Protein 6XI0 (pdb70)

B-factor: mean 44.7, std 34.25, range [3.51, 176.11]

Solvent-accessible surface area: 77165 Å² total; per-residue (Å²): 213,168,75,140,23,99,114,22,15,55,55,20,25,105,89,29,82,37,58,61,68,143,36,42,73,34,3,16,47,32,11,17,62,43,137,44,101,64,43,56,145,13,73,12,59,92,60,140,83,10,83,43,25,58,36,112,31,113,29,61,3,1,6,2,11,56,18,45,112,156,12,8,66,112,1,156,83,37,98,78,48,111,16,126,20,52,52,3,44,4,73,43,74,104,65,34,91,4,34,16,130,40,0,4,8,50,17,43,117,45,136,62,52,25,59,10,2,1,0,53,0,32,2,24,16,13,18,2,6,3,93,11,86,102,35,40,102,66,41,4,6,66,3,23,4,7,9,0,20,0,5,3,0,0,3,0,61,130,15,17,0,35,96,0,0,43,1,13,83,11,56,35,72,103,119,80,22,4,70,0,45,66,64,69,52,77,54,62,88,42,83,84,78,56,82,20,55,111,33,80,8,13,48,67,71,32,30,66,44,14,57,78,59,57,25,52,1,4,66,41,22,56,124,122,34,10,35,31,59,1,25,47,72,2,19,87,30,24,37,52,3,15,31,10,31,5,10,17,15,7,1,25,37,79,48,0,16,46,9,13,6,51,6,10,20,16,4,51,17,0,21,13,14,42,4,14,41,52,10,0,20,12,20,22,2,86,0,11,26,44,47,25,28,34,3,5,36,26,2,19,4,10,56,52,21,12,55,19,24,63,15,23,11,59,19,6,88,42,5,21,30,14,14,35,24,15,54,2,20,23,24,0,9,1,1,14,4,8,0,20,1,40,2,6,19,89,16,22,33,76,75,107,0,88,76,56,46,34,72,37,5,3,4,55,23,15,77,53,24,0,0,8,4,4,14,2,34,34,24,28,32,22,46,62,4,42,57,39,37,53,65,39,77,104,1,65,60,64,16,27,47,8,3,14,12,37,37,84,26,117,126,130,116,31,152,3,16,14,39,51,104,34,41,4,32,18,24,8,69,30,8,13,3,84,33,20,52,32,15,37,22,50,0,0,44,100,11,60,172,77,40,35,56,44,16,20,48,84,20,76,31,68,51,7,27,66,105,3,26,7,18,62,15,26,10,2,8,15,1,2,15,33,17,37,21,60,65,29,111,66,26,47,16,80,74,27,60,99,61,85,68,36,59,27,41,55,55,2,9,84,11,32,115,20,1,14,48,7,10,22,94,2,16,148,42,10,90,11,209,34,38,1,0,36,50,3,32,102,1,68,113,83,7,140,116,0,44,113,10,25,88,41,1,35,121,5,1,36,64,65,50,123,160,54,56,35,106,57,6,16,113,6,0,77,38,7,49,32,2,2,86,78,30,2,38,107,5,22,84,88,6,117,91,61,93,71,40,87,54,9,33,70,81,113,138,78,93,82,28,58,24,66,41,94,148,19,51,6,79,82,45,26,0,94,34,0,14,46,1,5,46,108,23,25,39,76,52,30,3,0,86,17,9,6,0,35,16,3,32,60,108,25,3,0,103,21,95,59,78,103,2,127,120,24,1,67,69,38,97,82,65,93,41,164,129,59,78,124,127,71,97,7,112,39,68,31,90,7,33,83,17,133,29,158,51,86,20,80,44,18,2,11,26,4,20,6,102,108,3,8,55,53,16,16,51,27,22,54,18,38,81,144,37,42,157,53,5,87,158,15,72,141,67,108,113,17,0,98,28,44,88,134,23,52,21,25,118,94,0,66,63,118,79,52,96,55,128,20,106,0,0,9,4,172,54,74,75,39,27,117,76,85,75,30,107,12,154,90,57,49,106,16,62,49,42,54,0,1,28,0,10,0,4,4,5,26,9,3,4,7,18,61,5,39,40,18,23,122,54,0,90,83,10,63,97,45,12,23,100,25,6,85,26,13,103,80,10,20,139,97,49,18,52,111,104,152,68,166,148,68,64,68,50,77,55,60,89,42,84,84,76,56,83,20,54,111,34,79,6,14,49,65,70,34,31,64,43,15,56,80,60,58,24,51,1,5,67,39,21,54,124,122,34,11,36,30,60,1,24,46,71,1,18,88,30,24,38,52,4,15,32,9,31,6,10,16,14,7,1,25,36,79,49,0,17,49,8,12,6,52,7,11,22,16,5,50,17,0,23,14,13,41,4,14,41,50,10,0,19,12,20,20,2,85,0,11,24,44,48,24,28,34,4,5,35,25,3,19,5,12,57,50,21,12,53,18,21,65,16,22,10,60,20,5,88,42,5,21,29,14,15,38,25,14,54,2,19,23,23,0,9,1,1,13,4,8,0,20,1,41,2,6,17,89,17,21,32,71,75,106,0,88,75,58,46,35,70,37,4,3,4,57,25,16,79,53,25,0,0,8,5,4,15,2,33,34,24,27,32,22,47,64,4,43,58,40,35,54,64,39,78,104,2,64,58,64,16,25,47,10,3,16,12,36,40,83,28,115,126,131,113,32,152,3,17,14,40,50,99,33,41,4,33,18,25,8,69,29,9,13,3,84,33,21,51,32,15,36,22,50,0,0,45,100,11,60,171,75,40,39,57,47,16,20,46,86,20,78,32,69,52,8,27,67,106,3,27,8,18,66,15,27,10,3,8,16,1,2,16,31,16,36,21,61,63,30,109,66,26,46,16,81,74,27,60,100,60,85,68,35,60,27,41,57,59,1,10,87,10,31,112,20,0,14,48,7,9,21,95,1,16,146,42,11,90,12,209,35,39,2,0,36,48,3,34,103,1,67,113,85,8,141,117,0,43,114,10,25,88,41,1,34,124,6,1,36,64,63,49,123,161,56,54,34,106,58,6,16,112,6,0,79,39,6,48,33,2,2,86,78,30,2,39,109,6,21,86,87,4,118,90,63,95,70,39,85,56,8,31,70,82,113,138,74,96,83,28,57,24,66,41,94,150,19,50,5,78,83,45,26,0,91,35,0,14,45,1,4,47,110,22,27,39,78,54,28,3,0,86,19,9,5,0,38,18,3,33,62,107,24,2,0,104,20,95,61,79,104,2,128,119,25,1,67,67,39,95,81,63,92,38,169,126,60,78,126,125,90,72,9,48,44,65,30,92,6,30,84,16,133,30,157,49,84,20,82,43,18,1,11,27,4,20,6,102,109,3,7,55,54,16,17,50,28,21,53,16,39,81,141,37,42,156,52,6,87,159,14,72,141,67,109,111,18,0,99,28,44,85,132,23,51,21,24,111,92,0,63,64,117,75,50,97,55,128,18,110,0,0,9,5,172,54,75,75,40,28,117,77,84,74,28,109,12,153,90,56,49,105,15,66,49,42,55,1,1,29,0,10,0,4,4,5,25,8,3,4,7,19,63,6,38,40,18,23,124,55,0,89,84,10,64,97,48,13,23,102,23,6,86,28,12,102,81,10,19,137,101,49,18,52,111,104,151,68,166,150,213,167,74,144,22,101,113,24,14,55,55,18,24,105,90,28,83,37,56,62,68,146,37,45,73,34,4,16,48,33,12,21,62,44,140,44,99,64,38,56,146,12,73,13,60,91,57,138,82,10,84,46,25,58,37,112,30,110,30,62,4,1,5,2,11,56,19,43,112,157,12,8,67,112,1,159,84,37,97,77,51,112,17,124,19,53,52,2,42,6,72,42,75,102,64,33,89,4,36,16,130,41,0,5,8,49,17,42,117,45,135,64,50,25,59,10,2,0,0,53,0,33,2,25,14,12,19,2,7,3,98,12,85,94,36,37,100,64,40,4,5,67,3,25,3,7,8,0,20,0,5,4,0,0,4,0,62,129,15,17,0,36,100,0,0,44,1,14,82,10,56,34,73,102,120,80,22,4,72,0,45

Nearest PDB structures (foldseek):
  6xi0-assembly1_C  TM=1.002E+00  e=2.260E-61  Rhodobacter capsulatus SB 1003
  6nin-assembly2_K  TM=9.726E-01  e=2.667E-47  Cereibacter sphaeroides 2.4.1
  2yiu-assembly1_D  TM=9.731E-01  e=6.713E-47  Paracoccus denitrificans PD1222
  7tce-assembly1_E  TM=9.714E-01  e=5.157E-47  Cereibacter sphaeroides
  2fyn-assembly1_A  TM=9.731E-01  e=2.402E-46  Cereibacter sphaeroides

CATH classification: 2.102.10.10

Structure (mmCIF, N/CA/C/O backbone):
data_6XI0
#
_entry.id   6XI0
#
_cell.length_a   1.00
_cell.length_b   1.00
_cell.length_c   1.00
_cell.angle_alpha   90.00
_cell.angle_beta   90.00
_cell.angle_gamma   90.00
#
_symmetry.space_group_name_H-M   'P 1'
#
loop_
_entity.id
_entity.type
_entity.pdbx_description
1 polymer 'Ubiquinol-cytochrome c reductase iron-sulfur subunit'
2 polymer 'Cytochrome b'
3 polymer 'Cytochrome c1'
4 non-polymer 'FE2/S2 (INORGANIC) CLUSTER'
5 non-polymer 'HEME C'
#
loop_
_atom_site.group_PDB
_atom_site.id
_atom_site.type_symbol
_atom_site.label_atom_id
_atom_site.label_alt_id
_atom_site.label_comp_id
_atom_site.label_asym_id
_atom_site.label_entity_id
_atom_site.label_seq_id
_atom_site.pdbx_PDB_ins_code
_atom_site.Cartn_x
_atom_site.Cartn_y
_atom_site.Cartn_z
_atom_site.occupancy
_atom_site.B_iso_or_equiv
_atom_site.auth_seq_id
_atom_site.auth_comp_id
_atom_site.auth_asym_id
_atom_site.auth_atom_id
_atom_site.pdbx_PDB_model_num
ATOM 1 N N . ARG A 1 11 ? 181.523 198.299 191.058 1.00 47.26 11 ARG E N 1
ATOM 2 C CA . ARG A 1 11 ? 180.507 198.127 192.094 1.00 47.26 11 ARG E CA 1
ATOM 3 C C . ARG A 1 11 ? 179.635 196.873 191.981 1.00 47.26 11 ARG E C 1
ATOM 4 O O . ARG A 1 11 ? 179.358 196.394 190.881 1.00 47.26 11 ARG E O 1
ATOM 12 N N . ARG A 1 12 ? 179.222 196.349 193.135 1.00 47.62 12 ARG E N 1
ATOM 13 C CA . ARG A 1 12 ? 178.434 195.124 193.218 1.00 47.62 12 ARG E CA 1
ATOM 14 C C . ARG A 1 12 ? 177.307 195.120 192.192 1.00 47.62 12 ARG E C 1
ATOM 15 O O . ARG A 1 12 ? 177.298 194.307 191.256 1.00 47.62 12 ARG E O 1
ATOM 23 N N . ASP A 1 13 ? 176.368 196.053 192.352 1.00 46.59 13 ASP E N 1
ATOM 24 C CA . ASP A 1 13 ? 175.158 196.219 191.558 1.00 46.59 13 ASP E CA 1
ATOM 25 C C . ASP A 1 13 ? 175.495 196.388 190.082 1.00 46.59 13 ASP E C 1
ATOM 26 O O . ASP A 1 13 ? 174.995 195.651 189.224 1.00 46.59 13 ASP E O 1
ATOM 31 N N . PHE A 1 14 ? 176.351 197.361 189.772 1.00 43.16 14 PHE E N 1
ATOM 32 C CA . PHE A 1 14 ? 176.669 197.652 188.380 1.00 43.16 14 PHE E CA 1
ATOM 33 C C . PHE A 1 14 ? 177.257 196.431 187.689 1.00 43.16 14 PHE E C 1
ATOM 34 O O . PHE A 1 14 ? 176.788 196.018 186.624 1.00 43.16 14 PHE E O 1
ATOM 42 N N . LEU A 1 15 ? 178.295 195.843 188.282 1.00 37.77 15 LEU E N 1
ATOM 43 C CA . LEU A 1 15 ? 178.983 194.731 187.638 1.00 37.77 15 LEU E CA 1
ATOM 44 C C . LEU A 1 15 ? 178.051 193.542 187.445 1.00 37.77 15 LEU E C 1
ATOM 45 O O . LEU A 1 15 ? 177.977 192.964 186.353 1.00 37.77 15 LEU E O 1
ATOM 50 N N . TYR A 1 16 ? 177.341 193.150 188.504 1.00 40.51 16 TYR E N 1
ATOM 51 C CA . TYR A 1 16 ? 176.442 192.006 188.402 1.00 40.51 16 TYR E CA 1
ATOM 52 C C . TYR A 1 16 ? 175.380 192.235 187.327 1.00 40.51 16 TYR E C 1
ATOM 53 O O . TYR A 1 16 ? 175.177 191.392 186.437 1.00 40.51 16 TYR E O 1
ATOM 62 N N . HIS A 1 17 ? 174.699 193.383 187.387 1.00 39.49 17 HIS E N 1
ATOM 63 C CA . HIS A 1 17 ? 173.634 193.654 186.432 1.00 39.49 17 HIS E CA 1
ATOM 64 C C . HIS A 1 17 ? 174.170 193.749 185.012 1.00 39.49 17 HIS E C 1
ATOM 65 O O . HIS A 1 17 ? 173.493 193.332 184.066 1.00 39.49 17 HIS E O 1
ATOM 72 N N . ALA A 1 18 ? 175.389 194.261 184.840 1.00 35.60 18 ALA E N 1
ATOM 73 C CA . ALA A 1 18 ? 175.952 194.380 183.503 1.00 35.60 18 ALA E CA 1
ATOM 74 C C . ALA A 1 18 ? 176.299 193.015 182.930 1.00 35.60 18 ALA E C 1
ATOM 75 O O . ALA A 1 18 ? 176.088 192.764 181.738 1.00 35.60 18 ALA E O 1
ATOM 77 N N . THR A 1 19 ? 176.851 192.126 183.756 1.00 33.74 19 THR E N 1
ATOM 78 C CA . THR A 1 19 ? 177.097 190.765 183.297 1.00 33.74 19 THR E CA 1
ATOM 79 C C . THR A 1 19 ? 175.797 190.112 182.852 1.00 33.74 19 THR E C 1
ATOM 80 O O . THR A 1 19 ? 175.736 189.465 181.797 1.00 33.74 19 THR E O 1
ATOM 84 N N . ALA A 1 20 ? 174.740 190.275 183.650 1.00 32.71 20 ALA E N 1
ATOM 85 C CA . ALA A 1 20 ? 173.452 189.707 183.266 1.00 32.71 20 ALA E CA 1
ATOM 86 C C . ALA A 1 20 ? 172.968 190.288 181.941 1.00 32.71 20 ALA E C 1
ATOM 87 O O . ALA A 1 20 ? 172.472 189.556 181.073 1.00 32.71 20 ALA E O 1
ATOM 89 N N . ALA A 1 21 ? 173.107 191.602 181.768 1.00 30.58 21 ALA E N 1
ATOM 90 C CA . ALA A 1 21 ? 172.651 192.242 180.539 1.00 30.58 21 ALA E CA 1
ATOM 91 C C . ALA A 1 21 ? 173.410 191.713 179.331 1.00 30.58 21 ALA E C 1
ATOM 92 O O . ALA A 1 21 ? 172.823 191.456 178.274 1.00 30.58 21 ALA E O 1
ATOM 94 N N . THR A 1 22 ? 174.727 191.562 179.465 1.00 27.74 22 THR E N 1
ATOM 95 C CA . THR A 1 22 ? 175.521 191.062 178.351 1.00 27.74 22 THR E CA 1
ATOM 96 C C . THR A 1 22 ? 175.132 189.634 178.003 1.00 27.74 22 THR E C 1
ATOM 97 O O . THR A 1 22 ? 175.013 189.281 176.821 1.00 27.74 22 THR E O 1
ATOM 101 N N . GLY A 1 23 ? 174.943 188.793 179.019 1.00 26.09 23 GLY E N 1
ATOM 102 C CA . GLY A 1 23 ? 174.467 187.446 178.760 1.00 26.09 23 GLY E CA 1
ATOM 103 C C . GLY A 1 23 ? 173.152 187.440 178.010 1.00 26.09 23 GLY E C 1
ATOM 104 O O . GLY A 1 23 ? 172.968 186.675 177.060 1.00 26.09 23 GLY E O 1
ATOM 105 N N . VAL A 1 24 ? 172.225 188.307 178.416 1.00 26.25 24 VAL E N 1
ATOM 106 C CA . VAL A 1 24 ? 170.922 188.368 177.760 1.00 26.25 24 VAL E CA 1
ATOM 107 C C . VAL A 1 24 ? 171.079 188.787 176.304 1.00 26.25 24 VAL E C 1
ATOM 108 O O . VAL A 1 24 ? 170.445 188.226 175.401 1.00 26.25 24 VAL E O 1
ATOM 112 N N . VAL A 1 25 ? 171.910 189.799 176.059 1.00 25.16 25 VAL E N 1
ATOM 113 C CA . VAL A 1 25 ? 172.097 190.299 174.701 1.00 25.16 25 VAL E CA 1
ATOM 114 C C . VAL A 1 25 ? 172.661 189.203 173.808 1.00 25.16 25 VAL E C 1
ATOM 115 O O . VAL A 1 25 ? 172.204 188.997 172.677 1.00 25.16 25 VAL E O 1
ATOM 119 N N . VAL A 1 26 ? 173.681 188.499 174.297 1.00 24.03 26 VAL E N 1
ATOM 120 C CA . VAL A 1 26 ? 174.276 187.427 173.507 1.00 24.03 26 VAL E CA 1
ATOM 121 C C . VAL A 1 26 ? 173.255 186.328 173.248 1.00 24.03 26 VAL E C 1
ATOM 122 O O . VAL A 1 26 ? 173.161 185.792 172.135 1.00 24.03 26 VAL E O 1
ATOM 126 N N . THR A 1 27 ? 172.475 185.972 174.269 1.00 23.34 27 THR E N 1
ATOM 127 C CA . THR A 1 27 ? 171.443 184.958 174.096 1.00 23.34 27 THR E CA 1
ATOM 128 C C . THR A 1 27 ? 170.472 185.350 172.991 1.00 23.34 27 THR E C 1
ATOM 129 O O . THR A 1 27 ? 170.118 184.531 172.136 1.00 23.34 27 THR E O 1
ATOM 133 N N . GLY A 1 28 ? 170.026 186.604 172.995 1.00 21.76 28 GLY E N 1
ATOM 134 C CA . GLY A 1 28 ? 169.086 187.040 171.975 1.00 21.76 28 GLY E CA 1
ATOM 135 C C . GLY A 1 28 ? 169.698 187.049 170.588 1.00 21.76 28 GLY E C 1
ATOM 136 O O . GLY A 1 28 ? 169.048 186.671 169.604 1.00 21.76 28 GLY E O 1
ATOM 137 N N . ALA A 1 29 ? 170.949 187.499 170.485 1.00 21.02 29 ALA E N 1
ATOM 138 C CA . ALA A 1 29 ? 171.628 187.491 169.197 1.00 21.02 29 ALA E CA 1
ATOM 139 C C . ALA A 1 29 ? 171.799 186.076 168.675 1.00 21.02 29 ALA E C 1
ATOM 140 O O . ALA A 1 29 ? 171.864 185.863 167.459 1.00 21.02 29 ALA E O 1
ATOM 142 N N . ALA A 1 30 ? 171.876 185.098 169.575 1.00 20.13 30 ALA E N 1
ATOM 143 C CA . ALA A 1 30 ? 171.964 183.710 169.145 1.00 20.13 30 ALA E CA 1
ATOM 144 C C . ALA A 1 30 ? 170.600 183.130 168.805 1.00 20.13 30 ALA E C 1
ATOM 145 O O . ALA A 1 30 ? 170.506 182.225 167.970 1.00 20.13 30 ALA E O 1
ATOM 147 N N . VAL A 1 31 ? 169.544 183.627 169.442 1.00 19.25 31 VAL E N 1
ATOM 148 C CA . VAL A 1 31 ? 168.215 183.062 169.238 1.00 19.25 31 VAL E CA 1
ATOM 149 C C . VAL A 1 31 ? 167.606 183.553 167.933 1.00 19.25 31 VAL E C 1
ATOM 150 O O . VAL A 1 31 ? 167.004 182.775 167.186 1.00 19.25 31 VAL E O 1
ATOM 154 N N . TRP A 1 32 ? 167.734 184.850 167.646 1.00 18.72 32 TRP E N 1
ATOM 155 C CA . TRP A 1 32 ? 167.103 185.433 166.456 1.00 18.72 32 TRP E CA 1
ATOM 156 C C . TRP A 1 32 ? 167.243 184.591 165.192 1.00 18.72 32 TRP E C 1
ATOM 157 O O . TRP A 1 32 ? 166.235 184.393 164.502 1.00 18.72 32 TRP E O 1
ATOM 168 N N . PRO A 1 33 ? 168.423 184.083 164.825 1.00 17.68 33 PRO E N 1
ATOM 169 C CA . PRO A 1 33 ? 168.509 183.314 163.574 1.00 17.68 33 PRO E CA 1
ATOM 170 C C . PRO A 1 33 ? 167.715 182.024 163.605 1.00 17.68 33 PRO E C 1
ATOM 171 O O . PRO A 1 33 ? 167.186 181.602 162.569 1.00 17.68 33 PRO E O 1
ATOM 175 N N . LEU A 1 34 ? 167.618 181.377 164.766 1.00 15.77 34 LEU E N 1
ATOM 176 C CA . LEU A 1 34 ? 166.751 180.215 164.897 1.00 15.77 34 LEU E CA 1
ATOM 177 C C . LEU A 1 34 ? 165.301 180.539 164.583 1.00 15.77 34 LEU E C 1
ATOM 178 O O . LEU A 1 34 ? 164.497 179.616 164.420 1.00 15.77 34 LEU E O 1
ATOM 183 N N . ILE A 1 35 ? 164.930 181.805 164.628 1.00 18.31 35 ILE E N 1
ATOM 184 C CA . ILE A 1 35 ? 163.595 182.252 164.262 1.00 18.31 35 ILE E CA 1
ATOM 185 C C . ILE A 1 35 ? 163.591 182.909 162.872 1.00 18.31 35 ILE E C 1
ATOM 186 O O . ILE A 1 35 ? 162.524 183.159 162.310 1.00 18.31 35 ILE E O 1
ATOM 191 N N . ASN A 1 36 ? 164.774 183.186 162.318 1.00 18.17 36 ASN E N 1
ATOM 192 C CA . ASN A 1 36 ? 164.893 183.819 161.009 1.00 18.17 36 ASN E CA 1
ATOM 193 C C . ASN A 1 36 ? 164.965 182.796 159.880 1.00 18.17 36 ASN E C 1
ATOM 194 O O . ASN A 1 36 ? 164.447 183.037 158.789 1.00 18.17 36 ASN E O 1
ATOM 199 N N . GLN A 1 37 ? 165.580 181.650 160.137 1.00 16.16 37 GLN E N 1
ATOM 200 C CA . GLN A 1 37 ? 165.732 180.598 159.141 1.00 16.16 37 GLN E CA 1
ATOM 201 C C . GLN A 1 37 ? 164.387 180.093 158.648 1.00 16.16 37 GLN E C 1
ATOM 202 O O . GLN A 1 37 ? 164.261 179.683 157.489 1.00 16.16 37 GLN E O 1
ATOM 208 N N . MET A 1 38 ? 163.358 180.111 159.522 1.00 17.80 38 MET E N 1
ATOM 209 C CA . MET A 1 38 ? 162.038 179.653 159.119 1.00 17.80 38 MET E CA 1
ATOM 210 C C . MET A 1 38 ? 161.349 180.632 158.180 1.00 17.80 38 MET E C 1
ATOM 211 O O . MET A 1 38 ? 160.360 180.261 157.542 1.00 17.80 38 MET E O 1
ATOM 216 N N . ASN A 1 39 ? 161.916 181.813 157.958 1.00 20.10 39 ASN E N 1
ATOM 217 C CA . ASN A 1 39 ? 161.322 182.772 157.021 1.00 20.10 39 ASN E CA 1
ATOM 218 C C . ASN A 1 39 ? 161.579 182.346 155.565 1.00 20.10 39 ASN E C 1
ATOM 219 O O . ASN A 1 39 ? 162.397 181.447 155.294 1.00 20.10 39 ASN E O 1
ATOM 224 N N . ALA A 1 40 ? 160.926 183.027 154.624 1.00 24.07 40 ALA E N 1
ATOM 225 C CA . ALA A 1 40 ? 161.064 182.662 153.220 1.00 24.07 40 ALA E CA 1
ATOM 226 C C . ALA A 1 40 ? 162.540 182.764 152.822 1.00 24.07 40 ALA E C 1
ATOM 227 O O . ALA A 1 40 ? 163.186 183.782 153.071 1.00 24.07 40 ALA E O 1
ATOM 229 N N . SER A 1 41 ? 163.069 181.706 152.206 1.00 24.16 41 SER E N 1
ATOM 230 C CA . SER A 1 41 ? 164.469 181.660 151.822 1.00 24.16 41 SER E CA 1
ATOM 231 C C . SER A 1 41 ? 164.623 182.341 150.475 1.00 24.16 41 SER E C 1
ATOM 232 O O . SER A 1 41 ? 163.630 182.652 149.809 1.00 24.16 41 SER E O 1
ATOM 235 N N . ALA A 1 42 ? 165.855 182.552 150.025 1.00 25.80 42 ALA E N 1
ATOM 236 C CA . ALA A 1 42 ? 166.055 183.280 148.779 1.00 25.80 42 ALA E CA 1
ATOM 237 C C . ALA A 1 42 ? 165.405 182.573 147.600 1.00 25.80 42 ALA E C 1
ATOM 238 O O . ALA A 1 42 ? 164.957 183.230 146.657 1.00 25.80 42 ALA E O 1
ATOM 240 N N . ASP A 1 43 ? 165.336 181.243 147.635 1.00 26.27 43 ASP E N 1
ATOM 241 C CA . ASP A 1 43 ? 164.735 180.499 146.537 1.00 26.27 43 ASP E CA 1
ATOM 242 C C . ASP A 1 43 ? 163.231 180.699 146.450 1.00 26.27 43 ASP E C 1
ATOM 243 O O . ASP A 1 43 ? 162.608 180.177 145.520 1.00 26.27 43 ASP E O 1
ATOM 248 N N . VAL A 1 44 ? 162.662 181.215 147.531 1.00 27.82 44 VAL E N 1
ATOM 249 C CA . VAL A 1 44 ? 161.266 181.579 147.588 1.00 27.82 44 VAL E CA 1
ATOM 250 C C . VAL A 1 44 ? 161.128 183.091 147.351 1.00 27.82 44 VAL E C 1
ATOM 251 O O . VAL A 1 44 ? 160.035 183.577 147.063 1.00 27.82 44 VAL E O 1
ATOM 255 N N . LYS A 1 45 ? 162.236 183.829 147.471 1.00 30.83 45 LYS E N 1
ATOM 256 C CA . LYS A 1 45 ? 162.251 185.262 147.272 1.00 30.83 45 LYS E CA 1
ATOM 257 C C . LYS A 1 45 ? 161.883 185.645 145.851 1.00 30.83 45 LYS E C 1
ATOM 258 O O . LYS A 1 45 ? 161.256 186.684 145.675 1.00 30.83 45 LYS E O 1
ATOM 264 N N . ALA A 1 46 ? 162.326 184.838 144.872 1.00 38.83 46 ALA E N 1
ATOM 265 C CA . ALA A 1 46 ? 162.087 185.058 143.427 1.00 38.83 46 ALA E CA 1
ATOM 266 C C . ALA A 1 46 ? 160.680 185.615 143.120 1.00 38.83 46 ALA E C 1
ATOM 267 O O . ALA A 1 46 ? 160.636 186.790 142.720 1.00 38.83 46 ALA E O 1
ATOM 269 N N . MET A 1 47 ? 159.598 184.803 143.244 1.00 49.02 47 MET E N 1
ATOM 270 C CA . MET A 1 47 ? 158.219 185.287 143.178 1.00 49.02 47 MET E CA 1
ATOM 271 C C . MET A 1 47 ? 158.002 186.223 141.991 1.00 49.02 47 MET E C 1
ATOM 272 O O . MET A 1 47 ? 157.322 187.244 142.091 1.00 49.02 47 MET E O 1
ATOM 277 N N . ALA A 1 48 ? 158.358 185.725 140.799 1.00 56.41 48 ALA E N 1
ATOM 278 C CA . ALA A 1 48 ? 158.194 186.450 139.515 1.00 56.41 48 ALA E CA 1
ATOM 279 C C . ALA A 1 48 ? 156.917 186.133 138.669 1.00 56.41 48 ALA E C 1
ATOM 280 O O . ALA A 1 48 ? 156.033 185.398 139.109 1.00 56.41 48 ALA E O 1
ATOM 282 N N . SER A 1 49 ? 156.856 186.708 137.458 1.00 64.20 49 SER E N 1
ATOM 283 C CA . SER A 1 49 ? 155.730 186.606 136.481 1.00 64.20 49 SER E CA 1
ATOM 284 C C . SER A 1 49 ? 155.566 185.381 135.533 1.00 64.20 49 SER E C 1
ATOM 285 O O . SER A 1 49 ? 156.481 184.572 135.383 1.00 64.20 49 SER E O 1
ATOM 288 N N . ILE A 1 50 ? 154.383 185.278 134.900 1.00 84.38 50 ILE E N 1
ATOM 289 C CA . ILE A 1 50 ? 154.014 184.188 133.958 1.00 84.38 50 ILE E CA 1
ATOM 290 C C . ILE A 1 50 ? 153.149 184.646 132.739 1.00 84.38 50 ILE E C 1
ATOM 291 O O . ILE A 1 50 ? 152.175 185.378 132.914 1.00 84.38 50 ILE E O 1
ATOM 296 N N . PHE A 1 51 ? 153.512 184.213 131.518 1.00 96.51 51 PHE E N 1
ATOM 297 C CA . PHE A 1 51 ? 152.829 184.544 130.271 1.00 96.51 51 PHE E CA 1
ATOM 298 C C . PHE A 1 51 ? 151.915 183.372 129.921 1.00 96.51 51 PHE E C 1
ATOM 299 O O . PHE A 1 51 ? 152.385 182.309 129.505 1.00 96.51 51 PHE E O 1
ATOM 307 N N . VAL A 1 52 ? 150.619 183.577 130.114 1.00 105.27 52 VAL E N 1
ATOM 308 C CA . VAL A 1 52 ? 149.626 182.569 129.795 1.00 105.27 52 VAL E CA 1
ATOM 309 C C . VAL A 1 52 ? 148.984 183.002 128.486 1.00 105.27 52 VAL E C 1
ATOM 310 O O . VAL A 1 52 ? 148.586 184.157 128.340 1.00 105.27 52 VAL E O 1
ATOM 314 N N . ASP A 1 53 ? 148.884 182.082 127.536 1.00 116.76 53 ASP E N 1
ATOM 315 C CA . ASP A 1 53 ? 148.300 182.417 126.248 1.00 116.76 53 ASP E CA 1
ATOM 316 C C . ASP A 1 53 ? 146.841 181.998 126.208 1.00 116.76 53 ASP E C 1
ATOM 317 O O . ASP A 1 53 ? 146.511 180.830 126.419 1.00 116.76 53 ASP E O 1
ATOM 322 N N . VAL A 1 54 ? 145.957 182.981 126.047 1.00 118.16 54 VAL E N 1
ATOM 323 C CA . VAL A 1 54 ? 144.524 182.718 126.004 1.00 118.16 54 VAL E CA 1
ATOM 324 C C . VAL A 1 54 ? 144.260 181.688 124.924 1.00 118.16 54 VAL E C 1
ATOM 325 O O . VAL A 1 54 ? 143.545 180.709 125.144 1.00 118.16 54 VAL E O 1
ATOM 329 N N . SER A 1 55 ? 144.880 181.928 123.772 1.00 119.16 55 SER E N 1
ATOM 330 C CA . SER A 1 55 ? 144.816 181.077 122.586 1.00 119.16 55 SER E CA 1
ATOM 331 C C . SER A 1 55 ? 143.539 180.287 122.349 1.00 119.16 55 SER E C 1
ATOM 332 O O . SER A 1 55 ? 143.580 179.057 122.421 1.00 119.16 55 SER E O 1
ATOM 335 N N . ALA A 1 56 ? 142.429 180.969 122.064 1.00 120.11 56 ALA E N 1
ATOM 336 C CA . ALA A 1 56 ? 141.124 180.338 121.776 1.00 120.11 56 ALA E CA 1
ATOM 337 C C . ALA A 1 56 ? 140.761 179.086 122.592 1.00 120.11 56 ALA E C 1
ATOM 338 O O . ALA A 1 56 ? 140.769 177.967 122.073 1.00 120.11 56 ALA E O 1
ATOM 340 N N . VAL A 1 57 ? 140.404 179.293 123.853 1.00 120.24 57 VAL E N 1
ATOM 341 C CA . VAL A 1 57 ? 140.059 178.207 124.767 1.00 120.24 57 VAL E CA 1
ATOM 342 C C . VAL A 1 57 ? 138.551 178.056 124.908 1.00 120.24 57 VAL E C 1
ATOM 343 O O . VAL A 1 57 ? 138.076 177.544 125.926 1.00 120.24 57 VAL E O 1
ATOM 347 N N . GLU A 1 58 ? 137.834 178.573 123.905 1.00 126.92 58 GLU E N 1
ATOM 348 C CA . GLU A 1 58 ? 136.365 178.592 123.815 1.00 126.92 58 GLU E CA 1
ATOM 349 C C . GLU A 1 58 ? 135.830 179.488 124.921 1.00 126.92 58 GLU E C 1
ATOM 350 O O . GLU A 1 58 ? 135.426 179.029 125.990 1.00 126.92 58 GLU E O 1
ATOM 356 N N . VAL A 1 59 ? 135.861 180.783 124.616 1.00 127.02 59 VAL E N 1
ATOM 357 C CA . VAL A 1 59 ? 135.455 181.871 125.500 1.00 127.02 59 VAL E CA 1
ATOM 358 C C . VAL A 1 59 ? 134.145 181.546 126.201 1.00 127.02 59 VAL E C 1
ATOM 359 O O . VAL A 1 59 ? 133.149 181.191 125.560 1.00 127.02 59 VAL E O 1
ATOM 363 N N . GLY A 1 60 ? 134.144 181.668 127.522 1.00 125.65 60 GLY E N 1
ATOM 364 C CA . GLY A 1 60 ? 132.936 181.514 128.300 1.00 125.65 60 GLY E CA 1
ATOM 365 C C . GLY A 1 60 ? 132.954 180.450 129.375 1.00 125.65 60 GLY E C 1
ATOM 366 O O . GLY A 1 60 ? 132.058 180.449 130.227 1.00 125.65 60 GLY E O 1
ATOM 367 N N . THR A 1 61 ? 133.927 179.536 129.372 1.00 121.03 61 THR E N 1
ATOM 368 C CA . THR A 1 61 ? 133.891 178.503 130.398 1.00 121.03 61 THR E CA 1
ATOM 369 C C . THR A 1 61 ? 134.870 178.764 131.540 1.00 121.03 61 THR E C 1
ATOM 370 O O . THR A 1 61 ? 134.440 179.013 132.671 1.00 121.03 61 THR E O 1
ATOM 374 N N . GLN A 1 62 ? 136.176 178.727 131.266 1.00 108.28 62 GLN E N 1
ATOM 375 C CA . GLN A 1 62 ? 137.170 179.072 132.280 1.00 108.28 62 GLN E CA 1
ATOM 376 C C . GLN A 1 62 ? 138.597 178.849 131.783 1.00 108.28 62 GLN E C 1
ATOM 377 O O . GLN A 1 62 ? 138.805 178.260 130.717 1.00 108.28 62 GLN E O 1
ATOM 383 N N . LEU A 1 63 ? 139.582 179.316 132.547 1.00 99.99 63 LEU E N 1
ATOM 384 C CA . LEU A 1 63 ? 140.989 179.010 132.296 1.00 99.99 63 LEU E CA 1
ATOM 385 C C . LEU A 1 63 ? 141.758 179.232 133.588 1.00 99.99 63 LEU E C 1
ATOM 386 O O . LEU A 1 63 ? 141.703 180.323 134.163 1.00 99.99 63 LEU E O 1
ATOM 391 N N . THR A 1 64 ? 142.472 178.205 134.044 1.00 82.90 64 THR E N 1
ATOM 392 C CA . THR A 1 64 ? 143.225 178.251 135.289 1.00 82.90 64 THR E CA 1
ATOM 393 C C . THR A 1 64 ? 144.688 177.932 135.015 1.00 82.90 64 THR E C 1
ATOM 394 O O . THR A 1 64 ? 144.997 177.047 134.210 1.00 82.90 64 THR E O 1
ATOM 398 N N . VAL A 1 65 ? 145.588 178.645 135.691 1.00 71.11 65 VAL E N 1
ATOM 399 C CA . VAL A 1 65 ? 147.018 178.411 135.550 1.00 71.11 65 VAL E CA 1
ATOM 400 C C . VAL A 1 65 ? 147.699 178.588 136.900 1.00 71.11 65 VAL E C 1
ATOM 401 O O . VAL A 1 65 ? 147.334 179.458 137.697 1.00 71.11 65 VAL E O 1
ATOM 405 N N . LYS A 1 66 ? 148.713 177.764 137.140 1.00 59.09 66 LYS E N 1
ATOM 406 C CA . LYS A 1 66 ? 149.468 177.814 138.382 1.00 59.09 66 LYS E CA 1
ATOM 407 C C . LYS A 1 66 ? 150.493 178.940 138.341 1.00 59.09 66 LYS E C 1
ATOM 408 O O . LYS A 1 66 ? 151.086 179.227 137.296 1.00 59.09 66 LYS E O 1
ATOM 414 N N . TRP A 1 67 ? 150.670 179.606 139.481 1.00 67.08 67 TRP E N 1
ATOM 415 C CA . TRP A 1 67 ? 151.647 180.683 139.596 1.00 67.08 67 TRP E CA 1
ATOM 416 C C . TRP A 1 67 ? 151.773 181.091 141.053 1.00 67.08 67 TRP E C 1
ATOM 417 O O . TRP A 1 67 ? 150.762 181.258 141.741 1.00 67.08 67 TRP E O 1
ATOM 428 N N . ARG A 1 68 ? 153.012 181.269 141.513 1.00 53.21 68 ARG E N 1
ATOM 429 C CA . ARG A 1 68 ? 153.283 181.696 142.886 1.00 53.21 68 ARG E CA 1
ATOM 430 C C . ARG A 1 68 ? 152.747 180.684 143.896 1.00 53.21 68 ARG E C 1
ATOM 431 O O . ARG A 1 68 ? 152.614 180.968 145.087 1.00 53.21 68 ARG E O 1
ATOM 439 N N . GLY A 1 69 ? 152.439 179.483 143.411 1.00 50.33 69 GLY E N 1
ATOM 440 C CA . GLY A 1 69 ? 151.844 178.458 144.234 1.00 50.33 69 GLY E CA 1
ATOM 441 C C . GLY A 1 69 ? 150.340 178.536 144.368 1.00 50.33 69 GLY E C 1
ATOM 442 O O . GLY A 1 69 ? 149.754 177.700 145.066 1.00 50.33 69 GLY E O 1
ATOM 443 N N . LYS A 1 70 ? 149.696 179.506 143.730 1.00 55.07 70 LYS E N 1
ATOM 444 C CA . LYS A 1 70 ? 148.253 179.660 143.750 1.00 55.07 70 LYS E CA 1
ATOM 445 C C . LYS A 1 70 ? 147.717 179.739 142.328 1.00 55.07 70 LYS E C 1
ATOM 446 O O . LYS A 1 70 ? 148.448 180.102 141.398 1.00 55.07 70 LYS E O 1
ATOM 452 N N . PRO A 1 71 ? 146.445 179.406 142.122 1.00 59.85 71 PRO E N 1
ATOM 453 C CA . PRO A 1 71 ? 145.879 179.460 140.771 1.00 59.85 71 PRO E CA 1
ATOM 454 C C . PRO A 1 71 ? 145.465 180.873 140.387 1.00 59.85 71 PRO E C 1
ATOM 455 O O . PRO A 1 71 ? 145.039 181.669 141.227 1.00 59.85 71 PRO E O 1
ATOM 459 N N . VAL A 1 72 ? 145.591 181.176 139.098 1.00 76.02 72 VAL E N 1
ATOM 460 C CA . VAL A 1 72 ? 145.185 182.460 138.537 1.00 76.02 72 VAL E CA 1
ATOM 461 C C . VAL A 1 72 ? 144.068 182.201 137.534 1.00 76.02 72 VAL E C 1
ATOM 462 O O . VAL A 1 72 ? 144.306 181.644 136.456 1.00 76.02 72 VAL E O 1
ATOM 466 N N . PHE A 1 73 ? 142.852 182.605 137.890 1.00 88.33 73 PHE E N 1
ATOM 467 C CA . PHE A 1 73 ? 141.662 182.314 137.097 1.00 88.33 73 PHE E CA 1
ATOM 468 C C . PHE A 1 73 ? 141.557 183.315 135.953 1.00 88.33 73 PHE E C 1
ATOM 469 O O . PHE A 1 73 ? 141.501 184.527 136.181 1.00 88.33 73 PHE E O 1
ATOM 477 N N . ILE A 1 74 ? 141.525 182.808 134.724 1.00 99.59 74 ILE E N 1
ATOM 478 C CA . ILE A 1 74 ? 141.273 183.610 133.533 1.00 99.59 74 ILE E CA 1
ATOM 479 C C . ILE A 1 74 ? 140.020 183.046 132.876 1.00 99.59 74 ILE E C 1
ATOM 480 O O . ILE A 1 74 ? 140.069 181.991 132.231 1.00 99.59 74 ILE E O 1
ATOM 485 N N . ARG A 1 75 ? 138.893 183.737 133.034 1.00 115.24 75 ARG E N 1
ATOM 486 C CA . ARG A 1 75 ? 137.617 183.265 132.513 1.00 115.24 75 ARG E CA 1
ATOM 487 C C . ARG A 1 75 ? 137.001 184.321 131.610 1.00 115.24 75 ARG E C 1
ATOM 488 O O . ARG A 1 75 ? 136.908 185.491 131.992 1.00 115.24 75 ARG E O 1
ATOM 496 N N . ARG A 1 76 ? 136.579 183.905 130.420 1.00 124.39 76 ARG E N 1
ATOM 497 C CA . ARG A 1 76 ? 135.812 184.776 129.543 1.00 124.39 76 ARG E CA 1
ATOM 498 C C . ARG A 1 76 ? 134.434 185.033 130.153 1.00 124.39 76 ARG E C 1
ATOM 499 O O . ARG A 1 76 ? 134.071 184.479 131.195 1.00 124.39 76 ARG E O 1
ATOM 507 N N . ARG A 1 77 ? 133.649 185.879 129.493 1.00 128.94 77 ARG E N 1
ATOM 508 C CA . ARG A 1 77 ? 132.365 186.320 130.019 1.00 128.94 77 ARG E CA 1
ATOM 509 C C . ARG A 1 77 ? 131.218 185.767 129.182 1.00 128.94 77 ARG E C 1
ATOM 510 O O . ARG A 1 77 ? 131.298 185.709 127.951 1.00 128.94 77 ARG E O 1
ATOM 518 N N . ASP A 1 78 ? 130.159 185.353 129.873 1.00 134.16 78 ASP E N 1
ATOM 519 C CA . ASP A 1 78 ? 128.908 184.919 129.270 1.00 134.16 78 ASP E CA 1
ATOM 520 C C . ASP A 1 78 ? 127.850 185.986 129.514 1.00 134.16 78 ASP E C 1
ATOM 521 O O . ASP A 1 78 ? 127.647 186.416 130.654 1.00 134.16 78 ASP E O 1
ATOM 526 N N . GLU A 1 79 ? 127.180 186.410 128.439 1.00 141.96 79 GLU E N 1
ATOM 527 C CA . GLU A 1 79 ? 126.305 187.579 128.499 1.00 141.96 79 GLU E CA 1
ATOM 528 C C . GLU A 1 79 ? 125.436 187.576 129.753 1.00 141.96 79 GLU E C 1
ATOM 529 O O . GLU A 1 79 ? 125.390 188.564 130.495 1.00 141.96 79 GLU E O 1
ATOM 535 N N . LYS A 1 80 ? 124.732 186.469 130.005 1.00 136.17 80 LYS E N 1
ATOM 536 C CA . LYS A 1 80 ? 123.911 186.388 131.210 1.00 136.17 80 LYS E CA 1
ATOM 537 C C . LYS A 1 80 ? 124.735 186.684 132.456 1.00 136.17 80 LYS E C 1
ATOM 538 O O . LYS A 1 80 ? 124.285 187.409 133.352 1.00 136.17 80 LYS E O 1
ATOM 544 N N . ASP A 1 81 ? 125.948 186.135 132.529 1.00 135.30 81 ASP E N 1
ATOM 545 C CA . ASP A 1 81 ? 126.848 186.476 133.625 1.00 135.30 81 ASP E CA 1
ATOM 546 C C . ASP A 1 81 ? 127.159 187.967 133.633 1.00 135.30 81 ASP E C 1
ATOM 547 O O . ASP A 1 81 ? 127.213 188.596 134.696 1.00 135.30 81 ASP E O 1
ATOM 552 N N . ILE A 1 82 ? 127.364 188.551 132.450 1.00 139.23 82 ILE E N 1
ATOM 553 C CA . ILE A 1 82 ? 127.705 189.969 132.361 1.00 139.23 82 ILE E CA 1
ATOM 554 C C . ILE A 1 82 ? 126.565 190.827 132.892 1.00 139.23 82 ILE E C 1
ATOM 555 O O . ILE A 1 82 ? 126.746 191.635 133.811 1.00 139.23 82 ILE E O 1
ATOM 560 N N . GLU A 1 83 ? 125.371 190.666 132.316 1.00 140.55 83 GLU E N 1
ATOM 561 C CA . GLU A 1 83 ? 124.241 191.500 132.710 1.00 140.55 83 GLU E CA 1
ATOM 562 C C . GLU A 1 83 ? 123.974 191.396 134.205 1.00 140.55 83 GLU E C 1
ATOM 563 O O . GLU A 1 83 ? 123.675 192.401 134.862 1.00 140.55 83 GLU E O 1
ATOM 569 N N . LEU A 1 84 ? 124.074 190.188 134.764 1.00 138.67 84 LEU E N 1
ATOM 570 C CA . LEU A 1 84 ? 123.968 190.043 136.211 1.00 138.67 84 LEU E CA 1
ATOM 571 C C . LEU A 1 84 ? 125.021 190.884 136.920 1.00 138.67 84 LEU E C 1
ATOM 572 O O . LEU A 1 84 ? 124.745 191.489 137.962 1.00 138.67 84 LEU E O 1
ATOM 577 N N . ALA A 1 85 ? 126.234 190.933 136.372 1.00 137.07 85 ALA E N 1
ATOM 578 C CA . ALA A 1 85 ? 127.296 191.759 136.931 1.00 137.07 85 ALA E CA 1
ATOM 579 C C . ALA A 1 85 ? 126.949 193.240 136.850 1.00 137.07 85 ALA E C 1
ATOM 580 O O . ALA A 1 85 ? 126.812 193.910 137.879 1.00 137.07 85 ALA E O 1
ATOM 582 N N . ARG A 1 86 ? 126.806 193.755 135.629 1.00 142.36 86 ARG E N 1
ATOM 583 C CA . ARG A 1 86 ? 126.584 195.182 135.429 1.00 142.36 86 ARG E CA 1
ATOM 584 C C . ARG A 1 86 ? 125.328 195.690 136.125 1.00 142.36 86 ARG E C 1
ATOM 585 O O . ARG A 1 86 ? 125.173 196.908 136.273 1.00 142.36 86 ARG E O 1
ATOM 593 N N . SER A 1 87 ? 124.434 194.798 136.550 1.00 145.06 87 SER E N 1
ATOM 594 C CA . SER A 1 87 ? 123.202 195.176 137.231 1.00 145.06 87 SER E CA 1
ATOM 595 C C . SER A 1 87 ? 123.320 195.061 138.747 1.00 145.06 87 SER E C 1
ATOM 596 O O . SER A 1 87 ? 122.330 194.771 139.426 1.00 145.06 87 SER E O 1
ATOM 599 N N . VAL A 1 88 ? 124.513 195.283 139.290 1.00 142.02 88 VAL E N 1
ATOM 600 C CA . VAL A 1 88 ? 124.734 195.213 140.732 1.00 142.02 88 VAL E CA 1
ATOM 601 C C . VAL A 1 88 ? 125.103 196.598 141.253 1.00 142.02 88 VAL E C 1
ATOM 602 O O . VAL A 1 88 ? 126.248 197.042 141.073 1.00 142.02 88 VAL E O 1
ATOM 606 N N . PRO A 1 89 ? 124.183 197.311 141.894 1.00 142.96 89 PRO E N 1
ATOM 607 C CA . PRO A 1 89 ? 124.543 198.597 142.497 1.00 142.96 89 PRO E CA 1
ATOM 608 C C . PRO A 1 89 ? 125.476 198.402 143.682 1.00 142.96 89 PRO E C 1
ATOM 609 O O . PRO A 1 89 ? 125.426 197.386 144.382 1.00 142.96 89 PRO E O 1
ATOM 613 N N . LEU A 1 90 ? 126.339 199.397 143.899 1.00 137.78 90 LEU E N 1
ATOM 614 C CA . LEU A 1 90 ? 127.313 199.309 144.984 1.00 137.78 90 LEU E CA 1
ATOM 615 C C . LEU A 1 90 ? 126.641 198.973 146.309 1.00 137.78 90 LEU E C 1
ATOM 616 O O . LEU A 1 90 ? 127.237 198.314 147.168 1.00 137.78 90 LEU E O 1
ATOM 621 N N . GLY A 1 91 ? 125.402 199.420 146.494 1.00 138.74 91 GLY E N 1
ATOM 622 C CA . GLY A 1 91 ? 124.680 199.068 147.704 1.00 138.74 91 GLY E CA 1
ATOM 623 C C . GLY A 1 91 ? 124.486 197.564 147.810 1.00 138.74 91 GLY E C 1
ATOM 624 O O . GLY A 1 91 ? 124.315 196.867 146.807 1.00 138.74 91 GLY E O 1
ATOM 625 N N . ALA A 1 92 ? 124.520 197.064 149.045 1.00 130.72 92 ALA E N 1
ATOM 626 C CA . ALA A 1 92 ? 124.372 195.639 149.324 1.00 130.72 92 ALA E CA 1
ATOM 627 C C . ALA A 1 92 ? 125.565 194.831 148.819 1.00 130.72 92 ALA E C 1
ATOM 628 O O . ALA A 1 92 ? 125.457 193.623 148.597 1.00 130.72 92 ALA E O 1
ATOM 630 N N . LEU A 1 93 ? 126.706 195.488 148.635 1.00 122.66 93 LEU E N 1
ATOM 631 C CA . LEU A 1 93 ? 127.934 194.845 148.173 1.00 122.66 93 LEU E CA 1
ATOM 632 C C . LEU A 1 93 ? 128.928 194.877 149.330 1.00 122.66 93 LEU E C 1
ATOM 633 O O . LEU A 1 93 ? 129.389 195.951 149.731 1.00 122.66 93 LEU E O 1
ATOM 638 N N . ARG A 1 94 ? 129.250 193.697 149.867 1.00 107.92 94 ARG E N 1
ATOM 639 C CA . ARG A 1 94 ? 130.114 193.603 151.037 1.00 107.92 94 ARG E CA 1
ATOM 640 C C . ARG A 1 94 ? 131.397 194.409 150.861 1.00 107.92 94 ARG E C 1
ATOM 641 O O . ARG A 1 94 ? 131.674 195.338 151.627 1.00 107.92 94 ARG E O 1
ATOM 649 N N . ASP A 1 95 ? 132.191 194.068 149.850 1.00 109.43 95 ASP E N 1
ATOM 650 C CA . ASP A 1 95 ? 133.456 194.742 149.579 1.00 109.43 95 ASP E CA 1
ATOM 651 C C . ASP A 1 95 ? 133.323 195.530 148.282 1.00 109.43 95 ASP E C 1
ATOM 652 O O . ASP A 1 95 ? 133.261 194.943 147.196 1.00 109.43 95 ASP E O 1
ATOM 657 N N . THR A 1 96 ? 133.284 196.858 148.399 1.00 116.07 96 THR E N 1
ATOM 658 C CA . THR A 1 96 ? 133.178 197.753 147.254 1.00 116.07 96 THR E CA 1
ATOM 659 C C . THR A 1 96 ? 134.501 198.439 146.933 1.00 116.07 96 THR E C 1
ATOM 660 O O . THR A 1 96 ? 134.517 199.617 146.563 1.00 116.07 96 THR E O 1
ATOM 664 N N . SER A 1 97 ? 135.615 197.721 147.067 1.00 114.77 97 SER E N 1
ATOM 665 C CA . SER A 1 97 ? 136.934 198.313 146.892 1.00 114.77 97 SER E CA 1
ATOM 666 C C . SER A 1 97 ? 137.610 197.921 145.586 1.00 114.77 97 SER E C 1
ATOM 667 O O . SER A 1 97 ? 138.627 198.528 145.232 1.00 114.77 97 SER E O 1
ATOM 670 N N . ALA A 1 98 ? 137.086 196.932 144.863 1.00 109.99 98 ALA E N 1
ATOM 671 C CA . ALA A 1 98 ? 137.686 196.500 143.603 1.00 109.99 98 ALA E CA 1
ATOM 672 C C . ALA A 1 98 ? 139.162 196.150 143.811 1.00 109.99 98 ALA E C 1
ATOM 673 O O . ALA A 1 98 ? 140.068 196.788 143.272 1.00 109.99 98 ALA E O 1
ATOM 675 N N . GLU A 1 99 ? 139.365 195.127 144.654 1.00 106.74 99 GLU E N 1
ATOM 676 C CA . GLU A 1 99 ? 140.675 194.587 145.120 1.00 106.74 99 GLU E CA 1
ATOM 677 C C . GLU A 1 99 ? 141.757 194.606 144.032 1.00 106.74 99 GLU E C 1
ATOM 678 O O . GLU A 1 99 ? 142.946 194.552 144.406 1.00 106.74 99 GLU E O 1
ATOM 684 N N . ASN A 1 100 ? 141.362 194.639 142.755 1.00 106.49 100 ASN E N 1
ATOM 685 C CA . ASN A 1 100 ? 142.313 194.659 141.609 1.00 106.49 100 ASN E CA 1
ATOM 686 C C . ASN A 1 100 ? 143.419 195.698 141.862 1.00 106.49 100 ASN E C 1
ATOM 687 O O . ASN A 1 100 ? 143.084 196.885 142.052 1.00 106.49 100 ASN E O 1
ATOM 692 N N . ALA A 1 101 ? 144.685 195.254 141.865 1.00 104.69 101 ALA E N 1
ATOM 693 C CA . ALA A 1 101 ? 145.840 196.090 142.151 1.00 104.69 101 ALA E CA 1
ATOM 694 C C . ALA A 1 101 ? 146.408 196.774 140.915 1.00 104.69 101 ALA E C 1
ATOM 695 O O . ALA A 1 101 ? 147.383 197.522 141.031 1.00 104.69 101 ALA E O 1
ATOM 697 N N . ASN A 1 102 ? 145.829 196.533 139.738 1.00 108.01 102 ASN E N 1
ATOM 698 C CA . ASN A 1 102 ? 146.262 197.225 138.531 1.00 108.01 102 ASN E CA 1
ATOM 699 C C . ASN A 1 102 ? 145.738 198.650 138.451 1.00 108.01 102 ASN E C 1
ATOM 700 O O . ASN A 1 102 ? 146.022 199.341 137.467 1.00 108.01 102 ASN E O 1
ATOM 705 N N . LYS A 1 103 ? 144.992 199.101 139.456 1.00 109.47 103 LYS E N 1
ATOM 706 C CA . LYS A 1 103 ? 144.399 200.430 139.477 1.00 109.47 103 LYS E CA 1
ATOM 707 C C . LYS A 1 103 ? 144.215 200.877 140.921 1.00 109.47 103 LYS E C 1
ATOM 708 O O . LYS A 1 103 ? 144.476 200.103 141.849 1.00 109.47 103 LYS E O 1
ATOM 714 N N . PRO A 1 104 ? 143.767 202.109 141.155 1.00 115.99 104 PRO E N 1
ATOM 715 C CA . PRO A 1 104 ? 143.588 202.576 142.536 1.00 115.99 104 PRO E CA 1
ATOM 716 C C . PRO A 1 104 ? 142.386 201.937 143.211 1.00 115.99 104 PRO E C 1
ATOM 717 O O . PRO A 1 104 ? 141.775 201.012 142.668 1.00 115.99 104 PRO E O 1
ATOM 721 N N . GLY A 1 105 ? 142.043 202.427 144.400 1.00 119.37 105 GLY E N 1
ATOM 722 C CA . GLY A 1 105 ? 140.944 201.883 145.174 1.00 119.37 105 GLY E CA 1
ATOM 723 C C . GLY A 1 105 ? 139.577 202.252 144.637 1.00 119.37 105 GLY E C 1
ATOM 724 O O . GLY A 1 105 ? 138.598 202.287 145.388 1.00 119.37 105 GLY E O 1
ATOM 725 N N . ALA A 1 106 ? 139.505 202.542 143.339 1.00 117.26 106 ALA E N 1
ATOM 726 C CA . ALA A 1 106 ? 138.241 202.907 142.714 1.00 117.26 106 ALA E CA 1
ATOM 727 C C . ALA A 1 106 ? 137.151 201.907 143.077 1.00 117.26 106 ALA E C 1
ATOM 728 O O . ALA A 1 106 ? 137.421 200.737 143.365 1.00 117.26 106 ALA E O 1
ATOM 730 N N . GLU A 1 107 ? 135.907 202.386 143.068 1.00 118.15 107 GLU E N 1
ATOM 731 C CA . GLU A 1 107 ? 134.767 201.564 143.450 1.00 118.15 107 GLU E CA 1
ATOM 732 C C . GLU A 1 107 ? 134.801 200.219 142.737 1.00 118.15 107 GLU E C 1
ATOM 733 O O . GLU A 1 107 ? 135.274 200.108 141.603 1.00 118.15 107 GLU E O 1
ATOM 739 N N . ALA A 1 108 ? 134.290 199.190 143.416 1.00 118.28 108 ALA E N 1
ATOM 740 C CA . ALA A 1 108 ? 134.242 197.836 142.867 1.00 118.28 108 ALA E CA 1
ATOM 741 C C . ALA A 1 108 ? 133.129 197.764 141.823 1.00 118.28 108 ALA E C 1
ATOM 742 O O . ALA A 1 108 ? 132.065 197.175 142.022 1.00 118.28 108 ALA E O 1
ATOM 744 N N . THR A 1 109 ? 133.399 198.389 140.685 1.00 118.68 109 THR E N 1
ATOM 745 C CA . THR A 1 109 ? 132.462 198.443 139.577 1.00 118.68 109 THR E CA 1
ATOM 746 C C . THR A 1 109 ? 132.947 197.546 138.450 1.00 118.68 109 THR E C 1
ATOM 747 O O . THR A 1 109 ? 134.149 197.360 138.243 1.00 118.68 109 THR E O 1
ATOM 751 N N . ASP A 1 110 ? 131.986 196.980 137.719 1.00 121.22 110 ASP E N 1
ATOM 752 C CA . ASP A 1 110 ? 132.330 196.062 136.641 1.00 121.22 110 ASP E CA 1
ATOM 753 C C . ASP A 1 110 ? 133.126 196.757 135.548 1.00 121.22 110 ASP E C 1
ATOM 754 O O . ASP A 1 110 ? 133.972 196.136 134.896 1.00 121.22 110 ASP E O 1
ATOM 759 N N . GLU A 1 111 ? 132.867 198.041 135.320 1.00 118.32 111 GLU E N 1
ATOM 760 C CA . GLU A 1 111 ? 133.630 198.758 134.308 1.00 118.32 111 GLU E CA 1
ATOM 761 C C . GLU A 1 111 ? 135.114 198.773 134.664 1.00 118.32 111 GLU E C 1
ATOM 762 O O . GLU A 1 111 ? 135.977 198.548 133.807 1.00 118.32 111 GLU E O 1
ATOM 768 N N . ASN A 1 112 ? 135.432 199.032 135.936 1.00 118.86 112 ASN E N 1
ATOM 769 C CA . ASN A 1 112 ? 136.822 198.972 136.378 1.00 118.86 112 ASN E CA 1
ATOM 770 C C . ASN A 1 112 ? 137.244 197.551 136.737 1.00 118.86 112 ASN E C 1
ATOM 771 O O . ASN A 1 112 ? 138.430 197.216 136.644 1.00 118.86 112 ASN E O 1
ATOM 776 N N . ARG A 1 113 ? 136.286 196.735 137.194 1.00 112.79 113 ARG E N 1
ATOM 777 C CA . ARG A 1 113 ? 136.585 195.389 137.768 1.00 112.79 113 ARG E CA 1
ATOM 778 C C . ARG A 1 113 ? 136.737 194.249 136.748 1.00 112.79 113 ARG E C 1
ATOM 779 O O . ARG A 1 113 ? 137.213 193.179 137.170 1.00 112.79 113 ARG E O 1
ATOM 787 N N . THR A 1 114 ? 136.364 194.431 135.478 1.00 121.84 114 THR E N 1
ATOM 788 C CA . THR A 1 114 ? 136.481 193.305 134.559 1.00 121.84 114 THR E CA 1
ATOM 789 C C . THR A 1 114 ? 137.922 193.049 134.131 1.00 121.84 114 THR E C 1
ATOM 790 O O . THR A 1 114 ? 138.516 192.052 134.552 1.00 121.84 114 THR E O 1
ATOM 794 N N . LEU A 1 115 ? 138.492 193.924 133.296 1.00 120.08 115 LEU E N 1
ATOM 795 C CA . LEU A 1 115 ? 139.920 193.889 132.981 1.00 120.08 115 LEU E CA 1
ATOM 796 C C . LEU A 1 115 ? 140.292 194.934 131.935 1.00 120.08 115 LEU E C 1
ATOM 797 O O . LEU A 1 115 ? 139.409 195.560 131.335 1.00 120.08 115 LEU E O 1
ATOM 802 N N . PRO A 1 116 ? 141.591 195.142 131.684 1.00 126.15 116 PRO E N 1
ATOM 803 C CA . PRO A 1 116 ? 142.009 195.928 130.513 1.00 126.15 116 PRO E CA 1
ATOM 804 C C . PRO A 1 116 ? 141.376 195.421 129.225 1.00 126.15 116 PRO E C 1
ATOM 805 O O . PRO A 1 116 ? 140.747 194.359 129.211 1.00 126.15 116 PRO E O 1
ATOM 809 N N . ALA A 1 117 ? 141.541 196.169 128.133 1.00 131.85 117 ALA E N 1
ATOM 810 C CA . ALA A 1 117 ? 140.717 195.976 126.945 1.00 131.85 117 ALA E CA 1
ATOM 811 C C . ALA A 1 117 ? 141.483 195.443 125.739 1.00 131.85 117 ALA E C 1
ATOM 812 O O . ALA A 1 117 ? 141.310 195.948 124.625 1.00 131.85 117 ALA E O 1
ATOM 814 N N . PHE A 1 118 ? 142.328 194.431 125.933 1.00 130.54 118 PHE E N 1
ATOM 815 C CA . PHE A 1 118 ? 143.030 193.739 124.856 1.00 130.54 118 PHE E CA 1
ATOM 816 C C . PHE A 1 118 ? 144.031 194.623 124.129 1.00 130.54 118 PHE E C 1
ATOM 817 O O . PHE A 1 118 ? 144.515 194.230 123.061 1.00 130.54 118 PHE E O 1
ATOM 825 N N . ASP A 1 119 ? 144.358 195.798 124.660 1.00 139.23 119 ASP E N 1
ATOM 826 C CA . ASP A 1 119 ? 145.027 196.882 123.956 1.00 139.23 119 ASP E CA 1
ATOM 827 C C . ASP A 1 119 ? 144.008 197.634 123.110 1.00 139.23 119 ASP E C 1
ATOM 828 O O . ASP A 1 119 ? 144.381 198.585 122.411 1.00 139.23 119 ASP E O 1
ATOM 833 N N . GLY A 1 120 ? 142.743 197.241 123.144 1.00 137.99 120 GLY E N 1
ATOM 834 C CA . GLY A 1 120 ? 141.651 197.923 122.475 1.00 137.99 120 GLY E CA 1
ATOM 835 C C . GLY A 1 120 ? 140.778 198.678 123.454 1.00 137.99 120 GLY E C 1
ATOM 836 O O . GLY A 1 120 ? 141.266 199.267 124.425 1.00 137.99 120 GLY E O 1
ATOM 837 N N . THR A 1 121 ? 139.467 198.660 123.202 1.00 137.19 121 THR E N 1
ATOM 838 C CA . THR A 1 121 ? 138.498 199.380 124.035 1.00 137.19 121 THR E CA 1
ATOM 839 C C . THR A 1 121 ? 137.284 198.480 124.262 1.00 137.19 121 THR E C 1
ATOM 840 O O . THR A 1 121 ? 136.318 198.513 123.494 1.00 137.19 121 THR E O 1
ATOM 844 N N . ASN A 1 122 ? 137.342 197.677 125.322 1.00 134.69 122 ASN E N 1
ATOM 845 C CA . ASN A 1 122 ? 136.215 196.877 125.781 1.00 134.69 122 ASN E CA 1
ATOM 846 C C . ASN A 1 122 ? 136.622 196.181 127.073 1.00 134.69 122 ASN E C 1
ATOM 847 O O . ASN A 1 122 ? 137.788 195.823 127.262 1.00 134.69 122 ASN E O 1
ATOM 852 N N . THR A 1 123 ? 135.645 195.987 127.958 1.00 127.22 123 THR E N 1
ATOM 853 C CA . THR A 1 123 ? 135.902 195.400 129.270 1.00 127.22 123 THR E CA 1
ATOM 854 C C . THR A 1 123 ? 134.979 194.250 129.646 1.00 127.22 123 THR E C 1
ATOM 855 O O . THR A 1 123 ? 135.378 193.420 130.472 1.00 127.22 123 THR E O 1
ATOM 859 N N . GLY A 1 124 ? 133.775 194.167 129.088 1.00 129.26 124 GLY E N 1
ATOM 860 C CA . GLY A 1 124 ? 132.826 193.145 129.491 1.00 129.26 124 GLY E CA 1
ATOM 861 C C . GLY A 1 124 ? 132.989 191.808 128.796 1.00 129.26 124 GLY E C 1
ATOM 862 O O . GLY A 1 124 ? 131.998 191.218 128.354 1.00 129.26 124 GLY E O 1
ATOM 863 N N . GLU A 1 125 ? 134.234 191.326 128.684 1.00 126.88 125 GLU E N 1
ATOM 864 C CA . GLU A 1 125 ? 134.532 190.072 127.993 1.00 126.88 125 GLU E CA 1
ATOM 865 C C . GLU A 1 125 ? 135.597 189.197 128.658 1.00 126.88 125 GLU E C 1
ATOM 866 O O . GLU A 1 125 ? 135.641 187.997 128.357 1.00 126.88 125 GLU E O 1
ATOM 872 N N . TRP A 1 126 ? 136.458 189.738 129.525 1.00 123.15 126 TRP E N 1
ATOM 873 C CA . TRP A 1 126 ? 137.464 188.932 130.210 1.00 123.15 126 TRP E CA 1
ATOM 874 C C . TRP A 1 126 ? 137.660 189.434 131.635 1.00 123.15 126 TRP E C 1
ATOM 875 O O . TRP A 1 126 ? 137.507 190.624 131.918 1.00 123.15 126 TRP E O 1
ATOM 886 N N . LEU A 1 127 ? 138.007 188.503 132.531 1.00 111.68 127 LEU E N 1
ATOM 887 C CA . LEU A 1 127 ? 138.181 188.832 133.947 1.00 111.68 127 LEU E CA 1
ATOM 888 C C . LEU A 1 127 ? 139.132 187.804 134.565 1.00 111.68 127 LEU E C 1
ATOM 889 O O . LEU A 1 127 ? 138.731 186.664 134.813 1.00 111.68 127 LEU E O 1
ATOM 894 N N . VAL A 1 128 ? 140.352 188.230 134.878 1.00 101.69 128 VAL E N 1
ATOM 895 C CA . VAL A 1 128 ? 141.339 187.356 135.504 1.00 101.69 128 VAL E CA 1
ATOM 896 C C . VAL A 1 128 ? 141.653 187.836 136.924 1.00 101.69 128 VAL E C 1
ATOM 897 O O . VAL A 1 128 ? 142.207 188.919 137.110 1.00 101.69 128 VAL E O 1
ATOM 901 N N . MET A 1 129 ? 141.282 186.986 137.879 0.25 94.63 129 MET E N 1
ATOM 902 C CA . MET A 1 129 ? 141.436 187.238 139.303 0.25 95.16 129 MET E CA 1
ATOM 903 C C . MET A 1 129 ? 142.230 186.120 139.983 0.25 94.83 129 MET E C 1
ATOM 904 O O . MET A 1 129 ? 142.478 185.073 139.386 0.25 94.57 129 MET E O 1
ATOM 909 N N . LEU A 1 130 ? 142.624 186.348 141.235 0.25 94.91 130 LEU E N 1
ATOM 910 C CA . LEU A 1 130 ? 143.372 185.354 142.005 0.25 94.81 130 LEU E CA 1
ATOM 911 C C . LEU A 1 130 ? 142.355 184.386 142.647 0.25 95.99 130 LEU E C 1
ATOM 912 O O . LEU A 1 130 ? 141.611 184.804 143.534 0.25 97.18 130 LEU E O 1
ATOM 917 N N . GLY A 1 131 ? 142.297 183.077 142.219 0.25 95.72 131 GLY E N 1
ATOM 918 C CA . GLY A 1 131 ? 141.401 182.009 142.615 0.25 96.81 131 GLY E CA 1
ATOM 919 C C . GLY A 1 131 ? 141.686 181.545 144.029 0.25 97.34 131 GLY E C 1
ATOM 920 O O . GLY A 1 131 ? 141.937 180.360 144.265 0.25 97.41 131 GLY E O 1
ATOM 921 N N . VAL A 1 132 ? 141.644 182.483 144.977 0.25 97.77 132 VAL E N 1
ATOM 922 C CA . VAL A 1 132 ? 142.019 182.235 146.366 0.25 98.25 132 VAL E CA 1
ATOM 923 C C . VAL A 1 132 ? 140.987 182.939 147.239 0.25 99.61 132 VAL E C 1
ATOM 924 O O . VAL A 1 132 ? 140.913 184.172 147.243 0.25 9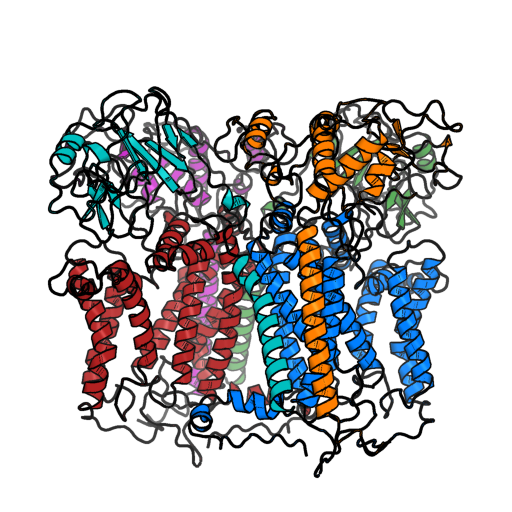9.54 132 VAL E O 1
ATOM 928 N N . CYS A 1 133 ? 140.193 182.161 147.973 0.25 100.91 133 CYS E N 1
ATOM 929 C CA . CYS A 1 133 ? 139.167 182.730 148.836 0.25 102.39 133 CYS E CA 1
ATOM 930 C C . CYS A 1 133 ? 139.802 183.569 149.937 0.25 102.37 133 CYS E C 1
ATOM 931 O O . CYS A 1 133 ? 140.727 183.123 150.621 0.25 101.98 133 CYS E O 1
ATOM 934 N N . THR A 1 134 ? 139.298 184.793 150.107 0.25 102.84 134 THR E N 1
ATOM 935 C CA . THR A 1 134 ? 139.861 185.714 151.088 0.25 102.82 134 THR E CA 1
ATOM 936 C C . THR A 1 134 ? 139.579 185.305 152.529 0.25 104.14 134 THR E C 1
ATOM 937 O O . THR A 1 134 ? 140.181 185.884 153.441 0.25 104.11 134 THR E O 1
ATOM 941 N N . HIS A 1 135 ? 138.687 184.342 152.762 0.25 105.36 135 HIS E N 1
ATOM 942 C CA . HIS A 1 135 ? 138.424 183.873 154.117 0.25 106.70 135 HIS E CA 1
ATOM 943 C C . HIS A 1 135 ? 139.681 183.241 154.699 0.25 105.95 135 HIS E C 1
ATOM 944 O O . HIS A 1 135 ? 140.256 183.765 155.659 0.25 106.03 135 HIS E O 1
ATOM 951 N N . LEU A 1 136 ? 140.112 182.112 154.124 0.25 105.29 136 LEU E N 1
ATOM 952 C CA . LEU A 1 136 ? 141.303 181.422 154.601 0.25 104.65 136 LEU E CA 1
ATOM 953 C C . LEU A 1 136 ? 142.111 180.790 153.469 0.25 103.18 136 LEU E C 1
ATOM 954 O O . LEU A 1 136 ? 143.025 180.001 153.749 0.25 102.78 136 LEU E O 1
ATOM 959 N N . GLY A 1 137 ? 141.811 181.102 152.211 0.25 102.45 137 GLY E N 1
ATOM 960 C CA . GLY A 1 137 ? 142.656 180.718 151.100 0.25 100.99 137 GLY E CA 1
ATOM 961 C C . GLY A 1 137 ? 142.271 179.456 150.356 0.25 101.09 137 GLY E C 1
ATOM 962 O O . GLY A 1 137 ? 143.138 178.866 149.703 0.25 100.03 137 GLY E O 1
ATOM 963 N N . CYS A 1 138 ? 141.014 179.029 150.423 0.25 102.35 138 CYS E N 1
ATOM 964 C CA . CYS A 1 138 ? 140.575 177.872 149.655 0.25 102.49 138 CYS E CA 1
ATOM 965 C C . CYS A 1 138 ? 140.321 178.267 148.201 0.25 101.64 138 CYS E C 1
ATOM 966 O O . CYS A 1 138 ? 140.337 179.447 147.834 0.25 101.14 138 CYS E O 1
ATOM 969 N N . VAL A 1 139 ? 140.095 177.255 147.364 0.25 101.52 139 VAL E N 1
ATOM 970 C CA . VAL A 1 139 ? 139.882 177.433 145.930 0.25 100.76 139 VAL E CA 1
ATOM 971 C C . VAL A 1 139 ? 138.384 177.276 145.659 0.25 102.04 139 VAL E C 1
ATOM 972 O O . VAL A 1 139 ? 137.873 176.146 145.743 0.25 102.82 139 VAL E O 1
ATOM 976 N N . PRO A 1 140 ? 137.649 178.347 145.346 0.25 102.38 140 PRO E N 1
ATOM 977 C CA . PRO A 1 140 ? 136.224 178.173 145.037 0.25 103.68 140 PRO E CA 1
ATOM 978 C C . PRO A 1 140 ? 136.004 177.393 143.751 0.25 103.26 140 PRO E C 1
ATOM 979 O O . PRO A 1 140 ? 136.826 177.410 142.832 0.25 101.89 140 PRO E O 1
ATOM 983 N N . MET A 1 141 ? 134.866 176.705 143.696 0.25 104.55 141 MET E N 1
ATOM 984 C CA . MET A 1 141 ? 134.477 175.949 142.509 0.25 104.39 141 MET E CA 1
ATOM 985 C C . MET A 1 141 ? 133.815 176.897 141.518 0.25 104.42 141 MET E C 1
ATOM 986 O O . MET A 1 141 ? 132.928 177.677 141.883 0.25 105.53 141 MET E O 1
ATOM 991 N N . GLY A 1 142 ? 134.245 176.828 140.261 0.25 103.29 142 GLY E N 1
ATOM 992 C CA . GLY A 1 142 ? 133.730 177.672 139.203 0.25 103.23 142 GLY E CA 1
ATOM 993 C C . GLY A 1 142 ? 132.706 176.963 138.341 0.25 104.03 142 GLY E C 1
ATOM 994 O O . GLY A 1 142 ? 132.075 175.981 138.747 0.25 105.04 142 GLY E O 1
ATOM 995 N N . ASP A 1 143 ? 132.537 177.475 137.126 0.25 103.62 143 ASP E N 1
ATOM 996 C CA . ASP A 1 143 ? 131.583 176.906 136.191 0.25 104.34 143 ASP E CA 1
ATOM 997 C C . ASP A 1 143 ? 130.139 177.164 136.562 0.25 106.21 143 ASP E C 1
ATOM 998 O O . ASP A 1 143 ? 129.310 176.248 136.472 0.25 107.23 143 ASP E O 1
ATOM 1003 N N . LYS A 1 144 ? 129.817 178.391 136.974 0.25 106.75 144 LYS E N 1
ATOM 1004 C CA . LYS A 1 144 ? 128.464 178.772 137.373 0.25 108.63 144 LYS E CA 1
ATOM 1005 C C . LYS A 1 144 ? 128.025 177.906 138.548 0.25 109.78 144 LYS E C 1
ATOM 1006 O O . LYS A 1 144 ? 127.465 176.819 138.359 0.25 110.46 144 LYS E O 1
ATOM 1012 N N . SER A 1 145 ? 128.275 178.384 139.766 0.25 110.05 145 SER E N 1
ATOM 1013 C CA . SER A 1 145 ? 127.919 177.666 140.980 0.25 111.20 145 SER E CA 1
ATOM 1014 C C . SER A 1 145 ? 127.500 178.672 142.043 0.25 112.30 145 SER E C 1
ATOM 1015 O O . SER A 1 145 ? 127.742 179.876 141.923 0.25 111.87 145 SER E O 1
ATOM 1018 N N . GLY A 1 146 ? 126.860 178.162 143.092 0.25 113.81 146 GLY E N 1
ATOM 1019 C CA . GLY A 1 146 ? 126.396 178.997 144.180 0.25 115.06 146 GLY E CA 1
ATOM 1020 C C . GLY A 1 146 ? 125.004 179.542 143.938 0.25 116.87 146 GLY E C 1
ATOM 1021 O O . GLY A 1 146 ? 124.279 179.135 143.026 0.25 117.38 146 GLY E O 1
ATOM 1022 N N . ASP A 1 147 ? 124.634 180.502 144.789 0.25 117.92 147 ASP E N 1
ATOM 1023 C CA . ASP A 1 147 ? 123.327 181.141 144.748 0.25 119.85 147 ASP E CA 1
ATOM 1024 C C . ASP A 1 147 ? 123.357 182.497 144.048 0.25 119.41 147 ASP E C 1
ATOM 1025 O O . ASP A 1 147 ? 122.415 183.284 144.201 0.25 121.00 147 ASP E O 1
ATOM 1030 N N . PHE A 1 148 ? 124.426 182.789 143.292 0.25 117.37 148 PHE E N 1
ATOM 1031 C CA . PHE A 1 148 ? 124.543 184.053 142.571 0.25 116.87 148 PHE E CA 1
ATOM 1032 C C . PHE A 1 148 ? 125.117 183.877 141.169 0.25 115.26 148 PHE E C 1
ATOM 1033 O O . PHE A 1 148 ? 125.491 184.877 140.541 0.25 114.49 148 PHE E O 1
ATOM 1041 N N . GLY A 1 149 ? 125.194 182.651 140.652 0.25 114.80 149 GLY E N 1
ATOM 1042 C CA . GLY A 1 149 ? 125.713 182.423 139.318 0.25 113.38 149 GLY E CA 1
ATOM 1043 C C . GLY A 1 149 ? 127.168 182.814 139.172 0.25 111.29 149 GLY E C 1
ATOM 1044 O O . GLY A 1 149 ? 127.533 183.524 138.229 0.25 110.42 149 GLY E O 1
ATOM 1045 N N . GLY A 1 150 ? 128.007 182.358 140.102 0.25 110.57 150 GLY E N 1
ATOM 1046 C CA . GLY A 1 150 ? 129.424 182.666 140.076 0.25 108.69 150 GLY E CA 1
ATOM 1047 C C . GLY A 1 150 ? 130.285 181.545 140.620 0.25 107.84 150 GLY E C 1
ATOM 1048 O O . GLY A 1 150 ? 130.386 180.477 140.006 0.25 107.42 150 GLY E O 1
ATOM 1049 N N . TRP A 1 151 ? 130.909 181.782 141.773 0.25 107.64 151 TRP E N 1
ATOM 1050 C CA . TRP A 1 151 ? 131.808 180.831 142.412 0.25 106.90 151 TRP E CA 1
ATOM 1051 C C . TRP A 1 151 ? 131.312 180.509 143.816 0.25 108.31 151 TRP E C 1
ATOM 1052 O O . TRP A 1 151 ? 130.675 181.338 144.473 0.25 109.45 151 TRP E O 1
ATOM 1063 N N . PHE A 1 152 ? 131.615 179.290 144.264 0.25 108.30 152 PHE E N 1
ATOM 1064 C CA . PHE A 1 152 ? 131.205 178.794 145.573 0.25 109.65 152 PHE E CA 1
ATOM 1065 C C . PHE A 1 152 ? 132.404 178.169 146.271 0.25 108.73 152 PHE E C 1
ATOM 1066 O O . PHE A 1 152 ? 133.074 177.301 145.701 0.25 107.70 152 PHE E O 1
ATOM 1074 N N . CYS A 1 153 ? 132.665 178.607 147.501 0.25 109.18 153 CYS E N 1
ATOM 1075 C CA . CYS A 1 153 ? 133.775 178.082 148.286 0.25 108.50 153 CYS E CA 1
ATOM 1076 C C . CYS A 1 153 ? 133.282 176.911 149.131 0.25 109.87 153 CYS E C 1
ATOM 1077 O O . CYS A 1 153 ? 132.392 177.110 149.969 0.25 111.50 153 CYS E O 1
ATOM 1080 N N . PRO A 1 154 ? 133.810 175.686 148.965 0.25 109.40 154 PRO E N 1
ATOM 1081 C CA . PRO A 1 154 ? 133.274 174.566 149.753 0.25 110.85 154 PRO E CA 1
ATOM 1082 C C . PRO A 1 154 ? 133.847 174.453 151.156 0.25 111.32 154 PRO E C 1
ATOM 1083 O O . PRO A 1 154 ? 133.378 173.603 151.925 0.25 112.70 154 PRO E O 1
ATOM 1087 N N . CYS A 1 155 ? 134.835 175.274 151.519 0.25 110.30 155 CYS E N 1
ATOM 1088 C CA . CYS A 1 155 ? 135.462 175.136 152.830 0.25 110.71 155 CYS E CA 1
ATOM 1089 C C . CYS A 1 155 ? 134.542 175.625 153.943 0.25 112.52 155 CYS E C 1
ATOM 1090 O O . CYS A 1 155 ? 134.488 175.014 155.017 0.25 113.67 155 CYS E O 1
ATOM 1093 N N . HIS A 1 156 ? 133.817 176.728 153.711 0.25 112.87 156 HIS E N 1
ATOM 1094 C CA . HIS A 1 156 ? 132.882 177.260 154.696 0.25 114.67 156 HIS E CA 1
ATOM 1095 C C . HIS A 1 156 ? 131.592 177.808 154.099 0.25 115.62 156 HIS E C 1
ATOM 1096 O O . HIS A 1 156 ? 130.710 178.208 154.864 0.25 117.30 156 HIS E O 1
ATOM 1103 N N . GLY A 1 157 ? 131.452 177.848 152.775 0.25 114.69 157 GLY E N 1
ATOM 1104 C CA . GLY A 1 157 ? 130.222 178.303 152.153 0.25 115.67 157 GLY E CA 1
ATOM 1105 C C . GLY A 1 157 ? 130.204 179.789 151.863 0.25 115.24 157 GLY E C 1
ATOM 1106 O O . GLY A 1 157 ? 129.337 180.514 152.362 0.25 116.68 157 GLY E O 1
ATOM 1107 N N . SER A 1 158 ? 131.049 180.326 150.985 0.25 113.34 158 SER E N 1
ATOM 1108 C CA . SER A 1 158 ? 131.088 181.744 150.691 0.25 112.77 158 SER E CA 1
ATOM 1109 C C . SER A 1 158 ? 130.645 181.873 149.249 0.25 112.39 158 SER E C 1
ATOM 1110 O O . SER A 1 158 ? 131.230 181.257 148.358 0.25 111.17 158 SER E O 1
ATOM 1113 N N . HIS A 1 159 ? 129.613 182.670 149.008 1.00 90.71 159 HIS E N 1
ATOM 1114 C CA . HIS A 1 159 ? 129.111 182.815 147.653 1.00 90.71 159 HIS E CA 1
ATOM 1115 C C . HIS A 1 159 ? 129.680 184.046 146.972 1.00 90.71 159 HIS E C 1
ATOM 1116 O O . HIS A 1 159 ? 129.522 185.171 147.446 1.00 90.71 159 HIS E O 1
ATOM 1123 N N . TYR A 1 160 ? 130.345 183.814 145.846 1.00 94.95 160 TYR E N 1
ATOM 1124 C CA . TYR A 1 160 ? 130.928 184.887 145.063 1.00 94.95 160 TYR E CA 1
ATOM 1125 C C . TYR A 1 160 ? 129.963 185.217 143.939 1.00 94.95 160 TYR E C 1
ATOM 1126 O O . TYR A 1 160 ? 129.089 184.418 143.605 1.00 94.95 160 TYR E O 1
ATOM 1135 N N . ASP A 1 161 ? 130.119 186.395 143.351 1.00 108.10 161 ASP E N 1
ATOM 1136 C CA . ASP A 1 161 ? 129.222 186.807 142.281 1.00 108.10 161 ASP E CA 1
ATOM 1137 C C . ASP A 1 161 ? 129.920 186.647 140.930 1.00 108.10 161 ASP E C 1
ATOM 1138 O O . ASP A 1 161 ? 130.987 186.038 140.818 1.00 108.10 161 ASP E O 1
ATOM 1143 N N . SER A 1 162 ? 129.308 187.200 139.882 1.00 117.31 162 SER E N 1
ATOM 1144 C CA . SER A 1 162 ? 129.856 187.051 138.539 1.00 117.31 162 SER E CA 1
ATOM 1145 C C . SER A 1 162 ? 131.217 187.724 138.419 1.00 117.31 162 SER E C 1
ATOM 1146 O O . SER A 1 162 ? 132.167 187.139 137.889 1.00 117.31 162 SER E O 1
ATOM 1149 N N . ALA A 1 163 ? 131.327 188.959 138.903 1.00 112.78 163 ALA E N 1
ATOM 1150 C CA . ALA A 1 163 ? 132.584 189.694 138.827 1.00 112.78 163 ALA E CA 1
ATOM 1151 C C . ALA A 1 163 ? 133.568 189.301 139.920 1.00 112.78 163 ALA E C 1
ATOM 1152 O O . ALA A 1 163 ? 134.686 189.824 139.938 1.00 112.78 163 ALA E O 1
ATOM 1154 N N . GLY A 1 164 ? 133.186 188.400 140.821 1.00 107.83 164 GLY E N 1
ATOM 1155 C CA . GLY A 1 164 ? 134.073 187.936 141.864 1.00 107.83 164 GLY E CA 1
ATOM 1156 C C . GLY A 1 164 ? 133.922 188.622 143.203 1.00 107.83 164 GLY E C 1
ATOM 1157 O O . GLY A 1 164 ? 134.668 188.291 144.134 1.00 107.83 164 GLY E O 1
ATOM 1158 N N . ARG A 1 165 ? 132.995 189.564 143.335 1.00 111.66 165 ARG E N 1
ATOM 1159 C CA . ARG A 1 165 ? 132.807 190.240 144.610 1.00 111.66 165 ARG E CA 1
ATOM 1160 C C . ARG A 1 165 ? 132.133 189.306 145.608 1.00 111.66 165 ARG E C 1
ATOM 1161 O O . ARG A 1 165 ? 131.195 188.580 145.268 1.00 111.66 165 ARG E O 1
ATOM 1169 N N . ILE A 1 166 ? 132.620 189.327 146.851 1.00 100.31 166 ILE E N 1
ATOM 1170 C CA . ILE A 1 166 ? 132.149 188.372 147.844 1.00 100.31 166 ILE E CA 1
ATOM 1171 C C . ILE A 1 166 ? 130.684 188.627 148.182 1.00 100.31 166 ILE E C 1
ATOM 1172 O O . ILE A 1 166 ? 130.210 189.771 148.197 1.00 100.31 166 ILE E O 1
ATOM 1177 N N . ARG A 1 167 ? 129.966 187.545 148.469 1.00 100.82 167 ARG E N 1
ATOM 1178 C CA . ARG A 1 167 ? 128.564 187.617 148.855 1.00 100.82 167 ARG E CA 1
ATOM 1179 C C . ARG A 1 167 ? 128.204 186.356 149.625 1.00 100.82 167 ARG E C 1
ATOM 1180 O O . ARG A 1 167 ? 128.716 185.269 149.347 1.00 100.82 167 ARG E O 1
ATOM 1188 N N . LYS A 1 168 ? 127.312 186.517 150.597 1.00 97.42 168 LYS E N 1
ATOM 1189 C CA . LYS A 1 168 ? 126.677 185.392 151.282 1.00 97.42 168 LYS E CA 1
ATOM 1190 C C . LYS A 1 168 ? 127.718 184.442 151.882 1.00 97.42 168 LYS E C 1
ATOM 1191 O O . LYS A 1 168 ? 127.856 183.287 151.483 1.00 97.42 168 LYS E O 1
ATOM 1197 N N . GLY A 1 169 ? 128.455 184.964 152.860 1.00 89.61 169 GLY E N 1
ATOM 1198 C CA . GLY A 1 169 ? 129.407 184.152 153.577 1.00 89.61 169 GLY E CA 1
ATOM 1199 C C . GLY A 1 169 ? 130.348 184.939 154.465 1.00 89.61 169 GLY E C 1
ATOM 1200 O O . GLY A 1 169 ? 130.265 186.166 154.577 1.00 89.61 169 GLY E O 1
ATOM 1201 N N . PRO A 1 170 ? 131.269 184.229 155.121 1.00 78.23 170 PRO E N 1
ATOM 1202 C CA . PRO A 1 170 ? 132.205 184.918 156.025 1.00 78.23 170 PRO E CA 1
ATOM 1203 C C . PRO A 1 170 ? 133.306 185.664 155.293 1.00 78.23 170 PRO E C 1
ATOM 1204 O O . PRO A 1 170 ? 133.842 186.641 155.830 1.00 78.23 170 PRO E O 1
ATOM 1208 N N . ALA A 1 171 ? 133.673 185.220 154.091 1.00 85.75 171 ALA E N 1
ATOM 1209 C CA . ALA A 1 171 ? 134.715 185.869 153.305 1.00 85.75 171 ALA E CA 1
ATOM 1210 C C . ALA A 1 171 ? 134.496 187.376 153.284 1.00 85.75 171 ALA E C 1
ATOM 1211 O O . ALA A 1 171 ? 133.454 187.848 152.812 1.00 85.75 171 ALA E O 1
ATOM 1213 N N . PRO A 1 172 ? 135.447 188.163 153.792 1.00 85.81 172 PRO E N 1
ATOM 1214 C CA . PRO A 1 172 ? 135.210 189.605 153.941 1.00 85.81 172 PRO E CA 1
ATOM 1215 C C . PRO A 1 172 ? 135.260 190.385 152.636 1.00 85.81 172 PRO E C 1
ATOM 1216 O O . PRO A 1 172 ? 134.449 191.292 152.425 1.00 85.81 172 PRO E O 1
ATOM 1220 N N . ARG A 1 173 ? 136.195 190.046 151.751 1.00 94.34 173 ARG E N 1
ATOM 1221 C CA . ARG A 1 173 ? 136.420 190.833 150.547 1.00 94.34 173 ARG E CA 1
ATOM 1222 C C . ARG A 1 173 ? 136.303 189.944 149.318 1.00 94.34 173 ARG E C 1
ATOM 1223 O O . ARG A 1 173 ? 136.261 188.715 149.412 1.00 94.34 173 ARG E O 1
ATOM 1231 N N . ASN A 1 174 ? 136.245 190.591 148.154 1.00 103.46 174 ASN E N 1
ATOM 1232 C CA . ASN A 1 174 ? 136.076 189.897 146.884 1.00 103.46 174 ASN E CA 1
ATOM 1233 C C . ASN A 1 174 ? 137.376 189.236 146.442 1.00 103.46 174 ASN E C 1
ATOM 1234 O O . ASN A 1 174 ? 138.367 189.246 147.176 1.00 103.46 174 ASN E O 1
ATOM 1239 N N . LEU A 1 175 ? 137.378 188.673 145.237 1.00 97.80 175 LEU E N 1
ATOM 1240 C CA . LEU A 1 175 ? 138.576 188.052 144.686 1.00 97.80 175 LEU E CA 1
ATOM 1241 C C . LEU A 1 175 ? 139.493 189.116 144.095 1.00 97.80 175 LEU E C 1
ATOM 1242 O O . LEU A 1 175 ? 139.123 189.808 143.141 1.00 97.80 175 LEU E O 1
ATOM 1247 N N . ASP A 1 176 ? 140.692 189.236 144.658 1.00 101.25 176 ASP E N 1
ATOM 1248 C CA . ASP A 1 176 ? 141.647 190.231 144.193 1.00 101.25 176 ASP E CA 1
ATOM 1249 C C . ASP A 1 176 ? 141.968 190.026 142.714 1.00 101.25 176 ASP E C 1
ATOM 1250 O O . ASP A 1 176 ? 141.682 188.983 142.121 1.00 101.25 176 ASP E O 1
ATOM 1255 N N . ILE A 1 177 ? 142.568 191.052 142.120 1.00 101.27 177 ILE E N 1
ATOM 1256 C CA . ILE A 1 177 ? 142.974 191.013 140.719 1.00 101.27 177 ILE E CA 1
ATOM 1257 C C . ILE A 1 177 ? 144.437 191.430 140.626 1.00 101.27 177 ILE E C 1
ATOM 1258 O O . ILE A 1 177 ? 144.764 192.597 140.887 1.00 101.27 177 ILE E O 1
ATOM 1263 N N . PRO A 1 178 ? 145.344 190.524 140.268 1.00 100.06 178 PRO E N 1
ATOM 1264 C CA . PRO A 1 178 ? 146.762 190.888 140.188 1.00 100.06 178 PRO E CA 1
ATOM 1265 C C . PRO A 1 178 ? 147.012 191.893 139.075 1.00 100.06 178 PRO E C 1
ATOM 1266 O O . PRO A 1 178 ? 146.130 192.233 138.283 1.00 100.06 178 PRO E O 1
ATOM 1270 N N . VAL A 1 179 ? 148.249 192.378 139.023 1.00 105.07 179 VAL E N 1
ATOM 1271 C CA . VAL A 1 179 ? 148.666 193.317 137.988 1.00 105.07 179 VAL E CA 1
ATOM 1272 C C . VAL A 1 179 ? 148.903 192.545 136.697 1.00 105.07 179 VAL E C 1
ATOM 1273 O O . VAL A 1 179 ? 149.771 191.668 136.637 1.00 105.07 179 VAL E O 1
ATOM 1277 N N . ALA A 1 180 ? 148.132 192.871 135.660 1.00 115.83 180 ALA E N 1
ATOM 1278 C CA . ALA A 1 180 ? 148.223 192.154 134.397 1.00 115.83 180 ALA E CA 1
ATOM 1279 C C . ALA A 1 180 ? 147.867 193.083 133.246 1.00 115.83 180 ALA E C 1
ATOM 1280 O O . ALA A 1 180 ? 146.944 193.894 133.352 1.00 115.83 180 ALA E O 1
ATOM 1282 N N . ALA A 1 181 ? 148.607 192.948 132.147 1.00 120.97 181 ALA E N 1
ATOM 1283 C CA . ALA A 1 181 ? 148.345 193.683 130.919 1.00 120.97 181 ALA E CA 1
ATOM 1284 C C . ALA A 1 181 ? 148.401 192.708 129.752 1.00 120.97 181 ALA E C 1
ATOM 1285 O O . ALA A 1 181 ? 148.880 191.579 129.884 1.00 120.97 181 ALA E O 1
ATOM 1287 N N . PHE A 1 182 ? 147.905 193.152 128.601 1.00 126.36 182 PHE E N 1
ATOM 1288 C CA . PHE A 1 182 ? 147.789 192.245 127.472 1.00 126.36 182 PHE E CA 1
ATOM 1289 C C . PHE A 1 182 ? 149.005 192.341 126.553 1.00 126.36 182 PHE E C 1
ATOM 1290 O O . PHE A 1 182 ? 149.802 193.280 126.617 1.00 126.36 182 PHE E O 1
ATOM 1298 N N . VAL A 1 183 ? 149.132 191.337 125.686 1.00 127.64 183 VAL E N 1
ATOM 1299 C CA . VAL A 1 183 ? 150.295 191.153 124.824 1.00 127.64 183 VAL E CA 1
ATOM 1300 C C . VAL A 1 183 ? 149.854 191.261 123.368 1.00 127.64 183 VAL E C 1
ATOM 1301 O O . VAL A 1 183 ? 150.340 190.528 122.500 1.00 127.64 183 VAL E O 1
ATOM 1305 N N . ASP A 1 184 ? 148.917 192.169 123.097 1.00 131.26 184 ASP E N 1
ATOM 1306 C CA . ASP A 1 184 ? 148.371 192.351 121.757 1.00 131.26 184 ASP E CA 1
ATOM 1307 C C . ASP A 1 184 ? 147.523 191.172 121.287 1.00 131.26 184 ASP E C 1
ATOM 1308 O O . ASP A 1 184 ? 147.858 190.493 120.312 1.00 131.26 184 ASP E O 1
ATOM 1313 N N . GLU A 1 185 ? 146.421 190.936 121.994 1.00 129.17 185 GLU E N 1
ATOM 1314 C CA . GLU A 1 185 ? 145.229 190.193 121.598 1.00 129.17 185 GLU E CA 1
ATOM 1315 C C . GLU A 1 185 ? 145.375 188.671 121.663 1.00 129.17 185 GLU E C 1
ATOM 1316 O O . GLU A 1 185 ? 144.364 187.978 121.548 1.00 129.17 185 GLU E O 1
ATOM 1322 N N . THR A 1 186 ? 146.575 188.113 121.869 1.00 125.42 186 THR E N 1
ATOM 1323 C CA . THR A 1 186 ? 146.606 186.704 122.278 1.00 125.42 186 THR E CA 1
ATOM 1324 C C . THR A 1 186 ? 147.792 186.511 123.227 1.00 125.42 186 THR E C 1
ATOM 1325 O O . THR A 1 186 ? 148.874 186.067 122.838 1.00 125.42 186 THR E O 1
ATOM 1329 N N . THR A 1 187 ? 147.569 186.838 124.499 1.00 118.80 187 THR E N 1
ATOM 1330 C CA . THR A 1 187 ? 148.484 186.504 125.586 1.00 118.80 187 THR E CA 1
ATOM 1331 C C . THR A 1 187 ? 147.975 187.171 126.858 1.00 118.80 187 THR E C 1
ATOM 1332 O O . THR A 1 187 ? 147.122 188.063 126.790 1.00 118.80 187 THR E O 1
ATOM 1336 N N . ILE A 1 188 ? 148.473 186.755 128.017 1.00 105.72 188 ILE E N 1
ATOM 1337 C CA . ILE A 1 188 ? 148.265 187.483 129.260 1.00 105.72 188 ILE E CA 1
ATOM 1338 C C . ILE A 1 188 ? 149.571 187.484 130.043 1.00 105.72 188 ILE E C 1
ATOM 1339 O O . ILE A 1 188 ? 150.282 186.474 130.085 1.00 105.72 188 ILE E O 1
ATOM 1344 N N . LYS A 1 189 ? 149.886 188.624 130.654 1.00 96.09 189 LYS E N 1
ATOM 1345 C CA . LYS A 1 189 ? 151.113 188.807 131.423 1.00 96.09 189 LYS E CA 1
ATOM 1346 C C . LYS A 1 189 ? 150.741 188.909 132.898 1.00 96.09 189 LYS E C 1
ATOM 1347 O O . LYS A 1 189 ? 150.072 189.864 133.309 1.00 96.09 189 LYS E O 1
ATOM 1353 N N . LEU A 1 190 ? 151.178 187.931 133.688 1.00 87.16 190 LEU E N 1
ATOM 1354 C CA . LEU A 1 190 ? 150.855 187.849 135.111 1.00 87.16 190 LEU E CA 1
ATOM 1355 C C . LEU A 1 190 ? 152.107 188.190 135.909 1.00 87.16 190 LEU E C 1
ATOM 1356 O O . LEU A 1 190 ? 152.944 187.324 136.171 1.00 87.16 190 LEU E O 1
ATOM 1361 N N . GLY A 1 191 ? 152.232 189.453 136.299 1.00 89.05 191 GLY E N 1
ATOM 1362 C CA . GLY A 1 191 ? 153.392 189.909 137.042 1.00 89.05 191 GLY E CA 1
ATOM 1363 C C . GLY A 1 191 ? 153.999 191.172 136.467 1.00 89.05 191 GLY E C 1
ATOM 1364 O O . GLY A 1 191 ? 153.385 191.854 135.644 1.00 89.05 191 GLY E O 1
ATOM 1366 N N . SER B 2 2 ? 149.971 157.698 207.730 1.00 48.44 2 SER C N 1
ATOM 1367 C CA . SER B 2 2 ? 149.733 158.719 206.713 1.00 48.44 2 SER C CA 1
ATOM 1368 C C . SER B 2 2 ? 150.769 158.804 205.598 1.00 48.44 2 SER C C 1
ATOM 1369 O O . SER B 2 2 ? 151.971 158.805 205.858 1.00 48.44 2 SER C O 1
ATOM 1371 N N . GLY B 2 3 ? 150.289 158.880 204.359 1.00 48.20 3 GLY C N 1
ATOM 1372 C CA . GLY B 2 3 ? 151.155 158.917 203.198 1.00 48.20 3 GLY C CA 1
ATOM 1373 C C . GLY B 2 3 ? 152.343 157.982 203.307 1.00 48.20 3 GLY C C 1
ATOM 1374 O O . GLY B 2 3 ? 153.459 158.345 202.924 1.00 48.20 3 GLY C O 1
ATOM 1375 N N . ILE B 2 4 ? 152.116 156.781 203.832 1.00 47.36 4 ILE C N 1
ATOM 1376 C CA . ILE B 2 4 ? 153.184 155.812 204.070 1.00 47.36 4 ILE C CA 1
ATOM 1377 C C . ILE B 2 4 ? 154.006 155.628 202.799 1.00 47.36 4 ILE C C 1
ATOM 1378 O O . ILE B 2 4 ? 153.522 155.028 201.829 1.00 47.36 4 ILE C O 1
ATOM 1380 N N . PRO B 2 5 ? 155.244 156.123 202.757 1.00 47.57 5 PRO C N 1
ATOM 1381 C CA . PRO B 2 5 ? 156.092 155.874 201.584 1.00 47.57 5 PRO C CA 1
ATOM 1382 C C . PRO B 2 5 ? 156.756 154.507 201.630 1.00 47.57 5 PRO C C 1
ATOM 1383 O O . PRO B 2 5 ? 156.919 153.855 200.594 1.00 47.57 5 PRO C O 1
ATOM 1385 N N . HIS B 2 6 ? 157.136 154.063 202.828 1.00 47.67 6 HIS C N 1
ATOM 1386 C CA . HIS B 2 6 ? 157.755 152.755 203.032 1.00 47.67 6 HIS C CA 1
ATOM 1387 C C . HIS B 2 6 ? 158.933 152.558 202.073 1.00 47.67 6 HIS C C 1
ATOM 1388 O O . HIS B 2 6 ? 158.926 151.704 201.186 1.00 47.67 6 HIS C O 1
ATOM 1390 N N . ASP B 2 7 ? 159.959 153.383 202.288 1.00 42.02 7 ASP C N 1
ATOM 1391 C CA . ASP B 2 7 ? 161.108 153.427 201.388 1.00 42.02 7 ASP C CA 1
ATOM 1392 C C . ASP B 2 7 ? 161.797 152.080 201.215 1.00 42.02 7 ASP C C 1
ATOM 1393 O O . ASP B 2 7 ? 162.669 151.962 200.347 1.00 42.02 7 ASP C O 1
ATOM 1395 N N . HIS B 2 8 ? 161.437 151.069 202.002 1.00 45.67 8 HIS C N 1
ATOM 1396 C CA . HIS B 2 8 ? 162.019 149.734 202.025 1.00 45.67 8 HIS C CA 1
ATOM 1397 C C . HIS B 2 8 ? 163.343 149.710 202.781 1.00 45.67 8 HIS C C 1
ATOM 1398 O O . HIS B 2 8 ? 163.894 148.629 202.989 1.00 45.67 8 HIS C O 1
ATOM 1400 N N . TYR B 2 9 ? 163.879 150.855 203.194 1.00 46.68 9 TYR C N 1
ATOM 1401 C CA . TYR B 2 9 ? 165.064 150.953 204.039 1.00 46.68 9 TYR C CA 1
ATOM 1402 C C . TYR B 2 9 ? 166.291 150.287 203.425 1.00 46.68 9 TYR C C 1
ATOM 1403 O O . TYR B 2 9 ? 167.321 150.162 204.099 1.00 46.68 9 TYR C O 1
ATOM 1405 N N . GLU B 2 10 ? 166.216 149.866 202.163 1.00 45.60 10 GLU C N 1
ATOM 1406 C CA . GLU B 2 10 ? 167.317 149.180 201.501 1.00 45.60 10 GLU C CA 1
ATOM 1407 C C . GLU B 2 10 ? 167.846 148.062 202.387 1.00 45.60 10 GLU C C 1
ATOM 1408 O O . GLU B 2 10 ? 169.065 147.889 202.507 1.00 45.60 10 GLU C O 1
ATOM 1410 N N . PRO B 2 11 ? 166.970 147.287 203.024 1.00 48.17 11 PRO C N 1
ATOM 1411 C CA . PRO B 2 11 ? 167.421 146.171 203.872 1.00 48.17 11 PRO C CA 1
ATOM 1412 C C . PRO B 2 11 ? 167.433 144.808 203.192 1.00 48.17 11 PRO C C 1
ATOM 1413 O O . PRO B 2 11 ? 167.721 143.816 203.868 1.00 48.17 11 PRO C O 1
ATOM 1415 N N . LYS B 2 12 ? 167.136 144.740 201.894 1.00 48.37 12 LYS C N 1
ATOM 1416 C CA . LYS B 2 12 ? 167.019 143.451 201.221 1.00 48.37 12 LYS C CA 1
ATOM 1417 C C . LYS B 2 12 ? 168.308 142.648 201.342 1.00 48.37 12 LYS C C 1
ATOM 1418 O O . LYS B 2 12 ? 168.332 141.569 201.944 1.00 48.37 12 LYS C O 1
ATOM 1420 N N . THR B 2 13 ? 169.393 143.161 200.774 1.00 45.97 13 THR C N 1
ATOM 1421 C CA . THR B 2 13 ? 170.656 142.433 200.731 1.00 45.97 13 THR C CA 1
ATOM 1422 C C . THR B 2 13 ? 171.757 143.387 200.284 1.00 45.97 13 THR C C 1
ATOM 1423 O O . THR B 2 13 ? 171.553 144.604 200.217 1.00 45.97 13 THR C O 1
ATOM 1426 N N . GLY B 2 14 ? 172.932 142.834 199.979 1.00 41.44 14 GLY C N 1
ATOM 1427 C CA . GLY B 2 14 ? 174.040 143.663 199.544 1.00 41.44 14 GLY C CA 1
ATOM 1428 C C . GLY B 2 14 ? 173.771 144.379 198.238 1.00 41.44 14 GLY C C 1
ATOM 1429 O O . GLY B 2 14 ? 174.275 145.484 198.019 1.00 41.44 14 GLY C O 1
ATOM 1430 N N . ILE B 2 15 ? 172.987 143.766 197.351 1.00 40.69 15 ILE C N 1
ATOM 1431 C CA . ILE B 2 15 ? 172.634 144.428 196.099 1.00 40.69 15 ILE C CA 1
ATOM 1432 C C . ILE B 2 15 ? 171.812 145.677 196.384 1.00 40.69 15 ILE C C 1
ATOM 1433 O O . ILE B 2 15 ? 172.091 146.761 195.859 1.00 40.69 15 ILE C O 1
ATOM 1435 N N . GLU B 2 16 ? 170.790 145.545 197.227 1.00 39.74 16 GLU C N 1
ATOM 1436 C CA . GLU B 2 16 ? 169.959 146.681 197.599 1.00 39.74 16 GLU C CA 1
ATOM 1437 C C . GLU B 2 16 ? 170.662 147.645 198.540 1.00 39.74 16 GLU C C 1
ATOM 1438 O O . GLU B 2 16 ? 170.069 148.667 198.899 1.00 39.74 16 GLU C O 1
ATOM 1440 N N . LYS B 2 17 ? 171.895 147.353 198.948 1.00 36.94 17 LYS C N 1
ATOM 1441 C CA . LYS B 2 17 ? 172.676 148.245 199.794 1.00 36.94 17 LYS C CA 1
ATOM 1442 C C . LYS B 2 17 ? 173.735 149.006 199.013 1.00 36.94 17 LYS C C 1
ATOM 1443 O O . LYS B 2 17 ? 174.009 150.169 199.321 1.00 36.94 17 LYS C O 1
ATOM 1445 N N . TRP B 2 18 ? 174.339 148.373 198.007 1.00 31.20 18 TRP C N 1
ATOM 1446 C CA . TRP B 2 18 ? 175.251 149.081 197.120 1.00 31.20 18 TRP C CA 1
ATOM 1447 C C . TRP B 2 18 ? 174.503 149.991 196.158 1.00 31.20 18 TRP C C 1
ATOM 1448 O O . TRP B 2 18 ? 175.110 150.893 195.575 1.00 31.20 18 TRP C O 1
ATOM 1459 N N . LEU B 2 19 ? 173.203 149.790 195.997 1.00 30.97 19 LEU C N 1
ATOM 1460 C CA . LEU B 2 19 ? 172.372 150.699 195.221 1.00 30.97 19 LEU C CA 1
ATOM 1461 C C . LEU B 2 19 ? 172.173 152.031 195.911 1.00 30.97 19 LEU C C 1
ATOM 1462 O O . LEU B 2 19 ? 171.401 152.857 195.417 1.00 30.97 19 LEU C O 1
ATOM 1464 N N . HIS B 2 20 ? 172.834 152.261 197.042 1.00 29.51 20 HIS C N 1
ATOM 1465 C CA . HIS B 2 20 ? 172.889 153.570 197.682 1.00 29.51 20 HIS C CA 1
ATOM 1466 C C . HIS B 2 20 ? 173.724 154.571 196.898 1.00 29.51 20 HIS C C 1
ATOM 1467 O O . HIS B 2 20 ? 173.885 155.708 197.357 1.00 29.51 20 HIS C O 1
ATOM 1469 N N . ASP B 2 21 ? 174.268 154.177 195.746 1.00 24.80 21 ASP C N 1
ATOM 1470 C CA . ASP B 2 21 ? 174.939 155.102 194.843 1.00 24.80 21 ASP C CA 1
ATOM 1471 C C . ASP B 2 21 ? 173.933 155.820 193.951 1.00 24.80 21 ASP C C 1
ATOM 1472 O O . ASP B 2 21 ? 173.929 157.052 193.880 1.00 24.80 21 ASP C O 1
ATOM 1474 N N . ARG B 2 22 ? 173.077 155.062 193.270 1.00 21.46 22 ARG C N 1
ATOM 1475 C CA . ARG B 2 22 ? 171.950 155.602 192.516 1.00 21.46 22 ARG C CA 1
ATOM 1476 C C . ARG B 2 22 ? 170.668 155.064 193.136 1.00 21.46 22 ARG C C 1
ATOM 1477 O O . ARG B 2 22 ? 170.393 153.862 193.068 1.00 21.46 22 ARG C O 1
ATOM 1481 N N . LEU B 2 23 ? 169.893 155.954 193.730 1.00 22.57 23 LEU C N 1
ATOM 1482 C CA . LEU B 2 23 ? 168.672 155.642 194.459 1.00 22.57 23 LEU C CA 1
ATOM 1483 C C . LEU B 2 23 ? 167.641 154.889 193.622 1.00 22.57 23 LEU C C 1
ATOM 1484 O O . LEU B 2 23 ? 166.737 154.262 194.187 1.00 22.57 23 LEU C O 1
ATOM 1487 N N . PRO B 2 24 ? 167.746 154.913 192.285 1.00 23.68 24 PRO C N 1
ATOM 1488 C CA . PRO B 2 24 ? 166.573 154.677 191.422 1.00 23.68 24 PRO C CA 1
ATOM 1489 C C . PRO B 2 24 ? 165.503 153.735 191.952 1.00 23.68 24 PRO C C 1
ATOM 1490 O O . PRO B 2 24 ? 164.324 154.101 191.950 1.00 23.68 24 PRO C O 1
ATOM 1493 N N . ILE B 2 25 ? 165.868 152.536 192.409 1.00 24.89 25 ILE C N 1
ATOM 1494 C CA . ILE B 2 25 ? 164.835 151.594 192.835 1.00 24.89 25 ILE C CA 1
ATOM 1495 C C . ILE B 2 25 ? 164.064 152.150 194.023 1.00 24.89 25 ILE C C 1
ATOM 1496 O O . ILE B 2 25 ? 162.870 151.867 194.191 1.00 24.89 25 ILE C O 1
ATOM 1500 N N . VAL B 2 26 ? 164.724 152.953 194.858 1.00 25.14 26 VAL C N 1
ATOM 1501 C CA . VAL B 2 26 ? 164.032 153.612 195.960 1.00 25.14 26 VAL C CA 1
ATOM 1502 C C . VAL B 2 26 ? 162.861 154.422 195.427 1.00 25.14 26 VAL C C 1
ATOM 1503 O O . VAL B 2 26 ? 161.736 154.325 195.927 1.00 25.14 26 VAL C O 1
ATOM 1506 N N . GLY B 2 27 ? 163.107 155.232 194.403 1.00 25.00 27 GLY C N 1
ATOM 1507 C CA . GLY B 2 27 ? 162.056 156.031 193.810 1.00 25.00 27 GLY C CA 1
ATOM 1508 C C . GLY B 2 27 ? 160.894 155.172 193.371 1.00 25.00 27 GLY C C 1
ATOM 1509 O O . GLY B 2 27 ? 159.766 155.333 193.851 1.00 25.00 27 GLY C O 1
ATOM 1510 N N . LEU B 2 28 ? 161.170 154.249 192.450 1.00 24.69 28 LEU C N 1
ATOM 1511 C CA . LEU B 2 28 ? 160.132 153.369 191.932 1.00 24.69 28 LEU C CA 1
ATOM 1512 C C . LEU B 2 28 ? 159.301 152.777 193.064 1.00 24.69 28 LEU C C 1
ATOM 1513 O O . LEU B 2 28 ? 158.100 153.044 193.173 1.00 24.69 28 LEU C O 1
ATOM 1516 N N . VAL B 2 29 ? 159.936 152.005 193.944 1.00 26.62 29 VAL C N 1
ATOM 1517 C CA . VAL B 2 29 ? 159.201 151.298 194.986 1.00 26.62 29 VAL C CA 1
ATOM 1518 C C . VAL B 2 29 ? 158.438 152.290 195.849 1.00 26.62 29 VAL C C 1
ATOM 1519 O O . VAL B 2 29 ? 157.204 152.267 195.893 1.00 26.62 29 VAL C O 1
ATOM 1522 N N . TYR B 2 30 ? 159.163 153.170 196.539 1.00 31.04 30 TYR C N 1
ATOM 1523 C CA . TYR B 2 30 ? 158.536 154.013 197.547 1.00 31.04 30 TYR C CA 1
ATOM 1524 C C . TYR B 2 30 ? 157.400 154.846 196.977 1.00 31.04 30 TYR C C 1
ATOM 1525 O O . TYR B 2 30 ? 156.424 155.116 197.685 1.00 31.04 30 TYR C O 1
ATOM 1528 N N . ASP B 2 31 ? 157.492 155.267 195.716 1.00 26.88 31 ASP C N 1
ATOM 1529 C CA . ASP B 2 31 ? 156.589 156.295 195.224 1.00 26.88 31 ASP C CA 1
ATOM 1530 C C . ASP B 2 31 ? 155.691 155.828 194.091 1.00 26.88 31 ASP C C 1
ATOM 1531 O O . ASP B 2 31 ? 154.466 155.956 194.190 1.00 26.88 31 ASP C O 1
ATOM 1536 N N . THR B 2 32 ? 156.253 155.284 193.017 1.00 25.56 32 THR C N 1
ATOM 1537 C CA . THR B 2 32 ? 155.518 155.132 191.770 1.00 25.56 32 THR C CA 1
ATOM 1538 C C . THR B 2 32 ? 154.880 153.761 191.620 1.00 25.56 32 THR C C 1
ATOM 1539 O O . THR B 2 32 ? 154.312 153.467 190.564 1.00 25.56 32 THR C O 1
ATOM 1543 N N . ILE B 2 33 ? 154.957 152.920 192.644 1.00 26.08 33 ILE C N 1
ATOM 1544 C CA . ILE B 2 33 ? 154.367 151.591 192.585 1.00 26.08 33 ILE C CA 1
ATOM 1545 C C . ILE B 2 33 ? 153.464 151.396 193.791 1.00 26.08 33 ILE C C 1
ATOM 1546 O O . ILE B 2 33 ? 152.299 151.013 193.653 1.00 26.08 33 ILE C O 1
ATOM 1551 N N . MET B 2 34 ? 153.997 151.642 194.979 1.00 26.13 34 MET C N 1
ATOM 1552 C CA . MET B 2 34 ? 153.221 151.534 196.210 1.00 26.13 34 MET C CA 1
ATOM 1553 C C . MET B 2 34 ? 152.707 152.907 196.637 1.00 26.13 34 MET C C 1
ATOM 1554 O O . MET B 2 34 ? 152.978 153.399 197.729 1.00 26.13 34 MET C O 1
ATOM 1558 N N . ILE B 2 35 ? 151.950 153.525 195.735 1.00 25.33 35 ILE C N 1
ATOM 1559 C CA . ILE B 2 35 ? 151.308 154.810 195.992 1.00 25.33 35 ILE C CA 1
ATOM 1560 C C . ILE B 2 35 ? 149.898 154.528 196.509 1.00 25.33 35 ILE C C 1
ATOM 1561 O O . ILE B 2 35 ? 149.049 154.072 195.725 1.00 25.33 35 ILE C O 1
ATOM 1564 N N . PRO B 2 36 ? 149.611 154.765 197.788 1.00 25.78 36 PRO C N 1
ATOM 1565 C CA . PRO B 2 36 ? 148.265 154.497 198.305 1.00 25.78 36 PRO C CA 1
ATOM 1566 C C . PRO B 2 36 ? 147.161 155.161 197.504 1.00 25.78 36 PRO C C 1
ATOM 1567 O O . PRO B 2 36 ? 147.086 156.391 197.431 1.00 25.78 36 PRO C O 1
ATOM 1571 N N . THR B 2 37 ? 146.297 154.348 196.901 1.00 24.11 37 THR C N 1
ATOM 1572 C CA . THR B 2 37 ? 145.140 154.843 196.188 1.00 24.11 37 THR C CA 1
ATOM 1573 C C . THR B 2 37 ? 143.864 154.332 196.842 1.00 24.11 37 THR C C 1
ATOM 1574 O O . THR B 2 37 ? 143.824 153.189 197.307 1.00 24.11 37 THR C O 1
ATOM 1578 N N . PRO B 2 38 ? 142.810 155.142 196.890 1.00 23.62 38 PRO C N 1
ATOM 1579 C CA . PRO B 2 38 ? 141.581 154.719 197.566 1.00 23.62 38 PRO C CA 1
ATOM 1580 C C . PRO B 2 38 ? 141.007 153.444 196.972 1.00 23.62 38 PRO C C 1
ATOM 1581 O O . PRO B 2 38 ? 141.407 152.971 195.908 1.00 23.62 38 PRO C O 1
ATOM 1585 N N . LYS B 2 39 ? 140.036 152.886 197.692 1.00 27.09 39 LYS C N 1
ATOM 1586 C CA . LYS B 2 39 ? 139.310 151.712 197.236 1.00 27.09 39 LYS C CA 1
ATOM 1587 C C . LYS B 2 39 ? 138.121 152.054 196.354 1.00 27.09 39 LYS C C 1
ATOM 1588 O O . LYS B 2 39 ? 137.631 151.182 195.629 1.00 27.09 39 LYS C O 1
ATOM 1594 N N . ASN B 2 40 ? 137.654 153.296 196.394 1.00 24.37 40 ASN C N 1
ATOM 1595 C CA . ASN B 2 40 ? 136.388 153.691 195.798 1.00 24.37 40 ASN C CA 1
ATOM 1596 C C . ASN B 2 40 ? 136.497 153.996 194.311 1.00 24.37 40 ASN C C 1
ATOM 1597 O O . ASN B 2 40 ? 135.655 154.730 193.782 1.00 24.37 40 ASN C O 1
ATOM 1602 N N . LEU B 2 41 ? 137.501 153.458 193.628 1.00 21.32 41 LEU C N 1
ATOM 1603 C CA . LEU B 2 41 ? 137.745 153.807 192.237 1.00 21.32 41 LEU C CA 1
ATOM 1604 C C . LEU B 2 41 ? 136.870 152.989 191.299 1.00 21.32 41 LEU C C 1
ATOM 1605 O O . LEU B 2 41 ? 136.875 151.755 191.343 1.00 21.32 41 LEU C O 1
ATOM 1610 N N . ASN B 2 42 ? 136.127 153.684 190.446 1.00 19.28 42 ASN C N 1
ATOM 1611 C CA . ASN B 2 42 ? 135.346 153.066 189.391 1.00 19.28 42 ASN C CA 1
ATOM 1612 C C . ASN B 2 42 ? 136.236 152.814 188.178 1.00 19.28 42 ASN C C 1
ATOM 1613 O O . ASN B 2 42 ? 137.465 152.899 188.244 1.00 19.28 42 ASN C O 1
ATOM 1618 N N . TRP B 2 43 ? 135.607 152.504 187.052 1.00 18.84 43 TRP C N 1
ATOM 1619 C CA . TRP B 2 43 ? 136.297 152.177 185.818 1.00 18.84 43 TRP C CA 1
ATOM 1620 C C . TRP B 2 43 ? 136.674 153.404 185.006 1.00 18.84 43 TRP C C 1
ATOM 1621 O O . TRP B 2 43 ? 137.129 153.261 183.867 1.00 18.84 43 TRP C O 1
ATOM 1632 N N . TRP B 2 44 ? 136.495 154.601 185.552 1.00 17.39 44 TRP C N 1
ATOM 1633 C CA . TRP B 2 44 ? 136.867 155.817 184.848 1.00 17.39 44 TRP C CA 1
ATOM 1634 C C . TRP B 2 44 ? 138.289 156.268 185.150 1.00 17.39 44 TRP C C 1
ATOM 1635 O O . TRP B 2 44 ? 138.773 157.204 184.506 1.00 17.39 44 TRP C O 1
ATOM 1646 N N . TRP B 2 45 ? 138.969 155.631 186.104 1.00 18.21 45 TRP C N 1
ATOM 1647 C CA . TRP B 2 45 ? 140.334 155.980 186.469 1.00 18.21 45 TRP C CA 1
ATOM 1648 C C . TRP B 2 45 ? 141.363 155.087 185.792 1.00 18.21 45 TRP C C 1
ATOM 1649 O O . TRP B 2 45 ? 142.436 154.851 186.355 1.00 18.21 45 TRP C O 1
ATOM 1660 N N . ILE B 2 46 ? 141.060 154.588 184.600 1.00 17.74 46 ILE C N 1
ATOM 1661 C CA . ILE B 2 46 ? 141.972 153.713 183.877 1.00 17.74 46 ILE C CA 1
ATOM 1662 C C . ILE B 2 46 ? 142.584 154.456 182.700 1.00 17.74 46 ILE C C 1
ATOM 1663 O O . ILE B 2 46 ? 143.707 154.160 182.278 1.00 17.74 46 ILE C O 1
ATOM 1668 N N . TRP B 2 47 ? 141.850 155.430 182.166 1.00 16.23 47 TRP C N 1
ATOM 1669 C CA . TRP B 2 47 ? 142.196 156.011 180.879 1.00 16.23 47 TRP C CA 1
ATOM 1670 C C . TRP B 2 47 ? 143.566 156.669 180.869 1.00 16.23 47 TRP C C 1
ATOM 1671 O O . TRP B 2 47 ? 144.108 156.900 179.786 1.00 16.23 47 TRP C O 1
ATOM 1682 N N . GLY B 2 48 ? 144.150 156.959 182.029 1.00 16.39 48 GLY C N 1
ATOM 1683 C CA . GLY B 2 48 ? 145.508 157.474 182.036 1.00 16.39 48 GLY C CA 1
ATOM 1684 C C . GLY B 2 48 ? 146.517 156.431 181.599 1.00 16.39 48 GLY C C 1
ATOM 1685 O O . GLY B 2 48 ? 147.450 156.728 180.846 1.00 16.39 48 GLY C O 1
ATOM 1686 N N . ILE B 2 49 ? 146.343 155.196 182.064 1.00 17.40 49 ILE C N 1
ATOM 1687 C CA . ILE B 2 49 ? 147.184 154.104 181.590 1.00 17.40 49 ILE C CA 1
ATOM 1688 C C . ILE B 2 49 ? 146.999 153.923 180.092 1.00 17.40 49 ILE C C 1
ATOM 1689 O O . ILE B 2 49 ? 147.961 153.689 179.349 1.00 17.40 49 ILE C O 1
ATOM 1694 N N . VAL B 2 50 ? 145.754 154.025 179.630 1.00 15.79 50 VAL C N 1
ATOM 1695 C CA . VAL B 2 50 ? 145.472 153.934 178.205 1.00 15.79 50 VAL C CA 1
ATOM 1696 C C . VAL B 2 50 ? 146.243 155.002 177.446 1.00 15.79 50 VAL C C 1
ATOM 1697 O O . VAL B 2 50 ? 146.835 154.737 176.395 1.00 15.79 50 VAL C O 1
ATOM 1701 N N . LEU B 2 51 ? 146.245 156.228 177.965 1.00 14.70 51 LEU C N 1
ATOM 1702 C CA . LEU B 2 51 ? 146.923 157.316 177.274 1.00 14.70 51 LEU C CA 1
ATOM 1703 C C . LEU B 2 51 ? 148.425 157.094 177.237 1.00 14.70 51 LEU C C 1
ATOM 1704 O O . LEU B 2 51 ? 149.065 157.320 176.206 1.00 14.70 51 LEU C O 1
ATOM 1709 N N . ALA B 2 52 ? 149.008 156.661 178.352 1.00 14.13 52 ALA C N 1
ATOM 1710 C CA . ALA B 2 52 ? 150.442 156.405 178.374 1.00 14.13 52 ALA C CA 1
ATOM 1711 C C . ALA B 2 52 ? 150.817 155.327 177.366 1.00 14.13 52 ALA C C 1
ATOM 1712 O O . ALA B 2 52 ? 151.772 155.480 176.590 1.00 14.13 52 ALA C O 1
ATOM 1714 N N . PHE B 2 53 ? 150.067 154.224 177.360 1.00 14.48 53 PHE C N 1
ATOM 1715 C CA . PHE B 2 53 ? 150.367 153.150 176.425 1.00 14.48 53 PHE C CA 1
ATOM 1716 C C . PHE B 2 53 ? 150.196 153.612 174.987 1.00 14.48 53 PHE C C 1
ATOM 1717 O O . PHE B 2 53 ? 151.016 153.286 174.122 1.00 14.48 53 PHE C O 1
ATOM 1725 N N . THR B 2 54 ? 149.130 154.359 174.708 1.00 12.87 54 THR C N 1
ATOM 1726 C CA . THR B 2 54 ? 148.899 154.851 173.358 1.00 12.87 54 THR C CA 1
ATOM 1727 C C . THR B 2 54 ? 150.022 155.772 172.909 1.00 12.87 54 THR C C 1
ATOM 1728 O O . THR B 2 54 ? 150.433 155.744 171.745 1.00 12.87 54 THR C O 1
ATOM 1732 N N . LEU B 2 55 ? 150.523 156.604 173.818 1.00 12.34 55 LEU C N 1
ATOM 1733 C CA . LEU B 2 55 ? 151.629 157.489 173.485 1.00 12.34 55 LEU C CA 1
ATOM 1734 C C . LEU B 2 55 ? 152.874 156.690 173.135 1.00 12.34 55 LEU C C 1
ATOM 1735 O O . LEU B 2 55 ? 153.553 156.972 172.140 1.00 12.34 55 LEU C O 1
ATOM 1740 N N . VAL B 2 56 ? 153.200 155.695 173.958 1.00 12.43 56 VAL C N 1
ATOM 1741 C CA . VAL B 2 56 ? 154.335 154.831 173.649 1.00 12.43 56 VAL C CA 1
ATOM 1742 C C . VAL B 2 56 ? 154.150 154.181 172.285 1.00 12.43 56 VAL C C 1
ATOM 1743 O O . VAL B 2 56 ? 155.082 154.117 171.472 1.00 12.43 56 VAL C O 1
ATOM 1747 N N . LEU B 2 57 ? 152.944 153.684 172.020 1.00 12.61 57 LEU C N 1
ATOM 1748 C CA . LEU B 2 57 ? 152.652 153.018 170.758 1.00 12.61 57 LEU C CA 1
ATOM 1749 C C . LEU B 2 57 ? 152.892 153.951 169.584 1.00 12.61 57 LEU C C 1
ATOM 1750 O O . LEU B 2 57 ? 153.525 153.578 168.588 1.00 12.61 57 LEU C O 1
ATOM 1755 N N . GLN B 2 58 ? 152.366 155.169 169.679 1.00 12.06 58 GLN C N 1
ATOM 1756 C CA . GLN B 2 58 ? 152.516 156.124 168.594 1.00 12.06 58 GLN C CA 1
ATOM 1757 C C . GLN B 2 58 ? 153.977 156.469 168.374 1.00 12.06 58 GLN C C 1
ATOM 1758 O O . GLN B 2 58 ? 154.445 156.513 167.232 1.00 12.06 58 GLN C O 1
ATOM 1764 N N . ILE B 2 59 ? 154.714 156.710 169.454 1.00 11.61 59 ILE C N 1
ATOM 1765 C CA . ILE B 2 59 ? 156.124 157.060 169.323 1.00 11.61 59 ILE C CA 1
ATOM 1766 C C . ILE B 2 59 ? 156.878 155.941 168.620 1.00 11.61 59 ILE C C 1
ATOM 1767 O O . ILE B 2 59 ? 157.684 156.180 167.712 1.00 11.61 59 ILE C O 1
ATOM 1772 N N . VAL B 2 60 ? 156.621 154.700 169.025 1.00 12.00 60 VAL C N 1
ATOM 1773 C CA . VAL B 2 60 ? 157.327 153.563 168.443 1.00 12.00 60 VAL C CA 1
ATOM 1774 C C . VAL B 2 60 ? 157.003 153.439 166.959 1.00 12.00 60 VAL C C 1
ATOM 1775 O O . VAL B 2 60 ? 157.899 153.397 166.103 1.00 12.00 60 VAL C O 1
ATOM 1779 N N . THR B 2 61 ? 155.713 153.350 166.638 1.00 12.14 61 THR C N 1
ATOM 1780 C CA . THR B 2 61 ? 155.311 153.198 165.248 1.00 12.14 61 THR C CA 1
ATOM 1781 C C . THR B 2 61 ? 155.849 154.333 164.390 1.00 12.14 61 THR C C 1
ATOM 1782 O O . THR B 2 61 ? 156.237 154.117 163.238 1.00 12.14 61 THR C O 1
ATOM 1786 N N . GLY B 2 62 ? 155.893 155.549 164.932 1.00 11.71 62 GLY C N 1
ATOM 1787 C CA . GLY B 2 62 ? 156.422 156.662 164.165 1.00 11.71 62 GLY C CA 1
ATOM 1788 C C . GLY B 2 62 ? 157.909 156.534 163.914 1.00 11.71 62 GLY C C 1
ATOM 1789 O O . GLY B 2 62 ? 158.387 156.777 162.804 1.00 11.71 62 GLY C O 1
ATOM 1790 N N . ILE B 2 63 ? 158.666 156.173 164.950 1.00 11.54 63 ILE C N 1
ATOM 1791 C CA . ILE B 2 63 ? 160.092 155.957 164.758 1.00 11.54 63 ILE C CA 1
ATOM 1792 C C . ILE B 2 63 ? 160.325 154.900 163.697 1.00 11.54 63 ILE C C 1
ATOM 1793 O O . ILE B 2 63 ? 161.339 154.929 162.991 1.00 11.54 63 ILE C O 1
ATOM 1798 N N . VAL B 2 64 ? 159.403 153.952 163.565 1.00 12.75 64 VAL C N 1
ATOM 1799 C CA . VAL B 2 64 ? 159.555 152.936 162.531 1.00 12.75 64 VAL C CA 1
ATOM 1800 C C . VAL B 2 64 ? 159.230 153.513 161.159 1.00 12.75 64 VAL C C 1
ATOM 1801 O O . VAL B 2 64 ? 159.974 153.314 160.194 1.00 12.75 64 VAL C O 1
ATOM 1805 N N . LEU B 2 65 ? 158.113 154.230 161.049 1.00 12.45 65 LEU C N 1
ATOM 1806 C CA . LEU B 2 65 ? 157.717 154.782 159.759 1.00 12.45 65 LEU C CA 1
ATOM 1807 C C . LEU B 2 65 ? 158.781 155.716 159.208 1.00 12.45 65 LEU C C 1
ATOM 1808 O O . LEU B 2 65 ? 159.113 155.661 158.019 1.00 12.45 65 LEU C O 1
ATOM 1813 N N . ALA B 2 66 ? 159.331 156.580 160.057 1.00 12.17 66 ALA C N 1
ATOM 1814 C CA . ALA B 2 66 ? 160.332 157.534 159.609 1.00 12.17 66 ALA C CA 1
ATOM 1815 C C . ALA B 2 66 ? 161.519 156.871 158.930 1.00 12.17 66 ALA C C 1
ATOM 1816 O O . ALA B 2 66 ? 162.299 157.565 158.270 1.00 12.17 66 ALA C O 1
ATOM 1818 N N . MET B 2 67 ? 161.684 155.561 159.082 1.00 12.87 67 MET C N 1
ATOM 1819 C CA . MET B 2 67 ? 162.709 154.829 158.357 1.00 12.87 67 MET C CA 1
ATOM 1820 C C . MET B 2 67 ? 162.348 154.599 156.901 1.00 12.87 67 MET C C 1
ATOM 1821 O O . MET B 2 67 ? 163.182 154.087 156.149 1.00 12.87 67 MET C O 1
ATOM 1826 N N . HIS B 2 68 ? 161.130 154.940 156.494 1.00 13.47 68 HIS C N 1
ATOM 1827 C CA . HIS B 2 68 ? 160.696 154.755 155.123 1.00 13.47 68 HIS C CA 1
ATOM 1828 C C . HIS B 2 68 ? 159.979 155.961 154.545 1.00 13.47 68 HIS C C 1
ATOM 1829 O O . HIS B 2 68 ? 159.810 156.022 153.323 1.00 13.47 68 HIS C O 1
ATOM 1836 N N . TYR B 2 69 ? 159.564 156.915 155.367 1.00 12.64 69 TYR C N 1
ATOM 1837 C CA . TYR B 2 69 ? 158.930 158.122 154.871 1.00 12.64 69 TYR C CA 1
ATOM 1838 C C . TYR B 2 69 ? 159.986 159.124 154.432 1.00 12.64 69 TYR C C 1
ATOM 1839 O O . TYR B 2 69 ? 160.991 159.331 155.116 1.00 12.64 69 TYR C O 1
ATOM 1848 N N . THR B 2 70 ? 159.753 159.737 153.281 1.00 12.85 70 THR C N 1
ATOM 1849 C CA . THR B 2 70 ? 160.672 160.712 152.701 1.00 12.85 70 THR C CA 1
ATOM 1850 C C . THR B 2 70 ? 159.980 162.061 152.624 1.00 12.85 70 THR C C 1
ATOM 1851 O O . THR B 2 70 ? 159.083 162.241 151.779 1.00 12.85 70 THR C O 1
ATOM 1855 N N . PRO B 2 71 ? 160.338 163.037 153.454 1.00 12.36 71 PRO C N 1
ATOM 1856 C CA . PRO B 2 71 ? 159.632 164.319 153.398 1.00 12.36 71 PRO C CA 1
ATOM 1857 C C . PRO B 2 71 ? 159.980 165.125 152.163 1.00 12.36 71 PRO C C 1
ATOM 1858 O O . PRO B 2 71 ? 161.030 165.769 152.092 1.00 12.36 71 PRO C O 1
ATOM 1862 N N . HIS B 2 72 ? 159.075 165.106 151.194 1.00 14.45 72 HIS C N 1
ATOM 1863 C CA . HIS B 2 72 ? 159.207 165.858 149.959 1.00 14.45 72 HIS C CA 1
ATOM 1864 C C . HIS B 2 72 ? 157.916 165.687 149.181 1.00 14.45 72 HIS C C 1
ATOM 1865 O O . HIS B 2 72 ? 157.279 164.633 149.242 1.00 14.45 72 HIS C O 1
ATOM 1872 N N . VAL B 2 73 ? 157.541 166.734 148.449 1.00 15.84 73 VAL C N 1
ATOM 1873 C CA . VAL B 2 73 ? 156.274 166.718 147.733 1.00 15.84 73 VAL C CA 1
ATOM 1874 C C . VAL B 2 73 ? 156.256 165.623 146.682 1.00 15.84 73 VAL C C 1
ATOM 1875 O O . VAL B 2 73 ? 155.196 165.069 146.366 1.00 15.84 73 VAL C O 1
ATOM 1879 N N . ASP B 2 74 ? 157.415 165.290 146.127 1.00 17.52 74 ASP C N 1
ATOM 1880 C CA . ASP B 2 74 ? 157.502 164.347 145.025 1.00 17.52 74 ASP C CA 1
ATOM 1881 C C . ASP B 2 74 ? 157.707 162.908 145.471 1.00 17.52 74 ASP C C 1
ATOM 1882 O O . ASP B 2 74 ? 157.663 162.009 144.627 1.00 17.52 74 ASP C O 1
ATOM 1887 N N . LEU B 2 75 ? 157.936 162.663 146.763 1.00 15.18 75 LEU C N 1
ATOM 1888 C CA . LEU B 2 75 ? 158.272 161.320 147.216 1.00 15.18 75 LEU C CA 1
ATOM 1889 C C . LEU B 2 75 ? 157.596 160.927 148.523 1.00 15.18 75 LEU C C 1
ATOM 1890 O O . LEU B 2 75 ? 157.994 159.923 149.125 1.00 15.18 75 LEU C O 1
ATOM 1895 N N . ALA B 2 76 ? 156.594 161.670 148.984 1.00 14.95 76 ALA C N 1
ATOM 1896 C CA . ALA B 2 76 ? 155.906 161.308 150.217 1.00 14.95 76 ALA C CA 1
ATOM 1897 C C . ALA B 2 76 ? 154.862 160.228 149.968 1.00 14.95 76 ALA C C 1
ATOM 1898 O O . ALA B 2 76 ? 154.894 159.160 150.587 1.00 14.95 76 ALA C O 1
ATOM 1900 N N . PHE B 2 77 ? 153.910 160.510 149.080 1.00 17.37 77 PHE C N 1
ATOM 1901 C CA . PHE B 2 77 ? 152.912 159.523 148.686 1.00 17.37 77 PHE C CA 1
ATOM 1902 C C . PHE B 2 77 ? 153.565 158.205 148.282 1.00 17.37 77 PHE C C 1
ATOM 1903 O O . PHE B 2 77 ? 153.147 157.120 148.713 1.00 17.37 77 PHE C O 1
ATOM 1911 N N . ALA B 2 78 ? 154.586 158.286 147.432 1.00 17.32 78 ALA C N 1
ATOM 1912 C CA . ALA B 2 78 ? 155.273 157.087 146.976 1.00 17.32 78 ALA C CA 1
ATOM 1913 C C . ALA B 2 78 ? 155.880 156.321 148.139 1.00 17.32 78 ALA C C 1
ATOM 1914 O O . ALA B 2 78 ? 155.864 155.088 148.154 1.00 17.32 78 ALA C O 1
ATOM 1916 N N . SER B 2 79 ? 156.429 157.034 149.121 1.00 14.91 79 SER C N 1
ATOM 1917 C CA . SER B 2 79 ? 157.025 156.365 150.269 1.00 14.91 79 SER C CA 1
ATOM 1918 C C . SER B 2 79 ? 155.961 155.700 151.127 1.00 14.91 79 SER C C 1
ATOM 1919 O O . SER B 2 79 ? 156.171 154.605 151.659 1.00 14.91 79 SER C O 1
ATOM 1922 N N . VAL B 2 80 ? 154.809 156.349 151.269 1.00 15.53 80 VAL C N 1
ATOM 1923 C CA . VAL B 2 80 ? 153.710 155.763 152.026 1.00 15.53 80 VAL C CA 1
ATOM 1924 C C . VAL B 2 80 ? 153.251 154.468 151.372 1.00 15.53 80 VAL C C 1
ATOM 1925 O O . VAL B 2 80 ? 152.931 153.483 152.051 1.00 15.53 80 VAL C O 1
ATOM 1929 N N . GLU B 2 81 ? 153.215 154.444 150.042 1.00 18.23 81 GLU C N 1
ATOM 1930 C CA . GLU B 2 81 ? 152.827 153.215 149.361 1.00 18.23 81 GLU C CA 1
ATOM 1931 C C . GLU B 2 81 ? 153.923 152.161 149.454 1.00 18.23 81 GLU C C 1
ATOM 1932 O O . GLU B 2 81 ? 153.636 150.968 149.607 1.00 18.23 81 GLU C O 1
ATOM 1938 N N . HIS B 2 82 ? 155.183 152.576 149.337 1.00 16.71 82 HIS C N 1
ATOM 1939 C CA . HIS B 2 82 ? 156.295 151.680 149.624 1.00 16.71 82 HIS C CA 1
ATOM 1940 C C . HIS B 2 82 ? 156.094 151.001 150.967 1.00 16.71 82 HIS C C 1
ATOM 1941 O O . HIS B 2 82 ? 156.300 149.791 151.104 1.00 16.71 82 HIS C O 1
ATOM 1948 N N . ILE B 2 83 ? 155.656 151.767 151.960 1.00 15.03 83 ILE C N 1
ATOM 1949 C CA . ILE B 2 83 ? 155.377 151.207 153.277 1.00 15.03 83 ILE C CA 1
ATOM 1950 C C . ILE B 2 83 ? 154.251 150.186 153.192 1.00 15.03 83 ILE C C 1
ATOM 1951 O O . ILE B 2 83 ? 154.422 149.014 153.541 1.00 15.03 83 ILE C O 1
ATOM 1956 N N . MET B 2 84 ? 153.080 150.619 152.728 1.00 17.17 84 MET C N 1
ATOM 1957 C CA . MET B 2 84 ? 151.909 149.753 152.771 1.00 17.17 84 MET C CA 1
ATOM 1958 C C . MET B 2 84 ? 152.022 148.534 151.867 1.00 17.17 84 MET C C 1
ATOM 1959 O O . MET B 2 84 ? 151.181 147.636 151.975 1.00 17.17 84 MET C O 1
ATOM 1964 N N . ARG B 2 85 ? 153.019 148.471 150.986 1.00 19.46 85 ARG C N 1
ATOM 1965 C CA . ARG B 2 85 ? 153.147 147.342 150.071 1.00 19.46 85 ARG C CA 1
ATOM 1966 C C . ARG B 2 85 ? 154.392 146.507 150.334 1.00 19.46 85 ARG C C 1
ATOM 1967 O O . ARG B 2 85 ? 154.280 145.300 150.567 1.00 19.46 85 ARG C O 1
ATOM 1975 N N . ASP B 2 86 ? 155.578 147.110 150.297 1.00 21.13 86 ASP C N 1
ATOM 1976 C CA . ASP B 2 86 ? 156.811 146.336 150.313 1.00 21.13 86 ASP C CA 1
ATOM 1977 C C . ASP B 2 86 ? 157.222 145.956 151.728 1.00 21.13 86 ASP C C 1
ATOM 1978 O O . ASP B 2 86 ? 157.499 144.786 152.011 1.00 21.13 86 ASP C O 1
ATOM 1983 N N . VAL B 2 87 ? 157.275 146.936 152.624 1.00 16.85 87 VAL C N 1
ATOM 1984 C CA . VAL B 2 87 ? 157.776 146.742 153.978 1.00 16.85 87 VAL C CA 1
ATOM 1985 C C . VAL B 2 87 ? 157.042 145.602 154.668 1.00 16.85 87 VAL C C 1
ATOM 1986 O O . VAL B 2 87 ? 155.864 145.347 154.398 1.00 16.85 87 VAL C O 1
ATOM 1990 N N . ASN B 2 88 ? 157.743 144.912 155.565 1.00 17.49 88 ASN C N 1
ATOM 1991 C CA . ASN B 2 88 ? 157.182 143.795 156.321 1.00 17.49 88 ASN C CA 1
ATOM 1992 C C . ASN B 2 88 ? 156.533 144.339 157.586 1.00 17.49 88 ASN C C 1
ATOM 1993 O O . ASN B 2 88 ? 157.164 144.465 158.635 1.00 17.49 88 ASN C O 1
ATOM 1998 N N . GLY B 2 89 ? 155.249 144.653 157.478 1.00 15.28 89 GLY C N 1
ATOM 1999 C CA . GLY B 2 89 ? 154.441 145.097 158.594 1.00 15.28 89 GLY C CA 1
ATOM 2000 C C . GLY B 2 89 ? 153.676 146.357 158.260 1.00 15.28 89 GLY C C 1
ATOM 2001 O O . GLY B 2 89 ? 152.488 146.463 158.574 1.00 15.28 89 GLY C O 1
ATOM 2002 N N . GLY B 2 90 ? 154.343 147.317 157.626 1.00 15.25 90 GLY C N 1
ATOM 2003 C CA . GLY B 2 90 ? 153.679 148.259 156.752 1.00 15.25 90 GLY C CA 1
ATOM 2004 C C . GLY B 2 90 ? 152.335 148.759 157.225 1.00 15.25 90 GLY C C 1
ATOM 2005 O O . GLY B 2 90 ? 152.206 149.551 158.169 1.00 15.25 90 GLY C O 1
ATOM 2006 N N . TRP B 2 91 ? 151.323 148.297 156.498 1.00 15.61 91 TRP C N 1
ATOM 2007 C CA . TRP B 2 91 ? 149.924 148.570 156.775 1.00 15.61 91 TRP C CA 1
ATOM 2008 C C . TRP B 2 91 ? 149.658 148.559 158.271 1.00 15.61 91 TRP C C 1
ATOM 2009 O O . TRP B 2 91 ? 148.937 149.417 158.786 1.00 15.61 91 TRP C O 1
ATOM 2020 N N . ALA B 2 92 ? 150.239 147.591 158.977 1.00 14.73 92 ALA C N 1
ATOM 2021 C CA . ALA B 2 92 ? 150.040 147.512 160.416 1.00 14.73 92 ALA C CA 1
ATOM 2022 C C . ALA B 2 92 ? 150.502 148.790 161.091 1.00 14.73 92 ALA C C 1
ATOM 2023 O O . ALA B 2 92 ? 149.741 149.438 161.814 1.00 14.73 92 ALA C O 1
ATOM 2025 N N . MET B 2 93 ? 151.757 149.171 160.861 1.00 14.40 93 MET C N 1
ATOM 2026 C CA . MET B 2 93 ? 152.296 150.363 161.500 1.00 14.40 93 MET C CA 1
ATOM 2027 C C . MET B 2 93 ? 151.468 151.589 161.150 1.00 14.40 93 MET C C 1
ATOM 2028 O O . MET B 2 93 ? 151.096 152.374 162.028 1.00 14.40 93 MET C O 1
ATOM 2033 N N . ARG B 2 94 ? 151.145 151.756 159.871 1.00 14.66 94 ARG C N 1
ATOM 2034 C CA . ARG B 2 94 ? 150.442 152.961 159.442 1.00 14.66 94 ARG C CA 1
ATOM 2035 C C . ARG B 2 94 ? 149.045 153.044 160.053 1.00 14.66 94 ARG C C 1
ATOM 2036 O O . ARG B 2 94 ? 148.677 154.060 160.667 1.00 14.66 94 ARG C O 1
ATOM 2044 N N . TYR B 2 95 ? 148.280 151.955 159.963 1.00 15.18 95 TYR C N 1
ATOM 2045 C CA . TYR B 2 95 ? 146.897 151.865 160.500 1.00 15.18 95 TYR C CA 1
ATOM 2046 C C . TYR B 2 95 ? 146.973 152.032 162.019 1.00 15.18 95 TYR C C 1
ATOM 2047 O O . TYR B 2 95 ? 146.175 152.811 162.575 1.00 15.18 95 TYR C O 1
ATOM 2056 N N . ILE B 2 96 ? 147.926 151.350 162.663 1.00 37.81 96 ILE C N 1
ATOM 2057 C CA . ILE B 2 96 ? 148.085 151.518 164.137 1.00 44.31 96 ILE C CA 1
ATOM 2058 C C . ILE B 2 96 ? 148.488 152.971 164.404 1.00 52.96 96 ILE C C 1
ATOM 2059 O O . ILE B 2 96 ? 147.952 153.545 165.372 1.00 35.60 96 ILE C O 1
ATOM 2064 N N . HIS B 2 97 ? 149.357 153.566 163.573 1.00 49.19 97 HIS C N 1
ATOM 2065 C CA . HIS B 2 97 ? 149.687 154.966 163.910 1.00 54.97 97 HIS C CA 1
ATOM 2066 C C . HIS B 2 97 ? 148.480 155.901 163.752 1.00 59.44 97 HIS C C 1
ATOM 2067 O O . HIS B 2 97 ? 148.066 156.572 164.724 1.00 59.60 97 HIS C O 1
ATOM 2074 N N . ALA B 2 98 ? 147.871 155.872 162.563 1.00 48.38 98 ALA C N 1
ATOM 2075 C CA . ALA B 2 98 ? 146.720 156.735 162.194 1.00 54.75 98 ALA C CA 1
ATOM 2076 C C . ALA B 2 98 ? 145.528 156.597 163.155 1.00 64.51 98 ALA C C 1
ATOM 2077 O O . ALA B 2 98 ? 145.064 157.641 163.654 1.00 70.40 98 ALA C O 1
ATOM 2079 N N . ASN B 2 99 ? 145.064 155.371 163.423 1.00 14.75 99 ASN C N 1
ATOM 2080 C CA . ASN B 2 99 ? 143.860 155.093 164.259 1.00 14.75 99 ASN C CA 1
ATOM 2081 C C . ASN B 2 99 ? 144.151 155.385 165.739 1.00 14.75 99 ASN C C 1
ATOM 2082 O O . ASN B 2 99 ? 143.297 156.034 166.376 1.00 14.75 99 ASN C O 1
ATOM 2087 N N . GLY B 2 100 ? 145.330 154.969 166.266 1.00 13.52 100 GLY C N 1
ATOM 2088 C CA . GLY B 2 100 ? 145.800 155.200 167.614 1.00 13.52 100 GLY C CA 1
ATOM 2089 C C . GLY B 2 100 ? 145.751 156.662 167.984 1.00 13.52 100 GLY C C 1
ATOM 2090 O O . GLY B 2 100 ? 145.516 157.005 169.138 1.00 13.52 100 GLY C O 1
ATOM 2091 N N . ALA B 2 101 ? 145.975 157.544 167.014 1.00 13.30 101 ALA C N 1
ATOM 2092 C CA . ALA B 2 101 ? 145.703 158.954 167.265 1.00 13.30 101 ALA C CA 1
ATOM 2093 C C . ALA B 2 101 ? 144.241 159.151 167.627 1.00 13.30 101 ALA C C 1
ATOM 2094 O O . ALA B 2 101 ? 143.905 159.890 168.568 1.00 13.30 101 ALA C O 1
ATOM 2096 N N . SER B 2 102 ? 143.356 158.479 166.893 1.00 14.87 102 SER C N 1
ATOM 2097 C CA . SER B 2 102 ? 141.931 158.579 167.202 1.00 14.87 102 SER C CA 1
ATOM 2098 C C . SER B 2 102 ? 141.644 158.121 168.631 1.00 14.87 102 SER C C 1
ATOM 2099 O O . SER B 2 102 ? 140.953 158.809 169.395 1.00 14.87 102 SER C O 1
ATOM 2102 N N . LEU B 2 103 ? 142.159 156.948 168.999 1.00 14.10 103 LEU C N 1
ATOM 2103 C CA . LEU B 2 103 ? 141.972 156.429 170.351 1.00 14.10 103 LEU C CA 1
ATOM 2104 C C . LEU B 2 103 ? 142.559 157.371 171.393 1.00 14.10 103 LEU C C 1
ATOM 2105 O O . LEU B 2 103 ? 141.968 157.587 172.458 1.00 14.10 103 LEU C O 1
ATOM 2110 N N . PHE B 2 104 ? 143.748 157.896 171.117 1.00 13.97 104 PHE C N 1
ATOM 2111 C CA . PHE B 2 104 ? 144.402 158.867 171.979 1.00 13.97 104 PHE C CA 1
ATOM 2112 C C . PHE B 2 104 ? 143.454 160.001 172.325 1.00 13.97 104 PHE C C 1
ATOM 2113 O O . PHE B 2 104 ? 143.237 160.320 173.500 1.00 13.97 104 PHE C O 1
ATOM 2121 N N . PHE B 2 105 ? 142.839 160.595 171.305 1.00 14.72 105 PHE C N 1
ATOM 2122 C CA . PHE B 2 105 ? 141.993 161.754 171.564 1.00 14.72 105 PHE C CA 1
ATOM 2123 C C . PHE B 2 105 ? 140.680 161.366 172.229 1.00 14.72 105 PHE C C 1
ATOM 2124 O O . PHE B 2 105 ? 140.170 162.114 173.074 1.00 14.72 105 PHE C O 1
ATOM 2132 N N . LEU B 2 106 ? 140.127 160.218 171.830 1.00 14.67 106 LEU C N 1
ATOM 2133 C CA . LEU B 2 106 ? 138.894 159.641 172.426 1.00 14.67 106 LEU C CA 1
ATOM 2134 C C . LEU B 2 106 ? 139.125 159.470 173.933 1.00 14.67 106 LEU C C 1
ATOM 2135 O O . LEU B 2 106 ? 138.284 159.939 174.726 1.00 14.67 106 LEU C O 1
ATOM 2140 N N . ALA B 2 107 ? 140.264 158.864 174.290 1.00 14.45 107 ALA C N 1
ATOM 2141 C CA . ALA B 2 107 ? 140.696 158.546 175.672 1.00 14.45 107 ALA C CA 1
ATOM 2142 C C . ALA B 2 107 ? 140.935 159.835 176.458 1.00 14.45 107 ALA C C 1
ATOM 2143 O O . ALA B 2 107 ? 140.540 159.861 177.632 1.00 14.45 107 ALA C O 1
ATOM 2145 N N . VAL B 2 108 ? 141.544 160.864 175.851 1.00 36.90 108 VAL C N 1
ATOM 2146 C CA . VAL B 2 108 ? 141.773 162.152 176.573 1.00 36.34 108 VAL C CA 1
ATOM 2147 C C . VAL B 2 108 ? 140.404 162.793 176.849 1.00 37.11 108 VAL C C 1
ATOM 2148 O O . VAL B 2 108 ? 140.266 163.394 177.916 1.00 37.74 108 VAL C O 1
ATOM 2152 N N . TYR B 2 109 ? 139.431 162.660 175.935 1.00 36.83 109 TYR C N 1
ATOM 2153 C CA . TYR B 2 109 ? 138.060 163.228 176.071 1.00 37.28 109 TYR C CA 1
ATOM 2154 C C . TYR B 2 109 ? 137.391 162.660 177.332 1.00 38.18 109 TYR C C 1
ATOM 2155 O O . TYR B 2 109 ? 136.860 163.452 178.126 1.00 39.88 109 TYR C O 1
ATOM 2164 N N . ILE B 2 110 ? 137.428 161.334 177.503 1.00 37.36 110 ILE C N 1
ATOM 2165 C CA . ILE B 2 110 ? 136.903 160.629 178.667 1.00 38.21 110 ILE C CA 1
ATOM 2166 C C . ILE B 2 110 ? 137.744 160.928 179.907 1.00 38.04 110 ILE C C 1
ATOM 2167 O O . ILE B 2 110 ? 137.209 161.046 181.017 1.00 38.01 110 ILE C O 1
ATOM 2172 N N . HIS B 2 111 ? 139.061 161.045 179.735 1.00 37.97 111 HIS C N 1
ATOM 2173 C CA . HIS B 2 111 ? 139.942 161.481 180.814 1.00 37.20 111 HIS C CA 1
ATOM 2174 C C . HIS B 2 111 ? 139.562 162.874 181.307 1.00 38.70 111 HIS C C 1
ATOM 2175 O O . HIS B 2 111 ? 139.587 163.144 182.515 1.00 41.69 111 HIS C O 1
ATOM 2182 N N . ILE B 2 112 ? 139.192 163.770 180.388 1.00 37.64 112 ILE C N 1
ATOM 2183 C CA . ILE B 2 112 ? 138.900 165.153 180.759 1.00 39.07 112 ILE C CA 1
ATOM 2184 C C . ILE B 2 112 ? 137.508 165.258 181.367 1.00 39.92 112 ILE C C 1
ATOM 2185 O O . ILE B 2 112 ? 137.325 165.848 182.437 1.00 40.39 112 ILE C O 1
ATOM 2190 N N . PHE B 2 113 ? 136.501 164.698 180.688 1.00 39.36 113 PHE C N 1
ATOM 2191 C CA . PHE B 2 113 ? 135.140 164.755 181.205 1.00 40.92 113 PHE C CA 1
ATOM 2192 C C . PHE B 2 113 ? 134.994 163.982 182.506 1.00 42.44 113 PHE C C 1
ATOM 2193 O O . PHE B 2 113 ? 134.061 164.252 183.270 1.00 44.36 113 PHE C O 1
ATOM 2201 N N . ARG B 2 114 ? 135.812 162.956 182.751 1.00 41.95 114 ARG C N 1
ATOM 2202 C CA . ARG B 2 114 ? 135.753 162.263 184.066 1.00 42.19 114 ARG C CA 1
ATOM 2203 C C . ARG B 2 114 ? 136.084 163.331 185.109 1.00 43.09 114 ARG C C 1
ATOM 2204 O O . ARG B 2 114 ? 135.360 163.443 186.119 1.00 43.93 114 ARG C O 1
ATOM 2212 N N . GLY B 2 115 ? 137.138 164.100 184.818 1.00 19.14 115 GLY C N 1
ATOM 2213 C CA . GLY B 2 115 ? 137.680 165.180 185.661 1.00 19.14 115 GLY C CA 1
ATOM 2214 C C . GLY B 2 115 ? 136.670 166.265 186.000 1.00 19.14 115 GLY C C 1
ATOM 2215 O O . GLY B 2 115 ? 136.543 166.591 187.198 1.00 19.14 115 GLY C O 1
ATOM 2216 N N . LEU B 2 116 ? 135.963 166.794 184.996 1.00 20.43 116 LEU C N 1
ATOM 2217 C CA . LEU B 2 116 ? 134.964 167.840 185.192 1.00 20.43 116 LEU C CA 1
ATOM 2218 C C . LEU B 2 116 ? 133.864 167.384 186.134 1.00 20.43 116 LEU C C 1
ATOM 2219 O O . LEU B 2 116 ? 133.322 168.195 186.892 1.00 20.43 116 LEU C O 1
ATOM 2224 N N . TYR B 2 117 ? 133.514 166.100 186.097 1.00 22.43 117 TYR C N 1
ATOM 2225 C CA . TYR B 2 117 ? 132.485 165.594 186.997 1.00 22.43 117 TYR C CA 1
ATOM 2226 C C . TYR B 2 117 ? 132.989 165.551 188.432 1.00 22.43 117 TYR C C 1
ATOM 2227 O O . TYR B 2 117 ? 132.451 166.228 189.314 1.00 22.43 117 TYR C O 1
ATOM 2236 N N . TYR B 2 118 ? 134.033 164.768 188.683 1.00 20.18 118 TYR C N 1
ATOM 2237 C CA . TYR B 2 118 ? 134.517 164.540 190.041 1.00 20.18 118 TYR C CA 1
ATOM 2238 C C . TYR B 2 118 ? 135.516 165.601 190.483 1.00 20.18 118 TYR C C 1
ATOM 2239 O O . TYR B 2 118 ? 136.548 165.290 191.066 1.00 20.18 118 TYR C O 1
ATOM 2248 N N . GLY B 2 119 ? 135.201 166.864 190.225 1.00 20.38 119 GLY C N 1
ATOM 2249 C CA . GLY B 2 119 ? 135.955 167.978 190.765 1.00 20.38 119 GLY C CA 1
ATOM 2250 C C . GLY B 2 119 ? 137.462 167.817 190.797 1.00 20.38 119 GLY C C 1
ATOM 2251 O O . GLY B 2 119 ? 138.112 168.276 191.740 1.00 20.38 119 GLY C O 1
ATOM 2252 N N . SER B 2 120 ? 138.035 167.176 189.781 1.00 19.33 120 SER C N 1
ATOM 2253 C CA . SER B 2 120 ? 139.479 166.989 189.748 1.00 19.33 120 SER C CA 1
ATOM 2254 C C . SER B 2 120 ? 140.222 168.272 189.422 1.00 19.33 120 SER C C 1
ATOM 2255 O O . SER B 2 120 ? 141.429 168.351 189.669 1.00 19.33 120 SER C O 1
ATOM 2258 N N . TYR B 2 121 ? 139.539 169.264 188.867 1.00 21.12 121 TYR C N 1
ATOM 2259 C CA . TYR B 2 121 ? 140.127 170.577 188.675 1.00 21.12 121 TYR C CA 1
ATOM 2260 C C . TYR B 2 121 ? 140.068 171.424 189.932 1.00 21.12 121 TYR C C 1
ATOM 2261 O O . TYR B 2 121 ? 140.896 172.325 190.098 1.00 21.12 121 TYR C O 1
ATOM 2270 N N . LYS B 2 122 ? 139.120 171.147 190.819 1.00 23.75 122 LYS C N 1
ATOM 2271 C CA . LYS B 2 122 ? 139.027 171.882 192.066 1.00 23.75 122 LYS C CA 1
ATOM 2272 C C . LYS B 2 122 ? 140.332 171.774 192.837 1.00 23.75 122 LYS C C 1
ATOM 2273 O O . LYS B 2 122 ? 141.110 170.834 192.660 1.00 23.75 122 LYS C O 1
ATOM 2279 N N . ALA B 2 123 ? 140.571 172.755 193.699 1.00 22.69 123 ALA C N 1
ATOM 2280 C CA . ALA B 2 123 ? 141.751 172.718 194.538 1.00 22.69 123 ALA C CA 1
ATOM 2281 C C . ALA B 2 123 ? 141.776 171.417 195.337 1.00 22.69 123 ALA C C 1
ATOM 2282 O O . ALA B 2 123 ? 140.724 170.851 195.648 1.00 22.69 123 ALA C O 1
ATOM 2284 N N . PRO B 2 124 ? 142.966 170.917 195.691 1.00 23.04 124 PRO C N 1
ATOM 2285 C CA . PRO B 2 124 ? 144.303 171.438 195.412 1.00 23.04 124 PRO C CA 1
ATOM 2286 C C . PRO B 2 124 ? 144.963 170.807 194.189 1.00 23.04 124 PRO C C 1
ATOM 2287 O O . PRO B 2 124 ? 146.113 170.383 194.270 1.00 23.04 124 PRO C O 1
ATOM 2291 N N . ARG B 2 125 ? 144.246 170.743 193.072 1.00 21.28 125 ARG C N 1
ATOM 2292 C CA . ARG B 2 125 ? 144.699 170.033 191.881 1.00 21.28 125 ARG C CA 1
ATOM 2293 C C . ARG B 2 125 ? 144.643 170.940 190.661 1.00 21.28 125 ARG C C 1
ATOM 2294 O O . ARG B 2 125 ? 144.105 170.586 189.611 1.00 21.28 125 ARG C O 1
ATOM 2302 N N . GLU B 2 126 ? 145.206 172.140 190.794 1.00 22.11 126 GLU C N 1
ATOM 2303 C CA . GLU B 2 126 ? 145.226 173.089 189.687 1.00 22.11 126 GLU C CA 1
ATOM 2304 C C . GLU B 2 126 ? 146.361 172.790 188.714 1.00 22.11 126 GLU C C 1
ATOM 2305 O O . GLU B 2 126 ? 146.177 172.853 187.492 1.00 22.11 126 GLU C O 1
ATOM 2311 N N . ILE B 2 127 ? 147.542 172.474 189.242 1.00 19.63 127 ILE C N 1
ATOM 2312 C CA . ILE B 2 127 ? 148.714 172.280 188.396 1.00 19.63 127 ILE C CA 1
ATOM 2313 C C . ILE B 2 127 ? 148.478 171.154 187.401 1.00 19.63 127 ILE C C 1
ATOM 2314 O O . ILE B 2 127 ? 148.862 171.248 186.229 1.00 19.63 127 ILE C O 1
ATOM 2319 N N . THR B 2 128 ? 147.879 170.056 187.860 1.00 18.45 128 THR C N 1
ATOM 2320 C CA . THR B 2 128 ? 147.562 168.956 186.960 1.00 18.45 128 THR C CA 1
ATOM 2321 C C . THR B 2 128 ? 146.699 169.438 185.805 1.00 18.45 128 THR C C 1
ATOM 2322 O O . THR B 2 128 ? 146.937 169.088 184.645 1.00 18.45 128 THR C O 1
ATOM 2326 N N . TRP B 2 129 ? 145.694 170.254 186.109 1.00 18.75 129 TRP C N 1
ATOM 2327 C CA . TRP B 2 129 ? 144.799 170.760 185.078 1.00 18.75 129 TRP C CA 1
ATOM 2328 C C . TRP B 2 129 ? 145.551 171.622 184.072 1.00 18.75 129 TRP C C 1
ATOM 2329 O O . TRP B 2 129 ? 145.387 171.472 182.854 1.00 18.75 129 TRP C O 1
ATOM 2340 N N . ILE B 2 130 ? 146.369 172.548 184.571 1.00 17.98 130 ILE C N 1
ATOM 2341 C CA . ILE B 2 130 ? 147.146 173.411 183.687 1.00 17.98 130 ILE C CA 1
ATOM 2342 C C . ILE B 2 130 ? 148.013 172.571 182.761 1.00 17.98 130 ILE C C 1
ATOM 2343 O O . ILE B 2 130 ? 148.033 172.768 181.538 1.00 17.98 130 ILE C O 1
ATOM 2348 N N . VAL B 2 131 ? 148.761 171.634 183.341 1.00 16.30 131 VAL C N 1
ATOM 2349 C CA . VAL B 2 131 ? 149.650 170.789 182.555 1.00 16.30 131 VAL C CA 1
ATOM 2350 C C . VAL B 2 131 ? 148.857 169.995 181.527 1.00 16.30 131 VAL C C 1
ATOM 2351 O O . VAL B 2 131 ? 149.309 169.788 180.394 1.00 16.30 131 VAL C O 1
ATOM 2355 N N . GLY B 2 132 ? 147.659 169.548 181.896 1.00 16.36 132 GLY C N 1
ATOM 2356 C CA . GLY B 2 132 ? 146.864 168.765 180.970 1.00 16.36 132 GLY C CA 1
ATOM 2357 C C . GLY B 2 132 ? 146.394 169.579 179.785 1.00 16.36 132 GLY C C 1
ATOM 2358 O O . GLY B 2 132 ? 146.376 169.091 178.654 1.00 16.36 132 GLY C O 1
ATOM 2359 N N . MET B 2 133 ? 146.001 170.827 180.025 1.00 17.64 133 MET C N 1
ATOM 2360 C CA . MET B 2 133 ? 145.606 171.679 178.910 1.00 17.64 133 MET C CA 1
ATOM 2361 C C . MET B 2 133 ? 146.796 171.980 178.007 1.00 17.64 133 MET C C 1
ATOM 2362 O O . MET B 2 133 ? 146.672 171.970 176.773 1.00 17.64 133 MET C O 1
ATOM 2367 N N . VAL B 2 134 ? 147.958 172.243 178.604 1.00 15.40 134 VAL C N 1
ATOM 2368 C CA . VAL B 2 134 ? 149.168 172.435 177.810 1.00 15.40 134 VAL C CA 1
ATOM 2369 C C . VAL B 2 134 ? 149.401 171.229 176.911 1.00 15.40 134 VAL C C 1
ATOM 2370 O O . VAL B 2 134 ? 149.670 171.358 175.707 1.00 15.40 134 VAL C O 1
ATOM 2374 N N . ILE B 2 135 ? 149.316 170.034 177.491 1.00 14.55 135 ILE C N 1
ATOM 2375 C CA . ILE B 2 135 ? 149.500 168.816 176.713 1.00 14.55 135 ILE C CA 1
ATOM 2376 C C . ILE B 2 135 ? 148.497 168.772 175.570 1.00 14.55 135 ILE C C 1
ATOM 2377 O O . ILE B 2 135 ? 148.876 168.746 174.396 1.00 14.55 135 ILE C O 1
ATOM 2382 N N . TYR B 2 136 ? 147.206 168.813 175.899 1.00 16.31 136 TYR C N 1
ATOM 2383 C CA . TYR B 2 136 ? 146.160 168.833 174.882 1.00 16.31 136 TYR C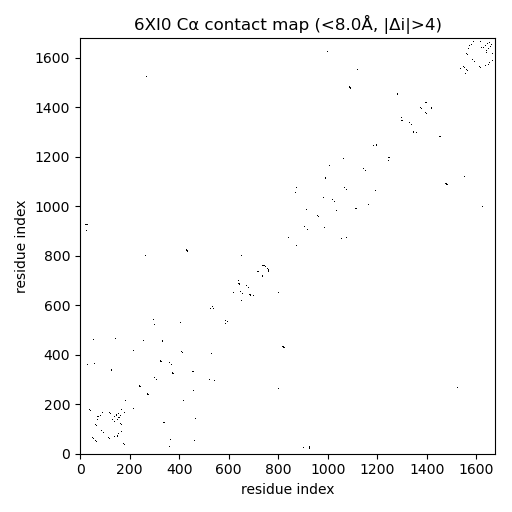 CA 1
ATOM 2384 C C . TYR B 2 136 ? 146.536 169.721 173.706 1.00 16.31 136 TYR C C 1
ATOM 2385 O O . TYR B 2 136 ? 146.415 169.321 172.542 1.00 16.31 136 TYR C O 1
ATOM 2394 N N . LEU B 2 137 ? 147.003 170.935 173.993 1.00 15.59 137 LEU C N 1
ATOM 2395 C CA . LEU B 2 137 ? 147.428 171.828 172.920 1.00 15.59 137 LEU C CA 1
ATOM 2396 C C . LEU B 2 137 ? 148.550 171.205 172.100 1.00 15.59 137 LEU C C 1
ATOM 2397 O O . LEU B 2 137 ? 148.501 171.184 170.861 1.00 15.59 137 LEU C O 1
ATOM 2402 N N . LEU B 2 138 ? 149.587 170.716 172.781 1.00 13.38 138 LEU C N 1
ATOM 2403 C CA . LEU B 2 138 ? 150.730 170.152 172.071 1.00 13.38 138 LEU C CA 1
ATOM 2404 C C . LEU B 2 138 ? 150.309 169.005 171.166 1.00 13.38 138 LEU C C 1
ATOM 2405 O O . LEU B 2 138 ? 150.750 168.913 170.017 1.00 13.38 138 LEU C O 1
ATOM 2410 N N . MET B 2 139 ? 149.459 168.120 171.671 1.00 14.87 139 MET C N 1
ATOM 2411 C CA . MET B 2 139 ? 149.067 166.939 170.915 1.00 14.87 139 MET C CA 1
ATOM 2412 C C . MET B 2 139 ? 148.120 167.280 169.772 1.00 14.87 139 MET C C 1
ATOM 2413 O O . MET B 2 139 ? 148.176 166.633 168.720 1.00 14.87 139 MET C O 1
ATOM 2418 N N . MET B 2 140 ? 147.265 168.290 169.937 1.00 16.58 140 MET C N 1
ATOM 2419 C CA . MET B 2 140 ? 146.494 168.783 168.802 1.00 16.58 140 MET C CA 1
ATOM 2420 C C . MET B 2 140 ? 147.417 169.278 167.699 1.00 16.58 140 MET C C 1
ATOM 2421 O O . MET B 2 140 ? 147.280 168.889 166.531 1.00 16.58 140 MET C O 1
ATOM 2426 N N . GLY B 2 141 ? 148.360 170.151 168.054 1.00 14.32 141 GLY C N 1
ATOM 2427 C CA . GLY B 2 141 ? 149.307 170.635 167.063 1.00 14.32 141 GLY C CA 1
ATOM 2428 C C . GLY B 2 141 ? 150.076 169.509 166.405 1.00 14.32 141 GLY C C 1
ATOM 2429 O O . GLY B 2 141 ? 150.335 169.537 165.199 1.00 14.32 141 GLY C O 1
ATOM 2430 N N . THR B 2 142 ? 150.448 168.503 167.190 1.00 12.81 142 THR C N 1
ATOM 2431 C CA . THR B 2 142 ? 151.161 167.353 166.656 1.00 12.81 142 THR C CA 1
ATOM 2432 C C . THR B 2 142 ? 150.323 166.634 165.608 1.00 12.81 142 THR C C 1
ATOM 2433 O O . THR B 2 142 ? 150.740 166.488 164.454 1.00 12.81 142 THR C O 1
ATOM 2437 N N . ALA B 2 143 ? 149.130 166.182 165.995 1.00 13.92 143 ALA C N 1
ATOM 2438 C CA . ALA B 2 143 ? 148.261 165.483 165.056 1.00 13.92 143 ALA C CA 1
ATOM 2439 C C . ALA B 2 143 ? 148.036 166.302 163.795 1.00 13.92 143 ALA C C 1
ATOM 2440 O O . ALA B 2 143 ? 147.952 165.751 162.691 1.00 13.92 143 ALA C O 1
ATOM 2442 N N . PHE B 2 144 ? 147.932 167.622 163.936 1.00 15.94 144 PHE C N 1
ATOM 2443 C CA . PHE B 2 144 ? 147.760 168.465 162.760 1.00 15.94 144 PHE C CA 1
ATOM 2444 C C . PHE B 2 144 ? 148.982 168.391 161.857 1.00 15.94 144 PHE C C 1
ATOM 2445 O O . PHE B 2 144 ? 148.865 168.123 160.656 1.00 15.94 144 PHE C O 1
ATOM 2453 N N . MET B 2 145 ? 150.166 168.631 162.418 1.00 13.30 145 MET C N 1
ATOM 2454 C CA . MET B 2 145 ? 151.393 168.510 161.641 1.00 13.30 145 MET C CA 1
ATOM 2455 C C . MET B 2 145 ? 151.502 167.152 160.971 1.00 13.30 145 MET C C 1
ATOM 2456 O O . MET B 2 145 ? 152.128 167.027 159.914 1.00 13.30 145 MET C O 1
ATOM 2461 N N . GLY B 2 146 ? 150.911 166.128 161.569 1.00 13.21 146 GLY C N 1
ATOM 2462 C CA . GLY B 2 146 ? 151.078 164.779 161.070 1.00 13.21 146 GLY C CA 1
ATOM 2463 C C . GLY B 2 146 ? 150.132 164.422 159.949 1.00 13.21 146 GLY C C 1
ATOM 2464 O O . GLY B 2 146 ? 150.523 163.752 158.990 1.00 13.21 146 GLY C O 1
ATOM 2465 N N . TYR B 2 147 ? 148.882 164.867 160.052 1.00 16.52 147 TYR C N 1
ATOM 2466 C CA . TYR B 2 147 ? 147.929 164.632 158.975 1.00 16.52 147 TYR C CA 1
ATOM 2467 C C . TYR B 2 147 ? 148.421 165.197 157.656 1.00 16.52 147 TYR C C 1
ATOM 2468 O O . TYR B 2 147 ? 147.896 164.834 156.599 1.00 16.52 147 TYR C O 1
ATOM 2477 N N . VAL B 2 148 ? 149.420 166.075 157.695 1.00 15.06 148 VAL C N 1
ATOM 2478 C CA . VAL B 2 148 ? 149.897 166.709 156.478 1.00 15.06 148 VAL C CA 1
ATOM 2479 C C . VAL B 2 148 ? 150.901 165.836 155.739 1.00 15.06 148 VAL C C 1
ATOM 2480 O O . VAL B 2 148 ? 151.008 165.914 154.512 1.00 15.06 148 VAL C O 1
ATOM 2484 N N . LEU B 2 149 ? 151.650 165.007 156.459 1.00 12.97 149 LEU C N 1
ATOM 2485 C CA . LEU B 2 149 ? 152.813 164.357 155.866 1.00 12.97 149 LEU C CA 1
ATOM 2486 C C . LEU B 2 149 ? 152.494 163.498 154.651 1.00 12.97 149 LEU C C 1
ATOM 2487 O O . LEU B 2 149 ? 153.309 163.485 153.712 1.00 12.97 149 LEU C O 1
ATOM 2492 N N . PRO B 2 150 ? 151.378 162.771 154.588 1.00 13.89 150 PRO C N 1
ATOM 2493 C CA . PRO B 2 150 ? 151.110 161.945 153.402 1.00 13.89 150 PRO C CA 1
ATOM 2494 C C . PRO B 2 150 ? 150.974 162.737 152.118 1.00 13.89 150 PRO C C 1
ATOM 2495 O O . PRO B 2 150 ? 150.942 162.131 151.042 1.00 13.89 150 PRO C O 1
ATOM 2499 N N . TRP B 2 151 ? 150.893 164.060 152.194 1.00 15.82 151 TRP C N 1
ATOM 2500 C CA . TRP B 2 151 ? 150.730 164.908 151.019 1.00 15.82 151 TRP C CA 1
ATOM 2501 C C . TRP B 2 151 ? 149.602 164.409 150.130 1.00 15.82 151 TRP C C 1
ATOM 2502 O O . TRP B 2 151 ? 149.719 164.359 148.906 1.00 15.82 151 TRP C O 1
ATOM 2513 N N . GLY B 2 152 ? 148.497 164.038 150.754 1.00 18.41 152 GLY C N 1
ATOM 2514 C CA . GLY B 2 152 ? 147.314 163.702 150.001 1.00 18.41 152 GLY C CA 1
ATOM 2515 C C . GLY B 2 152 ? 146.635 164.961 149.519 1.00 18.41 152 GLY C C 1
ATOM 2516 O O . GLY B 2 152 ? 147.303 165.946 149.200 1.00 18.41 152 GLY C O 1
ATOM 2517 N N . GLN B 2 153 ? 145.310 164.948 149.470 1.00 22.18 153 GLN C N 1
ATOM 2518 C CA . GLN B 2 153 ? 144.542 166.119 149.081 1.00 22.18 153 GLN C CA 1
ATOM 2519 C C . GLN B 2 153 ? 143.989 166.870 150.278 1.00 22.18 153 GLN C C 1
ATOM 2520 O O . GLN B 2 153 ? 143.984 168.101 150.281 1.00 22.18 153 GLN C O 1
ATOM 2526 N N . MET B 2 154 ? 143.539 166.154 151.305 1.00 23.67 154 MET C N 1
ATOM 2527 C CA . MET B 2 154 ? 143.005 166.822 152.484 1.00 23.67 154 MET C CA 1
ATOM 2528 C C . MET B 2 154 ? 144.111 167.486 153.287 1.00 23.67 154 MET C C 1
ATOM 2529 O O . MET B 2 154 ? 143.900 168.539 153.898 1.00 23.67 154 MET C O 1
ATOM 2534 N N . SER B 2 155 ? 145.281 166.855 153.334 1.00 19.13 155 SER C N 1
ATOM 2535 C CA . SER B 2 155 ? 146.456 167.463 153.939 1.00 19.13 155 SER C CA 1
ATOM 2536 C C . SER B 2 155 ? 146.624 168.913 153.506 1.00 19.13 155 SER C C 1
ATOM 2537 O O . SER B 2 155 ? 146.644 169.836 154.332 1.00 19.13 155 SER C O 1
ATOM 2540 N N . PHE B 2 156 ? 146.778 169.117 152.198 1.00 21.64 156 PHE C N 1
ATOM 2541 C CA . PHE B 2 156 ? 147.053 170.441 151.657 1.00 21.64 156 PHE C CA 1
ATOM 2542 C C . PHE B 2 156 ? 146.052 171.470 152.165 1.00 21.64 156 PHE C C 1
ATOM 2543 O O . PHE B 2 156 ? 146.434 172.516 152.697 1.00 21.64 156 PHE C O 1
ATOM 2551 N N . TRP B 2 157 ? 144.761 171.183 152.020 1.00 25.46 157 TRP C N 1
ATOM 2552 C CA . TRP B 2 157 ? 143.748 172.199 152.269 1.00 25.46 157 TRP C CA 1
ATOM 2553 C C . TRP B 2 157 ? 143.507 172.414 153.757 1.00 25.46 157 TRP C C 1
ATOM 2554 O O . TRP B 2 157 ? 143.276 173.551 154.196 1.00 25.46 157 TRP C O 1
ATOM 2565 N N . GLY B 2 158 ? 143.546 171.345 154.551 1.00 23.79 158 GLY C N 1
ATOM 2566 C CA . GLY B 2 158 ? 143.527 171.521 155.991 1.00 23.79 158 GLY C CA 1
ATOM 2567 C C . GLY B 2 158 ? 144.638 172.434 156.457 1.00 23.79 158 GLY C C 1
ATOM 2568 O O . GLY B 2 158 ? 144.415 173.363 157.238 1.00 23.79 158 GLY C O 1
ATOM 2569 N N . ALA B 2 159 ? 145.858 172.187 155.975 1.00 21.30 159 ALA C N 1
ATOM 2570 C CA . ALA B 2 159 ? 146.967 173.071 156.305 1.00 21.30 159 ALA C CA 1
ATOM 2571 C C . ALA B 2 159 ? 146.672 174.494 155.861 1.00 21.30 159 ALA C C 1
ATOM 2572 O O . ALA B 2 159 ? 146.872 175.452 156.616 1.00 21.30 159 ALA C O 1
ATOM 2574 N N . THR B 2 160 ? 146.194 174.644 154.628 1.00 25.25 160 THR C N 1
ATOM 2575 C CA . THR B 2 160 ? 145.894 175.962 154.087 1.00 25.25 160 THR C CA 1
ATOM 2576 C C . THR B 2 160 ? 145.011 176.760 155.034 1.00 25.25 160 THR C C 1
ATOM 2577 O O . THR B 2 160 ? 145.337 177.893 155.400 1.00 25.25 160 THR C O 1
ATOM 2581 N N . VAL B 2 161 ? 143.890 176.177 155.455 1.00 27.32 161 VAL C N 1
ATOM 2582 C CA . VAL B 2 161 ? 142.927 176.943 156.245 1.00 27.32 161 VAL C CA 1
ATOM 2583 C C . VAL B 2 161 ? 143.434 177.147 157.671 1.00 27.32 161 VAL C C 1
ATOM 2584 O O . VAL B 2 161 ? 143.325 178.245 158.240 1.00 27.32 161 VAL C O 1
ATOM 2588 N N . ILE B 2 162 ? 143.994 176.100 158.275 1.00 24.25 162 ILE C N 1
ATOM 2589 C CA . ILE B 2 162 ? 144.386 176.177 159.675 1.00 24.25 162 ILE C CA 1
ATOM 2590 C C . ILE B 2 162 ? 145.685 176.962 159.796 1.00 24.25 162 ILE C C 1
ATOM 2591 O O . ILE B 2 162 ? 146.204 177.160 160.899 1.00 24.25 162 ILE C O 1
ATOM 2596 N N . THR B 2 163 ? 146.214 177.424 158.665 1.00 24.28 163 THR C N 1
ATOM 2597 C CA . THR B 2 163 ? 147.260 178.435 158.671 1.00 24.28 163 THR C CA 1
ATOM 2598 C C . THR B 2 163 ? 146.756 179.813 158.284 1.00 24.28 163 THR C C 1
ATOM 2599 O O . THR B 2 163 ? 147.313 180.811 158.743 1.00 24.28 163 THR C O 1
ATOM 2603 N N . GLY B 2 164 ? 145.722 179.890 157.447 1.00 27.98 164 GLY C N 1
ATOM 2604 C CA . GLY B 2 164 ? 145.080 181.167 157.201 1.00 27.98 164 GLY C CA 1
ATOM 2605 C C . GLY B 2 164 ? 144.490 181.760 158.460 1.00 27.98 164 GLY C C 1
ATOM 2606 O O . GLY B 2 164 ? 144.339 182.981 158.569 1.00 27.98 164 GLY C O 1
ATOM 2607 N N . LEU B 2 165 ? 144.135 180.907 159.421 1.00 28.86 165 LEU C N 1
ATOM 2608 C CA . LEU B 2 165 ? 143.713 181.411 160.725 1.00 28.86 165 LEU C CA 1
ATOM 2609 C C . LEU B 2 165 ? 144.717 182.421 161.267 1.00 28.86 165 LEU C C 1
ATOM 2610 O O . LEU B 2 165 ? 144.381 183.582 161.523 1.00 28.86 165 LEU C O 1
ATOM 2615 N N . PHE B 2 166 ? 145.967 181.986 161.451 1.00 27.51 166 PHE C N 1
ATOM 2616 C CA . PHE B 2 166 ? 146.998 182.874 161.978 1.00 27.51 166 PHE C CA 1
ATOM 2617 C C . PHE B 2 166 ? 147.111 184.155 161.167 1.00 27.51 166 PHE C C 1
ATOM 2618 O O . PHE B 2 166 ? 147.544 185.186 161.691 1.00 27.51 166 PHE C O 1
ATOM 2626 N N . GLY B 2 167 ? 146.740 184.111 159.892 1.00 29.27 167 GLY C N 1
ATOM 2627 C CA . GLY B 2 167 ? 146.791 185.288 159.054 1.00 29.27 167 GLY C CA 1
ATOM 2628 C C . GLY B 2 167 ? 145.590 186.184 159.157 1.00 29.27 167 GLY C C 1
ATOM 2629 O O . GLY B 2 167 ? 145.643 187.338 158.724 1.00 29.27 167 GLY C O 1
ATOM 2630 N N . ALA B 2 168 ? 144.497 185.675 159.722 1.00 33.93 168 ALA C N 1
ATOM 2631 C CA . ALA B 2 168 ? 143.303 186.494 159.893 1.00 33.93 168 ALA C CA 1
ATOM 2632 C C . ALA B 2 168 ? 143.603 187.740 160.715 1.00 33.93 168 ALA C C 1
ATOM 2633 O O . ALA B 2 168 ? 143.230 188.855 160.333 1.00 33.93 168 ALA C O 1
ATOM 2635 N N . ILE B 2 169 ? 144.270 187.569 161.851 1.00 32.15 169 ILE C N 1
ATOM 2636 C CA . ILE B 2 169 ? 144.523 188.665 162.781 1.00 32.15 169 ILE C CA 1
ATOM 2637 C C . ILE B 2 169 ? 145.223 189.801 162.046 1.00 32.15 169 ILE C C 1
ATOM 2638 O O . ILE B 2 169 ? 145.872 189.566 161.017 1.00 32.15 169 ILE C O 1
ATOM 2643 N N . PRO B 2 170 ? 145.120 191.037 162.529 1.00 34.15 170 PRO C N 1
ATOM 2644 C CA . PRO B 2 170 ? 145.678 192.168 161.784 1.00 34.15 170 PRO C CA 1
ATOM 2645 C C . PRO B 2 170 ? 147.094 192.516 162.207 1.00 34.15 170 PRO C C 1
ATOM 2646 O O . PRO B 2 170 ? 147.513 192.207 163.326 1.00 34.15 170 PRO C O 1
ATOM 2650 N N . GLY B 2 171 ? 147.834 193.161 161.318 1.00 34.02 171 GLY C N 1
ATOM 2651 C CA . GLY B 2 171 ? 149.175 193.632 161.642 1.00 34.02 171 GLY C CA 1
ATOM 2652 C C . GLY B 2 171 ? 150.261 192.591 161.621 1.00 34.02 171 GLY C C 1
ATOM 2653 O O . GLY B 2 171 ? 151.308 192.802 161.004 1.00 34.02 171 GLY C O 1
ATOM 2654 N N . ILE B 2 172 ? 150.041 191.459 162.286 1.00 31.59 172 ILE C N 1
ATOM 2655 C CA . ILE B 2 172 ? 151.071 190.437 162.422 1.00 31.59 172 ILE C CA 1
ATOM 2656 C C . ILE B 2 172 ? 150.536 189.090 161.963 1.00 31.59 172 ILE C C 1
ATOM 2657 O O . ILE B 2 172 ? 150.998 188.039 162.421 1.00 31.59 172 ILE C O 1
ATOM 2662 N N . GLY B 2 173 ? 149.565 189.107 161.060 1.00 30.30 173 GLY C N 1
ATOM 2663 C CA . GLY B 2 173 ? 148.970 187.890 160.572 1.00 30.30 173 GLY C CA 1
ATOM 2664 C C . GLY B 2 173 ? 149.737 187.307 159.408 1.00 30.30 173 GLY C C 1
ATOM 2665 O O . GLY B 2 173 ? 150.175 186.153 159.438 1.00 30.30 173 GLY C O 1
ATOM 2666 N N . PRO B 2 174 ? 149.892 188.093 158.343 1.00 28.96 174 PRO C N 1
ATOM 2667 C CA . PRO B 2 174 ? 150.629 187.592 157.174 1.00 28.96 174 PRO C CA 1
ATOM 2668 C C . PRO B 2 174 ? 152.072 187.251 157.484 1.00 28.96 174 PRO C C 1
ATOM 2669 O O . PRO B 2 174 ? 152.611 186.281 156.938 1.00 28.96 174 PRO C O 1
ATOM 2673 N N . SER B 2 175 ? 152.718 188.032 158.348 1.00 27.88 175 SER C N 1
ATOM 2674 C CA . SER B 2 175 ? 154.098 187.743 158.714 1.00 27.88 175 SER C CA 1
ATOM 2675 C C . SER B 2 175 ? 154.206 186.378 159.376 1.00 27.88 175 SER C C 1
ATOM 2676 O O . SER B 2 175 ? 155.059 185.563 159.011 1.00 27.88 175 SER C O 1
ATOM 2679 N N . ILE B 2 176 ? 153.346 186.117 160.360 1.00 26.41 176 ILE C N 1
ATOM 2680 C CA . ILE B 2 176 ? 153.352 184.824 161.035 1.00 26.41 176 ILE C CA 1
ATOM 2681 C C . ILE B 2 176 ? 153.018 183.711 160.054 1.00 26.41 176 ILE C C 1
ATOM 2682 O O . ILE B 2 176 ? 153.628 182.635 160.078 1.00 26.41 176 ILE C O 1
ATOM 2687 N N . GLN B 2 177 ? 152.029 183.941 159.193 1.00 25.46 177 GLN C N 1
ATOM 2688 C CA . GLN B 2 177 ? 151.658 182.951 158.191 1.00 25.46 177 GLN C CA 1
ATOM 2689 C C . GLN B 2 177 ? 152.861 182.555 157.345 1.00 25.46 177 GLN C C 1
ATOM 2690 O O . GLN B 2 177 ? 153.147 181.367 157.160 1.00 25.46 177 GLN C O 1
ATOM 2696 N N . ALA B 2 178 ? 153.581 183.549 156.826 1.00 23.75 178 ALA C N 1
ATOM 2697 C CA . ALA B 2 178 ? 154.730 183.267 155.976 1.00 23.75 178 ALA C CA 1
ATOM 2698 C C . ALA B 2 178 ? 155.857 182.615 156.763 1.00 23.75 178 ALA C C 1
ATOM 2699 O O . ALA B 2 178 ? 156.548 181.728 156.250 1.00 23.75 178 ALA C O 1
ATOM 2701 N N . TRP B 2 179 ? 156.062 183.044 158.007 1.00 21.00 179 TRP C N 1
ATOM 2702 C CA . TRP B 2 179 ? 157.118 182.474 158.829 1.00 21.00 179 TRP C CA 1
ATOM 2703 C C . TRP B 2 179 ? 156.815 181.041 159.228 1.00 21.00 179 TRP C C 1
ATOM 2704 O O . TRP B 2 179 ? 157.738 180.290 159.555 1.00 21.00 179 TRP C O 1
ATOM 2715 N N . LEU B 2 180 ? 155.546 180.651 159.206 1.00 21.33 180 LEU C N 1
ATOM 2716 C CA . LEU B 2 180 ? 155.146 179.301 159.569 1.00 21.33 180 LEU C CA 1
ATOM 2717 C C . LEU B 2 180 ? 155.119 178.370 158.367 1.00 21.33 180 LEU C C 1
ATOM 2718 O O . LEU B 2 180 ? 155.538 177.214 158.471 1.00 21.33 180 LEU C O 1
ATOM 2723 N N . LEU B 2 181 ? 154.634 178.853 157.226 1.00 21.06 181 LEU C N 1
ATOM 2724 C CA . LEU B 2 181 ? 154.593 178.046 156.017 1.00 21.06 181 LEU C CA 1
ATOM 2725 C C . LEU B 2 181 ? 155.929 177.990 155.295 1.00 21.06 181 LEU C C 1
ATOM 2726 O O . LEU B 2 181 ? 156.059 177.232 154.328 1.00 21.06 181 LEU C O 1
ATOM 2731 N N . GLY B 2 182 ? 156.914 178.766 155.731 1.00 20.30 182 GLY C N 1
ATOM 2732 C CA . GLY B 2 182 ? 158.148 178.876 154.988 1.00 20.30 182 GLY C CA 1
ATOM 2733 C C . GLY B 2 182 ? 158.034 179.668 153.711 1.00 20.30 182 GLY C C 1
ATOM 2734 O O . GLY B 2 182 ? 159.004 179.740 152.952 1.00 20.30 182 GLY C O 1
ATOM 2735 N N . GLY B 2 183 ? 156.878 180.265 153.452 1.00 23.77 183 GLY C N 1
ATOM 2736 C CA . GLY B 2 183 ? 156.657 181.019 152.246 1.00 23.77 183 GLY C CA 1
ATOM 2737 C C . GLY B 2 183 ? 155.237 181.536 152.163 1.00 23.77 183 GLY C C 1
ATOM 2738 O O . GLY B 2 183 ? 154.452 181.419 153.108 1.00 23.77 183 GLY C O 1
ATOM 2739 N N . PRO B 2 184 ? 154.878 182.121 151.021 1.00 26.31 184 PRO C N 1
ATOM 2740 C CA . PRO B 2 184 ? 153.506 182.626 150.872 1.00 26.31 184 PRO C CA 1
ATOM 2741 C C . PRO B 2 184 ? 152.459 181.538 150.986 1.00 26.31 184 PRO C C 1
ATOM 2742 O O . PRO B 2 184 ? 151.429 181.738 151.641 1.00 26.31 184 PRO C O 1
ATOM 2746 N N . ALA B 2 185 ? 152.693 180.389 150.358 1.00 24.23 185 ALA C N 1
ATOM 2747 C CA . ALA B 2 185 ? 151.749 179.284 150.417 1.00 24.23 185 ALA C CA 1
ATOM 2748 C C . ALA B 2 185 ? 152.449 177.985 150.788 1.00 24.23 185 ALA C C 1
ATOM 2749 O O . ALA B 2 185 ? 153.633 177.982 151.136 1.00 24.23 185 ALA C O 1
ATOM 2751 N N . VAL B 2 186 ? 151.723 176.884 150.709 1.00 19.62 186 VAL C N 1
ATOM 2752 C CA . VAL B 2 186 ? 152.212 175.599 151.182 1.00 19.62 186 VAL C CA 1
ATOM 2753 C C . VAL B 2 186 ? 153.082 174.951 150.115 1.00 19.62 186 VAL C C 1
ATOM 2754 O O . VAL B 2 186 ? 152.776 175.007 148.918 1.00 19.62 186 VAL C O 1
ATOM 2758 N N . ASP B 2 187 ? 154.170 174.328 150.548 1.00 17.95 187 ASP C N 1
ATOM 2759 C CA . ASP B 2 187 ? 155.116 173.655 149.663 1.00 17.95 187 ASP C CA 1
ATOM 2760 C C . ASP B 2 187 ? 156.036 172.805 150.538 1.00 17.95 187 ASP C C 1
ATOM 2761 O O . ASP B 2 187 ? 155.775 172.611 151.731 1.00 17.95 187 ASP C O 1
ATOM 2766 N N . ASN B 2 188 ? 157.116 172.291 149.942 1.00 17.03 188 ASN C N 1
ATOM 2767 C CA . ASN B 2 188 ? 157.968 171.325 150.629 1.00 17.03 188 ASN C CA 1
ATOM 2768 C C . ASN B 2 188 ? 158.509 171.873 151.942 1.00 17.03 188 ASN C C 1
ATOM 2769 O O . ASN B 2 188 ? 158.722 171.115 152.896 1.00 17.03 188 ASN C O 1
ATOM 2774 N N . ALA B 2 189 ? 158.773 173.176 152.004 1.00 15.96 189 ALA C N 1
ATOM 2775 C CA . ALA B 2 189 ? 159.321 173.763 153.221 1.00 15.96 189 ALA C CA 1
ATOM 2776 C C . ALA B 2 189 ? 158.405 173.505 154.410 1.00 15.96 189 ALA C C 1
ATOM 2777 O O . ALA B 2 189 ? 158.855 173.095 155.491 1.00 15.96 189 ALA C O 1
ATOM 2779 N N . THR B 2 190 ? 157.114 173.775 154.228 1.00 16.74 190 THR C N 1
ATOM 2780 C CA . THR B 2 190 ? 156.124 173.446 155.242 1.00 16.74 190 THR C CA 1
ATOM 2781 C C . THR B 2 190 ? 156.205 171.978 155.624 1.00 16.74 190 THR C C 1
ATOM 2782 O O . THR B 2 190 ? 156.096 171.622 156.803 1.00 16.74 190 THR C O 1
ATOM 2786 N N . LEU B 2 191 ? 156.408 171.110 154.635 1.00 14.82 191 LEU C N 1
ATOM 2787 C CA . LEU B 2 191 ? 156.466 169.680 154.897 1.00 14.82 191 LEU C CA 1
ATOM 2788 C C . LEU B 2 191 ? 157.638 169.332 155.801 1.00 14.82 191 LEU C C 1
ATOM 2789 O O . LEU B 2 191 ? 157.498 168.545 156.742 1.00 14.82 191 LEU C O 1
ATOM 2794 N N . ASN B 2 192 ? 158.807 169.901 155.520 1.00 13.81 192 ASN C N 1
ATOM 2795 C CA . ASN B 2 192 ? 159.979 169.635 156.343 1.00 13.81 192 ASN C CA 1
ATOM 2796 C C . ASN B 2 192 ? 159.770 170.131 157.767 1.00 13.81 192 ASN C C 1
ATOM 2797 O O . ASN B 2 192 ? 160.046 169.413 158.740 1.00 13.81 192 ASN C O 1
ATOM 2802 N N . ARG B 2 193 ? 159.311 171.376 157.911 1.00 15.32 193 ARG C N 1
ATOM 2803 C CA . ARG B 2 193 ? 159.007 171.896 159.239 1.00 15.32 193 ARG C CA 1
ATOM 2804 C C . ARG B 2 193 ? 158.102 170.942 159.995 1.00 15.32 193 ARG C C 1
ATOM 2805 O O . ARG B 2 193 ? 158.359 170.593 161.156 1.00 15.32 193 ARG C O 1
ATOM 2813 N N . PHE B 2 194 ? 157.012 170.532 159.350 1.00 14.34 194 PHE C N 1
ATOM 2814 C CA . PHE B 2 194 ? 156.012 169.726 160.024 1.00 14.34 194 PHE C CA 1
ATOM 2815 C C . PHE B 2 194 ? 156.576 168.372 160.409 1.00 14.34 194 PHE C C 1
ATOM 2816 O O . PHE B 2 194 ? 156.329 167.890 161.514 1.00 14.34 194 PHE C O 1
ATOM 2824 N N . PHE B 2 195 ? 157.355 167.755 159.525 1.00 12.64 195 PHE C N 1
ATOM 2825 C CA . PHE B 2 195 ? 157.951 166.467 159.849 1.00 12.64 195 PHE C CA 1
ATOM 2826 C C . PHE B 2 195 ? 158.856 166.576 161.066 1.00 12.64 195 PHE C C 1
ATOM 2827 O O . PHE B 2 195 ? 158.770 165.766 162.002 1.00 12.64 195 PHE C O 1
ATOM 2835 N N . SER B 2 196 ? 159.746 167.567 161.065 1.00 12.26 196 SER C N 1
ATOM 2836 C CA . SER B 2 196 ? 160.663 167.723 162.186 1.00 12.26 196 SER C CA 1
ATOM 2837 C C . SER B 2 196 ? 159.903 167.927 163.488 1.00 12.26 196 SER C C 1
ATOM 2838 O O . SER B 2 196 ? 160.118 167.206 164.469 1.00 12.26 196 SER C O 1
ATOM 2841 N N . LEU B 2 197 ? 159.005 168.902 163.366 1.00 23.71 197 LEU C N 1
ATOM 2842 C CA . LEU B 2 197 ? 158.262 169.302 164.550 1.00 33.93 197 LEU C CA 1
ATOM 2843 C C . LEU B 2 197 ? 157.470 168.086 165.056 1.00 32.01 197 LEU C C 1
ATOM 2844 O O . LEU B 2 197 ? 157.488 167.750 166.275 1.00 37.04 197 LEU C O 1
ATOM 2849 N N . HIS B 2 198 ? 156.801 167.419 164.105 1.00 15.93 198 HIS C N 1
ATOM 2850 C CA . HIS B 2 198 ? 155.992 166.231 164.392 1.00 29.93 198 HIS C CA 1
ATOM 2851 C C . HIS B 2 198 ? 156.812 165.114 164.981 1.00 10.96 198 HIS C C 1
ATOM 2852 O O . HIS B 2 198 ? 156.325 164.350 165.785 1.00 34.91 198 HIS C O 1
ATOM 2859 N N . TYR B 2 199 ? 158.102 165.082 164.639 1.00 16.37 199 TYR C N 1
ATOM 2860 C CA . TYR B 2 199 ? 159.001 164.024 165.170 1.00 14.94 199 TYR C CA 1
ATOM 2861 C C . TYR B 2 199 ? 159.657 164.466 166.487 1.00 21.34 199 TYR C C 1
ATOM 2862 O O . TYR B 2 199 ? 160.397 163.644 167.064 1.00 30.77 199 TYR C O 1
ATOM 2871 N N . LEU B 2 200 ? 159.410 165.697 166.956 1.00 11.24 200 LEU C N 1
ATOM 2872 C CA . LEU B 2 200 ? 160.020 166.241 168.195 1.00 11.24 200 LEU C CA 1
ATOM 2873 C C . LEU B 2 200 ? 159.013 166.426 169.341 1.00 11.24 200 LEU C C 1
ATOM 2874 O O . LEU B 2 200 ? 159.390 166.054 170.470 1.00 11.24 200 LEU C O 1
ATOM 2879 N N . LEU B 2 201 ? 157.790 166.934 169.119 1.00 11.70 201 LEU C N 1
ATOM 2880 C CA . LEU B 2 201 ? 156.935 167.261 170.257 1.00 11.70 201 LEU C CA 1
ATOM 2881 C C . LEU B 2 201 ? 156.614 166.087 171.174 1.00 11.70 201 LEU C C 1
ATOM 2882 O O . LEU B 2 201 ? 156.570 166.295 172.399 1.00 11.70 201 LEU C O 1
ATOM 2887 N N . PRO B 2 202 ? 156.367 164.877 170.686 1.00 11.74 202 PRO C N 1
ATOM 2888 C CA . PRO B 2 202 ? 156.064 163.759 171.587 1.00 11.74 202 PRO C CA 1
ATOM 2889 C C . PRO B 2 202 ? 156.976 163.636 172.798 1.00 11.74 202 PRO C C 1
ATOM 2890 O O . PRO B 2 202 ? 156.532 163.234 173.876 1.00 11.74 202 PRO C O 1
ATOM 2894 N N . PHE B 2 203 ? 158.251 163.982 172.647 1.00 11.84 203 PHE C N 1
ATOM 2895 C CA . PHE B 2 203 ? 159.162 163.908 173.783 1.00 11.84 203 PHE C CA 1
ATOM 2896 C C . PHE B 2 203 ? 158.854 164.991 174.810 1.00 11.84 203 PHE C C 1
ATOM 2897 O O . PHE B 2 203 ? 158.888 164.742 176.024 1.00 11.84 203 PHE C O 1
ATOM 2905 N N . VAL B 2 204 ? 158.559 166.201 174.339 1.00 12.33 204 VAL C N 1
ATOM 2906 C CA . VAL B 2 204 ? 158.075 167.249 175.228 1.00 12.33 204 VAL C CA 1
ATOM 2907 C C . VAL B 2 204 ? 156.826 166.779 175.958 1.00 12.33 204 VAL C C 1
ATOM 2908 O O . VAL B 2 204 ? 156.651 167.027 177.159 1.00 12.33 204 VAL C O 1
ATOM 2912 N N . ILE B 2 205 ? 155.938 166.092 175.240 1.00 12.76 205 ILE C N 1
ATOM 2913 C CA . ILE B 2 205 ? 154.729 165.565 175.860 1.00 12.76 205 ILE C CA 1
ATOM 2914 C C . ILE B 2 205 ? 155.084 164.571 176.953 1.00 12.76 205 ILE C C 1
ATOM 2915 O O . ILE B 2 205 ? 154.472 164.562 178.022 1.00 12.76 205 ILE C O 1
ATOM 2920 N N . ALA B 2 206 ? 156.059 163.704 176.694 1.00 12.78 206 ALA C N 1
ATOM 2921 C CA . ALA B 2 206 ? 156.462 162.724 177.697 1.00 12.78 206 ALA C CA 1
ATOM 2922 C C . ALA B 2 206 ? 156.976 163.410 178.956 1.00 12.78 206 ALA C C 1
ATOM 2923 O O . ALA B 2 206 ? 156.635 163.022 180.082 1.00 12.78 206 ALA C O 1
ATOM 2925 N N . ALA B 2 207 ? 157.815 164.427 178.782 1.00 12.73 207 ALA C N 1
ATOM 2926 C CA . ALA B 2 207 ? 158.314 165.172 179.932 1.00 12.73 207 ALA C CA 1
ATOM 2927 C C . ALA B 2 207 ? 157.167 165.787 180.725 1.00 12.73 207 ALA C C 1
ATOM 2928 O O . ALA B 2 207 ? 157.111 165.683 181.960 1.00 12.73 207 ALA C O 1
ATOM 2930 N N . LEU B 2 208 ? 156.239 166.420 179.996 1.00 13.49 208 LEU C N 1
ATOM 2931 C CA . LEU B 2 208 ? 155.046 167.100 180.569 1.00 13.49 208 LEU C CA 1
ATOM 2932 C C . LEU B 2 208 ? 154.198 166.050 181.289 1.00 13.49 208 LEU C C 1
ATOM 2933 O O . LEU B 2 208 ? 153.481 166.417 182.234 1.00 13.49 208 LEU C O 1
ATOM 2938 N N . VAL B 2 209 ? 154.187 164.825 180.771 1.00 14.15 209 VAL C N 1
ATOM 2939 C CA . VAL B 2 209 ? 153.502 163.642 181.364 1.00 14.15 209 VAL C CA 1
ATOM 2940 C C . VAL B 2 209 ? 154.279 163.294 182.635 1.00 14.15 209 VAL C C 1
ATOM 2941 O O . VAL B 2 209 ? 153.649 162.854 183.596 1.00 14.15 209 VAL C O 1
ATOM 2945 N N . ALA B 2 210 ? 155.598 163.520 182.622 1.00 35.78 210 ALA C N 1
ATOM 2946 C CA . ALA B 2 210 ? 156.516 163.322 183.766 1.00 35.91 210 ALA C CA 1
ATOM 2947 C C . ALA B 2 210 ? 156.015 164.197 184.918 1.00 36.30 210 ALA C C 1
ATOM 2948 O O . ALA B 2 210 ? 155.798 163.667 186.026 1.00 36.37 210 ALA C O 1
ATOM 2950 N N . ILE B 2 211 ? 155.832 165.493 184.639 1.00 36.51 211 ILE C N 1
ATOM 2951 C CA . ILE B 2 211 ? 155.321 166.473 185.593 1.00 36.67 211 ILE C CA 1
ATOM 2952 C C . ILE B 2 211 ? 153.865 166.174 185.918 1.00 37.07 211 ILE C C 1
ATOM 2953 O O . ILE B 2 211 ? 153.416 166.357 187.055 1.00 37.85 211 ILE C O 1
ATOM 2958 N N . HIS B 2 212 ? 153.099 165.733 184.917 1.00 37.04 212 HIS C N 1
ATOM 2959 C CA . HIS B 2 212 ? 151.721 165.315 185.144 1.00 36.52 212 HIS C CA 1
ATOM 2960 C C . HIS B 2 212 ? 151.651 164.201 186.180 1.00 36.58 212 HIS C C 1
ATOM 2961 O O . HIS B 2 212 ? 150.787 164.212 187.063 1.00 37.30 212 HIS C O 1
ATOM 2968 N N . ILE B 2 213 ? 152.571 163.238 186.098 1.00 36.38 213 ILE C N 1
ATOM 2969 C CA . ILE B 2 213 ? 152.549 162.115 187.025 1.00 36.41 213 ILE C CA 1
ATOM 2970 C C . ILE B 2 213 ? 153.147 162.519 188.368 1.00 37.53 213 ILE C C 1
ATOM 2971 O O . ILE B 2 213 ? 152.715 162.031 189.418 1.00 37.42 213 ILE C O 1
ATOM 2976 N N . TRP B 2 214 ? 154.122 163.426 188.358 1.00 38.17 214 TRP C N 1
ATOM 2977 C CA . TRP B 2 214 ? 154.785 163.901 189.601 1.00 38.34 214 TRP C CA 1
ATOM 2978 C C . TRP B 2 214 ? 153.746 164.617 190.474 1.00 39.95 214 TRP C C 1
ATOM 2979 O O . TRP B 2 214 ? 153.677 164.316 191.682 1.00 41.24 214 TRP C O 1
ATOM 2990 N N . ALA B 2 215 ? 152.953 165.501 189.863 1.00 17.74 215 ALA C N 1
ATOM 2991 C CA . ALA B 2 215 ? 151.893 166.312 190.508 1.00 17.74 215 ALA C CA 1
ATOM 2992 C C . ALA B 2 215 ? 150.875 165.439 191.264 1.00 17.74 215 ALA C C 1
ATOM 2993 O O . ALA B 2 215 ? 150.789 165.597 192.497 1.00 17.74 215 ALA C O 1
ATOM 2995 N N . PHE B 2 216 ? 150.133 164.559 190.573 1.00 18.06 216 PHE C N 1
ATOM 2996 C CA . PHE B 2 216 ? 149.084 163.762 191.203 1.00 18.06 216 PHE C CA 1
ATOM 2997 C C . PHE B 2 216 ? 149.629 162.607 192.021 1.00 18.06 216 PHE C C 1
ATOM 2998 O O . PHE B 2 216 ? 148.833 161.832 192.557 1.00 18.06 216 PHE C O 1
ATOM 3006 N N . HIS B 2 217 ? 150.946 162.468 192.140 1.00 20.44 217 HIS C N 1
ATOM 3007 C CA . HIS B 2 217 ? 151.506 161.605 193.167 1.00 20.44 217 HIS C CA 1
ATOM 3008 C C . HIS B 2 217 ? 151.760 162.380 194.440 1.00 20.44 217 HIS C C 1
ATOM 3009 O O . HIS B 2 217 ? 151.697 161.812 195.535 1.00 20.44 217 HIS C O 1
ATOM 3016 N N . THR B 2 218 ? 152.064 163.666 194.289 1.00 19.31 218 THR C N 1
ATOM 3017 C CA . THR B 2 218 ? 152.282 164.551 195.425 1.00 19.31 218 THR C CA 1
ATOM 3018 C C . THR B 2 218 ? 150.908 164.973 195.939 1.00 19.31 218 THR C C 1
ATOM 3019 O O . THR B 2 218 ? 150.717 165.203 197.133 1.00 19.31 218 THR C O 1
ATOM 3023 N N . THR B 2 219 ? 149.957 165.069 195.013 1.00 20.84 219 THR C N 1
ATOM 3024 C CA . THR B 2 219 ? 148.583 165.417 195.329 1.00 20.84 219 THR C CA 1
ATOM 3025 C C . THR B 2 219 ? 147.770 164.153 195.098 1.00 20.84 219 THR C C 1
ATOM 3026 O O . THR B 2 219 ? 147.835 163.549 194.027 1.00 20.84 219 THR C O 1
ATOM 3030 N N . GLY B 2 220 ? 147.004 163.755 196.106 1.00 21.43 220 GLY C N 1
ATOM 3031 C CA . GLY B 2 220 ? 146.214 162.541 196.034 1.00 21.43 220 GLY C CA 1
ATOM 3032 C C . GLY B 2 220 ? 145.174 162.420 194.936 1.00 21.43 220 GLY C C 1
ATOM 3033 O O . GLY B 2 220 ? 144.433 163.360 194.647 1.00 21.43 220 GLY C O 1
ATOM 3034 N N . ASN B 2 221 ? 145.129 161.238 194.327 1.00 19.76 221 ASN C N 1
ATOM 3035 C CA . ASN B 2 221 ? 144.157 160.906 193.284 1.00 19.76 221 ASN C CA 1
ATOM 3036 C C . ASN B 2 221 ? 142.717 161.181 193.720 1.00 19.76 221 ASN C C 1
ATOM 3037 O O . ASN B 2 221 ? 142.349 160.885 194.860 1.00 19.76 221 ASN C O 1
ATOM 3042 N N . ASN B 2 222 ? 141.897 161.761 192.815 1.00 21.37 222 ASN C N 1
ATOM 3043 C CA . ASN B 2 222 ? 140.689 162.473 193.249 1.00 21.37 222 ASN C CA 1
ATOM 3044 C C . ASN B 2 222 ? 139.798 161.696 194.216 1.00 21.37 222 ASN C C 1
ATOM 3045 O O . ASN B 2 222 ? 139.214 162.304 195.119 1.00 21.37 222 ASN C O 1
ATOM 3050 N N . ASN B 2 223 ? 139.463 160.429 193.862 1.00 23.32 223 ASN C N 1
ATOM 3051 C CA . ASN B 2 223 ? 138.502 159.459 194.502 1.00 23.32 223 ASN C CA 1
ATOM 3052 C C . ASN B 2 223 ? 137.047 159.809 194.111 1.00 23.32 223 ASN C C 1
ATOM 3053 O O . ASN B 2 223 ? 136.703 161.003 194.031 1.00 23.32 223 ASN C O 1
ATOM 3058 N N . PRO B 2 224 ? 136.129 158.851 193.828 1.00 21.55 224 PRO C N 1
ATOM 3059 C CA . PRO B 2 224 ? 134.712 159.182 193.547 1.00 21.55 224 PRO C CA 1
ATOM 3060 C C . PRO B 2 224 ? 134.003 160.254 194.404 1.00 21.55 224 PRO C C 1
ATOM 3061 O O . PRO B 2 224 ? 133.200 160.982 193.847 1.00 21.55 224 PRO C O 1
ATOM 3065 N N . THR B 2 225 ? 134.427 160.415 195.654 1.00 25.46 225 THR C N 1
ATOM 3066 C CA . THR B 2 225 ? 133.841 161.407 196.547 1.00 25.46 225 THR C CA 1
ATOM 3067 C C . THR B 2 225 ? 134.697 162.665 196.781 1.00 25.46 225 THR C C 1
ATOM 3068 O O . THR B 2 225 ? 135.840 162.773 196.335 1.00 25.46 225 THR C O 1
ATOM 3072 N N . GLY B 2 226 ? 134.084 163.597 197.500 1.00 27.71 226 GLY C N 1
ATOM 3073 C CA . GLY B 2 226 ? 134.595 164.888 197.905 1.00 27.71 226 GLY C CA 1
ATOM 3074 C C . GLY B 2 226 ? 135.424 164.771 199.161 1.00 27.71 226 GLY C C 1
ATOM 3075 O O . GLY B 2 226 ? 135.364 165.629 200.046 1.00 27.71 226 GLY C O 1
ATOM 3076 N N . VAL B 2 227 ? 136.212 163.675 199.250 1.00 28.22 227 VAL C N 1
ATOM 3077 C CA . VAL B 2 227 ? 136.939 163.330 200.460 1.00 28.22 227 VAL C CA 1
ATOM 3078 C C . VAL B 2 227 ? 138.360 162.928 200.102 1.00 28.22 227 VAL C C 1
ATOM 3079 O O . VAL B 2 227 ? 138.656 162.518 198.978 1.00 28.22 227 VAL C O 1
ATOM 3083 N N . GLU B 2 228 ? 139.238 163.043 201.088 1.00 30.37 228 GLU C N 1
ATOM 3084 C CA . GLU B 2 228 ? 140.644 162.710 200.965 1.00 30.37 228 GLU C CA 1
ATOM 3085 C C . GLU B 2 228 ? 140.935 161.431 201.741 1.00 30.37 228 GLU C C 1
ATOM 3086 O O . GLU B 2 228 ? 140.050 160.832 202.357 1.00 30.37 228 GLU C O 1
ATOM 3092 N N . VAL B 2 229 ? 142.200 161.019 201.717 1.00 32.62 229 VAL C N 1
ATOM 3093 C CA . VAL B 2 229 ? 142.584 159.704 202.216 1.00 32.62 229 VAL C CA 1
ATOM 3094 C C . VAL B 2 229 ? 142.742 159.720 203.729 1.00 32.62 229 VAL C C 1
ATOM 3095 O O . VAL B 2 229 ? 143.167 158.725 204.326 1.00 32.62 229 VAL C O 1
ATOM 3099 N N . ARG B 2 230 ? 142.407 160.843 204.363 1.00 37.65 230 ARG C N 1
ATOM 3100 C CA . ARG B 2 230 ? 142.375 160.931 205.821 1.00 37.65 230 ARG C CA 1
ATOM 3101 C C . ARG B 2 230 ? 143.734 160.565 206.422 1.00 37.65 230 ARG C C 1
ATOM 3102 O O . ARG B 2 230 ? 143.881 159.586 207.154 1.00 37.65 230 ARG C O 1
ATOM 3110 N N . ARG B 2 231 ? 144.735 161.377 206.093 1.00 44.78 231 ARG C N 1
ATOM 3111 C CA . ARG B 2 231 ? 146.104 161.127 206.530 1.00 44.78 231 ARG C CA 1
ATOM 3112 C C . ARG B 2 231 ? 146.260 161.562 207.982 1.00 44.78 231 ARG C C 1
ATOM 3113 O O . ARG B 2 231 ? 146.230 162.758 208.287 1.00 44.78 231 ARG C O 1
ATOM 3121 N N . THR B 2 232 ? 146.434 160.593 208.876 1.00 46.24 232 THR C N 1
ATOM 3122 C CA . THR B 2 232 ? 146.627 160.872 210.295 1.00 46.24 232 THR C CA 1
ATOM 3123 C C . THR B 2 232 ? 146.644 159.581 211.109 1.00 46.24 232 THR C C 1
ATOM 3124 O O . THR B 2 232 ? 147.511 158.728 210.921 1.00 46.24 232 THR C O 1
ATOM 3128 N N . ALA B 2 237 ? 146.284 153.362 210.843 1.00 37.45 237 ALA C N 1
ATOM 3129 C CA . ALA B 2 237 ? 146.700 154.497 210.030 1.00 37.45 237 ALA C CA 1
ATOM 3130 C C . ALA B 2 237 ? 146.246 154.318 208.589 1.00 37.45 237 ALA C C 1
ATOM 3131 O O . ALA B 2 237 ? 146.917 153.655 207.799 1.00 37.45 237 ALA C O 1
ATOM 3133 N N . GLU B 2 238 ? 145.104 154.915 208.247 1.00 32.53 238 GLU C N 1
ATOM 3134 C CA . GLU B 2 238 ? 144.571 154.871 206.887 1.00 32.53 238 GLU C CA 1
ATOM 3135 C C . GLU B 2 238 ? 144.339 153.427 206.436 1.00 32.53 238 GLU C C 1
ATOM 3136 O O . GLU B 2 238 ? 144.976 152.921 205.511 1.00 32.53 238 GLU C O 1
ATOM 3139 N N . LYS B 2 239 ? 143.414 152.761 207.130 1.00 35.28 239 LYS C N 1
ATOM 3140 C CA . LYS B 2 239 ? 142.997 151.430 206.703 1.00 35.28 239 LYS C CA 1
ATOM 3141 C C . LYS B 2 239 ? 142.512 151.446 205.263 1.00 35.28 239 LYS C C 1
ATOM 3142 O O . LYS B 2 239 ? 142.680 150.460 204.538 1.00 35.28 239 LYS C O 1
ATOM 3148 N N . ASP B 2 240 ? 141.908 152.550 204.838 1.00 32.75 240 ASP C N 1
ATOM 3149 C CA . ASP B 2 240 ? 141.587 152.756 203.438 1.00 32.75 240 ASP C CA 1
ATOM 3150 C C . ASP B 2 240 ? 142.876 152.926 202.638 1.00 32.75 240 ASP C C 1
ATOM 3151 O O . ASP B 2 240 ? 143.988 152.806 203.158 1.00 32.75 240 ASP C O 1
ATOM 3156 N N . THR B 2 241 ? 142.728 153.210 201.347 1.00 28.72 241 THR C N 1
ATOM 3157 C CA . THR B 2 241 ? 143.862 153.502 200.476 1.00 28.72 241 THR C CA 1
ATOM 3158 C C . THR B 2 241 ? 144.799 152.297 200.357 1.00 28.72 241 THR C C 1
ATOM 3159 O O . THR B 2 241 ? 145.939 152.302 200.823 1.00 28.72 241 THR C O 1
ATOM 3163 N N . LEU B 2 242 ? 144.272 151.249 199.731 1.00 27.84 242 LEU C N 1
ATOM 3164 C CA . LEU B 2 242 ? 145.129 150.180 199.258 1.00 27.84 242 LEU C CA 1
ATOM 3165 C C . LEU B 2 242 ? 146.189 150.747 198.317 1.00 27.84 242 LEU C C 1
ATOM 3166 O O . LEU B 2 242 ? 146.055 151.863 197.812 1.00 27.84 242 LEU C O 1
ATOM 3171 N N . PRO B 2 243 ? 147.247 149.994 198.065 1.00 25.74 243 PRO C N 1
ATOM 3172 C CA . PRO B 2 243 ? 148.313 150.463 197.181 1.00 25.74 243 PRO C CA 1
ATOM 3173 C C . PRO B 2 243 ? 147.939 150.292 195.714 1.00 25.74 243 PRO C C 1
ATOM 3174 O O . PRO B 2 243 ? 146.906 149.727 195.366 1.00 25.74 243 PRO C O 1
ATOM 3178 N N . PHE B 2 244 ? 148.818 150.795 194.849 1.00 24.41 244 PHE C N 1
ATOM 3179 C CA . PHE B 2 244 ? 148.610 150.695 193.410 1.00 24.41 244 PHE C CA 1
ATOM 3180 C C . PHE B 2 244 ? 148.908 149.285 192.924 1.00 24.41 244 PHE C C 1
ATOM 3181 O O . PHE B 2 244 ? 148.035 148.603 192.375 1.00 24.41 244 PHE C O 1
ATOM 3189 N N . TRP B 2 245 ? 150.136 148.835 193.126 1.00 26.09 245 TRP C N 1
ATOM 3190 C CA . TRP B 2 245 ? 150.521 147.486 192.752 1.00 26.09 245 TRP C CA 1
ATOM 3191 C C . TRP B 2 245 ? 150.121 146.507 193.850 1.00 26.09 245 TRP C C 1
ATOM 3192 O O . TRP B 2 245 ? 150.338 146.783 195.033 1.00 26.09 245 TRP C O 1
ATOM 3203 N N . PRO B 2 246 ? 149.543 145.349 193.508 1.00 26.31 246 PRO C N 1
ATOM 3204 C CA . PRO B 2 246 ? 149.193 144.860 192.174 1.00 26.31 246 PRO C CA 1
ATOM 3205 C C . PRO B 2 246 ? 147.754 145.149 191.755 1.00 26.31 246 PRO C C 1
ATOM 3206 O O . PRO B 2 246 ? 147.400 144.960 190.593 1.00 26.31 246 PRO C O 1
ATOM 3210 N N . TYR B 2 247 ? 146.943 145.627 192.694 1.00 26.68 247 TYR C N 1
ATOM 3211 C CA . TYR B 2 247 ? 145.498 145.683 192.514 1.00 26.68 247 TYR C CA 1
ATOM 3212 C C . TYR B 2 247 ? 145.099 146.547 191.322 1.00 26.68 247 TYR C C 1
ATOM 3213 O O . TYR B 2 247 ? 144.543 146.054 190.328 1.00 26.68 247 TYR C O 1
ATOM 3222 N N . PHE B 2 248 ? 145.388 147.842 191.412 1.00 24.35 248 PHE C N 1
ATOM 3223 C CA . PHE B 2 248 ? 144.935 148.758 190.376 1.00 24.35 248 PHE C CA 1
ATOM 3224 C C . PHE B 2 248 ? 145.737 148.585 189.099 1.00 24.35 248 PHE C C 1
ATOM 3225 O O . PHE B 2 248 ? 145.211 148.807 188.004 1.00 24.35 248 PHE C O 1
ATOM 3233 N N . VAL B 2 249 ? 146.998 148.174 189.216 1.00 24.15 249 VAL C N 1
ATOM 3234 C CA . VAL B 2 249 ? 147.773 147.822 188.032 1.00 24.15 249 VAL C CA 1
ATOM 3235 C C . VAL B 2 249 ? 147.034 146.766 187.226 1.00 24.15 249 VAL C C 1
ATOM 3236 O O . VAL B 2 249 ? 146.857 146.893 186.009 1.00 24.15 249 VAL C O 1
ATOM 3240 N N . ILE B 2 250 ? 146.576 145.711 187.900 1.00 24.65 250 ILE C N 1
ATOM 3241 C CA . ILE B 2 250 ? 145.928 144.611 187.200 1.00 24.65 250 ILE C CA 1
ATOM 3242 C C . ILE B 2 250 ? 144.582 145.048 186.643 1.00 24.65 250 ILE C C 1
ATOM 3243 O O . ILE B 2 250 ? 144.207 144.676 185.525 1.00 24.65 250 ILE C O 1
ATOM 3248 N N . LYS B 2 251 ? 143.830 145.833 187.411 1.00 23.56 251 LYS C N 1
ATOM 3249 C CA . LYS B 2 251 ? 142.550 146.328 186.912 1.00 23.56 251 LYS C CA 1
ATOM 3250 C C . LYS B 2 251 ? 142.742 147.133 185.629 1.00 23.56 251 LYS C C 1
ATOM 3251 O O . LYS B 2 251 ? 142.061 146.903 184.614 1.00 23.56 251 LYS C O 1
ATOM 3257 N N . ASP B 2 252 ? 143.677 148.083 185.659 1.00 21.40 252 ASP C N 1
ATOM 3258 C CA . ASP B 2 252 ? 143.941 148.909 184.491 1.00 21.40 252 ASP C CA 1
ATOM 3259 C C . ASP B 2 252 ? 144.426 148.071 183.320 1.00 21.40 252 ASP C C 1
ATOM 3260 O O . ASP B 2 252 ? 144.042 148.321 182.175 1.00 21.40 252 ASP C O 1
ATOM 3265 N N . LEU B 2 253 ? 145.280 147.079 183.579 1.00 21.66 253 LEU C N 1
ATOM 3266 C CA . LEU B 2 253 ? 145.769 146.239 182.493 1.00 21.66 253 LEU C CA 1
ATOM 3267 C C . LEU B 2 253 ? 144.651 145.417 181.874 1.00 21.66 253 LEU C C 1
ATOM 3268 O O . LEU B 2 253 ? 144.654 145.181 180.664 1.00 21.66 253 LEU C O 1
ATOM 3273 N N . PHE B 2 254 ? 143.687 144.976 182.679 1.00 21.40 254 PHE C N 1
ATOM 3274 C CA . PHE B 2 254 ? 142.537 144.263 182.134 1.00 21.40 254 PHE C CA 1
ATOM 3275 C C . PHE B 2 254 ? 141.741 145.162 181.197 1.00 21.40 254 PHE C C 1
ATOM 3276 O O . PHE B 2 254 ? 141.435 144.790 180.050 1.00 21.40 254 PHE C O 1
ATOM 3284 N N . ALA B 2 255 ? 141.403 146.362 181.668 1.00 19.21 255 ALA C N 1
ATOM 3285 C CA . ALA B 2 255 ? 140.681 147.292 180.807 1.00 19.21 255 ALA C CA 1
ATOM 3286 C C . ALA B 2 255 ? 141.481 147.609 179.549 1.00 19.21 255 ALA C C 1
ATOM 3287 O O . ALA B 2 255 ? 140.920 147.728 178.452 1.00 19.21 255 ALA C O 1
ATOM 3289 N N . LEU B 2 256 ? 142.799 147.734 179.691 1.00 18.07 256 LEU C N 1
ATOM 3290 C CA . LEU B 2 256 ? 143.652 148.058 178.557 1.00 18.07 256 LEU C CA 1
ATOM 3291 C C . LEU B 2 256 ? 143.677 146.922 177.548 1.00 18.07 256 LEU C C 1
ATOM 3292 O O . LEU B 2 256 ? 143.714 147.161 176.337 1.00 18.07 256 LEU C O 1
ATOM 3297 N N . ALA B 2 257 ? 143.677 145.681 178.027 1.00 19.73 257 ALA C N 1
ATOM 3298 C CA . ALA B 2 257 ? 143.604 144.544 177.123 1.00 19.73 257 ALA C CA 1
ATOM 3299 C C . ALA B 2 257 ? 142.312 144.579 176.327 1.00 19.73 257 ALA C C 1
ATOM 3300 O O . ALA B 2 257 ? 142.315 144.362 175.110 1.00 19.73 257 ALA C O 1
ATOM 3302 N N . LEU B 2 258 ? 141.195 144.857 176.997 1.00 18.72 258 LEU C N 1
ATOM 3303 C CA . LEU B 2 258 ? 139.931 144.972 176.273 1.00 18.72 258 LEU C CA 1
ATOM 3304 C C . LEU B 2 258 ? 140.007 146.060 175.207 1.00 18.72 258 LEU C C 1
ATOM 3305 O O . LEU B 2 258 ? 139.562 145.875 174.062 1.00 18.72 258 LEU C O 1
ATOM 3310 N N . VAL B 2 259 ? 140.558 147.213 175.577 1.00 16.84 259 VAL C N 1
ATOM 3311 C CA . VAL B 2 259 ? 140.597 148.344 174.659 1.00 16.84 259 VAL C CA 1
ATOM 3312 C C . VAL B 2 259 ? 141.463 148.019 173.451 1.00 16.84 259 VAL C C 1
ATOM 3313 O O . VAL B 2 259 ? 141.098 148.311 172.308 1.00 16.84 259 VAL C O 1
ATOM 3317 N N . LEU B 2 260 ? 142.631 147.420 173.685 1.00 17.30 260 LEU C N 1
ATOM 3318 C CA . LEU B 2 260 ? 143.488 147.024 172.576 1.00 17.30 260 LEU C CA 1
ATOM 3319 C C . LEU B 2 260 ? 142.824 145.970 171.708 1.00 17.30 260 LEU C C 1
ATOM 3320 O O . LEU B 2 260 ? 143.025 145.952 170.491 1.00 17.30 260 LEU C O 1
ATOM 3325 N N . LEU B 2 261 ? 142.043 145.077 172.311 1.00 19.21 261 LEU C N 1
ATOM 3326 C CA . LEU B 2 261 ? 141.302 144.099 171.527 1.00 19.21 261 LEU C CA 1
ATOM 3327 C C . LEU B 2 261 ? 140.380 144.795 170.539 1.00 19.21 261 LEU C C 1
ATOM 3328 O O . LEU B 2 261 ? 140.409 144.517 169.332 1.00 19.21 261 LEU C O 1
ATOM 3333 N N . GLY B 2 262 ? 139.552 145.709 171.039 1.00 17.29 262 GLY C N 1
ATOM 3334 C CA . GLY B 2 262 ? 138.681 146.458 170.146 1.00 17.29 262 GLY C CA 1
ATOM 3335 C C . GLY B 2 262 ? 139.456 147.247 169.108 1.00 17.29 262 GLY C C 1
ATOM 3336 O O . GLY B 2 262 ? 139.070 147.310 167.935 1.00 17.29 262 GLY C O 1
ATOM 3337 N N . PHE B 2 263 ? 140.570 147.845 169.523 1.00 14.94 263 PHE C N 1
ATOM 3338 C CA . PHE B 2 263 ? 141.369 148.672 168.629 1.00 14.94 263 PHE C CA 1
ATOM 3339 C C . PHE B 2 263 ? 141.939 147.855 167.480 1.00 14.94 263 PHE C C 1
ATOM 3340 O O . PHE B 2 263 ? 141.926 148.301 166.328 1.00 14.94 263 PHE C O 1
ATOM 3348 N N . PHE B 2 264 ? 142.437 146.655 167.768 1.00 16.24 264 PHE C N 1
ATOM 3349 C CA . PHE B 2 264 ? 142.990 145.819 166.712 1.00 16.24 264 PHE C CA 1
ATOM 3350 C C . PHE B 2 264 ? 141.896 145.237 165.833 1.00 16.24 264 PHE C C 1
ATOM 3351 O O . PHE B 2 264 ? 142.090 145.092 164.621 1.00 16.24 264 PHE C O 1
ATOM 3359 N N . ALA B 2 265 ? 140.741 144.907 166.410 1.00 16.45 265 ALA C N 1
ATOM 3360 C CA . ALA B 2 265 ? 139.610 144.527 165.575 1.00 16.45 265 ALA C CA 1
ATOM 3361 C C . ALA B 2 265 ? 139.296 145.621 164.566 1.00 16.45 265 ALA C C 1
ATOM 3362 O O . ALA B 2 265 ? 139.075 145.345 163.380 1.00 16.45 265 ALA C O 1
ATOM 3364 N N . VAL B 2 266 ? 139.281 146.873 165.020 1.00 16.25 266 VAL C N 1
ATOM 3365 C CA . VAL B 2 266 ? 139.099 147.994 164.103 1.00 16.25 266 VAL C CA 1
ATOM 3366 C C . VAL B 2 266 ? 140.195 147.995 163.045 1.00 16.25 266 VAL C C 1
ATOM 3367 O O . VAL B 2 266 ? 139.924 147.951 161.840 1.00 16.25 266 VAL C O 1
ATOM 3371 N N . VAL B 2 267 ? 141.450 148.060 163.487 1.00 15.59 267 VAL C N 1
ATOM 3372 C CA . VAL B 2 267 ? 142.591 148.113 162.578 1.00 15.59 267 VAL C CA 1
ATOM 3373 C C . VAL B 2 267 ? 142.494 147.057 161.494 1.00 15.59 267 VAL C C 1
ATOM 3374 O O . VAL B 2 267 ? 142.928 147.278 160.358 1.00 15.59 267 VAL C O 1
ATOM 3378 N N . ALA B 2 268 ? 141.947 145.892 161.820 1.00 16.71 268 ALA C N 1
ATOM 3379 C CA . ALA B 2 268 ? 141.946 144.773 160.896 1.00 16.71 268 ALA C CA 1
ATOM 3380 C C . ALA B 2 268 ? 140.663 144.644 160.089 1.00 16.71 268 ALA C C 1
ATOM 3381 O O . ALA B 2 268 ? 140.662 143.930 159.082 1.00 16.71 268 ALA C O 1
ATOM 3383 N N . TYR B 2 269 ? 139.579 145.307 160.491 1.00 17.73 269 TYR C N 1
ATOM 3384 C CA . TYR B 2 269 ? 138.322 145.179 159.764 1.00 17.73 269 TYR C CA 1
ATOM 3385 C C . TYR B 2 269 ? 137.749 146.526 159.344 1.00 17.73 269 TYR C C 1
ATOM 3386 O O . TYR B 2 269 ? 137.109 146.629 158.294 1.00 17.73 269 TYR C O 1
ATOM 3395 N N . MET B 2 270 ? 137.967 147.563 160.153 1.00 18.85 270 MET C N 1
ATOM 3396 C CA . MET B 2 270 ? 137.397 148.888 159.895 1.00 18.85 270 MET C CA 1
ATOM 3397 C C . MET B 2 270 ? 138.475 149.968 159.987 1.00 18.85 270 MET C C 1
ATOM 3398 O O . MET B 2 270 ? 138.330 150.949 160.716 1.00 18.85 270 MET C O 1
ATOM 3403 N N . PRO B 2 271 ? 139.577 149.819 159.250 1.00 17.02 271 PRO C N 1
ATOM 3404 C CA . PRO B 2 271 ? 140.698 150.752 159.402 1.00 17.02 271 PRO C CA 1
ATOM 3405 C C . PRO B 2 271 ? 140.524 152.073 158.674 1.00 17.02 271 PRO C C 1
ATOM 3406 O O . PRO B 2 271 ? 140.938 153.121 159.176 1.00 17.02 271 PRO C O 1
ATOM 3410 N N . ASN B 2 272 ? 139.924 152.036 157.487 1.00 18.57 272 ASN C N 1
ATOM 3411 C CA . ASN B 2 272 ? 139.705 153.230 156.686 1.00 18.57 272 ASN C CA 1
ATOM 3412 C C . ASN B 2 272 ? 138.390 153.920 157.021 1.00 18.57 272 ASN C C 1
ATOM 3413 O O . ASN B 2 272 ? 137.926 154.763 156.246 1.00 18.57 272 ASN C O 1
ATOM 3418 N N . TYR B 2 273 ? 137.783 153.579 158.156 1.00 18.68 273 TYR C N 1
ATOM 3419 C CA . TYR B 2 273 ? 136.470 154.112 158.497 1.00 18.68 273 TYR C CA 1
ATOM 3420 C C . TYR B 2 273 ? 136.567 155.543 159.006 1.00 18.68 273 TYR C C 1
ATOM 3421 O O . TYR B 2 273 ? 135.807 156.417 158.575 1.00 18.68 273 TYR C O 1
ATOM 3430 N N . LEU B 2 274 ? 137.491 155.798 159.925 1.00 18.67 274 LEU C N 1
ATOM 3431 C CA . LEU B 2 274 ? 137.659 157.120 160.508 1.00 18.67 274 LEU C CA 1
ATOM 3432 C C . LEU B 2 274 ? 138.380 158.090 159.587 1.00 18.67 274 LEU C C 1
ATOM 3433 O O . LEU B 2 274 ? 138.527 159.263 159.944 1.00 18.67 274 LEU C O 1
ATOM 3438 N N . GLY B 2 275 ? 138.828 157.638 158.417 1.00 21.61 275 GLY C N 1
ATOM 3439 C CA . GLY B 2 275 ? 139.617 158.457 157.529 1.00 21.61 275 GLY C CA 1
ATOM 3440 C C . GLY B 2 275 ? 138.780 159.137 156.461 1.00 21.61 275 GLY C C 1
ATOM 3441 O O . GLY B 2 275 ? 137.571 158.952 156.348 1.00 21.61 275 GLY C O 1
ATOM 3442 N N . HIS B 2 276 ? 139.465 159.950 155.665 1.00 24.89 276 HIS C N 1
ATOM 3443 C CA . HIS B 2 276 ? 138.855 160.643 154.548 1.00 24.89 276 HIS C CA 1
ATOM 3444 C C . HIS B 2 276 ? 139.399 160.065 153.254 1.00 24.89 276 HIS C C 1
ATOM 3445 O O . HIS B 2 276 ? 140.608 160.168 153.002 1.00 24.89 276 HIS C O 1
ATOM 3452 N N . PRO B 2 277 ? 138.567 159.446 152.416 1.00 23.63 277 PRO C N 1
ATOM 3453 C CA . PRO B 2 277 ? 139.090 158.851 151.182 1.00 23.63 277 PRO C CA 1
ATOM 3454 C C . PRO B 2 277 ? 139.885 159.816 150.330 1.00 23.63 277 PRO C C 1
ATOM 3455 O O . PRO B 2 277 ? 140.856 159.406 149.684 1.00 23.63 277 PRO C O 1
ATOM 3459 N N . ASP B 2 278 ? 139.505 161.092 150.308 1.00 24.07 278 ASP C N 1
ATOM 3460 C CA . ASP B 2 278 ? 140.193 162.055 149.461 1.00 24.07 278 ASP C CA 1
ATOM 3461 C C . ASP B 2 278 ? 141.670 162.177 149.799 1.00 24.07 278 ASP C C 1
ATOM 3462 O O . ASP B 2 278 ? 142.427 162.740 149.004 1.00 24.07 278 ASP C O 1
ATOM 3467 N N . ASN B 2 279 ? 142.100 161.673 150.949 1.00 21.16 279 ASN C N 1
ATOM 3468 C CA . ASN B 2 279 ? 143.512 161.676 151.296 1.00 21.16 279 ASN C CA 1
ATOM 3469 C C . ASN B 2 279 ? 144.282 160.555 150.620 1.00 21.16 279 ASN C C 1
ATOM 3470 O O . ASN B 2 279 ? 145.462 160.360 150.927 1.00 21.16 279 ASN C O 1
ATOM 3475 N N . TYR B 2 280 ? 143.642 159.817 149.717 1.00 20.27 280 TYR C N 1
ATOM 3476 C CA . TYR B 2 280 ? 144.300 158.780 148.937 1.00 20.27 280 TYR C CA 1
ATOM 3477 C C . TYR B 2 280 ? 144.524 159.207 147.495 1.00 20.27 280 TYR C C 1
ATOM 3478 O O . TYR B 2 280 ? 144.975 158.396 146.680 1.00 20.27 280 TYR C O 1
ATOM 3487 N N . VAL B 2 281 ? 144.208 160.452 147.158 1.00 20.86 281 VAL C N 1
ATOM 3488 C CA . VAL B 2 281 ? 144.502 161.025 145.853 1.00 20.86 281 VAL C CA 1
ATOM 3489 C C . VAL B 2 281 ? 145.550 162.108 146.043 1.00 20.86 281 VAL C C 1
ATOM 3490 O O . VAL B 2 281 ? 145.478 162.895 146.994 1.00 20.86 281 VAL C O 1
ATOM 3494 N N . GLN B 2 282 ? 146.529 162.146 145.146 1.00 20.70 282 GLN C N 1
ATOM 3495 C CA . GLN B 2 282 ? 147.598 163.115 145.275 1.00 20.70 282 GLN C CA 1
ATOM 3496 C C . GLN B 2 282 ? 147.032 164.531 145.258 1.00 20.70 282 GLN C C 1
ATOM 3497 O O . GLN B 2 282 ? 145.869 164.768 144.926 1.00 20.70 282 GLN C O 1
ATOM 3503 N N . ALA B 2 283 ? 147.882 165.481 145.624 1.00 21.28 283 ALA C N 1
ATOM 3504 C CA . ALA B 2 283 ? 147.449 166.851 145.821 1.00 21.28 283 ALA C CA 1
ATOM 3505 C C . ALA B 2 283 ? 147.397 167.614 144.506 1.00 21.28 283 ALA C C 1
ATOM 3506 O O . ALA B 2 283 ? 148.224 167.415 143.612 1.00 21.28 283 ALA C O 1
ATOM 3508 N N . ASN B 2 284 ? 146.412 168.497 144.402 1.00 27.37 284 ASN C N 1
ATOM 3509 C CA . ASN B 2 284 ? 146.310 169.443 143.295 1.00 27.37 284 ASN C CA 1
ATOM 3510 C C . ASN B 2 284 ? 146.065 170.821 143.887 1.00 27.37 284 ASN C C 1
ATOM 3511 O O . ASN B 2 284 ? 144.936 171.104 144.338 1.00 27.37 284 ASN C O 1
ATOM 3516 N N . PRO B 2 285 ? 147.060 171.696 143.919 1.00 27.74 285 PRO C N 1
ATOM 3517 C CA . PRO B 2 285 ? 146.825 173.056 144.417 1.00 27.74 285 PRO C CA 1
ATOM 3518 C C . PRO B 2 285 ? 145.829 173.840 143.580 1.00 27.74 285 PRO C C 1
ATOM 3519 O O . PRO B 2 285 ? 145.458 174.961 143.941 1.00 27.74 285 PRO C O 1
ATOM 3523 N N . LEU B 2 286 ? 145.389 173.266 142.462 1.00 33.80 286 LEU C N 1
ATOM 3524 C CA . LEU B 2 286 ? 144.496 173.938 141.533 1.00 33.80 286 LEU C CA 1
ATOM 3525 C C . LEU B 2 286 ? 143.051 173.484 141.655 1.00 33.80 286 LEU C C 1
ATOM 3526 O O . LEU B 2 286 ? 142.177 174.074 141.012 1.00 33.80 286 LEU C O 1
ATOM 3531 N N . SER B 2 287 ? 142.772 172.460 142.457 1.00 29.76 287 SER C N 1
ATOM 3532 C CA . SER B 2 287 ? 141.422 171.928 142.573 1.00 29.76 287 SER C CA 1
ATOM 3533 C C . SER B 2 287 ? 141.150 171.561 144.020 1.00 29.76 287 SER C C 1
ATOM 3534 O O . SER B 2 287 ? 141.943 170.848 144.640 1.00 29.76 287 SER C O 1
ATOM 3537 N N . THR B 2 288 ? 140.034 172.042 144.543 1.00 30.84 288 THR C N 1
ATOM 3538 C CA . THR B 2 288 ? 139.642 171.745 145.904 1.00 30.84 288 THR C CA 1
ATOM 3539 C C . THR B 2 288 ? 138.468 170.776 145.915 1.00 30.84 288 THR C C 1
ATOM 3540 O O . THR B 2 288 ? 137.509 170.961 145.159 1.00 30.84 288 THR C O 1
ATOM 3544 N N . PRO B 2 289 ? 138.505 169.744 146.749 1.00 28.71 289 PRO C N 1
ATOM 3545 C CA . PRO B 2 289 ? 137.378 168.817 146.829 1.00 28.71 289 PRO C CA 1
ATOM 3546 C C . PRO B 2 289 ? 136.250 169.394 147.671 1.00 28.71 289 PRO C C 1
ATOM 3547 O O . PRO B 2 289 ? 136.378 170.437 148.312 1.00 28.71 289 PRO C O 1
ATOM 3551 N N . ALA B 2 290 ? 135.130 168.686 147.655 1.00 32.46 290 ALA C N 1
ATOM 3552 C CA . ALA B 2 290 ? 133.974 169.086 148.437 1.00 32.46 290 ALA C CA 1
ATOM 3553 C C . ALA B 2 290 ? 134.054 168.503 149.840 1.00 32.46 290 ALA C C 1
ATOM 3554 O O . ALA B 2 290 ? 134.478 167.361 150.032 1.00 32.46 290 ALA C O 1
ATOM 3556 N N . HIS B 2 291 ? 133.640 169.298 150.826 1.00 35.51 291 HIS C N 1
ATOM 3557 C CA . HIS B 2 291 ? 133.578 168.859 152.218 1.00 35.51 291 HIS C CA 1
ATOM 3558 C C . HIS B 2 291 ? 134.957 168.414 152.712 1.00 35.51 291 HIS C C 1
ATOM 3559 O O . HIS B 2 291 ? 135.220 167.234 152.947 1.00 35.51 291 HIS C O 1
ATOM 3566 N N . ILE B 2 292 ? 135.849 169.399 152.828 1.00 30.91 292 ILE C N 1
ATOM 3567 C CA . ILE B 2 292 ? 137.188 169.113 153.336 1.00 30.91 292 ILE C CA 1
ATOM 3568 C C . ILE B 2 292 ? 137.099 168.386 154.675 1.00 30.91 292 ILE C C 1
ATOM 3569 O O . ILE B 2 292 ? 137.727 167.340 154.873 1.00 30.91 292 ILE C O 1
ATOM 3574 N N . VAL B 2 293 ? 136.297 168.905 155.601 1.00 29.40 293 VAL C N 1
ATOM 3575 C CA . VAL B 2 293 ? 136.018 168.198 156.848 1.00 29.40 293 VAL C CA 1
ATOM 3576 C C . VAL B 2 293 ? 137.338 167.803 157.502 1.00 29.40 293 VAL C C 1
ATOM 3577 O O . VAL B 2 293 ? 137.724 166.627 157.439 1.00 29.40 293 VAL C O 1
ATOM 3581 N N . PRO B 2 294 ? 138.062 168.739 158.127 1.00 27.39 294 PRO C N 1
ATOM 3582 C CA . PRO B 2 294 ? 139.459 168.477 158.507 1.00 27.39 294 PRO C CA 1
ATOM 3583 C C . PRO B 2 294 ? 139.687 167.126 159.163 1.00 27.39 294 PRO C C 1
ATOM 3584 O O . PRO B 2 294 ? 140.469 166.311 158.664 1.00 27.39 294 PRO C O 1
ATOM 3588 N N . GLU B 2 295 ? 139.012 166.878 160.272 1.00 22.34 295 GLU C N 1
ATOM 3589 C CA . GLU B 2 295 ? 139.134 165.626 161.015 1.00 22.34 295 GLU C CA 1
ATOM 3590 C C . GLU B 2 295 ? 137.967 165.570 161.991 1.00 22.34 295 GLU C C 1
ATOM 3591 O O . GLU B 2 295 ? 137.021 166.358 161.883 1.00 22.34 295 GLU C O 1
ATOM 3597 N N . TRP B 2 296 ? 138.010 164.628 162.935 1.00 18.30 296 TRP C N 1
ATOM 3598 C CA . TRP B 2 296 ? 136.925 164.470 163.892 1.00 18.30 296 TRP C CA 1
ATOM 3599 C C . TRP B 2 296 ? 137.266 164.935 165.298 1.00 18.30 296 TRP C C 1
ATOM 3600 O O . TRP B 2 296 ? 136.350 165.088 166.112 1.00 18.30 296 TRP C O 1
ATOM 3611 N N . TYR B 2 297 ? 138.536 165.183 165.607 1.00 17.90 297 TYR C N 1
ATOM 3612 C CA . TYR B 2 297 ? 138.914 165.713 166.908 1.00 17.90 297 TYR C CA 1
ATOM 3613 C C . TYR B 2 297 ? 139.147 167.216 166.882 1.00 17.90 297 TYR C C 1
ATOM 3614 O O . TYR B 2 297 ? 139.629 167.774 167.870 1.00 17.90 297 TYR C O 1
ATOM 3623 N N . PHE B 2 298 ? 138.804 167.881 165.781 1.00 20.45 298 PHE C N 1
ATOM 3624 C CA . PHE B 2 298 ? 138.856 169.330 165.699 1.00 20.45 298 PHE C CA 1
ATOM 3625 C C . PHE B 2 298 ? 137.540 169.940 165.243 1.00 20.45 298 PHE C C 1
ATOM 3626 O O . PHE B 2 298 ? 137.451 171.167 165.136 1.00 20.45 298 PHE C O 1
ATOM 3634 N N . LEU B 2 299 ? 136.525 169.126 164.969 1.00 24.66 299 LEU C N 1
ATOM 3635 C CA . LEU B 2 299 ? 135.246 169.667 164.525 1.00 24.66 299 LEU C CA 1
ATOM 3636 C C . LEU B 2 299 ? 134.621 170.619 165.531 1.00 24.66 299 LEU C C 1
ATOM 3637 O O . LEU B 2 299 ? 134.044 171.632 165.102 1.00 24.66 299 LEU C O 1
ATOM 3642 N N . PRO B 2 300 ? 134.660 170.359 166.837 1.00 24.76 300 PRO C N 1
ATOM 3643 C CA . PRO B 2 300 ? 134.088 171.326 167.784 1.00 24.76 300 PRO C CA 1
ATOM 3644 C C . PRO B 2 300 ? 134.593 172.740 167.572 1.00 24.76 300 PRO C C 1
ATOM 3645 O O . PRO B 2 300 ? 133.801 173.684 167.436 1.00 24.76 300 PRO C O 1
ATOM 3649 N N . PHE B 2 301 ? 135.911 172.907 167.526 1.00 26.00 301 PHE C N 1
ATOM 3650 C CA . PHE B 2 301 ? 136.480 174.239 167.400 1.00 26.00 301 PHE C CA 1
ATOM 3651 C C . PHE B 2 301 ? 136.314 174.785 165.991 1.00 26.00 301 PHE C C 1
ATOM 3652 O O . PHE B 2 301 ? 136.110 175.989 165.816 1.00 26.00 301 PHE C O 1
ATOM 3660 N N . TYR B 2 302 ? 136.377 173.921 164.979 1.00 30.99 302 TYR C N 1
ATOM 3661 C CA . TYR B 2 302 ? 136.054 174.348 163.624 1.00 30.99 302 TYR C CA 1
ATOM 3662 C C . TYR B 2 302 ? 134.664 174.966 163.564 1.00 30.99 302 TYR C C 1
ATOM 3663 O O . TYR B 2 302 ? 134.451 175.987 162.898 1.00 30.99 302 TYR C O 1
ATOM 3672 N N . ALA B 2 303 ? 133.706 174.364 164.267 1.00 29.73 303 ALA C N 1
ATOM 3673 C CA . ALA B 2 303 ? 132.340 174.868 164.255 1.00 29.73 303 ALA C CA 1
ATOM 3674 C C . ALA B 2 303 ? 132.231 176.159 165.049 1.00 29.73 303 ALA C C 1
ATOM 3675 O O . ALA B 2 303 ? 131.605 177.126 164.601 1.00 29.73 303 ALA C O 1
ATOM 3677 N N . ILE B 2 304 ? 132.827 176.189 166.241 1.00 29.11 304 ILE C N 1
ATOM 3678 C CA . ILE B 2 304 ? 132.858 177.425 167.015 1.00 29.11 304 ILE C CA 1
ATOM 3679 C C . ILE B 2 304 ? 133.456 178.550 166.190 1.00 29.11 304 ILE C C 1
ATOM 3680 O O . ILE B 2 304 ? 133.100 179.721 166.363 1.00 29.11 304 ILE C O 1
ATOM 3685 N N . LEU B 2 305 ? 134.369 178.216 165.282 1.00 31.62 305 LEU C N 1
ATOM 3686 C CA . LEU B 2 305 ? 134.994 179.215 164.426 1.00 31.62 305 LEU C CA 1
ATOM 3687 C C . LEU B 2 305 ? 134.040 179.678 163.336 1.00 31.62 305 LEU C C 1
ATOM 3688 O O . LEU B 2 305 ? 133.740 180.871 163.219 1.00 31.62 305 LEU C O 1
ATOM 3693 N N . ARG B 2 306 ? 133.552 178.744 162.529 1.00 34.14 306 ARG C N 1
ATOM 3694 C CA . ARG B 2 306 ? 132.719 179.072 161.384 1.00 34.14 306 ARG C CA 1
ATOM 3695 C C . ARG B 2 306 ? 131.259 179.295 161.753 1.00 34.14 306 ARG C C 1
ATOM 3696 O O . ARG B 2 306 ? 130.401 179.294 160.863 1.00 34.14 306 ARG C O 1
ATOM 3704 N N . ALA B 2 307 ? 130.952 179.485 163.034 1.00 34.33 307 ALA C N 1
ATOM 3705 C CA . ALA B 2 307 ? 129.593 179.816 163.449 1.00 34.33 307 ALA C CA 1
ATOM 3706 C C . ALA B 2 307 ? 129.342 181.321 163.395 1.00 34.33 307 ALA C C 1
ATOM 3707 O O . ALA B 2 307 ? 128.412 181.779 162.724 1.00 34.33 307 ALA C O 1
ATOM 3709 N N . PHE B 2 308 ? 130.160 182.097 164.101 1.00 36.99 308 PHE C N 1
ATOM 3710 C CA . PHE B 2 308 ? 130.005 183.545 164.123 1.00 36.99 308 PHE C CA 1
ATOM 3711 C C . PHE B 2 308 ? 130.267 184.138 162.745 1.00 36.99 308 PHE C C 1
ATOM 3712 O O . PHE B 2 308 ? 131.419 184.212 162.305 1.00 36.99 308 PHE C O 1
ATOM 3720 N N . ALA B 2 309 ? 129.204 184.563 162.057 1.00 46.97 309 ALA C N 1
ATOM 3721 C CA . ALA B 2 309 ? 129.345 185.107 160.713 1.00 46.97 309 ALA C CA 1
ATOM 3722 C C . ALA B 2 309 ? 128.419 186.286 160.437 1.00 46.97 309 ALA C C 1
ATOM 3723 O O . ALA B 2 309 ? 128.296 186.691 159.274 1.00 46.97 309 ALA C O 1
ATOM 3725 N N . ALA B 2 310 ? 127.764 186.849 161.455 1.00 52.08 310 ALA C N 1
ATOM 3726 C CA . ALA B 2 310 ? 126.819 187.953 161.270 1.00 52.08 310 ALA C CA 1
ATOM 3727 C C . ALA B 2 310 ? 125.571 187.479 160.524 1.00 52.08 310 ALA C C 1
ATOM 3728 O O . ALA B 2 310 ? 125.113 188.113 159.574 1.00 52.08 310 ALA C O 1
ATOM 3730 N N . ASP B 2 311 ? 125.021 186.351 160.969 1.00 56.61 311 ASP C N 1
ATOM 3731 C CA . ASP B 2 311 ? 123.882 185.723 160.306 1.00 56.61 311 ASP C CA 1
ATOM 3732 C C . ASP B 2 311 ? 122.869 185.227 161.331 1.00 56.61 311 ASP C C 1
ATOM 3733 O O . ASP B 2 311 ? 122.307 184.135 161.197 1.00 56.61 311 ASP C O 1
ATOM 3735 N N . VAL B 2 312 ? 122.626 186.020 162.374 1.00 55.99 312 VAL C N 1
ATOM 3736 C CA . VAL B 2 312 ? 121.615 185.688 163.372 1.00 55.99 312 VAL C CA 1
ATOM 3737 C C . VAL B 2 312 ? 121.319 186.925 164.208 1.00 55.99 312 VAL C C 1
ATOM 3738 O O . VAL B 2 312 ? 122.168 187.812 164.345 1.00 55.99 312 VAL C O 1
ATOM 3740 N N . TRP B 2 313 ? 120.111 186.999 164.768 1.00 53.54 313 TRP C N 1
ATOM 3741 C CA . TRP B 2 313 ? 119.774 188.107 165.653 1.00 53.54 313 TRP C CA 1
ATOM 3742 C C . TRP B 2 313 ? 120.611 188.108 166.922 1.00 53.54 313 TRP C C 1
ATOM 3743 O O . TRP B 2 313 ? 120.644 189.127 167.620 1.00 53.54 313 TRP C O 1
ATOM 3745 N N . VAL B 2 314 ? 121.279 186.999 167.234 1.00 51.37 314 VAL C N 1
ATOM 3746 C CA . VAL B 2 314 ? 122.199 186.932 168.363 1.00 51.37 314 VAL C CA 1
ATOM 3747 C C . VAL B 2 314 ? 123.620 187.121 167.846 1.00 51.37 314 VAL C C 1
ATOM 3748 O O . VAL B 2 314 ? 124.589 186.752 168.518 1.00 51.37 314 VAL C O 1
ATOM 3750 N N . VAL B 2 315 ? 123.752 187.694 166.650 1.00 53.07 315 VAL C N 1
ATOM 3751 C CA . VAL B 2 315 ? 125.061 187.898 166.035 1.00 53.07 315 VAL C CA 1
ATOM 3752 C C . VAL B 2 315 ? 125.760 189.035 166.773 1.00 53.07 315 VAL C C 1
ATOM 3753 O O . VAL B 2 315 ? 125.411 190.206 166.602 1.00 53.07 315 VAL C O 1
ATOM 3755 N N . ILE B 2 316 ? 126.751 188.689 167.602 1.00 49.72 316 ILE C N 1
ATOM 3756 C CA . ILE B 2 316 ? 127.535 189.697 168.312 1.00 49.72 316 ILE C CA 1
ATOM 3757 C C . ILE B 2 316 ? 128.629 190.296 167.449 1.00 49.72 316 ILE C C 1
ATOM 3758 O O . ILE B 2 316 ? 129.383 191.150 167.930 1.00 49.72 316 ILE C O 1
ATOM 3760 N N . LEU B 2 317 ? 128.746 189.874 166.188 1.00 48.65 317 LEU C N 1
ATOM 3761 C CA . LEU B 2 317 ? 129.741 190.466 165.302 1.00 48.65 317 LEU C CA 1
ATOM 3762 C C . LEU B 2 317 ? 129.356 191.889 164.916 1.00 48.65 317 LEU C C 1
ATOM 3763 O O . LEU B 2 317 ? 130.217 192.772 164.835 1.00 48.65 317 LEU C O 1
ATOM 3765 N N . VAL B 2 318 ? 128.064 192.133 164.680 1.00 47.77 318 VAL C N 1
ATOM 3766 C CA . VAL B 2 318 ? 127.617 193.480 164.341 1.00 47.77 318 VAL C CA 1
ATOM 3767 C C . VAL B 2 318 ? 127.891 194.437 165.490 1.00 47.77 318 VAL C C 1
ATOM 3768 O O . VAL B 2 318 ? 128.077 195.641 165.275 1.00 47.77 318 VAL C O 1
ATOM 3770 N N . ASP B 2 319 ? 127.923 193.928 166.721 1.00 47.24 319 ASP C N 1
ATOM 3771 C CA . ASP B 2 319 ? 128.228 194.751 167.884 1.00 47.24 319 ASP C CA 1
ATOM 3772 C C . ASP B 2 319 ? 129.727 194.891 168.104 1.00 47.24 319 ASP C C 1
ATOM 3773 O O . ASP B 2 319 ? 130.203 195.978 168.450 1.00 47.24 319 ASP C O 1
ATOM 3775 N N . GLY B 2 320 ? 130.484 193.810 167.906 1.00 48.02 320 GLY C N 1
ATOM 3776 C CA . GLY B 2 320 ? 131.930 193.886 167.992 1.00 48.02 320 GLY C CA 1
ATOM 3777 C C . GLY B 2 320 ? 132.549 194.741 166.910 1.00 48.02 320 GLY C C 1
ATOM 3778 O O . GLY B 2 320 ? 133.695 195.179 167.058 1.00 48.02 320 GLY C O 1
ATOM 3779 N N . LEU B 2 321 ? 131.817 194.986 165.823 1.00 49.10 321 LEU C N 1
ATOM 3780 C CA . LEU B 2 321 ? 132.277 195.901 164.786 1.00 49.10 321 LEU C CA 1
ATOM 3781 C C . LEU B 2 321 ? 132.399 197.338 165.276 1.00 49.10 321 LEU C C 1
ATOM 3782 O O . LEU B 2 321 ? 132.859 198.191 164.509 1.00 49.10 321 LEU C O 1
ATOM 3784 N N . THR B 2 322 ? 131.985 197.632 166.512 1.00 50.21 322 THR C N 1
ATOM 3785 C CA . THR B 2 322 ? 132.243 198.944 167.095 1.00 50.21 322 THR C CA 1
ATOM 3786 C C . THR B 2 322 ? 133.695 199.347 166.877 1.00 50.21 322 THR C C 1
ATOM 3787 O O . THR B 2 322 ? 133.987 200.424 166.347 1.00 50.21 322 THR C O 1
ATOM 3789 N N . PHE B 2 323 ? 134.622 198.483 167.284 1.00 47.58 323 PHE C N 1
ATOM 3790 C CA . PHE B 2 323 ? 136.022 198.645 166.924 1.00 47.58 323 PHE C CA 1
ATOM 3791 C C . PHE B 2 323 ? 136.240 198.101 165.519 1.00 47.58 323 PHE C C 1
ATOM 3792 O O . PHE B 2 323 ? 135.933 196.939 165.241 1.00 47.58 323 PHE C O 1
ATOM 3794 N N . GLY B 2 324 ? 136.769 198.944 164.634 1.00 45.17 324 GLY C N 1
ATOM 3795 C CA . GLY B 2 324 ? 136.935 198.562 163.242 1.00 45.17 324 GLY C CA 1
ATOM 3796 C C . GLY B 2 324 ? 137.955 197.467 162.998 1.00 45.17 324 GLY C C 1
ATOM 3797 O O . GLY B 2 324 ? 138.110 197.044 161.848 1.00 45.17 324 GLY C O 1
ATOM 3798 N N . ILE B 2 325 ? 138.640 196.996 164.039 1.00 42.08 325 ILE C N 1
ATOM 3799 C CA . ILE B 2 325 ? 139.709 196.017 163.880 1.00 42.08 325 ILE C CA 1
ATOM 3800 C C . ILE B 2 325 ? 139.182 194.612 164.135 1.00 42.08 325 ILE C C 1
ATOM 3801 O O . ILE B 2 325 ? 139.642 193.645 163.518 1.00 42.08 325 ILE C O 1
ATOM 3803 N N . VAL B 2 326 ? 138.214 194.487 165.037 1.00 41.99 326 VAL C N 1
ATOM 3804 C CA . VAL B 2 326 ? 137.700 193.165 165.440 1.00 41.99 326 VAL C CA 1
ATOM 3805 C C . VAL B 2 326 ? 136.613 192.805 164.435 1.00 41.99 326 VAL C C 1
ATOM 3806 O O . VAL B 2 326 ? 135.420 193.042 164.631 1.00 41.99 326 VAL C O 1
ATOM 3808 N N . ASP B 2 327 ? 137.042 192.210 163.326 1.00 40.58 327 ASP C N 1
ATOM 3809 C CA . ASP B 2 327 ? 136.127 191.716 162.307 1.00 40.58 327 ASP C CA 1
ATOM 3810 C C . ASP B 2 327 ? 135.624 190.332 162.711 1.00 40.58 327 ASP C C 1
ATOM 3811 O O . ASP B 2 327 ? 135.801 189.886 163.847 1.00 40.58 327 ASP C O 1
ATOM 3813 N N . ALA B 2 328 ? 134.984 189.634 161.775 1.00 40.36 328 ALA C N 1
ATOM 3814 C CA . ALA B 2 328 ? 134.414 188.326 162.081 1.00 40.36 328 ALA C CA 1
ATOM 3815 C C . ALA B 2 328 ? 135.506 187.289 162.314 1.00 40.36 328 ALA C C 1
ATOM 3816 O O . ALA B 2 328 ? 135.577 186.673 163.383 1.00 40.36 328 ALA C O 1
ATOM 3818 N N . LYS B 2 329 ? 136.360 187.077 161.311 1.00 40.79 329 LYS C N 1
ATOM 3819 C CA . LYS B 2 329 ? 137.401 186.057 161.402 1.00 40.79 329 LYS C CA 1
ATOM 3820 C C . LYS B 2 329 ? 138.125 186.125 162.741 1.00 40.79 329 LYS C C 1
ATOM 3821 O O . LYS B 2 329 ? 138.184 185.141 163.490 1.00 40.79 329 LYS C O 1
ATOM 3827 N N . PHE B 2 330 ? 138.690 187.292 163.051 1.00 34.74 330 PHE C N 1
ATOM 3828 C CA . PHE B 2 330 ? 139.381 187.466 164.320 1.00 34.74 330 PHE C CA 1
ATOM 3829 C C . PHE B 2 330 ? 138.472 187.108 165.486 1.00 34.74 330 PHE C C 1
ATOM 3830 O O . PHE B 2 330 ? 138.920 186.531 166.484 1.00 34.74 330 PHE C O 1
ATOM 3838 N N . PHE B 2 331 ? 137.182 187.428 165.369 1.00 35.33 331 PHE C N 1
ATOM 3839 C CA . PHE B 2 331 ? 136.250 187.113 166.443 1.00 35.33 331 PHE C CA 1
ATOM 3840 C C . PHE B 2 331 ? 136.130 185.611 166.640 1.00 35.33 331 PHE C C 1
ATOM 3841 O O . PHE B 2 331 ? 136.154 185.126 167.775 1.00 35.33 331 PHE C O 1
ATOM 3849 N N . GLY B 2 332 ? 136.003 184.856 165.551 1.00 33.60 332 GLY C N 1
ATOM 3850 C CA . GLY B 2 332 ? 135.928 183.411 165.679 1.00 33.60 332 GLY C CA 1
ATOM 3851 C C . GLY B 2 332 ? 137.200 182.812 166.244 1.00 33.60 332 GLY C C 1
ATOM 3852 O O . GLY B 2 332 ? 137.158 181.875 167.048 1.00 33.60 332 GLY C O 1
ATOM 3853 N N . VAL B 2 333 ? 138.350 183.333 165.821 1.00 32.48 333 VAL C N 1
ATOM 3854 C CA . VAL B 2 333 ? 139.619 182.820 166.327 1.00 32.48 333 VAL C CA 1
ATOM 3855 C C . VAL B 2 333 ? 139.715 183.052 167.829 1.00 32.48 333 VAL C C 1
ATOM 3856 O O . VAL B 2 333 ? 140.114 182.163 168.597 1.00 32.48 333 VAL C O 1
ATOM 3860 N N . ILE B 2 334 ? 139.357 184.259 168.270 1.00 32.36 334 ILE C N 1
ATOM 3861 C CA . ILE B 2 334 ? 139.335 184.550 169.697 1.00 32.36 334 ILE C CA 1
ATOM 3862 C C . ILE B 2 334 ? 138.346 183.638 170.401 1.00 32.36 334 ILE C C 1
ATOM 3863 O O . ILE B 2 334 ? 138.593 183.178 171.519 1.00 32.36 334 ILE C O 1
ATOM 3868 N N . ALA B 2 335 ? 137.216 183.352 169.755 1.00 31.46 335 ALA C N 1
ATOM 3869 C CA . ALA B 2 335 ? 136.207 182.503 170.373 1.00 31.46 335 ALA C CA 1
ATOM 3870 C C . ALA B 2 335 ? 136.743 181.102 170.611 1.00 31.46 335 ALA C C 1
ATOM 3871 O O . ALA B 2 335 ? 136.472 180.494 171.647 1.00 31.46 335 ALA C O 1
ATOM 3873 N N . MET B 2 336 ? 137.516 180.580 169.665 1.00 30.34 336 MET C N 1
ATOM 3874 C CA . MET B 2 336 ? 138.095 179.248 169.820 1.00 30.34 336 MET C CA 1
ATOM 3875 C C . MET B 2 336 ? 139.165 179.237 170.913 1.00 30.34 336 MET C C 1
ATOM 3876 O O . MET B 2 336 ? 139.130 178.409 171.847 1.00 30.34 336 MET C O 1
ATOM 3881 N N . PHE B 2 337 ? 140.130 180.154 170.809 1.00 29.91 337 PHE C N 1
ATOM 3882 C CA . PHE B 2 337 ? 141.146 180.263 171.846 1.00 29.91 337 PHE C CA 1
ATOM 3883 C C . PHE B 2 337 ? 140.516 180.412 173.222 1.00 29.91 337 PHE C C 1
ATOM 3884 O O . PHE B 2 337 ? 141.031 179.871 174.203 1.00 29.91 337 PHE C O 1
ATOM 3892 N N . GLY B 2 338 ? 139.389 181.110 173.312 1.00 27.76 338 GLY C N 1
ATOM 3893 C CA . GLY B 2 338 ? 138.700 181.283 174.572 1.00 27.76 338 GLY C CA 1
ATOM 3894 C C . GLY B 2 338 ? 137.960 180.038 174.999 1.00 27.76 338 GLY C C 1
ATOM 3895 O O . GLY B 2 338 ? 137.894 179.730 176.188 1.00 27.76 338 GLY C O 1
ATOM 3896 N N . ALA B 2 339 ? 137.390 179.314 174.036 1.00 26.21 339 ALA C N 1
ATOM 3897 C CA . ALA B 2 339 ? 136.767 178.038 174.346 1.00 26.21 339 ALA C CA 1
ATOM 3898 C C . ALA B 2 339 ? 137.734 177.136 175.078 1.00 26.21 339 ALA C C 1
ATOM 3899 O O . ALA B 2 339 ? 137.324 176.339 175.929 1.00 26.21 339 ALA C O 1
ATOM 3901 N N . ILE B 2 340 ? 139.018 177.240 174.760 1.00 23.43 340 ILE C N 1
ATOM 3902 C CA . ILE B 2 340 ? 140.003 176.436 175.489 1.00 23.43 340 ILE C CA 1
ATOM 3903 C C . ILE B 2 340 ? 140.495 177.142 176.754 1.00 23.43 340 ILE C C 1
ATOM 3904 O O . ILE B 2 340 ? 140.651 176.513 177.809 1.00 23.43 340 ILE C O 1
ATOM 3909 N N . ALA B 2 341 ? 140.751 178.449 176.679 1.00 24.33 341 ALA C N 1
ATOM 3910 C CA . ALA B 2 341 ? 141.279 179.170 177.830 1.00 24.33 341 ALA C CA 1
ATOM 3911 C C . ALA B 2 341 ? 140.319 179.119 179.008 1.00 24.33 341 ALA C C 1
ATOM 3912 O O . ALA B 2 341 ? 140.745 179.083 180.166 1.00 24.33 341 ALA C O 1
ATOM 3914 N N . VAL B 2 342 ? 139.016 179.114 178.737 1.00 24.89 342 VAL C N 1
ATOM 3915 C CA . VAL B 2 342 ? 138.037 179.104 179.815 1.00 24.89 342 VAL C CA 1
ATOM 3916 C C . VAL B 2 342 ? 137.998 177.733 180.478 1.00 24.89 342 VAL C C 1
ATOM 3917 O O . VAL B 2 342 ? 137.863 177.619 181.704 1.00 24.89 342 VAL C O 1
ATOM 3921 N N . MET B 2 343 ? 138.117 176.671 179.680 1.00 23.10 343 MET C N 1
ATOM 3922 C CA . MET B 2 343 ? 138.253 175.340 180.253 1.00 23.10 343 MET C CA 1
ATOM 3923 C C . MET B 2 343 ? 139.482 175.266 181.141 1.00 23.10 343 MET C C 1
ATOM 3924 O O . MET B 2 343 ? 139.484 174.569 182.161 1.00 23.10 343 MET C O 1
ATOM 3929 N N . ALA B 2 344 ? 140.541 175.981 180.766 1.00 21.82 344 ALA C N 1
ATOM 3930 C CA . ALA B 2 344 ? 141.727 176.010 181.617 1.00 21.82 344 ALA C CA 1
ATOM 3931 C C . ALA B 2 344 ? 141.499 176.840 182.876 1.00 21.82 344 ALA C C 1
ATOM 3932 O O . ALA B 2 344 ? 142.044 176.517 183.937 1.00 21.82 344 ALA C O 1
ATOM 3934 N N . LEU B 2 345 ? 140.706 177.905 182.776 1.00 23.96 345 LEU C N 1
ATOM 3935 C CA . LEU B 2 345 ? 140.462 178.797 183.902 1.00 23.96 345 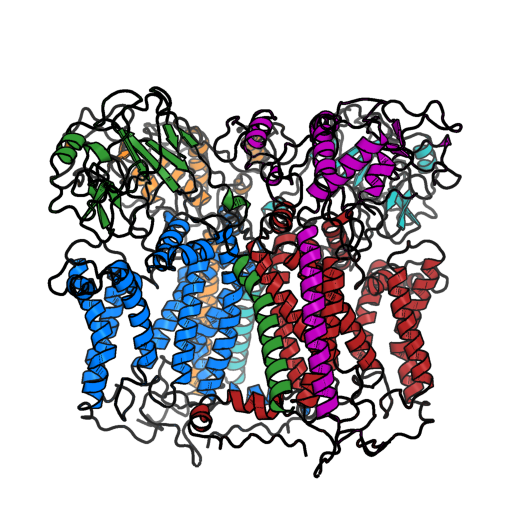LEU C CA 1
ATOM 3936 C C . LEU B 2 345 ? 139.455 178.242 184.897 1.00 23.96 345 LEU C C 1
ATOM 3937 O O . LEU B 2 345 ? 139.367 178.757 186.016 1.00 23.96 345 LEU C O 1
ATOM 3942 N N . ALA B 2 346 ? 138.698 177.224 184.508 1.00 23.82 346 ALA C N 1
ATOM 3943 C CA . ALA B 2 346 ? 137.651 176.638 185.341 1.00 23.82 346 ALA C CA 1
ATOM 3944 C C . ALA B 2 346 ? 137.960 176.645 186.835 1.00 23.82 346 ALA C C 1
ATOM 3945 O O . ALA B 2 346 ? 137.169 177.185 187.619 1.00 23.82 346 ALA C O 1
ATOM 3947 N N . PRO B 2 347 ? 139.082 176.068 187.279 1.00 22.43 347 PRO C N 1
ATOM 3948 C CA . PRO B 2 347 ? 139.293 175.894 188.723 1.00 22.43 347 PRO C CA 1
ATOM 3949 C C . PRO B 2 347 ? 139.209 177.177 189.532 1.00 22.43 347 PRO C C 1
ATOM 3950 O O . PRO B 2 347 ? 139.080 177.127 190.759 1.00 22.43 347 PRO C O 1
ATOM 3954 N N . TRP B 2 348 ? 139.282 178.326 188.869 1.00 23.97 348 TRP C N 1
ATOM 3955 C CA . TRP B 2 348 ? 139.129 179.613 189.528 1.00 23.97 348 TRP C CA 1
ATOM 3956 C C . TRP B 2 348 ? 137.803 180.276 189.199 1.00 23.97 348 TRP C C 1
ATOM 3957 O O . TRP B 2 348 ? 137.599 181.442 189.547 1.00 23.97 348 TRP C O 1
ATOM 3968 N N . LEU B 2 349 ? 136.899 179.558 188.537 1.00 25.22 349 LEU C N 1
ATOM 3969 C CA . LEU B 2 349 ? 135.548 180.030 188.284 1.00 25.22 349 LEU C CA 1
ATOM 3970 C C . LEU B 2 349 ? 134.504 179.330 189.131 1.00 25.22 349 LEU C C 1
ATOM 3971 O O . LEU B 2 349 ? 133.545 179.971 189.562 1.00 25.22 349 LEU C O 1
ATOM 3976 N N . ASP B 2 350 ? 134.666 178.035 189.378 1.00 26.85 350 ASP C N 1
ATOM 3977 C CA . ASP B 2 350 ? 133.740 177.285 190.219 1.00 26.85 350 ASP C CA 1
ATOM 3978 C C . ASP B 2 350 ? 133.918 177.741 191.659 1.00 26.85 350 ASP C C 1
ATOM 3979 O O . ASP B 2 350 ? 134.882 177.368 192.330 1.00 26.85 350 ASP C O 1
ATOM 3984 N N . THR B 2 351 ? 132.985 178.558 192.139 1.00 30.51 351 THR C N 1
ATOM 3985 C CA . THR B 2 351 ? 133.061 179.120 193.485 1.00 30.51 351 THR C CA 1
ATOM 3986 C C . THR B 2 351 ? 132.265 178.259 194.466 1.00 30.51 351 THR C C 1
ATOM 3987 O O . THR B 2 351 ? 131.334 178.708 195.131 1.00 30.51 351 THR C O 1
ATOM 3991 N N . SER B 2 352 ? 132.659 176.993 194.545 1.00 30.77 352 SER C N 1
ATOM 3992 C CA . SER B 2 352 ? 132.002 176.023 195.405 1.00 30.77 352 SER C CA 1
ATOM 3993 C C . SER B 2 352 ? 133.020 175.423 196.359 1.00 30.77 352 SER C C 1
ATOM 3994 O O . SER B 2 352 ? 134.093 174.986 195.932 1.00 30.77 352 SER C O 1
ATOM 3997 N N . LYS B 2 353 ? 132.680 175.400 197.643 1.00 35.38 353 LYS C N 1
ATOM 3998 C CA . LYS B 2 353 ? 133.473 174.676 198.633 1.00 35.38 353 LYS C CA 1
ATOM 3999 C C . LYS B 2 353 ? 132.969 173.245 198.757 1.00 35.38 353 LYS C C 1
ATOM 4000 O O . LYS B 2 353 ? 132.723 172.721 199.842 1.00 35.38 353 LYS C O 1
ATOM 4006 N N . VAL B 2 354 ? 132.815 172.613 197.598 1.00 30.55 354 VAL C N 1
ATOM 4007 C CA . VAL B 2 354 ? 132.245 171.279 197.481 1.00 30.55 354 VAL C CA 1
ATOM 4008 C C . VAL B 2 354 ? 133.039 170.544 196.409 1.00 30.55 354 VAL C C 1
ATOM 4009 O O . VAL B 2 354 ? 134.024 171.072 195.882 1.00 30.55 354 VAL C O 1
ATOM 4013 N N . ARG B 2 355 ? 132.627 169.325 196.086 1.00 26.12 355 ARG C N 1
ATOM 4014 C CA . ARG B 2 355 ? 133.384 168.438 195.220 1.00 26.12 355 ARG C CA 1
ATOM 4015 C C . ARG B 2 355 ? 132.407 167.600 194.407 1.00 26.12 355 ARG C C 1
ATOM 4016 O O . ARG B 2 355 ? 131.276 168.031 194.166 1.00 26.12 355 ARG C O 1
ATOM 4024 N N . SER B 2 356 ? 132.833 166.415 193.979 1.00 24.68 356 SER C N 1
ATOM 4025 C CA . SER B 2 356 ? 132.190 165.651 192.918 1.00 24.68 356 SER C CA 1
ATOM 4026 C C . SER B 2 356 ? 130.688 165.847 192.807 1.00 24.68 356 SER C C 1
ATOM 4027 O O . SER B 2 356 ? 129.955 165.744 193.794 1.00 24.68 356 SER C O 1
ATOM 4030 N N . GLY B 2 357 ? 130.232 166.118 191.588 1.00 27.41 357 GLY C N 1
ATOM 4031 C CA . GLY B 2 357 ? 128.836 166.328 191.284 1.00 27.41 357 GLY C CA 1
ATOM 4032 C C . GLY B 2 357 ? 127.932 165.160 191.579 1.00 27.41 357 GLY C C 1
ATOM 4033 O O . GLY B 2 357 ? 126.724 165.264 191.350 1.00 27.41 357 GLY C O 1
ATOM 4034 N N . ALA B 2 358 ? 128.469 164.050 192.083 1.00 27.65 358 ALA C N 1
ATOM 4035 C CA . ALA B 2 358 ? 127.609 162.995 192.593 1.00 27.65 358 ALA C CA 1
ATOM 4036 C C . ALA B 2 358 ? 126.763 163.468 193.763 1.00 27.65 358 ALA C C 1
ATOM 4037 O O . ALA B 2 358 ? 125.879 162.728 194.209 1.00 27.65 358 ALA C O 1
ATOM 4039 N N . TYR B 2 359 ? 127.009 164.678 194.263 1.00 28.96 359 TYR C N 1
ATOM 4040 C CA . TYR B 2 359 ? 126.222 165.287 195.323 1.00 28.96 359 TYR C CA 1
ATOM 4041 C C . TYR B 2 359 ? 125.813 166.705 194.943 1.00 28.96 359 TYR C C 1
ATOM 4042 O O . TYR B 2 359 ? 125.681 167.573 195.808 1.00 28.96 359 TYR C O 1
ATOM 4051 N N . ARG B 2 360 ? 125.624 166.954 193.648 1.00 29.74 360 ARG C N 1
ATOM 4052 C CA . ARG B 2 360 ? 125.204 168.265 193.154 1.00 29.74 360 ARG C CA 1
ATOM 4053 C C . ARG B 2 360 ? 124.329 168.045 191.929 1.00 29.74 360 ARG C C 1
ATOM 4054 O O . ARG B 2 360 ? 124.822 167.996 190.794 1.00 29.74 360 ARG C O 1
ATOM 4062 N N . PRO B 2 361 ? 123.013 167.917 192.118 1.00 31.27 361 PRO C N 1
ATOM 4063 C CA . PRO B 2 361 ? 122.136 167.505 191.009 1.00 31.27 361 PRO C CA 1
ATOM 4064 C C . PRO B 2 361 ? 122.114 168.463 189.825 1.00 31.27 361 PRO C C 1
ATOM 4065 O O . PRO B 2 361 ? 122.342 168.061 188.673 1.00 31.27 361 PRO C O 1
ATOM 4069 N N . LYS B 2 362 ? 121.809 169.733 190.099 1.00 31.00 362 LYS C N 1
ATOM 4070 C CA . LYS B 2 362 ? 121.786 170.731 189.038 1.00 31.00 362 LYS C CA 1
ATOM 4071 C C . LYS B 2 362 ? 123.054 170.653 188.202 1.00 31.00 362 LYS C C 1
ATOM 4072 O O . LYS B 2 362 ? 123.015 170.763 186.967 1.00 31.00 362 LYS C O 1
ATOM 4078 N N . PHE B 2 363 ? 124.191 170.453 188.867 1.00 27.80 363 PHE C N 1
ATOM 4079 C CA . PHE B 2 363 ? 125.443 170.276 188.150 1.00 27.80 363 PHE C CA 1
ATOM 4080 C C . PHE B 2 363 ? 125.391 169.047 187.258 1.00 27.80 363 PHE C C 1
ATOM 4081 O O . PHE B 2 363 ? 125.913 169.066 186.141 1.00 27.80 363 PHE C O 1
ATOM 4089 N N . ARG B 2 364 ? 124.767 167.967 187.728 1.00 28.37 364 ARG C N 1
ATOM 4090 C CA . ARG B 2 364 ? 124.640 166.780 186.891 1.00 28.37 364 ARG C CA 1
ATOM 4091 C C . ARG B 2 364 ? 123.907 167.110 185.601 1.00 28.37 364 ARG C C 1
ATOM 4092 O O . ARG B 2 364 ? 124.347 166.743 184.503 1.00 28.37 364 ARG C O 1
ATOM 4100 N N . MET B 2 365 ? 122.767 167.789 185.721 1.00 29.38 365 MET C N 1
ATOM 4101 C CA . MET B 2 365 ? 121.980 168.108 184.535 1.00 29.38 365 MET C CA 1
ATOM 4102 C C . MET B 2 365 ? 122.781 168.975 183.574 1.00 29.38 365 MET C C 1
ATOM 4103 O O . MET B 2 365 ? 122.877 168.677 182.374 1.00 29.38 365 MET C O 1
ATOM 4108 N N . TRP B 2 366 ? 123.364 170.060 184.085 1.00 27.11 366 TRP C N 1
ATOM 4109 C CA . TRP B 2 366 ? 124.143 170.942 183.224 1.00 27.11 366 TRP C CA 1
ATOM 4110 C C . TRP B 2 366 ? 125.303 170.197 182.572 1.00 27.11 366 TRP C C 1
ATOM 4111 O O . TRP B 2 366 ? 125.636 170.443 181.407 1.00 27.11 366 TRP C O 1
ATOM 4122 N N . PHE B 2 367 ? 125.915 169.262 183.295 1.00 23.60 367 PHE C N 1
ATOM 4123 C CA . PHE B 2 367 ? 127.075 168.556 182.767 1.00 23.60 367 PHE C CA 1
ATOM 4124 C C . PHE B 2 367 ? 126.681 167.608 181.646 1.00 23.60 367 PHE C C 1
ATOM 4125 O O . PHE B 2 367 ? 127.393 167.489 180.640 1.00 23.60 367 PHE C O 1
ATOM 4133 N N . TRP B 2 368 ? 125.565 166.903 181.807 1.00 24.56 368 TRP C N 1
ATOM 4134 C CA . TRP B 2 368 ? 125.111 166.039 180.726 1.00 24.56 368 TRP C CA 1
ATOM 4135 C C . TRP B 2 368 ? 124.712 166.864 179.512 1.00 24.56 368 TRP C C 1
ATOM 4136 O O . TRP B 2 368 ? 124.955 166.461 178.365 1.00 24.56 368 TRP C O 1
ATOM 4147 N N . PHE B 2 369 ? 124.130 168.042 179.741 1.00 24.81 369 PHE C N 1
ATOM 4148 C CA . PHE B 2 369 ? 123.884 168.951 178.628 1.00 24.81 369 PHE C CA 1
ATOM 4149 C C . PHE B 2 369 ? 125.190 169.344 177.952 1.00 24.81 369 PHE C C 1
ATOM 4150 O O . PHE B 2 369 ? 125.244 169.503 176.729 1.00 24.81 369 PHE C O 1
ATOM 4158 N N . LEU B 2 370 ? 126.258 169.491 178.733 1.00 24.01 370 LEU C N 1
ATOM 4159 C CA . LEU B 2 370 ? 127.551 169.847 178.156 1.00 24.01 370 LEU C CA 1
ATOM 4160 C C . LEU B 2 370 ? 128.098 168.724 177.287 1.00 24.01 370 LEU C C 1
ATOM 4161 O O . LEU B 2 370 ? 128.647 168.972 176.206 1.00 24.01 370 LEU C O 1
ATOM 4166 N N . VAL B 2 371 ? 127.987 167.487 177.760 1.00 22.27 371 VAL C N 1
ATOM 4167 C CA . VAL B 2 371 ? 128.427 166.345 176.962 1.00 22.27 371 VAL C CA 1
ATOM 4168 C C . VAL B 2 371 ? 127.650 166.293 175.653 1.00 22.27 371 VAL C C 1
ATOM 4169 O O . VAL B 2 371 ? 128.215 166.075 174.569 1.00 22.27 371 VAL C O 1
ATOM 4173 N N . LEU B 2 372 ? 126.333 166.477 175.740 1.00 24.24 372 LEU C N 1
ATOM 4174 C CA . LEU B 2 372 ? 125.518 166.521 174.534 1.00 24.24 372 LEU C CA 1
ATOM 4175 C C . LEU B 2 372 ? 125.974 167.635 173.603 1.00 24.24 372 LEU C C 1
ATOM 4176 O O . LEU B 2 372 ? 126.007 167.456 172.382 1.00 24.24 372 LEU C O 1
ATOM 4181 N N . ASP B 2 373 ? 126.316 168.796 174.159 1.00 24.71 373 ASP C N 1
ATOM 4182 C CA . ASP B 2 373 ? 126.797 169.900 173.338 1.00 24.71 373 ASP C CA 1
ATOM 4183 C C . ASP B 2 373 ? 128.081 169.527 172.618 1.00 24.71 373 ASP C C 1
ATOM 4184 O O . ASP B 2 373 ? 128.271 169.875 171.448 1.00 24.71 373 ASP C O 1
ATOM 4189 N N . PHE B 2 374 ? 128.988 168.845 173.312 1.00 22.46 374 PHE C N 1
ATOM 4190 C CA . PHE B 2 374 ? 130.219 168.398 172.672 1.00 22.46 374 PHE C CA 1
ATOM 4191 C C . PHE B 2 374 ? 129.913 167.489 171.492 1.00 22.46 374 PHE C C 1
ATOM 4192 O O . PHE B 2 374 ? 130.451 167.669 170.391 1.00 22.46 374 PHE C O 1
ATOM 4200 N N . VAL B 2 375 ? 129.047 166.498 171.706 1.00 24.35 375 VAL C N 1
ATOM 4201 C CA . VAL B 2 375 ? 128.699 165.584 170.621 1.00 24.35 375 VAL C CA 1
ATOM 4202 C C . VAL B 2 375 ? 128.077 166.346 169.457 1.00 24.35 375 VAL C C 1
ATOM 4203 O O . VAL B 2 375 ? 128.380 166.087 168.284 1.00 24.35 375 VAL C O 1
ATOM 4207 N N . VAL B 2 376 ? 127.191 167.292 169.762 1.00 26.21 376 VAL C N 1
ATOM 4208 C CA . VAL B 2 376 ? 126.522 168.049 168.712 1.00 26.21 376 VAL C CA 1
ATOM 4209 C C . VAL B 2 376 ? 127.532 168.846 167.905 1.00 26.21 376 VAL C C 1
ATOM 4210 O O . VAL B 2 376 ? 127.513 168.827 166.670 1.00 26.21 376 VAL C O 1
ATOM 4214 N N . LEU B 2 377 ? 128.420 169.571 168.584 1.00 26.38 377 LEU C N 1
ATOM 4215 C CA . LEU B 2 377 ? 129.464 170.300 167.875 1.00 26.38 377 LEU C CA 1
ATOM 4216 C C . LEU B 2 377 ? 130.268 169.366 166.987 1.00 26.38 377 LEU C C 1
ATOM 4217 O O . LEU B 2 377 ? 130.594 169.708 165.845 1.00 26.38 377 LEU C O 1
ATOM 4222 N N . THR B 2 378 ? 130.599 168.181 167.496 1.00 25.86 378 THR C N 1
ATOM 4223 C CA . THR B 2 378 ? 131.306 167.208 166.674 1.00 25.86 378 THR C CA 1
ATOM 4224 C C . THR B 2 378 ? 130.527 166.903 165.403 1.00 25.86 378 THR C C 1
ATOM 4225 O O . THR B 2 378 ? 131.105 166.813 164.315 1.00 25.86 378 THR C O 1
ATOM 4229 N N . TRP B 2 379 ? 129.212 166.741 165.524 1.00 30.30 379 TRP C N 1
ATOM 4230 C CA . TRP B 2 379 ? 128.395 166.383 164.372 1.00 30.30 379 TRP C CA 1
ATOM 4231 C C . TRP B 2 379 ? 128.129 167.558 163.441 1.00 30.30 379 TRP C C 1
ATOM 4232 O O . TRP B 2 379 ? 127.753 167.342 162.286 1.00 30.30 379 TRP C O 1
ATOM 4243 N N . VAL B 2 380 ? 128.324 168.787 163.907 1.00 30.37 380 VAL C N 1
ATOM 4244 C CA . VAL B 2 380 ? 127.946 169.952 163.118 1.00 30.37 380 VAL C CA 1
ATOM 4245 C C . VAL B 2 380 ? 129.101 170.470 162.269 1.00 30.37 380 VAL C C 1
ATOM 4246 O O . VAL B 2 380 ? 128.873 170.989 161.172 1.00 30.37 380 VAL C O 1
ATOM 4250 N N . GLY B 2 381 ? 130.337 170.345 162.747 1.00 29.18 381 GLY C N 1
ATOM 4251 C CA . GLY B 2 381 ? 131.470 170.814 161.974 1.00 29.18 381 GLY C CA 1
ATOM 4252 C C . GLY B 2 381 ? 131.582 170.165 160.614 1.00 29.18 381 GLY C C 1
ATOM 4253 O O . GLY B 2 381 ? 132.290 170.682 159.744 1.00 29.18 381 GLY C O 1
ATOM 4254 N N . ALA B 2 382 ? 130.895 169.046 160.409 1.00 31.04 382 ALA C N 1
ATOM 4255 C CA . ALA B 2 382 ? 130.925 168.342 159.138 1.00 31.04 382 ALA C CA 1
ATOM 4256 C C . ALA B 2 382 ? 129.830 168.791 158.185 1.00 31.04 382 ALA C C 1
ATOM 4257 O O . ALA B 2 382 ? 129.968 168.598 156.972 1.00 31.04 382 ALA C O 1
ATOM 4259 N N . MET B 2 383 ? 128.764 169.373 158.694 1.00 35.05 383 MET C N 1
ATOM 4260 C CA . MET B 2 383 ? 127.630 169.757 157.877 1.00 35.05 383 MET C CA 1
ATOM 4261 C C . MET B 2 383 ? 127.747 171.213 157.442 1.00 35.05 383 MET C C 1
ATOM 4262 O O . MET B 2 383 ? 128.319 172.037 158.159 1.00 35.05 383 MET C O 1
ATOM 4267 N N . PRO B 2 384 ? 127.204 171.558 156.276 1.00 37.02 384 PRO C N 1
ATOM 4268 C CA . PRO B 2 384 ? 127.389 172.910 155.736 1.00 37.02 384 PRO C CA 1
ATOM 4269 C C . PRO B 2 384 ? 126.883 173.986 156.682 1.00 37.02 384 PRO C C 1
ATOM 4270 O O . PRO B 2 384 ? 126.224 173.726 157.690 1.00 37.02 384 PRO C O 1
ATOM 4274 N N . THR B 2 385 ? 127.205 175.231 156.330 1.00 41.94 385 THR C N 1
ATOM 4275 C CA . THR B 2 385 ? 126.796 176.400 157.093 1.00 41.94 385 THR C CA 1
ATOM 4276 C C . THR B 2 385 ? 125.418 176.906 156.690 1.00 41.94 385 THR C C 1
ATOM 4277 O O . THR B 2 385 ? 125.066 178.045 157.014 1.00 41.94 385 THR C O 1
ATOM 4281 N N . GLU B 2 386 ? 124.640 176.092 155.987 1.00 41.94 386 GLU C N 1
ATOM 4282 C CA . GLU B 2 386 ? 123.303 176.490 155.584 1.00 41.94 386 GLU C CA 1
ATOM 4283 C C . GLU B 2 386 ? 122.313 176.239 156.712 1.00 41.94 386 GLU C C 1
ATOM 4284 O O . GLU B 2 386 ? 122.514 175.367 157.561 1.00 41.94 386 GLU C O 1
ATOM 4290 N N . TYR B 2 387 ? 121.247 177.027 156.720 1.00 41.19 387 TYR C N 1
ATOM 4291 C CA . TYR B 2 387 ? 120.176 176.821 157.680 1.00 41.19 387 TYR C CA 1
ATOM 4292 C C . TYR B 2 387 ? 119.791 175.343 157.710 1.00 41.19 387 TYR C C 1
ATOM 4293 O O . TYR B 2 387 ? 119.791 174.684 156.663 1.00 41.19 387 TYR C O 1
ATOM 4302 N N . PRO B 2 388 ? 119.452 174.784 158.881 1.00 39.15 388 PRO C N 1
ATOM 4303 C CA . PRO B 2 388 ? 119.386 175.396 160.211 1.00 39.15 388 PRO C CA 1
ATOM 4304 C C . PRO B 2 388 ? 120.668 175.258 161.027 1.00 39.15 388 PRO C C 1
ATOM 4305 O O . PRO B 2 388 ? 120.740 175.762 162.147 1.00 39.15 388 PRO C O 1
ATOM 4309 N N . TYR B 2 389 ? 121.667 174.578 160.463 1.00 36.43 389 TYR C N 1
ATOM 4310 C CA . TYR B 2 389 ? 122.854 174.218 161.231 1.00 36.43 389 TYR C CA 1
ATOM 4311 C C . TYR B 2 389 ? 123.524 175.429 161.869 1.00 36.43 389 TYR C C 1
ATOM 4312 O O . TYR B 2 389 ? 124.191 175.297 162.902 1.00 36.43 389 TYR C O 1
ATOM 4321 N N . ASP B 2 390 ? 123.364 176.612 161.276 1.00 38.48 390 ASP C N 1
ATOM 4322 C CA . ASP B 2 390 ? 123.992 177.805 161.834 1.00 38.48 390 ASP C CA 1
ATOM 4323 C C . ASP B 2 390 ? 123.443 178.112 163.221 1.00 38.48 390 ASP C C 1
ATOM 4324 O O . ASP B 2 390 ? 124.203 178.362 164.167 1.00 38.48 390 ASP C O 1
ATOM 4329 N N . TRP B 2 391 ? 122.115 178.109 163.358 1.00 37.84 391 TRP C N 1
ATOM 4330 C CA . TRP B 2 391 ? 121.505 178.346 164.660 1.00 37.84 391 TRP C CA 1
ATOM 4331 C C . TRP B 2 391 ? 121.968 177.309 165.672 1.00 37.84 391 TRP C C 1
ATOM 4332 O O . TRP B 2 391 ? 122.237 177.636 166.834 1.00 37.84 391 TRP C O 1
ATOM 4343 N N . ILE B 2 392 ? 122.068 176.051 165.244 1.00 33.60 392 ILE C N 1
ATOM 4344 C CA . ILE B 2 392 ? 122.494 174.984 166.143 1.00 33.60 392 ILE C CA 1
ATOM 4345 C C . ILE B 2 392 ? 123.903 175.253 166.653 1.00 33.60 392 ILE C C 1
ATOM 4346 O O . ILE B 2 392 ? 124.174 175.177 167.858 1.00 33.60 392 ILE C O 1
ATOM 4351 N N . SER B 2 393 ? 124.826 175.546 165.738 1.00 33.49 393 SER C N 1
ATOM 4352 C CA . SER B 2 393 ? 126.204 175.792 166.142 1.00 33.49 393 SER C CA 1
ATOM 4353 C C . SER B 2 393 ? 126.292 176.984 167.083 1.00 33.49 393 SER C C 1
ATOM 4354 O O . SER B 2 393 ? 127.033 176.952 168.076 1.00 33.49 393 SER C O 1
ATOM 4357 N N . LEU B 2 394 ? 125.542 178.046 166.787 1.00 35.28 394 LEU C N 1
ATOM 4358 C CA . LEU B 2 394 ? 125.570 179.221 167.646 1.00 35.28 394 LEU C CA 1
ATOM 4359 C C . LEU B 2 394 ? 125.069 178.878 169.042 1.00 35.28 394 LEU C C 1
ATOM 4360 O O . LEU B 2 394 ? 125.684 179.254 170.048 1.00 35.28 394 LEU C O 1
ATOM 4365 N N . ILE B 2 395 ? 123.955 178.150 169.120 1.00 31.56 395 ILE C N 1
ATOM 4366 C CA . ILE B 2 395 ? 123.406 177.757 170.414 1.00 31.56 395 ILE C CA 1
ATOM 4367 C C . ILE B 2 395 ? 124.427 176.946 171.197 1.00 31.56 395 ILE C C 1
ATOM 4368 O O . ILE B 2 395 ? 124.631 177.157 172.398 1.00 31.56 395 ILE C O 1
ATOM 4373 N N . ALA B 2 396 ? 125.074 175.992 170.528 1.00 28.89 396 ALA C N 1
ATOM 4374 C CA . ALA B 2 396 ? 125.982 175.094 171.228 1.00 28.89 396 ALA C CA 1
ATOM 4375 C C . ALA B 2 396 ? 127.196 175.843 171.760 1.00 28.89 396 ALA C C 1
ATOM 4376 O O . ALA B 2 396 ? 127.603 175.655 172.914 1.00 28.89 396 ALA C O 1
ATOM 4378 N N . SER B 2 397 ? 127.802 176.687 170.925 1.00 30.00 397 SER C N 1
ATOM 4379 C CA . SER B 2 397 ? 128.936 177.476 171.392 1.00 30.00 397 SER C CA 1
ATOM 4380 C C . SER B 2 397 ? 128.530 178.380 172.547 1.00 30.00 397 SER C C 1
ATOM 4381 O O . SER B 2 397 ? 129.263 178.510 173.543 1.00 30.00 397 SER C O 1
ATOM 4384 N N . THR B 2 398 ? 127.364 179.017 172.430 1.00 28.74 398 THR C N 1
ATOM 4385 C CA . THR B 2 398 ? 126.886 179.878 173.499 1.00 28.74 398 THR C CA 1
ATOM 4386 C C . THR B 2 398 ? 126.732 179.102 174.794 1.00 28.74 398 THR C C 1
ATOM 4387 O O . THR B 2 398 ? 127.082 179.602 175.865 1.00 28.74 398 THR C O 1
ATOM 4391 N N . TYR B 2 399 ? 126.223 177.872 174.720 1.00 26.53 399 TYR C N 1
ATOM 4392 C CA . TYR B 2 399 ? 126.052 177.093 175.940 1.00 26.53 399 TYR C CA 1
ATOM 4393 C C . TYR B 2 399 ? 127.393 176.687 176.529 1.00 26.53 399 TYR C C 1
ATOM 4394 O O . TYR B 2 399 ? 127.557 176.675 177.750 1.00 26.53 399 TYR C O 1
ATOM 4403 N N . TRP B 2 400 ? 128.346 176.302 175.685 1.00 25.54 400 TRP C N 1
ATOM 4404 C CA . TRP B 2 400 ? 129.684 175.995 176.175 1.00 25.54 400 TRP C CA 1
ATOM 4405 C C . TRP B 2 400 ? 130.221 177.153 177.010 1.00 25.54 400 TRP C C 1
ATOM 4406 O O . TRP B 2 400 ? 130.589 176.994 178.189 1.00 25.54 400 TRP C O 1
ATOM 4417 N N . PHE B 2 401 ? 130.237 178.343 176.409 1.00 26.93 401 PHE C N 1
ATOM 4418 C CA . PHE B 2 401 ? 130.761 179.507 177.112 1.00 26.93 401 PHE C CA 1
ATOM 4419 C C . PHE B 2 401 ? 129.938 179.819 178.354 1.00 26.93 401 PHE C C 1
ATOM 4420 O O . PHE B 2 401 ? 130.490 180.176 179.401 1.00 26.93 401 PHE C O 1
ATOM 4428 N N . ALA B 2 402 ? 128.616 179.680 178.261 1.00 26.37 402 ALA C N 1
ATOM 4429 C CA . ALA B 2 402 ? 127.752 179.988 179.391 1.00 26.37 402 ALA C CA 1
ATOM 4430 C C . ALA B 2 402 ? 128.055 179.074 180.561 1.00 26.37 402 ALA C C 1
ATOM 4431 O O . ALA B 2 402 ? 128.278 179.535 181.684 1.00 26.37 402 ALA C O 1
ATOM 4433 N N . TYR B 2 403 ? 128.054 177.768 180.319 1.00 25.45 403 TYR C N 1
ATOM 4434 C CA . TYR B 2 403 ? 128.440 176.813 181.339 1.00 25.45 403 TYR C CA 1
ATOM 4435 C C . TYR B 2 403 ? 129.690 177.339 182.010 1.00 25.45 403 TYR C C 1
ATOM 4436 O O . TYR B 2 403 ? 129.616 177.855 183.132 1.00 25.45 403 TYR C O 1
ATOM 4445 N N . PHE B 2 404 ? 130.786 177.383 181.250 1.00 24.49 404 PHE C N 1
ATOM 4446 C CA . PHE B 2 404 ? 132.087 177.566 181.879 1.00 24.49 404 PHE C CA 1
ATOM 4447 C C . PHE B 2 404 ? 132.257 178.933 182.524 1.00 24.49 404 PHE C C 1
ATOM 4448 O O . PHE B 2 404 ? 133.119 179.079 183.396 1.00 24.49 404 PHE C O 1
ATOM 4456 N N . LEU B 2 405 ? 131.467 179.932 182.137 1.00 26.54 405 LEU C N 1
ATOM 4457 C CA . LEU B 2 405 ? 131.619 181.264 182.709 1.00 26.54 405 LEU C CA 1
ATOM 4458 C C . LEU B 2 405 ? 130.646 181.536 183.847 1.00 26.54 405 LEU C C 1
ATOM 4459 O O . LEU B 2 405 ? 131.071 181.892 184.949 1.00 26.54 405 LEU C O 1
ATOM 4464 N N . VAL B 2 406 ? 129.348 181.381 183.609 1.00 27.45 406 VAL C N 1
ATOM 4465 C CA . VAL B 2 406 ? 128.339 181.775 184.575 1.00 27.45 406 VAL C CA 1
ATOM 4466 C C . VAL B 2 406 ? 127.831 180.592 185.389 1.00 27.45 406 VAL C C 1
ATOM 4467 O O . VAL B 2 406 ? 127.589 180.731 186.588 1.00 27.45 406 VAL C O 1
ATOM 4471 N N . ILE B 2 407 ? 127.661 179.416 184.778 1.00 27.36 407 ILE C N 1
ATOM 4472 C CA . ILE B 2 407 ? 126.860 178.386 185.431 1.00 27.36 407 ILE C CA 1
ATOM 4473 C C . ILE B 2 407 ? 127.515 177.935 186.726 1.00 27.36 407 ILE C C 1
ATOM 4474 O O . ILE B 2 407 ? 126.836 177.695 187.730 1.00 27.36 407 ILE C O 1
ATOM 4479 N N . LEU B 2 408 ? 128.831 177.827 186.734 1.00 27.77 408 LEU C N 1
ATOM 4480 C CA . LEU B 2 408 ? 129.520 177.237 187.869 1.00 27.77 408 LEU C CA 1
ATOM 4481 C C . LEU B 2 408 ? 129.465 178.161 189.081 1.00 27.77 408 LEU C C 1
ATOM 4482 O O . LEU B 2 408 ? 129.252 177.688 190.204 1.00 27.77 408 LEU C O 1
ATOM 4487 N N . PRO B 2 409 ? 129.667 179.470 188.912 1.00 29.04 409 PRO C N 1
ATOM 4488 C CA . PRO B 2 409 ? 129.472 180.380 190.056 1.00 29.04 409 PRO C CA 1
ATOM 4489 C C . PRO B 2 409 ? 128.094 180.283 190.696 1.00 29.04 409 PRO C C 1
ATOM 4490 O O . PRO B 2 409 ? 127.986 180.175 191.927 1.00 29.04 409 PRO C O 1
ATOM 4494 N N . LEU B 2 410 ? 127.031 180.350 189.894 1.00 29.98 410 LEU C N 1
ATOM 4495 C CA . LEU B 2 410 ? 125.682 180.271 190.444 1.00 29.98 410 LEU C CA 1
ATOM 4496 C C . LEU B 2 410 ? 125.490 178.992 191.248 1.00 29.98 410 LEU C C 1
ATOM 4497 O O . LEU B 2 410 ? 124.883 179.004 192.329 1.00 29.98 410 LEU C O 1
ATOM 4502 N N . LEU B 2 411 ? 125.993 177.874 190.729 1.00 30.37 411 LEU C N 1
ATOM 4503 C CA . LEU B 2 411 ? 125.921 176.622 191.466 1.00 30.37 411 LEU C CA 1
ATOM 4504 C C . LEU B 2 411 ? 126.678 176.731 192.781 1.00 30.37 411 LEU C C 1
ATOM 4505 O O . LEU B 2 411 ? 126.120 176.502 193.858 1.00 30.37 411 LEU C O 1
ATOM 4510 N N . GLY B 2 412 ? 127.950 177.108 192.714 1.00 31.87 412 GLY C N 1
ATOM 4511 C CA . GLY B 2 412 ? 128.753 177.252 193.910 1.00 31.87 412 GLY C CA 1
ATOM 4512 C C . GLY B 2 412 ? 128.062 178.106 194.948 1.00 31.87 412 GLY C C 1
ATOM 4513 O O . GLY B 2 412 ? 128.319 177.982 196.149 1.00 31.87 412 GLY C O 1
ATOM 4514 N N . ALA B 2 413 ? 127.176 178.985 194.485 1.00 32.77 413 ALA C N 1
ATOM 4515 C CA . ALA B 2 413 ? 126.387 179.790 195.408 1.00 32.77 413 ALA C CA 1
ATOM 4516 C C . ALA B 2 413 ? 125.250 178.984 196.026 1.00 32.77 413 ALA C C 1
ATOM 4517 O O . ALA B 2 413 ? 125.129 178.913 197.254 1.00 32.77 413 ALA C O 1
ATOM 4519 N N . THR B 2 414 ? 124.408 178.368 195.197 1.00 33.72 414 THR C N 1
ATOM 4520 C CA . THR B 2 414 ? 123.139 177.799 195.661 1.00 33.72 414 THR C CA 1
ATOM 4521 C C . THR B 2 414 ? 122.986 176.335 195.242 1.00 33.72 414 THR C C 1
ATOM 4522 O O . THR B 2 414 ? 121.969 175.932 194.674 1.00 33.72 414 THR C O 1
ATOM 4526 N N . GLU B 2 415 ? 124.000 175.512 195.518 1.00 34.20 415 GLU C N 1
ATOM 4527 C CA . GLU B 2 415 ? 124.029 174.122 195.059 1.00 34.20 415 GLU C CA 1
ATOM 4528 C C . GLU B 2 415 ? 124.512 173.160 196.152 1.00 34.20 415 GLU C C 1
ATOM 4529 O O . GLU B 2 415 ? 125.457 172.399 195.969 1.00 34.20 415 GLU C O 1
ATOM 4535 N N . LYS B 2 416 ? 123.894 173.196 197.337 1.00 38.25 416 LYS C N 1
ATOM 4536 C CA . LYS B 2 416 ? 124.230 172.241 198.400 1.00 38.25 416 LYS C CA 1
ATOM 4537 C C . LYS B 2 416 ? 122.993 171.617 199.049 1.00 38.25 416 LYS C C 1
ATOM 4538 O O . LYS B 2 416 ? 122.842 171.641 200.270 1.00 38.25 416 LYS C O 1
ATOM 4544 N N . PRO B 2 417 ? 122.072 171.048 198.254 1.00 39.19 417 PRO C N 1
ATOM 4545 C CA . PRO B 2 417 ? 121.040 170.160 198.801 1.00 39.19 417 PRO C CA 1
ATOM 4546 C C . PRO B 2 417 ? 121.411 168.674 198.763 1.00 39.19 417 PRO C C 1
ATOM 4547 O O . PRO B 2 417 ? 120.668 167.839 198.234 1.00 39.19 417 PRO C O 1
ATOM 4551 N N . GLU B 2 418 ? 122.570 168.323 199.333 1.00 35.23 418 GLU C N 1
ATOM 4552 C CA . GLU B 2 418 ? 122.981 166.916 199.355 1.00 35.23 418 GLU C CA 1
ATOM 4553 C C . GLU B 2 418 ? 123.817 166.571 200.577 1.00 35.23 418 GLU C C 1
ATOM 4554 O O . GLU B 2 418 ? 124.651 167.384 201.000 1.00 35.23 418 GLU C O 1
ATOM 4560 N N . PRO B 2 419 ? 123.624 165.379 201.157 1.00 36.81 419 PRO C N 1
ATOM 4561 C CA . PRO B 2 419 ? 124.460 164.932 202.280 1.00 36.81 419 PRO C CA 1
ATOM 4562 C C . PRO B 2 419 ? 125.765 164.326 201.786 1.00 36.81 419 PRO C C 1
ATOM 4563 O O . PRO B 2 419 ? 125.781 163.245 201.190 1.00 36.81 419 PRO C O 1
ATOM 4565 N N . ILE B 2 420 ? 126.868 165.021 202.044 1.00 32.65 420 ILE C N 1
ATOM 4566 C CA . ILE B 2 420 ? 128.183 164.592 201.573 1.00 32.65 420 ILE C CA 1
ATOM 4567 C C . ILE B 2 420 ? 128.586 163.324 202.314 1.00 32.65 420 ILE C C 1
ATOM 4568 O O . ILE B 2 420 ? 128.214 163.143 203.481 1.00 32.65 420 ILE C O 1
ATOM 4570 N N . PRO B 2 421 ? 129.336 162.422 201.681 1.00 31.38 421 PRO C N 1
ATOM 4571 C CA . PRO B 2 421 ? 129.747 161.193 202.366 1.00 31.38 421 PRO C CA 1
ATOM 4572 C C . PRO B 2 421 ? 131.091 161.333 203.060 1.00 31.38 421 PRO C C 1
ATOM 4573 O O . PRO B 2 421 ? 132.052 161.882 202.518 1.00 31.38 421 PRO C O 1
ATOM 4575 N N . ALA B 2 422 ? 131.149 160.826 204.286 1.00 31.52 422 ALA C N 1
ATOM 4576 C CA . ALA B 2 422 ? 132.382 160.740 205.047 1.00 31.52 422 ALA C CA 1
ATOM 4577 C C . ALA B 2 422 ? 132.973 159.346 204.888 1.00 31.52 422 ALA C C 1
ATOM 4578 O O . ALA B 2 422 ? 132.404 158.475 204.227 1.00 31.52 422 ALA C O 1
ATOM 4580 N N . SER B 2 423 ? 134.131 159.128 205.509 1.00 32.91 423 SER C N 1
ATOM 4581 C CA . SER B 2 423 ? 134.686 157.786 205.645 1.00 32.91 423 SER C CA 1
ATOM 4582 C C . SER B 2 423 ? 134.886 157.140 204.272 1.00 32.91 423 SER C C 1
ATOM 4583 O O . SER B 2 423 ? 134.183 156.209 203.876 1.00 32.91 423 SER C O 1
ATOM 4585 N N . ILE B 2 424 ? 135.871 157.673 203.550 1.00 30.07 424 ILE C N 1
ATOM 4586 C CA . ILE B 2 424 ? 136.191 157.224 202.197 1.00 30.07 424 ILE C CA 1
ATOM 4587 C C . ILE B 2 424 ? 136.219 155.702 202.131 1.00 30.07 424 ILE C C 1
ATOM 4588 O O . ILE B 2 424 ? 136.148 155.119 201.044 1.00 30.07 424 ILE C O 1
ATOM 4590 N N . GLU B 2 425 ? 136.332 155.046 203.285 1.00 32.37 425 GLU C N 1
ATOM 4591 C CA . GLU B 2 425 ? 136.048 153.622 203.367 1.00 32.37 425 GLU C CA 1
ATOM 4592 C C . GLU B 2 425 ? 134.542 153.417 203.271 1.00 32.37 425 GLU C C 1
ATOM 4593 O O . GLU B 2 425 ? 133.845 153.380 204.290 1.00 32.37 425 GLU C O 1
ATOM 4595 N N . GLU B 2 426 ? 134.034 153.297 202.043 1.00 40.35 426 GLU C N 1
ATOM 4596 C CA . GLU B 2 426 ? 132.601 153.159 201.790 1.00 40.35 426 GLU C CA 1
ATOM 4597 C C . GLU B 2 426 ? 132.291 151.673 201.640 1.00 40.35 426 GLU C C 1
ATOM 4598 O O . GLU B 2 426 ? 132.162 151.138 200.539 1.00 40.35 426 GLU C O 1
ATOM 4600 N N . ASP B 2 427 ? 132.184 150.997 202.785 1.00 45.12 427 ASP C N 1
ATOM 4601 C CA . ASP B 2 427 ? 131.811 149.584 202.825 1.00 45.12 427 ASP C CA 1
ATOM 4602 C C . ASP B 2 427 ? 130.289 149.502 202.849 1.00 45.12 427 ASP C C 1
ATOM 4603 O O . ASP B 2 427 ? 129.651 149.371 203.895 1.00 45.12 427 ASP C O 1
ATOM 4605 N N . PHE B 2 428 ? 129.701 149.589 201.660 1.00 47.91 428 PHE C N 1
ATOM 4606 C CA . PHE B 2 428 ? 128.252 149.560 201.512 1.00 47.91 428 PHE C CA 1
ATOM 4607 C C . PHE B 2 428 ? 127.776 148.167 201.122 1.00 47.91 428 PHE C C 1
ATOM 4608 O O . PHE B 2 428 ? 128.439 147.465 200.359 1.00 47.91 428 PHE C O 1
ATOM 4610 N N . PRO C 3 26 ? 121.233 139.958 145.103 1.00 48.31 5 PRO D N 1
ATOM 4611 C CA . PRO C 3 26 ? 121.088 141.364 145.508 1.00 48.31 5 PRO D CA 1
ATOM 4612 C C . PRO C 3 26 ? 122.173 142.436 145.339 1.00 48.31 5 PRO D C 1
ATOM 4613 O O . PRO C 3 26 ? 122.358 142.947 144.234 1.00 48.31 5 PRO D O 1
ATOM 4615 N N . ASP C 3 27 ? 122.874 142.771 146.423 1.00 46.74 6 ASP D N 1
ATOM 4616 C CA . ASP C 3 27 ? 123.954 143.747 146.344 1.00 46.74 6 ASP D CA 1
ATOM 4617 C C . ASP C 3 27 ? 125.192 143.198 145.649 1.00 46.74 6 ASP D C 1
ATOM 4618 O O . ASP C 3 27 ? 126.139 143.960 145.425 1.00 46.74 6 ASP D O 1
ATOM 4620 N N . HIS C 3 28 ? 125.206 141.913 145.301 1.00 43.07 7 HIS D N 1
ATOM 4621 C CA . HIS C 3 28 ? 126.340 141.300 144.616 1.00 43.07 7 HIS D CA 1
ATOM 4622 C C . HIS C 3 28 ? 127.624 141.503 145.412 1.00 43.07 7 HIS D C 1
ATOM 4623 O O . HIS C 3 28 ? 128.633 142.001 144.908 1.00 43.07 7 HIS D O 1
ATOM 4630 N N . ALA C 3 29 ? 127.573 141.112 146.682 1.00 37.78 8 ALA D N 1
ATOM 4631 C CA . ALA C 3 29 ? 128.744 141.198 147.539 1.00 37.78 8 ALA D CA 1
ATOM 4632 C C . ALA C 3 29 ? 129.897 140.401 146.948 1.00 37.78 8 ALA D C 1
ATOM 4633 O O . ALA C 3 29 ? 129.698 139.371 146.299 1.00 37.78 8 ALA D O 1
ATOM 4635 N N . PHE C 3 30 ? 131.111 140.886 147.179 1.00 31.50 9 PHE D N 1
ATOM 4636 C CA . PHE C 3 30 ? 132.306 140.213 146.696 1.00 31.50 9 PHE D CA 1
ATOM 4637 C C . PHE C 3 30 ? 132.686 139.105 147.672 1.00 31.50 9 PHE D C 1
ATOM 4638 O O . PHE C 3 30 ? 131.946 138.778 148.603 1.00 31.50 9 PHE D O 1
ATOM 4646 N N . SER C 3 31 ? 133.858 138.510 147.463 1.00 30.39 10 SER D N 1
ATOM 4647 C CA . SER C 3 31 ? 134.335 137.475 148.368 1.00 30.39 10 SER D CA 1
ATOM 4648 C C . SER C 3 31 ? 134.967 138.078 149.613 1.00 30.39 10 SER D C 1
ATOM 4649 O O . SER C 3 31 ? 134.718 137.610 150.728 1.00 30.39 10 SER D O 1
ATOM 4652 N N . PHE C 3 32 ? 135.774 139.120 149.440 1.00 27.30 11 PHE D N 1
ATOM 4653 C CA . PHE C 3 32 ? 136.505 139.735 150.537 1.00 27.30 11 PHE D CA 1
ATOM 4654 C C . PHE C 3 32 ? 135.627 140.583 151.445 1.00 27.30 11 PHE D C 1
ATOM 4655 O O . PHE C 3 32 ? 136.117 141.072 152.467 1.00 27.30 11 PHE D O 1
ATOM 4663 N N . GLU C 3 33 ? 134.354 140.770 151.106 1.00 28.65 12 GLU D N 1
ATOM 4664 C CA . GLU C 3 33 ? 133.469 141.632 151.885 1.00 28.65 12 GLU D CA 1
ATOM 4665 C C . GLU C 3 33 ? 133.059 140.883 153.149 1.00 28.65 12 GLU D C 1
ATOM 4666 O O . GLU C 3 33 ? 131.994 140.268 153.235 1.00 28.65 12 GLU D O 1
ATOM 4668 N N . GLY C 3 34 ? 133.932 140.935 154.144 1.00 26.12 13 GLY D N 1
ATOM 4669 C CA . GLY C 3 34 ? 133.633 140.332 155.424 1.00 26.12 13 GLY D CA 1
ATOM 4670 C C . GLY C 3 34 ? 134.898 140.039 156.206 1.00 26.12 13 GLY D C 1
ATOM 4671 O O . GLY C 3 34 ? 135.985 140.509 155.873 1.00 26.12 13 GLY D O 1
ATOM 4672 N N . ILE C 3 35 ? 134.718 139.243 157.265 1.00 24.95 14 ILE D N 1
ATOM 4673 C CA . ILE C 3 35 ? 135.823 138.833 158.128 1.00 24.95 14 ILE D CA 1
ATOM 4674 C C . ILE C 3 35 ? 136.705 137.783 157.475 1.00 24.95 14 ILE D C 1
ATOM 4675 O O . ILE C 3 35 ? 137.732 137.399 158.048 1.00 24.95 14 ILE D O 1
ATOM 4680 N N . PHE C 3 36 ? 136.347 137.325 156.282 1.00 27.13 15 PHE D N 1
ATOM 4681 C CA . PHE C 3 36 ? 137.114 136.323 155.553 1.00 27.13 15 PHE D CA 1
ATOM 4682 C C . PHE C 3 36 ? 137.107 136.740 154.085 1.00 27.13 15 PHE D C 1
ATOM 4683 O O . PHE C 3 36 ? 136.808 137.890 153.747 1.00 27.13 15 PHE D O 1
ATOM 4691 N N . GLY C 3 37 ? 137.447 135.814 153.194 1.00 28.90 16 GLY D N 1
ATOM 4692 C CA . GLY C 3 37 ? 137.372 136.103 151.775 1.00 28.90 16 GLY D CA 1
ATOM 4693 C C . GLY C 3 37 ? 138.677 136.528 151.137 1.00 28.90 16 GLY D C 1
ATOM 4694 O O . GLY C 3 37 ? 138.766 137.609 150.548 1.00 28.90 16 GLY D O 1
ATOM 4695 N N . LYS C 3 38 ? 139.697 135.681 151.238 1.00 29.32 17 LYS D N 1
ATOM 4696 C CA . LYS C 3 38 ? 141.021 136.038 150.755 1.00 29.32 17 LYS D CA 1
ATOM 4697 C C . LYS C 3 38 ? 141.118 136.042 149.233 1.00 29.32 17 LYS D C 1
ATOM 4698 O O . LYS C 3 38 ? 141.842 135.228 148.650 1.00 29.32 17 LYS D O 1
ATOM 4699 N N . TYR C 3 39 ? 140.395 136.953 148.585 1.00 26.94 18 TYR D N 1
ATOM 4700 C CA . TYR C 3 39 ? 140.679 137.360 147.209 1.00 26.94 18 TYR D CA 1
ATOM 4701 C C . TYR C 3 39 ? 140.762 136.159 146.264 1.00 26.94 18 TYR D C 1
ATOM 4702 O O . TYR C 3 39 ? 141.834 135.766 145.805 1.00 26.94 18 TYR D O 1
ATOM 4710 N N . ASP C 3 40 ? 139.602 135.558 146.012 1.00 33.07 19 ASP D N 1
ATOM 4711 C CA . ASP C 3 40 ? 139.502 134.495 145.020 1.00 33.07 19 ASP D CA 1
ATOM 4712 C C . ASP C 3 40 ? 140.284 134.866 143.769 1.00 33.07 19 ASP D C 1
ATOM 4713 O O . ASP C 3 40 ? 139.985 135.865 143.109 1.00 33.07 19 ASP D O 1
ATOM 4718 N N . GLN C 3 41 ? 141.287 134.052 143.435 1.00 33.72 20 GLN D N 1
ATOM 4719 C CA . GLN C 3 41 ? 142.324 134.499 142.513 1.00 33.72 20 GLN D CA 1
ATOM 4720 C C . GLN C 3 41 ? 141.908 134.398 141.052 1.00 33.72 20 GLN D C 1
ATOM 4721 O O . GLN C 3 41 ? 142.358 135.208 140.235 1.00 33.72 20 GLN D O 1
ATOM 4727 N N . ALA C 3 42 ? 141.082 133.417 140.691 1.00 33.75 21 ALA D N 1
ATOM 4728 C CA . ALA C 3 42 ? 140.613 133.340 139.312 1.00 33.75 21 ALA D CA 1
ATOM 4729 C C . ALA C 3 42 ? 139.908 134.627 138.909 1.00 33.75 21 ALA D C 1
ATOM 4730 O O . ALA C 3 42 ? 140.080 135.120 137.787 1.00 33.75 21 ALA D O 1
ATOM 4732 N N . GLN C 3 43 ? 139.103 135.179 139.817 1.00 32.60 22 GLN D N 1
ATOM 4733 C CA . GLN C 3 43 ? 138.469 136.467 139.576 1.00 32.60 22 GLN D CA 1
ATOM 4734 C C . GLN C 3 43 ? 139.508 137.527 139.244 1.00 32.60 22 GLN D C 1
ATOM 4735 O O . GLN C 3 43 ? 139.305 138.357 138.350 1.00 32.60 22 GLN D O 1
ATOM 4741 N N . LEU C 3 44 ? 140.646 137.492 139.933 1.00 30.76 23 LEU D N 1
ATOM 4742 C CA . LEU C 3 44 ? 141.663 138.512 139.722 1.00 30.76 23 LEU D CA 1
ATOM 4743 C C . LEU C 3 44 ? 142.394 138.301 138.405 1.00 30.76 23 LEU D C 1
ATOM 4744 O O . LEU C 3 44 ? 142.755 139.269 137.730 1.00 30.76 23 LEU D O 1
ATOM 4749 N N . ARG C 3 45 ? 142.624 137.049 138.018 1.00 33.08 24 ARG D N 1
ATOM 4750 C CA . ARG C 3 45 ? 143.216 136.794 136.710 1.00 33.08 24 ARG D CA 1
ATOM 4751 C C . ARG C 3 45 ? 142.292 137.268 135.597 1.00 33.08 24 ARG D C 1
ATOM 4752 O O . ARG C 3 45 ? 142.749 137.809 134.581 1.00 33.08 24 ARG D O 1
ATOM 4760 N N . ARG C 3 46 ? 140.984 137.086 135.776 1.00 35.35 25 ARG D N 1
ATOM 4761 C CA . ARG C 3 46 ? 140.034 137.599 134.796 1.00 35.35 25 ARG D CA 1
ATOM 4762 C C . ARG C 3 46 ? 140.081 139.121 134.747 1.00 35.35 25 ARG D C 1
ATOM 4763 O O . ARG C 3 46 ? 140.102 139.725 133.666 1.00 35.35 25 ARG D O 1
ATOM 4771 N N . GLY C 3 47 ? 140.097 139.759 135.916 1.00 32.75 26 GLY D N 1
ATOM 4772 C CA . GLY C 3 47 ? 140.225 141.203 135.954 1.00 32.75 26 GLY D CA 1
ATOM 4773 C C . GLY C 3 47 ? 141.501 141.692 135.304 1.00 32.75 26 GLY D C 1
ATOM 4774 O O . GLY C 3 47 ? 141.531 142.774 134.716 1.00 32.75 26 GLY D O 1
ATOM 4775 N N . PHE C 3 48 ? 142.566 140.900 135.387 1.00 32.55 27 PHE D N 1
ATOM 4776 C CA . PHE C 3 48 ? 143.820 141.283 134.751 1.00 32.55 27 PHE D CA 1
ATOM 4777 C C . PHE C 3 48 ? 143.720 141.170 133.238 1.00 32.55 27 PHE D C 1
ATOM 4778 O O . PHE C 3 48 ? 144.199 142.049 132.512 1.00 32.55 27 PHE D O 1
ATOM 4786 N N . GLN C 3 49 ? 143.118 140.087 132.744 1.00 36.18 28 GLN D N 1
ATOM 4787 C CA . GLN C 3 49 ? 142.831 140.001 131.316 1.00 36.18 28 GLN D CA 1
ATOM 4788 C C . GLN C 3 49 ? 142.063 141.228 130.854 1.00 36.18 28 GLN D C 1
ATOM 4789 O O . GLN C 3 49 ? 142.356 141.801 129.798 1.00 36.18 28 GLN D O 1
ATOM 4795 N N . VAL C 3 50 ? 141.117 141.678 131.669 1.00 33.90 29 VAL D N 1
ATOM 4796 C CA . VAL C 3 50 ? 140.306 142.843 131.329 1.00 33.90 29 VAL D CA 1
ATOM 4797 C C . VAL C 3 50 ? 141.065 144.172 131.391 1.00 33.90 29 VAL D C 1
ATOM 4798 O O . VAL C 3 50 ? 140.982 144.981 130.470 1.00 33.90 29 VAL D O 1
ATOM 4802 N N . TYR C 3 51 ? 141.803 144.392 132.475 1.00 52.62 30 TYR D N 1
ATOM 4803 C CA . TYR C 3 51 ? 142.536 145.644 132.675 1.00 52.13 30 TYR D CA 1
ATOM 4804 C C . TYR C 3 51 ? 143.636 145.952 131.652 1.00 51.80 30 TYR D C 1
ATOM 4805 O O . TYR C 3 51 ? 143.781 147.097 131.224 1.00 51.69 30 TYR D O 1
ATOM 4814 N N . ASN C 3 52 ? 144.405 144.941 131.262 1.00 51.67 31 ASN D N 1
ATOM 4815 C CA . ASN C 3 52 ? 145.507 145.137 130.320 1.00 51.33 31 ASN D CA 1
ATOM 4816 C C . ASN C 3 52 ? 145.050 145.280 128.868 1.00 51.66 31 ASN D C 1
ATOM 4817 O O . ASN C 3 52 ? 145.782 145.798 128.024 1.00 51.41 31 ASN D O 1
ATOM 4822 N N . GLU C 3 53 ? 143.838 144.818 128.590 1.00 52.24 32 GLU D N 1
ATOM 4823 C CA . GLU C 3 53 ? 143.277 144.834 127.246 1.00 52.63 32 GLU D CA 1
ATOM 4824 C C . GLU C 3 53 ? 142.229 145.918 127.030 1.00 52.93 32 GLU D C 1
ATOM 4825 O O . GLU C 3 53 ? 141.859 146.167 125.878 1.00 53.22 32 GLU D O 1
ATOM 4831 N N . VAL C 3 54 ? 141.750 146.566 128.096 1.00 52.92 33 VAL D N 1
ATOM 4832 C CA . VAL C 3 54 ? 140.682 147.558 128.001 1.00 53.26 33 VAL D CA 1
ATOM 4833 C C . VAL C 3 54 ? 141.106 148.821 128.738 1.00 52.87 33 VAL D C 1
ATOM 4834 O O . VAL C 3 54 ? 141.360 149.860 128.119 1.00 52.74 33 VAL D O 1
ATOM 4838 N N . CYS C 3 55 ? 141.193 148.740 130.066 1.00 52.69 34 CYS D N 1
ATOM 4839 C CA . CYS C 3 55 ? 141.395 149.939 130.869 1.00 52.42 34 CYS D CA 1
ATOM 4840 C C . CYS C 3 55 ? 142.783 150.532 130.674 1.00 51.83 34 CYS D C 1
ATOM 4841 O O . CYS C 3 55 ? 142.956 151.750 130.804 1.00 51.66 34 CYS D O 1
ATOM 4844 N N . SER C 3 56 ? 143.776 149.701 130.354 1.00 51.52 35 SER D N 1
ATOM 4845 C CA . SER C 3 56 ? 145.147 150.184 130.231 1.00 50.95 35 SER D CA 1
ATOM 4846 C C . SER C 3 56 ? 145.313 151.183 129.094 1.00 50.93 35 SER D C 1
ATOM 4847 O O . SER C 3 56 ? 146.275 151.959 129.107 1.00 50.51 35 SER D O 1
ATOM 4850 N N . ALA C 3 57 ? 144.396 151.188 128.121 1.00 51.41 36 ALA D N 1
ATOM 4851 C CA . ALA C 3 57 ? 144.498 152.101 126.987 1.00 51.46 36 ALA D CA 1
ATOM 4852 C C . ALA C 3 57 ? 144.495 153.559 127.426 1.00 51.34 36 ALA D C 1
ATOM 4853 O O . ALA C 3 57 ? 145.131 154.401 126.780 1.00 51.15 36 ALA D O 1
ATOM 4855 N N . CYS C 3 58 ? 143.792 153.874 128.514 1.00 51.48 37 CYS D N 1
ATOM 4856 C CA . CYS C 3 58 ? 143.700 155.227 129.055 1.00 51.43 37 CYS D CA 1
ATOM 4857 C C . CYS C 3 58 ? 144.269 155.351 130.459 1.00 51.05 37 CYS D C 1
ATOM 4858 O O . CYS C 3 58 ? 144.897 156.366 130.773 1.00 50.76 37 CYS D O 1
ATOM 4861 N N . HIS C 3 59 ? 144.069 154.348 131.310 1.00 51.06 38 HIS D N 1
ATOM 4862 C CA . HIS C 3 59 ? 144.434 154.416 132.718 1.00 50.80 38 HIS D CA 1
ATOM 4863 C C . HIS C 3 59 ? 145.804 153.793 132.968 1.00 50.26 38 HIS D C 1
ATOM 4864 O O . HIS C 3 59 ? 146.361 153.083 132.129 1.00 50.14 38 HIS D O 1
ATOM 4871 N N . GLY C 3 60 ? 146.341 154.074 134.158 1.00 49.97 39 GLY D N 1
ATOM 4872 C CA . GLY C 3 60 ? 147.601 153.515 134.603 1.00 49.48 39 GLY D CA 1
ATOM 4873 C C . GLY C 3 60 ? 147.537 153.176 136.080 1.00 49.45 39 GLY D C 1
ATOM 4874 O O . GLY C 3 60 ? 146.536 153.439 136.751 1.00 49.80 39 GLY D O 1
ATOM 4875 N N . MET C 3 61 ? 148.604 152.544 136.559 1.00 49.06 40 MET D N 1
ATOM 4876 C CA . MET C 3 61 ? 148.741 152.132 137.949 1.00 49.00 40 MET D CA 1
ATOM 4877 C C . MET C 3 61 ? 150.215 152.210 138.323 1.00 48.46 40 MET D C 1
ATOM 4878 O O . MET C 3 61 ? 150.870 151.186 138.517 1.00 48.22 40 MET D O 1
ATOM 4883 N N . LYS C 3 62 ? 150.733 153.430 138.422 1.00 48.31 41 LYS D N 1
ATOM 4884 C CA . LYS C 3 62 ? 152.137 153.638 138.755 1.00 47.82 41 LYS D CA 1
ATOM 4885 C C . LYS C 3 62 ? 152.479 153.095 140.139 1.00 47.63 41 LYS D C 1
ATOM 4886 O O . LYS C 3 62 ? 153.543 152.511 140.340 1.00 47.22 41 LYS D O 1
ATOM 4892 N N . PHE C 3 63 ? 151.572 153.292 141.090 1.00 47.94 42 PHE D N 1
ATOM 4893 C CA . PHE C 3 63 ? 151.783 152.824 142.454 1.00 47.83 42 PHE D CA 1
ATOM 4894 C C . PHE C 3 63 ? 151.771 151.301 142.552 1.00 47.89 42 PHE D C 1
ATOM 4895 O O . PHE C 3 63 ? 151.723 150.747 143.651 1.00 47.78 42 PHE D O 1
ATOM 4903 N N . VAL C 3 64 ? 151.815 150.624 141.408 1.00 24.57 43 VAL D N 1
ATOM 4904 C CA . VAL C 3 64 ? 151.814 149.156 141.405 1.00 24.57 43 VAL D CA 1
ATOM 4905 C C . VAL C 3 64 ? 152.982 148.455 140.702 1.00 24.57 43 VAL D C 1
ATOM 4906 O O . VAL C 3 64 ? 153.076 148.490 139.475 1.00 24.57 43 VAL D O 1
ATOM 4910 N N . PRO C 3 65 ? 153.877 147.808 141.478 1.00 26.40 44 PRO D N 1
ATOM 4911 C CA . PRO C 3 65 ? 154.957 147.073 140.803 1.00 26.40 44 PRO D CA 1
ATOM 4912 C C . PRO C 3 65 ? 154.405 145.837 140.077 1.00 26.40 44 PRO D C 1
ATOM 4913 O O . PRO C 3 65 ? 153.404 145.269 140.517 1.00 26.40 44 PRO D O 1
ATOM 4917 N N . ILE C 3 66 ? 155.051 145.426 138.989 1.00 29.22 45 ILE D N 1
ATOM 4918 C CA . ILE C 3 66 ? 154.592 144.291 138.202 1.00 29.22 45 ILE D CA 1
ATOM 4919 C C . ILE C 3 66 ? 154.906 142.985 138.911 1.00 29.22 45 ILE D C 1
ATOM 4920 O O . ILE C 3 66 ? 154.137 142.020 138.822 1.00 29.22 45 ILE D O 1
ATOM 4925 N N . ARG C 3 67 ? 156.027 142.927 139.628 1.00 27.76 46 ARG D N 1
ATOM 4926 C CA . ARG C 3 67 ? 156.390 141.721 140.360 1.00 27.76 46 ARG D CA 1
ATOM 4927 C C . ARG C 3 67 ? 155.303 141.274 141.327 1.00 27.76 46 ARG D C 1
ATOM 4928 O O . ARG C 3 67 ? 155.306 140.114 141.748 1.00 27.76 46 ARG D O 1
ATOM 4936 N N . THR C 3 68 ? 154.375 142.162 141.687 1.00 28.05 47 THR D N 1
ATOM 4937 C CA . THR C 3 68 ? 153.315 141.794 142.615 1.00 28.05 47 THR D CA 1
ATOM 4938 C C . THR C 3 68 ? 152.377 140.749 142.034 1.00 28.05 47 THR D C 1
ATOM 4939 O O . THR C 3 68 ? 151.575 140.174 142.775 1.00 28.05 47 THR D O 1
ATOM 4943 N N . LEU C 3 69 ? 152.456 140.498 140.740 1.00 29.64 48 LEU D N 1
ATOM 4944 C CA . LEU C 3 69 ? 151.648 139.475 140.098 1.00 29.64 48 LEU D CA 1
ATOM 4945 C C . LEU C 3 69 ? 152.157 138.083 140.361 1.00 29.64 48 LEU D C 1
ATOM 4946 O O . LEU C 3 69 ? 151.643 137.116 139.793 1.00 29.64 48 LEU D O 1
ATOM 4951 N N . ALA C 3 70 ? 153.174 137.971 141.206 1.00 31.56 49 ALA D N 1
ATOM 4952 C CA . ALA C 3 70 ? 153.650 136.696 141.710 1.00 31.56 49 ALA D CA 1
ATOM 4953 C C . ALA C 3 70 ? 153.537 136.575 143.217 1.00 31.56 49 ALA D C 1
ATOM 4954 O O . ALA C 3 70 ? 153.428 135.458 143.726 1.00 31.56 49 ALA D O 1
ATOM 4956 N N . ASP C 3 71 ? 153.564 137.691 143.941 1.00 33.15 50 ASP D N 1
ATOM 4957 C CA . ASP C 3 71 ? 153.386 137.657 145.384 1.00 33.15 50 ASP D CA 1
ATOM 4958 C C . ASP C 3 71 ? 152.075 136.970 145.737 1.00 33.15 50 ASP D C 1
ATOM 4959 O O . ASP C 3 71 ? 151.085 137.071 145.007 1.00 33.15 50 ASP D O 1
ATOM 4964 N N . ASP C 3 72 ? 152.076 136.266 146.863 1.00 33.74 51 ASP D N 1
ATOM 4965 C CA . ASP C 3 72 ? 150.893 135.544 147.295 1.00 33.74 51 ASP D CA 1
ATOM 4966 C C . ASP C 3 72 ? 149.754 136.514 147.598 1.00 33.74 51 ASP D C 1
ATOM 4967 O O . ASP C 3 72 ? 149.925 137.734 147.636 1.00 33.74 51 ASP D O 1
ATOM 4972 N N . GLY C 3 73 ? 148.572 135.946 147.812 1.00 29.71 52 GLY D N 1
ATOM 4973 C CA . GLY C 3 73 ? 147.405 136.725 148.171 1.00 29.71 52 GLY D CA 1
ATOM 4974 C C . GLY C 3 73 ? 146.495 137.013 146.998 1.00 29.71 52 GLY D C 1
ATOM 4975 O O . GLY C 3 73 ? 145.270 136.942 147.123 1.00 29.71 52 GLY D O 1
ATOM 4976 N N . GLY C 3 74 ? 147.085 137.333 145.852 1.00 30.42 53 GLY D N 1
ATOM 4977 C CA . GLY C 3 74 ? 146.329 137.691 144.679 1.00 30.42 53 GLY D CA 1
ATOM 4978 C C . GLY C 3 74 ? 146.618 136.759 143.523 1.00 30.42 53 GLY D C 1
ATOM 4979 O O . GLY C 3 74 ? 146.669 135.537 143.687 1.00 30.42 53 GLY D O 1
ATOM 4980 N N . PRO C 3 75 ? 146.813 137.310 142.325 1.00 30.71 54 PRO D N 1
ATOM 4981 C CA . PRO C 3 75 ? 147.168 136.454 141.192 1.00 30.71 54 PRO D CA 1
ATOM 4982 C C . PRO C 3 75 ? 148.582 135.928 141.325 1.00 30.71 54 PRO D C 1
ATOM 4983 O O . PRO C 3 75 ? 149.551 136.669 141.139 1.00 30.71 54 PRO D O 1
ATOM 4987 N N . GLN C 3 76 ? 148.711 134.650 141.656 1.00 33.20 55 GLN D N 1
ATOM 4988 C CA . GLN C 3 76 ? 150.020 134.022 141.802 1.00 33.20 55 GLN D CA 1
ATOM 4989 C C . GLN C 3 76 ? 150.524 133.502 140.460 1.00 33.20 55 GLN D C 1
ATOM 4990 O O . GLN C 3 76 ? 150.850 132.328 140.294 1.00 33.20 55 GLN D O 1
ATOM 4996 N N . LEU C 3 77 ? 150.587 134.406 139.485 1.00 33.35 56 LEU D N 1
ATOM 4997 C CA . LEU C 3 77 ? 150.975 134.049 138.133 1.00 33.35 56 LEU D CA 1
ATOM 4998 C C . LEU C 3 77 ? 152.392 133.480 138.104 1.00 33.35 56 LEU D C 1
ATOM 4999 O O . LEU C 3 77 ? 153.129 133.502 139.092 1.00 33.35 56 LEU D O 1
ATOM 5004 N N . ASP C 3 78 ? 152.763 132.961 136.941 1.00 37.88 57 ASP D N 1
ATOM 5005 C CA . ASP C 3 78 ? 154.091 132.400 136.751 1.00 37.88 57 ASP D CA 1
ATOM 5006 C C . ASP C 3 78 ? 155.085 133.516 136.447 1.00 37.88 57 ASP D C 1
ATOM 5007 O O . ASP C 3 78 ? 154.881 134.267 135.487 1.00 37.88 57 ASP D O 1
ATOM 5012 N N . PRO C 3 79 ? 156.159 133.662 137.228 1.00 38.11 58 PRO D N 1
ATOM 5013 C CA . PRO C 3 79 ? 157.106 134.765 137.010 1.00 38.11 58 PRO D CA 1
ATOM 5014 C C . PRO C 3 79 ? 157.520 134.991 135.564 1.00 38.11 58 PRO D C 1
ATOM 5015 O O . PRO C 3 79 ? 157.615 136.139 135.115 1.00 38.11 58 PRO D O 1
ATOM 5019 N N . THR C 3 80 ? 157.792 133.912 134.832 1.00 38.98 59 THR D N 1
ATOM 5020 C CA . THR C 3 80 ? 158.252 134.057 133.455 1.00 38.98 59 THR D CA 1
ATOM 5021 C C . THR C 3 80 ? 157.237 134.827 132.621 1.00 38.98 59 THR D C 1
ATOM 5022 O O . THR C 3 80 ? 157.599 135.719 131.841 1.00 38.98 59 THR D O 1
ATOM 5026 N N . PHE C 3 81 ? 155.955 134.488 132.764 1.00 37.66 60 PHE D N 1
ATOM 5027 C CA . PHE C 3 81 ? 154.924 135.250 132.076 1.00 37.66 60 PHE D CA 1
ATOM 5028 C C . PHE C 3 81 ? 154.947 136.706 132.506 1.00 37.66 60 PHE D C 1
ATOM 5029 O O . PHE C 3 81 ? 154.656 137.596 131.701 1.00 37.66 60 PHE D O 1
ATOM 5037 N N . VAL C 3 82 ? 155.306 136.972 133.761 1.00 35.55 61 VAL D N 1
ATOM 5038 C CA . VAL C 3 82 ? 155.369 138.349 134.233 1.00 35.55 61 VAL D CA 1
ATOM 5039 C C . VAL C 3 82 ? 156.473 139.104 133.509 1.00 35.55 61 VAL D C 1
ATOM 5040 O O . VAL C 3 82 ? 156.279 140.239 133.060 1.00 35.55 61 VAL D O 1
ATOM 5044 N N . ARG C 3 83 ? 157.648 138.488 133.384 1.00 38.13 62 ARG D N 1
ATOM 5045 C CA . ARG C 3 83 ? 158.742 139.144 132.676 1.00 38.13 62 ARG D CA 1
ATOM 5046 C C . ARG C 3 83 ? 158.381 139.375 131.215 1.00 38.13 62 ARG D C 1
ATOM 5047 O O . ARG C 3 83 ? 158.686 140.434 130.649 1.00 38.13 62 ARG D O 1
ATOM 5055 N N . GLU C 3 84 ? 157.728 138.395 130.589 1.00 38.82 63 GLU D N 1
ATOM 5056 C CA . GLU C 3 84 ? 157.292 138.564 129.207 1.00 38.82 63 GLU D CA 1
ATOM 5057 C C . GLU C 3 84 ? 156.332 139.741 129.081 1.00 38.82 63 GLU D C 1
ATOM 5058 O O . GLU C 3 84 ? 156.546 140.655 128.274 1.00 38.82 63 GLU D O 1
ATOM 5064 N N . TYR C 3 85 ? 155.265 139.731 129.882 1.00 34.96 64 TYR D N 1
ATOM 5065 C CA . TYR C 3 85 ? 154.271 140.793 129.824 1.00 34.96 64 TYR D CA 1
ATOM 5066 C C . TYR C 3 85 ? 154.888 142.149 130.116 1.00 34.96 64 TYR D C 1
ATOM 5067 O O . TYR C 3 85 ? 154.451 143.164 129.562 1.00 34.96 64 TYR D O 1
ATOM 5076 N N . ALA C 3 86 ? 155.901 142.189 130.978 1.00 35.55 65 ALA D N 1
ATOM 5077 C CA . ALA C 3 86 ? 156.582 143.442 131.263 1.00 35.55 65 ALA D CA 1
ATOM 5078 C C . ALA C 3 86 ? 157.334 143.936 130.038 1.00 35.55 65 ALA D C 1
ATOM 5079 O O . ALA C 3 86 ? 157.136 145.068 129.584 1.00 35.55 65 ALA D O 1
ATOM 5081 N N . ALA C 3 87 ? 158.204 143.093 129.483 1.00 37.29 66 ALA D N 1
ATOM 5082 C CA . ALA C 3 87 ? 158.940 143.485 128.290 1.00 37.29 66 ALA D CA 1
ATOM 5083 C C . ALA C 3 87 ? 158.014 143.856 127.142 1.00 37.29 66 ALA D C 1
ATOM 5084 O O . ALA C 3 87 ? 158.424 144.600 126.245 1.00 37.29 66 ALA D O 1
ATOM 5086 N N . GLY C 3 88 ? 156.781 143.358 127.146 1.00 36.30 67 GLY D N 1
ATOM 5087 C CA . GLY C 3 88 ? 155.830 143.697 126.109 1.00 36.30 67 GLY D CA 1
ATOM 5088 C C . GLY C 3 88 ? 155.083 144.995 126.301 1.00 36.30 67 GLY D C 1
ATOM 5089 O O . GLY C 3 88 ? 154.194 145.307 125.505 1.00 36.30 67 GLY D O 1
ATOM 5090 N N . LEU C 3 89 ? 155.409 145.764 127.333 1.00 34.47 68 LEU D N 1
ATOM 5091 C CA . LEU C 3 89 ? 154.731 147.012 127.635 1.00 34.47 68 LEU D CA 1
ATOM 5092 C C . LEU C 3 89 ? 155.523 148.192 127.074 1.00 34.47 68 LEU D C 1
ATOM 5093 O O . LEU C 3 89 ? 156.491 148.027 126.327 1.00 34.47 68 LEU D O 1
ATOM 5098 N N . ASP C 3 90 ? 155.109 149.404 127.441 1.00 37.65 69 ASP D N 1
ATOM 5099 C CA . ASP C 3 90 ? 155.777 150.618 126.994 1.00 37.65 69 ASP D CA 1
ATOM 5100 C C . ASP C 3 90 ? 157.208 150.659 127.509 1.00 37.65 69 ASP D C 1
ATOM 5101 O O . ASP C 3 90 ? 157.633 149.765 128.247 1.00 37.65 69 ASP D O 1
ATOM 5106 N N . THR C 3 91 ? 157.957 151.688 127.125 1.00 40.13 70 THR D N 1
ATOM 5107 C CA . THR C 3 91 ? 159.367 151.813 127.469 1.00 40.13 70 THR D CA 1
ATOM 5108 C C . THR C 3 91 ? 159.524 152.866 128.557 1.00 40.13 70 THR D C 1
ATOM 5109 O O . THR C 3 91 ? 159.264 154.052 128.328 1.00 40.13 70 THR D O 1
ATOM 5113 N N . ILE C 3 92 ? 159.953 152.427 129.734 1.00 39.56 71 ILE D N 1
ATOM 5114 C CA . ILE C 3 92 ? 160.304 153.321 130.829 1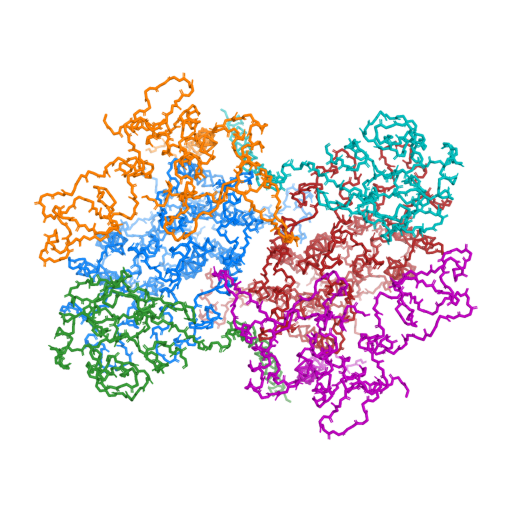.00 39.56 71 ILE D CA 1
ATOM 5115 C C . ILE C 3 92 ? 161.816 153.502 130.780 1.00 39.56 71 ILE D C 1
ATOM 5116 O O . ILE C 3 92 ? 162.567 152.532 130.927 1.00 39.56 71 ILE D O 1
ATOM 5121 N N . ILE C 3 93 ? 162.268 154.737 130.564 1.00 42.79 72 ILE D N 1
ATOM 5122 C CA . ILE C 3 93 ? 163.606 154.950 130.021 1.00 42.79 72 ILE D CA 1
ATOM 5123 C C . ILE C 3 93 ? 164.694 154.551 131.013 1.00 42.79 72 ILE D C 1
ATOM 5124 O O . ILE C 3 93 ? 165.414 153.573 130.785 1.00 42.79 72 ILE D O 1
ATOM 5129 N N . ASP C 3 94 ? 164.821 155.279 132.119 1.00 44.02 73 ASP D N 1
ATOM 5130 C CA . ASP C 3 94 ? 165.905 155.050 133.067 1.00 44.02 73 ASP D CA 1
ATOM 5131 C C . ASP C 3 94 ? 165.833 156.076 134.189 1.00 44.02 73 ASP D C 1
ATOM 5132 O O . ASP C 3 94 ? 164.996 156.983 134.152 1.00 44.02 73 ASP D O 1
ATOM 5137 N N . LYS C 3 95 ? 166.705 155.943 135.190 1.00 41.05 74 LYS D N 1
ATOM 5138 C CA . LYS C 3 95 ? 166.906 156.983 136.185 1.00 41.05 74 LYS D CA 1
ATOM 5139 C C . LYS C 3 95 ? 168.318 157.544 136.206 1.00 41.05 74 LYS D C 1
ATOM 5140 O O . LYS C 3 95 ? 168.510 158.655 136.711 1.00 41.05 74 LYS D O 1
ATOM 5146 N N . ASP C 3 96 ? 169.304 156.820 135.677 1.00 46.42 75 ASP D N 1
ATOM 5147 C CA . ASP C 3 96 ? 170.692 157.264 135.686 1.00 46.42 75 ASP D CA 1
ATOM 5148 C C . ASP C 3 96 ? 171.165 157.707 134.306 1.00 46.42 75 ASP D C 1
ATOM 5149 O O . ASP C 3 96 ? 171.693 158.812 134.161 1.00 46.42 75 ASP D O 1
ATOM 5154 N N . SER C 3 97 ? 170.976 156.879 133.281 1.00 46.17 76 SER D N 1
ATOM 5155 C CA . SER C 3 97 ? 171.429 157.167 131.924 1.00 46.17 76 SER D CA 1
ATOM 5156 C C . SER C 3 97 ? 170.218 157.160 131.003 1.00 46.17 76 SER D C 1
ATOM 5157 O O . SER C 3 97 ? 169.602 156.110 130.791 1.00 46.17 76 SER D O 1
ATOM 5160 N N . GLY C 3 98 ? 169.878 158.322 130.455 1.00 46.55 77 GLY D N 1
ATOM 5161 C CA . GLY C 3 98 ? 168.725 158.421 129.585 1.00 46.55 77 GLY D CA 1
ATOM 5162 C C . GLY C 3 98 ? 168.837 157.501 128.390 1.00 46.55 77 GLY D C 1
ATOM 5163 O O . GLY C 3 98 ? 169.610 157.760 127.463 1.00 46.55 77 GLY D O 1
ATOM 5164 N N . GLU C 3 99 ? 168.069 156.413 128.408 1.00 46.04 78 GLU D N 1
ATOM 5165 C CA . GLU C 3 99 ? 168.081 155.443 127.323 1.00 46.04 78 GLU D CA 1
ATOM 5166 C C . GLU C 3 99 ? 166.906 154.488 127.475 1.00 46.04 78 GLU D C 1
ATOM 5167 O O . GLU C 3 99 ? 166.734 153.870 128.530 1.00 46.04 78 GLU D O 1
ATOM 5173 N N . GLU C 3 100 ? 166.098 154.354 126.429 1.00 44.58 79 GLU D N 1
ATOM 5174 C CA . GLU C 3 100 ? 164.916 153.507 126.488 1.00 44.58 79 GLU D CA 1
ATOM 5175 C C . GLU C 3 100 ? 165.284 152.050 126.738 1.00 44.58 79 GLU D C 1
ATOM 5176 O O . GLU C 3 100 ? 165.862 151.392 125.868 1.00 44.58 79 GLU D O 1
ATOM 5182 N N . ARG C 3 101 ? 164.993 151.600 127.950 1.00 42.74 80 ARG D N 1
ATOM 5183 C CA . ARG C 3 101 ? 165.307 150.251 128.356 1.00 42.74 80 ARG D CA 1
ATOM 5184 C C . ARG C 3 101 ? 164.233 149.264 127.946 1.00 42.74 80 ARG D C 1
ATOM 5185 O O . ARG C 3 101 ? 163.274 149.590 127.244 1.00 42.74 80 ARG D O 1
ATOM 5193 N N . ASP C 3 102 ? 164.421 148.045 128.415 1.00 43.88 81 ASP D N 1
ATOM 5194 C CA . ASP C 3 102 ? 163.528 146.924 128.139 1.00 43.88 81 ASP D CA 1
ATOM 5195 C C . ASP C 3 102 ? 162.387 146.787 129.160 1.00 43.88 81 ASP D C 1
ATOM 5196 O O . ASP C 3 102 ? 161.636 145.811 129.113 1.00 43.88 81 ASP D O 1
ATOM 5201 N N . ARG C 3 103 ? 162.279 147.741 130.087 1.00 40.72 82 ARG D N 1
ATOM 5202 C CA . ARG C 3 103 ? 161.212 147.741 131.104 1.00 40.72 82 ARG D CA 1
ATOM 5203 C C . ARG C 3 103 ? 161.067 146.502 132.004 1.00 40.72 82 ARG D C 1
ATOM 5204 O O . ARG C 3 103 ? 160.044 145.817 131.973 1.00 40.72 82 ARG D O 1
ATOM 5212 N N . LYS C 3 104 ? 162.099 146.227 132.800 1.00 37.29 83 LYS D N 1
ATOM 5213 C CA . LYS C 3 104 ? 162.113 145.081 133.714 1.00 37.29 83 LYS D CA 1
ATOM 5214 C C . LYS C 3 104 ? 160.999 145.159 134.768 1.00 37.29 83 LYS D C 1
ATOM 5215 O O . LYS C 3 104 ? 160.580 146.242 135.176 1.00 37.29 83 LYS D O 1
ATOM 5221 N N . GLU C 3 105 ? 160.538 143.986 135.198 1.00 33.68 84 GLU D N 1
ATOM 5222 C CA . GLU C 3 105 ? 159.408 143.851 136.151 1.00 33.68 84 GLU D CA 1
ATOM 5223 C C . GLU C 3 105 ? 159.611 144.771 137.360 1.00 33.68 84 GLU D C 1
ATOM 5224 O O . GLU C 3 105 ? 158.605 145.297 137.852 1.00 33.68 84 GLU D O 1
ATOM 5230 N N . THR C 3 106 ? 160.849 144.985 137.815 1.00 32.47 85 THR D N 1
ATOM 5231 C CA . THR C 3 106 ? 161.101 145.780 139.011 1.00 32.47 85 THR D CA 1
ATOM 5232 C C . THR C 3 106 ? 160.510 147.174 138.888 1.00 32.47 85 THR D C 1
ATOM 5233 O O . THR C 3 106 ? 160.193 147.808 139.901 1.00 32.47 85 THR D O 1
ATOM 5237 N N . ASP C 3 107 ? 160.353 147.666 137.664 1.00 33.01 86 ASP D N 1
ATOM 5238 C CA . ASP C 3 107 ? 159.709 148.946 137.443 1.00 33.01 86 ASP D CA 1
ATOM 5239 C C . ASP C 3 107 ? 158.220 148.831 137.749 1.00 33.01 86 ASP D C 1
ATOM 5240 O O . ASP C 3 107 ? 157.712 147.775 138.132 1.00 33.01 86 ASP D O 1
ATOM 5245 N N . MET C 3 108 ? 157.514 149.936 137.575 1.00 29.15 87 MET D N 1
ATOM 5246 C CA . MET C 3 108 ? 156.094 150.005 137.866 1.00 29.15 87 MET D CA 1
ATOM 5247 C C . MET C 3 108 ? 155.291 150.016 136.574 1.00 29.15 87 MET D C 1
ATOM 5248 O O . MET C 3 108 ? 155.818 150.238 135.483 1.00 29.15 87 MET D O 1
ATOM 5253 N N . PHE C 3 109 ? 153.997 149.766 136.712 1.00 28.07 88 PHE D N 1
ATOM 5254 C CA . PHE C 3 109 ? 153.093 149.823 135.576 1.00 28.07 88 PHE D CA 1
ATOM 5255 C C . PHE C 3 109 ? 153.215 151.202 134.942 1.00 28.07 88 PHE D C 1
ATOM 5256 O O . PHE C 3 109 ? 153.618 152.156 135.617 1.00 28.07 88 PHE D O 1
ATOM 5264 N N . PRO C 3 110 ? 152.886 151.356 133.668 1.00 30.79 89 PRO D N 1
ATOM 5265 C CA . PRO C 3 110 ? 153.035 152.654 133.009 1.00 30.79 89 PRO D CA 1
ATOM 5266 C C . PRO C 3 110 ? 152.019 153.659 133.535 1.00 30.79 89 PRO D C 1
ATOM 5267 O O . PRO C 3 110 ? 151.223 153.375 134.426 1.00 30.79 89 PRO D O 1
ATOM 5271 N N . THR C 3 111 ? 152.059 154.855 132.955 1.00 32.08 90 THR D N 1
ATOM 5272 C CA . THR C 3 111 ? 151.177 155.946 133.345 1.00 32.08 90 THR D CA 1
ATOM 5273 C C . THR C 3 111 ? 150.639 156.627 132.097 1.00 32.08 90 THR D C 1
ATOM 5274 O O . THR C 3 111 ? 151.413 157.122 131.272 1.00 32.08 90 THR D O 1
ATOM 5278 N N . ARG C 3 112 ? 149.318 156.637 131.956 1.00 35.10 91 ARG D N 1
ATOM 5279 C CA . ARG C 3 112 ? 148.636 157.419 130.937 1.00 35.10 91 ARG D CA 1
ATOM 5280 C C . ARG C 3 112 ? 148.154 158.704 131.595 1.00 35.10 91 ARG D C 1
ATOM 5281 O O . ARG C 3 112 ? 147.413 158.657 132.582 1.00 35.10 91 ARG D O 1
ATOM 5283 N N . VAL C 3 113 ? 148.575 159.844 131.057 1.00 38.90 92 VAL D N 1
ATOM 5284 C CA . VAL C 3 113 ? 148.535 161.112 131.772 1.00 38.90 92 VAL D CA 1
ATOM 5285 C C . VAL C 3 113 ? 147.497 162.067 131.187 1.00 38.90 92 VAL D C 1
ATOM 5286 O O . VAL C 3 113 ? 146.648 162.585 131.913 1.00 38.90 92 VAL D O 1
ATOM 5290 N N . GLY C 3 114 ? 147.555 162.323 129.882 1.00 42.67 93 GLY D N 1
ATOM 5291 C CA . GLY C 3 114 ? 146.713 163.354 129.305 1.00 42.67 93 GLY D CA 1
ATOM 5292 C C . GLY C 3 114 ? 146.307 163.131 127.865 1.00 42.67 93 GLY D C 1
ATOM 5293 O O . GLY C 3 114 ? 146.572 162.075 127.285 1.00 42.67 93 GLY D O 1
ATOM 5294 N N . ASP C 3 115 ? 145.659 164.139 127.279 1.00 47.28 94 ASP D N 1
ATOM 5295 C CA . ASP C 3 115 ? 145.185 164.093 125.897 1.00 47.28 94 ASP D CA 1
ATOM 5296 C C . ASP C 3 115 ? 144.180 162.955 125.707 1.00 47.28 94 ASP D C 1
ATOM 5297 O O . ASP C 3 115 ? 144.389 162.016 124.937 1.00 47.28 94 ASP D O 1
ATOM 5302 N N . GLY C 3 116 ? 143.072 163.061 126.435 1.00 43.44 95 GLY D N 1
ATOM 5303 C CA . GLY C 3 116 ? 142.027 162.063 126.352 1.00 43.44 95 GLY D CA 1
ATOM 5304 C C . GLY C 3 116 ? 142.200 160.893 127.286 1.00 43.44 95 GLY D C 1
ATOM 5305 O O . GLY C 3 116 ? 141.623 159.829 127.043 1.00 43.44 95 GLY D O 1
ATOM 5306 N N . MET C 3 117 ? 142.975 161.056 128.350 1.00 39.33 96 MET D N 1
ATOM 5307 C CA . MET C 3 117 ? 143.283 159.988 129.285 1.00 39.33 96 MET D CA 1
ATOM 5308 C C . MET C 3 117 ? 142.758 160.342 130.669 1.00 39.33 96 MET D C 1
ATOM 5309 O O . MET C 3 117 ? 142.301 161.459 130.923 1.00 39.33 96 MET D O 1
ATOM 5314 N N . GLY C 3 118 ? 142.829 159.367 131.568 1.00 33.01 97 GLY D N 1
ATOM 5315 C CA . GLY C 3 118 ? 142.225 159.495 132.870 1.00 33.01 97 GLY D CA 1
ATOM 5316 C C . GLY C 3 118 ? 143.204 159.358 134.016 1.00 33.01 97 GLY D C 1
ATOM 5317 O O . GLY C 3 118 ? 144.423 159.300 133.832 1.00 33.01 97 GLY D O 1
ATOM 5318 N N . PRO C 3 119 ? 142.673 159.303 135.229 1.00 29.73 98 PRO D N 1
ATOM 5319 C CA . PRO C 3 119 ? 143.508 159.254 136.430 1.00 29.73 98 PRO D CA 1
ATOM 5320 C C . PRO C 3 119 ? 144.160 157.887 136.609 1.00 29.73 98 PRO D C 1
ATOM 5321 O O . PRO C 3 119 ? 144.073 157.009 135.759 1.00 29.73 98 PRO D O 1
ATOM 5325 N N . ASP C 3 120 ? 144.834 157.729 137.741 1.00 28.95 99 ASP D N 1
ATOM 5326 C CA . ASP C 3 120 ? 145.508 156.487 138.086 1.00 28.95 99 ASP D CA 1
ATOM 5327 C C . ASP C 3 120 ? 144.599 155.650 138.971 1.00 28.95 99 ASP D C 1
ATOM 5328 O O . ASP C 3 120 ? 143.996 156.166 139.917 1.00 28.95 99 ASP D O 1
ATOM 5333 N N . LEU C 3 121 ? 144.506 154.359 138.661 1.00 27.65 100 LEU D N 1
ATOM 5334 C CA . LEU C 3 121 ? 143.621 153.442 139.360 1.00 27.65 100 LEU D CA 1
ATOM 5335 C C . LEU C 3 121 ? 144.333 152.661 140.453 1.00 27.65 100 LEU D C 1
ATOM 5336 O O . LEU C 3 121 ? 143.817 151.636 140.908 1.00 27.65 100 LEU D O 1
ATOM 5341 N N . SER C 3 122 ? 145.506 153.121 140.882 1.00 25.05 101 SER D N 1
ATOM 5342 C CA . SER C 3 122 ? 146.252 152.396 141.900 1.00 25.05 101 SER D CA 1
ATOM 5343 C C . SER C 3 122 ? 145.430 152.234 143.169 1.00 25.05 101 SER D C 1
ATOM 5344 O O . SER C 3 122 ? 145.333 151.135 143.726 1.00 25.05 101 SER D O 1
ATOM 5347 N N . VAL C 3 123 ? 144.825 153.322 143.639 1.00 23.05 102 VAL D N 1
ATOM 5348 C CA . VAL C 3 123 ? 144.126 153.327 144.916 1.00 23.05 102 VAL D CA 1
ATOM 5349 C C . VAL C 3 123 ? 142.725 153.899 144.755 1.00 23.05 102 VAL D C 1
ATOM 5350 O O . VAL C 3 123 ? 142.135 154.397 145.720 1.00 23.05 102 VAL D O 1
ATOM 5354 N N . MET C 3 124 ? 142.180 153.835 143.542 1.00 25.66 103 MET D N 1
ATOM 5355 C CA . MET C 3 124 ? 140.834 154.343 143.324 1.00 25.66 103 MET D CA 1
ATOM 5356 C C . MET C 3 124 ? 139.798 153.550 144.102 1.00 25.66 103 MET D C 1
ATOM 5357 O O . MET C 3 124 ? 138.685 154.040 144.313 1.00 25.66 103 MET D O 1
ATOM 5362 N N . ALA C 3 125 ? 140.138 152.342 144.534 1.00 25.20 104 ALA D N 1
ATOM 5363 C CA . ALA C 3 125 ? 139.234 151.530 145.329 1.00 25.20 104 ALA D CA 1
ATOM 5364 C C . ALA C 3 125 ? 139.158 151.980 146.777 1.00 25.20 104 ALA D C 1
ATOM 5365 O O . ALA C 3 125 ? 138.374 151.414 147.545 1.00 25.20 104 ALA D O 1
ATOM 5367 N N . LYS C 3 126 ? 139.953 152.975 147.166 1.00 22.43 105 LYS D N 1
ATOM 5368 C CA . LYS C 3 126 ? 139.908 153.544 148.501 1.00 22.43 105 LYS D CA 1
ATOM 5369 C C . LYS C 3 126 ? 139.546 155.016 148.517 1.00 22.43 105 LYS D C 1
ATOM 5370 O O . LYS C 3 126 ? 139.121 155.515 149.563 1.00 22.43 105 LYS D O 1
ATOM 5376 N N . ALA C 3 127 ? 139.706 155.719 147.402 1.00 23.26 106 ALA D N 1
ATOM 5377 C CA . ALA C 3 127 ? 139.357 157.124 147.291 1.00 23.26 106 ALA D CA 1
ATOM 5378 C C . ALA C 3 127 ? 137.877 157.346 147.033 1.00 23.26 106 ALA D C 1
ATOM 5379 O O . ALA C 3 127 ? 137.495 158.439 146.603 1.00 23.26 106 ALA D O 1
ATOM 5381 N N . ARG C 3 128 ? 137.044 156.342 147.271 1.00 25.47 107 ARG D N 1
ATOM 5382 C CA . ARG C 3 128 ? 135.612 156.466 147.065 1.00 25.47 107 ARG D CA 1
ATOM 5383 C C . ARG C 3 128 ? 134.843 155.919 148.263 1.00 25.47 107 ARG D C 1
ATOM 5384 O O . ARG C 3 128 ? 133.766 156.411 148.598 1.00 25.47 107 ARG D O 1
ATOM 5392 N N . GLY C 3 147 ? 131.022 151.877 148.908 1.00 29.18 126 GLY D N 1
ATOM 5393 C CA . GLY C 3 147 ? 131.997 151.169 149.714 1.00 29.18 126 GLY D CA 1
ATOM 5394 C C . GLY C 3 147 ? 133.280 150.876 148.968 1.00 29.18 126 GLY D C 1
ATOM 5395 O O . GLY C 3 147 ? 134.047 149.997 149.357 1.00 29.18 126 GLY D O 1
ATOM 5396 N N . GLY C 3 148 ? 133.514 151.619 147.891 1.00 28.29 127 GLY D N 1
ATOM 5397 C CA . GLY C 3 148 ? 134.706 151.459 147.098 1.00 28.29 127 GLY D CA 1
ATOM 5398 C C . GLY C 3 148 ? 134.451 150.668 145.831 1.00 28.29 127 GLY D C 1
ATOM 5399 O O . GLY C 3 148 ? 133.912 151.189 144.851 1.00 28.29 127 GLY D O 1
ATOM 5400 N N . PRO C 3 149 ? 134.839 149.392 145.820 1.00 28.77 128 PRO D N 1
ATOM 5401 C CA . PRO C 3 149 ? 134.625 148.579 144.615 1.00 28.77 128 PRO D CA 1
ATOM 5402 C C . PRO C 3 149 ? 133.199 148.588 144.114 1.00 28.77 128 PRO D C 1
ATOM 5403 O O . PRO C 3 149 ? 132.975 148.494 142.900 1.00 28.77 128 PRO D O 1
ATOM 5407 N N . GLU C 3 150 ? 132.219 148.681 145.011 1.00 31.98 129 GLU D N 1
ATOM 5408 C CA . GLU C 3 150 ? 130.839 148.787 144.562 1.00 31.98 129 GLU D CA 1
ATOM 5409 C C . GLU C 3 150 ? 130.636 150.035 143.722 1.00 31.98 129 GLU D C 1
ATOM 5410 O O . GLU C 3 150 ? 129.825 150.030 142.791 1.00 31.98 129 GLU D O 1
ATOM 5416 N N . TYR C 3 151 ? 131.369 151.106 144.021 1.00 30.82 130 TYR D N 1
ATOM 5417 C CA . TYR C 3 151 ? 131.305 152.295 143.181 1.00 30.82 130 TYR D CA 1
ATOM 5418 C C . TYR C 3 151 ? 131.749 151.973 141.764 1.00 30.82 130 TYR D C 1
ATOM 5419 O O . TYR C 3 151 ? 131.081 152.336 140.794 1.00 30.82 130 TYR D O 1
ATOM 5428 N N . ILE C 3 152 ? 132.874 151.275 141.627 1.00 29.62 131 ILE D N 1
ATOM 5429 C CA . ILE C 3 152 ? 133.379 150.939 140.301 1.00 29.62 131 ILE D CA 1
ATOM 5430 C C . ILE C 3 152 ? 132.398 150.034 139.573 1.00 29.62 131 ILE D C 1
ATOM 5431 O O . ILE C 3 152 ? 132.124 150.220 138.382 1.00 29.62 131 ILE D O 1
ATOM 5436 N N . TYR C 3 153 ? 131.859 149.037 140.271 1.00 32.56 132 TYR D N 1
ATOM 5437 C CA . TYR C 3 153 ? 130.904 148.131 139.645 1.00 32.56 132 TYR D CA 1
ATOM 5438 C C . TYR C 3 153 ? 129.676 148.888 139.158 1.00 32.56 132 TYR D C 1
ATOM 5439 O O . TYR C 3 153 ? 129.324 148.825 137.976 1.00 32.56 132 TYR D O 1
ATOM 5448 N N . ASN C 3 154 ? 129.021 149.626 140.051 1.00 33.12 133 ASN D N 1
ATOM 5449 C CA . ASN C 3 154 ? 127.817 150.367 139.703 1.00 33.12 133 ASN D CA 1
ATOM 5450 C C . ASN C 3 154 ? 128.101 151.594 138.849 1.00 33.12 133 ASN D C 1
ATOM 5451 O O . ASN C 3 154 ? 127.156 152.293 138.470 1.00 33.12 133 ASN D O 1
ATOM 5455 N N . TYR C 3 155 ? 129.369 151.883 138.563 1.00 34.12 134 TYR D N 1
ATOM 5456 C CA . TYR C 3 155 ? 129.754 152.961 137.662 1.00 34.12 134 TYR D CA 1
ATOM 5457 C C . TYR C 3 155 ? 129.977 152.443 136.247 1.00 34.12 134 TYR D C 1
ATOM 5458 O O . TYR C 3 155 ? 129.319 152.889 135.303 1.00 34.12 134 TYR D O 1
ATOM 5467 N N . VAL C 3 156 ? 130.909 151.509 136.089 1.00 34.02 135 VAL D N 1
ATOM 5468 C CA . VAL C 3 156 ? 131.071 150.771 134.846 1.00 34.02 135 VAL D CA 1
ATOM 5469 C C . VAL C 3 156 ? 129.702 150.275 134.415 1.00 34.02 135 VAL D C 1
ATOM 5470 O O . VAL C 3 156 ? 129.318 150.396 133.247 1.00 34.02 135 VAL D O 1
ATOM 5474 N N . ILE C 3 157 ? 128.962 149.705 135.361 1.00 34.80 136 ILE D N 1
ATOM 5475 C CA . ILE C 3 157 ? 127.560 149.381 135.132 1.00 34.80 136 ILE D CA 1
ATOM 5476 C C . ILE C 3 157 ? 126.780 150.688 135.155 1.00 34.80 136 ILE D C 1
ATOM 5477 O O . ILE C 3 157 ? 126.687 151.353 136.189 1.00 34.80 136 ILE D O 1
ATOM 5482 N N . GLY C 3 158 ? 126.222 151.054 134.014 1.00 38.89 137 GLY D N 1
ATOM 5483 C CA . GLY C 3 158 ? 125.448 152.267 133.886 1.00 38.89 137 GLY D CA 1
ATOM 5484 C C . GLY C 3 158 ? 126.107 153.281 132.981 1.00 38.89 137 GLY D C 1
ATOM 5485 O O . GLY C 3 158 ? 126.966 154.064 133.397 1.00 38.89 137 GLY D O 1
ATOM 5486 N N . PHE C 3 159 ? 125.686 153.258 131.717 1.00 40.30 138 PHE D N 1
ATOM 5487 C CA . PHE C 3 159 ? 126.020 154.298 130.755 1.00 40.30 138 PHE D CA 1
ATOM 5488 C C . PHE C 3 159 ? 124.844 154.534 129.820 1.00 40.30 138 PHE D C 1
ATOM 5489 O O . PHE C 3 159 ? 125.033 154.957 128.674 1.00 40.30 138 PHE D O 1
ATOM 5497 N N . GLU C 3 160 ? 123.632 154.265 130.297 1.00 46.92 139 GLU D N 1
ATOM 5498 C CA . GLU C 3 160 ? 122.465 154.197 129.439 1.00 46.92 139 GLU D CA 1
ATOM 5499 C C . GLU C 3 160 ? 122.275 155.504 128.677 1.00 46.92 139 GLU D C 1
ATOM 5500 O O . GLU C 3 160 ? 122.894 156.529 128.968 1.00 46.92 139 GLU D O 1
ATOM 5506 N N . GLU C 3 161 ? 121.391 155.452 127.686 1.00 53.81 140 GLU D N 1
ATOM 5507 C CA . GLU C 3 161 ? 121.175 156.600 126.827 1.00 53.81 140 GLU D CA 1
ATOM 5508 C C . GLU C 3 161 ? 120.721 157.800 127.653 1.00 53.81 140 GLU D C 1
ATOM 5509 O O . GLU C 3 161 ? 120.356 157.689 128.825 1.00 53.81 140 GLU D O 1
ATOM 5515 N N . ASN C 3 162 ? 120.745 158.959 127.014 1.00 55.27 141 ASN D N 1
ATOM 5516 C CA . ASN C 3 162 ? 120.353 160.177 127.696 1.00 55.27 141 ASN D CA 1
ATOM 5517 C C . ASN C 3 162 ? 118.869 160.116 128.046 1.00 55.27 141 ASN D C 1
ATOM 5518 O O . ASN C 3 162 ? 118.064 159.614 127.252 1.00 55.27 141 ASN D O 1
ATOM 5523 N N . PRO C 3 163 ? 118.469 160.615 129.213 1.00 58.62 142 PRO D N 1
ATOM 5524 C CA . PRO C 3 163 ? 117.072 160.468 129.637 1.00 58.62 142 PRO D CA 1
ATOM 5525 C C . PRO C 3 163 ? 116.126 161.363 128.855 1.00 58.62 142 PRO D C 1
ATOM 5526 O O . PRO C 3 163 ? 116.543 162.053 127.920 1.00 58.62 142 PRO D O 1
ATOM 5530 N N . GLU C 3 164 ? 114.851 161.360 129.230 1.00 64.46 143 GLU D N 1
ATOM 5531 C CA . GLU C 3 164 ? 113.854 162.186 128.551 1.00 64.46 143 GLU D CA 1
ATOM 5532 C C . GLU C 3 164 ? 113.729 163.556 129.209 1.00 64.46 143 GLU D C 1
ATOM 5533 O O . GLU C 3 164 ? 112.640 164.023 129.538 1.00 64.46 143 GLU D O 1
ATOM 5539 N N . CYS C 3 165 ? 114.875 164.203 129.410 1.00 64.59 144 CYS D N 1
ATOM 5540 C CA . CYS C 3 165 ? 114.925 165.600 129.821 1.00 64.59 144 CYS D CA 1
ATOM 5541 C C . CYS C 3 165 ? 115.908 166.351 128.932 1.00 64.59 144 CYS D C 1
ATOM 5542 O O . CYS C 3 165 ? 115.770 167.559 128.717 1.00 64.59 144 CYS D O 1
ATOM 5545 N N . ALA C 3 166 ? 116.900 165.637 128.407 1.00 60.78 145 ALA D N 1
ATOM 5546 C CA . ALA C 3 166 ? 117.917 166.214 127.542 1.00 60.78 145 ALA D CA 1
ATOM 5547 C C . ALA C 3 166 ? 118.421 165.151 126.574 1.00 60.78 145 ALA D C 1
ATOM 5548 O O . ALA C 3 166 ? 119.618 164.838 126.562 1.00 60.78 145 ALA D O 1
ATOM 5550 N N . PRO C 3 167 ? 117.542 164.580 125.749 1.00 59.77 146 PRO D N 1
ATOM 5551 C CA . PRO C 3 167 ? 117.972 163.481 124.870 1.00 59.77 146 PRO D CA 1
ATOM 5552 C C . PRO C 3 167 ? 119.117 163.855 123.950 1.00 59.77 146 PRO D C 1
ATOM 5553 O O . PRO C 3 167 ? 119.930 162.988 123.608 1.00 59.77 146 PRO D O 1
ATOM 5557 N N . GLU C 3 168 ? 119.202 165.118 123.530 1.00 58.17 147 GLU D N 1
ATOM 5558 C CA . GLU C 3 168 ? 120.333 165.541 122.713 1.00 58.17 147 GLU D CA 1
ATOM 5559 C C . GLU C 3 168 ? 121.648 165.301 123.440 1.00 58.17 147 GLU D C 1
ATOM 5560 O O . GLU C 3 168 ? 122.635 164.869 122.832 1.00 58.17 147 GLU D O 1
ATOM 5566 N N . GLY C 3 169 ? 121.682 165.576 124.740 1.00 54.87 148 GLY D N 1
ATOM 5567 C CA . GLY C 3 169 ? 122.865 165.330 125.538 1.00 54.87 148 GLY D CA 1
ATOM 5568 C C . GLY C 3 169 ? 123.935 166.386 125.370 1.00 54.87 148 GLY D C 1
ATOM 5569 O O . GLY C 3 169 ? 123.650 167.585 125.420 1.00 54.87 148 GLY D O 1
ATOM 5570 N N . ILE C 3 170 ? 125.179 165.946 125.176 1.00 51.51 149 ILE D N 1
ATOM 5571 C CA . ILE C 3 170 ? 126.315 166.842 125.019 1.00 51.51 149 ILE D CA 1
ATOM 5572 C C . ILE C 3 170 ? 127.291 166.221 124.030 1.00 51.51 149 ILE D C 1
ATOM 5573 O O . ILE C 3 170 ? 127.363 165.000 123.874 1.00 51.51 149 ILE D O 1
ATOM 5578 N N . ASP C 3 171 ? 128.047 167.084 123.358 1.00 52.80 150 ASP D N 1
ATOM 5579 C CA . ASP C 3 171 ? 129.038 166.659 122.381 1.00 52.80 150 ASP D CA 1
ATOM 5580 C C . ASP C 3 171 ? 130.361 166.403 123.089 1.00 52.80 150 ASP D C 1
ATOM 5581 O O . ASP C 3 171 ? 130.933 167.314 123.696 1.00 52.80 150 ASP D O 1
ATOM 5586 N N . GLY C 3 172 ? 130.845 165.165 123.011 1.00 51.49 151 GLY D N 1
ATOM 5587 C CA . GLY C 3 172 ? 132.099 164.789 123.623 1.00 51.49 151 GLY D CA 1
ATOM 5588 C C . GLY C 3 172 ? 131.983 164.263 125.035 1.00 51.49 151 GLY D C 1
ATOM 5589 O O . GLY C 3 172 ? 132.954 163.692 125.547 1.00 51.49 151 GLY D O 1
ATOM 5590 N N . TYR C 3 173 ? 130.835 164.439 125.678 1.00 48.86 152 TYR D N 1
ATOM 5591 C CA . TYR C 3 173 ? 130.582 163.921 127.011 1.00 48.86 152 TYR D CA 1
ATOM 5592 C C . TYR C 3 173 ? 129.486 162.870 126.941 1.00 48.86 152 TYR D C 1
ATOM 5593 O O . TYR C 3 173 ? 128.536 162.994 126.164 1.00 48.86 152 TYR D O 1
ATOM 5602 N N . TYR C 3 174 ? 129.621 161.837 127.766 1.00 46.35 153 TYR D N 1
ATOM 5603 C CA . TYR C 3 174 ? 128.662 160.746 127.806 1.00 46.35 153 TYR D CA 1
ATOM 5604 C C . TYR C 3 174 ? 128.109 160.601 129.216 1.00 46.35 153 TYR D C 1
ATOM 5605 O O . TYR C 3 174 ? 128.711 161.049 130.194 1.00 46.35 153 TYR D O 1
ATOM 5614 N N . TYR C 3 175 ? 126.958 159.943 129.302 1.00 46.10 154 TYR D N 1
ATOM 5615 C CA . TYR C 3 175 ? 126.118 159.957 130.490 1.00 46.10 154 TYR D CA 1
ATOM 5616 C C . TYR C 3 175 ? 126.344 158.719 131.345 1.00 46.10 154 TYR D C 1
ATOM 5617 O O . TYR C 3 175 ? 126.516 157.613 130.826 1.00 46.10 154 TYR D O 1
ATOM 5626 N N . ASN C 3 176 ? 126.333 158.916 132.661 1.00 41.58 155 ASN D N 1
ATOM 5627 C CA . ASN C 3 176 ? 126.411 157.829 133.624 1.00 41.58 155 ASN D CA 1
ATOM 5628 C C . ASN C 3 176 ? 125.381 158.051 134.716 1.00 41.58 155 ASN D C 1
ATOM 5629 O O . ASN C 3 176 ? 125.138 159.185 135.135 1.00 41.58 155 ASN D O 1
ATOM 5634 N N . LYS C 3 177 ? 124.779 156.960 135.178 1.00 42.97 156 LYS D N 1
ATOM 5635 C CA . LYS C 3 177 ? 123.753 157.023 136.211 1.00 42.97 156 LYS D CA 1
ATOM 5636 C C . LYS C 3 177 ? 124.295 157.049 137.640 1.00 42.97 156 LYS D C 1
ATOM 5637 O O . LYS C 3 177 ? 123.527 157.243 138.582 1.00 42.97 156 LYS D O 1
ATOM 5643 N N . THR C 3 178 ? 125.600 156.858 137.817 1.00 38.65 157 THR D N 1
ATOM 5644 C CA . THR C 3 178 ? 126.145 156.872 139.178 1.00 38.65 157 THR D CA 1
ATOM 5645 C C . THR C 3 178 ? 127.264 157.824 139.515 1.00 38.65 157 THR D C 1
ATOM 5646 O O . THR C 3 178 ? 127.495 158.106 140.692 1.00 38.65 157 THR D O 1
ATOM 5650 N N . PHE C 3 179 ? 127.977 158.312 138.511 1.00 40.40 158 PHE D N 1
ATOM 5651 C CA . PHE C 3 179 ? 129.033 159.261 138.780 1.00 40.40 158 PHE D CA 1
ATOM 5652 C C . PHE C 3 179 ? 128.323 160.464 139.351 1.00 40.40 158 PHE D C 1
ATOM 5653 O O . PHE C 3 179 ? 127.350 160.938 138.752 1.00 40.40 158 PHE D O 1
ATOM 5661 N N . GLN C 3 180 ? 128.803 161.046 140.434 1.00 66.46 159 GLN D N 1
ATOM 5662 C CA . GLN C 3 180 ? 128.109 162.217 140.953 1.00 66.97 159 GLN D CA 1
ATOM 5663 C C . GLN C 3 180 ? 128.883 163.528 140.804 1.00 67.05 159 GLN D C 1
ATOM 5664 O O . GLN C 3 180 ? 128.377 164.584 141.186 1.00 67.82 159 GLN D O 1
ATOM 5670 N N . ILE C 3 181 ? 130.096 163.481 140.261 1.00 66.39 160 ILE D N 1
ATOM 5671 C CA . ILE C 3 181 ? 130.904 164.694 140.212 1.00 66.44 160 ILE D CA 1
ATOM 5672 C C . ILE C 3 181 ? 131.014 165.274 138.805 1.00 67.19 160 ILE D C 1
ATOM 5673 O O . ILE C 3 181 ? 132.020 165.925 138.489 1.00 67.10 160 ILE D O 1
ATOM 5678 N N . GLY C 3 182 ? 130.003 165.067 137.959 1.00 68.02 161 GLY D N 1
ATOM 5679 C CA . GLY C 3 182 ? 130.000 165.560 136.602 1.00 68.89 161 GLY D CA 1
ATOM 5680 C C . GLY C 3 182 ? 129.014 166.702 136.404 1.00 70.09 161 GLY D C 1
ATOM 5681 O O . GLY C 3 182 ? 128.160 166.985 137.243 1.00 70.34 161 GLY D O 1
ATOM 5682 N N . GLY C 3 183 ? 129.146 167.355 135.253 1.00 70.94 162 GLY D N 1
ATOM 5683 C CA . GLY C 3 183 ? 128.252 168.442 134.893 1.00 72.26 162 GLY D CA 1
ATOM 5684 C C . GLY C 3 183 ? 126.855 167.905 134.592 1.00 73.12 162 GLY D C 1
ATOM 5685 O O . GLY C 3 183 ? 126.651 166.707 134.374 1.00 72.80 162 GLY D O 1
ATOM 5686 N N . VAL C 3 184 ? 125.886 168.815 134.602 1.00 74.36 163 VAL D N 1
ATOM 5687 C CA . VAL C 3 184 ? 124.493 168.502 134.291 1.00 78.11 163 VAL D CA 1
ATOM 5688 C C . VAL C 3 184 ? 123.942 169.652 133.450 1.00 83.87 163 VAL D C 1
ATOM 5689 O O . VAL C 3 184 ? 124.235 170.815 133.762 1.00 84.87 163 VAL D O 1
ATOM 5693 N N . PRO C 3 185 ? 123.177 169.411 132.377 1.00 89.66 164 PRO D N 1
ATOM 5694 C CA . PRO C 3 185 ? 122.591 170.541 131.646 1.00 98.14 164 PRO D CA 1
ATOM 5695 C C . PRO C 3 185 ? 121.596 171.304 132.505 1.00 105.19 164 PRO D C 1
ATOM 5696 O O . PRO C 3 185 ? 121.010 170.770 133.449 1.00 103.38 164 PRO D O 1
ATOM 5700 N N . ASP C 3 186 ? 121.398 172.577 132.151 1.00 114.87 165 ASP D N 1
ATOM 5701 C CA . ASP C 3 186 ? 120.434 173.403 132.871 1.00 124.77 165 ASP D CA 1
ATOM 5702 C C . ASP C 3 186 ? 119.019 172.852 132.744 1.00 130.70 165 ASP D C 1
ATOM 5703 O O . ASP C 3 186 ? 118.181 173.088 133.622 1.00 132.57 165 ASP D O 1
ATOM 5708 N N . THR C 3 187 ? 118.735 172.120 131.665 1.00 134.57 166 THR D N 1
ATOM 5709 C CA . THR C 3 187 ? 117.416 171.526 131.486 1.00 140.03 166 THR D CA 1
ATOM 5710 C C . THR C 3 187 ? 117.096 170.487 132.554 1.00 133.67 166 THR D C 1
ATOM 5711 O O . THR C 3 187 ? 115.916 170.245 132.828 1.00 139.16 166 THR D O 1
ATOM 5715 N N . CYS C 3 188 ? 118.114 169.872 133.165 1.00 121.04 167 CYS D N 1
ATOM 5716 C CA . CYS C 3 188 ? 117.920 168.834 134.170 1.00 110.51 167 CYS D CA 1
ATOM 5717 C C . CYS C 3 188 ? 118.071 169.330 135.603 1.00 107.09 167 CYS D C 1
ATOM 5718 O O . CYS C 3 188 ? 117.760 168.577 136.532 1.00 103.97 167 CYS D O 1
ATOM 5721 N N . LYS C 3 189 ? 118.536 170.560 135.812 1.00 108.40 168 LYS D N 1
ATOM 5722 C CA . LYS C 3 189 ? 118.676 171.090 137.160 1.00 110.01 168 LYS D CA 1
ATOM 5723 C C . LYS C 3 189 ? 117.339 171.622 137.667 1.00 121.19 168 LYS D C 1
ATOM 5724 O O . LYS C 3 189 ? 116.453 171.997 136.893 1.00 129.01 168 LYS D O 1
ATOM 5730 N N . ASP C 3 190 ? 117.202 171.651 138.992 1.00 124.41 169 ASP D N 1
ATOM 5731 C CA . ASP C 3 190 ? 115.985 172.149 139.620 1.00 133.09 169 ASP D CA 1
ATOM 5732 C C . ASP C 3 190 ? 116.053 173.668 139.737 1.00 145.39 169 ASP D C 1
ATOM 5733 O O . ASP C 3 190 ? 116.872 174.307 139.070 1.00 145.74 169 ASP D O 1
ATOM 5738 N N . ALA C 3 191 ? 115.205 174.259 140.582 1.00 156.26 170 ALA D N 1
ATOM 5739 C CA . ALA C 3 191 ? 115.147 175.712 140.681 1.00 165.32 170 ALA D CA 1
ATOM 5740 C C . ALA C 3 191 ? 116.362 176.312 141.380 1.00 158.44 170 ALA D C 1
ATOM 5741 O O . ALA C 3 191 ? 116.603 177.514 141.234 1.00 163.55 170 ALA D O 1
ATOM 5743 N N . ALA C 3 192 ? 117.127 175.513 142.128 1.00 144.21 171 ALA D N 1
ATOM 5744 C CA . ALA C 3 192 ? 118.260 175.997 142.916 1.00 130.48 171 ALA D CA 1
ATOM 5745 C C . ALA C 3 192 ? 119.521 175.190 142.618 1.00 114.39 171 ALA D C 1
ATOM 5746 O O . ALA C 3 192 ? 120.306 174.867 143.516 1.00 106.24 171 ALA D O 1
ATOM 5748 N N . GLY C 3 193 ? 119.737 174.854 141.345 1.00 107.61 172 GLY D N 1
ATOM 5749 C CA . GLY C 3 193 ? 121.001 174.305 140.896 1.00 97.98 172 GLY D CA 1
ATOM 5750 C C . GLY C 3 193 ? 121.192 172.817 141.100 1.00 89.10 172 GLY D C 1
ATOM 5751 O O . GLY C 3 193 ? 122.125 172.248 140.516 1.00 84.38 172 GLY D O 1
ATOM 5752 N N . VAL C 3 194 ? 120.357 172.163 141.900 1.00 86.46 173 VAL D N 1
ATOM 5753 C CA . VAL C 3 194 ? 120.514 170.736 142.161 1.00 83.44 173 VAL D CA 1
ATOM 5754 C C . VAL C 3 194 ? 120.024 169.948 140.954 1.00 83.84 173 VAL D C 1
ATOM 5755 O O . VAL C 3 194 ? 119.064 170.342 140.282 1.00 88.22 173 VAL D O 1
ATOM 5759 N N . LYS C 3 195 ? 120.687 168.828 140.674 1.00 80.41 174 LYS D N 1
ATOM 5760 C CA . LYS C 3 195 ? 120.345 168.008 139.519 1.00 79.59 174 LYS D CA 1
ATOM 5761 C C . LYS C 3 195 ? 119.187 167.071 139.844 1.00 81.95 174 LYS D C 1
ATOM 5762 O O . LYS C 3 195 ? 119.077 166.559 140.962 1.00 80.08 174 LYS D O 1
ATOM 5768 N N . ILE C 3 196 ? 118.320 166.856 138.855 1.00 85.41 175 ILE D N 1
ATOM 5769 C CA . ILE C 3 196 ? 117.217 165.909 138.960 1.00 89.71 175 ILE D CA 1
ATOM 5770 C C . ILE C 3 196 ? 117.579 164.513 138.463 1.00 85.26 175 ILE D C 1
ATOM 5771 O O . ILE C 3 196 ? 116.737 163.611 138.538 1.00 86.45 175 ILE D O 1
ATOM 5776 N N . THR C 3 197 ? 118.793 164.315 137.951 1.00 81.38 176 THR D N 1
ATOM 5777 C CA . THR C 3 197 ? 119.242 163.010 137.487 1.00 77.80 176 THR D CA 1
ATOM 5778 C C . THR C 3 197 ? 119.915 162.247 138.622 1.00 74.41 176 THR D C 1
ATOM 5779 O O . THR C 3 197 ? 120.432 162.839 139.574 1.00 73.71 176 THR D O 1
ATOM 5783 N N . HIS C 3 198 ? 119.902 160.917 138.510 1.00 74.02 177 HIS D N 1
ATOM 5784 C CA . HIS C 3 198 ? 120.555 160.079 139.509 1.00 72.69 177 HIS D CA 1
ATOM 5785 C C . HIS C 3 198 ? 122.059 160.326 139.525 1.00 71.39 177 HIS D C 1
ATOM 5786 O O . HIS C 3 198 ? 122.649 160.567 140.585 1.00 70.52 177 HIS D O 1
ATOM 5793 N N . GLY C 3 199 ? 122.691 160.271 138.354 1.00 71.35 178 GLY D N 1
ATOM 5794 C CA . GLY C 3 199 ? 124.117 160.499 138.220 1.00 70.30 178 GLY D CA 1
ATOM 5795 C C . GLY C 3 199 ? 124.429 161.798 137.509 1.00 70.80 178 GLY D C 1
ATOM 5796 O O . GLY C 3 199 ? 123.789 162.821 137.768 1.00 71.54 178 GLY D O 1
ATOM 5797 N N . SER C 3 200 ? 125.409 161.774 136.618 1.00 70.49 179 SER D N 1
ATOM 5798 C CA . SER C 3 200 ? 125.808 162.968 135.883 1.00 70.99 179 SER D CA 1
ATOM 5799 C C . SER C 3 200 ? 126.598 162.526 134.656 1.00 70.97 179 SER D C 1
ATOM 5800 O O . SER C 3 200 ? 126.678 161.332 134.347 1.00 70.72 179 SER D O 1
ATOM 5803 N N . TRP C 3 201 ? 127.185 163.492 133.956 1.00 71.32 180 TRP D N 1
ATOM 5804 C CA . TRP C 3 201 ? 127.877 163.244 132.699 1.00 71.57 180 TRP D CA 1
ATOM 5805 C C . TRP C 3 201 ? 129.370 163.080 132.957 1.00 70.41 180 TRP D C 1
ATOM 5806 O O . TRP C 3 201 ? 130.021 163.998 133.468 1.00 70.03 180 TRP D O 1
ATOM 5817 N N . ALA C 3 202 ? 129.902 161.917 132.581 1.00 69.97 181 ALA D N 1
ATOM 5818 C CA . ALA C 3 202 ? 131.302 161.563 132.787 1.00 68.98 181 ALA D CA 1
ATOM 5819 C C . ALA C 3 202 ? 132.020 161.610 131.446 1.00 69.54 181 ALA D C 1
ATOM 5820 O O . ALA C 3 202 ? 131.433 161.336 130.393 1.00 70.50 181 ALA D O 1
ATOM 5822 N N . ARG C 3 203 ? 133.303 161.969 131.489 1.00 47.86 182 ARG D N 1
ATOM 5823 C CA . ARG C 3 203 ? 134.129 162.062 130.291 1.00 45.86 182 ARG D CA 1
ATOM 5824 C C . ARG C 3 203 ? 134.632 160.712 129.792 1.00 45.89 182 ARG D C 1
ATOM 5825 O O . ARG C 3 203 ? 135.312 160.673 128.761 1.00 46.03 182 ARG D O 1
ATOM 5833 N N . MET C 3 204 ? 134.319 159.614 130.476 1.00 45.76 183 MET D N 1
ATOM 5834 C CA . MET C 3 204 ? 134.773 158.295 130.052 1.00 45.79 183 MET D CA 1
ATOM 5835 C C . MET C 3 204 ? 133.730 157.667 129.133 1.00 45.80 183 MET D C 1
ATOM 5836 O O . MET C 3 204 ? 132.585 157.484 129.564 1.00 45.69 183 MET D O 1
ATOM 5841 N N . PRO C 3 205 ? 134.214 157.098 128.005 1.00 45.94 184 PRO D N 1
ATOM 5842 C CA . PRO C 3 205 ? 133.188 156.354 127.284 1.00 46.99 184 PRO D CA 1
ATOM 5843 C C . PRO C 3 205 ? 132.864 154.971 127.812 1.00 48.50 184 PRO D C 1
ATOM 5844 O O . PRO C 3 205 ? 133.534 154.488 128.731 1.00 49.36 184 PRO D O 1
ATOM 5848 N N . PRO C 3 206 ? 131.818 154.345 127.239 1.00 132.02 185 PRO D N 1
ATOM 5849 C CA . PRO C 3 206 ? 131.440 153.010 127.696 1.00 135.02 185 PRO D CA 1
ATOM 5850 C C . PRO C 3 206 ? 132.644 152.147 127.430 1.00 136.56 185 PRO D C 1
ATOM 5851 O O . PRO C 3 206 ? 133.171 152.137 126.317 1.00 132.83 185 PRO D O 1
ATOM 5855 N N . PRO C 3 207 ? 133.078 151.412 128.450 1.00 141.53 186 PRO D N 1
ATOM 5856 C CA . PRO C 3 207 ? 134.285 150.631 128.227 1.00 143.43 186 PRO D CA 1
ATOM 5857 C C . PRO C 3 207 ? 133.992 149.310 127.562 1.00 139.11 186 PRO D C 1
ATOM 5858 O O . PRO C 3 207 ? 134.811 148.858 126.762 1.00 137.59 186 PRO D O 1
ATOM 5862 N N . LEU C 3 208 ? 132.858 148.683 127.868 1.00 138.38 187 LEU D N 1
ATOM 5863 C CA . LEU C 3 208 ? 132.613 147.365 127.246 1.00 150.89 187 LEU D CA 1
ATOM 5864 C C . LEU C 3 208 ? 131.245 147.122 126.614 1.00 152.68 187 LEU D C 1
ATOM 5865 O O . LEU C 3 208 ? 130.231 147.666 127.051 1.00 151.75 187 LEU D O 1
ATOM 5870 N N . VAL C 3 209 ? 131.236 146.215 125.638 1.00 151.47 188 VAL D N 1
ATOM 5871 C CA . VAL C 3 209 ? 130.025 145.811 124.934 1.00 156.02 188 VAL D CA 1
ATOM 5872 C C . VAL C 3 209 ? 129.548 144.466 125.500 1.00 152.68 188 VAL D C 1
ATOM 5873 O O . VAL C 3 209 ? 129.923 144.092 126.611 1.00 148.68 188 VAL D O 1
ATOM 5877 N N . ASP C 3 210 ? 128.727 143.745 124.740 1.00 30.00 189 ASP D N 1
ATOM 5878 C CA . ASP C 3 210 ? 128.182 142.454 125.176 1.00 30.00 189 ASP D CA 1
ATOM 5879 C C . ASP C 3 210 ? 129.192 141.320 125.409 1.00 30.00 189 ASP D C 1
ATOM 5880 O O . ASP C 3 210 ? 129.078 140.578 126.386 1.00 30.00 189 ASP D O 1
ATOM 5882 N N . ASP C 3 211 ? 130.172 141.185 124.520 1.00 46.98 190 ASP D N 1
ATOM 5883 C CA . ASP C 3 211 ? 131.181 140.131 124.635 1.00 46.98 190 ASP D CA 1
ATOM 5884 C C . ASP C 3 211 ? 132.507 140.647 124.098 1.00 46.98 190 ASP D C 1
ATOM 5885 O O . ASP C 3 211 ? 132.964 140.247 123.026 1.00 46.98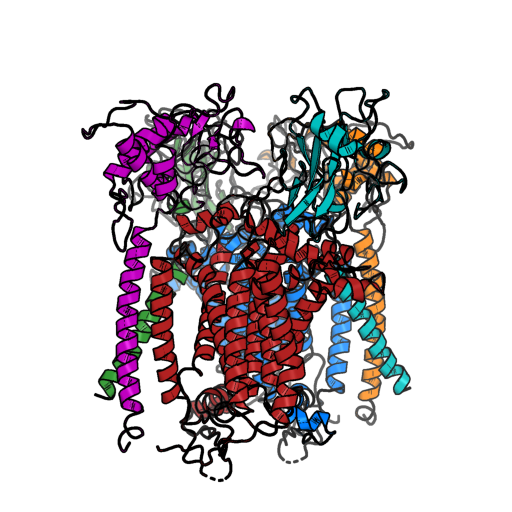 190 ASP D O 1
ATOM 5887 N N . GLN C 3 212 ? 133.115 141.543 124.863 1.00 46.21 191 GLN D N 1
ATOM 5888 C CA . GLN C 3 212 ? 134.367 142.192 124.479 1.00 46.21 191 GLN D CA 1
ATOM 5889 C C . GLN C 3 212 ? 135.590 141.271 124.421 1.00 46.21 191 GLN D C 1
ATOM 5890 O O . GLN C 3 212 ? 136.410 141.386 123.510 1.00 46.21 191 GLN D O 1
ATOM 5896 N N . VAL C 3 213 ? 135.717 140.363 125.384 1.00 43.67 192 VAL D N 1
ATOM 5897 C CA . VAL C 3 213 ? 136.873 139.468 125.434 1.00 43.67 192 VAL D CA 1
ATOM 5898 C C . VAL C 3 213 ? 136.522 138.039 125.842 1.00 43.67 192 VAL D C 1
ATOM 5899 O O . VAL C 3 213 ? 135.451 137.786 126.394 1.00 43.67 192 VAL D O 1
ATOM 5903 N N . THR C 3 214 ? 137.434 137.110 125.566 1.00 43.81 193 THR D N 1
ATOM 5904 C CA . THR C 3 214 ? 137.236 135.716 125.922 1.00 43.81 193 THR D CA 1
ATOM 5905 C C . THR C 3 214 ? 138.010 135.377 127.189 1.00 43.81 193 THR D C 1
ATOM 5906 O O . THR C 3 214 ? 139.101 135.900 127.432 1.00 43.81 193 THR D O 1
ATOM 5910 N N . TYR C 3 215 ? 137.428 134.494 127.994 1.00 41.52 194 TYR D N 1
ATOM 5911 C CA . TYR C 3 215 ? 138.078 133.957 129.180 1.00 41.52 194 TYR D CA 1
ATOM 5912 C C . TYR C 3 215 ? 138.645 132.582 128.860 1.00 41.52 194 TYR D C 1
ATOM 5913 O O . TYR C 3 215 ? 137.936 131.721 128.330 1.00 41.52 194 TYR D O 1
ATOM 5922 N N . GLU C 3 216 ? 139.920 132.377 129.189 1.00 44.93 195 GLU D N 1
ATOM 5923 C CA . GLU C 3 216 ? 140.550 131.097 128.888 1.00 44.93 195 GLU D CA 1
ATOM 5924 C C . GLU C 3 216 ? 139.985 129.978 129.751 1.00 44.93 195 GLU D C 1
ATOM 5925 O O . GLU C 3 216 ? 139.889 128.833 129.295 1.00 44.93 195 GLU D O 1
ATOM 5931 N N . ASP C 3 217 ? 139.607 130.284 130.994 1.00 44.69 196 ASP D N 1
ATOM 5932 C CA . ASP C 3 217 ? 139.102 129.245 131.884 1.00 44.69 196 ASP D CA 1
ATOM 5933 C C . ASP C 3 217 ? 137.765 128.700 131.406 1.00 44.69 196 ASP D C 1
ATOM 5934 O O . ASP C 3 217 ? 137.432 127.543 131.687 1.00 44.69 196 ASP D O 1
ATOM 5939 N N . GLY C 3 218 ? 136.992 129.512 130.693 1.00 45.71 197 GLY D N 1
ATOM 5940 C CA . GLY C 3 218 ? 135.675 129.115 130.244 1.00 45.71 197 GLY D CA 1
ATOM 5941 C C . GLY C 3 218 ? 134.606 129.708 131.132 1.00 45.71 197 GLY D C 1
ATOM 5942 O O . GLY C 3 218 ? 134.346 129.200 132.226 1.00 45.71 197 GLY D O 1
ATOM 5943 N N . THR C 3 219 ? 133.981 130.787 130.676 1.00 44.86 198 THR D N 1
ATOM 5944 C CA . THR C 3 219 ? 133.016 131.511 131.489 1.00 44.86 198 THR D CA 1
ATOM 5945 C C . THR C 3 219 ? 132.290 132.533 130.625 1.00 44.86 198 THR D C 1
ATOM 5946 O O . THR C 3 219 ? 132.906 133.139 129.740 1.00 44.86 198 THR D O 1
ATOM 5950 N N . PRO C 3 220 ? 130.991 132.759 130.843 1.00 44.64 199 PRO D N 1
ATOM 5951 C CA . PRO C 3 220 ? 130.291 133.788 130.066 1.00 44.64 199 PRO D CA 1
ATOM 5952 C C . PRO C 3 220 ? 130.834 135.174 130.360 1.00 44.64 199 PRO D C 1
ATOM 5953 O O . PRO C 3 220 ? 130.652 135.701 131.461 1.00 44.64 199 PRO D O 1
ATOM 5957 N N . ALA C 3 221 ? 131.495 135.774 129.378 1.00 42.52 200 ALA D N 1
ATOM 5958 C CA . ALA C 3 221 ? 132.171 137.051 129.577 1.00 42.52 200 ALA D CA 1
ATOM 5959 C C . ALA C 3 221 ? 131.243 138.228 129.309 1.00 42.52 200 ALA D C 1
ATOM 5960 O O . ALA C 3 221 ? 131.562 139.123 128.533 1.00 42.52 200 ALA D O 1
ATOM 5962 N N . THR C 3 222 ? 130.080 138.237 129.951 1.00 40.53 201 THR D N 1
ATOM 5963 C CA . THR C 3 222 ? 129.194 139.380 129.820 1.00 40.53 201 THR D CA 1
ATOM 5964 C C . THR C 3 222 ? 129.784 140.585 130.550 1.00 40.53 201 THR D C 1
ATOM 5965 O O . THR C 3 222 ? 130.839 140.512 131.186 1.00 40.53 201 THR D O 1
ATOM 5969 N N . VAL C 3 223 ? 129.084 141.712 130.447 1.00 38.57 202 VAL D N 1
ATOM 5970 C CA . VAL C 3 223 ? 129.606 142.962 130.987 1.00 38.57 202 VAL D CA 1
ATOM 5971 C C . VAL C 3 223 ? 129.672 142.909 132.508 1.00 38.57 202 VAL D C 1
ATOM 5972 O O . VAL C 3 223 ? 130.625 143.405 133.122 1.00 38.57 202 VAL D O 1
ATOM 5976 N N . ASP C 3 224 ? 128.667 142.303 133.141 1.00 37.22 203 ASP D N 1
ATOM 5977 C CA . ASP C 3 224 ? 128.587 142.321 134.598 1.00 37.22 203 ASP D CA 1
ATOM 5978 C C . ASP C 3 224 ? 129.743 141.555 135.228 1.00 37.22 203 ASP D C 1
ATOM 5979 O O . ASP C 3 224 ? 130.363 142.021 136.194 1.00 37.22 203 ASP D O 1
ATOM 5984 N N . GLN C 3 225 ? 130.036 140.366 134.704 1.00 37.06 204 GLN D N 1
ATOM 5985 C CA . GLN C 3 225 ? 131.125 139.573 135.254 1.00 37.06 204 GLN D CA 1
ATOM 5986 C C . GLN C 3 225 ? 132.453 140.295 135.092 1.00 37.06 204 GLN D C 1
ATOM 5987 O O . GLN C 3 225 ? 133.280 140.310 136.012 1.00 37.06 204 GLN D O 1
ATOM 5993 N N . MET C 3 226 ? 132.673 140.905 133.928 1.00 38.02 205 MET D N 1
ATOM 5994 C CA . MET C 3 226 ? 133.899 141.662 133.715 1.00 38.02 205 MET D CA 1
ATOM 5995 C C . MET C 3 226 ? 134.004 142.820 134.695 1.00 38.02 205 MET D C 1
ATOM 5996 O O . MET C 3 226 ? 135.085 143.101 135.223 1.00 38.02 205 MET D O 1
ATOM 6001 N N . ALA C 3 227 ? 132.892 143.510 134.945 1.00 34.36 206 ALA D N 1
ATOM 6002 C CA . ALA C 3 227 ? 132.911 144.623 135.886 1.00 34.36 206 ALA D CA 1
ATOM 6003 C C . ALA C 3 227 ? 133.287 144.149 137.282 1.00 34.36 206 ALA D C 1
ATOM 6004 O O . ALA C 3 227 ? 134.145 144.744 137.946 1.00 34.36 206 ALA D O 1
ATOM 6006 N N . GLN C 3 228 ? 132.643 143.082 137.751 1.00 33.35 207 GLN D N 1
ATOM 6007 C CA . GLN C 3 228 ? 132.989 142.531 139.058 1.00 33.35 207 GLN D CA 1
ATOM 6008 C C . GLN C 3 228 ? 134.466 142.161 139.120 1.00 33.35 207 GLN D C 1
ATOM 6009 O O . GLN C 3 228 ? 135.169 142.492 140.086 1.00 33.35 207 GLN D O 1
ATOM 6015 N N . ASP C 3 229 ? 134.952 141.471 138.090 1.00 33.30 208 ASP D N 1
ATOM 6016 C CA . ASP C 3 229 ? 136.328 140.997 138.090 1.00 33.30 208 ASP D CA 1
ATOM 6017 C C . ASP C 3 229 ? 137.311 142.157 138.143 1.00 33.30 208 ASP D C 1
ATOM 6018 O O . ASP C 3 229 ? 138.277 142.137 138.916 1.00 33.30 208 ASP D O 1
ATOM 6023 N N . VAL C 3 230 ? 137.087 143.180 137.323 1.00 31.55 209 VAL D N 1
ATOM 6024 C CA . VAL C 3 230 ? 138.018 144.298 137.292 1.00 31.55 209 VAL D CA 1
ATOM 6025 C C . VAL C 3 230 ? 137.947 145.082 138.594 1.00 31.55 209 VAL D C 1
ATOM 6026 O O . VAL C 3 230 ? 138.961 145.600 139.075 1.00 31.55 209 VAL D O 1
ATOM 6030 N N . SER C 3 231 ? 136.759 145.183 139.192 1.00 29.84 210 SER D N 1
ATOM 6031 C CA . SER C 3 231 ? 136.655 145.822 140.497 1.00 29.84 210 SER D CA 1
ATOM 6032 C C . SER C 3 231 ? 137.511 145.094 141.522 1.00 29.84 210 SER D C 1
ATOM 6033 O O . SER C 3 231 ? 138.235 145.720 142.308 1.00 29.84 210 SER D O 1
ATOM 6036 N N . ALA C 3 232 ? 137.443 143.763 141.527 1.00 29.13 211 ALA D N 1
ATOM 6037 C CA . ALA C 3 232 ? 138.272 143.000 142.452 1.00 29.13 211 ALA D CA 1
ATOM 6038 C C . ALA C 3 232 ? 139.752 143.205 142.163 1.00 29.13 211 ALA D C 1
ATOM 6039 O O . ALA C 3 232 ? 140.568 143.302 143.087 1.00 29.13 211 ALA D O 1
ATOM 6041 N N . PHE C 3 233 ? 140.120 143.266 140.884 1.00 28.79 212 PHE D N 1
ATOM 6042 C CA . PHE C 3 233 ? 141.520 143.483 140.537 1.00 28.79 212 PHE D CA 1
ATOM 6043 C C . PHE C 3 233 ? 142.012 144.821 141.067 1.00 28.79 212 PHE D C 1
ATOM 6044 O O . PHE C 3 233 ? 143.127 144.927 141.592 1.00 28.79 212 PHE D O 1
ATOM 6052 N N . LEU C 3 234 ? 141.199 145.865 140.922 1.00 27.56 213 LEU D N 1
ATOM 6053 C CA . LEU C 3 234 ? 141.602 147.172 141.426 1.00 27.56 213 LEU D CA 1
ATOM 6054 C C . LEU C 3 234 ? 141.699 147.164 142.944 1.00 27.56 213 LEU D C 1
ATOM 6055 O O . LEU C 3 234 ? 142.623 147.754 143.519 1.00 27.56 213 LEU D O 1
ATOM 6060 N N . MET C 3 235 ? 140.758 146.498 143.614 1.00 26.32 214 MET D N 1
ATOM 6061 C CA . MET C 3 235 ? 140.852 146.383 145.064 1.00 26.32 214 MET D CA 1
ATOM 6062 C C . MET C 3 235 ? 142.142 145.689 145.470 1.00 26.32 214 MET D C 1
ATOM 6063 O O . MET C 3 235 ? 142.761 146.052 146.476 1.00 26.32 214 MET D O 1
ATOM 6068 N N . TRP C 3 236 ? 142.562 144.683 144.704 1.00 26.47 215 TRP D N 1
ATOM 6069 C CA . TRP C 3 236 ? 143.869 144.083 144.941 1.00 26.47 215 TRP D CA 1
ATOM 6070 C C . TRP C 3 236 ? 144.963 145.127 144.802 1.00 26.47 215 TRP D C 1
ATOM 6071 O O . TRP C 3 236 ? 145.780 145.327 145.707 1.00 26.47 215 TRP D O 1
ATOM 6082 N N . ALA C 3 237 ? 144.989 145.800 143.655 1.00 23.41 216 ALA D N 1
ATOM 6083 C CA . ALA C 3 237 ? 146.007 146.806 143.396 1.00 23.41 216 ALA D CA 1
ATOM 6084 C C . ALA C 3 237 ? 146.089 147.827 144.517 1.00 23.41 216 ALA D C 1
ATOM 6085 O O . ALA C 3 237 ? 147.148 148.423 144.739 1.00 23.41 216 ALA D O 1
ATOM 6087 N N . ALA C 3 238 ? 144.989 148.045 145.231 1.00 23.02 217 ALA D N 1
ATOM 6088 C CA . ALA C 3 238 ? 144.972 149.013 146.317 1.00 23.02 217 ALA D CA 1
ATOM 6089 C C . ALA C 3 238 ? 145.296 148.380 147.666 1.00 23.02 217 ALA D C 1
ATOM 6090 O O . ALA C 3 238 ? 146.127 148.904 148.413 1.00 23.02 217 ALA D O 1
ATOM 6092 N N . GLU C 3 239 ? 144.652 147.259 147.996 1.00 21.91 218 GLU D N 1
ATOM 6093 C CA . GLU C 3 239 ? 144.870 146.545 149.251 1.00 21.91 218 GLU D CA 1
ATOM 6094 C C . GLU C 3 239 ? 145.353 145.132 148.940 1.00 21.91 218 GLU D C 1
ATOM 6095 O O . GLU C 3 239 ? 144.555 144.183 148.918 1.00 21.91 218 GLU D O 1
ATOM 6101 N N . PRO C 3 240 ? 146.648 144.952 148.696 1.00 21.43 219 PRO D N 1
ATOM 6102 C CA . PRO C 3 240 ? 147.172 143.607 148.433 1.00 21.43 219 PRO D CA 1
ATOM 6103 C C . PRO C 3 240 ? 147.338 142.776 149.693 1.00 21.43 219 PRO D C 1
ATOM 6104 O O . PRO C 3 240 ? 147.300 141.543 149.648 1.00 21.43 219 PRO D O 1
ATOM 6108 N N . LYS C 3 241 ? 147.528 143.449 150.823 1.00 19.32 220 LYS D N 1
ATOM 6109 C CA . LYS C 3 241 ? 147.820 142.802 152.098 1.00 19.32 220 LYS D CA 1
ATOM 6110 C C . LYS C 3 241 ? 146.569 142.647 152.946 1.00 19.32 220 LYS D C 1
ATOM 6111 O O . LYS C 3 241 ? 146.601 142.783 154.170 1.00 19.32 220 LYS D O 1
ATOM 6117 N N . LEU C 3 242 ? 145.447 142.363 152.291 1.00 20.78 221 LEU D N 1
ATOM 6118 C CA . LEU C 3 242 ? 144.174 142.228 152.985 1.00 20.78 221 LEU D CA 1
ATOM 6119 C C . LEU C 3 242 ? 144.128 140.955 153.822 1.00 20.78 221 LEU D C 1
ATOM 6120 O O . LEU C 3 242 ? 143.802 140.990 155.017 1.00 20.78 221 LEU D O 1
ATOM 6125 N N . VAL C 3 243 ? 144.440 139.816 153.206 1.00 21.16 222 VAL D N 1
ATOM 6126 C CA . VAL C 3 243 ? 144.320 138.537 153.896 1.00 21.16 222 VAL D CA 1
ATOM 6127 C C . VAL C 3 243 ? 145.231 138.497 155.114 1.00 21.16 222 VAL D C 1
ATOM 6128 O O . VAL C 3 243 ? 144.855 137.980 156.174 1.00 21.16 222 VAL D O 1
ATOM 6132 N N . ALA C 3 244 ? 146.448 139.024 154.980 1.00 19.78 223 ALA D N 1
ATOM 6133 C CA . ALA C 3 244 ? 147.335 139.109 156.131 1.00 19.78 223 ALA D CA 1
ATOM 6134 C C . ALA C 3 244 ? 146.716 139.970 157.218 1.00 19.78 223 ALA D C 1
ATOM 6135 O O . ALA C 3 244 ? 146.827 139.662 158.410 1.00 19.78 223 ALA D O 1
ATOM 6137 N N . ARG C 3 245 ? 146.056 141.055 156.819 1.00 18.24 224 ARG D N 1
ATOM 6138 C CA . ARG C 3 245 ? 145.317 141.876 157.766 1.00 18.24 224 ARG D CA 1
ATOM 6139 C C . ARG C 3 245 ? 144.334 141.034 158.563 1.00 18.24 224 ARG D C 1
ATOM 6140 O O . ARG C 3 245 ? 144.312 141.075 159.798 1.00 18.24 224 ARG D O 1
ATOM 6148 N N . LYS C 3 246 ? 143.506 140.261 157.862 1.00 19.71 225 LYS D N 1
ATOM 6149 C CA . LYS C 3 246 ? 142.468 139.491 158.537 1.00 19.71 225 LYS D CA 1
ATOM 6150 C C . LYS C 3 246 ? 143.067 138.441 159.463 1.00 19.71 225 LYS D C 1
ATOM 6151 O O . LYS C 3 246 ? 142.582 138.236 160.584 1.00 19.71 225 LYS D O 1
ATOM 6157 N N . GLN C 3 247 ? 144.114 137.754 159.008 1.00 21.30 226 GLN D N 1
ATOM 6158 C CA . GLN C 3 247 ? 144.722 136.721 159.838 1.00 21.30 226 GLN D CA 1
ATOM 6159 C C . GLN C 3 247 ? 145.360 137.320 161.085 1.00 21.30 226 GLN D C 1
ATOM 6160 O O . GLN C 3 247 ? 145.235 136.765 162.186 1.00 21.30 226 GLN D O 1
ATOM 6166 N N . MET C 3 248 ? 146.047 138.454 160.935 1.00 19.66 227 MET D N 1
ATOM 6167 C CA . MET C 3 248 ? 146.581 139.148 162.099 1.00 19.66 227 MET D CA 1
ATOM 6168 C C . MET C 3 248 ? 145.467 139.537 163.055 1.00 19.66 227 MET D C 1
ATOM 6169 O O . MET C 3 248 ? 145.605 139.392 164.274 1.00 19.66 227 MET D O 1
ATOM 6174 N N . GLY C 3 249 ? 144.360 140.049 162.521 1.00 19.77 228 GLY D N 1
ATOM 6175 C CA . GLY C 3 249 ? 143.251 140.427 163.376 1.00 19.77 228 GLY D CA 1
ATOM 6176 C C . GLY C 3 249 ? 142.722 139.256 164.174 1.00 19.77 228 GLY D C 1
ATOM 6177 O O . GLY C 3 249 ? 142.461 139.374 165.372 1.00 19.77 228 GLY D O 1
ATOM 6178 N N . LEU C 3 250 ? 142.563 138.108 163.520 1.00 20.84 229 LEU D N 1
ATOM 6179 C CA . LEU C 3 250 ? 142.111 136.911 164.221 1.00 20.84 229 LEU D CA 1
ATOM 6180 C C . LEU C 3 250 ? 143.076 136.535 165.337 1.00 20.84 229 LEU D C 1
ATOM 6181 O O . LEU C 3 250 ? 142.673 136.354 166.496 1.00 20.84 229 LEU D O 1
ATOM 6186 N N . VAL C 3 251 ? 144.357 136.392 164.995 1.00 20.85 230 VAL D N 1
ATOM 6187 C CA . VAL C 3 251 ? 145.358 135.986 165.979 1.00 20.85 230 VAL D CA 1
ATOM 6188 C C . VAL C 3 251 ? 145.344 136.930 167.174 1.00 20.85 230 VAL D C 1
ATOM 6189 O O . VAL C 3 251 ? 145.392 136.502 168.335 1.00 20.85 230 VAL D O 1
ATOM 6193 N N . ALA C 3 252 ? 145.280 138.232 166.904 1.00 21.02 231 ALA D N 1
ATOM 6194 C CA . ALA C 3 252 ? 145.379 139.209 167.978 1.00 21.02 231 ALA D CA 1
ATOM 6195 C C . ALA C 3 252 ? 144.127 139.210 168.837 1.00 21.02 231 ALA D C 1
ATOM 6196 O O . ALA C 3 252 ? 144.216 139.263 170.068 1.00 21.02 231 ALA D O 1
ATOM 6198 N N . MET C 3 253 ? 142.950 139.178 168.211 1.00 22.83 232 MET D N 1
ATOM 6199 C CA . MET C 3 253 ? 141.721 139.059 168.979 1.00 22.83 232 MET D CA 1
ATOM 6200 C C . MET C 3 253 ? 141.798 137.874 169.925 1.00 22.83 232 MET D C 1
ATOM 6201 O O . MET C 3 253 ? 141.455 137.987 171.107 1.00 22.83 232 MET D O 1
ATOM 6206 N N . VAL C 3 254 ? 142.284 136.736 169.432 1.00 22.81 233 VAL D N 1
ATOM 6207 C CA . VAL C 3 254 ? 142.339 135.532 170.259 1.00 22.81 233 VAL D CA 1
ATOM 6208 C C . VAL C 3 254 ? 143.295 135.731 171.431 1.00 22.81 233 VAL D C 1
ATOM 6209 O O . VAL C 3 254 ? 142.934 135.525 172.599 1.00 22.81 233 VAL D O 1
ATOM 6213 N N . MET C 3 255 ? 144.541 136.106 171.132 1.00 24.56 234 MET D N 1
ATOM 6214 C CA . MET C 3 255 ? 145.539 136.230 172.188 1.00 24.56 234 MET D CA 1
ATOM 6215 C C . MET C 3 255 ? 145.114 137.252 173.233 1.00 24.56 234 MET D C 1
ATOM 6216 O O . MET C 3 255 ? 145.308 137.040 174.437 1.00 24.56 234 MET D O 1
ATOM 6221 N N . LEU C 3 256 ? 144.523 138.362 172.798 1.00 22.22 235 LEU D N 1
ATOM 6222 C CA . LEU C 3 256 ? 144.136 139.399 173.740 1.00 22.22 235 LEU D CA 1
ATOM 6223 C C . LEU C 3 256 ? 142.905 139.011 174.541 1.00 22.22 235 LEU D C 1
ATOM 6224 O O . LEU C 3 256 ? 142.812 139.364 175.718 1.00 22.22 235 LEU D O 1
ATOM 6229 N N . GLY C 3 257 ? 141.960 138.284 173.947 1.00 24.90 236 GLY D N 1
ATOM 6230 C CA . GLY C 3 257 ? 140.878 137.735 174.741 1.00 24.90 236 GLY D CA 1
ATOM 6231 C C . GLY C 3 257 ? 141.391 136.811 175.824 1.00 24.90 236 GLY D C 1
ATOM 6232 O O . GLY C 3 257 ? 140.924 136.849 176.965 1.00 24.90 236 GLY D O 1
ATOM 6233 N N . LEU C 3 258 ? 142.378 135.982 175.486 1.00 26.86 237 LEU D N 1
ATOM 6234 C CA . LEU C 3 258 ? 142.976 135.097 176.479 1.00 26.86 237 LEU D CA 1
ATOM 6235 C C . LEU C 3 258 ? 143.617 135.894 177.609 1.00 26.86 237 LEU D C 1
ATOM 6236 O O . LEU C 3 258 ? 143.354 135.648 178.796 1.00 26.86 237 LEU D O 1
ATOM 6241 N N . LEU C 3 259 ? 144.492 136.833 177.252 1.00 25.99 238 LEU D N 1
ATOM 6242 C CA . LEU C 3 259 ? 145.148 137.668 178.251 1.00 25.99 238 LEU D CA 1
ATOM 6243 C C . LEU C 3 259 ? 144.129 138.377 179.130 1.00 25.99 238 LEU D C 1
ATOM 6244 O O . LEU C 3 259 ? 144.285 138.440 180.356 1.00 25.99 238 LEU D O 1
ATOM 6249 N N . SER C 3 260 ? 143.072 138.912 178.521 1.00 24.61 239 SER D N 1
ATOM 6250 C CA . SER C 3 260 ? 142.075 139.659 179.272 1.00 24.61 239 SER D CA 1
ATOM 6251 C C . SER C 3 260 ? 141.310 138.756 180.225 1.00 24.61 239 SER D C 1
ATOM 6252 O O . SER C 3 260 ? 141.000 139.155 181.352 1.00 24.61 239 SER D O 1
ATOM 6255 N N . VAL C 3 261 ? 140.994 137.535 179.796 1.00 27.55 240 VAL D N 1
ATOM 6256 C CA . VAL C 3 261 ? 140.313 136.600 180.684 1.00 27.55 240 VAL D CA 1
ATOM 6257 C C . VAL C 3 261 ? 141.194 136.286 181.884 1.00 27.55 240 VAL D C 1
ATOM 6258 O O . VAL C 3 261 ? 140.740 136.289 183.035 1.00 27.55 240 VAL D O 1
ATOM 6262 N N . MET C 3 262 ? 142.470 135.998 181.629 1.00 30.64 241 MET D N 1
ATOM 6263 C CA . MET C 3 262 ? 143.370 135.672 182.728 1.00 30.64 241 MET D CA 1
ATOM 6264 C C . MET C 3 262 ? 143.495 136.842 183.696 1.00 30.64 241 MET D C 1
ATOM 6265 O O . MET C 3 262 ? 143.503 136.653 184.921 1.00 30.64 241 MET D O 1
ATOM 6270 N N . LEU C 3 263 ? 143.576 138.062 183.168 1.00 26.05 242 LEU D N 1
ATOM 6271 C CA . LEU C 3 263 ? 143.649 139.227 184.038 1.00 26.05 242 LEU D CA 1
ATOM 6272 C C . LEU C 3 263 ? 142.361 139.416 184.824 1.00 26.05 242 LEU D C 1
ATOM 6273 O O . LEU C 3 263 ? 142.404 139.839 185.983 1.00 26.05 242 LEU D O 1
ATOM 6278 N N . TYR C 3 264 ? 141.213 139.106 184.224 1.00 27.91 243 TYR D N 1
ATOM 6279 C CA . TYR C 3 264 ? 139.957 139.197 184.957 1.00 27.91 243 TYR D CA 1
ATOM 6280 C C . TYR C 3 264 ? 139.937 138.221 186.121 1.00 27.91 243 TYR D C 1
ATOM 6281 O O . TYR C 3 264 ? 139.481 138.558 187.218 1.00 27.91 243 TYR D O 1
ATOM 6290 N N . LEU C 3 265 ? 140.411 136.997 185.894 1.00 30.03 244 LEU D N 1
ATOM 6291 C CA . LEU C 3 265 ? 140.492 136.033 186.987 1.00 30.03 244 LEU D CA 1
ATOM 6292 C C . LEU C 3 265 ? 141.412 136.542 188.088 1.00 30.03 244 LEU D C 1
ATOM 6293 O O . LEU C 3 265 ? 141.077 136.478 189.277 1.00 30.03 244 LEU D O 1
ATOM 6298 N N . THR C 3 266 ? 142.584 137.055 187.706 1.00 29.48 245 THR D N 1
ATOM 6299 C CA . THR C 3 266 ? 143.521 137.570 188.699 1.00 29.48 245 THR D CA 1
ATOM 6300 C C . THR C 3 266 ? 142.899 138.701 189.509 1.00 29.48 245 THR D C 1
ATOM 6301 O O . THR C 3 266 ? 143.085 138.781 190.729 1.00 29.48 245 THR D O 1
ATOM 6305 N N . ASN C 3 267 ? 142.163 139.588 188.842 1.00 29.03 246 ASN D N 1
ATOM 6306 C CA . ASN C 3 267 ? 141.513 140.696 189.531 1.00 29.03 246 ASN D CA 1
ATOM 6307 C C . ASN C 3 267 ? 140.454 140.188 190.498 1.00 29.03 246 ASN D C 1
ATOM 6308 O O . ASN C 3 267 ? 140.439 140.557 191.680 1.00 29.03 246 ASN D O 1
ATOM 6313 N N . LYS C 3 268 ? 139.547 139.345 190.004 1.00 31.12 247 LYS D N 1
ATOM 6314 C CA . LYS C 3 268 ? 138.522 138.767 190.863 1.00 31.12 247 LYS D CA 1
ATOM 6315 C C . LYS C 3 268 ? 139.140 138.122 192.091 1.00 31.12 247 LYS D C 1
ATOM 6316 O O . LYS C 3 268 ? 138.577 138.186 193.189 1.00 31.12 247 LYS D O 1
ATOM 6322 N N . ARG C 3 269 ? 140.302 137.494 191.925 1.00 35.37 248 ARG D N 1
ATOM 6323 C CA . ARG C 3 269 ? 140.961 136.860 193.059 1.00 35.37 248 ARG D CA 1
ATOM 6324 C C . ARG C 3 269 ? 141.484 137.900 194.039 1.00 35.37 248 ARG D C 1
ATOM 6325 O O . ARG C 3 269 ? 141.097 137.916 195.213 1.00 35.37 248 ARG D O 1
ATOM 6333 N N . LEU C 3 270 ? 142.377 138.774 193.571 1.00 29.73 249 LEU D N 1
ATOM 6334 C CA . LEU C 3 270 ? 142.998 139.751 194.459 1.00 29.73 249 LEU D CA 1
ATOM 6335 C C . LEU C 3 270 ? 141.956 140.551 195.225 1.00 29.73 249 LEU D C 1
ATOM 6336 O O . LEU C 3 270 ? 142.107 140.791 196.429 1.00 29.73 249 LEU D O 1
ATOM 6341 N N . TRP C 3 271 ? 140.896 140.974 194.550 1.00 29.33 250 TRP D N 1
ATOM 6342 C CA . TRP C 3 271 ? 139.869 141.798 195.170 1.00 29.33 250 TRP D CA 1
ATOM 6343 C C . TRP C 3 271 ? 138.809 140.980 195.892 1.00 29.33 250 TRP D C 1
ATOM 6344 O O . TRP C 3 271 ? 137.724 141.501 196.168 1.00 29.33 250 TRP D O 1
ATOM 6355 N N . ALA C 3 272 ? 139.096 139.719 196.211 1.00 32.40 251 ALA D N 1
ATOM 6356 C CA . ALA C 3 272 ? 138.087 138.886 196.863 1.00 32.40 251 ALA D CA 1
ATOM 6357 C C . ALA C 3 272 ? 137.909 139.241 198.331 1.00 32.40 251 ALA D C 1
ATOM 6358 O O . ALA C 3 272 ? 136.765 139.492 198.751 1.00 32.40 251 ALA D O 1
ATOM 6360 N N . PRO C 3 273 ? 138.956 139.285 199.158 1.00 33.08 252 PRO D N 1
ATOM 6361 C CA . PRO C 3 273 ? 138.755 139.528 200.594 1.00 33.08 252 PRO D CA 1
ATOM 6362 C C . PRO C 3 273 ? 138.193 140.902 200.923 1.00 33.08 252 PRO D C 1
ATOM 6363 O O . PRO C 3 273 ? 137.959 141.210 202.095 1.00 33.08 252 PRO D O 1
ATOM 6367 N N . TYR C 3 274 ? 137.974 141.736 199.908 1.00 33.28 253 TYR D N 1
ATOM 6368 C CA . TYR C 3 274 ? 137.406 143.060 200.102 1.00 33.28 253 TYR D CA 1
ATOM 6369 C C . TYR C 3 274 ? 136.017 143.212 199.499 1.00 33.28 253 TYR D C 1
ATOM 6370 O O . TYR C 3 274 ? 135.434 144.297 199.594 1.00 33.28 253 TYR D O 1
ATOM 6379 N N . LYS C 3 275 ? 135.472 142.167 198.883 1.00 38.34 254 LYS D N 1
ATOM 6380 C CA . LYS C 3 275 ? 134.146 142.213 198.279 1.00 38.34 254 LYS D CA 1
ATOM 6381 C C . LYS C 3 275 ? 133.387 140.923 198.578 1.00 38.34 254 LYS D C 1
ATOM 6382 O O . LYS C 3 275 ? 132.756 140.328 197.704 1.00 38.34 254 LYS D O 1
ATOM 6388 N N . GLY C 3 276 ? 133.443 140.477 199.830 1.00 49.60 255 GLY D N 1
ATOM 6389 C CA . GLY C 3 276 ? 132.821 139.221 200.206 1.00 49.60 255 GLY D CA 1
ATOM 6390 C C . GLY C 3 276 ? 131.695 139.354 201.211 1.00 49.60 255 GLY D C 1
ATOM 6391 O O . GLY C 3 276 ? 130.735 138.580 201.185 1.00 49.60 255 GLY D O 1
ATOM 6392 N N . HIS C 3 277 ? 131.796 140.338 202.105 1.00 59.82 256 HIS D N 1
ATOM 6393 C CA . HIS C 3 277 ? 130.767 140.534 203.119 1.00 59.82 256 HIS D CA 1
ATOM 6394 C C . HIS C 3 277 ? 129.558 141.292 202.583 1.00 59.82 256 HIS D C 1
ATOM 6395 O O . HIS C 3 277 ? 128.454 141.135 203.118 1.00 59.82 256 HIS D O 1
ATOM 6402 N N . LYS C 3 278 ? 129.743 142.109 201.548 1.00 58.12 257 LYS D N 1
ATOM 6403 C CA . LYS C 3 278 ? 128.663 142.869 200.938 1.00 58.12 257 LYS D CA 1
ATOM 6404 C C . LYS C 3 278 ? 128.110 142.193 199.691 1.00 58.12 257 LYS D C 1
ATOM 6405 O O . LYS C 3 278 ? 127.361 142.823 198.936 1.00 58.12 257 LYS D O 1
ATOM 6411 N N . SER D 2 2 ? 176.455 168.672 207.738 1.00 46.53 2 SER P N 1
ATOM 6412 C CA . SER D 2 2 ? 176.690 167.651 206.720 1.00 46.53 2 SER P CA 1
ATOM 6413 C C . SER D 2 2 ? 175.653 167.568 205.606 1.00 46.53 2 SER P C 1
ATOM 6414 O O . SER D 2 2 ? 174.451 167.567 205.868 1.00 46.53 2 SER P O 1
ATOM 6416 N N . GLY D 2 3 ? 176.132 167.493 204.366 1.00 46.56 3 GLY P N 1
ATOM 6417 C CA . GLY D 2 3 ? 175.265 167.456 203.207 1.00 46.56 3 GLY P CA 1
ATOM 6418 C C . GLY D 2 3 ? 174.078 168.392 203.317 1.00 46.56 3 GLY P C 1
ATOM 6419 O O . GLY D 2 3 ? 172.961 168.030 202.936 1.00 46.56 3 GLY P O 1
ATOM 6420 N N . ILE D 2 4 ? 174.306 169.593 203.843 1.00 45.84 4 ILE P N 1
ATOM 6421 C CA . ILE D 2 4 ? 173.238 170.562 204.083 1.00 45.84 4 ILE P CA 1
ATOM 6422 C C . ILE D 2 4 ? 172.416 170.747 202.813 1.00 45.84 4 ILE P C 1
ATOM 6423 O O . ILE D 2 4 ? 172.899 171.348 201.842 1.00 45.84 4 ILE P O 1
ATOM 6425 N N . PRO D 2 5 ? 171.177 170.253 202.772 1.00 46.39 5 PRO P N 1
ATOM 6426 C CA . PRO D 2 5 ? 170.328 170.504 201.600 1.00 46.39 5 PRO P CA 1
ATOM 6427 C C . PRO D 2 5 ? 169.664 171.871 201.648 1.00 46.39 5 PRO P C 1
ATOM 6428 O O . PRO D 2 5 ? 169.501 172.523 200.613 1.00 46.39 5 PRO P O 1
ATOM 6430 N N . HIS D 2 6 ? 169.286 172.314 202.847 1.00 46.88 6 HIS P N 1
ATOM 6431 C CA . HIS D 2 6 ? 168.668 173.622 203.052 1.00 46.88 6 HIS P CA 1
ATOM 6432 C C . HIS D 2 6 ? 167.489 173.821 202.094 1.00 46.88 6 HIS P C 1
ATOM 6433 O O . HIS D 2 6 ? 167.495 174.675 201.209 1.00 46.88 6 HIS P O 1
ATOM 6435 N N . ASP D 2 7 ? 166.463 172.996 202.310 1.00 41.84 7 ASP P N 1
ATOM 6436 C CA . ASP D 2 7 ? 165.313 172.953 201.411 1.00 41.84 7 ASP P CA 1
ATOM 6437 C C . ASP D 2 7 ? 164.624 174.301 201.240 1.00 41.84 7 ASP P C 1
ATOM 6438 O O . ASP D 2 7 ? 163.751 174.420 200.373 1.00 41.84 7 ASP P O 1
ATOM 6440 N N . HIS D 2 8 ? 164.985 175.311 202.027 1.00 46.08 8 HIS P N 1
ATOM 6441 C CA . HIS D 2 8 ? 164.405 176.646 202.052 1.00 46.08 8 HIS P CA 1
ATOM 6442 C C . HIS D 2 8 ? 163.081 176.670 202.809 1.00 46.08 8 HIS P C 1
ATOM 6443 O O . HIS D 2 8 ? 162.531 177.752 203.018 1.00 46.08 8 HIS P O 1
ATOM 6445 N N . TYR D 2 9 ? 162.546 175.525 203.222 1.00 47.46 9 TYR P N 1
ATOM 6446 C CA . TYR D 2 9 ? 161.361 175.427 204.068 1.00 47.46 9 TYR P CA 1
ATOM 6447 C C . TYR D 2 9 ? 160.134 176.094 203.456 1.00 47.46 9 TYR P C 1
ATOM 6448 O O . TYR D 2 9 ? 159.105 176.219 204.131 1.00 47.46 9 TYR P O 1
ATOM 6450 N N . GLU D 2 10 ? 160.207 176.516 202.195 1.00 46.41 10 GLU P N 1
ATOM 6451 C CA . GLU D 2 10 ? 159.106 177.203 201.534 1.00 46.41 10 GLU P CA 1
ATOM 6452 C C . GLU D 2 10 ? 158.579 178.321 202.422 1.00 46.41 10 GLU P C 1
ATOM 6453 O O . GLU D 2 10 ? 157.360 178.494 202.543 1.00 46.41 10 GLU P O 1
ATOM 6455 N N . PRO D 2 11 ? 159.456 179.095 203.058 1.00 49.06 11 PRO P N 1
ATOM 6456 C CA . PRO D 2 11 ? 159.006 180.211 203.908 1.00 49.06 11 PRO P CA 1
ATOM 6457 C C . PRO D 2 11 ? 158.994 181.574 203.228 1.00 49.06 11 PRO P C 1
ATOM 6458 O O . PRO D 2 11 ? 158.707 182.566 203.906 1.00 49.06 11 PRO P O 1
ATOM 6460 N N . LYS D 2 12 ? 159.290 181.642 201.930 1.00 49.00 12 LYS P N 1
ATOM 6461 C CA . LYS D 2 12 ? 159.407 182.932 201.258 1.00 49.00 12 LYS P CA 1
ATOM 6462 C C . LYS D 2 12 ? 158.118 183.736 201.381 1.00 49.00 12 LYS P C 1
ATOM 6463 O O . LYS D 2 12 ? 158.096 184.815 201.984 1.00 49.00 12 LYS P O 1
ATOM 6465 N N . THR D 2 13 ? 157.032 183.224 200.814 1.00 46.70 13 THR P N 1
ATOM 6466 C CA . THR D 2 13 ? 155.770 183.952 200.773 1.00 46.70 13 THR P CA 1
ATOM 6467 C C . THR D 2 13 ? 154.668 183.000 200.326 1.00 46.70 13 THR P C 1
ATOM 6468 O O . THR D 2 13 ? 154.871 181.782 200.258 1.00 46.70 13 THR P O 1
ATOM 6471 N N . GLY D 2 14 ? 153.493 183.554 200.023 1.00 41.70 14 GLY P N 1
ATOM 6472 C CA . GLY D 2 14 ? 152.384 182.725 199.588 1.00 41.70 14 GLY P CA 1
ATOM 6473 C C . GLY D 2 14 ? 152.651 182.010 198.281 1.00 41.70 14 GLY P C 1
ATOM 6474 O O . GLY D 2 14 ? 152.147 180.905 198.062 1.00 41.70 14 GLY P O 1
ATOM 6475 N N . ILE D 2 15 ? 153.434 182.623 197.394 1.00 40.60 15 ILE P N 1
ATOM 6476 C CA . ILE D 2 15 ? 153.786 181.962 196.141 1.00 40.60 15 ILE P CA 1
ATOM 6477 C C . ILE D 2 15 ? 154.607 180.712 196.424 1.00 40.60 15 ILE P C 1
ATOM 6478 O O . ILE D 2 15 ? 154.328 179.629 195.899 1.00 40.60 15 ILE P O 1
ATOM 6480 N N . GLU D 2 16 ? 155.630 180.843 197.266 1.00 40.07 16 GLU P N 1
ATOM 6481 C CA . GLU D 2 16 ? 156.461 179.706 197.637 1.00 40.07 16 GLU P CA 1
ATOM 6482 C C . GLU D 2 16 ? 155.759 178.742 198.578 1.00 40.07 16 GLU P C 1
ATOM 6483 O O . GLU D 2 16 ? 156.351 177.719 198.936 1.00 40.07 16 GLU P O 1
ATOM 6485 N N . LYS D 2 17 ? 154.527 179.034 198.987 1.00 36.95 17 LYS P N 1
ATOM 6486 C CA . LYS D 2 17 ? 153.746 178.142 199.834 1.00 36.95 17 LYS P CA 1
ATOM 6487 C C . LYS D 2 17 ? 152.685 177.382 199.053 1.00 36.95 17 LYS P C 1
ATOM 6488 O O . LYS D 2 17 ? 152.411 176.219 199.360 1.00 36.95 17 LYS P O 1
ATOM 6490 N N . TRP D 2 18 ? 152.081 178.017 198.048 1.00 31.06 18 TRP P N 1
ATOM 6491 C CA . TRP D 2 18 ? 151.167 177.309 197.162 1.00 31.06 18 TRP P CA 1
ATOM 6492 C C . TRP D 2 18 ? 151.914 176.400 196.198 1.00 31.06 18 TRP P C 1
ATOM 6493 O O . TRP D 2 18 ? 151.305 175.498 195.615 1.00 31.06 18 TRP P O 1
ATOM 6504 N N . LEU D 2 19 ? 153.214 176.600 196.036 1.00 30.73 19 LEU P N 1
ATOM 6505 C CA . LEU D 2 19 ? 154.043 175.692 195.258 1.00 30.73 19 LEU P CA 1
ATOM 6506 C C . LEU D 2 19 ? 154.242 174.359 195.947 1.00 30.73 19 LEU P C 1
ATOM 6507 O O . LEU D 2 19 ? 155.014 173.533 195.452 1.00 30.73 19 LEU P O 1
ATOM 6509 N N . HIS D 2 20 ? 153.583 174.128 197.079 1.00 29.18 20 HIS P N 1
ATOM 6510 C CA . HIS D 2 20 ? 153.528 172.819 197.718 1.00 29.18 20 HIS P CA 1
ATOM 6511 C C . HIS D 2 20 ? 152.691 171.819 196.933 1.00 29.18 20 HIS P C 1
ATOM 6512 O O . HIS D 2 20 ? 152.530 170.682 197.392 1.00 29.18 20 HIS P O 1
ATOM 6514 N N . ASP D 2 21 ? 152.146 172.214 195.782 1.00 24.49 21 ASP P N 1
ATOM 6515 C CA . ASP D 2 21 ? 151.474 171.290 194.880 1.00 24.49 21 ASP P CA 1
ATOM 6516 C C . ASP D 2 21 ? 152.478 170.572 193.986 1.00 24.49 21 ASP P C 1
ATOM 6517 O O . ASP D 2 21 ? 152.482 169.340 193.915 1.00 24.49 21 ASP P O 1
ATOM 6519 N N . ARG D 2 22 ? 153.334 171.330 193.305 1.00 21.03 22 ARG P N 1
ATOM 6520 C CA . ARG D 2 22 ? 154.460 170.790 192.549 1.00 21.03 22 ARG P CA 1
ATOM 6521 C C . ARG D 2 22 ? 155.743 171.327 193.168 1.00 21.03 22 ARG P C 1
ATOM 6522 O O . ARG D 2 22 ? 156.019 172.529 193.101 1.00 21.03 22 ARG P O 1
ATOM 6526 N N . LEU D 2 23 ? 156.519 170.436 193.761 1.00 22.09 23 LEU P N 1
ATOM 6527 C CA . LEU D 2 23 ? 157.741 170.747 194.488 1.00 22.09 23 LEU P CA 1
ATOM 6528 C C . LEU D 2 23 ? 158.771 171.500 193.651 1.00 22.09 23 LEU P C 1
ATOM 6529 O O . LEU D 2 23 ? 159.676 172.126 194.216 1.00 22.09 23 LEU P O 1
ATOM 6532 N N . PRO D 2 24 ? 158.664 171.478 192.314 1.00 23.05 24 PRO P N 1
ATOM 6533 C CA . PRO D 2 24 ? 159.836 171.713 191.450 1.00 23.05 24 PRO P CA 1
ATOM 6534 C C . PRO D 2 24 ? 160.908 172.655 191.980 1.00 23.05 24 PRO P C 1
ATOM 6535 O O . PRO D 2 24 ? 162.086 172.288 191.976 1.00 23.05 24 PRO P O 1
ATOM 6538 N N . ILE D 2 25 ? 160.544 173.854 192.438 1.00 24.37 25 ILE P N 1
ATOM 6539 C CA . ILE D 2 25 ? 161.577 174.794 192.863 1.00 24.37 25 ILE P CA 1
ATOM 6540 C C . ILE D 2 25 ? 162.349 174.237 194.050 1.00 24.37 25 ILE P C 1
ATOM 6541 O O . ILE D 2 25 ? 163.544 174.520 194.217 1.00 24.37 25 ILE P O 1
ATOM 6545 N N . VAL D 2 26 ? 161.690 173.434 194.885 1.00 24.69 26 VAL P N 1
ATOM 6546 C CA . VAL D 2 26 ? 162.383 172.773 195.986 1.00 24.69 26 VAL P CA 1
ATOM 6547 C C . VAL D 2 26 ? 163.553 171.964 195.451 1.00 24.69 26 VAL P C 1
ATOM 6548 O O . VAL D 2 26 ? 164.679 172.060 195.950 1.00 24.69 26 VAL P O 1
ATOM 6551 N N . GLY D 2 27 ? 163.305 171.155 194.427 1.00 24.73 27 GLY P N 1
ATOM 6552 C CA . GLY D 2 27 ? 164.355 170.356 193.832 1.00 24.73 27 GLY P CA 1
ATOM 6553 C C . GLY D 2 27 ? 165.517 171.214 193.393 1.00 24.73 27 GLY P C 1
ATOM 6554 O O . GLY D 2 27 ? 166.646 171.052 193.871 1.00 24.73 27 GLY P O 1
ATOM 6555 N N . LEU D 2 28 ? 165.241 172.138 192.472 1.00 24.17 28 LEU P N 1
ATOM 6556 C CA . LEU D 2 28 ? 166.279 173.018 191.954 1.00 24.17 28 LEU P CA 1
ATOM 6557 C C . LEU D 2 28 ? 167.111 173.608 193.086 1.00 24.17 28 LEU P C 1
ATOM 6558 O O . LEU D 2 28 ? 168.313 173.341 193.193 1.00 24.17 28 LEU P O 1
ATOM 6561 N N . VAL D 2 29 ? 166.478 174.380 193.967 1.00 26.32 29 VAL P N 1
ATOM 6562 C CA . VAL D 2 29 ? 167.214 175.086 195.009 1.00 26.32 29 VAL P CA 1
ATOM 6563 C C . VAL D 2 29 ? 167.978 174.093 195.870 1.00 26.32 29 VAL P C 1
ATOM 6564 O O . VAL D 2 29 ? 169.212 174.115 195.913 1.00 26.32 29 VAL P O 1
ATOM 6567 N N . TYR D 2 30 ? 167.253 173.212 196.560 1.00 30.62 30 TYR P N 1
ATOM 6568 C CA . TYR D 2 30 ? 167.880 172.369 197.567 1.00 30.62 30 TYR P CA 1
ATOM 6569 C C . TYR D 2 30 ? 169.015 171.535 196.995 1.00 30.62 30 TYR P C 1
ATOM 6570 O O . TYR D 2 30 ? 169.992 171.264 197.702 1.00 30.62 30 TYR P O 1
ATOM 6573 N N . ASP D 2 31 ? 168.922 171.116 195.734 1.00 26.67 31 ASP P N 1
ATOM 6574 C CA . ASP D 2 31 ? 169.824 170.088 195.241 1.00 26.67 31 ASP P CA 1
ATOM 6575 C C . ASP D 2 31 ? 170.721 170.555 194.107 1.00 26.67 31 ASP P C 1
ATOM 6576 O O . ASP D 2 31 ? 171.946 170.426 194.204 1.00 26.67 31 ASP P O 1
ATOM 6581 N N . THR D 2 32 ? 170.157 171.100 193.034 1.00 25.13 32 THR P N 1
ATOM 6582 C CA . THR D 2 32 ? 170.891 171.252 191.786 1.00 25.13 32 THR P CA 1
ATOM 6583 C C . THR D 2 32 ? 171.531 172.623 191.636 1.00 25.13 32 THR P C 1
ATOM 6584 O O . THR D 2 32 ? 172.097 172.918 190.580 1.00 25.13 32 THR P O 1
ATOM 6588 N N . ILE D 2 33 ? 171.454 173.464 192.661 1.00 25.68 33 ILE P N 1
ATOM 6589 C CA . ILE D 2 33 ? 172.046 174.792 192.603 1.00 25.68 33 ILE P CA 1
ATOM 6590 C C . ILE D 2 33 ? 172.950 174.985 193.808 1.00 25.68 33 ILE P C 1
ATOM 6591 O O . ILE D 2 33 ? 174.115 175.368 193.669 1.00 25.68 33 ILE P O 1
ATOM 6596 N N . MET D 2 34 ? 172.418 174.739 194.996 1.00 25.89 34 MET P N 1
ATOM 6597 C CA . MET D 2 34 ? 173.195 174.846 196.226 1.00 25.89 34 MET P CA 1
ATOM 6598 C C . MET D 2 34 ? 173.709 173.472 196.652 1.00 25.89 34 MET P C 1
ATOM 6599 O O . MET D 2 34 ? 173.439 172.980 197.744 1.00 25.89 34 MET P O 1
ATOM 6603 N N . ILE D 2 35 ? 174.465 172.854 195.749 1.00 25.15 35 ILE P N 1
ATOM 6604 C CA . ILE D 2 35 ? 175.106 171.569 196.004 1.00 25.15 35 ILE P CA 1
ATOM 6605 C C . ILE D 2 35 ? 176.517 171.850 196.519 1.00 25.15 35 ILE P C 1
ATOM 6606 O O . ILE D 2 35 ? 177.365 172.306 195.735 1.00 25.15 35 ILE P O 1
ATOM 6609 N N . PRO D 2 36 ? 176.805 171.611 197.798 1.00 25.75 36 PRO P N 1
ATOM 6610 C CA . PRO D 2 36 ? 178.152 171.879 198.314 1.00 25.75 36 PRO P CA 1
ATOM 6611 C C . PRO D 2 36 ? 179.255 171.215 197.511 1.00 25.75 36 PRO P C 1
ATOM 6612 O O . PRO D 2 36 ? 179.329 169.985 197.437 1.00 25.75 36 PRO P O 1
ATOM 6616 N N . THR D 2 37 ? 180.118 172.028 196.907 1.00 24.32 37 THR P N 1
ATOM 6617 C CA . THR D 2 37 ? 181.274 171.533 196.193 1.00 24.32 37 THR P CA 1
ATOM 6618 C C . THR D 2 37 ? 182.552 172.042 196.846 1.00 24.32 37 THR P C 1
ATOM 6619 O O . THR D 2 37 ? 182.593 173.185 197.312 1.00 24.32 37 THR P O 1
ATOM 6623 N N . PRO D 2 38 ? 183.605 171.232 196.892 1.00 23.72 38 PRO P N 1
ATOM 6624 C CA . PRO D 2 38 ? 184.835 171.654 197.567 1.00 23.72 38 PRO P CA 1
ATOM 6625 C C . PRO D 2 38 ? 185.410 172.929 196.974 1.00 23.72 38 PRO P C 1
ATOM 6626 O O . PRO D 2 38 ? 185.009 173.403 195.910 1.00 23.72 38 PRO P O 1
ATOM 6630 N N . LYS D 2 39 ? 186.381 173.486 197.693 1.00 27.32 39 LYS P N 1
ATOM 6631 C CA . LYS D 2 39 ? 187.108 174.660 197.237 1.00 27.32 39 LYS P CA 1
ATOM 6632 C C . LYS D 2 39 ? 188.295 174.318 196.353 1.00 27.32 39 LYS P C 1
ATOM 6633 O O . LYS D 2 39 ? 188.784 175.190 195.629 1.00 27.32 39 LYS P O 1
ATOM 6639 N N . ASN D 2 40 ? 188.761 173.076 196.392 1.00 24.60 40 ASN P N 1
ATOM 6640 C CA . ASN D 2 40 ? 190.026 172.681 195.794 1.00 24.60 40 ASN P CA 1
ATOM 6641 C C . ASN D 2 40 ? 189.916 172.377 194.308 1.00 24.60 40 ASN P C 1
ATOM 6642 O O . ASN D 2 40 ? 190.757 171.643 193.777 1.00 24.60 40 ASN P O 1
ATOM 6647 N N . LEU D 2 41 ? 188.912 172.916 193.626 1.00 21.40 41 LEU P N 1
ATOM 6648 C CA . LEU D 2 41 ? 188.666 172.568 192.235 1.00 21.40 41 LEU P CA 1
ATOM 6649 C C . LEU D 2 41 ? 189.540 173.386 191.296 1.00 21.40 41 LEU P C 1
ATOM 6650 O O . LEU D 2 41 ? 189.536 174.620 191.342 1.00 21.40 41 LEU P O 1
ATOM 6655 N N . ASN D 2 42 ? 190.282 172.691 190.442 1.00 19.38 42 ASN P N 1
ATOM 6656 C CA . ASN D 2 42 ? 191.062 173.310 189.386 1.00 19.38 42 ASN P CA 1
ATOM 6657 C C . ASN D 2 42 ? 190.170 173.563 188.175 1.00 19.38 42 ASN P C 1
ATOM 6658 O O . ASN D 2 42 ? 188.942 173.479 188.242 1.00 19.38 42 ASN P O 1
ATOM 6663 N N . TRP D 2 43 ? 190.798 173.874 187.048 1.00 18.98 43 TRP P N 1
ATOM 6664 C CA . TRP D 2 43 ? 190.108 174.202 185.815 1.00 18.98 43 TRP P CA 1
ATOM 6665 C C . TRP D 2 43 ? 189.729 172.975 185.003 1.00 18.98 43 TRP P C 1
ATOM 6666 O O . TRP D 2 43 ? 189.273 173.120 183.865 1.00 18.98 43 TRP P O 1
ATOM 6677 N N . TRP D 2 44 ? 189.908 171.778 185.548 1.00 17.54 44 TRP P N 1
ATOM 6678 C CA . TRP D 2 44 ? 189.535 170.563 184.844 1.00 17.54 44 TRP P CA 1
ATOM 6679 C C . TRP D 2 44 ? 188.113 170.112 185.147 1.00 17.54 44 TRP P C 1
ATOM 6680 O O . TRP D 2 44 ? 187.628 169.177 184.503 1.00 17.54 44 TRP P O 1
ATOM 6691 N N . TRP D 2 45 ? 187.435 170.749 186.101 1.00 18.34 45 TRP P N 1
ATOM 6692 C CA . TRP D 2 45 ? 186.070 170.401 186.468 1.00 18.34 45 TRP P CA 1
ATOM 6693 C C . TRP D 2 45 ? 185.040 171.294 185.793 1.00 18.34 45 TRP P C 1
ATOM 6694 O O . TRP D 2 45 ? 183.968 171.530 186.357 1.00 18.34 45 TRP P O 1
ATOM 6705 N N . ILE D 2 46 ? 185.342 171.794 184.601 1.00 17.86 46 ILE P N 1
ATOM 6706 C CA . ILE D 2 46 ? 184.430 172.670 183.880 1.00 17.86 46 ILE P CA 1
ATOM 6707 C C . ILE D 2 46 ? 183.816 171.929 182.703 1.00 17.86 46 ILE P C 1
ATOM 6708 O O . ILE D 2 46 ? 182.693 172.226 182.282 1.00 17.86 46 ILE P O 1
ATOM 6713 N N . TRP D 2 47 ? 184.550 170.955 182.167 1.00 16.36 47 TRP P N 1
ATOM 6714 C CA . TRP D 2 47 ? 184.201 170.374 180.880 1.00 16.36 47 TRP P CA 1
ATOM 6715 C C . TRP D 2 47 ? 182.831 169.717 180.871 1.00 16.36 47 TRP P C 1
ATOM 6716 O O . TRP D 2 47 ? 182.288 169.487 179.788 1.00 16.36 47 TRP P O 1
ATOM 6727 N N . GLY D 2 48 ? 182.248 169.427 182.031 1.00 16.49 48 GLY P N 1
ATOM 6728 C CA . GLY D 2 48 ? 180.890 168.913 182.039 1.00 16.49 48 GLY P CA 1
ATOM 6729 C C . GLY D 2 48 ? 179.882 169.956 181.605 1.00 16.49 48 GLY P C 1
ATOM 6730 O O . GLY D 2 48 ? 178.947 169.661 180.852 1.00 16.49 48 GLY P O 1
ATOM 6731 N N . ILE D 2 49 ? 180.056 171.191 182.070 1.00 17.45 49 ILE P N 1
ATOM 6732 C CA . ILE D 2 49 ? 179.215 172.284 181.597 1.00 17.45 49 ILE P CA 1
ATOM 6733 C C . ILE D 2 49 ? 179.399 172.465 180.100 1.00 17.45 49 ILE P C 1
ATOM 6734 O O . ILE D 2 49 ? 178.436 172.701 179.358 1.00 17.45 49 ILE P O 1
ATOM 6739 N N . VAL D 2 50 ? 180.643 172.363 179.637 1.00 15.93 50 VAL P N 1
ATOM 6740 C CA . VAL D 2 50 ? 180.924 172.455 178.211 1.00 15.93 50 VAL P CA 1
ATOM 6741 C C . VAL D 2 50 ? 180.151 171.388 177.452 1.00 15.93 50 VAL P C 1
ATOM 6742 O O . VAL D 2 50 ? 179.559 171.655 176.402 1.00 15.93 50 VAL P O 1
ATOM 6746 N N . LEU D 2 51 ? 180.150 170.162 177.971 1.00 14.81 51 LEU P N 1
ATOM 6747 C CA . LEU D 2 51 ? 179.470 169.075 177.279 1.00 14.81 51 LEU P CA 1
ATOM 6748 C C . LEU D 2 51 ? 177.968 169.298 177.244 1.00 14.81 51 LEU P C 1
ATOM 6749 O O . LEU D 2 51 ? 177.326 169.073 176.213 1.00 14.81 51 LEU P O 1
ATOM 6754 N N . ALA D 2 52 ? 177.387 169.730 178.360 1.00 14.28 52 ALA P N 1
ATOM 6755 C CA . ALA D 2 52 ? 175.952 169.987 178.384 1.00 14.28 52 ALA P CA 1
ATOM 6756 C C . ALA D 2 52 ? 175.577 171.066 177.377 1.00 14.28 52 ALA P C 1
ATOM 6757 O O . ALA D 2 52 ? 174.621 170.914 176.601 1.00 14.28 52 ALA P O 1
ATOM 6759 N N . PHE D 2 53 ? 176.328 172.168 177.371 1.00 14.63 53 PHE P N 1
ATOM 6760 C CA . PHE D 2 53 ? 176.027 173.243 176.437 1.00 14.63 53 PHE P CA 1
ATOM 6761 C C . PHE D 2 53 ? 176.196 172.783 174.998 1.00 14.63 53 PHE P C 1
ATOM 6762 O O . PHE D 2 53 ? 175.376 173.110 174.135 1.00 14.63 53 PHE P O 1
ATOM 6770 N N . THR D 2 54 ? 177.262 172.035 174.717 1.00 12.99 54 THR P N 1
ATOM 6771 C CA . THR D 2 54 ? 177.491 171.544 173.367 1.00 12.99 54 THR P CA 1
ATOM 6772 C C . THR D 2 54 ? 176.368 170.624 172.919 1.00 12.99 54 THR P C 1
ATOM 6773 O O . THR D 2 54 ? 175.955 170.653 171.755 1.00 12.99 54 THR P O 1
ATOM 6777 N N . LEU D 2 55 ? 175.867 169.792 173.828 1.00 12.42 55 LEU P N 1
ATOM 6778 C CA . LEU D 2 55 ? 174.759 168.907 173.495 1.00 12.42 55 LEU P CA 1
ATOM 6779 C C . LEU D 2 55 ? 173.515 169.707 173.147 1.00 12.42 55 LEU P C 1
ATOM 6780 O O . LEU D 2 55 ? 172.834 169.426 172.152 1.00 12.42 55 LEU P O 1
ATOM 6785 N N . VAL D 2 56 ? 173.190 170.702 173.971 1.00 12.50 56 VAL P N 1
ATOM 6786 C CA . VAL D 2 56 ? 172.055 171.566 173.664 1.00 12.50 56 VAL P CA 1
ATOM 6787 C C . VAL D 2 56 ? 172.239 172.218 172.300 1.00 12.50 56 VAL P C 1
ATOM 6788 O O . VAL D 2 56 ? 171.306 172.283 171.488 1.00 12.50 56 VAL P O 1
ATOM 6792 N N . LEU D 2 57 ? 173.446 172.714 172.034 1.00 12.69 57 LEU P N 1
ATOM 6793 C CA . LEU D 2 57 ? 173.736 173.381 170.772 1.00 12.69 57 LEU P CA 1
ATOM 6794 C C . LEU D 2 57 ? 173.495 172.448 169.598 1.00 12.69 57 LEU P C 1
ATOM 6795 O O . LEU D 2 57 ? 172.861 172.823 168.603 1.00 12.69 57 LEU P O 1
ATOM 6800 N N . GLN D 2 58 ? 174.020 171.231 169.691 1.00 12.05 58 GLN P N 1
ATOM 6801 C CA . GLN D 2 58 ? 173.868 170.276 168.606 1.00 12.05 58 GLN P CA 1
ATOM 6802 C C . GLN D 2 58 ? 172.407 169.933 168.387 1.00 12.05 58 GLN P C 1
ATOM 6803 O O . GLN D 2 58 ? 171.937 169.890 167.246 1.00 12.05 58 GLN P O 1
ATOM 6809 N N . ILE D 2 59 ? 171.670 169.690 169.468 1.00 11.70 59 ILE P N 1
ATOM 6810 C CA . ILE D 2 59 ? 170.261 169.342 169.339 1.00 11.70 59 ILE P CA 1
ATOM 6811 C C . ILE D 2 59 ? 169.506 170.461 168.637 1.00 11.70 59 ILE P C 1
ATOM 6812 O O . ILE D 2 59 ? 168.699 170.223 167.730 1.00 11.70 59 ILE P O 1
ATOM 6817 N N . VAL D 2 60 ? 169.764 171.702 169.042 1.00 12.01 60 VAL P N 1
ATOM 6818 C CA . VAL D 2 60 ? 169.059 172.840 168.462 1.00 12.01 60 VAL P CA 1
ATOM 6819 C C . VAL D 2 60 ? 169.381 172.965 166.978 1.00 12.01 60 VAL P C 1
ATOM 6820 O O . VAL D 2 60 ? 168.484 173.008 166.122 1.00 12.01 60 VAL P O 1
ATOM 6824 N N . THR D 2 61 ? 170.670 173.054 166.656 1.00 12.24 61 THR P N 1
ATOM 6825 C CA . THR D 2 61 ? 171.071 173.206 165.265 1.00 12.24 61 THR P CA 1
ATOM 6826 C C . THR D 2 61 ? 170.532 172.072 164.407 1.00 12.24 61 THR P C 1
ATOM 6827 O O . THR D 2 61 ? 170.143 172.289 163.256 1.00 12.24 61 THR P O 1
ATOM 6831 N N . GLY D 2 62 ? 170.487 170.856 164.948 1.00 11.67 62 GLY P N 1
ATOM 6832 C CA . GLY D 2 62 ? 169.958 169.743 164.181 1.00 11.67 62 GLY P CA 1
ATOM 6833 C C . GLY D 2 62 ? 168.470 169.872 163.932 1.00 11.67 62 GLY P C 1
ATOM 6834 O O . GLY D 2 62 ? 167.990 169.630 162.821 1.00 11.67 62 GLY P O 1
ATOM 6835 N N . ILE D 2 63 ? 167.715 170.233 164.968 1.00 11.50 63 ILE P N 1
ATOM 6836 C CA . ILE D 2 63 ? 166.288 170.450 164.778 1.00 11.50 63 ILE P CA 1
ATOM 6837 C C . ILE D 2 63 ? 166.055 171.508 163.718 1.00 11.50 63 ILE P C 1
ATOM 6838 O O . ILE D 2 63 ? 165.040 171.480 163.014 1.00 11.50 63 ILE P O 1
ATOM 6843 N N . VAL D 2 64 ? 166.977 172.456 163.586 1.00 12.74 64 VAL P N 1
ATOM 6844 C CA . VAL D 2 64 ? 166.824 173.472 162.553 1.00 12.74 64 VAL P CA 1
ATOM 6845 C C . VAL D 2 64 ? 167.148 172.896 161.181 1.00 12.74 64 VAL P C 1
ATOM 6846 O O . VAL D 2 64 ? 166.402 173.096 160.216 1.00 12.74 64 VAL P O 1
ATOM 6850 N N . LEU D 2 65 ? 168.264 172.179 161.069 1.00 12.48 65 LEU P N 1
ATOM 6851 C CA . LEU D 2 65 ? 168.658 171.628 159.777 1.00 12.48 65 LEU P CA 1
ATOM 6852 C C . LEU D 2 65 ? 167.593 170.695 159.227 1.00 12.48 65 LEU P C 1
ATOM 6853 O O . LEU D 2 65 ? 167.260 170.751 158.038 1.00 12.48 65 LEU P O 1
ATOM 6858 N N . ALA D 2 66 ? 167.044 169.831 160.076 1.00 12.07 66 ALA P N 1
ATOM 6859 C CA . ALA D 2 66 ? 166.042 168.877 159.628 1.00 12.07 66 ALA P CA 1
ATOM 6860 C C . ALA D 2 66 ? 164.854 169.541 158.951 1.00 12.07 66 ALA P C 1
ATOM 6861 O O . ALA D 2 66 ? 164.074 168.848 158.291 1.00 12.07 66 ALA P O 1
ATOM 6863 N N . MET D 2 67 ? 164.690 170.852 159.104 1.00 12.81 67 MET P N 1
ATOM 6864 C CA . MET D 2 67 ? 163.665 171.585 158.381 1.00 12.81 67 MET P CA 1
ATOM 6865 C C . MET D 2 67 ? 164.024 171.815 156.925 1.00 12.81 67 MET P C 1
ATOM 6866 O O . MET D 2 67 ? 163.190 172.329 156.174 1.00 12.81 67 MET P O 1
ATOM 6871 N N . HIS D 2 68 ? 165.242 171.474 156.516 1.00 13.47 68 HIS P N 1
ATOM 6872 C CA . HIS D 2 68 ? 165.675 171.659 155.144 1.00 13.47 68 HIS P CA 1
ATOM 6873 C C . HIS D 2 68 ? 166.390 170.454 154.565 1.00 13.47 68 HIS P C 1
ATOM 6874 O O . HIS D 2 68 ? 166.558 170.394 153.343 1.00 13.47 68 HIS P O 1
ATOM 6881 N N . TYR D 2 69 ? 166.806 169.499 155.386 1.00 12.66 69 TYR P N 1
ATOM 6882 C CA . TYR D 2 69 ? 167.439 168.292 154.888 1.00 12.66 69 TYR P CA 1
ATOM 6883 C C . TYR D 2 69 ? 166.382 167.291 154.450 1.00 12.66 69 TYR P C 1
ATOM 6884 O O . TYR D 2 69 ? 165.377 167.084 155.135 1.00 12.66 69 TYR P O 1
ATOM 6893 N N . THR D 2 70 ? 166.613 166.679 153.298 1.00 12.83 70 THR P N 1
ATOM 6894 C CA . THR D 2 70 ? 165.693 165.705 152.718 1.00 12.83 70 THR P CA 1
ATOM 6895 C C . THR D 2 70 ? 166.384 164.355 152.639 1.00 12.83 70 THR P C 1
ATOM 6896 O O . THR D 2 70 ? 167.280 164.175 151.793 1.00 12.83 70 THR P O 1
ATOM 6900 N N . PRO D 2 71 ? 166.026 163.379 153.469 1.00 12.38 71 PRO P N 1
ATOM 6901 C CA . PRO D 2 71 ? 166.732 162.097 153.411 1.00 12.38 71 PRO P CA 1
ATOM 6902 C C . PRO D 2 71 ? 166.382 161.291 152.177 1.00 12.38 71 PRO P C 1
ATOM 6903 O O . PRO D 2 71 ? 165.332 160.648 152.106 1.00 12.38 71 PRO P O 1
ATOM 6907 N N . HIS D 2 72 ? 167.286 161.311 151.206 1.00 14.59 72 HIS P N 1
ATOM 6908 C CA . HIS D 2 72 ? 167.152 160.560 149.971 1.00 14.59 72 HIS P CA 1
ATOM 6909 C C . HIS D 2 72 ? 168.442 160.730 149.192 1.00 14.59 72 HIS P C 1
ATOM 6910 O O . HIS D 2 72 ? 169.080 161.784 149.252 1.00 14.59 72 HIS P O 1
ATOM 6917 N N . VAL D 2 73 ? 168.816 159.684 148.459 1.00 15.97 73 VAL P N 1
ATOM 6918 C CA . VAL D 2 73 ? 170.083 159.700 147.741 1.00 15.97 73 VAL P CA 1
ATOM 6919 C C . VAL D 2 73 ? 170.100 160.796 146.691 1.00 15.97 73 VAL P C 1
ATOM 6920 O O . VAL D 2 73 ? 171.160 161.350 146.374 1.00 15.97 73 VAL P O 1
ATOM 6924 N N . ASP D 2 74 ? 168.941 161.130 146.138 1.00 17.67 74 ASP P N 1
ATOM 6925 C CA . ASP D 2 74 ? 168.853 162.073 145.037 1.00 17.67 74 ASP P CA 1
ATOM 6926 C C . ASP D 2 74 ? 168.648 163.512 145.484 1.00 17.67 74 ASP P C 1
ATOM 6927 O O . ASP D 2 74 ? 168.692 164.412 144.640 1.00 17.67 74 ASP P O 1
ATOM 6932 N N . LEU D 2 75 ? 168.422 163.757 146.776 1.00 15.23 75 LEU P N 1
ATOM 6933 C CA . LEU D 2 75 ? 168.086 165.099 147.230 1.00 15.23 75 LEU P CA 1
ATOM 6934 C C . LEU D 2 75 ? 168.764 165.491 148.537 1.00 15.23 75 LEU P C 1
ATOM 6935 O O . LEU D 2 75 ? 168.368 166.495 149.140 1.00 15.23 75 LEU P O 1
ATOM 6940 N N . ALA D 2 76 ? 169.767 164.747 148.996 1.00 14.96 76 ALA P N 1
ATOM 6941 C CA . ALA D 2 76 ? 170.456 165.108 150.228 1.00 14.96 76 ALA P CA 1
ATOM 6942 C C . ALA D 2 76 ? 171.501 166.188 149.980 1.00 14.96 76 ALA P C 1
ATOM 6943 O O . ALA D 2 76 ? 171.469 167.255 150.600 1.00 14.96 76 ALA P O 1
ATOM 6945 N N . PHE D 2 77 ? 172.451 165.906 149.090 1.00 17.34 77 PHE P N 1
ATOM 6946 C CA . PHE D 2 77 ? 173.449 166.893 148.696 1.00 17.34 77 PHE P CA 1
ATOM 6947 C C . PHE D 2 77 ? 172.797 168.211 148.294 1.00 17.34 77 PHE P C 1
ATOM 6948 O O . PHE D 2 77 ? 173.215 169.295 148.725 1.00 17.34 77 PHE P O 1
ATOM 6956 N N . ALA D 2 78 ? 171.774 168.131 147.444 1.00 17.36 78 ALA P N 1
ATOM 6957 C CA . ALA D 2 78 ? 171.087 169.331 146.990 1.00 17.36 78 ALA P CA 1
ATOM 6958 C C . ALA D 2 78 ? 170.482 170.096 148.155 1.00 17.36 78 ALA P C 1
ATOM 6959 O O . ALA D 2 78 ? 170.499 171.330 148.171 1.00 17.36 78 ALA P O 1
ATOM 6961 N N . SER D 2 79 ? 169.934 169.383 149.136 1.00 14.95 79 SER P N 1
ATOM 6962 C CA . SER D 2 79 ? 169.339 170.051 150.286 1.00 14.95 79 SER P CA 1
ATOM 6963 C C . SER D 2 79 ? 170.405 170.715 151.143 1.00 14.95 79 SER P C 1
ATOM 6964 O O . SER D 2 79 ? 170.196 171.810 151.676 1.00 14.95 79 SER P O 1
ATOM 6967 N N . VAL D 2 80 ? 171.557 170.065 151.284 1.00 15.59 80 VAL P N 1
ATOM 6968 C CA . VAL D 2 80 ? 172.657 170.651 152.040 1.00 15.59 80 VAL P CA 1
ATOM 6969 C C . VAL D 2 80 ? 173.115 171.945 151.386 1.00 15.59 80 VAL P C 1
ATOM 6970 O O . VAL D 2 80 ? 173.437 172.930 152.065 1.00 15.59 80 VAL P O 1
ATOM 6974 N N . GLU D 2 81 ? 173.151 171.970 150.056 1.00 18.27 81 GLU P N 1
ATOM 6975 C CA . GLU D 2 81 ? 173.539 173.200 149.375 1.00 18.27 81 GLU P CA 1
ATOM 6976 C C . GLU D 2 81 ? 172.443 174.255 149.470 1.00 18.27 81 GLU P C 1
ATOM 6977 O O . GLU D 2 81 ? 172.731 175.447 149.624 1.00 18.27 81 GLU P O 1
ATOM 6983 N N . HIS D 2 82 ? 171.182 173.840 149.354 1.00 16.73 82 HIS P N 1
ATOM 6984 C CA . HIS D 2 82 ? 170.071 174.737 149.644 1.00 16.73 82 HIS P CA 1
ATOM 6985 C C . HIS D 2 82 ? 170.274 175.414 150.986 1.00 16.73 82 HIS P C 1
ATOM 6986 O O . HIS D 2 82 ? 170.068 176.624 151.125 1.00 16.73 82 HIS P O 1
ATOM 6993 N N . ILE D 2 83 ? 170.713 174.648 151.979 1.00 15.06 83 ILE P N 1
ATOM 6994 C CA . ILE D 2 83 ? 170.993 175.206 153.296 1.00 15.06 83 ILE P CA 1
ATOM 6995 C C . ILE D 2 83 ? 172.120 176.226 153.210 1.00 15.06 83 ILE P C 1
ATOM 6996 O O . ILE D 2 83 ? 171.950 177.399 153.560 1.00 15.06 83 ILE P O 1
ATOM 7001 N N . MET D 2 84 ? 173.290 175.793 152.745 1.00 17.14 84 MET P N 1
ATOM 7002 C CA . MET D 2 84 ? 174.462 176.659 152.787 1.00 17.14 84 MET P CA 1
ATOM 7003 C C . MET D 2 84 ? 174.348 177.878 151.884 1.00 17.14 84 MET P C 1
ATOM 7004 O O . MET D 2 84 ? 175.189 178.776 151.992 1.00 17.14 84 MET P O 1
ATOM 7009 N N . ARG D 2 85 ? 173.351 177.943 151.004 1.00 19.51 85 ARG P N 1
ATOM 7010 C CA . ARG D 2 85 ? 173.222 179.073 150.091 1.00 19.51 85 ARG P CA 1
ATOM 7011 C C . ARG D 2 85 ? 171.978 179.908 150.355 1.00 19.51 85 ARG P C 1
ATOM 7012 O O . ARG D 2 85 ? 172.091 181.115 150.589 1.00 19.51 85 ARG P O 1
ATOM 7020 N N . ASP D 2 86 ? 170.791 179.305 150.319 1.00 21.08 86 ASP P N 1
ATOM 7021 C CA . ASP D 2 86 ? 169.559 180.080 150.337 1.00 21.08 86 ASP P CA 1
ATOM 7022 C C . ASP D 2 86 ? 169.150 180.459 151.753 1.00 21.08 86 ASP P C 1
ATOM 7023 O O . ASP D 2 86 ? 168.873 181.629 152.037 1.00 21.08 86 ASP P O 1
ATOM 7028 N N . VAL D 2 87 ? 169.097 179.479 152.648 1.00 16.84 87 VAL P N 1
ATOM 7029 C CA . VAL D 2 87 ? 168.598 179.672 154.003 1.00 16.84 87 VAL P CA 1
ATOM 7030 C C . VAL D 2 87 ? 169.332 180.811 154.693 1.00 16.84 87 VAL P C 1
ATOM 7031 O O . VAL D 2 87 ? 170.510 181.066 154.421 1.00 16.84 87 VAL P O 1
ATOM 7035 N N . ASN D 2 88 ? 168.633 181.501 155.591 1.00 17.34 88 ASN P N 1
ATOM 7036 C CA . ASN D 2 88 ? 169.196 182.617 156.347 1.00 17.34 88 ASN P CA 1
ATOM 7037 C C . ASN D 2 88 ? 169.846 182.072 157.611 1.00 17.34 88 ASN P C 1
ATOM 7038 O O . ASN D 2 88 ? 169.216 181.945 158.661 1.00 17.34 88 ASN P O 1
ATOM 7043 N N . GLY D 2 89 ? 171.124 181.754 157.502 1.00 15.28 89 GLY P N 1
ATOM 7044 C CA . GLY D 2 89 ? 171.933 181.308 158.617 1.00 15.28 89 GLY P CA 1
ATOM 7045 C C . GLY D 2 89 ? 172.697 180.048 158.281 1.00 15.28 89 GLY P C 1
ATOM 7046 O O . GLY D 2 89 ? 173.886 179.942 158.593 1.00 15.28 89 GLY P O 1
ATOM 7047 N N . GLY D 2 90 ? 172.029 179.089 157.647 1.00 15.25 90 GLY P N 1
ATOM 7048 C CA . GLY D 2 90 ? 172.692 178.147 156.772 1.00 15.25 90 GLY P CA 1
ATOM 7049 C C . GLY D 2 90 ? 174.036 177.647 157.243 1.00 15.25 90 GLY P C 1
ATOM 7050 O O . GLY D 2 90 ? 174.166 176.854 158.186 1.00 15.25 90 GLY P O 1
ATOM 7051 N N . TRP D 2 91 ? 175.048 178.109 156.515 1.00 15.61 91 TRP P N 1
ATOM 7052 C CA . TRP D 2 91 ? 176.447 177.835 156.790 1.00 15.61 91 TRP P CA 1
ATOM 7053 C C . TRP D 2 91 ? 176.714 177.845 158.286 1.00 15.61 91 TRP P C 1
ATOM 7054 O O . TRP D 2 91 ? 177.436 176.986 158.799 1.00 15.61 91 TRP P O 1
ATOM 7065 N N . ALA D 2 92 ? 176.139 178.815 158.993 1.00 14.75 92 ALA P N 1
ATOM 7066 C CA . ALA D 2 92 ? 176.340 178.893 160.432 1.00 14.75 92 ALA P CA 1
ATOM 7067 C C . ALA D 2 92 ? 175.878 177.615 161.107 1.00 14.75 92 ALA P C 1
ATOM 7068 O O . ALA D 2 92 ? 176.640 176.966 161.828 1.00 14.75 92 ALA P O 1
ATOM 7070 N N . MET D 2 93 ? 174.622 177.235 160.878 1.00 14.41 93 MET P N 1
ATOM 7071 C CA . MET D 2 93 ? 174.083 176.043 161.516 1.00 14.41 93 MET P CA 1
ATOM 7072 C C . MET D 2 93 ? 174.911 174.816 161.164 1.00 14.41 93 MET P C 1
ATOM 7073 O O . MET D 2 93 ? 175.283 174.031 162.041 1.00 14.41 93 MET P O 1
ATOM 7078 N N . ARG D 2 94 ? 175.232 174.650 159.884 1.00 14.72 94 ARG P N 1
ATOM 7079 C CA . ARG D 2 94 ? 175.934 173.445 159.454 1.00 14.72 94 ARG P CA 1
ATOM 7080 C C . ARG D 2 94 ? 177.331 173.361 160.064 1.00 14.72 94 ARG P C 1
ATOM 7081 O O . ARG D 2 94 ? 177.700 172.344 160.677 1.00 14.72 94 ARG P O 1
ATOM 7089 N N . TYR D 2 95 ? 178.101 174.452 159.976 1.00 15.18 95 TYR P N 1
ATOM 7090 C CA . TYR D 2 95 ? 179.485 174.540 160.511 1.00 15.18 95 TYR P CA 1
ATOM 7091 C C . TYR D 2 95 ? 179.412 174.373 162.031 1.00 15.18 95 TYR P C 1
ATOM 7092 O O . TYR D 2 95 ? 180.209 173.592 162.585 1.00 15.18 95 TYR P O 1
ATOM 7101 N N . ILE D 2 96 ? 178.459 175.055 162.676 1.00 37.81 96 ILE P N 1
ATOM 7102 C CA . ILE D 2 96 ? 178.302 174.885 164.150 1.00 44.31 96 ILE P CA 1
ATOM 7103 C C . ILE D 2 96 ? 177.898 173.433 164.417 1.00 52.96 96 ILE P C 1
ATOM 7104 O O . ILE D 2 96 ? 178.435 172.857 165.383 1.00 35.60 96 ILE P O 1
ATOM 7109 N N . HIS D 2 97 ? 177.028 172.839 163.586 1.00 49.19 97 HIS P N 1
ATOM 7110 C CA . HIS D 2 97 ? 176.697 171.439 163.922 1.00 54.97 97 HIS P CA 1
ATOM 7111 C C . HIS D 2 97 ? 177.903 170.503 163.762 1.00 59.44 97 HIS P C 1
ATOM 7112 O O . HIS D 2 97 ? 178.318 169.831 164.733 1.00 59.60 97 HIS P O 1
ATOM 7119 N N . ALA D 2 98 ? 178.511 170.532 162.573 1.00 48.38 98 ALA P N 1
ATOM 7120 C CA . ALA D 2 98 ? 179.661 169.669 162.202 1.00 54.75 98 ALA P CA 1
ATOM 7121 C C . ALA D 2 98 ? 180.854 169.805 163.161 1.00 64.51 98 ALA P C 1
ATOM 7122 O O . ALA D 2 98 ? 181.318 168.761 163.659 1.00 70.40 98 ALA P O 1
ATOM 7124 N N . ASN D 2 99 ? 181.319 171.031 163.430 1.00 14.75 99 ASN P N 1
ATOM 7125 C CA . ASN D 2 99 ? 182.525 171.307 164.265 1.00 14.75 99 ASN P CA 1
ATOM 7126 C C . ASN D 2 99 ? 182.235 171.015 165.745 1.00 14.75 99 ASN P C 1
ATOM 7127 O O . ASN D 2 99 ? 183.089 170.364 166.380 1.00 14.75 99 ASN P O 1
ATOM 7132 N N . GLY D 2 100 ? 181.052 171.430 166.272 1.00 13.65 100 GLY P N 1
ATOM 7133 C CA . GLY D 2 100 ? 180.583 171.198 167.619 1.00 13.65 100 GLY P CA 1
ATOM 7134 C C . GLY D 2 100 ? 180.633 169.736 167.988 1.00 13.65 100 GLY P C 1
ATOM 7135 O O . GLY D 2 100 ? 180.868 169.392 169.142 1.00 13.65 100 GLY P O 1
ATOM 7136 N N . ALA D 2 101 ? 180.407 168.855 167.018 1.00 13.36 101 ALA P N 1
ATOM 7137 C CA . ALA D 2 101 ? 180.678 167.444 167.268 1.00 13.36 101 ALA P CA 1
ATOM 7138 C C . ALA D 2 101 ? 182.141 167.246 167.628 1.00 13.36 101 ALA P C 1
ATOM 7139 O O . ALA D 2 101 ? 182.477 166.506 168.568 1.00 13.36 101 ALA P O 1
ATOM 7141 N N . SER D 2 102 ? 183.025 167.918 166.894 1.00 15.03 102 SER P N 1
ATOM 7142 C CA . SER D 2 102 ? 184.450 167.817 167.201 1.00 15.03 102 SER P CA 1
ATOM 7143 C C . SER D 2 102 ? 184.739 168.274 168.629 1.00 15.03 102 SER P C 1
ATOM 7144 O O . SER D 2 102 ? 185.431 167.585 169.393 1.00 15.03 102 SER P O 1
ATOM 7147 N N . LEU D 2 103 ? 184.225 169.447 168.999 1.00 14.15 103 LEU P N 1
ATOM 7148 C CA . LEU D 2 103 ? 184.413 169.965 170.351 1.00 14.15 103 LEU P CA 1
ATOM 7149 C C . LEU D 2 103 ? 183.828 169.022 171.394 1.00 14.15 103 LEU P C 1
ATOM 7150 O O . LEU D 2 103 ? 184.419 168.805 172.458 1.00 14.15 103 LEU P O 1
ATOM 7155 N N . PHE D 2 104 ? 182.638 168.498 171.119 1.00 14.15 104 PHE P N 1
ATOM 7156 C CA . PHE D 2 104 ? 181.984 167.527 171.980 1.00 14.15 104 PHE P CA 1
ATOM 7157 C C . PHE D 2 104 ? 182.932 166.392 172.324 1.00 14.15 104 PHE P C 1
ATOM 7158 O O . PHE D 2 104 ? 183.150 166.072 173.499 1.00 14.15 104 PHE P O 1
ATOM 7166 N N . PHE D 2 105 ? 183.546 165.798 171.304 1.00 14.88 105 PHE P N 1
ATOM 7167 C CA . PHE D 2 105 ? 184.391 164.639 171.560 1.00 14.88 105 PHE P CA 1
ATOM 7168 C C . PHE D 2 105 ? 185.705 165.025 172.225 1.00 14.88 105 PHE P C 1
ATOM 7169 O O . PHE D 2 105 ? 186.216 164.277 173.069 1.00 14.88 105 PHE P O 1
ATOM 7177 N N . LEU D 2 106 ? 186.261 166.166 171.826 1.00 14.67 106 LEU P N 1
ATOM 7178 C CA . LEU D 2 106 ? 187.495 166.742 172.420 1.00 14.67 106 LEU P CA 1
ATOM 7179 C C . LEU D 2 106 ? 187.266 166.912 173.928 1.00 14.67 106 LEU P C 1
ATOM 7180 O O . LEU D 2 106 ? 188.108 166.441 174.720 1.00 14.67 106 LEU P O 1
ATOM 7185 N N . ALA D 2 107 ? 186.129 167.518 174.287 1.00 14.45 107 ALA P N 1
ATOM 7186 C CA . ALA D 2 107 ? 185.699 167.835 175.669 1.00 14.45 107 ALA P CA 1
ATOM 7187 C C . ALA D 2 107 ? 185.459 166.545 176.454 1.00 14.45 107 ALA P C 1
ATOM 7188 O O . ALA D 2 107 ? 185.855 166.518 177.629 1.00 14.45 107 ALA P O 1
ATOM 7190 N N . VAL D 2 108 ? 184.849 165.518 175.848 1.00 36.90 108 VAL P N 1
ATOM 7191 C CA . VAL D 2 108 ? 184.619 164.229 176.569 1.00 36.34 108 VAL P CA 1
ATOM 7192 C C . VAL D 2 108 ? 185.989 163.587 176.843 1.00 37.11 108 VAL P C 1
ATOM 7193 O O . VAL D 2 108 ? 186.127 162.986 177.909 1.00 37.74 108 VAL P O 1
ATOM 7197 N N . TYR D 2 109 ? 186.960 163.721 175.928 1.00 36.83 109 TYR P N 1
ATOM 7198 C CA . TYR D 2 109 ? 188.331 163.151 176.062 1.00 37.28 109 TYR P CA 1
ATOM 7199 C C . TYR D 2 109 ? 189.002 163.718 177.322 1.00 38.18 109 TYR P C 1
ATOM 7200 O O . TYR D 2 109 ? 189.534 162.924 178.115 1.00 39.88 109 TYR P O 1
ATOM 7209 N N . ILE D 2 110 ? 188.966 165.044 177.494 1.00 37.36 110 ILE P N 1
ATOM 7210 C CA . ILE D 2 110 ? 189.493 165.747 178.658 1.00 38.21 110 ILE P CA 1
ATOM 7211 C C . ILE D 2 110 ? 188.653 165.448 179.899 1.00 38.04 110 ILE P C 1
ATOM 7212 O O . ILE D 2 110 ? 189.189 165.329 181.008 1.00 38.01 110 ILE P O 1
ATOM 7217 N N . HIS D 2 111 ? 187.336 165.332 179.728 1.00 37.97 111 HIS P N 1
ATOM 7218 C CA . HIS D 2 111 ? 186.456 164.896 180.808 1.00 37.20 111 HIS P CA 1
ATOM 7219 C C . HIS D 2 111 ? 186.835 163.502 181.299 1.00 38.70 111 HIS P C 1
ATOM 7220 O O . HIS D 2 111 ? 186.812 163.231 182.507 1.00 41.69 111 HIS P O 1
ATOM 7227 N N . ILE D 2 112 ? 187.204 162.607 180.379 1.00 37.64 112 ILE P N 1
ATOM 7228 C CA . ILE D 2 112 ? 187.495 161.223 180.749 1.00 39.07 112 ILE P CA 1
ATOM 7229 C C . ILE D 2 112 ? 188.888 161.117 181.355 1.00 39.92 112 ILE P C 1
ATOM 7230 O O . ILE D 2 112 ? 189.072 160.526 182.425 1.00 40.39 112 ILE P O 1
ATOM 7235 N N . PHE D 2 113 ? 189.895 161.677 180.676 1.00 39.36 113 PHE P N 1
ATOM 7236 C CA . PHE D 2 113 ? 191.256 161.618 181.191 1.00 40.92 113 PHE P CA 1
ATOM 7237 C C . PHE D 2 113 ? 191.404 162.390 182.492 1.00 42.44 113 PHE P C 1
ATOM 7238 O O . PHE D 2 113 ? 192.338 162.119 183.255 1.00 44.36 113 PHE P O 1
ATOM 7246 N N . ARG D 2 114 ? 190.587 163.416 182.740 1.00 41.95 114 ARG P N 1
ATOM 7247 C CA . ARG D 2 114 ? 190.647 164.109 184.055 1.00 42.19 114 ARG P CA 1
ATOM 7248 C C . ARG D 2 114 ? 190.318 163.039 185.097 1.00 43.09 114 ARG P C 1
ATOM 7249 O O . ARG D 2 114 ? 191.042 162.927 186.106 1.00 43.93 114 ARG P O 1
ATOM 7257 N N . GLY D 2 115 ? 189.263 162.271 184.807 1.00 19.14 115 GLY P N 1
ATOM 7258 C CA . GLY D 2 115 ? 188.720 161.191 185.650 1.00 19.14 115 GLY P CA 1
ATOM 7259 C C . GLY D 2 115 ? 189.730 160.105 185.987 1.00 19.14 115 GLY P C 1
ATOM 7260 O O . GLY D 2 115 ? 189.859 159.778 187.184 1.00 19.14 115 GLY P O 1
ATOM 7261 N N . LEU D 2 116 ? 190.434 159.585 184.982 1.00 20.72 116 LEU P N 1
ATOM 7262 C CA . LEU D 2 116 ? 191.432 158.539 185.176 1.00 20.72 116 LEU P CA 1
ATOM 7263 C C . LEU D 2 116 ? 192.533 158.993 186.118 1.00 20.72 116 LEU P C 1
ATOM 7264 O O . LEU D 2 116 ? 193.075 158.182 186.874 1.00 20.72 116 LEU P O 1
ATOM 7269 N N . TYR D 2 117 ? 192.884 160.277 186.081 1.00 22.79 117 TYR P N 1
ATOM 7270 C CA . TYR D 2 117 ? 193.914 160.782 186.980 1.00 22.79 117 TYR P CA 1
ATOM 7271 C C . TYR D 2 117 ? 193.411 160.825 188.416 1.00 22.79 117 TYR P C 1
ATOM 7272 O O . TYR D 2 117 ? 193.950 160.146 189.297 1.00 22.79 117 TYR P O 1
ATOM 7281 N N . TYR D 2 118 ? 192.369 161.607 188.669 1.00 20.47 118 TYR P N 1
ATOM 7282 C CA . TYR D 2 118 ? 191.886 161.835 190.028 1.00 20.47 118 TYR P CA 1
ATOM 7283 C C . TYR D 2 118 ? 190.887 160.774 190.470 1.00 20.47 118 TYR P C 1
ATOM 7284 O O . TYR D 2 118 ? 189.856 161.085 191.054 1.00 20.47 118 TYR P O 1
ATOM 7293 N N . GLY D 2 119 ? 191.201 159.512 190.211 1.00 20.68 119 GLY P N 1
ATOM 7294 C CA . GLY D 2 119 ? 190.446 158.397 190.750 1.00 20.68 119 GLY P CA 1
ATOM 7295 C C . GLY D 2 119 ? 188.940 158.559 190.784 1.00 20.68 119 GLY P C 1
ATOM 7296 O O . GLY D 2 119 ? 188.291 158.100 191.727 1.00 20.68 119 GLY P O 1
ATOM 7297 N N . SER D 2 120 ? 188.366 159.201 189.770 1.00 19.59 120 SER P N 1
ATOM 7298 C CA . SER D 2 120 ? 186.923 159.388 189.738 1.00 19.59 120 SER P CA 1
ATOM 7299 C C . SER D 2 120 ? 186.178 158.107 189.412 1.00 19.59 120 SER P C 1
ATOM 7300 O O . SER D 2 120 ? 184.972 158.027 189.660 1.00 19.59 120 SER P O 1
ATOM 7303 N N . TYR D 2 121 ? 186.861 157.115 188.855 1.00 21.28 121 TYR P N 1
ATOM 7304 C CA . TYR D 2 121 ? 186.271 155.802 188.663 1.00 21.28 121 TYR P CA 1
ATOM 7305 C C . TYR D 2 121 ? 186.331 154.954 189.919 1.00 21.28 121 TYR P C 1
ATOM 7306 O O . TYR D 2 121 ? 185.503 154.054 190.085 1.00 21.28 121 TYR P O 1
ATOM 7315 N N . LYS D 2 122 ? 187.280 155.230 190.806 1.00 23.88 122 LYS P N 1
ATOM 7316 C CA . LYS D 2 122 ? 187.374 154.494 192.052 1.00 23.88 122 LYS P CA 1
ATOM 7317 C C . LYS D 2 122 ? 186.070 154.601 192.824 1.00 23.88 122 LYS P C 1
ATOM 7318 O O . LYS D 2 122 ? 185.293 155.542 192.649 1.00 23.88 122 LYS P O 1
ATOM 7324 N N . ALA D 2 123 ? 185.832 153.621 193.686 1.00 22.95 123 ALA P N 1
ATOM 7325 C CA . ALA D 2 123 ? 184.653 153.657 194.526 1.00 22.95 123 ALA P CA 1
ATOM 7326 C C . ALA D 2 123 ? 184.629 154.958 195.326 1.00 22.95 123 ALA P C 1
ATOM 7327 O O . ALA D 2 123 ? 185.681 155.523 195.637 1.00 22.95 123 ALA P O 1
ATOM 7329 N N . PRO D 2 124 ? 183.440 155.458 195.682 1.00 23.31 124 PRO P N 1
ATOM 7330 C CA . PRO D 2 124 ? 182.102 154.938 195.404 1.00 23.31 124 PRO P CA 1
ATOM 7331 C C . PRO D 2 124 ? 181.441 155.570 194.182 1.00 23.31 124 PRO P C 1
ATOM 7332 O O . PRO D 2 124 ? 180.291 155.995 194.265 1.00 23.31 124 PRO P O 1
ATOM 7336 N N . ARG D 2 125 ? 182.157 155.635 193.064 1.00 21.51 125 ARG P N 1
ATOM 7337 C CA . ARG D 2 125 ? 181.703 156.345 191.874 1.00 21.51 125 ARG P CA 1
ATOM 7338 C C . ARG D 2 125 ? 181.757 155.439 190.653 1.00 21.51 125 ARG P C 1
ATOM 7339 O O . ARG D 2 125 ? 182.294 155.794 189.603 1.00 21.51 125 ARG P O 1
ATOM 7347 N N . GLU D 2 126 ? 181.194 154.240 190.786 1.00 22.21 126 GLU P N 1
ATOM 7348 C CA . GLU D 2 126 ? 181.172 153.292 189.679 1.00 22.21 126 GLU P CA 1
ATOM 7349 C C . GLU D 2 126 ? 180.036 153.592 188.707 1.00 22.21 126 GLU P C 1
ATOM 7350 O O . GLU D 2 126 ? 180.218 153.530 187.484 1.00 22.21 126 GLU P O 1
ATOM 7356 N N . ILE D 2 127 ? 178.856 153.908 189.237 1.00 19.81 127 ILE P N 1
ATOM 7357 C CA . ILE D 2 127 ? 177.683 154.103 188.392 1.00 19.81 127 ILE P CA 1
ATOM 7358 C C . ILE D 2 127 ? 177.919 155.230 187.398 1.00 19.81 127 ILE P C 1
ATOM 7359 O O . ILE D 2 127 ? 177.533 155.137 186.226 1.00 19.81 127 ILE P O 1
ATOM 7364 N N . THR D 2 128 ? 178.519 156.327 187.857 1.00 18.66 128 THR P N 1
ATOM 7365 C CA . THR D 2 128 ? 178.836 157.428 186.957 1.00 18.66 128 THR P CA 1
ATOM 7366 C C . THR D 2 128 ? 179.696 156.947 185.801 1.00 18.66 128 THR P C 1
ATOM 7367 O O . THR D 2 128 ? 179.458 157.297 184.641 1.00 18.66 128 THR P O 1
ATOM 7371 N N . TRP D 2 129 ? 180.702 156.130 186.103 1.00 18.95 129 TRP P N 1
ATOM 7372 C CA . TRP D 2 129 ? 181.596 155.624 185.070 1.00 18.95 129 TRP P CA 1
ATOM 7373 C C . TRP D 2 129 ? 180.842 154.763 184.065 1.00 18.95 129 TRP P C 1
ATOM 7374 O O . TRP D 2 129 ? 181.004 154.914 182.846 1.00 18.95 129 TRP P O 1
ATOM 7385 N N . ILE D 2 130 ? 180.024 153.837 184.564 1.00 18.10 130 ILE P N 1
ATOM 7386 C CA . ILE D 2 130 ? 179.245 152.975 183.680 1.00 18.10 130 ILE P CA 1
ATOM 7387 C C . ILE D 2 130 ? 178.377 153.817 182.756 1.00 18.10 130 ILE P C 1
ATOM 7388 O O . ILE D 2 130 ? 178.356 153.620 181.532 1.00 18.10 130 ILE P O 1
ATOM 7393 N N . VAL D 2 131 ? 177.631 154.753 183.337 1.00 16.33 131 VAL P N 1
ATOM 7394 C CA . VAL D 2 131 ? 176.742 155.599 182.553 1.00 16.33 131 VAL P CA 1
ATOM 7395 C C . VAL D 2 131 ? 177.534 156.393 181.524 1.00 16.33 131 VAL P C 1
ATOM 7396 O O . VAL D 2 131 ? 177.081 156.602 180.393 1.00 16.33 131 VAL P O 1
ATOM 7400 N N . GLY D 2 132 ? 178.732 156.840 181.893 1.00 16.42 132 GLY P N 1
ATOM 7401 C CA . GLY D 2 132 ? 179.527 157.623 180.967 1.00 16.42 132 GLY P CA 1
ATOM 7402 C C . GLY D 2 132 ? 179.996 156.810 179.781 1.00 16.42 132 GLY P C 1
ATOM 7403 O O . GLY D 2 132 ? 180.012 157.299 178.649 1.00 16.42 132 GLY P O 1
ATOM 7404 N N . MET D 2 133 ? 180.388 155.562 180.019 1.00 17.77 133 MET P N 1
ATOM 7405 C CA . MET D 2 133 ? 180.782 154.710 178.903 1.00 17.77 133 MET P CA 1
ATOM 7406 C C . MET D 2 133 ? 179.590 154.410 178.001 1.00 17.77 133 MET P C 1
ATOM 7407 O O . MET D 2 133 ? 179.712 154.421 176.767 1.00 17.77 133 MET P O 1
ATOM 7412 N N . VAL D 2 134 ? 178.429 154.148 178.599 1.00 15.43 134 VAL P N 1
ATOM 7413 C CA . VAL D 2 134 ? 177.217 153.957 177.806 1.00 15.43 134 VAL P CA 1
ATOM 7414 C C . VAL D 2 134 ? 176.984 155.164 176.908 1.00 15.43 134 VAL P C 1
ATOM 7415 O O . VAL D 2 134 ? 176.714 155.036 175.704 1.00 15.43 134 VAL P O 1
ATOM 7419 N N . ILE D 2 135 ? 177.070 156.358 177.489 1.00 14.63 135 ILE P N 1
ATOM 7420 C CA . ILE D 2 135 ? 176.887 157.577 176.713 1.00 14.63 135 ILE P CA 1
ATOM 7421 C C . ILE D 2 135 ? 177.888 157.621 175.568 1.00 14.63 135 ILE P C 1
ATOM 7422 O O . ILE D 2 135 ? 177.508 157.648 174.395 1.00 14.63 135 ILE P O 1
ATOM 7427 N N . TYR D 2 136 ? 179.180 157.579 175.896 1.00 16.54 136 TYR P N 1
ATOM 7428 C CA . TYR D 2 136 ? 180.225 157.560 174.878 1.00 16.54 136 TYR P CA 1
ATOM 7429 C C . TYR D 2 136 ? 179.846 156.673 173.701 1.00 16.54 136 TYR P C 1
ATOM 7430 O O . TYR D 2 136 ? 179.966 157.073 172.538 1.00 16.54 136 TYR P O 1
ATOM 7439 N N . LEU D 2 137 ? 179.379 155.458 173.988 1.00 15.76 137 LEU P N 1
ATOM 7440 C CA . LEU D 2 137 ? 178.953 154.566 172.915 1.00 15.76 137 LEU P CA 1
ATOM 7441 C C . LEU D 2 137 ? 177.830 155.190 172.097 1.00 15.76 137 LEU P C 1
ATOM 7442 O O . LEU D 2 137 ? 177.878 155.213 170.857 1.00 15.76 137 LEU P O 1
ATOM 7447 N N . LEU D 2 138 ? 176.795 155.680 172.779 1.00 13.48 138 LEU P N 1
ATOM 7448 C CA . LEU D 2 138 ? 175.651 156.245 172.070 1.00 13.48 138 LEU P CA 1
ATOM 7449 C C . LEU D 2 138 ? 176.072 157.392 171.166 1.00 13.48 138 LEU P C 1
ATOM 7450 O O . LEU D 2 138 ? 175.629 157.486 170.017 1.00 13.48 138 LEU P O 1
ATOM 7455 N N . MET D 2 139 ? 176.923 158.276 171.670 1.00 15.09 139 MET P N 1
ATOM 7456 C CA . MET D 2 139 ? 177.314 159.457 170.916 1.00 15.09 139 MET P CA 1
ATOM 7457 C C . MET D 2 139 ? 178.259 159.118 169.771 1.00 15.09 139 MET P C 1
ATOM 7458 O O . MET D 2 139 ? 178.203 159.765 168.720 1.00 15.09 139 MET P O 1
ATOM 7463 N N . MET D 2 140 ? 179.114 158.106 169.935 1.00 16.76 140 MET P N 1
ATOM 7464 C CA . MET D 2 140 ? 179.884 157.614 168.798 1.00 16.76 140 MET P CA 1
ATOM 7465 C C . MET D 2 140 ? 178.959 157.120 167.696 1.00 16.76 140 MET P C 1
ATOM 7466 O O . MET D 2 140 ? 179.095 157.510 166.528 1.00 16.76 140 MET P O 1
ATOM 7471 N N . GLY D 2 141 ? 178.016 156.247 168.051 1.00 14.38 141 GLY P N 1
ATOM 7472 C CA . GLY D 2 141 ? 177.068 155.765 167.060 1.00 14.38 141 GLY P CA 1
ATOM 7473 C C . GLY D 2 141 ? 176.299 156.891 166.404 1.00 14.38 141 GLY P C 1
ATOM 7474 O O . GLY D 2 141 ? 176.038 156.865 165.199 1.00 14.38 141 GLY P O 1
ATOM 7475 N N . THR D 2 142 ? 175.928 157.897 167.191 1.00 12.90 142 THR P N 1
ATOM 7476 C CA . THR D 2 142 ? 175.216 159.048 166.658 1.00 12.90 142 THR P CA 1
ATOM 7477 C C . THR D 2 142 ? 176.053 159.767 165.610 1.00 12.90 142 THR P C 1
ATOM 7478 O O . THR D 2 142 ? 175.635 159.914 164.457 1.00 12.90 142 THR P O 1
ATOM 7482 N N . ALA D 2 143 ? 177.246 160.219 165.996 1.00 14.03 143 ALA P N 1
ATOM 7483 C CA . ALA D 2 143 ? 178.115 160.917 165.056 1.00 14.03 143 ALA P CA 1
ATOM 7484 C C . ALA D 2 143 ? 178.338 160.100 163.795 1.00 14.03 143 ALA P C 1
ATOM 7485 O O . ALA D 2 143 ? 178.421 160.652 162.691 1.00 14.03 143 ALA P O 1
ATOM 7487 N N . PHE D 2 144 ? 178.441 158.780 163.935 1.00 16.00 144 PHE P N 1
ATOM 7488 C CA . PHE D 2 144 ? 178.611 157.937 162.758 1.00 16.00 144 PHE P CA 1
ATOM 7489 C C . PHE D 2 144 ? 177.389 158.013 161.856 1.00 16.00 144 PHE P C 1
ATOM 7490 O O . PHE D 2 144 ? 177.504 158.281 160.655 1.00 16.00 144 PHE P O 1
ATOM 7498 N N . MET D 2 145 ? 176.205 157.772 162.418 1.00 13.48 145 MET P N 1
ATOM 7499 C CA . MET D 2 145 ? 174.977 157.895 161.643 1.00 13.48 145 MET P CA 1
ATOM 7500 C C . MET D 2 145 ? 174.868 159.254 160.973 1.00 13.48 145 MET P C 1
ATOM 7501 O O . MET D 2 145 ? 174.241 159.380 159.918 1.00 13.48 145 MET P O 1
ATOM 7506 N N . GLY D 2 146 ? 175.460 160.277 161.572 1.00 13.37 146 GLY P N 1
ATOM 7507 C CA . GLY D 2 146 ? 175.293 161.626 161.074 1.00 13.37 146 GLY P CA 1
ATOM 7508 C C . GLY D 2 146 ? 176.238 161.984 159.952 1.00 13.37 146 GLY P C 1
ATOM 7509 O O . GLY D 2 146 ? 175.847 162.655 158.995 1.00 13.37 146 GLY P O 1
ATOM 7510 N N . TYR D 2 147 ? 177.489 161.538 160.053 1.00 16.55 147 TYR P N 1
ATOM 7511 C CA . TYR D 2 147 ? 178.440 161.774 158.976 1.00 16.55 147 TYR P CA 1
ATOM 7512 C C . TYR D 2 147 ? 177.947 161.210 157.657 1.00 16.55 147 TYR P C 1
ATOM 7513 O O . TYR D 2 147 ? 178.471 161.573 156.600 1.00 16.55 147 TYR P O 1
ATOM 7522 N N . VAL D 2 148 ? 176.948 160.332 157.696 1.00 15.07 148 VAL P N 1
ATOM 7523 C CA . VAL D 2 148 ? 176.469 159.700 156.479 1.00 15.07 148 VAL P CA 1
ATOM 7524 C C . VAL D 2 148 ? 175.464 160.573 155.742 1.00 15.07 148 VAL P C 1
ATOM 7525 O O . VAL D 2 148 ? 175.356 160.496 154.515 1.00 15.07 148 VAL P O 1
ATOM 7529 N N . LEU D 2 149 ? 174.717 161.402 156.463 1.00 12.99 149 LEU P N 1
ATOM 7530 C CA . LEU D 2 149 ? 173.553 162.053 155.872 1.00 12.99 149 LEU P CA 1
ATOM 7531 C C . LEU D 2 149 ? 173.871 162.913 154.657 1.00 12.99 149 LEU P C 1
ATOM 7532 O O . LEU D 2 149 ? 173.056 162.927 153.720 1.00 12.99 149 LEU P O 1
ATOM 7537 N N . PRO D 2 150 ? 174.988 163.640 154.593 1.00 13.92 150 PRO P N 1
ATOM 7538 C CA . PRO D 2 150 ? 175.255 164.466 153.408 1.00 13.92 150 PRO P CA 1
ATOM 7539 C C . PRO D 2 150 ? 175.389 163.675 152.124 1.00 13.92 150 PRO P C 1
ATOM 7540 O O . PRO D 2 150 ? 175.420 164.281 151.048 1.00 13.92 150 PRO P O 1
ATOM 7544 N N . TRP D 2 151 ? 175.469 162.352 152.199 1.00 15.80 151 TRP P N 1
ATOM 7545 C CA . TRP D 2 151 ? 175.631 161.504 151.023 1.00 15.80 151 TRP P CA 1
ATOM 7546 C C . TRP D 2 151 ? 176.758 162.004 150.133 1.00 15.80 151 TRP P C 1
ATOM 7547 O O . TRP D 2 151 ? 176.640 162.055 148.908 1.00 15.80 151 TRP P O 1
ATOM 7558 N N . GLY D 2 152 ? 177.864 162.374 150.756 1.00 18.48 152 GLY P N 1
ATOM 7559 C CA . GLY D 2 152 ? 179.046 162.709 150.002 1.00 18.48 152 GLY P CA 1
ATOM 7560 C C . GLY D 2 152 ? 179.724 161.451 149.518 1.00 18.48 152 GLY P C 1
ATOM 7561 O O . GLY D 2 152 ? 179.056 160.466 149.199 1.00 18.48 152 GLY P O 1
ATOM 7562 N N . GLN D 2 153 ? 181.049 161.463 149.468 1.00 22.20 153 GLN P N 1
ATOM 7563 C CA . GLN D 2 153 ? 181.816 160.292 149.077 1.00 22.20 153 GLN P CA 1
ATOM 7564 C C . GLN D 2 153 ? 182.370 159.540 150.272 1.00 22.20 153 GLN P C 1
ATOM 7565 O O . GLN D 2 153 ? 182.374 158.309 150.275 1.00 22.20 153 GLN P O 1
ATOM 7571 N N . MET D 2 154 ? 182.822 160.254 151.300 1.00 23.48 154 MET P N 1
ATOM 7572 C CA . MET D 2 154 ? 183.357 159.586 152.478 1.00 23.48 154 MET P CA 1
ATOM 7573 C C . MET D 2 154 ? 182.251 158.922 153.281 1.00 23.48 154 MET P C 1
ATOM 7574 O O . MET D 2 154 ? 182.462 157.868 153.892 1.00 23.48 154 MET P O 1
ATOM 7579 N N . SER D 2 155 ? 181.082 159.554 153.330 1.00 19.05 155 SER P N 1
ATOM 7580 C CA . SER D 2 155 ? 179.907 158.945 153.936 1.00 19.05 155 SER P CA 1
ATOM 7581 C C . SER D 2 155 ? 179.737 157.496 153.502 1.00 19.05 155 SER P C 1
ATOM 7582 O O . SER D 2 155 ? 179.718 156.572 154.327 1.00 19.05 155 SER P O 1
ATOM 7585 N N . PHE D 2 156 ? 179.582 157.292 152.194 1.00 21.44 156 PHE P N 1
ATOM 7586 C CA . PHE D 2 156 ? 179.306 155.970 151.652 1.00 21.44 156 PHE P CA 1
ATOM 7587 C C . PHE D 2 156 ? 180.306 154.940 152.158 1.00 21.44 156 PHE P C 1
ATOM 7588 O O . PHE D 2 156 ? 179.924 153.893 152.690 1.00 21.44 156 PHE P O 1
ATOM 7596 N N . TRP D 2 157 ? 181.598 155.226 152.012 1.00 25.24 157 TRP P N 1
ATOM 7597 C CA . TRP D 2 157 ? 182.611 154.209 152.259 1.00 25.24 157 TRP P CA 1
ATOM 7598 C C . TRP D 2 157 ? 182.853 153.993 153.748 1.00 25.24 157 TRP P C 1
ATOM 7599 O O . TRP D 2 157 ? 183.083 152.855 154.185 1.00 25.24 157 TRP P O 1
ATOM 7610 N N . GLY D 2 158 ? 182.815 155.062 154.542 1.00 23.61 158 GLY P N 1
ATOM 7611 C CA . GLY D 2 158 ? 182.836 154.885 155.981 1.00 23.61 158 GLY P CA 1
ATOM 7612 C C . GLY D 2 158 ? 181.724 153.972 156.448 1.00 23.61 158 GLY P C 1
ATOM 7613 O O . GLY D 2 158 ? 181.949 153.041 157.228 1.00 23.61 158 GLY P O 1
ATOM 7614 N N . ALA D 2 159 ? 180.505 154.219 155.967 1.00 21.17 159 ALA P N 1
ATOM 7615 C CA . ALA D 2 159 ? 179.395 153.336 156.298 1.00 21.17 159 ALA P CA 1
ATOM 7616 C C . ALA D 2 159 ? 179.689 151.913 155.853 1.00 21.17 159 ALA P C 1
ATOM 7617 O O . ALA D 2 159 ? 179.489 150.954 156.607 1.00 21.17 159 ALA P O 1
ATOM 7619 N N . THR D 2 160 ? 180.166 151.764 154.620 1.00 25.06 160 THR P N 1
ATOM 7620 C CA . THR D 2 160 ? 180.464 150.446 154.077 1.00 25.06 160 THR P CA 1
ATOM 7621 C C . THR D 2 160 ? 181.348 149.647 155.023 1.00 25.06 160 THR P C 1
ATOM 7622 O O . THR D 2 160 ? 181.022 148.513 155.388 1.00 25.06 160 THR P O 1
ATOM 7626 N N . VAL D 2 161 ? 182.470 150.228 155.443 1.00 27.11 161 VAL P N 1
ATOM 7627 C CA . VAL D 2 161 ? 183.433 149.462 156.231 1.00 27.11 161 VAL P CA 1
ATOM 7628 C C . VAL D 2 161 ? 182.928 149.257 157.657 1.00 27.11 161 VAL P C 1
ATOM 7629 O O . VAL D 2 161 ? 183.037 148.158 158.226 1.00 27.11 161 VAL P O 1
ATOM 7633 N N . ILE D 2 162 ? 182.369 150.304 158.263 1.00 24.23 162 ILE P N 1
ATOM 7634 C CA . ILE D 2 162 ? 181.979 150.226 159.663 1.00 24.23 162 ILE P CA 1
ATOM 7635 C C . ILE D 2 162 ? 180.679 149.442 159.785 1.00 24.23 162 ILE P C 1
ATOM 7636 O O . ILE D 2 162 ? 180.161 149.243 160.888 1.00 24.23 162 ILE P O 1
ATOM 7641 N N . THR D 2 163 ? 180.149 148.980 158.654 1.00 24.24 163 THR P N 1
ATOM 7642 C CA . THR D 2 163 ? 179.102 147.970 158.661 1.00 24.24 163 THR P CA 1
ATOM 7643 C C . THR D 2 163 ? 179.605 146.592 158.272 1.00 24.24 163 THR P C 1
ATOM 7644 O O . THR D 2 163 ? 179.048 145.594 158.730 1.00 24.24 163 THR P O 1
ATOM 7648 N N . GLY D 2 164 ? 180.638 146.515 157.434 1.00 27.79 164 GLY P N 1
ATOM 7649 C CA . GLY D 2 164 ? 181.279 145.238 157.186 1.00 27.79 164 GLY P CA 1
ATOM 7650 C C . GLY D 2 164 ? 181.870 144.644 158.444 1.00 27.79 164 GLY P C 1
ATOM 7651 O O . GLY D 2 164 ? 182.021 143.422 158.552 1.00 27.79 164 GLY P O 1
ATOM 7652 N N . LEU D 2 165 ? 182.226 145.496 159.406 1.00 28.98 165 LEU P N 1
ATOM 7653 C CA . LEU D 2 165 ? 182.650 144.991 160.708 1.00 28.98 165 LEU P CA 1
ATOM 7654 C C . LEU D 2 165 ? 181.645 143.981 161.251 1.00 28.98 165 LEU P C 1
ATOM 7655 O O . LEU D 2 165 ? 181.981 142.820 161.506 1.00 28.98 165 LEU P O 1
ATOM 7660 N N . PHE D 2 166 ? 180.396 144.416 161.437 1.00 27.52 166 PHE P N 1
ATOM 7661 C CA . PHE D 2 166 ? 179.365 143.529 161.964 1.00 27.52 166 PHE P CA 1
ATOM 7662 C C . PHE D 2 166 ? 179.251 142.249 161.152 1.00 27.52 166 PHE P C 1
ATOM 7663 O O . PHE D 2 166 ? 178.818 141.217 161.675 1.00 27.52 166 PHE P O 1
ATOM 7671 N N . GLY D 2 167 ? 179.620 142.293 159.877 1.00 29.44 167 GLY P N 1
ATOM 7672 C CA . GLY D 2 167 ? 179.568 141.116 159.038 1.00 29.44 167 GLY P CA 1
ATOM 7673 C C . GLY D 2 167 ? 180.769 140.220 159.139 1.00 29.44 167 GLY P C 1
ATOM 7674 O O . GLY D 2 167 ? 180.715 139.066 158.705 1.00 29.44 167 GLY P O 1
ATOM 7675 N N . ALA D 2 168 ? 181.863 140.728 159.704 1.00 34.20 168 ALA P N 1
ATOM 7676 C CA . ALA D 2 168 ? 183.056 139.908 159.873 1.00 34.20 168 ALA P CA 1
ATOM 7677 C C . ALA D 2 168 ? 182.757 138.662 160.694 1.00 34.20 168 ALA P C 1
ATOM 7678 O O . ALA D 2 168 ? 183.128 137.547 160.310 1.00 34.20 168 ALA P O 1
ATOM 7680 N N . ILE D 2 169 ? 182.091 138.832 161.830 1.00 32.31 169 ILE P N 1
ATOM 7681 C CA . ILE D 2 169 ? 181.838 137.735 162.760 1.00 32.31 169 ILE P CA 1
ATOM 7682 C C . ILE D 2 169 ? 181.137 136.600 162.025 1.00 32.31 169 ILE P C 1
ATOM 7683 O O . ILE D 2 169 ? 180.487 136.836 160.996 1.00 32.31 169 ILE P O 1
ATOM 7688 N N . PRO D 2 170 ? 181.240 135.364 162.507 1.00 34.00 170 PRO P N 1
ATOM 7689 C CA . PRO D 2 170 ? 180.681 134.234 161.761 1.00 34.00 170 PRO P CA 1
ATOM 7690 C C . PRO D 2 170 ? 179.265 133.886 162.185 1.00 34.00 170 PRO P C 1
ATOM 7691 O O . PRO D 2 170 ? 178.847 134.195 163.305 1.00 34.00 170 PRO P O 1
ATOM 7695 N N . GLY D 2 171 ? 178.524 133.242 161.297 1.00 33.98 171 GLY P N 1
ATOM 7696 C CA . GLY D 2 171 ? 177.183 132.771 161.623 1.00 33.98 171 GLY P CA 1
ATOM 7697 C C . GLY D 2 171 ? 176.097 133.814 161.604 1.00 33.98 171 GLY P C 1
ATOM 7698 O O . GLY D 2 171 ? 175.049 133.604 160.987 1.00 33.98 171 GLY P O 1
ATOM 7699 N N . ILE D 2 172 ? 176.318 134.945 162.268 1.00 31.82 172 ILE P N 1
ATOM 7700 C CA . ILE D 2 172 ? 175.289 135.967 162.407 1.00 31.82 172 ILE P CA 1
ATOM 7701 C C . ILE D 2 172 ? 175.824 137.315 161.948 1.00 31.82 172 ILE P C 1
ATOM 7702 O O . ILE D 2 172 ? 175.363 138.365 162.407 1.00 31.82 172 ILE P O 1
ATOM 7707 N N . GLY D 2 173 ? 176.794 137.297 161.044 1.00 30.42 173 GLY P N 1
ATOM 7708 C CA . GLY D 2 173 ? 177.390 138.514 160.557 1.00 30.42 173 GLY P CA 1
ATOM 7709 C C . GLY D 2 173 ? 176.621 139.099 159.394 1.00 30.42 173 GLY P C 1
ATOM 7710 O O . GLY D 2 173 ? 176.184 140.253 159.425 1.00 30.42 173 GLY P O 1
ATOM 7711 N N . PRO D 2 174 ? 176.465 138.314 158.328 1.00 29.18 174 PRO P N 1
ATOM 7712 C CA . PRO D 2 174 ? 175.726 138.816 157.160 1.00 29.18 174 PRO P CA 1
ATOM 7713 C C . PRO D 2 174 ? 174.284 139.157 157.472 1.00 29.18 174 PRO P C 1
ATOM 7714 O O . PRO D 2 174 ? 173.745 140.128 156.928 1.00 29.18 174 PRO P O 1
ATOM 7718 N N . SER D 2 175 ? 173.639 138.376 158.336 1.00 28.14 175 SER P N 1
ATOM 7719 C CA . SER D 2 175 ? 172.260 138.665 158.704 1.00 28.14 175 SER P CA 1
ATOM 7720 C C . SER D 2 175 ? 172.153 140.030 159.367 1.00 28.14 175 SER P C 1
ATOM 7721 O O . SER D 2 175 ? 171.300 140.846 159.003 1.00 28.14 175 SER P O 1
ATOM 7724 N N . ILE D 2 176 ? 173.014 140.290 160.350 1.00 26.51 176 ILE P N 1
ATOM 7725 C CA . ILE D 2 176 ? 173.009 141.582 161.026 1.00 26.51 176 ILE P CA 1
ATOM 7726 C C . ILE D 2 176 ? 173.342 142.696 160.046 1.00 26.51 176 ILE P C 1
ATOM 7727 O O . ILE D 2 176 ? 172.733 143.772 160.072 1.00 26.51 176 ILE P O 1
ATOM 7732 N N . GLN D 2 177 ? 174.331 142.466 159.184 1.00 25.65 177 GLN P N 1
ATOM 7733 C CA . GLN D 2 177 ? 174.701 143.457 158.182 1.00 25.65 177 GLN P CA 1
ATOM 7734 C C . GLN D 2 177 ? 173.498 143.854 157.338 1.00 25.65 177 GLN P C 1
ATOM 7735 O O . GLN D 2 177 ? 173.212 145.042 157.154 1.00 25.65 177 GLN P O 1
ATOM 7741 N N . ALA D 2 178 ? 172.776 142.861 156.819 1.00 23.86 178 ALA P N 1
ATOM 7742 C CA . ALA D 2 178 ? 171.626 143.144 155.970 1.00 23.86 178 ALA P CA 1
ATOM 7743 C C . ALA D 2 178 ? 170.501 143.796 156.759 1.00 23.86 178 ALA P C 1
ATOM 7744 O O . ALA D 2 178 ? 169.809 144.684 156.247 1.00 23.86 178 ALA P O 1
ATOM 7746 N N . TRP D 2 179 ? 170.297 143.366 158.002 1.00 21.12 179 TRP P N 1
ATOM 7747 C CA . TRP D 2 179 ? 169.242 143.936 158.827 1.00 21.12 179 TRP P CA 1
ATOM 7748 C C . TRP D 2 179 ? 169.546 145.369 159.226 1.00 21.12 179 TRP P C 1
ATOM 7749 O O . TRP D 2 179 ? 168.624 146.120 159.554 1.00 21.12 179 TRP P O 1
ATOM 7760 N N . LEU D 2 180 ? 170.815 145.758 159.203 1.00 21.38 180 LEU P N 1
ATOM 7761 C CA . LEU D 2 180 ? 171.216 147.107 159.567 1.00 21.38 180 LEU P CA 1
ATOM 7762 C C . LEU D 2 180 ? 171.243 148.039 158.365 1.00 21.38 180 LEU P C 1
ATOM 7763 O O . LEU D 2 180 ? 170.825 149.196 158.471 1.00 21.38 180 LEU P O 1
ATOM 7768 N N . LEU D 2 181 ? 171.726 147.556 157.223 1.00 21.14 181 LEU P N 1
ATOM 7769 C CA . LEU D 2 181 ? 171.766 148.365 156.014 1.00 21.14 181 LEU P CA 1
ATOM 7770 C C . LEU D 2 181 ? 170.430 148.422 155.294 1.00 21.14 181 LEU P C 1
ATOM 7771 O O . LEU D 2 181 ? 170.300 149.180 154.328 1.00 21.14 181 LEU P O 1
ATOM 7776 N N . GLY D 2 182 ? 169.445 147.646 155.730 1.00 20.43 182 GLY P N 1
ATOM 7777 C CA . GLY D 2 182 ? 168.210 147.538 154.989 1.00 20.43 182 GLY P CA 1
ATOM 7778 C C . GLY D 2 182 ? 168.322 146.747 153.711 1.00 20.43 182 GLY P C 1
ATOM 7779 O O . GLY D 2 182 ? 167.351 146.675 152.953 1.00 20.43 182 GLY P O 1
ATOM 7780 N N . GLY D 2 183 ? 169.478 146.149 153.451 1.00 23.94 183 GLY P N 1
ATOM 7781 C CA . GLY D 2 183 ? 169.697 145.395 152.244 1.00 23.94 183 GLY P CA 1
ATOM 7782 C C . GLY D 2 183 ? 171.116 144.878 152.159 1.00 23.94 183 GLY P C 1
ATOM 7783 O O . GLY D 2 183 ? 171.902 144.994 153.103 1.00 23.94 183 GLY P O 1
ATOM 7784 N N . PRO D 2 184 ? 171.474 144.294 151.016 1.00 26.54 184 PRO P N 1
ATOM 7785 C CA . PRO D 2 184 ? 172.845 143.789 150.865 1.00 26.54 184 PRO P CA 1
ATOM 7786 C C . PRO D 2 184 ? 173.893 144.875 150.979 1.00 26.54 184 PRO P C 1
ATOM 7787 O O . PRO D 2 184 ? 174.924 144.674 151.633 1.00 26.54 184 PRO P O 1
ATOM 7791 N N . ALA D 2 185 ? 173.659 146.025 150.352 1.00 24.18 185 ALA P N 1
ATOM 7792 C CA . ALA D 2 185 ? 174.604 147.130 150.411 1.00 24.18 185 ALA P CA 1
ATOM 7793 C C . ALA D 2 185 ? 173.905 148.428 150.784 1.00 24.18 185 ALA P C 1
ATOM 7794 O O . ALA D 2 185 ? 172.721 148.432 151.133 1.00 24.18 185 ALA P O 1
ATOM 7796 N N . VAL D 2 186 ? 174.631 149.529 150.704 1.00 19.54 186 VAL P N 1
ATOM 7797 C CA . VAL D 2 186 ? 174.144 150.814 151.179 1.00 19.54 186 VAL P CA 1
ATOM 7798 C C . VAL D 2 186 ? 173.273 151.464 150.113 1.00 19.54 186 VAL P C 1
ATOM 7799 O O . VAL D 2 186 ? 173.577 151.409 148.916 1.00 19.54 186 VAL P O 1
ATOM 7803 N N . ASP D 2 187 ? 172.185 152.087 150.549 1.00 17.99 187 ASP P N 1
ATOM 7804 C CA . ASP D 2 187 ? 171.238 152.761 149.665 1.00 17.99 187 ASP P CA 1
ATOM 7805 C C . ASP D 2 187 ? 170.320 153.611 150.541 1.00 17.99 187 ASP P C 1
ATOM 7806 O O . ASP D 2 187 ? 170.583 153.804 151.734 1.00 17.99 187 ASP P O 1
ATOM 7811 N N . ASN D 2 188 ? 169.240 154.125 149.947 1.00 17.25 188 ASN P N 1
ATOM 7812 C CA . ASN D 2 188 ? 168.390 155.092 150.636 1.00 17.25 188 ASN P CA 1
ATOM 7813 C C . ASN D 2 188 ? 167.849 154.543 151.949 1.00 17.25 188 ASN P C 1
ATOM 7814 O O . ASN D 2 188 ? 167.638 155.300 152.903 1.00 17.25 188 ASN P O 1
ATOM 7819 N N . ALA D 2 189 ? 167.584 153.240 152.010 1.00 16.09 189 ALA P N 1
ATOM 7820 C CA . ALA D 2 189 ? 167.038 152.652 153.227 1.00 16.09 189 ALA P CA 1
ATOM 7821 C C . ALA D 2 189 ? 167.955 152.909 154.415 1.00 16.09 189 ALA P C 1
ATOM 7822 O O . ALA D 2 189 ? 167.507 153.318 155.497 1.00 16.09 189 ALA P O 1
ATOM 7824 N N . THR D 2 190 ? 169.246 152.639 154.232 1.00 16.72 190 THR P N 1
ATOM 7825 C CA . THR D 2 190 ? 170.237 152.966 155.245 1.00 16.72 190 THR P CA 1
ATOM 7826 C C . THR D 2 190 ? 170.157 154.434 155.628 1.00 16.72 190 THR P C 1
ATOM 7827 O O . THR D 2 190 ? 170.268 154.789 156.807 1.00 16.72 190 THR P O 1
ATOM 7831 N N . LEU D 2 191 ? 169.954 155.302 154.640 1.00 14.87 191 LEU P N 1
ATOM 7832 C CA . LEU D 2 191 ? 169.896 156.733 154.903 1.00 14.87 191 LEU P CA 1
ATOM 7833 C C . LEU D 2 191 ? 168.726 157.080 155.809 1.00 14.87 191 LEU P C 1
ATOM 7834 O O . LEU D 2 191 ? 168.867 157.867 156.750 1.00 14.87 191 LEU P O 1
ATOM 7839 N N . ASN D 2 192 ? 167.556 156.512 155.529 1.00 13.75 192 ASN P N 1
ATOM 7840 C CA . ASN D 2 192 ? 166.385 156.779 156.353 1.00 13.75 192 ASN P CA 1
ATOM 7841 C C . ASN D 2 192 ? 166.595 156.281 157.777 1.00 13.75 192 ASN P C 1
ATOM 7842 O O . ASN D 2 192 ? 166.320 156.999 158.750 1.00 13.75 192 ASN P O 1
ATOM 7847 N N . ARG D 2 193 ? 167.054 155.036 157.919 1.00 15.39 193 ARG P N 1
ATOM 7848 C CA . ARG D 2 193 ? 167.359 154.515 159.247 1.00 15.39 193 ARG P CA 1
ATOM 7849 C C . ARG D 2 193 ? 168.266 155.468 160.002 1.00 15.39 193 ARG P C 1
ATOM 7850 O O . ARG D 2 193 ? 168.010 155.816 161.163 1.00 15.39 193 ARG P O 1
ATOM 7858 N N . PHE D 2 194 ? 169.355 155.877 159.356 1.00 14.43 194 PHE P N 1
ATOM 7859 C CA . PHE D 2 194 ? 170.356 156.682 160.030 1.00 14.43 194 PHE P CA 1
ATOM 7860 C C . PHE D 2 194 ? 169.794 158.036 160.416 1.00 14.43 194 PHE P C 1
ATOM 7861 O O . PHE D 2 194 ? 170.042 158.518 161.522 1.00 14.43 194 PHE P O 1
ATOM 7869 N N . PHE D 2 195 ? 169.014 158.654 159.534 1.00 12.69 195 PHE P N 1
ATOM 7870 C CA . PHE D 2 195 ? 168.418 159.943 159.859 1.00 12.69 195 PHE P CA 1
ATOM 7871 C C . PHE D 2 195 ? 167.515 159.834 161.077 1.00 12.69 195 PHE P C 1
ATOM 7872 O O . PHE D 2 195 ? 167.603 160.642 162.013 1.00 12.69 195 PHE P O 1
ATOM 7880 N N . SER D 2 196 ? 166.625 158.842 161.076 1.00 12.40 196 SER P N 1
ATOM 7881 C CA . SER D 2 196 ? 165.709 158.686 162.198 1.00 12.40 196 SER P CA 1
ATOM 7882 C C . SER D 2 196 ? 166.469 158.481 163.499 1.00 12.40 196 SER P C 1
ATOM 7883 O O . SER D 2 196 ? 166.256 159.202 164.481 1.00 12.40 196 SER P O 1
ATOM 7886 N N . LEU D 2 197 ? 167.369 157.509 163.378 1.00 23.71 197 LEU P N 1
ATOM 7887 C CA . LEU D 2 197 ? 168.114 157.108 164.560 1.00 33.93 197 LEU P CA 1
ATOM 7888 C C . LEU D 2 197 ? 168.907 158.323 165.067 1.00 32.01 197 LEU P C 1
ATOM 7889 O O . LEU D 2 197 ? 168.890 158.658 166.286 1.00 37.04 197 LEU P O 1
ATOM 7894 N N . HIS D 2 198 ? 169.575 158.990 164.115 1.00 15.93 198 HIS P N 1
ATOM 7895 C CA . HIS D 2 198 ? 170.385 160.177 164.402 1.00 29.93 198 HIS P CA 1
ATOM 7896 C C . HIS D 2 198 ? 169.567 161.294 164.993 1.00 10.96 198 HIS P C 1
ATOM 7897 O O . HIS D 2 198 ? 170.055 162.058 165.797 1.00 34.91 198 HIS P O 1
ATOM 7904 N N . TYR D 2 199 ? 168.277 161.328 164.653 1.00 16.37 199 TYR P N 1
ATOM 7905 C CA . TYR D 2 199 ? 167.379 162.386 165.186 1.00 14.94 199 TYR P CA 1
ATOM 7906 C C . TYR D 2 199 ? 166.724 161.943 166.503 1.00 21.34 199 TYR P C 1
ATOM 7907 O O . TYR D 2 199 ? 165.985 162.765 167.082 1.00 30.77 199 TYR P O 1
ATOM 7916 N N . LEU D 2 200 ? 166.971 160.712 166.971 1.00 11.24 200 LEU P N 1
ATOM 7917 C CA . LEU D 2 200 ? 166.362 160.167 168.209 1.00 11.24 200 LEU P CA 1
ATOM 7918 C C . LEU D 2 200 ? 167.369 159.980 169.355 1.00 11.24 200 LEU P C 1
ATOM 7919 O O . LEU D 2 200 ? 166.994 160.351 170.484 1.00 11.24 200 LEU P O 1
ATOM 7924 N N . LEU D 2 201 ? 168.590 159.468 169.128 1.00 11.78 201 LEU P N 1
ATOM 7925 C CA . LEU D 2 201 ? 169.445 159.140 170.266 1.00 11.78 201 LEU P CA 1
ATOM 7926 C C . LEU D 2 201 ? 169.768 160.314 171.183 1.00 11.78 201 LEU P C 1
ATOM 7927 O O . LEU D 2 201 ? 169.813 160.104 172.408 1.00 11.78 201 LEU P O 1
ATOM 7932 N N . PRO D 2 202 ? 170.015 161.524 170.695 1.00 11.81 202 PRO P N 1
ATOM 7933 C CA . PRO D 2 202 ? 170.319 162.641 171.597 1.00 11.81 202 PRO P CA 1
ATOM 7934 C C . PRO D 2 202 ? 169.408 162.764 172.809 1.00 11.81 202 PRO P C 1
ATOM 7935 O O . PRO D 2 202 ? 169.854 163.165 173.887 1.00 11.81 202 PRO P O 1
ATOM 7939 N N . PHE D 2 203 ? 168.133 162.418 172.659 1.00 11.83 203 PHE P N 1
ATOM 7940 C CA . PHE D 2 203 ? 167.224 162.492 173.796 1.00 11.83 203 PHE P CA 1
ATOM 7941 C C . PHE D 2 203 ? 167.532 161.408 174.822 1.00 11.83 203 PHE P C 1
ATOM 7942 O O . PHE D 2 203 ? 167.500 161.656 176.036 1.00 11.83 203 PHE P O 1
ATOM 7950 N N . VAL D 2 204 ? 167.826 160.198 174.350 1.00 12.35 204 VAL P N 1
ATOM 7951 C CA . VAL D 2 204 ? 168.311 159.149 175.238 1.00 12.35 204 VAL P CA 1
ATOM 7952 C C . VAL D 2 204 ? 169.560 159.618 175.966 1.00 12.35 204 VAL P C 1
ATOM 7953 O O . VAL D 2 204 ? 169.737 159.369 177.167 1.00 12.35 204 VAL P O 1
ATOM 7957 N N . ILE D 2 205 ? 170.448 160.305 175.248 1.00 12.84 205 ILE P N 1
ATOM 7958 C CA . ILE D 2 205 ? 171.658 160.831 175.867 1.00 12.84 205 ILE P CA 1
ATOM 7959 C C . ILE D 2 205 ? 171.305 161.824 176.961 1.00 12.84 205 ILE P C 1
ATOM 7960 O O . ILE D 2 205 ? 171.918 161.832 178.030 1.00 12.84 205 ILE P O 1
ATOM 7965 N N . ALA D 2 206 ? 170.330 162.692 176.705 1.00 12.74 206 ALA P N 1
ATOM 7966 C CA . ALA D 2 206 ? 169.929 163.671 177.709 1.00 12.74 206 ALA P CA 1
ATOM 7967 C C . ALA D 2 206 ? 169.416 162.985 178.967 1.00 12.74 206 ALA P C 1
ATOM 7968 O O . ALA D 2 206 ? 169.758 163.372 180.093 1.00 12.74 206 ALA P O 1
ATOM 7970 N N . ALA D 2 207 ? 168.576 161.969 178.793 1.00 12.85 207 ALA P N 1
ATOM 7971 C CA . ALA D 2 207 ? 168.078 161.223 179.943 1.00 12.85 207 ALA P CA 1
ATOM 7972 C C . ALA D 2 207 ? 169.225 160.607 180.735 1.00 12.85 207 ALA P C 1
ATOM 7973 O O . ALA D 2 207 ? 169.282 160.709 181.970 1.00 12.85 207 ALA P O 1
ATOM 7975 N N . LEU D 2 208 ? 170.155 159.968 180.004 1.00 13.49 208 LEU P N 1
ATOM 7976 C CA . LEU D 2 208 ? 171.348 159.287 180.575 1.00 13.49 208 LEU P CA 1
ATOM 7977 C C . LEU D 2 208 ? 172.197 160.336 181.295 1.00 13.49 208 LEU P C 1
ATOM 7978 O O . LEU D 2 208 ? 172.915 159.968 182.239 1.00 13.49 208 LEU P O 1
ATOM 7983 N N . VAL D 2 209 ? 172.208 161.561 180.778 1.00 14.15 209 VAL P N 1
ATOM 7984 C CA . VAL D 2 209 ? 172.895 162.743 181.371 1.00 14.15 209 VAL P CA 1
ATOM 7985 C C . VAL D 2 209 ? 172.119 163.091 182.643 1.00 14.15 209 VAL P C 1
ATOM 7986 O O . VAL D 2 209 ? 172.751 163.529 183.604 1.00 14.15 209 VAL P O 1
ATOM 7990 N N . ALA D 2 210 ? 170.801 162.866 182.631 1.00 35.78 210 ALA P N 1
ATOM 7991 C CA . ALA D 2 210 ? 169.884 163.063 183.777 1.00 35.91 210 ALA P CA 1
ATOM 7992 C C . ALA D 2 210 ? 170.385 162.187 184.928 1.00 36.30 210 ALA P C 1
ATOM 7993 O O . ALA D 2 210 ? 170.604 162.716 186.036 1.00 36.37 210 ALA P O 1
ATOM 7995 N N . ILE D 2 211 ? 170.567 160.891 184.647 1.00 36.51 211 ILE P N 1
ATOM 7996 C CA . ILE D 2 211 ? 171.079 159.910 185.600 1.00 36.67 211 ILE P CA 1
ATOM 7997 C C . ILE D 2 211 ? 172.535 160.208 185.924 1.00 37.07 211 ILE P C 1
ATOM 7998 O O . ILE D 2 211 ? 172.986 160.023 187.060 1.00 37.85 211 ILE P O 1
ATOM 8003 N N . HIS D 2 212 ? 173.301 160.649 184.922 1.00 37.04 212 HIS P N 1
ATOM 8004 C CA . HIS D 2 212 ? 174.679 161.066 185.148 1.00 36.52 212 HIS P CA 1
ATOM 8005 C C . HIS D 2 212 ? 174.751 162.179 186.185 1.00 36.58 212 HIS P C 1
ATOM 8006 O O . HIS D 2 212 ? 175.616 162.167 187.067 1.00 37.30 212 HIS P O 1
ATOM 8013 N N . ILE D 2 213 ? 173.832 163.143 186.105 1.00 36.38 213 ILE P N 1
ATOM 8014 C CA . ILE D 2 213 ? 173.855 164.265 187.033 1.00 36.41 213 ILE P CA 1
ATOM 8015 C C . ILE D 2 213 ? 173.259 163.860 188.376 1.00 37.53 213 ILE P C 1
ATOM 8016 O O . ILE D 2 213 ? 173.692 164.347 189.426 1.00 37.42 213 ILE P O 1
ATOM 8021 N N . TRP D 2 214 ? 172.283 162.954 188.367 1.00 38.17 214 TRP P N 1
ATOM 8022 C CA . TRP D 2 214 ? 171.622 162.478 189.610 1.00 38.34 214 TRP P CA 1
ATOM 8023 C C . TRP D 2 214 ? 172.661 161.761 190.481 1.00 39.95 214 TRP P C 1
ATOM 8024 O O . TRP D 2 214 ? 172.731 162.061 191.689 1.00 41.24 214 TRP P O 1
ATOM 8035 N N . ALA D 2 215 ? 173.452 160.876 189.868 1.00 17.74 215 ALA P N 1
ATOM 8036 C CA . ALA D 2 215 ? 174.513 160.065 190.511 1.00 17.74 215 ALA P CA 1
ATOM 8037 C C . ALA D 2 215 ? 175.532 160.937 191.267 1.00 17.74 215 ALA P C 1
ATOM 8038 O O . ALA D 2 215 ? 175.620 160.777 192.500 1.00 17.74 215 ALA P O 1
ATOM 8040 N N . PHE D 2 216 ? 176.271 161.823 190.576 1.00 18.26 216 PHE P N 1
ATOM 8041 C CA . PHE D 2 216 ? 177.321 162.620 191.205 1.00 18.26 216 PHE P CA 1
ATOM 8042 C C . PHE D 2 216 ? 176.777 163.774 192.025 1.00 18.26 216 PHE P C 1
ATOM 8043 O O . PHE D 2 216 ? 177.574 164.549 192.561 1.00 18.26 216 PHE P O 1
ATOM 8051 N N . HIS D 2 217 ? 175.461 163.914 192.146 1.00 20.55 217 HIS P N 1
ATOM 8052 C CA . HIS D 2 217 ? 174.902 164.776 193.173 1.00 20.55 217 HIS P CA 1
ATOM 8053 C C . HIS D 2 217 ? 174.649 164.000 194.447 1.00 20.55 217 HIS P C 1
ATOM 8054 O O . HIS D 2 217 ? 174.713 164.568 195.542 1.00 20.55 217 HIS P O 1
ATOM 8061 N N . THR D 2 218 ? 174.345 162.714 194.296 1.00 19.49 218 THR P N 1
ATOM 8062 C CA . THR D 2 218 ? 174.127 161.829 195.432 1.00 19.49 218 THR P CA 1
ATOM 8063 C C . THR D 2 218 ? 175.501 161.410 195.946 1.00 19.49 218 THR P C 1
ATOM 8064 O O . THR D 2 218 ? 175.692 161.185 197.141 1.00 19.49 218 THR P O 1
ATOM 8068 N N . THR D 2 219 ? 176.452 161.310 195.021 1.00 21.10 219 THR P N 1
ATOM 8069 C CA . THR D 2 219 ? 177.826 160.962 195.338 1.00 21.10 219 THR P CA 1
ATOM 8070 C C . THR D 2 219 ? 178.639 162.226 195.104 1.00 21.10 219 THR P C 1
ATOM 8071 O O . THR D 2 219 ? 178.572 162.829 194.032 1.00 21.10 219 THR P O 1
ATOM 8075 N N . GLY D 2 220 ? 179.406 162.624 196.110 1.00 21.56 220 GLY P N 1
ATOM 8076 C CA . GLY D 2 220 ? 180.198 163.837 196.035 1.00 21.56 220 GLY P CA 1
ATOM 8077 C C . GLY D 2 220 ? 181.236 163.956 194.935 1.00 21.56 220 GLY P C 1
ATOM 8078 O O . GLY D 2 220 ? 181.975 163.016 194.644 1.00 21.56 220 GLY P O 1
ATOM 8079 N N . ASN D 2 221 ? 181.281 165.139 194.327 1.00 20.04 221 ASN P N 1
ATOM 8080 C CA . ASN D 2 221 ? 182.251 165.472 193.284 1.00 20.04 221 ASN P CA 1
ATOM 8081 C C . ASN D 2 221 ? 183.691 165.196 193.717 1.00 20.04 221 ASN P C 1
ATOM 8082 O O . ASN D 2 221 ? 184.061 165.490 194.858 1.00 20.04 221 ASN P O 1
ATOM 8087 N N . ASN D 2 222 ? 184.466 164.627 192.807 1.00 21.37 222 ASN P N 1
ATOM 8088 C CA . ASN D 2 222 ? 185.720 163.981 193.160 1.00 21.37 222 ASN P CA 1
ATOM 8089 C C . ASN D 2 222 ? 186.796 164.708 193.913 1.00 21.37 222 ASN P C 1
ATOM 8090 O O . ASN D 2 222 ? 187.418 164.041 194.745 1.00 21.37 222 ASN P O 1
ATOM 8095 N N . ASN D 2 223 ? 187.131 165.953 193.535 1.00 23.32 223 ASN P N 1
ATOM 8096 C CA . ASN D 2 223 ? 188.129 166.855 194.200 1.00 23.32 223 ASN P CA 1
ATOM 8097 C C . ASN D 2 223 ? 189.601 166.474 193.805 1.00 23.32 223 ASN P C 1
ATOM 8098 O O . ASN D 2 223 ? 189.905 165.313 193.550 1.00 23.32 223 ASN P O 1
ATOM 8103 N N . PRO D 2 224 ? 190.531 167.440 193.764 1.00 21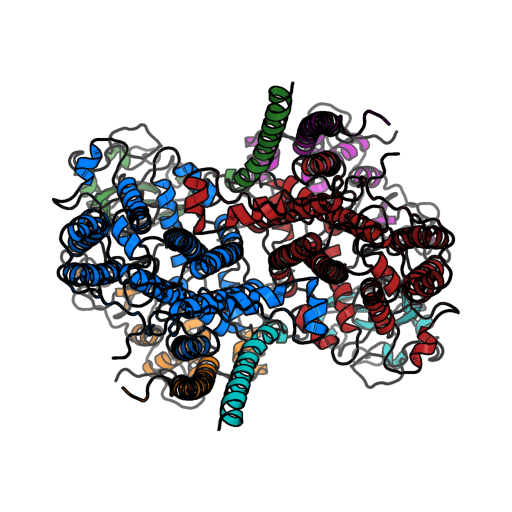.55 224 PRO P N 1
ATOM 8104 C CA . PRO D 2 224 ? 191.898 167.034 193.436 1.00 21.55 224 PRO P CA 1
ATOM 8105 C C . PRO D 2 224 ? 192.496 166.035 194.433 1.00 21.55 224 PRO P C 1
ATOM 8106 O O . PRO D 2 224 ? 193.338 165.250 194.019 1.00 21.55 224 PRO P O 1
ATOM 8110 N N . THR D 2 225 ? 191.971 165.980 195.655 1.00 25.46 225 THR P N 1
ATOM 8111 C CA . THR D 2 225 ? 192.484 165.057 196.668 1.00 25.46 225 THR P CA 1
ATOM 8112 C C . THR D 2 225 ? 191.641 163.797 196.950 1.00 25.46 225 THR P C 1
ATOM 8113 O O . THR D 2 225 ? 190.440 163.744 196.685 1.00 25.46 225 THR P O 1
ATOM 8117 N N . GLY D 2 226 ? 192.328 162.797 197.496 1.00 27.71 226 GLY P N 1
ATOM 8118 C CA . GLY D 2 226 ? 191.818 161.506 197.901 1.00 27.71 226 GLY P CA 1
ATOM 8119 C C . GLY D 2 226 ? 190.989 161.623 199.157 1.00 27.71 226 GLY P C 1
ATOM 8120 O O . GLY D 2 226 ? 191.050 160.764 200.042 1.00 27.71 226 GLY P O 1
ATOM 8121 N N . VAL D 2 227 ? 190.202 162.694 199.239 1.00 28.51 227 VAL P N 1
ATOM 8122 C CA . VAL D 2 227 ? 189.475 163.038 200.450 1.00 28.51 227 VAL P CA 1
ATOM 8123 C C . VAL D 2 227 ? 188.054 163.442 200.094 1.00 28.51 227 VAL P C 1
ATOM 8124 O O . VAL D 2 227 ? 187.757 163.852 198.970 1.00 28.51 227 VAL P O 1
ATOM 8128 N N . GLU D 2 228 ? 187.178 163.326 201.081 1.00 30.55 228 GLU P N 1
ATOM 8129 C CA . GLU D 2 228 ? 185.771 163.660 200.959 1.00 30.55 228 GLU P CA 1
ATOM 8130 C C . GLU D 2 228 ? 185.482 164.939 201.736 1.00 30.55 228 GLU P C 1
ATOM 8131 O O . GLU D 2 228 ? 186.368 165.536 202.352 1.00 30.55 228 GLU P O 1
ATOM 8137 N N . VAL D 2 229 ? 184.217 165.351 201.715 1.00 32.81 229 VAL P N 1
ATOM 8138 C CA . VAL D 2 229 ? 183.835 166.666 202.214 1.00 32.81 229 VAL P CA 1
ATOM 8139 C C . VAL D 2 229 ? 183.678 166.649 203.728 1.00 32.81 229 VAL P C 1
ATOM 8140 O O . VAL D 2 229 ? 183.255 167.643 204.326 1.00 32.81 229 VAL P O 1
ATOM 8144 N N . ARG D 2 230 ? 184.013 165.526 204.360 1.00 38.16 230 ARG P N 1
ATOM 8145 C CA . ARG D 2 230 ? 184.047 165.436 205.819 1.00 38.16 230 ARG P CA 1
ATOM 8146 C C . ARG D 2 230 ? 182.689 165.802 206.421 1.00 38.16 230 ARG P C 1
ATOM 8147 O O . ARG D 2 230 ? 182.543 166.781 207.155 1.00 38.16 230 ARG P O 1
ATOM 8155 N N . ARG D 2 231 ? 181.687 164.991 206.093 1.00 44.56 231 ARG P N 1
ATOM 8156 C CA . ARG D 2 231 ? 180.318 165.241 206.531 1.00 44.56 231 ARG P CA 1
ATOM 8157 C C . ARG D 2 231 ? 180.164 164.806 207.983 1.00 44.56 231 ARG P C 1
ATOM 8158 O O . ARG D 2 231 ? 180.194 163.609 208.287 1.00 44.56 231 ARG P O 1
ATOM 8166 N N . THR D 2 232 ? 179.991 165.774 208.878 1.00 46.40 232 THR P N 1
ATOM 8167 C CA . THR D 2 232 ? 179.800 165.494 210.297 1.00 46.40 232 THR P CA 1
ATOM 8168 C C . THR D 2 232 ? 179.784 166.784 211.112 1.00 46.40 232 THR P C 1
ATOM 8169 O O . THR D 2 232 ? 178.918 167.638 210.926 1.00 46.40 232 THR P O 1
ATOM 8173 N N . ALA D 2 237 ? 180.147 173.003 210.850 1.00 38.34 237 ALA P N 1
ATOM 8174 C CA . ALA D 2 237 ? 179.730 171.870 210.037 1.00 38.34 237 ALA P CA 1
ATOM 8175 C C . ALA D 2 237 ? 180.182 172.049 208.595 1.00 38.34 237 ALA P C 1
ATOM 8176 O O . ALA D 2 237 ? 179.511 172.713 207.807 1.00 38.34 237 ALA P O 1
ATOM 8178 N N . GLU D 2 238 ? 181.324 171.452 208.252 1.00 33.32 238 GLU P N 1
ATOM 8179 C CA . GLU D 2 238 ? 181.855 171.496 206.892 1.00 33.32 238 GLU P CA 1
ATOM 8180 C C . GLU D 2 238 ? 182.087 172.940 206.442 1.00 33.32 238 GLU P C 1
ATOM 8181 O O . GLU D 2 238 ? 181.449 173.447 205.517 1.00 33.32 238 GLU P O 1
ATOM 8184 N N . LYS D 2 239 ? 183.013 173.606 207.134 1.00 35.66 239 LYS P N 1
ATOM 8185 C CA . LYS D 2 239 ? 183.431 174.936 206.708 1.00 35.66 239 LYS P CA 1
ATOM 8186 C C . LYS D 2 239 ? 183.914 174.922 205.268 1.00 35.66 239 LYS P C 1
ATOM 8187 O O . LYS D 2 239 ? 183.745 175.909 204.544 1.00 35.66 239 LYS P O 1
ATOM 8193 N N . ASP D 2 240 ? 184.516 173.817 204.842 1.00 33.03 240 ASP P N 1
ATOM 8194 C CA . ASP D 2 240 ? 184.837 173.612 203.440 1.00 33.03 240 ASP P CA 1
ATOM 8195 C C . ASP D 2 240 ? 183.546 173.444 202.642 1.00 33.03 240 ASP P C 1
ATOM 8196 O O . ASP D 2 240 ? 182.435 173.564 203.164 1.00 33.03 240 ASP P O 1
ATOM 8201 N N . THR D 2 241 ? 183.693 173.161 201.351 1.00 28.71 241 THR P N 1
ATOM 8202 C CA . THR D 2 241 ? 182.558 172.870 200.481 1.00 28.71 241 THR P CA 1
ATOM 8203 C C . THR D 2 241 ? 181.621 174.075 200.363 1.00 28.71 241 THR P C 1
ATOM 8204 O O . THR D 2 241 ? 180.482 174.071 200.831 1.00 28.71 241 THR P O 1
ATOM 8208 N N . LEU D 2 242 ? 182.148 175.124 199.737 1.00 27.89 242 LEU P N 1
ATOM 8209 C CA . LEU D 2 242 ? 181.292 176.193 199.266 1.00 27.89 242 LEU P CA 1
ATOM 8210 C C . LEU D 2 242 ? 180.230 175.628 198.326 1.00 27.89 242 LEU P C 1
ATOM 8211 O O . LEU D 2 242 ? 180.362 174.512 197.820 1.00 27.89 242 LEU P O 1
ATOM 8216 N N . PRO D 2 243 ? 179.172 176.381 198.076 1.00 25.85 243 PRO P N 1
ATOM 8217 C CA . PRO D 2 243 ? 178.104 175.914 197.193 1.00 25.85 243 PRO P CA 1
ATOM 8218 C C . PRO D 2 243 ? 178.477 176.086 195.725 1.00 25.85 243 PRO P C 1
ATOM 8219 O O . PRO D 2 243 ? 179.510 176.650 195.377 1.00 25.85 243 PRO P O 1
ATOM 8223 N N . PHE D 2 244 ? 177.597 175.584 194.861 1.00 24.44 244 PHE P N 1
ATOM 8224 C CA . PHE D 2 244 ? 177.804 175.685 193.422 1.00 24.44 244 PHE P CA 1
ATOM 8225 C C . PHE D 2 244 ? 177.506 177.095 192.937 1.00 24.44 244 PHE P C 1
ATOM 8226 O O . PHE D 2 244 ? 178.379 177.777 192.388 1.00 24.44 244 PHE P O 1
ATOM 8234 N N . TRP D 2 245 ? 176.278 177.546 193.141 1.00 25.95 245 TRP P N 1
ATOM 8235 C CA . TRP D 2 245 ? 175.894 178.896 192.769 1.00 25.95 245 TRP P CA 1
ATOM 8236 C C . TRP D 2 245 ? 176.295 179.873 193.867 1.00 25.95 245 TRP P C 1
ATOM 8237 O O . TRP D 2 245 ? 176.079 179.597 195.050 1.00 25.95 245 TRP P O 1
ATOM 8248 N N . PRO D 2 246 ? 176.873 181.031 193.525 1.00 26.20 246 PRO P N 1
ATOM 8249 C CA . PRO D 2 246 ? 177.222 181.521 192.191 1.00 26.20 246 PRO P CA 1
ATOM 8250 C C . PRO D 2 246 ? 178.661 181.231 191.770 1.00 26.20 246 PRO P C 1
ATOM 8251 O O . PRO D 2 246 ? 179.013 181.421 190.608 1.00 26.20 246 PRO P O 1
ATOM 8255 N N . TYR D 2 247 ? 179.472 180.753 192.707 1.00 26.50 247 TYR P N 1
ATOM 8256 C CA . TYR D 2 247 ? 180.917 180.696 192.526 1.00 26.50 247 TYR P CA 1
ATOM 8257 C C . TYR D 2 247 ? 181.315 179.833 191.334 1.00 26.50 247 TYR P C 1
ATOM 8258 O O . TYR D 2 247 ? 181.870 180.326 190.339 1.00 26.50 247 TYR P O 1
ATOM 8267 N N . PHE D 2 248 ? 181.025 178.537 191.422 1.00 24.33 248 PHE P N 1
ATOM 8268 C CA . PHE D 2 248 ? 181.477 177.622 190.386 1.00 24.33 248 PHE P CA 1
ATOM 8269 C C . PHE D 2 248 ? 180.674 177.796 189.109 1.00 24.33 248 PHE P C 1
ATOM 8270 O O . PHE D 2 248 ? 181.198 177.575 188.014 1.00 24.33 248 PHE P O 1
ATOM 8278 N N . VAL D 2 249 ? 179.413 178.208 189.228 1.00 24.03 249 VAL P N 1
ATOM 8279 C CA . VAL D 2 249 ? 178.636 178.561 188.045 1.00 24.03 249 VAL P CA 1
ATOM 8280 C C . VAL D 2 249 ? 179.375 179.618 187.239 1.00 24.03 249 VAL P C 1
ATOM 8281 O O . VAL D 2 249 ? 179.551 179.491 186.022 1.00 24.03 249 VAL P O 1
ATOM 8285 N N . ILE D 2 250 ? 179.834 180.671 187.913 1.00 24.51 250 ILE P N 1
ATOM 8286 C CA . ILE D 2 250 ? 180.482 181.772 187.213 1.00 24.51 250 ILE P CA 1
ATOM 8287 C C . ILE D 2 250 ? 181.827 181.334 186.655 1.00 24.51 250 ILE P C 1
ATOM 8288 O O . ILE D 2 250 ? 182.201 181.707 185.537 1.00 24.51 250 ILE P O 1
ATOM 8293 N N . LYS D 2 251 ? 182.580 180.549 187.422 1.00 23.56 251 LYS P N 1
ATOM 8294 C CA . LYS D 2 251 ? 183.859 180.053 186.921 1.00 23.56 251 LYS P CA 1
ATOM 8295 C C . LYS D 2 251 ? 183.666 179.249 185.637 1.00 23.56 251 LYS P C 1
ATOM 8296 O O . LYS D 2 251 ? 184.346 179.480 184.621 1.00 23.56 251 LYS P O 1
ATOM 8302 N N . ASP D 2 252 ? 182.729 178.300 185.668 1.00 21.53 252 ASP P N 1
ATOM 8303 C CA . ASP D 2 252 ? 182.464 177.475 184.499 1.00 21.53 252 ASP P CA 1
ATOM 8304 C C . ASP D 2 252 ? 181.978 178.314 183.329 1.00 21.53 252 ASP P C 1
ATOM 8305 O O . ASP D 2 252 ? 182.361 178.065 182.184 1.00 21.53 252 ASP P O 1
ATOM 8310 N N . LEU D 2 253 ? 181.125 179.306 183.590 1.00 21.75 253 LEU P N 1
ATOM 8311 C CA . LEU D 2 253 ? 180.635 180.148 182.506 1.00 21.75 253 LEU P CA 1
ATOM 8312 C C . LEU D 2 253 ? 181.753 180.969 181.886 1.00 21.75 253 LEU P C 1
ATOM 8313 O O . LEU D 2 253 ? 181.749 181.206 180.676 1.00 21.75 253 LEU P O 1
ATOM 8318 N N . PHE D 2 254 ? 182.718 181.409 182.689 1.00 21.37 254 PHE P N 1
ATOM 8319 C CA . PHE D 2 254 ? 183.868 182.122 182.144 1.00 21.37 254 PHE P CA 1
ATOM 8320 C C . PHE D 2 254 ? 184.663 181.224 181.205 1.00 21.37 254 PHE P C 1
ATOM 8321 O O . PHE D 2 254 ? 184.967 181.596 180.058 1.00 21.37 254 PHE P O 1
ATOM 8329 N N . ALA D 2 255 ? 185.000 180.023 181.675 1.00 19.24 255 ALA P N 1
ATOM 8330 C CA . ALA D 2 255 ? 185.721 179.093 180.813 1.00 19.24 255 ALA P CA 1
ATOM 8331 C C . ALA D 2 255 ? 184.919 178.778 179.556 1.00 19.24 255 ALA P C 1
ATOM 8332 O O . ALA D 2 255 ? 185.479 178.659 178.458 1.00 19.24 255 ALA P O 1
ATOM 8334 N N . LEU D 2 256 ? 183.602 178.653 179.698 1.00 18.10 256 LEU P N 1
ATOM 8335 C CA . LEU D 2 256 ? 182.747 178.331 178.566 1.00 18.10 256 LEU P CA 1
ATOM 8336 C C . LEU D 2 256 ? 182.721 179.467 177.557 1.00 18.10 256 LEU P C 1
ATOM 8337 O O . LEU D 2 256 ? 182.683 179.229 176.347 1.00 18.10 256 LEU P O 1
ATOM 8342 N N . ALA D 2 257 ? 182.722 180.707 178.037 1.00 19.65 257 ALA P N 1
ATOM 8343 C CA . ALA D 2 257 ? 182.796 181.845 177.134 1.00 19.65 257 ALA P CA 1
ATOM 8344 C C . ALA D 2 257 ? 184.086 181.811 176.336 1.00 19.65 257 ALA P C 1
ATOM 8345 O O . ALA D 2 257 ? 184.083 182.028 175.120 1.00 19.65 257 ALA P O 1
ATOM 8347 N N . LEU D 2 258 ? 185.204 181.532 177.005 1.00 18.75 258 LEU P N 1
ATOM 8348 C CA . LEU D 2 258 ? 186.468 181.416 176.280 1.00 18.75 258 LEU P CA 1
ATOM 8349 C C . LEU D 2 258 ? 186.390 180.329 175.213 1.00 18.75 258 LEU P C 1
ATOM 8350 O O . LEU D 2 258 ? 186.834 180.514 174.068 1.00 18.75 258 LEU P O 1
ATOM 8355 N N . VAL D 2 259 ? 185.838 179.176 175.583 1.00 16.85 259 VAL P N 1
ATOM 8356 C CA . VAL D 2 259 ? 185.798 178.045 174.664 1.00 16.85 259 VAL P CA 1
ATOM 8357 C C . VAL D 2 259 ? 184.930 178.372 173.457 1.00 16.85 259 VAL P C 1
ATOM 8358 O O . VAL D 2 259 ? 185.295 178.081 172.314 1.00 16.85 259 VAL P O 1
ATOM 8362 N N . LEU D 2 260 ? 183.763 178.971 173.693 1.00 17.38 260 LEU P N 1
ATOM 8363 C CA . LEU D 2 260 ? 182.905 179.369 172.585 1.00 17.38 260 LEU P CA 1
ATOM 8364 C C . LEU D 2 260 ? 183.569 180.423 171.717 1.00 17.38 260 LEU P C 1
ATOM 8365 O O . LEU D 2 260 ? 183.367 180.442 170.500 1.00 17.38 260 LEU P O 1
ATOM 8370 N N . LEU D 2 261 ? 184.351 181.315 172.320 1.00 19.34 261 LEU P N 1
ATOM 8371 C CA . LEU D 2 261 ? 185.091 182.293 171.536 1.00 19.34 261 LEU P CA 1
ATOM 8372 C C . LEU D 2 261 ? 186.012 181.598 170.546 1.00 19.34 261 LEU P C 1
ATOM 8373 O O . LEU D 2 261 ? 185.982 181.877 169.339 1.00 19.34 261 LEU P O 1
ATOM 8378 N N . GLY D 2 262 ? 186.840 180.682 171.045 1.00 17.42 262 GLY P N 1
ATOM 8379 C CA . GLY D 2 262 ? 187.710 179.934 170.150 1.00 17.42 262 GLY P CA 1
ATOM 8380 C C . GLY D 2 262 ? 186.933 179.146 169.112 1.00 17.42 262 GLY P C 1
ATOM 8381 O O . GLY D 2 262 ? 187.318 179.084 167.940 1.00 17.42 262 GLY P O 1
ATOM 8382 N N . PHE D 2 263 ? 185.819 178.548 169.529 1.00 15.02 263 PHE P N 1
ATOM 8383 C CA . PHE D 2 263 ? 185.019 177.722 168.635 1.00 15.02 263 PHE P CA 1
ATOM 8384 C C . PHE D 2 263 ? 184.448 178.540 167.487 1.00 15.02 263 PHE P C 1
ATOM 8385 O O . PHE D 2 263 ? 184.460 178.096 166.334 1.00 15.02 263 PHE P O 1
ATOM 8393 N N . PHE D 2 264 ? 183.951 179.741 167.777 1.00 16.28 264 PHE P N 1
ATOM 8394 C CA . PHE D 2 264 ? 183.397 180.578 166.721 1.00 16.28 264 PHE P CA 1
ATOM 8395 C C . PHE D 2 264 ? 184.491 181.160 165.842 1.00 16.28 264 PHE P C 1
ATOM 8396 O O . PHE D 2 264 ? 184.296 181.306 164.630 1.00 16.28 264 PHE P O 1
ATOM 8404 N N . ALA D 2 265 ? 185.646 181.489 166.418 1.00 16.49 265 ALA P N 1
ATOM 8405 C CA . ALA D 2 265 ? 186.777 181.869 165.582 1.00 16.49 265 ALA P CA 1
ATOM 8406 C C . ALA D 2 265 ? 187.089 180.776 164.572 1.00 16.49 265 ALA P C 1
ATOM 8407 O O . ALA D 2 265 ? 187.309 181.052 163.386 1.00 16.49 265 ALA P O 1
ATOM 8409 N N . VAL D 2 266 ? 187.105 179.523 165.025 1.00 16.26 266 VAL P N 1
ATOM 8410 C CA . VAL D 2 266 ? 187.285 178.402 164.107 1.00 16.26 266 VAL P CA 1
ATOM 8411 C C . VAL D 2 266 ? 186.188 178.403 163.050 1.00 16.26 266 VAL P C 1
ATOM 8412 O O . VAL D 2 266 ? 186.457 178.448 161.845 1.00 16.26 266 VAL P O 1
ATOM 8416 N N . VAL D 2 267 ? 184.933 178.338 163.494 1.00 15.62 267 VAL P N 1
ATOM 8417 C CA . VAL D 2 267 ? 183.791 178.286 162.585 1.00 15.62 267 VAL P CA 1
ATOM 8418 C C . VAL D 2 267 ? 183.887 179.344 161.502 1.00 15.62 267 VAL P C 1
ATOM 8419 O O . VAL D 2 267 ? 183.452 179.123 160.366 1.00 15.62 267 VAL P O 1
ATOM 8423 N N . ALA D 2 268 ? 184.436 180.508 161.829 1.00 16.86 268 ALA P N 1
ATOM 8424 C CA . ALA D 2 268 ? 184.435 181.628 160.905 1.00 16.86 268 ALA P CA 1
ATOM 8425 C C . ALA D 2 268 ? 185.718 181.756 160.097 1.00 16.86 268 ALA P C 1
ATOM 8426 O O . ALA D 2 268 ? 185.718 182.471 159.090 1.00 16.86 268 ALA P O 1
ATOM 8428 N N . TYR D 2 269 ? 186.802 181.093 160.497 1.00 17.80 269 TYR P N 1
ATOM 8429 C CA . TYR D 2 269 ? 188.059 181.221 159.769 1.00 17.80 269 TYR P CA 1
ATOM 8430 C C . TYR D 2 269 ? 188.630 179.874 159.347 1.00 17.80 269 TYR P C 1
ATOM 8431 O O . TYR D 2 269 ? 189.269 179.771 158.296 1.00 17.80 269 TYR P O 1
ATOM 8440 N N . MET D 2 270 ? 188.413 178.836 160.155 1.00 18.91 270 MET P N 1
ATOM 8441 C CA . MET D 2 270 ? 188.981 177.511 159.896 1.00 18.91 270 MET P CA 1
ATOM 8442 C C . MET D 2 270 ? 187.903 176.431 159.989 1.00 18.91 270 MET P C 1
ATOM 8443 O O . MET D 2 270 ? 188.049 175.450 160.717 1.00 18.91 270 MET P O 1
ATOM 8448 N N . PRO D 2 271 ? 186.800 176.582 159.253 1.00 17.14 271 PRO P N 1
ATOM 8449 C CA . PRO D 2 271 ? 185.679 175.649 159.406 1.00 17.14 271 PRO P CA 1
ATOM 8450 C C . PRO D 2 271 ? 185.852 174.329 158.676 1.00 17.14 271 PRO P C 1
ATOM 8451 O O . PRO D 2 271 ? 185.438 173.280 159.178 1.00 17.14 271 PRO P O 1
ATOM 8455 N N . ASN D 2 272 ? 186.451 174.366 157.488 1.00 18.59 272 ASN P N 1
ATOM 8456 C CA . ASN D 2 272 ? 186.668 173.172 156.687 1.00 18.59 272 ASN P CA 1
ATOM 8457 C C . ASN D 2 272 ? 187.983 172.482 157.020 1.00 18.59 272 ASN P C 1
ATOM 8458 O O . ASN D 2 272 ? 188.446 171.639 156.244 1.00 18.59 272 ASN P O 1
ATOM 8463 N N . TYR D 2 273 ? 188.592 172.821 158.154 1.00 18.78 273 TYR P N 1
ATOM 8464 C CA . TYR D 2 273 ? 189.904 172.287 158.493 1.00 18.78 273 TYR P CA 1
ATOM 8465 C C . TYR D 2 273 ? 189.808 170.856 159.002 1.00 18.78 273 TYR P C 1
ATOM 8466 O O . TYR D 2 273 ? 190.566 169.983 158.569 1.00 18.78 273 TYR P O 1
ATOM 8475 N N . LEU D 2 274 ? 188.884 170.602 159.921 1.00 18.64 274 LEU P N 1
ATOM 8476 C CA . LEU D 2 274 ? 188.716 169.279 160.503 1.00 18.64 274 LEU P CA 1
ATOM 8477 C C . LEU D 2 274 ? 187.994 168.310 159.582 1.00 18.64 274 LEU P C 1
ATOM 8478 O O . LEU D 2 274 ? 187.847 167.136 159.938 1.00 18.64 274 LEU P O 1
ATOM 8483 N N . GLY D 2 275 ? 187.544 168.763 158.413 1.00 21.49 275 GLY P N 1
ATOM 8484 C CA . GLY D 2 275 ? 186.754 167.945 157.525 1.00 21.49 275 GLY P CA 1
ATOM 8485 C C . GLY D 2 275 ? 187.590 167.265 156.456 1.00 21.49 275 GLY P C 1
ATOM 8486 O O . GLY D 2 275 ? 188.799 167.450 156.342 1.00 21.49 275 GLY P O 1
ATOM 8487 N N . HIS D 2 276 ? 186.903 166.453 155.660 1.00 24.73 276 HIS P N 1
ATOM 8488 C CA . HIS D 2 276 ? 187.512 165.761 154.542 1.00 24.73 276 HIS P CA 1
ATOM 8489 C C . HIS D 2 276 ? 186.967 166.340 153.249 1.00 24.73 276 HIS P C 1
ATOM 8490 O O . HIS D 2 276 ? 185.757 166.238 152.998 1.00 24.73 276 HIS P O 1
ATOM 8497 N N . PRO D 2 277 ? 187.799 166.959 152.411 1.00 23.78 277 PRO P N 1
ATOM 8498 C CA . PRO D 2 277 ? 187.275 167.556 151.177 1.00 23.78 277 PRO P CA 1
ATOM 8499 C C . PRO D 2 277 ? 186.478 166.592 150.326 1.00 23.78 277 PRO P C 1
ATOM 8500 O O . PRO D 2 277 ? 185.506 167.003 149.681 1.00 23.78 277 PRO P O 1
ATOM 8504 N N . ASP D 2 278 ? 186.858 165.316 150.303 1.00 24.05 278 ASP P N 1
ATOM 8505 C CA . ASP D 2 278 ? 186.168 164.354 149.456 1.00 24.05 278 ASP P CA 1
ATOM 8506 C C . ASP D 2 278 ? 184.691 164.232 149.794 1.00 24.05 278 ASP P C 1
ATOM 8507 O O . ASP D 2 278 ? 183.932 163.670 149.000 1.00 24.05 278 ASP P O 1
ATOM 8512 N N . ASN D 2 279 ? 184.263 164.736 150.946 1.00 21.16 279 ASN P N 1
ATOM 8513 C CA . ASN D 2 279 ? 182.850 164.733 151.294 1.00 21.16 279 ASN P CA 1
ATOM 8514 C C . ASN D 2 279 ? 182.081 165.854 150.620 1.00 21.16 279 ASN P C 1
ATOM 8515 O O . ASN D 2 279 ? 180.901 166.050 150.928 1.00 21.16 279 ASN P O 1
ATOM 8520 N N . TYR D 2 280 ? 182.720 166.593 149.716 1.00 20.32 280 TYR P N 1
ATOM 8521 C CA . TYR D 2 280 ? 182.062 167.630 148.938 1.00 20.32 280 TYR P CA 1
ATOM 8522 C C . TYR D 2 280 ? 181.836 167.205 147.496 1.00 20.32 280 TYR P C 1
ATOM 8523 O O . TYR D 2 280 ? 181.385 168.017 146.683 1.00 20.32 280 TYR P O 1
ATOM 8532 N N . VAL D 2 281 ? 182.151 165.960 147.158 1.00 20.98 281 VAL P N 1
ATOM 8533 C CA . VAL D 2 281 ? 181.855 165.388 145.853 1.00 20.98 281 VAL P CA 1
ATOM 8534 C C . VAL D 2 281 ? 180.807 164.305 146.043 1.00 20.98 281 VAL P C 1
ATOM 8535 O O . VAL D 2 281 ? 180.880 163.518 146.993 1.00 20.98 281 VAL P O 1
ATOM 8539 N N . GLN D 2 282 ? 179.827 164.269 145.147 1.00 20.57 282 GLN P N 1
ATOM 8540 C CA . GLN D 2 282 ? 178.758 163.301 145.276 1.00 20.57 282 GLN P CA 1
ATOM 8541 C C . GLN D 2 282 ? 179.323 161.884 145.258 1.00 20.57 282 GLN P C 1
ATOM 8542 O O . GLN D 2 282 ? 180.485 161.647 144.924 1.00 20.57 282 GLN P O 1
ATOM 8548 N N . ALA D 2 283 ? 178.473 160.934 145.624 1.00 21.24 283 ALA P N 1
ATOM 8549 C CA . ALA D 2 283 ? 178.905 159.564 145.820 1.00 21.24 283 ALA P CA 1
ATOM 8550 C C . ALA D 2 283 ? 178.955 158.802 144.504 1.00 21.24 283 ALA P C 1
ATOM 8551 O O . ALA D 2 283 ? 178.128 159.001 143.611 1.00 21.24 283 ALA P O 1
ATOM 8553 N N . ASN D 2 284 ? 179.940 157.918 144.398 1.00 27.31 284 ASN P N 1
ATOM 8554 C CA . ASN D 2 284 ? 180.040 156.973 143.290 1.00 27.31 284 ASN P CA 1
ATOM 8555 C C . ASN D 2 284 ? 180.285 155.595 143.881 1.00 27.31 284 ASN P C 1
ATOM 8556 O O . ASN D 2 284 ? 181.415 155.311 144.330 1.00 27.31 284 ASN P O 1
ATOM 8561 N N . PRO D 2 285 ? 179.290 154.720 143.914 1.00 27.60 285 PRO P N 1
ATOM 8562 C CA . PRO D 2 285 ? 179.524 153.360 144.410 1.00 27.60 285 PRO P CA 1
ATOM 8563 C C . PRO D 2 285 ? 180.520 152.575 143.571 1.00 27.60 285 PRO P C 1
ATOM 8564 O O . PRO D 2 285 ? 180.890 151.454 143.931 1.00 27.60 285 PRO P O 1
ATOM 8568 N N . LEU D 2 286 ? 180.959 153.150 142.454 1.00 33.48 286 LEU P N 1
ATOM 8569 C CA . LEU D 2 286 ? 181.850 152.479 141.523 1.00 33.48 286 LEU P CA 1
ATOM 8570 C C . LEU D 2 286 ? 183.295 152.932 141.644 1.00 33.48 286 LEU P C 1
ATOM 8571 O O . LEU D 2 286 ? 184.168 152.342 141.000 1.00 33.48 286 LEU P O 1
ATOM 8576 N N . SER D 2 287 ? 183.576 153.955 142.446 1.00 29.70 287 SER P N 1
ATOM 8577 C CA . SER D 2 287 ? 184.926 154.486 142.561 1.00 29.70 287 SER P CA 1
ATOM 8578 C C . SER D 2 287 ? 185.200 154.852 144.008 1.00 29.70 287 SER P C 1
ATOM 8579 O O . SER D 2 287 ? 184.408 155.564 144.630 1.00 29.70 287 SER P O 1
ATOM 8582 N N . THR D 2 288 ? 186.317 154.370 144.530 1.00 30.66 288 THR P N 1
ATOM 8583 C CA . THR D 2 288 ? 186.710 154.666 145.890 1.00 30.66 288 THR P CA 1
ATOM 8584 C C . THR D 2 288 ? 187.884 155.634 145.901 1.00 30.66 288 THR P C 1
ATOM 8585 O O . THR D 2 288 ? 188.842 155.449 145.143 1.00 30.66 288 THR P O 1
ATOM 8589 N N . PRO D 2 289 ? 187.848 156.666 146.735 1.00 28.69 289 PRO P N 1
ATOM 8590 C CA . PRO D 2 289 ? 188.977 157.592 146.816 1.00 28.69 289 PRO P CA 1
ATOM 8591 C C . PRO D 2 289 ? 190.105 157.013 147.656 1.00 28.69 289 PRO P C 1
ATOM 8592 O O . PRO D 2 289 ? 189.978 155.971 148.296 1.00 28.69 289 PRO P O 1
ATOM 8596 N N . ALA D 2 290 ? 191.226 157.721 147.639 1.00 32.35 290 ALA P N 1
ATOM 8597 C CA . ALA D 2 290 ? 192.382 157.320 148.419 1.00 32.35 290 ALA P CA 1
ATOM 8598 C C . ALA D 2 290 ? 192.304 157.901 149.823 1.00 32.35 290 ALA P C 1
ATOM 8599 O O . ALA D 2 290 ? 191.880 159.044 150.016 1.00 32.35 290 ALA P O 1
ATOM 8601 N N . HIS D 2 291 ? 192.719 157.105 150.808 1.00 35.16 291 HIS P N 1
ATOM 8602 C CA . HIS D 2 291 ? 192.782 157.544 152.200 1.00 35.16 291 HIS P CA 1
ATOM 8603 C C . HIS D 2 291 ? 191.404 157.989 152.695 1.00 35.16 291 HIS P C 1
ATOM 8604 O O . HIS D 2 291 ? 191.142 159.169 152.932 1.00 35.16 291 HIS P O 1
ATOM 8611 N N . ILE D 2 292 ? 190.511 157.004 152.812 1.00 30.68 292 ILE P N 1
ATOM 8612 C CA . ILE D 2 292 ? 189.174 157.291 153.321 1.00 30.68 292 ILE P CA 1
ATOM 8613 C C . ILE D 2 292 ? 189.264 158.017 154.661 1.00 30.68 292 ILE P C 1
ATOM 8614 O O . ILE D 2 292 ? 188.636 159.063 154.861 1.00 30.68 292 ILE P O 1
ATOM 8619 N N . VAL D 2 293 ? 190.067 157.497 155.586 1.00 29.30 293 VAL P N 1
ATOM 8620 C CA . VAL D 2 293 ? 190.348 158.203 156.834 1.00 29.30 293 VAL P CA 1
ATOM 8621 C C . VAL D 2 293 ? 189.029 158.598 157.489 1.00 29.30 293 VAL P C 1
ATOM 8622 O O . VAL D 2 293 ? 188.643 159.774 157.427 1.00 29.30 293 VAL P O 1
ATOM 8626 N N . PRO D 2 294 ? 188.305 157.662 158.114 1.00 27.50 294 PRO P N 1
ATOM 8627 C CA . PRO D 2 294 ? 186.908 157.924 158.496 1.00 27.50 294 PRO P CA 1
ATOM 8628 C C . PRO D 2 294 ? 186.682 159.275 159.153 1.00 27.50 294 PRO P C 1
ATOM 8629 O O . PRO D 2 294 ? 185.899 160.090 158.656 1.00 27.50 294 PRO P O 1
ATOM 8633 N N . GLU D 2 295 ? 187.358 159.521 160.262 1.00 22.48 295 GLU P N 1
ATOM 8634 C CA . GLU D 2 295 ? 187.237 160.773 161.006 1.00 22.48 295 GLU P CA 1
ATOM 8635 C C . GLU D 2 295 ? 188.406 160.827 161.981 1.00 22.48 295 GLU P C 1
ATOM 8636 O O . GLU D 2 295 ? 189.351 160.039 161.871 1.00 22.48 295 GLU P O 1
ATOM 8642 N N . TRP D 2 296 ? 188.364 161.769 162.925 1.00 18.47 296 TRP P N 1
ATOM 8643 C CA . TRP D 2 296 ? 189.450 161.926 163.881 1.00 18.47 296 TRP P CA 1
ATOM 8644 C C . TRP D 2 296 ? 189.110 161.460 165.287 1.00 18.47 296 TRP P C 1
ATOM 8645 O O . TRP D 2 296 ? 190.027 161.306 166.100 1.00 18.47 296 TRP P O 1
ATOM 8656 N N . TYR D 2 297 ? 187.841 161.212 165.597 1.00 18.12 297 TYR P N 1
ATOM 8657 C CA . TYR D 2 297 ? 187.464 160.682 166.898 1.00 18.12 297 TYR P CA 1
ATOM 8658 C C . TYR D 2 297 ? 187.230 159.179 166.871 1.00 18.12 297 TYR P C 1
ATOM 8659 O O . TYR D 2 297 ? 186.748 158.620 167.859 1.00 18.12 297 TYR P O 1
ATOM 8668 N N . PHE D 2 298 ? 187.571 158.514 165.769 1.00 20.62 298 PHE P N 1
ATOM 8669 C CA . PHE D 2 298 ? 187.518 157.065 165.686 1.00 20.62 298 PHE P CA 1
ATOM 8670 C C . PHE D 2 298 ? 188.833 156.455 165.228 1.00 20.62 298 PHE P C 1
ATOM 8671 O O . PHE D 2 298 ? 188.921 155.228 165.120 1.00 20.62 298 PHE P O 1
ATOM 8679 N N . LEU D 2 299 ? 189.849 157.269 164.954 1.00 24.93 299 LEU P N 1
ATOM 8680 C CA . LEU D 2 299 ? 191.127 156.728 164.508 1.00 24.93 299 LEU P CA 1
ATOM 8681 C C . LEU D 2 299 ? 191.752 155.775 165.513 1.00 24.93 299 LEU P C 1
ATOM 8682 O O . LEU D 2 299 ? 192.328 154.761 165.083 1.00 24.93 299 LEU P O 1
ATOM 8687 N N . PRO D 2 300 ? 191.715 156.033 166.819 1.00 24.99 300 PRO P N 1
ATOM 8688 C CA . PRO D 2 300 ? 192.287 155.065 167.765 1.00 24.99 300 PRO P CA 1
ATOM 8689 C C . PRO D 2 300 ? 191.782 153.652 167.552 1.00 24.99 300 PRO P C 1
ATOM 8690 O O . PRO D 2 300 ? 192.573 152.708 167.415 1.00 24.99 300 PRO P O 1
ATOM 8694 N N . PHE D 2 301 ? 190.464 153.486 167.507 1.00 25.95 301 PHE P N 1
ATOM 8695 C CA . PHE D 2 301 ? 189.894 152.154 167.382 1.00 25.95 301 PHE P CA 1
ATOM 8696 C C . PHE D 2 301 ? 190.058 151.609 165.971 1.00 25.95 301 PHE P C 1
ATOM 8697 O O . PHE D 2 301 ? 190.261 150.405 165.795 1.00 25.95 301 PHE P O 1
ATOM 8705 N N . TYR D 2 302 ? 189.994 152.474 164.960 1.00 31.24 302 TYR P N 1
ATOM 8706 C CA . TYR D 2 302 ? 190.316 152.047 163.604 1.00 31.24 302 TYR P CA 1
ATOM 8707 C C . TYR D 2 302 ? 191.705 151.428 163.543 1.00 31.24 302 TYR P C 1
ATOM 8708 O O . TYR D 2 302 ? 191.917 150.408 162.876 1.00 31.24 302 TYR P O 1
ATOM 8717 N N . ALA D 2 303 ? 192.664 152.030 164.245 1.00 29.91 303 ALA P N 1
ATOM 8718 C CA . ALA D 2 303 ? 194.030 151.526 164.231 1.00 29.91 303 ALA P CA 1
ATOM 8719 C C . ALA D 2 303 ? 194.139 150.234 165.024 1.00 29.91 303 ALA P C 1
ATOM 8720 O O . ALA D 2 303 ? 194.765 149.266 164.575 1.00 29.91 303 ALA P O 1
ATOM 8722 N N . ILE D 2 304 ? 193.544 150.203 166.216 1.00 29.26 304 ILE P N 1
ATOM 8723 C CA . ILE D 2 304 ? 193.514 148.967 166.990 1.00 29.26 304 ILE P CA 1
ATOM 8724 C C . ILE D 2 304 ? 192.914 147.843 166.165 1.00 29.26 304 ILE P C 1
ATOM 8725 O O . ILE D 2 304 ? 193.270 146.671 166.337 1.00 29.26 304 ILE P O 1
ATOM 8730 N N . LEU D 2 305 ? 192.000 148.178 165.258 1.00 31.76 305 LEU P N 1
ATOM 8731 C CA . LEU D 2 305 ? 191.374 147.180 164.402 1.00 31.76 305 LEU P CA 1
ATOM 8732 C C . LEU D 2 305 ? 192.327 146.716 163.310 1.00 31.76 305 LEU P C 1
ATOM 8733 O O . LEU D 2 305 ? 192.625 145.524 163.192 1.00 31.76 305 LEU P O 1
ATOM 8738 N N . ARG D 2 306 ? 192.814 147.651 162.504 1.00 34.63 306 ARG P N 1
ATOM 8739 C CA . ARG D 2 306 ? 193.645 147.324 161.357 1.00 34.63 306 ARG P CA 1
ATOM 8740 C C . ARG D 2 306 ? 195.106 147.100 161.725 1.00 34.63 306 ARG P C 1
ATOM 8741 O O . ARG D 2 306 ? 195.963 147.100 160.834 1.00 34.63 306 ARG P O 1
ATOM 8749 N N . ALA D 2 307 ? 195.414 146.908 163.006 1.00 34.74 307 ALA P N 1
ATOM 8750 C CA . ALA D 2 307 ? 196.774 146.576 163.418 1.00 34.74 307 ALA P CA 1
ATOM 8751 C C . ALA D 2 307 ? 197.024 145.072 163.363 1.00 34.74 307 ALA P C 1
ATOM 8752 O O . ALA D 2 307 ? 197.952 144.614 162.690 1.00 34.74 307 ALA P O 1
ATOM 8754 N N . PHE D 2 308 ? 196.206 144.295 164.070 1.00 37.41 308 PHE P N 1
ATOM 8755 C CA . PHE D 2 308 ? 196.360 142.847 164.090 1.00 37.41 308 PHE P CA 1
ATOM 8756 C C . PHE D 2 308 ? 196.096 142.256 162.712 1.00 37.41 308 PHE P C 1
ATOM 8757 O O . PHE D 2 308 ? 194.944 142.182 162.274 1.00 37.41 308 PHE P O 1
ATOM 8765 N N . ALA D 2 309 ? 197.159 141.830 162.023 1.00 47.66 309 ALA P N 1
ATOM 8766 C CA . ALA D 2 309 ? 197.016 141.287 160.679 1.00 47.66 309 ALA P CA 1
ATOM 8767 C C . ALA D 2 309 ? 197.941 140.108 160.400 1.00 47.66 309 ALA P C 1
ATOM 8768 O O . ALA D 2 309 ? 198.062 139.704 159.237 1.00 47.66 309 ALA P O 1
ATOM 8770 N N . ALA D 2 310 ? 198.597 139.544 161.417 1.00 52.14 310 ALA P N 1
ATOM 8771 C CA . ALA D 2 310 ? 199.541 138.439 161.230 1.00 52.14 310 ALA P CA 1
ATOM 8772 C C . ALA D 2 310 ? 200.788 138.913 160.484 1.00 52.14 310 ALA P C 1
ATOM 8773 O O . ALA D 2 310 ? 201.246 138.280 159.533 1.00 52.14 310 ALA P O 1
ATOM 8775 N N . ASP D 2 311 ? 201.339 140.041 160.929 1.00 56.91 311 ASP P N 1
ATOM 8776 C CA . ASP D 2 311 ? 202.478 140.668 160.266 1.00 56.91 311 ASP P CA 1
ATOM 8777 C C . ASP D 2 311 ? 203.493 141.163 161.290 1.00 56.91 311 ASP P C 1
ATOM 8778 O O . ASP D 2 311 ? 204.055 142.255 161.156 1.00 56.91 311 ASP P O 1
ATOM 8780 N N . VAL D 2 312 ? 203.736 140.370 162.331 1.00 56.89 312 VAL P N 1
ATOM 8781 C CA . VAL D 2 312 ? 204.748 140.700 163.329 1.00 56.89 312 VAL P CA 1
ATOM 8782 C C . VAL D 2 312 ? 205.044 139.462 164.163 1.00 56.89 312 VAL P C 1
ATOM 8783 O O . VAL D 2 312 ? 204.195 138.576 164.300 1.00 56.89 312 VAL P O 1
ATOM 8785 N N . TRP D 2 313 ? 206.253 139.387 164.722 1.00 54.54 313 TRP P N 1
ATOM 8786 C CA . TRP D 2 313 ? 206.591 138.279 165.605 1.00 54.54 313 TRP P CA 1
ATOM 8787 C C . TRP D 2 313 ? 205.755 138.277 166.875 1.00 54.54 313 TRP P C 1
ATOM 8788 O O . TRP D 2 313 ? 205.722 137.257 167.573 1.00 54.54 313 TRP P O 1
ATOM 8790 N N . VAL D 2 314 ? 205.087 139.387 167.190 1.00 52.54 314 VAL P N 1
ATOM 8791 C CA . VAL D 2 314 ? 204.169 139.453 168.319 1.00 52.54 314 VAL P CA 1
ATOM 8792 C C . VAL D 2 314 ? 202.748 139.265 167.804 1.00 52.54 314 VAL P C 1
ATOM 8793 O O . VAL D 2 314 ? 201.779 139.634 168.477 1.00 52.54 314 VAL P O 1
ATOM 8795 N N . VAL D 2 315 ? 202.614 138.693 166.608 1.00 53.92 315 VAL P N 1
ATOM 8796 C CA . VAL D 2 315 ? 201.304 138.491 165.994 1.00 53.92 315 VAL P CA 1
ATOM 8797 C C . VAL D 2 315 ? 200.605 137.353 166.732 1.00 53.92 315 VAL P C 1
ATOM 8798 O O . VAL D 2 315 ? 200.953 136.182 166.559 1.00 53.92 315 VAL P O 1
ATOM 8800 N N . ILE D 2 316 ? 199.615 137.698 167.562 1.00 51.03 316 ILE P N 1
ATOM 8801 C CA . ILE D 2 316 ? 198.832 136.691 168.272 1.00 51.03 316 ILE P CA 1
ATOM 8802 C C . ILE D 2 316 ? 197.736 136.093 167.410 1.00 51.03 316 ILE P C 1
ATOM 8803 O O . ILE D 2 316 ? 196.983 135.239 167.891 1.00 51.03 316 ILE P O 1
ATOM 8805 N N . LEU D 2 317 ? 197.619 136.516 166.149 1.00 49.74 317 LEU P N 1
ATOM 8806 C CA . LEU D 2 317 ? 196.622 135.925 165.264 1.00 49.74 317 LEU P CA 1
ATOM 8807 C C . LEU D 2 317 ? 197.006 134.502 164.877 1.00 49.74 317 LEU P C 1
ATOM 8808 O O . LEU D 2 317 ? 196.144 133.620 164.796 1.00 49.74 317 LEU P O 1
ATOM 8810 N N . VAL D 2 318 ? 198.297 134.258 164.638 1.00 48.39 318 VAL P N 1
ATOM 8811 C CA . VAL D 2 318 ? 198.743 132.911 164.298 1.00 48.39 318 VAL P CA 1
ATOM 8812 C C . VAL D 2 318 ? 198.471 131.953 165.447 1.00 48.39 318 VAL P C 1
ATOM 8813 O O . VAL D 2 318 ? 198.284 130.749 165.231 1.00 48.39 318 VAL P O 1
ATOM 8815 N N . ASP D 2 319 ? 198.439 132.461 166.678 1.00 48.12 319 ASP P N 1
ATOM 8816 C CA . ASP D 2 319 ? 198.136 131.638 167.841 1.00 48.12 319 ASP P CA 1
ATOM 8817 C C . ASP D 2 319 ? 196.636 131.498 168.062 1.00 48.12 319 ASP P C 1
ATOM 8818 O O . ASP D 2 319 ? 196.161 130.411 168.408 1.00 48.12 319 ASP P O 1
ATOM 8820 N N . GLY D 2 320 ? 195.880 132.579 167.866 1.00 49.10 320 GLY P N 1
ATOM 8821 C CA . GLY D 2 320 ? 194.434 132.504 167.953 1.00 49.10 320 GLY P CA 1
ATOM 8822 C C . GLY D 2 320 ? 193.813 131.650 166.872 1.00 49.10 320 GLY P C 1
ATOM 8823 O O . GLY D 2 320 ? 192.668 131.212 167.021 1.00 49.10 320 GLY P O 1
ATOM 8824 N N . LEU D 2 321 ? 194.544 131.405 165.784 1.00 49.68 321 LEU P N 1
ATOM 8825 C CA . LEU D 2 321 ? 194.083 130.492 164.746 1.00 49.68 321 LEU P CA 1
ATOM 8826 C C . LEU D 2 321 ? 193.961 129.055 165.236 1.00 49.68 321 LEU P C 1
ATOM 8827 O O . LEU D 2 321 ? 193.499 128.203 164.468 1.00 49.68 321 LEU P O 1
ATOM 8829 N N . THR D 2 322 ? 194.375 128.759 166.471 1.00 50.90 322 THR P N 1
ATOM 8830 C CA . THR D 2 322 ? 194.118 127.447 167.053 1.00 50.90 322 THR P CA 1
ATOM 8831 C C . THR D 2 322 ? 192.665 127.045 166.836 1.00 50.90 322 THR P C 1
ATOM 8832 O O . THR D 2 322 ? 192.372 125.968 166.306 1.00 50.90 322 THR P O 1
ATOM 8834 N N . PHE D 2 323 ? 191.739 127.909 167.245 1.00 48.34 323 PHE P N 1
ATOM 8835 C CA . PHE D 2 323 ? 190.339 127.748 166.887 1.00 48.34 323 PHE P CA 1
ATOM 8836 C C . PHE D 2 323 ? 190.119 128.293 165.482 1.00 48.34 323 PHE P C 1
ATOM 8837 O O . PHE D 2 323 ? 190.427 129.455 165.204 1.00 48.34 323 PHE P O 1
ATOM 8839 N N . GLY D 2 324 ? 189.589 127.451 164.597 1.00 46.16 324 GLY P N 1
ATOM 8840 C CA . GLY D 2 324 ? 189.421 127.834 163.206 1.00 46.16 324 GLY P CA 1
ATOM 8841 C C . GLY D 2 324 ? 188.402 128.930 162.963 1.00 46.16 324 GLY P C 1
ATOM 8842 O O . GLY D 2 324 ? 188.246 129.354 161.814 1.00 46.16 324 GLY P O 1
ATOM 8843 N N . ILE D 2 325 ? 187.718 129.400 164.005 1.00 43.20 325 ILE P N 1
ATOM 8844 C CA . ILE D 2 325 ? 186.650 130.380 163.848 1.00 43.20 325 ILE P CA 1
ATOM 8845 C C . ILE D 2 325 ? 187.178 131.785 164.103 1.00 43.20 325 ILE P C 1
ATOM 8846 O O . ILE D 2 325 ? 186.717 132.753 163.488 1.00 43.20 325 ILE P O 1
ATOM 8848 N N . VAL D 2 326 ? 188.147 131.909 165.005 1.00 42.55 326 VAL P N 1
ATOM 8849 C CA . VAL D 2 326 ? 188.662 133.230 165.409 1.00 42.55 326 VAL P CA 1
ATOM 8850 C C . VAL D 2 326 ? 189.747 133.590 164.402 1.00 42.55 326 VAL P C 1
ATOM 8851 O O . VAL D 2 326 ? 190.941 133.353 164.597 1.00 42.55 326 VAL P O 1
ATOM 8853 N N . ASP D 2 327 ? 189.318 134.186 163.294 1.00 40.90 327 ASP P N 1
ATOM 8854 C CA . ASP D 2 327 ? 190.232 134.681 162.275 1.00 40.90 327 ASP P CA 1
ATOM 8855 C C . ASP D 2 327 ? 190.736 136.064 162.679 1.00 40.90 327 ASP P C 1
ATOM 8856 O O . ASP D 2 327 ? 190.561 136.510 163.816 1.00 40.90 327 ASP P O 1
ATOM 8858 N N . ALA D 2 328 ? 191.376 136.763 161.743 1.00 40.58 328 ALA P N 1
ATOM 8859 C CA . ALA D 2 328 ? 191.946 138.070 162.049 1.00 40.58 328 ALA P CA 1
ATOM 8860 C C . ALA D 2 328 ? 190.856 139.107 162.284 1.00 40.58 328 ALA P C 1
ATOM 8861 O O . ALA D 2 328 ? 190.786 139.723 163.354 1.00 40.58 328 ALA P O 1
ATOM 8863 N N . LYS D 2 329 ? 190.000 139.321 161.283 1.00 40.88 329 LYS P N 1
ATOM 8864 C CA . LYS D 2 329 ? 188.960 140.341 161.375 1.00 40.88 329 LYS P CA 1
ATOM 8865 C C . LYS D 2 329 ? 188.238 140.272 162.715 1.00 40.88 329 LYS P C 1
ATOM 8866 O O . LYS D 2 329 ? 188.179 141.256 163.465 1.00 40.88 329 LYS P O 1
ATOM 8872 N N . PHE D 2 330 ? 187.673 139.105 163.025 1.00 35.02 330 PHE P N 1
ATOM 8873 C CA . PHE D 2 330 ? 186.983 138.931 164.295 1.00 35.02 330 PHE P CA 1
ATOM 8874 C C . PHE D 2 330 ? 187.893 139.287 165.460 1.00 35.02 330 PHE P C 1
ATOM 8875 O O . PHE D 2 330 ? 187.446 139.864 166.458 1.00 35.02 330 PHE P O 1
ATOM 8883 N N . PHE D 2 331 ? 189.182 138.967 165.341 1.00 35.77 331 PHE P N 1
ATOM 8884 C CA . PHE D 2 331 ? 190.116 139.281 166.415 1.00 35.77 331 PHE P CA 1
ATOM 8885 C C . PHE D 2 331 ? 190.237 140.782 166.613 1.00 35.77 331 PHE P C 1
ATOM 8886 O O . PHE D 2 331 ? 190.214 141.266 167.747 1.00 35.77 331 PHE P O 1
ATOM 8894 N N . GLY D 2 332 ? 190.363 141.538 165.524 1.00 33.79 332 GLY P N 1
ATOM 8895 C CA . GLY D 2 332 ? 190.439 142.983 165.653 1.00 33.79 332 GLY P CA 1
ATOM 8896 C C . GLY D 2 332 ? 189.168 143.582 166.219 1.00 33.79 332 GLY P C 1
ATOM 8897 O O . GLY D 2 332 ? 189.211 144.518 167.025 1.00 33.79 332 GLY P O 1
ATOM 8898 N N . VAL D 2 333 ? 188.017 143.062 165.797 1.00 32.68 333 VAL P N 1
ATOM 8899 C CA . VAL D 2 333 ? 186.749 143.576 166.306 1.00 32.68 333 VAL P CA 1
ATOM 8900 C C . VAL D 2 333 ? 186.655 143.342 167.808 1.00 32.68 333 VAL P C 1
ATOM 8901 O O . VAL D 2 333 ? 186.257 144.231 168.576 1.00 32.68 333 VAL P O 1
ATOM 8905 N N . ILE D 2 334 ? 187.012 142.134 168.246 1.00 32.43 334 ILE P N 1
ATOM 8906 C CA . ILE D 2 334 ? 187.035 141.843 169.673 1.00 32.43 334 ILE P CA 1
ATOM 8907 C C . ILE D 2 334 ? 188.026 142.754 170.377 1.00 32.43 334 ILE P C 1
ATOM 8908 O O . ILE D 2 334 ? 187.780 143.213 171.495 1.00 32.43 334 ILE P O 1
ATOM 8913 N N . ALA D 2 335 ? 189.155 143.039 169.730 1.00 31.51 335 ALA P N 1
ATOM 8914 C CA . ALA D 2 335 ? 190.166 143.888 170.347 1.00 31.51 335 ALA P CA 1
ATOM 8915 C C . ALA D 2 335 ? 189.630 145.288 170.587 1.00 31.51 335 ALA P C 1
ATOM 8916 O O . ALA D 2 335 ? 189.903 145.896 171.623 1.00 31.51 335 ALA P O 1
ATOM 8918 N N . MET D 2 336 ? 188.857 145.811 169.642 1.00 30.31 336 MET P N 1
ATOM 8919 C CA . MET D 2 336 ? 188.278 147.144 169.799 1.00 30.31 336 MET P CA 1
ATOM 8920 C C . MET D 2 336 ? 187.210 147.155 170.893 1.00 30.31 336 MET P C 1
ATOM 8921 O O . MET D 2 336 ? 187.247 147.982 171.828 1.00 30.31 336 MET P O 1
ATOM 8926 N N . PHE D 2 337 ? 186.244 146.239 170.790 1.00 29.93 337 PHE P N 1
ATOM 8927 C CA . PHE D 2 337 ? 185.229 146.129 171.828 1.00 29.93 337 PHE P CA 1
ATOM 8928 C C . PHE D 2 337 ? 185.861 145.978 173.203 1.00 29.93 337 PHE P C 1
ATOM 8929 O O . PHE D 2 337 ? 185.347 146.520 174.185 1.00 29.93 337 PHE P O 1
ATOM 8937 N N . GLY D 2 338 ? 186.988 145.280 173.291 1.00 27.87 338 GLY P N 1
ATOM 8938 C CA . GLY D 2 338 ? 187.678 145.105 174.550 1.00 27.87 338 GLY P CA 1
ATOM 8939 C C . GLY D 2 338 ? 188.419 146.350 174.977 1.00 27.87 338 GLY P C 1
ATOM 8940 O O . GLY D 2 338 ? 188.487 146.657 176.167 1.00 27.87 338 GLY P O 1
ATOM 8941 N N . ALA D 2 339 ? 188.988 147.074 174.015 1.00 26.36 339 ALA P N 1
ATOM 8942 C CA . ALA D 2 339 ? 189.612 148.350 174.325 1.00 26.36 339 ALA P CA 1
ATOM 8943 C C . ALA D 2 339 ? 188.646 149.252 175.059 1.00 26.36 339 ALA P C 1
ATOM 8944 O O . ALA D 2 339 ? 189.057 150.048 175.910 1.00 26.36 339 ALA P O 1
ATOM 8946 N N . ILE D 2 340 ? 187.362 149.148 174.742 1.00 23.51 340 ILE P N 1
ATOM 8947 C CA . ILE D 2 340 ? 186.379 149.953 175.472 1.00 23.51 340 ILE P CA 1
ATOM 8948 C C . ILE D 2 340 ? 185.887 149.246 176.737 1.00 23.51 340 ILE P C 1
ATOM 8949 O O . ILE D 2 340 ? 185.733 149.874 177.793 1.00 23.51 340 ILE P O 1
ATOM 8954 N N . ALA D 2 341 ? 185.630 147.939 176.661 1.00 24.43 341 ALA P N 1
ATOM 8955 C CA . ALA D 2 341 ? 185.103 147.217 177.813 1.00 24.43 341 ALA P CA 1
ATOM 8956 C C . ALA D 2 341 ? 186.065 147.267 178.990 1.00 24.43 341 ALA P C 1
ATOM 8957 O O . ALA D 2 341 ? 185.640 147.302 180.148 1.00 24.43 341 ALA P O 1
ATOM 8959 N N . VAL D 2 342 ? 187.367 147.272 178.718 1.00 24.89 342 VAL P N 1
ATOM 8960 C CA . VAL D 2 342 ? 188.347 147.281 179.794 1.00 24.89 342 VAL P CA 1
ATOM 8961 C C . VAL D 2 342 ? 188.388 148.651 180.458 1.00 24.89 342 VAL P C 1
ATOM 8962 O O . VAL D 2 342 ? 188.524 148.764 181.685 1.00 24.89 342 VAL P O 1
ATOM 8966 N N . MET D 2 343 ? 188.269 149.713 179.661 1.00 23.09 343 MET P N 1
ATOM 8967 C CA . MET D 2 343 ? 188.134 151.044 180.236 1.00 23.09 343 MET P CA 1
ATOM 8968 C C . MET D 2 343 ? 186.906 151.118 181.124 1.00 23.09 343 MET P C 1
ATOM 8969 O O . MET D 2 343 ? 186.905 151.815 182.145 1.00 23.09 343 MET P O 1
ATOM 8974 N N . ALA D 2 344 ? 185.846 150.404 180.750 1.00 21.91 344 ALA P N 1
ATOM 8975 C CA . ALA D 2 344 ? 184.661 150.375 181.603 1.00 21.91 344 ALA P CA 1
ATOM 8976 C C . ALA D 2 344 ? 184.890 149.544 182.861 1.00 21.91 344 ALA P C 1
ATOM 8977 O O . ALA D 2 344 ? 184.346 149.866 183.922 1.00 21.91 344 ALA P O 1
ATOM 8979 N N . LEU D 2 345 ? 185.683 148.479 182.759 1.00 24.05 345 LEU P N 1
ATOM 8980 C CA . LEU D 2 345 ? 185.927 147.585 183.884 1.00 24.05 345 LEU P CA 1
ATOM 8981 C C . LEU D 2 345 ? 186.935 148.139 184.878 1.00 24.05 345 L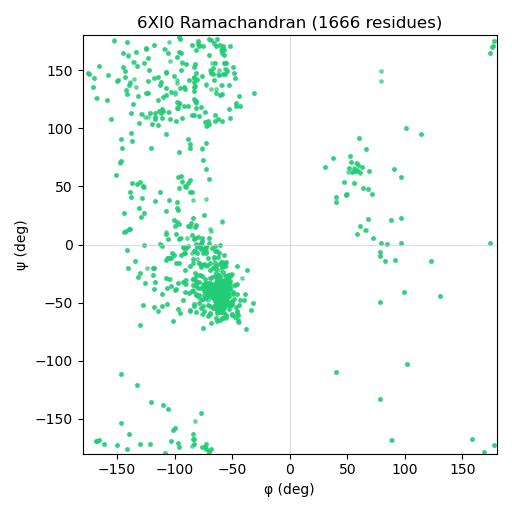EU P C 1
ATOM 8982 O O . LEU D 2 345 ? 187.025 147.624 185.997 1.00 24.05 345 LEU P O 1
ATOM 8987 N N . ALA D 2 346 ? 187.692 149.157 184.490 1.00 23.94 346 ALA P N 1
ATOM 8988 C CA . ALA D 2 346 ? 188.740 149.742 185.321 1.00 23.94 346 ALA P CA 1
ATOM 8989 C C . ALA D 2 346 ? 188.433 149.734 186.816 1.00 23.94 346 ALA P C 1
ATOM 8990 O O . ALA D 2 346 ? 189.225 149.193 187.598 1.00 23.94 346 ALA P O 1
ATOM 8992 N N . PRO D 2 347 ? 187.312 150.311 187.261 1.00 22.50 347 PRO P N 1
ATOM 8993 C CA . PRO D 2 347 ? 187.103 150.484 188.706 1.00 22.50 347 PRO P CA 1
ATOM 8994 C C . PRO D 2 347 ? 187.187 149.201 189.514 1.00 22.50 347 PRO P C 1
ATOM 8995 O O . PRO D 2 347 ? 187.317 149.250 190.741 1.00 22.50 347 PRO P O 1
ATOM 8999 N N . TRP D 2 348 ? 187.113 148.052 188.850 1.00 24.05 348 TRP P N 1
ATOM 9000 C CA . TRP D 2 348 ? 187.265 146.765 189.508 1.00 24.05 348 TRP P CA 1
ATOM 9001 C C . TRP D 2 348 ? 188.591 146.101 189.177 1.00 24.05 348 TRP P C 1
ATOM 9002 O O . TRP D 2 348 ? 188.795 144.935 189.524 1.00 24.05 348 TRP P O 1
ATOM 9013 N N . LEU D 2 349 ? 189.495 146.820 188.515 1.00 25.17 349 LEU P N 1
ATOM 9014 C CA . LEU D 2 349 ? 190.845 146.347 188.260 1.00 25.17 349 LEU P CA 1
ATOM 9015 C C . LEU D 2 349 ? 191.890 147.046 189.107 1.00 25.17 349 LEU P C 1
ATOM 9016 O O . LEU D 2 349 ? 192.850 146.404 189.536 1.00 25.17 349 LEU P O 1
ATOM 9021 N N . ASP D 2 350 ? 191.729 148.341 189.355 1.00 26.90 350 ASP P N 1
ATOM 9022 C CA . ASP D 2 350 ? 192.656 149.089 190.195 1.00 26.90 350 ASP P CA 1
ATOM 9023 C C . ASP D 2 350 ? 192.480 148.632 191.635 1.00 26.90 350 ASP P C 1
ATOM 9024 O O . ASP D 2 350 ? 191.516 149.005 192.307 1.00 26.90 350 ASP P O 1
ATOM 9029 N N . THR D 2 351 ? 193.413 147.815 192.113 1.00 30.82 351 THR P N 1
ATOM 9030 C CA . THR D 2 351 ? 193.338 147.252 193.459 1.00 30.82 351 THR P CA 1
ATOM 9031 C C . THR D 2 351 ? 194.135 148.111 194.439 1.00 30.82 351 THR P C 1
ATOM 9032 O O . THR D 2 351 ? 195.067 147.661 195.104 1.00 30.82 351 THR P O 1
ATOM 9036 N N . SER D 2 352 ? 193.742 149.377 194.520 1.00 31.03 352 SER P N 1
ATOM 9037 C CA . SER D 2 352 ? 194.401 150.347 195.380 1.00 31.03 352 SER P CA 1
ATOM 9038 C C . SER D 2 352 ? 193.385 150.946 196.336 1.00 31.03 352 SER P C 1
ATOM 9039 O O . SER D 2 352 ? 192.311 151.384 195.910 1.00 31.03 352 SER P O 1
ATOM 9042 N N . LYS D 2 353 ? 193.725 150.969 197.619 1.00 35.67 353 LYS P N 1
ATOM 9043 C CA . LYS D 2 353 ? 192.934 151.692 198.610 1.00 35.67 353 LYS P CA 1
ATOM 9044 C C . LYS D 2 353 ? 193.439 153.122 198.735 1.00 35.67 353 LYS P C 1
ATOM 9045 O O . LYS D 2 353 ? 193.686 153.646 199.820 1.00 35.67 353 LYS P O 1
ATOM 9051 N N . VAL D 2 354 ? 193.591 153.756 197.577 1.00 30.58 354 VAL P N 1
ATOM 9052 C CA . VAL D 2 354 ? 194.163 155.090 197.460 1.00 30.58 354 VAL P CA 1
ATOM 9053 C C . VAL D 2 354 ? 193.367 155.825 196.389 1.00 30.58 354 VAL P C 1
ATOM 9054 O O . VAL D 2 354 ? 192.382 155.299 195.863 1.00 30.58 354 VAL P O 1
ATOM 9058 N N . ARG D 2 355 ? 193.779 157.044 196.067 1.00 26.33 355 ARG P N 1
ATOM 9059 C CA . ARG D 2 355 ? 193.022 157.932 195.202 1.00 26.33 355 ARG P CA 1
ATOM 9060 C C . ARG D 2 355 ? 193.999 158.771 194.389 1.00 26.33 355 ARG P C 1
ATOM 9061 O O . ARG D 2 355 ? 195.129 158.339 194.147 1.00 26.33 355 ARG P O 1
ATOM 9069 N N . SER D 2 356 ? 193.573 159.957 193.962 1.00 25.05 356 SER P N 1
ATOM 9070 C CA . SER D 2 356 ? 194.216 160.721 192.901 1.00 25.05 356 SER P CA 1
ATOM 9071 C C . SER D 2 356 ? 195.717 160.524 192.788 1.00 25.05 356 SER P C 1
ATOM 9072 O O . SER D 2 356 ? 196.451 160.626 193.775 1.00 25.05 356 SER P O 1
ATOM 9075 N N . GLY D 2 357 ? 196.172 160.254 191.568 1.00 28.02 357 GLY P N 1
ATOM 9076 C CA . GLY D 2 357 ? 197.567 160.043 191.263 1.00 28.02 357 GLY P CA 1
ATOM 9077 C C . GLY D 2 357 ? 198.472 161.210 191.558 1.00 28.02 357 GLY P C 1
ATOM 9078 O O . GLY D 2 357 ? 199.680 161.106 191.327 1.00 28.02 357 GLY P O 1
ATOM 9079 N N . ALA D 2 358 ? 197.936 162.320 192.063 1.00 28.16 358 ALA P N 1
ATOM 9080 C CA . ALA D 2 358 ? 198.797 163.375 192.573 1.00 28.16 358 ALA P CA 1
ATOM 9081 C C . ALA D 2 358 ? 199.645 162.900 193.742 1.00 28.16 358 ALA P C 1
ATOM 9082 O O . ALA D 2 358 ? 200.529 163.639 194.187 1.00 28.16 358 ALA P O 1
ATOM 9084 N N . TYR D 2 359 ? 199.398 161.690 194.241 1.00 29.30 359 TYR P N 1
ATOM 9085 C CA . TYR D 2 359 ? 200.186 161.080 195.300 1.00 29.30 359 TYR P CA 1
ATOM 9086 C C . TYR D 2 359 ? 200.594 159.662 194.919 1.00 29.30 359 TYR P C 1
ATOM 9087 O O . TYR D 2 359 ? 200.726 158.793 195.783 1.00 29.30 359 TYR P O 1
ATOM 9096 N N . ARG D 2 360 ? 200.782 159.414 193.623 1.00 30.03 360 ARG P N 1
ATOM 9097 C CA . ARG D 2 360 ? 201.200 158.103 193.128 1.00 30.03 360 ARG P CA 1
ATOM 9098 C C . ARG D 2 360 ? 202.074 158.323 191.902 1.00 30.03 360 ARG P C 1
ATOM 9099 O O . ARG D 2 360 ? 201.580 158.374 190.768 1.00 30.03 360 ARG P O 1
ATOM 9107 N N . PRO D 2 361 ? 203.390 158.450 192.089 1.00 31.72 361 PRO P N 1
ATOM 9108 C CA . PRO D 2 361 ? 204.266 158.863 190.980 1.00 31.72 361 PRO P CA 1
ATOM 9109 C C . PRO D 2 361 ? 204.287 157.906 189.795 1.00 31.72 361 PRO P C 1
ATOM 9110 O O . PRO D 2 361 ? 204.058 158.309 188.644 1.00 31.72 361 PRO P O 1
ATOM 9114 N N . LYS D 2 362 ? 204.591 156.636 190.068 1.00 31.57 362 LYS P N 1
ATOM 9115 C CA . LYS D 2 362 ? 204.613 155.638 189.006 1.00 31.57 362 LYS P CA 1
ATOM 9116 C C . LYS D 2 362 ? 203.344 155.717 188.172 1.00 31.57 362 LYS P C 1
ATOM 9117 O O . LYS D 2 362 ? 203.381 155.608 186.936 1.00 31.57 362 LYS P O 1
ATOM 9123 N N . PHE D 2 363 ? 202.207 155.917 188.838 1.00 28.22 363 PHE P N 1
ATOM 9124 C CA . PHE D 2 363 ? 200.955 156.096 188.123 1.00 28.22 363 PHE P CA 1
ATOM 9125 C C . PHE D 2 363 ? 201.006 157.325 187.231 1.00 28.22 363 PHE P C 1
ATOM 9126 O O . PHE D 2 363 ? 200.483 157.307 186.114 1.00 28.22 363 PHE P O 1
ATOM 9134 N N . ARG D 2 364 ? 201.632 158.405 187.702 1.00 29.02 364 ARG P N 1
ATOM 9135 C CA . ARG D 2 364 ? 201.759 159.592 186.866 1.00 29.02 364 ARG P CA 1
ATOM 9136 C C . ARG D 2 364 ? 202.490 159.263 185.574 1.00 29.02 364 ARG P C 1
ATOM 9137 O O . ARG D 2 364 ? 202.049 159.631 184.476 1.00 29.02 364 ARG P O 1
ATOM 9145 N N . MET D 2 365 ? 203.630 158.583 185.692 1.00 30.21 365 MET P N 1
ATOM 9146 C CA . MET D 2 365 ? 204.415 158.264 184.506 1.00 30.21 365 MET P CA 1
ATOM 9147 C C . MET D 2 365 ? 203.613 157.398 183.544 1.00 30.21 365 MET P C 1
ATOM 9148 O O . MET D 2 365 ? 203.516 157.698 182.344 1.00 30.21 365 MET P O 1
ATOM 9153 N N . TRP D 2 366 ? 203.029 156.313 184.055 1.00 27.73 366 TRP P N 1
ATOM 9154 C CA . TRP D 2 366 ? 202.249 155.433 183.194 1.00 27.73 366 TRP P CA 1
ATOM 9155 C C . TRP D 2 366 ? 201.089 156.178 182.544 1.00 27.73 366 TRP P C 1
ATOM 9156 O O . TRP D 2 366 ? 200.755 155.934 181.379 1.00 27.73 366 TRP P O 1
ATOM 9167 N N . PHE D 2 367 ? 200.478 157.114 183.268 1.00 23.92 367 PHE P N 1
ATOM 9168 C CA . PHE D 2 367 ? 199.318 157.821 182.742 1.00 23.92 367 PHE P CA 1
ATOM 9169 C C . PHE D 2 367 ? 199.711 158.769 181.621 1.00 23.92 367 PHE P C 1
ATOM 9170 O O . PHE D 2 367 ? 198.999 158.889 180.616 1.00 23.92 367 PHE P O 1
ATOM 9178 N N . TRP D 2 368 ? 200.828 159.473 181.782 1.00 25.09 368 TRP P N 1
ATOM 9179 C CA . TRP D 2 368 ? 201.282 160.338 180.701 1.00 25.09 368 TRP P CA 1
ATOM 9180 C C . TRP D 2 368 ? 201.679 159.514 179.486 1.00 25.09 368 TRP P C 1
ATOM 9181 O O . TRP D 2 368 ? 201.435 159.918 178.340 1.00 25.09 368 TRP P O 1
ATOM 9192 N N . PHE D 2 369 ? 202.260 158.335 179.713 1.00 25.42 369 PHE P N 1
ATOM 9193 C CA . PHE D 2 369 ? 202.504 157.427 178.599 1.00 25.42 369 PHE P CA 1
ATOM 9194 C C . PHE D 2 369 ? 201.198 157.035 177.925 1.00 25.42 369 PHE P C 1
ATOM 9195 O O . PHE D 2 369 ? 201.142 156.877 176.702 1.00 25.42 369 PHE P O 1
ATOM 9203 N N . LEU D 2 370 ? 200.130 156.888 178.707 1.00 24.17 370 LEU P N 1
ATOM 9204 C CA . LEU D 2 370 ? 198.836 156.533 178.131 1.00 24.17 370 LEU P CA 1
ATOM 9205 C C . LEU D 2 370 ? 198.289 157.657 177.263 1.00 24.17 370 LEU P C 1
ATOM 9206 O O . LEU D 2 370 ? 197.739 157.410 176.183 1.00 24.17 370 LEU P O 1
ATOM 9211 N N . VAL D 2 371 ? 198.401 158.894 177.737 1.00 22.58 371 VAL P N 1
ATOM 9212 C CA . VAL D 2 371 ? 197.961 160.037 176.940 1.00 22.58 371 VAL P CA 1
ATOM 9213 C C . VAL D 2 371 ? 198.737 160.089 175.631 1.00 22.58 371 VAL P C 1
ATOM 9214 O O . VAL D 2 371 ? 198.170 160.308 174.547 1.00 22.58 371 VAL P O 1
ATOM 9218 N N . LEU D 2 372 ? 200.053 159.905 175.716 1.00 24.64 372 LEU P N 1
ATOM 9219 C CA . LEU D 2 372 ? 200.867 159.861 174.510 1.00 24.64 372 LEU P CA 1
ATOM 9220 C C . LEU D 2 372 ? 200.410 158.748 173.578 1.00 24.64 372 LEU P C 1
ATOM 9221 O O . LEU D 2 372 ? 200.375 158.928 172.357 1.00 24.64 372 LEU P O 1
ATOM 9226 N N . ASP D 2 373 ? 200.067 157.587 174.134 1.00 24.88 373 ASP P N 1
ATOM 9227 C CA . ASP D 2 373 ? 199.585 156.484 173.312 1.00 24.88 373 ASP P CA 1
ATOM 9228 C C . ASP D 2 373 ? 198.300 156.858 172.594 1.00 24.88 373 ASP P C 1
ATOM 9229 O O . ASP D 2 373 ? 198.109 156.511 171.424 1.00 24.88 373 ASP P O 1
ATOM 9234 N N . PHE D 2 374 ? 197.395 157.539 173.289 1.00 22.63 374 PHE P N 1
ATOM 9235 C CA . PHE D 2 374 ? 196.163 157.988 172.651 1.00 22.63 374 PHE P CA 1
ATOM 9236 C C . PHE D 2 374 ? 196.468 158.898 171.471 1.00 22.63 374 PHE P C 1
ATOM 9237 O O . PHE D 2 374 ? 195.929 158.719 170.371 1.00 22.63 374 PHE P O 1
ATOM 9245 N N . VAL D 2 375 ? 197.335 159.887 171.685 1.00 24.58 375 VAL P N 1
ATOM 9246 C CA . VAL D 2 375 ? 197.683 160.803 170.600 1.00 24.58 375 VAL P CA 1
ATOM 9247 C C . VAL D 2 375 ? 198.303 160.041 169.436 1.00 24.58 375 VAL P C 1
ATOM 9248 O O . VAL D 2 375 ? 197.999 160.301 168.263 1.00 24.58 375 VAL P O 1
ATOM 9252 N N . VAL D 2 376 ? 199.188 159.094 169.738 1.00 26.56 376 VAL P N 1
ATOM 9253 C CA . VAL D 2 376 ? 199.857 158.338 168.687 1.00 26.56 376 VAL P CA 1
ATOM 9254 C C . VAL D 2 376 ? 198.845 157.542 167.881 1.00 26.56 376 VAL P C 1
ATOM 9255 O O . VAL D 2 376 ? 198.863 157.562 166.646 1.00 26.56 376 VAL P O 1
ATOM 9259 N N . LEU D 2 377 ? 197.957 156.817 168.560 1.00 26.68 377 LEU P N 1
ATOM 9260 C CA . LEU D 2 377 ? 196.913 156.089 167.852 1.00 26.68 377 LEU P CA 1
ATOM 9261 C C . LEU D 2 377 ? 196.108 157.024 166.965 1.00 26.68 377 LEU P C 1
ATOM 9262 O O . LEU D 2 377 ? 195.780 156.683 165.823 1.00 26.68 377 LEU P O 1
ATOM 9267 N N . THR D 2 378 ? 195.778 158.209 167.475 1.00 26.16 378 THR P N 1
ATOM 9268 C CA . THR D 2 378 ? 195.070 159.183 166.654 1.00 26.16 378 THR P CA 1
ATOM 9269 C C . THR D 2 378 ? 195.848 159.489 165.384 1.00 26.16 378 THR P C 1
ATOM 9270 O O . THR D 2 378 ? 195.269 159.580 164.296 1.00 26.16 378 THR P O 1
ATOM 9274 N N . TRP D 2 379 ? 197.163 159.649 165.503 1.00 30.64 379 TRP P N 1
ATOM 9275 C CA . TRP D 2 379 ? 197.980 160.008 164.350 1.00 30.64 379 TRP P CA 1
ATOM 9276 C C . TRP D 2 379 ? 198.244 158.833 163.419 1.00 30.64 379 TRP P C 1
ATOM 9277 O O . TRP D 2 379 ? 198.619 159.051 162.263 1.00 30.64 379 TRP P O 1
ATOM 9288 N N . VAL D 2 380 ? 198.049 157.605 163.884 1.00 30.72 380 VAL P N 1
ATOM 9289 C CA . VAL D 2 380 ? 198.425 156.440 163.093 1.00 30.72 380 VAL P CA 1
ATOM 9290 C C . VAL D 2 380 ? 197.269 155.923 162.245 1.00 30.72 380 VAL P C 1
ATOM 9291 O O . VAL D 2 380 ? 197.495 155.405 161.147 1.00 30.72 380 VAL P O 1
ATOM 9295 N N . GLY D 2 381 ? 196.034 156.048 162.725 1.00 29.53 381 GLY P N 1
ATOM 9296 C CA . GLY D 2 381 ? 194.900 155.580 161.952 1.00 29.53 381 GLY P CA 1
ATOM 9297 C C . GLY D 2 381 ? 194.786 156.231 160.593 1.00 29.53 381 GLY P C 1
ATOM 9298 O O . GLY D 2 381 ? 194.077 155.715 159.724 1.00 29.53 381 GLY P O 1
ATOM 9299 N N . ALA D 2 382 ? 195.473 157.349 160.388 1.00 31.31 382 ALA P N 1
ATOM 9300 C CA . ALA D 2 382 ? 195.443 158.055 159.118 1.00 31.31 382 ALA P CA 1
ATOM 9301 C C . ALA D 2 382 ? 196.536 157.606 158.163 1.00 31.31 382 ALA P C 1
ATOM 9302 O O . ALA D 2 382 ? 196.397 157.800 156.950 1.00 31.31 382 ALA P O 1
ATOM 9304 N N . MET D 2 383 ? 197.603 157.022 158.671 1.00 35.45 383 MET P N 1
ATOM 9305 C CA . MET D 2 383 ? 198.736 156.638 157.853 1.00 35.45 383 MET P CA 1
ATOM 9306 C C . MET D 2 383 ? 198.618 155.183 157.416 1.00 35.45 383 MET P C 1
ATOM 9307 O O . MET D 2 383 ? 198.046 154.359 158.133 1.00 35.45 383 MET P O 1
ATOM 9312 N N . PRO D 2 384 ? 199.159 154.839 156.249 1.00 37.51 384 PRO P N 1
ATOM 9313 C CA . PRO D 2 384 ? 198.973 153.487 155.708 1.00 37.51 384 PRO P CA 1
ATOM 9314 C C . PRO D 2 384 ? 199.479 152.410 156.653 1.00 37.51 384 PRO P C 1
ATOM 9315 O O . PRO D 2 384 ? 200.139 152.669 157.661 1.00 37.51 384 PRO P O 1
ATOM 9319 N N . THR D 2 385 ? 199.156 151.166 156.300 1.00 42.57 385 THR P N 1
ATOM 9320 C CA . THR D 2 385 ? 199.566 149.996 157.062 1.00 42.57 385 THR P CA 1
ATOM 9321 C C . THR D 2 385 ? 200.942 149.490 156.657 1.00 42.57 385 THR P C 1
ATOM 9322 O O . THR D 2 385 ? 201.295 148.350 156.980 1.00 42.57 385 THR P O 1
ATOM 9326 N N . GLU D 2 386 ? 201.721 150.303 155.954 1.00 42.30 386 GLU P N 1
ATOM 9327 C CA . GLU D 2 386 ? 203.057 149.905 155.549 1.00 42.30 386 GLU P CA 1
ATOM 9328 C C . GLU D 2 386 ? 204.048 150.154 156.676 1.00 42.30 386 GLU P C 1
ATOM 9329 O O . GLU D 2 386 ? 203.848 151.026 157.527 1.00 42.30 386 GLU P O 1
ATOM 9335 N N . TYR D 2 387 ? 205.114 149.366 156.683 1.00 41.47 387 TYR P N 1
ATOM 9336 C CA . TYR D 2 387 ? 206.186 149.571 157.642 1.00 41.47 387 TYR P CA 1
ATOM 9337 C C . TYR D 2 387 ? 206.571 151.049 157.673 1.00 41.47 387 TYR P C 1
ATOM 9338 O O . TYR D 2 387 ? 206.571 151.709 156.626 1.00 41.47 387 TYR P O 1
ATOM 9347 N N . PRO D 2 388 ? 206.912 151.606 158.844 1.00 39.46 388 PRO P N 1
ATOM 9348 C CA . PRO D 2 388 ? 206.979 150.993 160.173 1.00 39.46 388 PRO P CA 1
ATOM 9349 C C . PRO D 2 388 ? 205.698 151.132 160.991 1.00 39.46 388 PRO P C 1
ATOM 9350 O O . PRO D 2 388 ? 205.627 150.627 162.110 1.00 39.46 388 PRO P O 1
ATOM 9354 N N . TYR D 2 389 ? 204.699 151.812 160.428 1.00 36.70 389 TYR P N 1
ATOM 9355 C CA . TYR D 2 389 ? 203.513 152.172 161.198 1.00 36.70 389 TYR P CA 1
ATOM 9356 C C . TYR D 2 389 ? 202.843 150.961 161.835 1.00 36.70 389 TYR P C 1
ATOM 9357 O O . TYR D 2 389 ? 202.178 151.093 162.870 1.00 36.70 389 TYR P O 1
ATOM 9366 N N . ASP D 2 390 ? 203.002 149.779 161.242 1.00 38.96 390 ASP P N 1
ATOM 9367 C CA . ASP D 2 390 ? 202.374 148.586 161.799 1.00 38.96 390 ASP P CA 1
ATOM 9368 C C . ASP D 2 390 ? 202.925 148.277 163.186 1.00 38.96 390 ASP P C 1
ATOM 9369 O O . ASP D 2 390 ? 202.165 148.027 164.132 1.00 38.96 390 ASP P O 1
ATOM 9374 N N . TRP D 2 391 ? 204.252 148.280 163.321 1.00 38.45 391 TRP P N 1
ATOM 9375 C CA . TRP D 2 391 ? 204.863 148.041 164.622 1.00 38.45 391 TRP P CA 1
ATOM 9376 C C . TRP D 2 391 ? 204.402 149.078 165.635 1.00 38.45 391 TRP P C 1
ATOM 9377 O O . TRP D 2 391 ? 204.134 148.750 166.797 1.00 38.45 391 TRP P O 1
ATOM 9388 N N . ILE D 2 392 ? 204.302 150.336 165.209 1.00 33.83 392 ILE P N 1
ATOM 9389 C CA . ILE D 2 392 ? 203.878 151.402 166.109 1.00 33.83 392 ILE P CA 1
ATOM 9390 C C . ILE D 2 392 ? 202.470 151.134 166.620 1.00 33.83 392 ILE P C 1
ATOM 9391 O O . ILE D 2 392 ? 202.199 151.210 167.825 1.00 33.83 392 ILE P O 1
ATOM 9396 N N . SER D 2 393 ? 201.545 150.842 165.706 1.00 33.78 393 SER P N 1
ATOM 9397 C CA . SER D 2 393 ? 200.167 150.597 166.111 1.00 33.78 393 SER P CA 1
ATOM 9398 C C . SER D 2 393 ? 200.080 149.404 167.051 1.00 33.78 393 SER P C 1
ATOM 9399 O O . SER D 2 393 ? 199.340 149.435 168.045 1.00 33.78 393 SER P O 1
ATOM 9402 N N . LEU D 2 394 ? 200.828 148.342 166.753 1.00 35.55 394 LEU P N 1
ATOM 9403 C CA . LEU D 2 394 ? 200.801 147.166 167.612 1.00 35.55 394 LEU P CA 1
ATOM 9404 C C . LEU D 2 394 ? 201.304 147.507 169.008 1.00 35.55 394 LEU P C 1
ATOM 9405 O O . LEU D 2 394 ? 200.690 147.132 170.014 1.00 35.55 394 LEU P O 1
ATOM 9410 N N . ILE D 2 395 ? 202.419 148.235 169.085 1.00 31.75 395 ILE P N 1
ATOM 9411 C CA . ILE D 2 395 ? 202.969 148.627 170.379 1.00 31.75 395 ILE P CA 1
ATOM 9412 C C . ILE D 2 395 ? 201.949 149.438 171.163 1.00 31.75 395 ILE P C 1
ATOM 9413 O O . ILE D 2 395 ? 201.747 149.226 172.364 1.00 31.75 395 ILE P O 1
ATOM 9418 N N . ALA D 2 396 ? 201.302 150.392 170.496 1.00 29.06 396 ALA P N 1
ATOM 9419 C CA . ALA D 2 396 ? 200.395 151.291 171.198 1.00 29.06 396 ALA P CA 1
ATOM 9420 C C . ALA D 2 396 ? 199.182 150.542 171.730 1.00 29.06 396 ALA P C 1
ATOM 9421 O O . ALA D 2 396 ? 198.776 150.730 172.885 1.00 29.06 396 ALA P O 1
ATOM 9423 N N . SER D 2 397 ? 198.575 149.699 170.895 1.00 30.21 397 SER P N 1
ATOM 9424 C CA . SER D 2 397 ? 197.441 148.910 171.362 1.00 30.21 397 SER P CA 1
ATOM 9425 C C . SER D 2 397 ? 197.847 148.005 172.517 1.00 30.21 397 SER P C 1
ATOM 9426 O O . SER D 2 397 ? 197.115 147.874 173.513 1.00 30.21 397 SER P O 1
ATOM 9429 N N . THR D 2 398 ? 199.012 147.367 172.398 1.00 28.95 398 THR P N 1
ATOM 9430 C CA . THR D 2 398 ? 199.491 146.506 173.465 1.00 28.95 398 THR P CA 1
ATOM 9431 C C . THR D 2 398 ? 199.647 147.281 174.761 1.00 28.95 398 THR P C 1
ATOM 9432 O O . THR D 2 398 ? 199.298 146.779 175.832 1.00 28.95 398 THR P O 1
ATOM 9436 N N . TYR D 2 399 ? 200.157 148.510 174.687 1.00 26.63 399 TYR P N 1
ATOM 9437 C CA . TYR D 2 399 ? 200.329 149.288 175.908 1.00 26.63 399 TYR P CA 1
ATOM 9438 C C . TYR D 2 399 ? 198.989 149.694 176.498 1.00 26.63 399 TYR P C 1
ATOM 9439 O O . TYR D 2 399 ? 198.826 149.706 177.720 1.00 26.63 399 TYR P O 1
ATOM 9448 N N . TRP D 2 400 ? 198.036 150.080 175.655 1.00 25.55 400 TRP P N 1
ATOM 9449 C CA . TRP D 2 400 ? 196.698 150.388 176.148 1.00 25.55 400 TRP P CA 1
ATOM 9450 C C . TRP D 2 400 ? 196.161 149.230 176.983 1.00 25.55 400 TRP P C 1
ATOM 9451 O O . TRP D 2 400 ? 195.795 149.387 178.162 1.00 25.55 400 TRP P O 1
ATOM 9462 N N . PHE D 2 401 ? 196.144 148.040 176.380 1.00 26.96 401 PHE P N 1
ATOM 9463 C CA . PHE D 2 401 ? 195.620 146.876 177.084 1.00 26.96 401 PHE P CA 1
ATOM 9464 C C . PHE D 2 401 ? 196.445 146.563 178.324 1.00 26.96 401 PHE P C 1
ATOM 9465 O O . PHE D 2 401 ? 195.893 146.205 179.371 1.00 26.96 401 PHE P O 1
ATOM 9473 N N . ALA D 2 402 ? 197.767 146.701 178.229 1.00 26.28 402 ALA P N 1
ATOM 9474 C CA . ALA D 2 402 ? 198.631 146.392 179.358 1.00 26.28 402 ALA P CA 1
ATOM 9475 C C . ALA D 2 402 ? 198.331 147.305 180.530 1.00 26.28 402 ALA P C 1
ATOM 9476 O O . ALA D 2 402 ? 198.108 146.843 181.652 1.00 26.28 402 ALA P O 1
ATOM 9478 N N . TYR D 2 403 ? 198.332 148.611 180.288 1.00 25.58 403 TYR P N 1
ATOM 9479 C CA . TYR D 2 403 ? 197.948 149.565 181.310 1.00 25.58 403 TYR P CA 1
ATOM 9480 C C . TYR D 2 403 ? 196.698 149.040 181.982 1.00 25.58 403 TYR P C 1
ATOM 9481 O O . TYR D 2 403 ? 196.773 148.523 183.104 1.00 25.58 403 TYR P O 1
ATOM 9490 N N . PHE D 2 404 ? 195.601 148.997 181.223 1.00 24.57 404 PHE P N 1
ATOM 9491 C CA . PHE D 2 404 ? 194.300 148.814 181.853 1.00 24.57 404 PHE P CA 1
ATOM 9492 C C . PHE D 2 404 ? 194.130 147.446 182.497 1.00 24.57 404 PHE P C 1
ATOM 9493 O O . PHE D 2 404 ? 193.270 147.300 183.370 1.00 24.57 404 PHE P O 1
ATOM 9501 N N . LEU D 2 405 ? 194.919 146.447 182.109 1.00 26.46 405 LEU P N 1
ATOM 9502 C CA . LEU D 2 405 ? 194.768 145.115 182.679 1.00 26.46 405 LEU P CA 1
ATOM 9503 C C . LEU D 2 405 ? 195.742 144.841 183.816 1.00 26.46 405 LEU P C 1
ATOM 9504 O O . LEU D 2 405 ? 195.318 144.485 184.919 1.00 26.46 405 LEU P O 1
ATOM 9509 N N . VAL D 2 406 ? 197.039 144.996 183.577 1.00 27.38 406 VAL P N 1
ATOM 9510 C CA . VAL D 2 406 ? 198.049 144.600 184.542 1.00 27.38 406 VAL P CA 1
ATOM 9511 C C . VAL D 2 406 ? 198.559 145.783 185.356 1.00 27.38 406 VAL P C 1
ATOM 9512 O O . VAL D 2 406 ? 198.802 145.643 186.554 1.00 27.38 406 VAL P O 1
ATOM 9516 N N . ILE D 2 407 ? 198.728 146.959 184.746 1.00 27.47 407 ILE P N 1
ATOM 9517 C CA . ILE D 2 407 ? 199.530 147.988 185.399 1.00 27.47 407 ILE P CA 1
ATOM 9518 C C . ILE D 2 407 ? 198.877 148.438 186.695 1.00 27.47 407 ILE P C 1
ATOM 9519 O O . ILE D 2 407 ? 199.558 148.678 187.699 1.00 27.47 407 ILE P O 1
ATOM 9524 N N . LEU D 2 408 ? 197.561 148.547 186.704 1.00 27.84 408 LEU P N 1
ATOM 9525 C CA . LEU D 2 408 ? 196.874 149.137 187.841 1.00 27.84 408 LEU P CA 1
ATOM 9526 C C . LEU D 2 408 ? 196.929 148.212 189.052 1.00 27.84 408 LEU P C 1
ATOM 9527 O O . LEU D 2 408 ? 197.144 148.684 190.174 1.00 27.84 408 LEU P O 1
ATOM 9532 N N . PRO D 2 409 ? 196.727 146.903 188.882 1.00 28.95 409 PRO P N 1
ATOM 9533 C CA . PRO D 2 409 ? 196.923 145.992 190.025 1.00 28.95 409 PRO P CA 1
ATOM 9534 C C . PRO D 2 409 ? 198.301 146.088 190.664 1.00 28.95 409 PRO P C 1
ATOM 9535 O O . PRO D 2 409 ? 198.410 146.195 191.894 1.00 28.95 409 PRO P O 1
ATOM 9539 N N . LEU D 2 410 ? 199.364 146.021 189.860 1.00 30.05 410 LEU P N 1
ATOM 9540 C CA . LEU D 2 410 ? 200.713 146.099 190.409 1.00 30.05 410 LEU P CA 1
ATOM 9541 C C . LEU D 2 410 ? 200.907 147.377 191.214 1.00 30.05 410 LEU P C 1
ATOM 9542 O O . LEU D 2 410 ? 201.515 147.365 192.294 1.00 30.05 410 LEU P O 1
ATOM 9547 N N . LEU D 2 411 ? 200.404 148.496 190.696 1.00 30.58 411 LEU P N 1
ATOM 9548 C CA . LEU D 2 411 ? 200.477 149.748 191.434 1.00 30.58 411 LEU P CA 1
ATOM 9549 C C . LEU D 2 411 ? 199.721 149.637 192.750 1.00 30.58 411 LEU P C 1
ATOM 9550 O O . LEU D 2 411 ? 200.281 149.866 193.826 1.00 30.58 411 LEU P O 1
ATOM 9555 N N . GLY D 2 412 ? 198.449 149.262 192.684 1.00 31.99 412 GLY P N 1
ATOM 9556 C CA . GLY D 2 412 ? 197.647 149.117 193.880 1.00 31.99 412 GLY P CA 1
ATOM 9557 C C . GLY D 2 412 ? 198.339 148.262 194.917 1.00 31.99 412 GLY P C 1
ATOM 9558 O O . GLY D 2 412 ? 198.084 148.386 196.118 1.00 31.99 412 GLY P O 1
ATOM 9559 N N . ALA D 2 413 ? 199.224 147.383 194.452 1.00 32.87 413 ALA P N 1
ATOM 9560 C CA . ALA D 2 413 ? 200.013 146.577 195.374 1.00 32.87 413 ALA P CA 1
ATOM 9561 C C . ALA D 2 413 ? 201.152 147.382 195.992 1.00 32.87 413 ALA P C 1
ATOM 9562 O O . ALA D 2 413 ? 201.274 147.451 197.219 1.00 32.87 413 ALA P O 1
ATOM 9564 N N . THR D 2 414 ? 201.993 147.998 195.162 1.00 33.95 414 THR P N 1
ATOM 9565 C CA . THR D 2 414 ? 203.263 148.566 195.625 1.00 33.95 414 THR P CA 1
ATOM 9566 C C . THR D 2 414 ? 203.416 150.030 195.207 1.00 33.95 414 THR P C 1
ATOM 9567 O O . THR D 2 414 ? 204.433 150.433 194.639 1.00 33.95 414 THR P O 1
ATOM 9571 N N . GLU D 2 415 ? 202.403 150.853 195.485 1.00 34.43 415 GLU P N 1
ATOM 9572 C CA . GLU D 2 415 ? 202.374 152.244 195.027 1.00 34.43 415 GLU P CA 1
ATOM 9573 C C . GLU D 2 415 ? 201.893 153.206 196.121 1.00 34.43 415 GLU P C 1
ATOM 9574 O O . GLU D 2 415 ? 200.948 153.967 195.940 1.00 34.43 415 GLU P O 1
ATOM 9580 N N . LYS D 2 416 ? 202.512 153.168 197.306 1.00 38.51 416 LYS P N 1
ATOM 9581 C CA . LYS D 2 416 ? 202.178 154.122 198.370 1.00 38.51 416 LYS P CA 1
ATOM 9582 C C . LYS D 2 416 ? 203.415 154.746 199.018 1.00 38.51 416 LYS P C 1
ATOM 9583 O O . LYS D 2 416 ? 203.568 154.720 200.239 1.00 38.51 416 LYS P O 1
ATOM 9589 N N . PRO D 2 417 ? 204.336 155.315 198.222 1.00 39.53 417 PRO P N 1
ATOM 9590 C CA . PRO D 2 417 ? 205.369 156.202 198.769 1.00 39.53 417 PRO P CA 1
ATOM 9591 C C . PRO D 2 417 ? 204.999 157.688 198.732 1.00 39.53 417 PRO P C 1
ATOM 9592 O O . PRO D 2 417 ? 205.742 158.522 198.203 1.00 39.53 417 PRO P O 1
ATOM 9596 N N . GLU D 2 418 ? 203.841 158.039 199.304 1.00 35.76 418 GLU P N 1
ATOM 9597 C CA . GLU D 2 418 ? 203.430 159.446 199.327 1.00 35.76 418 GLU P CA 1
ATOM 9598 C C . GLU D 2 418 ? 202.596 159.791 200.551 1.00 35.76 418 GLU P C 1
ATOM 9599 O O . GLU D 2 418 ? 201.762 158.978 200.974 1.00 35.76 418 GLU P O 1
ATOM 9605 N N . PRO D 2 419 ? 202.791 160.982 201.131 1.00 37.90 419 PRO P N 1
ATOM 9606 C CA . PRO D 2 419 ? 201.956 161.429 202.255 1.00 37.90 419 PRO P CA 1
ATOM 9607 C C . PRO D 2 419 ? 200.651 162.035 201.764 1.00 37.90 419 PRO P C 1
ATOM 9608 O O . PRO D 2 419 ? 200.635 163.117 201.168 1.00 37.90 419 PRO P O 1
ATOM 9610 N N . ILE D 2 420 ? 199.547 161.341 202.022 1.00 32.97 420 ILE P N 1
ATOM 9611 C CA . ILE D 2 420 ? 198.232 161.771 201.553 1.00 32.97 420 ILE P CA 1
ATOM 9612 C C . ILE D 2 420 ? 197.831 163.039 202.295 1.00 32.97 420 ILE P C 1
ATOM 9613 O O . ILE D 2 420 ? 198.204 163.218 203.462 1.00 32.97 420 ILE P O 1
ATOM 9615 N N . PRO D 2 421 ? 197.081 163.941 201.664 1.00 31.41 421 PRO P N 1
ATOM 9616 C CA . PRO D 2 421 ? 196.671 165.171 202.350 1.00 31.41 421 PRO P CA 1
ATOM 9617 C C . PRO D 2 421 ? 195.327 165.031 203.045 1.00 31.41 421 PRO P C 1
ATOM 9618 O O . PRO D 2 421 ? 194.366 164.482 202.504 1.00 31.41 421 PRO P O 1
ATOM 9620 N N . ALA D 2 422 ? 195.272 165.537 204.272 1.00 31.55 422 ALA P N 1
ATOM 9621 C CA . ALA D 2 422 ? 194.039 165.623 205.034 1.00 31.55 422 ALA P CA 1
ATOM 9622 C C . ALA D 2 422 ? 193.449 167.017 204.876 1.00 31.55 422 ALA P C 1
ATOM 9623 O O . ALA D 2 422 ? 194.017 167.888 204.215 1.00 31.55 422 ALA P O 1
ATOM 9625 N N . SER D 2 423 ? 192.292 167.235 205.499 1.00 32.94 423 SER P N 1
ATOM 9626 C CA . SER D 2 423 ? 191.737 168.577 205.637 1.00 32.94 423 SER P CA 1
ATOM 9627 C C . SER D 2 423 ? 191.536 169.225 204.264 1.00 32.94 423 SER P C 1
ATOM 9628 O O . SER D 2 423 ? 192.239 170.156 203.868 1.00 32.94 423 SER P O 1
ATOM 9630 N N . ILE D 2 424 ? 190.550 168.693 203.543 1.00 30.03 424 ILE P N 1
ATOM 9631 C CA . ILE D 2 424 ? 190.229 169.143 202.190 1.00 30.03 424 ILE P CA 1
ATOM 9632 C C . ILE D 2 424 ? 190.202 170.665 202.126 1.00 30.03 424 ILE P C 1
ATOM 9633 O O . ILE D 2 424 ? 190.271 171.248 201.039 1.00 30.03 424 ILE P O 1
ATOM 9635 N N . GLU D 2 425 ? 190.090 171.320 203.280 1.00 32.18 425 GLU P N 1
ATOM 9636 C CA . GLU D 2 425 ? 190.375 172.744 203.363 1.00 32.18 425 GLU P CA 1
ATOM 9637 C C . GLU D 2 425 ? 191.881 172.948 203.265 1.00 32.18 425 GLU P C 1
ATOM 9638 O O . GLU D 2 425 ? 192.579 172.984 204.284 1.00 32.18 425 GLU P O 1
ATOM 9640 N N . GLU D 2 426 ? 192.388 173.068 202.037 1.00 40.12 426 GLU P N 1
ATOM 9641 C CA . GLU D 2 426 ? 193.820 173.206 201.783 1.00 40.12 426 GLU P CA 1
ATOM 9642 C C . GLU D 2 426 ? 194.131 174.692 201.633 1.00 40.12 426 GLU P C 1
ATOM 9643 O O . GLU D 2 426 ? 194.259 175.228 200.533 1.00 40.12 426 GLU P O 1
ATOM 9645 N N . ASP D 2 427 ? 194.239 175.367 202.779 1.00 45.29 427 ASP P N 1
ATOM 9646 C CA . ASP D 2 427 ? 194.613 176.780 202.820 1.00 45.29 427 ASP P CA 1
ATOM 9647 C C . ASP D 2 427 ? 196.136 176.861 202.842 1.00 45.29 427 ASP P C 1
ATOM 9648 O O . ASP D 2 427 ? 196.774 176.991 203.888 1.00 45.29 427 ASP P O 1
ATOM 9650 N N . PHE D 2 428 ? 196.722 176.775 201.652 1.00 47.86 428 PHE P N 1
ATOM 9651 C CA . PHE D 2 428 ? 198.170 176.803 201.503 1.00 47.86 428 PHE P CA 1
ATOM 9652 C C . PHE D 2 428 ? 198.647 178.197 201.114 1.00 47.86 428 PHE P C 1
ATOM 9653 O O . PHE D 2 428 ? 197.984 178.899 200.351 1.00 47.86 428 PHE P O 1
ATOM 9655 N N . PRO E 3 26 ? 205.209 186.299 145.066 1.00 48.55 5 PRO Q N 1
ATOM 9656 C CA . PRO E 3 26 ? 205.343 184.891 145.471 1.00 48.55 5 PRO Q CA 1
ATOM 9657 C C . PRO E 3 26 ? 204.248 183.828 145.303 1.00 48.55 5 PRO Q C 1
ATOM 9658 O O . PRO E 3 26 ? 204.057 183.319 144.199 1.00 48.55 5 PRO Q O 1
ATOM 9660 N N . ASP E 3 27 ? 203.545 183.499 146.388 1.00 46.95 6 ASP Q N 1
ATOM 9661 C CA . ASP E 3 27 ? 202.457 182.533 146.310 1.00 46.95 6 ASP Q CA 1
ATOM 9662 C C . ASP E 3 27 ? 201.224 183.092 145.616 1.00 46.95 6 ASP Q C 1
ATOM 9663 O O . ASP E 3 27 ? 200.269 182.339 145.394 1.00 46.95 6 ASP Q O 1
ATOM 9665 N N . HIS E 3 28 ? 201.219 184.378 145.269 1.00 42.96 7 HIS Q N 1
ATOM 9666 C CA . HIS E 3 28 ? 200.091 185.001 144.585 1.00 42.96 7 HIS Q CA 1
ATOM 9667 C C . HIS E 3 28 ? 198.805 184.809 145.383 1.00 42.96 7 HIS Q C 1
ATOM 9668 O O . HIS E 3 28 ? 197.792 184.320 144.880 1.00 42.96 7 HIS Q O 1
ATOM 9675 N N . ALA E 3 29 ? 198.862 185.199 146.653 1.00 37.86 8 ALA Q N 1
ATOM 9676 C CA . ALA E 3 29 ? 197.691 185.123 147.511 1.00 37.86 8 ALA Q CA 1
ATOM 9677 C C . ALA E 3 29 ? 196.544 185.930 146.922 1.00 37.86 8 ALA Q C 1
ATOM 9678 O O . ALA E 3 29 ? 196.751 186.958 146.273 1.00 37.86 8 ALA Q O 1
ATOM 9680 N N . PHE E 3 30 ? 195.327 185.456 147.154 1.00 31.47 9 PHE Q N 1
ATOM 9681 C CA . PHE E 3 30 ? 194.137 186.139 146.673 1.00 31.47 9 PHE Q CA 1
ATOM 9682 C C . PHE E 3 30 ? 193.767 187.250 147.649 1.00 31.47 9 PHE Q C 1
ATOM 9683 O O . PHE E 3 30 ? 194.511 187.570 148.580 1.00 31.47 9 PHE Q O 1
ATOM 9691 N N . SER E 3 31 ? 192.600 187.855 147.442 1.00 30.29 10 SER Q N 1
ATOM 9692 C CA . SER E 3 31 ? 192.133 188.894 148.347 1.00 30.29 10 SER Q CA 1
ATOM 9693 C C . SER E 3 31 ? 191.498 188.296 149.593 1.00 30.29 10 SER Q C 1
ATOM 9694 O O . SER E 3 31 ? 191.752 188.762 150.708 1.00 30.29 10 SER Q O 1
ATOM 9697 N N . PHE E 3 32 ? 190.682 187.262 149.420 1.00 27.35 11 PHE Q N 1
ATOM 9698 C CA . PHE E 3 32 ? 189.947 186.653 150.518 1.00 27.35 11 PHE Q CA 1
ATOM 9699 C C . PHE E 3 32 ? 190.818 185.797 151.425 1.00 27.35 11 PHE Q C 1
ATOM 9700 O O . PHE E 3 32 ? 190.325 185.312 152.448 1.00 27.35 11 PHE Q O 1
ATOM 9708 N N . GLU E 3 33 ? 192.089 185.598 151.085 1.00 28.82 12 GLU Q N 1
ATOM 9709 C CA . GLU E 3 33 ? 192.967 184.729 151.862 1.00 28.82 12 GLU Q CA 1
ATOM 9710 C C . GLU E 3 33 ? 193.385 185.474 153.126 1.00 28.82 12 GLU Q C 1
ATOM 9711 O O . GLU E 3 33 ? 194.455 186.080 153.211 1.00 28.82 12 GLU Q O 1
ATOM 9713 N N . GLY E 3 34 ? 192.513 185.430 154.122 1.00 26.34 13 GLY Q N 1
ATOM 9714 C CA . GLY E 3 34 ? 192.819 186.030 155.402 1.00 26.34 13 GLY Q CA 1
ATOM 9715 C C . GLY E 3 34 ? 191.557 186.333 156.185 1.00 26.34 13 GLY Q C 1
ATOM 9716 O O . GLY E 3 34 ? 190.466 185.873 155.853 1.00 26.34 13 GLY Q O 1
ATOM 9717 N N . ILE E 3 35 ? 191.745 187.128 157.244 1.00 25.14 14 ILE Q N 1
ATOM 9718 C CA . ILE E 3 35 ? 190.644 187.547 158.108 1.00 25.14 14 ILE Q CA 1
ATOM 9719 C C . ILE E 3 35 ? 189.771 188.604 157.457 1.00 25.14 14 ILE Q C 1
ATOM 9720 O O . ILE E 3 35 ? 188.748 188.997 158.031 1.00 25.14 14 ILE Q O 1
ATOM 9725 N N . PHE E 3 36 ? 190.132 189.060 156.264 1.00 27.37 15 PHE Q N 1
ATOM 9726 C CA . PHE E 3 36 ? 189.372 190.068 155.535 1.00 27.37 15 PHE Q CA 1
ATOM 9727 C C . PHE E 3 36 ? 189.374 189.652 154.068 1.00 27.37 15 PHE Q C 1
ATOM 9728 O O . PHE E 3 36 ? 189.663 188.499 153.729 1.00 27.37 15 PHE Q O 1
ATOM 9736 N N . GLY E 3 37 ? 189.041 190.581 153.177 1.00 29.04 16 GLY Q N 1
ATOM 9737 C CA . GLY E 3 37 ? 189.112 190.292 151.758 1.00 29.04 16 GLY Q CA 1
ATOM 9738 C C . GLY E 3 37 ? 187.803 189.878 151.121 1.00 29.04 16 GLY Q C 1
ATOM 9739 O O . GLY E 3 37 ? 187.704 188.798 150.532 1.00 29.04 16 GLY Q O 1
ATOM 9740 N N . LYS E 3 38 ? 186.791 190.734 151.224 1.00 29.27 17 LYS Q N 1
ATOM 9741 C CA . LYS E 3 38 ? 185.462 190.389 150.742 1.00 29.27 17 LYS Q CA 1
ATOM 9742 C C . LYS E 3 38 ? 185.364 190.386 149.220 1.00 29.27 17 LYS Q C 1
ATOM 9743 O O . LYS E 3 38 ? 184.646 191.206 148.639 1.00 29.27 17 LYS Q O 1
ATOM 9744 N N . TYR E 3 39 ? 186.079 189.469 148.571 1.00 26.86 18 TYR Q N 1
ATOM 9745 C CA . TYR E 3 39 ? 185.789 189.064 147.196 1.00 26.86 18 TYR Q CA 1
ATOM 9746 C C . TYR E 3 39 ? 185.716 190.267 146.251 1.00 26.86 18 TYR Q C 1
ATOM 9747 O O . TYR E 3 39 ? 184.647 190.669 145.793 1.00 26.86 18 TYR Q O 1
ATOM 9755 N N . ASP E 3 40 ? 186.881 190.857 145.998 1.00 32.78 19 ASP Q N 1
ATOM 9756 C CA . ASP E 3 40 ? 186.989 191.920 145.006 1.00 32.78 19 ASP Q CA 1
ATOM 9757 C C . ASP E 3 40 ? 186.202 191.556 143.756 1.00 32.78 19 ASP Q C 1
ATOM 9758 O O . ASP E 3 40 ? 186.491 190.554 143.095 1.00 32.78 19 ASP Q O 1
ATOM 9763 N N . GLN E 3 41 ? 185.206 192.379 143.424 1.00 33.59 20 GLN Q N 1
ATOM 9764 C CA . GLN E 3 41 ? 184.164 191.941 142.502 1.00 33.59 20 GLN Q CA 1
ATOM 9765 C C . GLN E 3 41 ? 184.579 192.039 141.041 1.00 33.59 20 GLN Q C 1
ATOM 9766 O O . GLN E 3 41 ? 184.122 191.233 140.224 1.00 33.59 20 GLN Q O 1
ATOM 9772 N N . ALA E 3 42 ? 185.413 193.013 140.679 1.00 33.59 21 ALA Q N 1
ATOM 9773 C CA . ALA E 3 42 ? 185.882 193.086 139.300 1.00 33.59 21 ALA Q CA 1
ATOM 9774 C C . ALA E 3 42 ? 186.575 191.793 138.896 1.00 33.59 21 ALA Q C 1
ATOM 9775 O O . ALA E 3 42 ? 186.397 191.301 137.773 1.00 33.59 21 ALA Q O 1
ATOM 9777 N N . GLN E 3 43 ? 187.375 191.234 139.802 1.00 32.46 22 GLN Q N 1
ATOM 9778 C CA . GLN E 3 43 ? 187.998 189.940 139.560 1.00 32.46 22 GLN Q CA 1
ATOM 9779 C C . GLN E 3 43 ? 186.950 188.890 139.229 1.00 32.46 22 GLN Q C 1
ATOM 9780 O O . GLN E 3 43 ? 187.145 188.058 138.334 1.00 32.46 22 GLN Q O 1
ATOM 9786 N N . LEU E 3 44 ? 185.813 188.935 139.920 1.00 30.59 23 LEU Q N 1
ATOM 9787 C CA . LEU E 3 44 ? 184.787 187.923 139.709 1.00 30.59 23 LEU Q CA 1
ATOM 9788 C C . LEU E 3 44 ? 184.056 188.141 138.393 1.00 30.59 23 LEU Q C 1
ATOM 9789 O O . LEU E 3 44 ? 183.686 187.176 137.719 1.00 30.59 23 LEU Q O 1
ATOM 9794 N N . ARG E 3 45 ? 183.837 189.395 138.006 1.00 32.86 24 ARG Q N 1
ATOM 9795 C CA . ARG E 3 45 ? 183.245 189.656 136.700 1.00 32.86 24 ARG Q CA 1
ATOM 9796 C C . ARG E 3 45 ? 184.164 189.174 135.585 1.00 32.86 24 ARG Q C 1
ATOM 9797 O O . ARG E 3 45 ? 183.701 188.637 134.570 1.00 32.86 24 ARG Q O 1
ATOM 9805 N N . ARG E 3 46 ? 185.473 189.344 135.763 1.00 35.22 25 ARG Q N 1
ATOM 9806 C CA . ARG E 3 46 ? 186.418 188.823 134.782 1.00 35.22 25 ARG Q CA 1
ATOM 9807 C C . ARG E 3 46 ? 186.357 187.302 134.732 1.00 35.22 25 ARG Q C 1
ATOM 9808 O O . ARG E 3 46 ? 186.331 186.698 133.651 1.00 35.22 25 ARG Q O 1
ATOM 9816 N N . GLY E 3 47 ? 186.338 186.664 135.901 1.00 32.64 26 GLY Q N 1
ATOM 9817 C CA . GLY E 3 47 ? 186.197 185.221 135.939 1.00 32.64 26 GLY Q CA 1
ATOM 9818 C C . GLY E 3 47 ? 184.916 184.743 135.291 1.00 32.64 26 GLY Q C 1
ATOM 9819 O O . GLY E 3 47 ? 184.876 183.661 134.702 1.00 32.64 26 GLY Q O 1
ATOM 9820 N N . PHE E 3 48 ? 183.858 185.544 135.374 1.00 32.46 27 PHE Q N 1
ATOM 9821 C CA . PHE E 3 48 ? 182.600 185.173 134.741 1.00 32.46 27 PHE Q CA 1
ATOM 9822 C C . PHE E 3 48 ? 182.699 185.285 133.227 1.00 32.46 27 PHE Q C 1
ATOM 9823 O O . PHE E 3 48 ? 182.212 184.411 132.501 1.00 32.46 27 PHE Q O 1
ATOM 9831 N N . GLN E 3 49 ? 183.362 186.329 132.743 1.00 36.22 28 GLN Q N 1
ATOM 9832 C CA . GLN E 3 49 ? 183.536 186.498 131.307 1.00 36.22 28 GLN Q CA 1
ATOM 9833 C C . GLN E 3 49 ? 184.265 185.280 130.742 1.00 36.22 28 GLN Q C 1
ATOM 9834 O O . GLN E 3 49 ? 183.986 184.839 129.627 1.00 36.22 28 GLN Q O 1
ATOM 9840 N N . VAL E 3 50 ? 185.191 184.727 131.517 1.00 33.90 29 VAL Q N 1
ATOM 9841 C CA . VAL E 3 50 ? 185.962 183.573 131.069 1.00 33.90 29 VAL Q CA 1
ATOM 9842 C C . VAL E 3 50 ? 185.197 182.256 131.195 1.00 33.90 29 VAL Q C 1
ATOM 9843 O O . VAL E 3 50 ? 185.198 181.439 130.276 1.00 33.90 29 VAL Q O 1
ATOM 9847 N N . TYR E 3 51 ? 184.544 182.058 132.334 1.00 52.62 30 TYR Q N 1
ATOM 9848 C CA . TYR E 3 51 ? 183.799 180.829 132.595 1.00 52.13 30 TYR Q CA 1
ATOM 9849 C C . TYR E 3 51 ? 182.700 180.526 131.575 1.00 51.80 30 TYR Q C 1
ATOM 9850 O O . TYR E 3 51 ? 182.544 179.383 131.148 1.00 51.69 30 TYR Q O 1
ATOM 9859 N N . ASN E 3 52 ? 181.941 181.546 131.188 1.00 51.67 31 ASN Q N 1
ATOM 9860 C CA . ASN E 3 52 ? 180.835 181.363 130.248 1.00 51.33 31 ASN Q CA 1
ATOM 9861 C C . ASN E 3 52 ? 181.286 181.219 128.795 1.00 51.66 31 ASN Q C 1
ATOM 9862 O O . ASN E 3 52 ? 180.546 180.710 127.952 1.00 51.41 31 ASN Q O 1
ATOM 9867 N N . GLU E 3 53 ? 182.502 181.670 128.514 1.00 52.24 32 GLU Q N 1
ATOM 9868 C CA . GLU E 3 53 ? 183.058 181.651 127.168 1.00 52.63 32 GLU Q CA 1
ATOM 9869 C C . GLU E 3 53 ? 184.095 180.558 126.947 1.00 52.93 32 GLU Q C 1
ATOM 9870 O O . GLU E 3 53 ? 184.459 180.308 125.793 1.00 53.22 32 GLU Q O 1
ATOM 9876 N N . VAL E 3 54 ? 184.571 179.902 128.010 1.00 52.92 33 VAL Q N 1
ATOM 9877 C CA . VAL E 3 54 ? 185.629 178.900 127.909 1.00 53.26 33 VAL Q CA 1
ATOM 9878 C C . VAL E 3 54 ? 185.195 177.640 128.645 1.00 52.87 33 VAL Q C 1
ATOM 9879 O O . VAL E 3 54 ? 184.929 176.605 128.024 1.00 52.74 33 VAL Q O 1
ATOM 9883 N N . CYS E 3 55 ? 185.112 177.718 129.973 1.00 52.69 34 CYS Q N 1
ATOM 9884 C CA . CYS E 3 55 ? 184.901 176.519 130.774 1.00 52.42 34 CYS Q CA 1
ATOM 9885 C C . CYS E 3 55 ? 183.507 175.940 130.581 1.00 51.83 34 CYS Q C 1
ATOM 9886 O O . CYS E 3 55 ? 183.322 174.724 130.709 1.00 51.66 34 CYS Q O 1
ATOM 9889 N N . SER E 3 56 ? 182.521 176.782 130.266 1.00 51.52 35 SER Q N 1
ATOM 9890 C CA . SER E 3 56 ? 181.145 176.313 130.146 1.00 50.95 35 SER Q CA 1
ATOM 9891 C C . SER E 3 56 ? 180.966 175.318 129.007 1.00 50.93 35 SER Q C 1
ATOM 9892 O O . SER E 3 56 ? 179.996 174.552 129.021 1.00 50.51 35 SER Q O 1
ATOM 9895 N N . ALA E 3 57 ? 181.880 175.306 128.032 1.00 51.41 36 ALA Q N 1
ATOM 9896 C CA . ALA E 3 57 ? 181.765 174.397 126.896 1.00 51.46 36 ALA Q CA 1
ATOM 9897 C C . ALA E 3 57 ? 181.755 172.938 127.331 1.00 51.34 36 ALA Q C 1
ATOM 9898 O O . ALA E 3 57 ? 181.109 172.104 126.685 1.00 51.15 36 ALA Q O 1
ATOM 9900 N N . CYS E 3 58 ? 182.458 172.614 128.417 1.00 51.48 37 CYS Q N 1
ATOM 9901 C CA . CYS E 3 58 ? 182.539 171.259 128.954 1.00 51.43 37 CYS Q CA 1
ATOM 9902 C C . CYS E 3 58 ? 181.973 171.137 130.359 1.00 51.05 37 CYS Q C 1
ATOM 9903 O O . CYS E 3 58 ? 181.336 170.127 130.673 1.00 50.76 37 CYS Q O 1
ATOM 9906 N N . HIS E 3 59 ? 182.185 172.136 131.212 1.00 51.06 38 HIS Q N 1
ATOM 9907 C CA . HIS E 3 59 ? 181.823 172.068 132.621 1.00 50.80 38 HIS Q CA 1
ATOM 9908 C C . HIS E 3 59 ? 180.460 172.704 132.877 1.00 50.26 38 HIS Q C 1
ATOM 9909 O O . HIS E 3 59 ? 179.908 173.421 132.041 1.00 50.14 38 HIS Q O 1
ATOM 9916 N N . GLY E 3 60 ? 179.924 172.425 134.068 1.00 49.97 39 GLY Q N 1
ATOM 9917 C CA . GLY E 3 60 ? 178.671 172.995 134.518 1.00 49.48 39 GLY Q CA 1
ATOM 9918 C C . GLY E 3 60 ? 178.743 173.330 135.995 1.00 49.45 39 GLY Q C 1
ATOM 9919 O O . GLY E 3 60 ? 179.743 173.056 136.663 1.00 49.80 39 GLY Q O 1
ATOM 9920 N N . MET E 3 61 ? 177.681 173.968 136.479 1.00 49.06 40 MET Q N 1
ATOM 9921 C CA . MET E 3 61 ? 177.553 174.377 137.871 1.00 49.00 40 MET Q CA 1
ATOM 9922 C C . MET E 3 61 ? 176.082 174.294 138.255 1.00 48.46 40 MET Q C 1
ATOM 9923 O O . MET E 3 61 ? 175.423 175.316 138.446 1.00 48.22 40 MET Q O 1
ATOM 9928 N N . LYS E 3 62 ? 175.570 173.073 138.366 1.00 48.31 41 LYS Q N 1
ATOM 9929 C CA . LYS E 3 62 ? 174.169 172.862 138.711 1.00 47.82 41 LYS Q CA 1
ATOM 9930 C C . LYS E 3 62 ? 173.842 173.417 140.093 1.00 47.63 41 LYS Q C 1
ATOM 9931 O O . LYS E 3 62 ? 172.778 173.999 140.301 1.00 47.22 41 LYS Q O 1
ATOM 9937 N N . PHE E 3 63 ? 174.760 173.232 141.035 1.00 47.94 42 PHE Q N 1
ATOM 9938 C CA . PHE E 3 63 ? 174.563 173.713 142.396 1.00 47.83 42 PHE Q CA 1
ATOM 9939 C C . PHE E 3 63 ? 174.592 175.237 142.485 1.00 47.89 42 PHE Q C 1
ATOM 9940 O O . PHE E 3 63 ? 174.693 175.794 143.578 1.00 47.78 42 PHE Q O 1
ATOM 9948 N N . VAL E 3 64 ? 174.506 175.911 141.342 1.00 24.57 43 VAL Q N 1
ATOM 9949 C CA . VAL E 3 64 ? 174.521 177.379 141.342 1.00 24.57 43 VAL Q CA 1
ATOM 9950 C C . VAL E 3 64 ? 173.358 178.093 140.645 1.00 24.57 43 VAL Q C 1
ATOM 9951 O O . VAL E 3 64 ? 173.260 178.062 139.418 1.00 24.57 43 VAL Q O 1
ATOM 9955 N N . PRO E 3 65 ? 172.473 178.746 141.418 1.00 26.40 44 PRO Q N 1
ATOM 9956 C CA . PRO E 3 65 ? 171.391 179.462 140.726 1.00 26.40 44 PRO Q CA 1
ATOM 9957 C C . PRO E 3 65 ? 171.893 180.666 139.918 1.00 26.40 44 PRO Q C 1
ATOM 9958 O O . PRO E 3 65 ? 172.933 181.250 140.233 1.00 26.40 44 PRO Q O 1
ATOM 9962 N N . ILE E 3 66 ? 171.127 181.060 138.903 1.00 28.97 45 ILE Q N 1
ATOM 9963 C CA . ILE E 3 66 ? 171.492 182.191 138.050 1.00 28.97 45 ILE Q CA 1
ATOM 9964 C C . ILE E 3 66 ? 171.190 183.547 138.698 1.00 28.97 45 ILE Q C 1
ATOM 9965 O O . ILE E 3 66 ? 171.799 184.543 138.349 1.00 28.97 45 ILE Q O 1
ATOM 9970 N N . ARG E 3 67 ? 170.358 183.539 139.747 1.00 27.64 46 ARG Q N 1
ATOM 9971 C CA . ARG E 3 67 ? 169.913 184.715 140.482 1.00 27.64 46 ARG Q CA 1
ATOM 9972 C C . ARG E 3 67 ? 170.956 185.156 141.527 1.00 27.64 46 ARG Q C 1
ATOM 9973 O O . ARG E 3 67 ? 170.777 186.184 142.180 1.00 27.64 46 ARG Q O 1
ATOM 9981 N N . THR E 3 68 ? 172.046 184.384 141.688 1.00 27.86 47 THR Q N 1
ATOM 9982 C CA . THR E 3 68 ? 173.110 184.742 142.615 1.00 27.86 47 THR Q CA 1
ATOM 9983 C C . THR E 3 68 ? 174.056 185.779 142.033 1.00 27.86 47 THR Q C 1
ATOM 9984 O O . THR E 3 68 ? 174.864 186.347 142.773 1.00 27.86 47 THR Q O 1
ATOM 9988 N N . LEU E 3 69 ? 173.978 186.031 140.739 1.00 29.37 48 LEU Q N 1
ATOM 9989 C CA . LEU E 3 69 ? 174.794 187.047 140.097 1.00 29.37 48 LEU Q CA 1
ATOM 9990 C C . LEU E 3 69 ? 174.298 188.443 140.361 1.00 29.37 48 LEU Q C 1
ATOM 9991 O O . LEU E 3 69 ? 174.819 189.406 139.792 1.00 29.37 48 LEU Q O 1
ATOM 9996 N N . ALA E 3 70 ? 173.282 188.564 141.207 1.00 31.24 49 ALA Q N 1
ATOM 9997 C CA . ALA E 3 70 ? 172.819 189.843 141.711 1.00 31.24 49 ALA Q CA 1
ATOM 9998 C C . ALA E 3 70 ? 172.934 189.963 143.218 1.00 31.24 49 ALA Q C 1
ATOM 9999 O O . ALA E 3 70 ? 173.054 191.079 143.727 1.00 31.24 49 ALA Q O 1
ATOM 10001 N N . ASP E 3 71 ? 172.899 188.847 143.942 1.00 32.78 50 ASP Q N 1
ATOM 10002 C CA . ASP E 3 71 ? 173.078 188.879 145.385 1.00 32.78 50 ASP Q CA 1
ATOM 10003 C C . ASP E 3 71 ? 174.396 189.554 145.736 1.00 32.78 50 ASP Q C 1
ATOM 10004 O O . ASP E 3 71 ? 175.383 189.445 145.006 1.00 32.78 50 ASP Q O 1
ATOM 10009 N N . ASP E 3 72 ? 174.402 190.258 146.863 1.00 33.34 51 ASP Q N 1
ATOM 10010 C CA . ASP E 3 72 ? 175.591 190.970 147.294 1.00 33.34 51 ASP Q CA 1
ATOM 10011 C C . ASP E 3 72 ? 176.723 189.989 147.595 1.00 33.34 51 ASP Q C 1
ATOM 10012 O O . ASP E 3 72 ? 176.541 188.771 147.633 1.00 33.34 51 ASP Q O 1
ATOM 10017 N N . GLY E 3 73 ? 177.910 190.547 147.808 1.00 29.81 52 GLY Q N 1
ATOM 10018 C CA . GLY E 3 73 ? 179.070 189.758 148.165 1.00 29.81 52 GLY Q CA 1
ATOM 10019 C C . GLY E 3 73 ? 179.976 189.462 146.991 1.00 29.81 52 GLY Q C 1
ATOM 10020 O O . GLY E 3 73 ? 181.202 189.522 147.114 1.00 29.81 52 GLY Q O 1
ATOM 10021 N N . GLY E 3 74 ? 179.383 189.148 145.846 1.00 30.44 53 GLY Q N 1
ATOM 10022 C CA . GLY E 3 74 ? 180.134 188.784 144.672 1.00 30.44 53 GLY Q CA 1
ATOM 10023 C C . GLY E 3 74 ? 179.851 189.718 143.516 1.00 30.44 53 GLY Q C 1
ATOM 10024 O O . GLY E 3 74 ? 179.812 190.941 143.681 1.00 30.44 53 GLY Q O 1
ATOM 10025 N N . PRO E 3 75 ? 179.651 189.169 142.318 1.00 30.57 54 PRO Q N 1
ATOM 10026 C CA . PRO E 3 75 ? 179.302 190.029 141.186 1.00 30.57 54 PRO Q CA 1
ATOM 10027 C C . PRO E 3 75 ? 177.893 190.567 141.321 1.00 30.57 54 PRO Q C 1
ATOM 10028 O O . PRO E 3 75 ? 176.917 189.835 141.136 1.00 30.57 54 PRO Q O 1
ATOM 10032 N N . GLN E 3 76 ? 177.775 191.846 141.653 1.00 33.01 55 GLN Q N 1
ATOM 10033 C CA . GLN E 3 76 ? 176.472 192.485 141.800 1.00 33.01 55 GLN Q CA 1
ATOM 10034 C C . GLN E 3 76 ? 175.970 193.010 140.459 1.00 33.01 55 GLN Q C 1
ATOM 10035 O O . GLN E 3 76 ? 175.655 194.187 140.294 1.00 33.01 55 GLN Q O 1
ATOM 10041 N N . LEU E 3 77 ? 175.899 192.107 139.484 1.00 33.08 56 LEU Q N 1
ATOM 10042 C CA . LEU E 3 77 ? 175.512 192.467 138.133 1.00 33.08 56 LEU Q CA 1
ATOM 10043 C C . LEU E 3 77 ? 174.100 193.049 138.105 1.00 33.08 56 LEU Q C 1
ATOM 10044 O O . LEU E 3 77 ? 173.364 193.034 139.094 1.00 33.08 56 LEU Q O 1
ATOM 10049 N N . ASP E 3 78 ? 173.733 193.571 136.942 1.00 37.42 57 ASP Q N 1
ATOM 10050 C CA . ASP E 3 78 ? 172.409 194.144 136.754 1.00 37.42 57 ASP Q CA 1
ATOM 10051 C C . ASP E 3 78 ? 171.405 193.037 136.451 1.00 37.42 57 ASP Q C 1
ATOM 10052 O O . ASP E 3 78 ? 171.602 192.285 135.491 1.00 37.42 57 ASP Q O 1
ATOM 10057 N N . PRO E 3 79 ? 170.330 192.900 137.233 1.00 37.71 58 PRO Q N 1
ATOM 10058 C CA . PRO E 3 79 ? 169.374 191.805 137.016 1.00 37.71 58 PRO Q CA 1
ATOM 10059 C C . PRO E 3 79 ? 168.956 191.583 135.570 1.00 37.71 58 PRO Q C 1
ATOM 10060 O O . PRO E 3 79 ? 168.851 190.436 135.121 1.00 37.71 58 PRO Q O 1
ATOM 10064 N N . THR E 3 80 ? 168.693 192.665 134.839 1.00 39.02 59 THR Q N 1
ATOM 10065 C CA . THR E 3 80 ? 168.230 192.524 133.463 1.00 39.02 59 THR Q CA 1
ATOM 10066 C C . THR E 3 80 ? 169.237 191.745 132.627 1.00 39.02 59 THR Q C 1
ATOM 10067 O O . THR E 3 80 ? 168.866 190.857 131.848 1.00 39.02 59 THR Q O 1
ATOM 10071 N N . PHE E 3 81 ? 170.522 192.073 132.769 1.00 37.33 60 PHE Q N 1
ATOM 10072 C CA . PHE E 3 81 ? 171.546 191.303 132.079 1.00 37.33 60 PHE Q CA 1
ATOM 10073 C C . PHE E 3 81 ? 171.511 189.846 132.509 1.00 37.33 60 PHE Q C 1
ATOM 10074 O O . PHE E 3 81 ? 171.793 188.954 131.704 1.00 37.33 60 PHE Q O 1
ATOM 10082 N N . VAL E 3 82 ? 171.151 189.584 133.764 1.00 35.26 61 VAL Q N 1
ATOM 10083 C CA . VAL E 3 82 ? 171.077 188.207 134.236 1.00 35.26 61 VAL Q CA 1
ATOM 10084 C C . VAL E 3 82 ? 169.965 187.461 133.513 1.00 35.26 61 VAL Q C 1
ATOM 10085 O O . VAL E 3 82 ? 170.149 186.326 133.064 1.00 35.26 61 VAL Q O 1
ATOM 10089 N N . ARG E 3 83 ? 168.795 188.088 133.390 1.00 37.94 62 ARG Q N 1
ATOM 10090 C CA . ARG E 3 83 ? 167.695 187.442 132.682 1.00 37.94 62 ARG Q CA 1
ATOM 10091 C C . ARG E 3 83 ? 168.052 187.208 131.221 1.00 37.94 62 ARG Q C 1
ATOM 10092 O O . ARG E 3 83 ? 167.738 186.152 130.655 1.00 37.94 62 ARG Q O 1
ATOM 10100 N N . GLU E 3 84 ? 168.714 188.182 130.595 1.00 38.66 63 GLU Q N 1
ATOM 10101 C CA . GLU E 3 84 ? 169.146 188.010 129.212 1.00 38.66 63 GLU Q CA 1
ATOM 10102 C C . GLU E 3 84 ? 170.095 186.825 129.085 1.00 38.66 63 GLU Q C 1
ATOM 10103 O O . GLU E 3 84 ? 169.873 185.913 128.278 1.00 38.66 63 GLU Q O 1
ATOM 10109 N N . TYR E 3 85 ? 171.164 186.825 129.884 1.00 34.51 64 TYR Q N 1
ATOM 10110 C CA . TYR E 3 85 ? 172.148 185.755 129.825 1.00 34.51 64 TYR Q CA 1
ATOM 10111 C C . TYR E 3 85 ? 171.520 184.404 130.118 1.00 34.51 64 TYR Q C 1
ATOM 10112 O O . TYR E 3 85 ? 171.947 183.385 129.562 1.00 34.51 64 TYR Q O 1
ATOM 10121 N N . ALA E 3 86 ? 170.507 184.373 130.980 1.00 35.10 65 ALA Q N 1
ATOM 10122 C CA . ALA E 3 86 ? 169.815 183.125 131.266 1.00 35.10 65 ALA Q CA 1
ATOM 10123 C C . ALA E 3 86 ? 169.058 182.638 130.042 1.00 35.10 65 ALA Q C 1
ATOM 10124 O O . ALA E 3 86 ? 169.245 181.505 129.587 1.00 35.10 65 ALA Q O 1
ATOM 10126 N N . ALA E 3 87 ? 168.195 183.490 129.488 1.00 37.03 66 ALA Q N 1
ATOM 10127 C CA . ALA E 3 87 ? 167.454 183.104 128.295 1.00 37.03 66 ALA Q CA 1
ATOM 10128 C C . ALA E 3 87 ? 168.376 182.725 127.146 1.00 37.03 66 ALA Q C 1
ATOM 10129 O O . ALA E 3 87 ? 167.958 181.985 126.250 1.00 37.03 66 ALA Q O 1
ATOM 10131 N N . GLY E 3 88 ? 169.6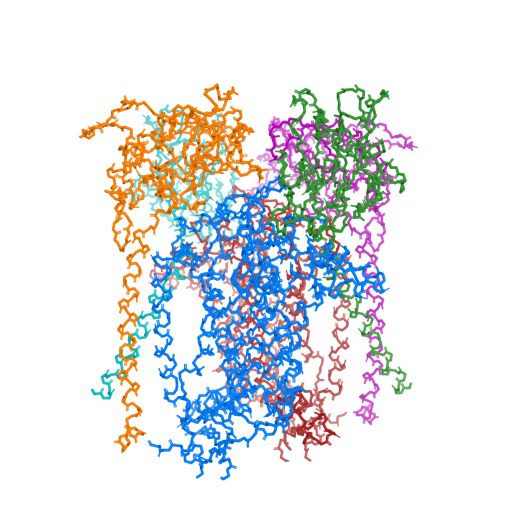13 183.213 127.150 1.00 35.75 67 GLY Q N 1
ATOM 10132 C CA . GLY E 3 88 ? 170.560 182.865 126.112 1.00 35.75 67 GLY Q CA 1
ATOM 10133 C C . GLY E 3 88 ? 171.296 181.561 126.302 1.00 35.75 67 GLY Q C 1
ATOM 10134 O O . GLY E 3 88 ? 172.181 181.241 125.505 1.00 35.75 67 GLY Q O 1
ATOM 10135 N N . LEU E 3 89 ? 170.964 180.794 127.334 1.00 33.95 68 LEU Q N 1
ATOM 10136 C CA . LEU E 3 89 ? 171.632 179.541 127.636 1.00 33.95 68 LEU Q CA 1
ATOM 10137 C C . LEU E 3 89 ? 170.829 178.367 127.075 1.00 33.95 68 LEU Q C 1
ATOM 10138 O O . LEU E 3 89 ? 169.861 178.542 126.329 1.00 33.95 68 LEU Q O 1
ATOM 10143 N N . ASP E 3 90 ? 171.232 177.152 127.441 1.00 36.94 69 ASP Q N 1
ATOM 10144 C CA . ASP E 3 90 ? 170.553 175.944 126.994 1.00 36.94 69 ASP Q CA 1
ATOM 10145 C C . ASP E 3 90 ? 169.123 175.916 127.511 1.00 36.94 69 ASP Q C 1
ATOM 10146 O O . ASP E 3 90 ? 168.707 176.813 128.250 1.00 36.94 69 ASP Q O 1
ATOM 10151 N N . THR E 3 91 ? 168.364 174.893 127.128 1.00 39.70 70 THR Q N 1
ATOM 10152 C CA . THR E 3 91 ? 166.954 174.781 127.474 1.00 39.70 70 THR Q CA 1
ATOM 10153 C C . THR E 3 91 ? 166.789 173.728 128.562 1.00 39.70 70 THR Q C 1
ATOM 10154 O O . THR E 3 91 ? 167.038 172.540 128.331 1.00 39.70 70 THR Q O 1
ATOM 10158 N N . ILE E 3 92 ? 166.365 174.171 129.739 1.00 39.19 71 ILE Q N 1
ATOM 10159 C CA . ILE E 3 92 ? 166.007 173.279 130.833 1.00 39.19 71 ILE Q CA 1
ATOM 10160 C C . ILE E 3 92 ? 164.494 173.112 130.787 1.00 39.19 71 ILE Q C 1
ATOM 10161 O O . ILE E 3 92 ? 163.752 174.088 130.935 1.00 39.19 71 ILE Q O 1
ATOM 10166 N N . ILE E 3 93 ? 164.031 171.880 130.571 1.00 42.82 72 ILE Q N 1
ATOM 10167 C CA . ILE E 3 93 ? 162.690 171.680 130.029 1.00 42.82 72 ILE Q CA 1
ATOM 10168 C C . ILE E 3 93 ? 161.607 172.088 131.023 1.00 42.82 72 ILE Q C 1
ATOM 10169 O O . ILE E 3 93 ? 160.895 173.072 130.796 1.00 42.82 72 ILE Q O 1
ATOM 10174 N N . ASP E 3 94 ? 161.475 171.360 132.128 1.00 44.14 73 ASP Q N 1
ATOM 10175 C CA . ASP E 3 94 ? 160.394 171.599 133.077 1.00 44.14 73 ASP Q CA 1
ATOM 10176 C C . ASP E 3 94 ? 160.459 170.572 134.199 1.00 44.14 73 ASP Q C 1
ATOM 10177 O O . ASP E 3 94 ? 161.288 169.657 134.161 1.00 44.14 73 ASP Q O 1
ATOM 10182 N N . LYS E 3 95 ? 159.589 170.713 135.202 1.00 42.50 74 LYS Q N 1
ATOM 10183 C CA . LYS E 3 95 ? 159.380 169.673 136.196 1.00 42.50 74 LYS Q CA 1
ATOM 10184 C C . LYS E 3 95 ? 157.963 169.125 136.219 1.00 42.50 74 LYS Q C 1
ATOM 10185 O O . LYS E 3 95 ? 157.762 168.015 136.724 1.00 42.50 74 LYS Q O 1
ATOM 10191 N N . ASP E 3 96 ? 156.983 169.858 135.691 1.00 46.73 75 ASP Q N 1
ATOM 10192 C CA . ASP E 3 96 ? 155.591 169.426 135.701 1.00 46.73 75 ASP Q CA 1
ATOM 10193 C C . ASP E 3 96 ? 155.113 168.988 134.322 1.00 46.73 75 ASP Q C 1
ATOM 10194 O O . ASP E 3 96 ? 154.575 167.887 134.177 1.00 46.73 75 ASP Q O 1
ATOM 10199 N N . SER E 3 97 ? 155.308 169.814 133.297 1.00 46.30 76 SER Q N 1
ATOM 10200 C CA . SER E 3 97 ? 154.851 169.531 131.940 1.00 46.30 76 SER Q CA 1
ATOM 10201 C C . SER E 3 97 ? 156.061 169.527 131.018 1.00 46.30 76 SER Q C 1
ATOM 10202 O O . SER E 3 97 ? 156.686 170.571 130.806 1.00 46.30 76 SER Q O 1
ATOM 10205 N N . GLY E 3 98 ? 156.390 168.362 130.470 1.00 45.58 77 GLY Q N 1
ATOM 10206 C CA . GLY E 3 98 ? 157.541 168.253 129.599 1.00 45.58 77 GLY Q CA 1
ATOM 10207 C C . GLY E 3 98 ? 157.435 169.175 128.404 1.00 45.58 77 GLY Q C 1
ATOM 10208 O O . GLY E 3 98 ? 156.660 168.922 127.478 1.00 45.58 77 GLY Q O 1
ATOM 10209 N N . GLU E 3 99 ? 158.213 170.255 128.421 1.00 45.49 78 GLU Q N 1
ATOM 10210 C CA . GLU E 3 99 ? 158.208 171.226 127.336 1.00 45.49 78 GLU Q CA 1
ATOM 10211 C C . GLU E 3 99 ? 159.392 172.171 127.487 1.00 45.49 78 GLU Q C 1
ATOM 10212 O O . GLU E 3 99 ? 159.570 172.787 128.542 1.00 45.49 78 GLU Q O 1
ATOM 10218 N N . GLU E 3 100 ? 160.200 172.298 126.440 1.00 44.38 79 GLU Q N 1
ATOM 10219 C CA . GLU E 3 100 ? 161.389 173.135 126.498 1.00 44.38 79 GLU Q CA 1
ATOM 10220 C C . GLU E 3 100 ? 161.034 174.595 126.749 1.00 44.38 79 GLU Q C 1
ATOM 10221 O O . GLU E 3 100 ? 160.461 175.258 125.880 1.00 44.38 79 GLU Q O 1
ATOM 10227 N N . ARG E 3 101 ? 161.330 175.070 127.953 1.00 42.55 80 ARG Q N 1
ATOM 10228 C CA . ARG E 3 101 ? 160.994 176.434 128.338 1.00 42.55 80 ARG Q CA 1
ATOM 10229 C C . ARG E 3 101 ? 161.983 177.499 127.886 1.00 42.55 80 ARG Q C 1
ATOM 10230 O O . ARG E 3 101 ? 162.667 177.363 126.870 1.00 42.55 80 ARG Q O 1
ATOM 10238 N N . ASP E 3 102 ? 162.042 178.566 128.669 1.00 43.75 81 ASP Q N 1
ATOM 10239 C CA . ASP E 3 102 ? 162.908 179.701 128.379 1.00 43.75 81 ASP Q CA 1
ATOM 10240 C C . ASP E 3 102 ? 164.110 179.784 129.317 1.00 43.75 81 ASP Q C 1
ATOM 10241 O O . ASP E 3 102 ? 164.812 180.798 129.330 1.00 43.75 81 ASP Q O 1
ATOM 10243 N N . ARG E 3 103 ? 164.328 178.733 130.102 1.00 30.00 82 ARG Q N 1
ATOM 10244 C CA . ARG E 3 103 ? 165.434 178.680 131.058 1.00 30.00 82 ARG Q CA 1
ATOM 10245 C C . ARG E 3 103 ? 165.492 179.920 131.954 1.00 30.00 82 ARG Q C 1
ATOM 10246 O O . ARG E 3 103 ? 166.462 180.677 131.928 1.00 30.00 82 ARG Q O 1
ATOM 10254 N N . LYS E 3 104 ? 164.439 180.113 132.743 1.00 37.16 83 LYS Q N 1
ATOM 10255 C CA . LYS E 3 104 ? 164.333 181.236 133.672 1.00 37.16 83 LYS Q CA 1
ATOM 10256 C C . LYS E 3 104 ? 165.436 181.200 134.730 1.00 37.16 83 LYS Q C 1
ATOM 10257 O O . LYS E 3 104 ? 165.866 180.135 135.176 1.00 37.16 83 LYS Q O 1
ATOM 10259 N N . GLU E 3 105 ? 165.868 182.389 135.137 1.00 33.53 84 GLU Q N 1
ATOM 10260 C CA . GLU E 3 105 ? 166.975 182.547 136.076 1.00 33.53 84 GLU Q CA 1
ATOM 10261 C C . GLU E 3 105 ? 166.778 181.708 137.329 1.00 33.53 84 GLU Q C 1
ATOM 10262 O O . GLU E 3 105 ? 167.741 181.150 137.865 1.00 33.53 84 GLU Q O 1
ATOM 10268 N N . THR E 3 106 ? 165.543 181.618 137.822 1.00 32.39 85 THR Q N 1
ATOM 10269 C CA . THR E 3 106 ? 165.285 180.825 139.018 1.00 32.39 85 THR Q CA 1
ATOM 10270 C C . THR E 3 106 ? 165.864 179.426 138.895 1.00 32.39 85 THR Q C 1
ATOM 10271 O O . THR E 3 106 ? 166.176 178.789 139.907 1.00 32.39 85 THR Q O 1
ATOM 10275 N N . ASP E 3 107 ? 166.016 178.933 137.671 1.00 33.08 86 ASP Q N 1
ATOM 10276 C CA . ASP E 3 107 ? 166.648 177.647 137.449 1.00 33.08 86 ASP Q CA 1
ATOM 10277 C C . ASP E 3 107 ? 168.138 177.750 137.752 1.00 33.08 86 ASP Q C 1
ATOM 10278 O O . ASP E 3 107 ? 168.656 178.800 138.136 1.00 33.08 86 ASP Q O 1
ATOM 10283 N N . MET E 3 108 ? 168.835 176.639 137.578 1.00 28.75 87 MET Q N 1
ATOM 10284 C CA . MET E 3 108 ? 170.254 176.557 137.867 1.00 28.75 87 MET Q CA 1
ATOM 10285 C C . MET E 3 108 ? 171.056 176.539 136.574 1.00 28.75 87 MET Q C 1
ATOM 10286 O O . MET E 3 108 ? 170.525 176.322 135.483 1.00 28.75 87 MET Q O 1
ATOM 10291 N N . PHE E 3 109 ? 172.352 176.778 136.710 1.00 27.67 88 PHE Q N 1
ATOM 10292 C CA . PHE E 3 109 ? 173.254 176.714 135.574 1.00 27.67 88 PHE Q CA 1
ATOM 10293 C C . PHE E 3 109 ? 173.119 175.336 134.939 1.00 27.67 88 PHE Q C 1
ATOM 10294 O O . PHE E 3 109 ? 172.709 174.385 135.615 1.00 27.67 88 PHE Q O 1
ATOM 10302 N N . PRO E 3 110 ? 173.445 175.179 133.665 1.00 30.31 89 PRO Q N 1
ATOM 10303 C CA . PRO E 3 110 ? 173.285 173.883 133.005 1.00 30.31 89 PRO Q CA 1
ATOM 10304 C C . PRO E 3 110 ? 174.293 172.868 133.530 1.00 30.31 89 PRO Q C 1
ATOM 10305 O O . PRO E 3 110 ? 175.092 173.146 134.421 1.00 30.31 89 PRO Q O 1
ATOM 10309 N N . THR E 3 111 ? 174.241 171.673 132.950 1.00 31.01 90 THR Q N 1
ATOM 10310 C CA . THR E 3 111 ? 175.114 170.574 133.338 1.00 31.01 90 THR Q CA 1
ATOM 10311 C C . THR E 3 111 ? 175.645 169.889 132.090 1.00 31.01 90 THR Q C 1
ATOM 10312 O O . THR E 3 111 ? 174.866 169.401 131.266 1.00 31.01 90 THR Q O 1
ATOM 10316 N N . ARG E 3 112 ? 176.965 169.868 131.948 1.00 34.28 91 ARG Q N 1
ATOM 10317 C CA . ARG E 3 112 ? 177.639 169.080 130.927 1.00 34.28 91 ARG Q CA 1
ATOM 10318 C C . ARG E 3 112 ? 178.111 167.791 131.585 1.00 34.28 91 ARG Q C 1
ATOM 10319 O O . ARG E 3 112 ? 178.853 167.831 132.570 1.00 34.28 91 ARG Q O 1
ATOM 10321 N N . VAL E 3 113 ? 177.680 166.654 131.047 1.00 38.04 92 VAL Q N 1
ATOM 10322 C CA . VAL E 3 113 ? 177.709 165.386 131.761 1.00 38.04 92 VAL Q CA 1
ATOM 10323 C C . VAL E 3 113 ? 178.738 164.422 131.175 1.00 38.04 92 VAL Q C 1
ATOM 10324 O O . VAL E 3 113 ? 179.583 163.897 131.900 1.00 38.04 92 VAL Q O 1
ATOM 10328 N N . GLY E 3 114 ? 178.677 164.167 129.870 1.00 42.36 93 GLY Q N 1
ATOM 10329 C CA . GLY E 3 114 ? 179.509 163.129 129.292 1.00 42.36 93 GLY Q CA 1
ATOM 10330 C C . GLY E 3 114 ? 179.915 163.349 127.851 1.00 42.36 93 GLY Q C 1
ATOM 10331 O O . GLY E 3 114 ? 179.658 164.407 127.272 1.00 42.36 93 GLY Q O 1
ATOM 10332 N N . ASP E 3 115 ? 180.554 162.335 127.265 1.00 47.41 94 ASP Q N 1
ATOM 10333 C CA . ASP E 3 115 ? 181.026 162.378 125.882 1.00 47.41 94 ASP Q CA 1
ATOM 10334 C C . ASP E 3 115 ? 182.041 163.507 125.691 1.00 47.41 94 ASP Q C 1
ATOM 10335 O O . ASP E 3 115 ? 181.840 164.448 124.921 1.00 47.41 94 ASP Q O 1
ATOM 10340 N N . GLY E 3 116 ? 183.149 163.391 126.418 1.00 43.70 95 GLY Q N 1
ATOM 10341 C CA . GLY E 3 116 ? 184.203 164.379 126.334 1.00 43.70 95 GLY Q CA 1
ATOM 10342 C C . GLY E 3 116 ? 184.041 165.551 127.269 1.00 43.70 95 GLY Q C 1
ATOM 10343 O O . GLY E 3 116 ? 184.627 166.610 127.025 1.00 43.70 95 GLY Q O 1
ATOM 10344 N N . MET E 3 117 ? 183.265 165.395 128.333 1.00 39.44 96 MET Q N 1
ATOM 10345 C CA . MET E 3 117 ? 182.968 166.465 129.269 1.00 39.44 96 MET Q CA 1
ATOM 10346 C C . MET E 3 117 ? 183.492 166.106 130.652 1.00 39.44 96 MET Q C 1
ATOM 10347 O O . MET E 3 117 ? 183.939 164.985 130.905 1.00 39.44 96 MET Q O 1
ATOM 10352 N N . GLY E 3 118 ? 183.430 167.081 131.551 1.00 33.02 97 GLY Q N 1
ATOM 10353 C CA . GLY E 3 118 ? 184.034 166.948 132.853 1.00 33.02 97 GLY Q CA 1
ATOM 10354 C C . GLY E 3 118 ? 183.058 167.093 134.000 1.00 33.02 97 GLY Q C 1
ATOM 10355 O O . GLY E 3 118 ? 181.839 167.161 133.818 1.00 33.02 97 GLY Q O 1
ATOM 10356 N N . PRO E 3 119 ? 183.590 167.143 135.212 1.00 29.68 98 PRO Q N 1
ATOM 10357 C CA . PRO E 3 119 ? 182.757 167.199 136.414 1.00 29.68 98 PRO Q CA 1
ATOM 10358 C C . PRO E 3 119 ? 182.118 168.571 136.594 1.00 29.68 98 PRO Q C 1
ATOM 10359 O O . PRO E 3 119 ? 182.212 169.449 135.745 1.00 29.68 98 PRO Q O 1
ATOM 10363 N N . ASP E 3 120 ? 181.446 168.735 137.727 1.00 28.46 99 ASP Q N 1
ATOM 10364 C CA . ASP E 3 120 ? 180.783 169.983 138.073 1.00 28.46 99 ASP Q CA 1
ATOM 10365 C C . ASP E 3 120 ? 181.701 170.812 138.957 1.00 28.46 99 ASP Q C 1
ATOM 10366 O O . ASP E 3 120 ? 182.300 170.290 139.903 1.00 28.46 99 ASP Q O 1
ATOM 10371 N N . LEU E 3 121 ? 181.805 172.102 138.648 1.00 27.40 100 LEU Q N 1
ATOM 10372 C CA . LEU E 3 121 ? 182.698 173.011 139.345 1.00 27.40 100 LEU Q CA 1
ATOM 10373 C C . LEU E 3 121 ? 181.995 173.798 140.439 1.00 27.40 100 LEU Q C 1
ATOM 10374 O O . LEU E 3 121 ? 182.520 174.818 140.895 1.00 27.40 100 LEU Q O 1
ATOM 10379 N N . SER E 3 122 ? 180.819 173.348 140.870 1.00 24.84 101 SER Q N 1
ATOM 10380 C CA . SER E 3 122 ? 180.080 174.080 141.889 1.00 24.84 101 SER Q CA 1
ATOM 10381 C C . SER E 3 122 ? 180.905 174.233 143.157 1.00 24.84 101 SER Q C 1
ATOM 10382 O O . SER E 3 122 ? 181.011 175.331 143.715 1.00 24.84 101 SER Q O 1
ATOM 10385 N N . VAL E 3 123 ? 181.501 173.141 143.626 1.00 22.89 102 VAL Q N 1
ATOM 10386 C CA . VAL E 3 123 ? 182.201 173.129 144.903 1.00 22.89 102 VAL Q CA 1
ATOM 10387 C C . VAL E 3 123 ? 183.596 172.545 144.740 1.00 22.89 102 VAL Q C 1
ATOM 10388 O O . VAL E 3 123 ? 184.183 172.041 145.704 1.00 22.89 102 VAL Q O 1
ATOM 10392 N N . MET E 3 124 ? 184.141 172.604 143.526 1.00 25.41 103 MET Q N 1
ATOM 10393 C CA . MET E 3 124 ? 185.482 172.084 143.307 1.00 25.41 103 MET Q CA 1
ATOM 10394 C C . MET E 3 124 ? 186.525 172.868 144.084 1.00 25.41 103 MET Q C 1
ATOM 10395 O O . MET E 3 124 ? 187.635 172.369 144.293 1.00 25.41 103 MET Q O 1
ATOM 10400 N N . ALA E 3 125 ? 186.197 174.079 144.516 1.00 24.99 104 ALA Q N 1
ATOM 10401 C CA . ALA E 3 125 ? 187.109 174.884 145.310 1.00 24.99 104 ALA Q CA 1
ATOM 10402 C C . ALA E 3 125 ? 187.183 174.432 146.758 1.00 24.99 104 ALA Q C 1
ATOM 10403 O O . ALA E 3 125 ? 187.972 174.991 147.525 1.00 24.99 104 ALA Q O 1
ATOM 10405 N N . LYS E 3 126 ? 186.379 173.444 147.147 1.00 22.32 105 LYS Q N 1
ATOM 10406 C CA . LYS E 3 126 ? 186.421 172.874 148.483 1.00 22.32 105 LYS Q CA 1
ATOM 10407 C C . LYS E 3 126 ? 186.770 171.399 148.498 1.00 22.32 105 LYS Q C 1
ATOM 10408 O O . LYS E 3 126 ? 187.192 170.896 149.544 1.00 22.32 105 LYS Q O 1
ATOM 10414 N N . ALA E 3 127 ? 186.602 170.698 147.383 1.00 23.14 106 ALA Q N 1
ATOM 10415 C CA . ALA E 3 127 ? 186.939 169.290 147.271 1.00 23.14 106 ALA Q CA 1
ATOM 10416 C C . ALA E 3 127 ? 188.417 169.055 147.011 1.00 23.14 106 ALA Q C 1
ATOM 10417 O O . ALA E 3 127 ? 188.789 167.959 146.581 1.00 23.14 106 ALA Q O 1
ATOM 10419 N N . ARG E 3 128 ? 189.259 170.052 147.249 1.00 25.17 107 ARG Q N 1
ATOM 10420 C CA . ARG E 3 128 ? 190.689 169.915 147.041 1.00 25.17 107 ARG Q CA 1
ATOM 10421 C C . ARG E 3 128 ? 191.465 170.456 148.238 1.00 25.17 107 ARG Q C 1
ATOM 10422 O O . ARG E 3 128 ? 192.538 169.954 148.572 1.00 25.17 107 ARG Q O 1
ATOM 10430 N N . GLY E 3 147 ? 195.322 174.464 148.880 1.00 28.87 126 GLY Q N 1
ATOM 10431 C CA . GLY E 3 147 ? 194.353 175.180 149.687 1.00 28.87 126 GLY Q CA 1
ATOM 10432 C C . GLY E 3 147 ? 193.072 175.484 148.943 1.00 28.87 126 GLY Q C 1
ATOM 10433 O O . GLY E 3 147 ? 192.314 176.370 149.333 1.00 28.87 126 GLY Q O 1
ATOM 10434 N N . GLY E 3 148 ? 192.831 174.744 147.866 1.00 28.01 127 GLY Q N 1
ATOM 10435 C CA . GLY E 3 148 ? 191.639 174.914 147.074 1.00 28.01 127 GLY Q CA 1
ATOM 10436 C C . GLY E 3 148 ? 191.899 175.703 145.807 1.00 28.01 127 GLY Q C 1
ATOM 10437 O O . GLY E 3 148 ? 192.433 175.178 144.826 1.00 28.01 127 GLY Q O 1
ATOM 10438 N N . PRO E 3 149 ? 191.523 176.982 145.797 1.00 28.50 128 PRO Q N 1
ATOM 10439 C CA . PRO E 3 149 ? 191.742 177.794 144.592 1.00 28.50 128 PRO Q CA 1
ATOM 10440 C C . PRO E 3 149 ? 193.168 177.773 144.089 1.00 28.50 128 PRO Q C 1
ATOM 10441 O O . PRO E 3 149 ? 193.391 177.865 142.875 1.00 28.50 128 PRO Q O 1
ATOM 10445 N N . GLU E 3 150 ? 194.148 177.671 144.985 1.00 31.50 129 GLU Q N 1
ATOM 10446 C CA . GLU E 3 150 ? 195.526 177.553 144.534 1.00 31.50 129 GLU Q CA 1
ATOM 10447 C C . GLU E 3 150 ? 195.718 176.304 143.693 1.00 31.50 129 GLU Q C 1
ATOM 10448 O O . GLU E 3 150 ? 196.527 176.301 142.762 1.00 31.50 129 GLU Q O 1
ATOM 10454 N N . TYR E 3 151 ? 194.976 175.239 143.994 1.00 30.54 130 TYR Q N 1
ATOM 10455 C CA . TYR E 3 151 ? 195.029 174.050 143.153 1.00 30.54 130 TYR Q CA 1
ATOM 10456 C C . TYR E 3 151 ? 194.585 174.376 141.737 1.00 30.54 130 TYR Q C 1
ATOM 10457 O O . TYR E 3 151 ? 195.249 174.007 140.766 1.00 30.54 130 TYR Q O 1
ATOM 10466 N N . ILE E 3 152 ? 193.467 175.084 141.601 1.00 29.50 131 ILE Q N 1
ATOM 10467 C CA . ILE E 3 152 ? 192.963 175.425 140.276 1.00 29.50 131 ILE Q CA 1
ATOM 10468 C C . ILE E 3 152 ? 193.951 176.321 139.547 1.00 29.50 131 ILE Q C 1
ATOM 10469 O O . ILE E 3 152 ? 194.222 176.133 138.355 1.00 29.50 131 ILE Q O 1
ATOM 10474 N N . TYR E 3 153 ? 194.499 177.314 140.245 1.00 32.53 132 TYR Q N 1
ATOM 10475 C CA . TYR E 3 153 ? 195.461 178.211 139.618 1.00 32.53 132 TYR Q CA 1
ATOM 10476 C C . TYR E 3 153 ? 196.682 177.444 139.129 1.00 32.53 132 TYR Q C 1
ATOM 10477 O O . TYR E 3 153 ? 197.034 177.503 137.947 1.00 32.53 132 TYR Q O 1
ATOM 10486 N N . ASN E 3 154 ? 197.332 176.700 140.021 1.00 33.01 133 ASN Q N 1
ATOM 10487 C CA . ASN E 3 154 ? 198.529 175.948 139.671 1.00 33.01 133 ASN Q CA 1
ATOM 10488 C C . ASN E 3 154 ? 198.234 174.724 138.818 1.00 33.01 133 ASN Q C 1
ATOM 10489 O O . ASN E 3 154 ? 199.171 174.016 138.437 1.00 33.01 133 ASN Q O 1
ATOM 10493 N N . TYR E 3 155 ? 196.963 174.446 138.533 1.00 34.19 134 TYR Q N 1
ATOM 10494 C CA . TYR E 3 155 ? 196.567 173.372 137.632 1.00 34.19 134 TYR Q CA 1
ATOM 10495 C C . TYR E 3 155 ? 196.347 173.892 136.218 1.00 34.19 134 TYR Q C 1
ATOM 10496 O O . TYR E 3 155 ? 197.000 173.441 135.273 1.00 34.19 134 TYR Q O 1
ATOM 10505 N N . VAL E 3 156 ? 195.423 174.834 136.061 1.00 34.17 135 VAL Q N 1
ATOM 10506 C CA . VAL E 3 156 ? 195.266 175.574 134.818 1.00 34.17 135 VAL Q CA 1
ATOM 10507 C C . VAL E 3 156 ? 196.639 176.058 134.386 1.00 34.17 135 VAL Q C 1
ATOM 10508 O O . VAL E 3 156 ? 197.020 175.934 133.218 1.00 34.17 135 VAL Q O 1
ATOM 10512 N N . ILE E 3 157 ? 197.385 176.621 135.331 1.00 34.94 136 ILE Q N 1
ATOM 10513 C CA . ILE E 3 157 ? 198.789 176.934 135.100 1.00 34.94 136 ILE Q CA 1
ATOM 10514 C C . ILE E 3 157 ? 199.558 175.619 135.122 1.00 34.94 136 ILE Q C 1
ATOM 10515 O O . ILE E 3 157 ? 199.647 174.954 136.157 1.00 34.94 136 ILE Q O 1
ATOM 10520 N N . GLY E 3 158 ? 200.112 175.248 133.981 1.00 39.15 137 GLY Q N 1
ATOM 10521 C CA . GLY E 3 158 ? 200.875 174.029 133.851 1.00 39.15 137 GLY Q CA 1
ATOM 10522 C C . GLY E 3 158 ? 200.206 173.021 132.947 1.00 39.15 137 GLY Q C 1
ATOM 10523 O O . GLY E 3 158 ? 199.340 172.246 133.364 1.00 39.15 137 GLY Q O 1
ATOM 10524 N N . PHE E 3 159 ? 200.626 173.041 131.683 1.00 40.54 138 PHE Q N 1
ATOM 10525 C CA . PHE E 3 159 ? 200.282 172.004 130.721 1.00 40.54 138 PHE Q CA 1
ATOM 10526 C C . PHE E 3 159 ? 201.455 171.758 129.784 1.00 40.54 138 PHE Q C 1
ATOM 10527 O O . PHE E 3 159 ? 201.261 171.337 128.638 1.00 40.54 138 PHE Q O 1
ATOM 10535 N N . GLU E 3 160 ? 202.669 172.017 130.260 1.00 46.95 139 GLU Q N 1
ATOM 10536 C CA . GLU E 3 160 ? 203.835 172.074 129.401 1.00 46.95 139 GLU Q CA 1
ATOM 10537 C C . GLU E 3 160 ? 204.014 170.766 128.638 1.00 46.95 139 GLU Q C 1
ATOM 10538 O O . GLU E 3 160 ? 203.386 169.746 128.929 1.00 46.95 139 GLU Q O 1
ATOM 10544 N N . GLU E 3 161 ? 204.897 170.811 127.646 1.00 53.43 140 GLU Q N 1
ATOM 10545 C CA . GLU E 3 161 ? 205.102 169.661 126.786 1.00 53.43 140 GLU Q CA 1
ATOM 10546 C C . GLU E 3 161 ? 205.547 168.457 127.611 1.00 53.43 140 GLU Q C 1
ATOM 10547 O O . GLU E 3 161 ? 205.914 168.564 128.784 1.00 53.43 140 GLU Q O 1
ATOM 10553 N N . ASN E 3 162 ? 205.511 167.298 126.973 1.00 55.73 141 ASN Q N 1
ATOM 10554 C CA . ASN E 3 162 ? 205.894 166.076 127.654 1.00 55.73 141 ASN Q CA 1
ATOM 10555 C C . ASN E 3 162 ? 207.379 166.125 128.002 1.00 55.73 141 ASN Q C 1
ATOM 10556 O O . ASN E 3 162 ? 208.187 166.620 127.207 1.00 55.73 141 ASN Q O 1
ATOM 10561 N N . PRO E 3 163 ? 207.776 165.622 129.169 1.00 59.24 142 PRO Q N 1
ATOM 10562 C CA . PRO E 3 163 ? 209.174 165.757 129.591 1.00 59.24 142 PRO Q CA 1
ATOM 10563 C C . PRO E 3 163 ? 210.112 164.854 128.808 1.00 59.24 142 PRO Q C 1
ATOM 10564 O O . PRO E 3 163 ? 209.687 164.168 127.873 1.00 59.24 142 PRO Q O 1
ATOM 10568 N N . GLU E 3 164 ? 211.387 164.845 129.181 1.00 65.47 143 GLU Q N 1
ATOM 10569 C CA . GLU E 3 164 ? 212.376 164.011 128.501 1.00 65.47 143 GLU Q CA 1
ATOM 10570 C C . GLU E 3 164 ? 212.490 162.640 129.158 1.00 65.47 143 GLU Q C 1
ATOM 10571 O O . GLU E 3 164 ? 213.575 162.164 129.486 1.00 65.47 143 GLU Q O 1
ATOM 10577 N N . CYS E 3 165 ? 211.339 162.003 129.360 1.00 66.13 144 CYS Q N 1
ATOM 10578 C CA . CYS E 3 165 ? 211.277 160.606 129.772 1.00 66.13 144 CYS Q CA 1
ATOM 10579 C C . CYS E 3 165 ? 210.286 159.864 128.883 1.00 66.13 144 CYS Q C 1
ATOM 10580 O O . CYS E 3 165 ? 210.414 158.655 128.668 1.00 66.13 144 CYS Q O 1
ATOM 10583 N N . ALA E 3 166 ? 209.300 160.587 128.359 1.00 61.96 145 ALA Q N 1
ATOM 10584 C CA . ALA E 3 166 ? 208.276 160.019 127.495 1.00 61.96 145 ALA Q CA 1
ATOM 10585 C C . ALA E 3 166 ? 207.781 161.086 126.528 1.00 61.96 145 ALA Q C 1
ATOM 10586 O O . ALA E 3 166 ? 206.587 161.410 126.518 1.00 61.96 145 ALA Q O 1
ATOM 10588 N N . PRO E 3 167 ? 208.664 161.650 125.703 1.00 61.11 146 PRO Q N 1
ATOM 10589 C CA . PRO E 3 167 ? 208.242 162.753 124.825 1.00 61.11 146 PRO Q CA 1
ATOM 10590 C C . PRO E 3 167 ? 207.094 162.389 123.905 1.00 61.11 146 PRO Q C 1
ATOM 10591 O O . PRO E 3 167 ? 206.287 163.263 123.565 1.00 61.11 146 PRO Q O 1
ATOM 10595 N N . GLU E 3 168 ? 206.997 161.127 123.485 1.00 60.03 147 GLU Q N 1
ATOM 10596 C CA . GLU E 3 168 ? 205.862 160.714 122.669 1.00 60.03 147 GLU Q CA 1
ATOM 10597 C C . GLU E 3 168 ? 204.549 160.965 123.398 1.00 60.03 147 GLU Q C 1
ATOM 10598 O O . GLU E 3 168 ? 203.566 161.406 122.791 1.00 60.03 147 GLU Q O 1
ATOM 10604 N N . GLY E 3 169 ? 204.515 160.690 124.698 1.00 56.07 148 GLY Q N 1
ATOM 10605 C CA . GLY E 3 169 ? 203.335 160.947 125.497 1.00 56.07 148 GLY Q CA 1
ATOM 10606 C C . GLY E 3 169 ? 202.255 159.900 125.330 1.00 56.07 148 GLY Q C 1
ATOM 10607 O O . GLY E 3 169 ? 202.530 158.698 125.380 1.00 56.07 148 GLY Q O 1
ATOM 10608 N N . ILE E 3 170 ? 201.015 160.351 125.138 1.00 52.13 149 ILE Q N 1
ATOM 10609 C CA . ILE E 3 170 ? 199.871 159.464 124.981 1.00 52.13 149 ILE Q CA 1
ATOM 10610 C C . ILE E 3 170 ? 198.899 160.095 123.994 1.00 52.13 149 ILE Q C 1
ATOM 10611 O O . ILE E 3 170 ? 198.837 161.316 123.838 1.00 52.13 149 ILE Q O 1
ATOM 10616 N N . ASP E 3 171 ? 198.135 159.238 123.323 1.00 53.67 150 ASP Q N 1
ATOM 10617 C CA . ASP E 3 171 ? 197.146 159.672 122.347 1.00 53.67 150 ASP Q CA 1
ATOM 10618 C C . ASP E 3 171 ? 195.826 159.940 123.057 1.00 53.67 150 ASP Q C 1
ATOM 10619 O O . ASP E 3 171 ? 195.247 159.033 123.664 1.00 53.67 150 ASP Q O 1
ATOM 10624 N N . GLY E 3 172 ? 195.353 161.181 122.979 1.00 52.49 151 GLY Q N 1
ATOM 10625 C CA . GLY E 3 172 ? 194.104 161.568 123.593 1.00 52.49 151 GLY Q CA 1
ATOM 10626 C C . GLY E 3 172 ? 194.225 162.092 125.005 1.00 52.49 151 GLY Q C 1
ATOM 10627 O O . GLY E 3 172 ? 193.260 162.672 125.518 1.00 52.49 151 GLY Q O 1
ATOM 10628 N N . TYR E 3 173 ? 195.373 161.907 125.647 1.00 49.24 152 TYR Q N 1
ATOM 10629 C CA . TYR E 3 173 ? 195.632 162.422 126.979 1.00 49.24 152 TYR Q CA 1
ATOM 10630 C C . TYR E 3 173 ? 196.737 163.463 126.908 1.00 49.24 152 TYR Q C 1
ATOM 10631 O O . TYR E 3 173 ? 197.685 163.331 126.130 1.00 49.24 152 TYR Q O 1
ATOM 10640 N N . TYR E 3 174 ? 196.612 164.497 127.733 1.00 46.89 153 TYR Q N 1
ATOM 10641 C CA . TYR E 3 174 ? 197.580 165.580 127.773 1.00 46.89 153 TYR Q CA 1
ATOM 10642 C C . TYR E 3 174 ? 198.136 165.720 129.182 1.00 46.89 153 TYR Q C 1
ATOM 10643 O O . TYR E 3 174 ? 197.531 165.277 130.161 1.00 46.89 153 TYR Q O 1
ATOM 10652 N N . TYR E 3 175 ? 199.293 166.368 129.267 1.00 46.51 154 TYR Q N 1
ATOM 10653 C CA . TYR E 3 175 ? 200.134 166.346 130.454 1.00 46.51 154 TYR Q CA 1
ATOM 10654 C C . TYR E 3 175 ? 199.920 167.586 131.310 1.00 46.51 154 TYR Q C 1
ATOM 10655 O O . TYR E 3 175 ? 199.757 168.693 130.791 1.00 46.51 154 TYR Q O 1
ATOM 10664 N N . ASN E 3 176 ? 199.876 167.433 132.639 1.00 41.91 155 ASN Q N 1
ATOM 10665 C CA . ASN E 3 176 ? 199.679 168.575 133.523 1.00 41.91 155 ASN Q CA 1
ATOM 10666 C C . ASN E 3 176 ? 200.686 168.510 134.679 1.00 41.91 155 ASN Q C 1
ATOM 10667 O O . ASN E 3 176 ? 200.894 167.450 135.264 1.00 41.91 155 ASN Q O 1
ATOM 10672 N N . LYS E 3 177 ? 201.309 169.635 135.018 1.00 42.97 156 LYS Q N 1
ATOM 10673 C CA . LYS E 3 177 ? 202.304 169.657 136.084 1.00 42.97 156 LYS Q CA 1
ATOM 10674 C C . LYS E 3 177 ? 201.770 169.312 137.476 1.00 42.97 156 LYS Q C 1
ATOM 10675 O O . LYS E 3 177 ? 202.451 168.639 138.250 1.00 42.97 156 LYS Q O 1
ATOM 10681 N N . THR E 3 178 ? 200.564 169.769 137.801 1.00 38.65 157 THR Q N 1
ATOM 10682 C CA . THR E 3 178 ? 200.030 169.559 139.147 1.00 38.65 157 THR Q CA 1
ATOM 10683 C C . THR E 3 178 ? 198.912 168.531 139.387 1.00 38.65 157 THR Q C 1
ATOM 10684 O O . THR E 3 178 ? 198.633 168.226 140.548 1.00 38.65 157 THR Q O 1
ATOM 10688 N N . PHE E 3 179 ? 198.258 167.997 138.356 1.00 40.40 158 PHE Q N 1
ATOM 10689 C CA . PHE E 3 179 ? 197.194 167.057 138.626 1.00 40.40 158 PHE Q CA 1
ATOM 10690 C C . PHE E 3 179 ? 197.894 165.846 139.192 1.00 40.40 158 PHE Q C 1
ATOM 10691 O O . PHE E 3 179 ? 198.860 165.364 138.589 1.00 40.40 158 PHE Q O 1
ATOM 10699 N N . GLN E 3 180 ? 197.411 165.266 140.275 1.00 66.46 159 GLN Q N 1
ATOM 10700 C CA . GLN E 3 180 ? 198.095 164.087 140.789 1.00 66.97 159 GLN Q CA 1
ATOM 10701 C C . GLN E 3 180 ? 197.308 162.784 140.640 1.00 67.05 159 GLN Q C 1
ATOM 10702 O O . GLN E 3 180 ? 197.804 161.723 141.017 1.00 67.82 159 GLN Q O 1
ATOM 10708 N N . ILE E 3 181 ? 196.094 162.844 140.100 1.00 66.39 160 ILE Q N 1
ATOM 10709 C CA . ILE E 3 181 ? 195.274 161.639 140.050 1.00 66.44 160 ILE Q CA 1
ATOM 10710 C C . ILE E 3 181 ? 195.154 161.064 138.642 1.00 67.19 160 ILE Q C 1
ATOM 10711 O O . ILE E 3 181 ? 194.141 160.424 138.328 1.00 67.10 160 ILE Q O 1
ATOM 10716 N N . GLY E 3 182 ? 196.164 161.263 137.794 1.00 68.02 161 GLY Q N 1
ATOM 10717 C CA . GLY E 3 182 ? 196.159 160.773 136.436 1.00 68.89 161 GLY Q CA 1
ATOM 10718 C C . GLY E 3 182 ? 197.133 159.622 136.232 1.00 70.09 161 GLY Q C 1
ATOM 10719 O O . GLY E 3 182 ? 197.986 159.329 137.068 1.00 70.34 161 GLY Q O 1
ATOM 10720 N N . GLY E 3 183 ? 196.991 158.973 135.080 1.00 70.94 162 GLY Q N 1
ATOM 10721 C CA . GLY E 3 183 ? 197.873 157.878 134.715 1.00 72.26 162 GLY Q CA 1
ATOM 10722 C C . GLY E 3 183 ? 199.274 158.402 134.411 1.00 73.12 162 GLY Q C 1
ATOM 10723 O O . GLY E 3 183 ? 199.489 159.599 134.195 1.00 72.80 162 GLY Q O 1
ATOM 10724 N N . VAL E 3 184 ? 200.234 157.483 134.416 1.00 74.36 163 VAL Q N 1
ATOM 10725 C CA . VAL E 3 184 ? 201.629 157.783 134.101 1.00 78.11 163 VAL Q CA 1
ATOM 10726 C C . VAL E 3 184 ? 202.167 156.630 133.256 1.00 83.87 163 VAL Q C 1
ATOM 10727 O O . VAL E 3 184 ? 201.863 155.469 133.566 1.00 84.87 163 VAL Q O 1
ATOM 10731 N N . PRO E 3 185 ? 202.931 156.866 132.181 1.00 89.66 164 PRO Q N 1
ATOM 10732 C CA . PRO E 3 185 ? 203.504 155.732 131.446 1.00 98.14 164 PRO Q CA 1
ATOM 10733 C C . PRO E 3 185 ? 204.493 154.957 132.300 1.00 105.19 164 PRO Q C 1
ATOM 10734 O O . PRO E 3 185 ? 205.087 155.483 133.244 1.00 103.38 164 PRO Q O 1
ATOM 10738 N N . ASP E 3 186 ? 204.678 153.683 131.942 1.00 114.87 165 ASP Q N 1
ATOM 10739 C CA . ASP E 3 186 ? 205.636 152.846 132.658 1.00 124.77 165 ASP Q CA 1
ATOM 10740 C C . ASP E 3 186 ? 207.056 153.383 132.528 1.00 130.70 165 ASP Q C 1
ATOM 10741 O O . ASP E 3 186 ? 207.894 153.137 133.403 1.00 132.57 165 ASP Q O 1
ATOM 10746 N N . THR E 3 187 ? 207.344 154.115 131.450 1.00 134.57 166 THR Q N 1
ATOM 10747 C CA . THR E 3 187 ? 208.668 154.696 131.268 1.00 140.03 166 THR Q CA 1
ATOM 10748 C C . THR E 3 187 ? 209.001 155.729 132.338 1.00 133.67 166 THR Q C 1
ATOM 10749 O O . THR E 3 187 ? 210.185 155.959 132.609 1.00 139.16 166 THR Q O 1
ATOM 10753 N N . CYS E 3 188 ? 207.991 156.353 132.953 1.00 121.04 167 CYS Q N 1
ATOM 10754 C CA . CYS E 3 188 ? 208.198 157.387 133.960 1.00 110.51 167 CYS Q CA 1
ATOM 10755 C C . CYS E 3 188 ? 208.047 156.889 135.392 1.00 107.09 167 CYS Q C 1
ATOM 10756 O O . CYS E 3 188 ? 208.368 157.636 136.322 1.00 103.97 167 CYS Q O 1
ATOM 10759 N N . LYS E 3 189 ? 207.570 155.663 135.600 1.00 108.40 168 LYS Q N 1
ATOM 10760 C CA . LYS E 3 189 ? 207.429 155.131 136.947 1.00 110.01 168 LYS Q CA 1
ATOM 10761 C C . LYS E 3 189 ? 208.762 154.585 137.449 1.00 121.19 168 LYS Q C 1
ATOM 10762 O O . LYS E 3 189 ? 209.642 154.203 136.671 1.00 129.01 168 LYS Q O 1
ATOM 10768 N N . ASP E 3 190 ? 208.903 154.551 138.773 1.00 124.41 169 ASP Q N 1
ATOM 10769 C CA . ASP E 3 190 ? 210.117 154.040 139.396 1.00 133.09 169 ASP Q CA 1
ATOM 10770 C C . ASP E 3 190 ? 210.034 152.521 139.510 1.00 145.39 169 ASP Q C 1
ATOM 10771 O O . ASP E 3 190 ? 209.207 151.892 138.844 1.00 145.74 169 ASP Q O 1
ATOM 10776 N N . ALA E 3 191 ? 210.879 151.920 140.351 1.00 156.26 170 ALA Q N 1
ATOM 10777 C CA . ALA E 3 191 ? 210.923 150.466 140.446 1.00 165.32 170 ALA Q CA 1
ATOM 10778 C C . ALA E 3 191 ? 209.704 149.876 141.148 1.00 158.44 170 ALA Q C 1
ATOM 10779 O O . ALA E 3 191 ? 209.451 148.677 140.999 1.00 163.55 170 ALA Q O 1
ATOM 10781 N N . ALA E 3 192 ? 208.949 150.681 141.900 1.00 144.21 171 ALA Q N 1
ATOM 10782 C CA . ALA E 3 192 ? 207.814 150.206 142.690 1.00 130.48 171 ALA Q CA 1
ATOM 10783 C C . ALA E 3 192 ? 206.560 151.026 142.398 1.00 114.39 171 ALA Q C 1
ATOM 10784 O O . ALA E 3 192 ? 205.781 151.355 143.299 1.00 106.24 171 ALA Q O 1
ATOM 10786 N N . GLY E 3 193 ? 206.344 151.367 141.126 1.00 107.61 172 GLY Q N 1
ATOM 10787 C CA . GLY E 3 193 ? 205.084 151.930 140.682 1.00 97.98 172 GLY Q CA 1
ATOM 10788 C C . GLY E 3 193 ? 204.908 153.419 140.890 1.00 89.10 172 GLY Q C 1
ATOM 10789 O O . GLY E 3 193 ? 203.979 153.999 140.310 1.00 84.38 172 GLY Q O 1
ATOM 10790 N N . VAL E 3 194 ? 205.752 154.063 141.689 1.00 86.46 173 VAL Q N 1
ATOM 10791 C CA . VAL E 3 194 ? 205.609 155.491 141.954 1.00 83.44 173 VAL Q CA 1
ATOM 10792 C C . VAL E 3 194 ? 206.104 156.277 140.748 1.00 83.84 173 VAL Q C 1
ATOM 10793 O O . VAL E 3 194 ? 207.058 155.875 140.072 1.00 88.22 173 VAL Q O 1
ATOM 10797 N N . LYS E 3 195 ? 205.451 157.404 140.472 1.00 80.41 174 LYS Q N 1
ATOM 10798 C CA . LYS E 3 195 ? 205.798 158.223 139.318 1.00 79.59 174 LYS Q CA 1
ATOM 10799 C C . LYS E 3 195 ? 206.966 159.148 139.642 1.00 81.95 174 LYS Q C 1
ATOM 10800 O O . LYS E 3 195 ? 207.084 159.656 140.761 1.00 80.08 174 LYS Q O 1
ATOM 10806 N N . ILE E 3 196 ? 207.832 159.357 138.651 1.00 85.41 175 ILE Q N 1
ATOM 10807 C CA . ILE E 3 196 ? 208.944 160.293 138.755 1.00 89.71 175 ILE Q CA 1
ATOM 10808 C C . ILE E 3 196 ? 208.595 161.694 138.262 1.00 85.26 175 ILE Q C 1
ATOM 10809 O O . ILE E 3 196 ? 209.446 162.587 138.337 1.00 86.45 175 ILE Q O 1
ATOM 10814 N N . THR E 3 197 ? 207.381 161.905 137.754 1.00 81.38 176 THR Q N 1
ATOM 10815 C CA . THR E 3 197 ? 206.944 163.215 137.295 1.00 77.80 176 THR Q CA 1
ATOM 10816 C C . THR E 3 197 ? 206.282 163.982 138.434 1.00 74.41 176 THR Q C 1
ATOM 10817 O O . THR E 3 197 ? 205.762 163.393 139.386 1.00 73.71 176 THR Q O 1
ATOM 10821 N N . HIS E 3 198 ? 206.307 165.312 138.325 1.00 74.02 177 HIS Q N 1
ATOM 10822 C CA . HIS E 3 198 ? 205.665 166.154 139.328 1.00 72.69 177 HIS Q CA 1
ATOM 10823 C C . HIS E 3 198 ? 204.159 165.922 139.348 1.00 71.39 177 HIS Q C 1
ATOM 10824 O O . HIS E 3 198 ? 203.570 165.684 140.409 1.00 70.52 177 HIS Q O 1
ATOM 10831 N N . GLY E 3 199 ? 203.524 165.986 138.179 1.00 71.35 178 GLY Q N 1
ATOM 10832 C CA . GLY E 3 199 ? 202.096 165.772 138.048 1.00 70.30 178 GLY Q CA 1
ATOM 10833 C C . GLY E 3 199 ? 201.769 164.478 137.335 1.00 70.80 178 GLY Q C 1
ATOM 10834 O O . GLY E 3 199 ? 202.400 163.448 137.590 1.00 71.54 178 GLY Q O 1
ATOM 10835 N N . SER E 3 200 ? 200.787 164.514 136.447 1.00 70.49 179 SER Q N 1
ATOM 10836 C CA . SER E 3 200 ? 200.374 163.326 135.710 1.00 70.99 179 SER Q CA 1
ATOM 10837 C C . SER E 3 200 ? 199.584 163.778 134.487 1.00 70.97 179 SER Q C 1
ATOM 10838 O O . SER E 3 200 ? 199.515 164.974 134.181 1.00 70.72 179 SER Q O 1
ATOM 10841 N N . TRP E 3 201 ? 198.986 162.820 133.786 1.00 71.32 180 TRP Q N 1
ATOM 10842 C CA . TRP E 3 201 ? 198.293 163.078 132.532 1.00 71.57 180 TRP Q CA 1
ATOM 10843 C C . TRP E 3 201 ? 196.802 163.256 132.795 1.00 70.41 180 TRP Q C 1
ATOM 10844 O O . TRP E 3 201 ? 196.144 162.343 133.305 1.00 70.03 180 TRP Q O 1
ATOM 10855 N N . ALA E 3 202 ? 196.280 164.425 132.423 1.00 69.97 181 ALA Q N 1
ATOM 10856 C CA . ALA E 3 202 ? 194.885 164.792 132.634 1.00 68.98 181 ALA Q CA 1
ATOM 10857 C C . ALA E 3 202 ? 194.162 164.755 131.295 1.00 69.54 181 ALA Q C 1
ATOM 10858 O O . ALA E 3 202 ? 194.749 165.026 130.241 1.00 70.50 181 ALA Q O 1
ATOM 10860 N N . ARG E 3 203 ? 192.876 164.409 131.341 1.00 47.86 182 ARG Q N 1
ATOM 10861 C CA . ARG E 3 203 ? 192.046 164.327 130.145 1.00 45.86 182 ARG Q CA 1
ATOM 10862 C C . ARG E 3 203 ? 191.554 165.683 129.651 1.00 45.89 182 ARG Q C 1
ATOM 10863 O O . ARG E 3 203 ? 190.872 165.731 128.622 1.00 46.03 182 ARG Q O 1
ATOM 10871 N N . MET E 3 204 ? 191.880 166.776 130.337 1.00 45.76 183 MET Q N 1
ATOM 10872 C CA . MET E 3 204 ? 191.438 168.101 129.917 1.00 45.79 183 MET Q CA 1
ATOM 10873 C C . MET E 3 204 ? 192.484 168.721 128.997 1.00 45.80 183 MET Q C 1
ATOM 10874 O O . MET E 3 204 ? 193.632 168.891 129.425 1.00 45.69 183 MET Q O 1
ATOM 10879 N N . PRO E 3 205 ? 192.003 169.297 127.872 1.00 45.94 184 PRO Q N 1
ATOM 10880 C CA . PRO E 3 205 ? 193.034 170.033 127.149 1.00 46.99 184 PRO Q CA 1
ATOM 10881 C C . PRO E 3 205 ? 193.372 171.412 127.680 1.00 48.50 184 PRO Q C 1
ATOM 10882 O O . PRO E 3 205 ? 192.710 171.898 128.602 1.00 49.36 184 PRO Q O 1
ATOM 10886 N N . PRO E 3 206 ? 194.423 172.028 127.105 1.00 132.02 185 PRO Q N 1
ATOM 10887 C CA . PRO E 3 206 ? 194.816 173.358 127.563 1.00 135.02 185 PRO Q CA 1
ATOM 10888 C C . PRO E 3 206 ? 193.620 174.234 127.304 1.00 136.56 185 PRO Q C 1
ATOM 10889 O O . PRO E 3 206 ? 193.090 174.251 126.192 1.00 132.83 185 PRO Q O 1
ATOM 10893 N N . PRO E 3 207 ? 193.195 174.971 128.326 1.00 141.53 186 PRO Q N 1
ATOM 10894 C CA . PRO E 3 207 ? 191.996 175.763 128.109 1.00 143.43 186 PRO Q CA 1
ATOM 10895 C C . PRO E 3 207 ? 192.299 177.084 127.446 1.00 139.11 186 PRO Q C 1
ATOM 10896 O O . PRO E 3 207 ? 191.483 177.546 126.650 1.00 137.59 186 PRO Q O 1
ATOM 10900 N N . LEU E 3 208 ? 193.441 177.699 127.750 1.00 138.38 187 LEU Q N 1
ATOM 10901 C CA . LEU E 3 208 ? 193.697 179.016 127.131 1.00 150.89 187 LEU Q CA 1
ATOM 10902 C C . LEU E 3 208 ? 195.065 179.247 126.495 1.00 152.68 187 LEU Q C 1
ATOM 10903 O O . LEU E 3 208 ? 196.075 178.692 126.928 1.00 151.75 187 LEU Q O 1
ATOM 10908 N N . VAL E 3 209 ? 195.081 180.156 125.521 1.00 151.47 188 VAL Q N 1
ATOM 10909 C CA . VAL E 3 209 ? 196.293 180.550 124.815 1.00 156.02 188 VAL Q CA 1
ATOM 10910 C C . VAL E 3 209 ? 196.785 181.888 125.383 1.00 152.68 188 VAL Q C 1
ATOM 10911 O O . VAL E 3 209 ? 196.417 182.263 126.496 1.00 148.68 188 VAL Q O 1
ATOM 10915 N N . ASP E 3 210 ? 197.611 182.603 124.622 1.00 30.00 189 ASP Q N 1
ATOM 10916 C CA . ASP E 3 210 ? 198.170 183.888 125.059 1.00 30.00 189 ASP Q CA 1
ATOM 10917 C C . ASP E 3 210 ? 197.172 185.031 125.298 1.00 30.00 189 ASP Q C 1
ATOM 10918 O O . ASP E 3 210 ? 197.296 185.770 126.276 1.00 30.00 189 ASP Q O 1
ATOM 10920 N N . ASP E 3 211 ? 196.191 185.178 124.412 1.00 46.98 190 ASP Q N 1
ATOM 10921 C CA . ASP E 3 211 ? 195.192 186.241 124.533 1.00 46.98 190 ASP Q CA 1
ATOM 10922 C C . ASP E 3 211 ? 193.860 185.740 123.998 1.00 46.98 190 ASP Q C 1
ATOM 10923 O O . ASP E 3 211 ? 193.404 186.147 122.929 1.00 46.98 190 ASP Q O 1
ATOM 10925 N N . GLN E 3 212 ? 193.245 184.848 124.763 1.00 46.21 191 GLN Q N 1
ATOM 10926 C CA . GLN E 3 212 ? 191.986 184.212 124.381 1.00 46.21 191 GLN Q CA 1
ATOM 10927 C C . GLN E 3 212 ? 190.772 185.145 124.329 1.00 46.21 191 GLN Q C 1
ATOM 10928 O O . GLN E 3 212 ? 189.948 185.041 123.420 1.00 46.21 191 GLN Q O 1
ATOM 10934 N N . VAL E 3 213 ? 190.657 186.052 125.295 1.00 43.67 192 VAL Q N 1
ATOM 10935 C CA . VAL E 3 213 ? 189.510 186.958 125.350 1.00 43.67 192 VAL Q CA 1
ATOM 10936 C C . VAL E 3 213 ? 189.876 188.383 125.761 1.00 43.67 192 VAL Q C 1
ATOM 10937 O O . VAL E 3 213 ? 190.951 188.624 126.310 1.00 43.67 192 VAL Q O 1
ATOM 10941 N N . THR E 3 214 ? 188.972 189.321 125.489 1.00 43.81 193 THR Q N 1
ATOM 10942 C CA . THR E 3 214 ? 189.185 190.713 125.848 1.00 43.81 193 THR Q CA 1
ATOM 10943 C C . THR E 3 214 ? 188.418 191.056 127.118 1.00 43.81 193 THR Q C 1
ATOM 10944 O O . THR E 3 214 ? 187.323 190.543 127.363 1.00 43.81 193 THR Q O 1
ATOM 10948 N N . TYR E 3 215 ? 189.011 191.931 127.924 1.00 41.52 194 TYR Q N 1
ATOM 10949 C CA . TYR E 3 215 ? 188.370 192.472 129.113 1.00 41.52 194 TYR Q CA 1
ATOM 10950 C C . TYR E 3 215 ? 187.816 193.853 128.798 1.00 41.52 194 TYR Q C 1
ATOM 10951 O O . TYR E 3 215 ? 188.531 194.708 128.268 1.00 41.52 194 TYR Q O 1
ATOM 10960 N N . GLU E 3 216 ? 186.571 194.046 129.176 1.00 45.54 195 GLU Q N 1
ATOM 10961 C CA . GLU E 3 216 ? 185.953 195.331 128.876 1.00 45.54 195 GLU Q CA 1
ATOM 10962 C C . GLU E 3 216 ? 186.528 196.445 129.739 1.00 45.54 195 GLU Q C 1
ATOM 10963 O O . GLU E 3 216 ? 186.634 197.589 129.283 1.00 45.54 195 GLU Q O 1
ATOM 10969 N N . ASP E 3 217 ? 186.904 196.136 130.981 1.00 45.16 196 ASP Q N 1
ATOM 10970 C CA . ASP E 3 217 ? 187.419 197.169 131.871 1.00 45.16 196 ASP Q CA 1
ATOM 10971 C C . ASP E 3 217 ? 188.761 197.704 131.391 1.00 45.16 196 ASP Q C 1
ATOM 10972 O O . ASP E 3 217 ? 189.104 198.857 131.672 1.00 45.16 196 ASP Q O 1
ATOM 10977 N N . GLY E 3 218 ? 189.526 196.884 130.677 1.00 46.03 197 GLY Q N 1
ATOM 10978 C CA . GLY E 3 218 ? 190.846 197.271 130.226 1.00 46.03 197 GLY Q CA 1
ATOM 10979 C C . GLY E 3 218 ? 191.911 196.668 131.113 1.00 46.03 197 GLY Q C 1
ATOM 10980 O O . GLY E 3 218 ? 192.176 197.174 132.207 1.00 46.03 197 GLY Q O 1
ATOM 10981 N N . THR E 3 219 ? 192.525 195.584 130.656 1.00 45.10 198 THR Q N 1
ATOM 10982 C CA . THR E 3 219 ? 193.485 194.851 131.468 1.00 45.10 198 THR Q CA 1
ATOM 10983 C C . THR E 3 219 ? 194.201 193.823 130.603 1.00 45.10 198 THR Q C 1
ATOM 10984 O O . THR E 3 219 ? 193.579 193.222 129.718 1.00 45.10 198 THR Q O 1
ATOM 10988 N N . PRO E 3 220 ? 195.499 193.586 130.820 1.00 44.99 199 PRO Q N 1
ATOM 10989 C CA . PRO E 3 220 ? 196.189 192.550 130.041 1.00 44.99 199 PRO Q CA 1
ATOM 10990 C C . PRO E 3 220 ? 195.634 191.169 130.336 1.00 44.99 199 PRO Q C 1
ATOM 10991 O O . PRO E 3 220 ? 195.813 190.640 131.436 1.00 44.99 199 PRO Q O 1
ATOM 10995 N N . ALA E 3 221 ? 194.966 190.576 129.354 1.00 42.79 200 ALA Q N 1
ATOM 10996 C CA . ALA E 3 221 ? 194.280 189.304 129.554 1.00 42.79 200 ALA Q CA 1
ATOM 10997 C C . ALA E 3 221 ? 195.197 188.119 129.284 1.00 42.79 200 ALA Q C 1
ATOM 10998 O O . ALA E 3 221 ? 194.870 187.227 128.509 1.00 42.79 200 ALA Q O 1
ATOM 11000 N N . THR E 3 222 ? 196.360 188.100 129.925 1.00 40.82 201 THR Q N 1
ATOM 11001 C CA . THR E 3 222 ? 197.236 186.949 129.793 1.00 40.82 201 THR Q CA 1
ATOM 11002 C C . THR E 3 222 ? 196.637 185.750 130.523 1.00 40.82 201 THR Q C 1
ATOM 11003 O O . THR E 3 222 ? 195.583 185.831 131.160 1.00 40.82 201 THR Q O 1
ATOM 11007 N N . VAL E 3 223 ? 197.327 184.617 130.419 1.00 38.78 202 VAL Q N 1
ATOM 11008 C CA . VAL E 3 223 ? 196.795 183.371 130.959 1.00 38.78 202 VAL Q CA 1
ATOM 11009 C C . VAL E 3 223 ? 196.731 183.424 132.481 1.00 38.78 202 VAL Q C 1
ATOM 11010 O O . VAL E 3 223 ? 195.774 182.936 133.095 1.00 38.78 202 VAL Q O 1
ATOM 11014 N N . ASP E 3 224 ? 197.741 184.021 133.113 1.00 37.38 203 ASP Q N 1
ATOM 11015 C CA . ASP E 3 224 ? 197.824 184.001 134.570 1.00 37.38 203 ASP Q CA 1
ATOM 11016 C C . ASP E 3 224 ? 196.675 184.778 135.201 1.00 37.38 203 ASP Q C 1
ATOM 11017 O O . ASP E 3 224 ? 196.052 184.317 136.168 1.00 37.38 203 ASP Q O 1
ATOM 11022 N N . GLN E 3 225 ? 196.392 185.969 134.677 1.00 37.23 204 GLN Q N 1
ATOM 11023 C CA . GLN E 3 225 ? 195.310 186.771 135.229 1.00 37.23 204 GLN Q CA 1
ATOM 11024 C C . GLN E 3 225 ? 193.976 186.061 135.068 1.00 37.23 204 GLN Q C 1
ATOM 11025 O O . GLN E 3 225 ? 193.150 186.054 135.989 1.00 37.23 204 GLN Q O 1
ATOM 11031 N N . MET E 3 226 ? 193.749 185.454 133.904 1.00 38.19 205 MET Q N 1
ATOM 11032 C CA . MET E 3 226 ? 192.516 184.707 133.692 1.00 38.19 205 MET Q CA 1
ATOM 11033 C C . MET E 3 226 ? 192.403 183.550 134.673 1.00 38.19 205 MET Q C 1
ATOM 11034 O O . MET E 3 226 ? 191.319 183.278 135.202 1.00 38.19 205 MET Q O 1
ATOM 11039 N N . ALA E 3 227 ? 193.509 182.850 134.921 1.00 34.56 206 ALA Q N 1
ATOM 11040 C CA . ALA E 3 227 ? 193.481 181.737 135.861 1.00 34.56 206 ALA Q CA 1
ATOM 11041 C C . ALA E 3 227 ? 193.110 182.214 137.258 1.00 34.56 206 ALA Q C 1
ATOM 11042 O O . ALA E 3 227 ? 192.249 181.626 137.923 1.00 34.56 206 ALA Q O 1
ATOM 11044 N N . GLN E 3 228 ? 193.765 183.276 137.727 1.00 33.40 207 GLN Q N 1
ATOM 11045 C CA . GLN E 3 228 ? 193.425 183.829 139.034 1.00 33.40 207 GLN Q CA 1
ATOM 11046 C C . GLN E 3 228 ? 191.951 184.211 139.098 1.00 33.40 207 GLN Q C 1
ATOM 11047 O O . GLN E 3 228 ? 191.246 183.886 140.065 1.00 33.40 207 GLN Q O 1
ATOM 11053 N N . ASP E 3 229 ? 191.470 184.906 138.069 1.00 33.21 208 ASP Q N 1
ATOM 11054 C CA . ASP E 3 229 ? 190.098 185.393 138.071 1.00 33.21 208 ASP Q CA 1
ATOM 11055 C C . ASP E 3 229 ? 189.105 184.241 138.125 1.00 33.21 208 ASP Q C 1
ATOM 11056 O O . ASP E 3 229 ? 188.140 184.269 138.899 1.00 33.21 208 ASP Q O 1
ATOM 11061 N N . VAL E 3 230 ? 189.320 183.216 137.304 1.00 31.42 209 VAL Q N 1
ATOM 11062 C CA . VAL E 3 230 ? 188.379 182.106 137.274 1.00 31.42 209 VAL Q CA 1
ATOM 11063 C C . VAL E 3 230 ? 188.444 181.321 138.576 1.00 31.42 209 VAL Q C 1
ATOM 11064 O O . VAL E 3 230 ? 187.426 180.812 139.058 1.00 31.42 209 VAL Q O 1
ATOM 11068 N N . SER E 3 231 ? 189.632 181.210 139.172 1.00 29.66 210 SER Q N 1
ATOM 11069 C CA . SER E 3 231 ? 189.732 180.570 140.477 1.00 29.66 210 SER Q CA 1
ATOM 11070 C C . SER E 3 231 ? 188.883 181.305 141.503 1.00 29.66 210 SER Q C 1
ATOM 11071 O O . SER E 3 231 ? 188.155 180.685 142.290 1.00 29.66 210 SER Q O 1
ATOM 11074 N N . ALA E 3 232 ? 188.963 182.635 141.508 1.00 29.04 211 ALA Q N 1
ATOM 11075 C CA . ALA E 3 232 ? 188.142 183.405 142.435 1.00 29.04 211 ALA Q CA 1
ATOM 11076 C C . ALA E 3 232 ? 186.660 183.213 142.147 1.00 29.04 211 ALA Q C 1
ATOM 11077 O O . ALA E 3 232 ? 185.844 183.123 143.072 1.00 29.04 211 ALA Q O 1
ATOM 11079 N N . PHE E 3 233 ? 186.289 183.156 140.869 1.00 28.59 212 PHE Q N 1
ATOM 11080 C CA . PHE E 3 233 ? 184.887 182.951 140.523 1.00 28.59 212 PHE Q CA 1
ATOM 11081 C C . PHE E 3 233 ? 184.384 181.617 141.054 1.00 28.59 212 PHE Q C 1
ATOM 11082 O O . PHE E 3 233 ? 183.269 181.521 141.579 1.00 28.59 212 PHE Q O 1
ATOM 11090 N N . LEU E 3 234 ? 185.188 180.566 140.907 1.00 27.36 213 LEU Q N 1
ATOM 11091 C CA . LEU E 3 234 ? 184.775 179.263 141.411 1.00 27.36 213 LEU Q CA 1
ATOM 11092 C C . LEU E 3 234 ? 184.679 179.271 142.929 1.00 27.36 213 LEU Q C 1
ATOM 11093 O O . LEU E 3 234 ? 183.751 178.689 143.505 1.00 27.36 213 LEU Q O 1
ATOM 11098 N N . MET E 3 235 ? 185.627 179.929 143.598 1.00 26.25 214 MET Q N 1
ATOM 11099 C CA . MET E 3 235 ? 185.535 180.044 145.048 1.00 26.25 214 MET Q CA 1
ATOM 11100 C C . MET E 3 235 ? 184.252 180.749 145.456 1.00 26.25 214 MET Q C 1
ATOM 11101 O O . MET E 3 235 ? 183.630 180.392 146.462 1.00 26.25 214 MET Q O 1
ATOM 11106 N N . TRP E 3 236 ? 183.840 181.759 144.691 1.00 26.57 215 TRP Q N 1
ATOM 11107 C CA . TRP E 3 236 ? 182.538 182.370 144.930 1.00 26.57 215 TRP Q CA 1
ATOM 11108 C C . TRP E 3 236 ? 181.435 181.336 144.791 1.00 26.57 215 TRP Q C 1
ATOM 11109 O O . TRP E 3 236 ? 180.618 181.143 145.697 1.00 26.57 215 TRP Q O 1
ATOM 11120 N N . ALA E 3 237 ? 181.402 180.664 143.644 1.00 23.33 216 ALA Q N 1
ATOM 11121 C CA . ALA E 3 237 ? 180.375 179.666 143.387 1.00 23.33 216 ALA Q CA 1
ATOM 11122 C C . ALA E 3 237 ? 180.285 178.646 144.507 1.00 23.33 216 ALA Q C 1
ATOM 11123 O O . ALA E 3 237 ? 179.221 178.059 144.730 1.00 23.33 216 ALA Q O 1
ATOM 11125 N N . ALA E 3 238 ? 181.384 178.418 145.220 1.00 23.01 217 ALA Q N 1
ATOM 11126 C CA . ALA E 3 238 ? 181.394 177.449 146.306 1.00 23.01 217 ALA Q CA 1
ATOM 11127 C C . ALA E 3 238 ? 181.077 178.086 147.655 1.00 23.01 217 ALA Q C 1
ATOM 11128 O O . ALA E 3 238 ? 180.243 177.569 148.403 1.00 23.01 217 ALA Q O 1
ATOM 11130 N N . GLU E 3 239 ? 181.731 179.201 147.984 1.00 22.04 218 GLU Q N 1
ATOM 11131 C CA . GLU E 3 239 ? 181.521 179.917 149.240 1.00 22.04 218 GLU Q CA 1
ATOM 11132 C C . GLU E 3 239 ? 181.050 181.333 148.930 1.00 22.04 218 GLU Q C 1
ATOM 11133 O O . GLU E 3 239 ? 181.856 182.275 148.907 1.00 22.04 218 GLU Q O 1
ATOM 11139 N N . PRO E 3 240 ? 179.756 181.524 148.687 1.00 21.52 219 PRO Q N 1
ATOM 11140 C CA . PRO E 3 240 ? 179.244 182.874 148.426 1.00 21.52 219 PRO Q CA 1
ATOM 11141 C C . PRO E 3 240 ? 179.086 183.706 149.685 1.00 21.52 219 PRO Q C 1
ATOM 11142 O O . PRO E 3 240 ? 179.134 184.939 149.641 1.00 21.52 219 PRO Q O 1
ATOM 11146 N N . LYS E 3 241 ? 178.892 183.035 150.816 1.00 19.55 220 LYS Q N 1
ATOM 11147 C CA . LYS E 3 241 ? 178.606 183.684 152.091 1.00 19.55 220 LYS Q CA 1
ATOM 11148 C C . LYS E 3 241 ? 179.860 183.828 152.938 1.00 19.55 220 LYS Q C 1
ATOM 11149 O O . LYS E 3 241 ? 179.829 183.692 154.162 1.00 19.55 220 LYS Q O 1
ATOM 11155 N N . LEU E 3 242 ? 180.983 184.102 152.282 1.00 21.00 221 LEU Q N 1
ATOM 11156 C CA . LEU E 3 242 ? 182.258 184.226 152.975 1.00 21.00 221 LEU Q CA 1
ATOM 11157 C C . LEU E 3 242 ? 182.317 185.498 153.812 1.00 21.00 221 LEU Q C 1
ATOM 11158 O O . LEU E 3 242 ? 182.644 185.460 155.006 1.00 21.00 221 LEU Q O 1
ATOM 11163 N N . VAL E 3 243 ? 182.014 186.640 153.196 1.00 21.39 222 VAL Q N 1
ATOM 11164 C CA . VAL E 3 243 ? 182.146 187.917 153.886 1.00 21.39 222 VAL Q CA 1
ATOM 11165 C C . VAL E 3 243 ? 181.236 187.965 155.105 1.00 21.39 222 VAL Q C 1
ATOM 11166 O O . VAL E 3 243 ? 181.618 188.478 156.165 1.00 21.39 222 VAL Q O 1
ATOM 11170 N N . ALA E 3 244 ? 180.015 187.449 154.973 1.00 19.99 223 ALA Q N 1
ATOM 11171 C CA . ALA E 3 244 ? 179.129 187.372 156.125 1.00 19.99 223 ALA Q CA 1
ATOM 11172 C C . ALA E 3 244 ? 179.742 186.505 157.210 1.00 19.99 223 ALA Q C 1
ATOM 11173 O O . ALA E 3 244 ? 179.634 186.814 158.402 1.00 19.99 223 ALA Q O 1
ATOM 11175 N N . ARG E 3 245 ? 180.391 185.414 156.811 1.00 18.43 224 ARG Q N 1
ATOM 11176 C CA . ARG E 3 245 ? 181.125 184.586 157.757 1.00 18.43 224 ARG Q CA 1
ATOM 11177 C C . ARG E 3 245 ? 182.116 185.420 158.553 1.00 18.43 224 ARG Q C 1
ATOM 11178 O O . ARG E 3 245 ? 182.138 185.378 159.788 1.00 18.43 224 ARG Q O 1
ATOM 11186 N N . LYS E 3 246 ? 182.950 186.186 157.851 1.00 19.90 225 LYS Q N 1
ATOM 11187 C CA . LYS E 3 246 ? 183.995 186.947 158.525 1.00 19.90 225 LYS Q CA 1
ATOM 11188 C C . LYS E 3 246 ? 183.406 188.002 159.452 1.00 19.90 225 LYS Q C 1
ATOM 11189 O O . LYS E 3 246 ? 183.894 188.202 160.572 1.00 19.90 225 LYS Q O 1
ATOM 11195 N N . GLN E 3 247 ? 182.364 188.697 158.999 1.00 21.54 226 GLN Q N 1
ATOM 11196 C CA . GLN E 3 247 ? 181.766 189.736 159.830 1.00 21.54 226 GLN Q CA 1
ATOM 11197 C C . GLN E 3 247 ? 181.124 189.141 161.077 1.00 21.54 226 GLN Q C 1
ATOM 11198 O O . GLN E 3 247 ? 181.256 189.696 162.178 1.00 21.54 226 GLN Q O 1
ATOM 11204 N N . MET E 3 248 ? 180.428 188.014 160.928 1.00 19.89 227 MET Q N 1
ATOM 11205 C CA . MET E 3 248 ? 179.889 187.325 162.092 1.00 19.89 227 MET Q CA 1
ATOM 11206 C C . MET E 3 248 ? 181.001 186.925 163.046 1.00 19.89 227 MET Q C 1
ATOM 11207 O O . MET E 3 248 ? 180.865 187.071 164.266 1.00 19.89 227 MET Q O 1
ATOM 11212 N N . GLY E 3 249 ? 182.103 186.404 162.511 1.00 19.92 228 GLY Q N 1
ATOM 11213 C CA . GLY E 3 249 ? 183.209 186.016 163.365 1.00 19.92 228 GLY Q CA 1
ATOM 11214 C C . GLY E 3 249 ? 183.749 187.182 164.163 1.00 19.92 228 GLY Q C 1
ATOM 11215 O O . GLY E 3 249 ? 184.011 187.062 165.360 1.00 19.92 228 GLY Q O 1
ATOM 11216 N N . LEU E 3 250 ? 183.917 188.329 163.509 1.00 21.22 229 LEU Q N 1
ATOM 11217 C CA . LEU E 3 250 ? 184.381 189.522 164.209 1.00 21.22 229 LEU Q CA 1
ATOM 11218 C C . LEU E 3 250 ? 183.421 189.906 165.326 1.00 21.22 229 LEU Q C 1
ATOM 11219 O O . LEU E 3 250 ? 183.826 190.083 166.485 1.00 21.22 229 LEU Q O 1
ATOM 11224 N N . VAL E 3 251 ? 182.140 190.060 164.986 1.00 21.14 230 VAL Q N 1
ATOM 11225 C CA . VAL E 3 251 ? 181.144 190.475 165.971 1.00 21.14 230 VAL Q CA 1
ATOM 11226 C C . VAL E 3 251 ? 181.151 189.531 167.166 1.00 21.14 230 VAL Q C 1
ATOM 11227 O O . VAL E 3 251 ? 181.108 189.958 168.327 1.00 21.14 230 VAL Q O 1
ATOM 11231 N N . ALA E 3 252 ? 181.203 188.228 166.896 1.00 21.17 231 ALA Q N 1
ATOM 11232 C CA . ALA E 3 252 ? 181.097 187.251 167.969 1.00 21.17 231 ALA Q CA 1
ATOM 11233 C C . ALA E 3 252 ? 182.350 187.239 168.827 1.00 21.17 231 ALA Q C 1
ATOM 11234 O O . ALA E 3 252 ? 182.262 187.187 170.058 1.00 21.17 231 ALA Q O 1
ATOM 11236 N N . MET E 3 253 ? 183.526 187.261 168.200 1.00 23.05 232 MET Q N 1
ATOM 11237 C CA . MET E 3 253 ? 184.758 187.370 168.966 1.00 23.05 232 MET Q CA 1
ATOM 11238 C C . MET E 3 253 ? 184.692 188.555 169.913 1.00 23.05 232 MET Q C 1
ATOM 11239 O O . MET E 3 253 ? 185.035 188.438 171.094 1.00 23.05 232 MET Q O 1
ATOM 11244 N N . VAL E 3 254 ? 184.215 189.697 169.420 1.00 23.01 233 VAL Q N 1
ATOM 11245 C CA . VAL E 3 254 ? 184.172 190.901 170.248 1.00 23.01 233 VAL Q CA 1
ATOM 11246 C C . VAL E 3 254 ? 183.215 190.710 171.421 1.00 23.01 233 VAL Q C 1
ATOM 11247 O O . VAL E 3 254 ? 183.579 190.913 172.588 1.00 23.01 233 VAL Q O 1
ATOM 11251 N N . MET E 3 255 ? 181.966 190.346 171.123 1.00 24.62 234 MET Q N 1
ATOM 11252 C CA . MET E 3 255 ? 180.968 190.230 172.181 1.00 24.62 234 MET Q CA 1
ATOM 11253 C C . MET E 3 255 ? 181.385 189.204 173.224 1.00 24.62 234 MET Q C 1
ATOM 11254 O O . MET E 3 255 ? 181.194 189.418 174.429 1.00 24.62 234 MET Q O 1
ATOM 11259 N N . LEU E 3 256 ? 181.966 188.089 172.789 1.00 22.29 235 LEU Q N 1
ATOM 11260 C CA . LEU E 3 256 ? 182.345 187.049 173.730 1.00 22.29 235 LEU Q CA 1
ATOM 11261 C C . LEU E 3 256 ? 183.580 187.426 174.530 1.00 22.29 235 LEU Q C 1
ATOM 11262 O O . LEU E 3 256 ? 183.672 187.072 175.706 1.00 22.29 235 LEU Q O 1
ATOM 11267 N N . GLY E 3 257 ? 184.530 188.145 173.935 1.00 24.86 236 GLY Q N 1
ATOM 11268 C CA . GLY E 3 257 ? 185.619 188.684 174.728 1.00 24.86 236 GLY Q CA 1
ATOM 11269 C C . GLY E 3 257 ? 185.114 189.613 175.812 1.00 24.86 236 GLY Q C 1
ATOM 11270 O O . GLY E 3 257 ? 185.582 189.570 176.952 1.00 24.86 236 GLY Q O 1
ATOM 11271 N N . LEU E 3 258 ? 184.134 190.450 175.474 1.00 26.74 237 LEU Q N 1
ATOM 11272 C CA . LEU E 3 258 ? 183.546 191.340 176.469 1.00 26.74 237 LEU Q CA 1
ATOM 11273 C C . LEU E 3 258 ? 182.899 190.549 177.599 1.00 26.74 237 LEU Q C 1
ATOM 11274 O O . LEU E 3 258 ? 183.166 190.792 178.786 1.00 26.74 237 LEU Q O 1
ATOM 11279 N N . LEU E 3 259 ? 182.015 189.617 177.243 1.00 25.78 238 LEU Q N 1
ATOM 11280 C CA . LEU E 3 259 ? 181.353 188.788 178.243 1.00 25.78 238 LEU Q CA 1
ATOM 11281 C C . LEU E 3 259 ? 182.367 188.069 179.121 1.00 25.78 238 LEU Q C 1
ATOM 11282 O O . LEU E 3 259 ? 182.211 188.007 180.346 1.00 25.78 238 LEU Q O 1
ATOM 11287 N N . SER E 3 260 ? 183.418 187.526 178.510 1.00 24.40 239 SER Q N 1
ATOM 11288 C CA . SER E 3 260 ? 184.409 186.769 179.260 1.00 24.40 239 SER Q CA 1
ATOM 11289 C C . SER E 3 260 ? 185.184 187.666 180.212 1.00 24.40 239 SER Q C 1
ATOM 11290 O O . SER E 3 260 ? 185.491 187.264 181.338 1.00 24.40 239 SER Q O 1
ATOM 11293 N N . VAL E 3 261 ? 185.510 188.884 179.782 1.00 27.33 240 VAL Q N 1
ATOM 11294 C CA . VAL E 3 261 ? 186.200 189.812 180.670 1.00 27.33 240 VAL Q CA 1
ATOM 11295 C C . VAL E 3 261 ? 185.323 190.134 181.871 1.00 27.33 240 VAL Q C 1
ATOM 11296 O O . VAL E 3 261 ? 185.779 190.127 183.022 1.00 27.33 240 VAL Q O 1
ATOM 11300 N N . MET E 3 262 ? 184.049 190.433 181.618 1.00 29.97 241 MET Q N 1
ATOM 11301 C CA . MET E 3 262 ? 183.153 190.767 182.718 1.00 29.97 241 MET Q CA 1
ATOM 11302 C C . MET E 3 262 ? 183.019 189.598 183.686 1.00 29.97 241 MET Q C 1
ATOM 11303 O O . MET E 3 262 ? 183.014 189.786 184.911 1.00 29.97 241 MET Q O 1
ATOM 11308 N N . LEU E 3 263 ? 182.928 188.378 183.157 1.00 25.97 242 LEU Q N 1
ATOM 11309 C CA . LEU E 3 263 ? 182.845 187.214 184.027 1.00 25.97 242 LEU Q CA 1
ATOM 11310 C C . LEU E 3 263 ? 184.132 187.014 184.812 1.00 25.97 242 LEU Q C 1
ATOM 11311 O O . LEU E 3 263 ? 184.087 186.591 185.971 1.00 25.97 242 LEU Q O 1
ATOM 11316 N N . TYR E 3 264 ? 185.282 187.314 184.210 1.00 27.70 243 TYR Q N 1
ATOM 11317 C CA . TYR E 3 264 ? 186.538 187.212 184.942 1.00 27.70 243 TYR Q CA 1
ATOM 11318 C C . TYR E 3 264 ? 186.568 188.187 186.106 1.00 27.70 243 TYR Q C 1
ATOM 11319 O O . TYR E 3 264 ? 187.022 187.846 187.203 1.00 27.70 243 TYR Q O 1
ATOM 11328 N N . LEU E 3 265 ? 186.104 189.415 185.880 1.00 29.69 244 LEU Q N 1
ATOM 11329 C CA . LEU E 3 265 ? 186.033 190.380 186.973 1.00 29.69 244 LEU Q CA 1
ATOM 11330 C C . LEU E 3 265 ? 185.109 189.879 188.075 1.00 29.69 244 LEU Q C 1
ATOM 11331 O O . LEU E 3 265 ? 185.447 189.939 189.265 1.00 29.69 244 LEU Q O 1
ATOM 11336 N N . THR E 3 266 ? 183.933 189.376 187.695 1.00 29.47 245 THR Q N 1
ATOM 11337 C CA . THR E 3 266 ? 182.992 188.869 188.689 1.00 29.47 245 THR Q CA 1
ATOM 11338 C C . THR E 3 266 ? 183.606 187.733 189.497 1.00 29.47 245 THR Q C 1
ATOM 11339 O O . THR E 3 266 ? 183.421 187.654 190.718 1.00 29.47 245 THR Q O 1
ATOM 11343 N N . ASN E 3 267 ? 184.333 186.839 188.830 1.00 28.87 246 ASN Q N 1
ATOM 11344 C CA . ASN E 3 267 ? 184.974 185.726 189.517 1.00 28.87 246 ASN Q CA 1
ATOM 11345 C C . ASN E 3 267 ? 186.039 186.224 190.483 1.00 28.87 246 ASN Q C 1
ATOM 11346 O O . ASN E 3 267 ? 186.052 185.854 191.665 1.00 28.87 246 ASN Q O 1
ATOM 11351 N N . LYS E 3 268 ? 186.953 187.059 189.989 1.00 31.16 247 LYS Q N 1
ATOM 11352 C CA . LYS E 3 268 ? 187.984 187.628 190.846 1.00 31.16 247 LYS Q CA 1
ATOM 11353 C C . LYS E 3 268 ? 187.373 188.278 192.075 1.00 31.16 247 LYS Q C 1
ATOM 11354 O O . LYS E 3 268 ? 187.936 188.208 193.173 1.00 31.16 247 LYS Q O 1
ATOM 11360 N N . ARG E 3 269 ? 186.216 188.916 191.911 1.00 34.98 248 ARG Q N 1
ATOM 11361 C CA . ARG E 3 269 ? 185.564 189.555 193.046 1.00 34.98 248 ARG Q CA 1
ATOM 11362 C C . ARG E 3 269 ? 185.033 188.520 194.026 1.00 34.98 248 ARG Q C 1
ATOM 11363 O O . ARG E 3 269 ? 185.421 188.500 195.200 1.00 34.98 248 ARG Q O 1
ATOM 11371 N N . LEU E 3 270 ? 184.132 187.654 193.559 1.00 29.77 249 LEU Q N 1
ATOM 11372 C CA . LEU E 3 270 ? 183.504 186.682 194.448 1.00 29.77 249 LEU Q CA 1
ATOM 11373 C C . LEU E 3 270 ? 184.539 185.872 195.213 1.00 29.77 249 LEU Q C 1
ATOM 11374 O O . LEU E 3 270 ? 184.387 185.634 196.416 1.00 29.77 249 LEU Q O 1
ATOM 11379 N N . TRP E 3 271 ? 185.595 185.440 194.536 1.00 29.52 250 TRP Q N 1
ATOM 11380 C CA . TRP E 3 271 ? 186.615 184.608 195.155 1.00 29.52 250 TRP Q CA 1
ATOM 11381 C C . TRP E 3 271 ? 187.683 185.416 195.875 1.00 29.52 250 TRP Q C 1
ATOM 11382 O O . TRP E 3 271 ? 188.763 184.885 196.150 1.00 29.52 250 TRP Q O 1
ATOM 11393 N N . ALA E 3 272 ? 187.407 186.680 196.195 1.00 32.49 251 ALA Q N 1
ATOM 11394 C CA . ALA E 3 272 ? 188.424 187.503 196.847 1.00 32.49 251 ALA Q CA 1
ATOM 11395 C C . ALA E 3 272 ? 188.601 187.146 198.314 1.00 32.49 251 ALA Q C 1
ATOM 11396 O O . ALA E 3 272 ? 189.743 186.886 198.733 1.00 32.49 251 ALA Q O 1
ATOM 11398 N N . PRO E 3 273 ? 187.555 187.111 199.142 1.00 33.02 252 PRO Q N 1
ATOM 11399 C CA . PRO E 3 273 ? 187.755 186.867 200.577 1.00 33.02 252 PRO Q CA 1
ATOM 11400 C C . PRO E 3 273 ? 188.305 185.487 200.906 1.00 33.02 252 PRO Q C 1
ATOM 11401 O O . PRO E 3 273 ? 188.538 185.177 202.078 1.00 33.02 252 PRO Q O 1
ATOM 11405 N N . TYR E 3 274 ? 188.516 184.652 199.891 1.00 33.54 253 TYR Q N 1
ATOM 11406 C CA . TYR E 3 274 ? 189.072 183.323 200.084 1.00 33.54 253 TYR Q CA 1
ATOM 11407 C C . TYR E 3 274 ? 190.460 183.159 199.479 1.00 33.54 253 TYR Q C 1
ATOM 11408 O O . TYR E 3 274 ? 191.033 182.069 199.573 1.00 33.54 253 TYR Q O 1
ATOM 11417 N N . LYS E 3 275 ? 191.013 184.199 198.862 1.00 38.59 254 LYS Q N 1
ATOM 11418 C CA . LYS E 3 275 ? 192.338 184.142 198.257 1.00 38.59 254 LYS Q CA 1
ATOM 11419 C C . LYS E 3 275 ? 193.109 185.425 198.556 1.00 38.59 254 LYS Q C 1
ATOM 11420 O O . LYS E 3 275 ? 193.744 186.015 197.681 1.00 38.59 254 LYS Q O 1
ATOM 11426 N N . GLY E 3 276 ? 193.058 185.871 199.808 1.00 49.66 255 GLY Q N 1
ATOM 11427 C CA . GLY E 3 276 ? 193.691 187.122 200.183 1.00 49.66 255 GLY Q CA 1
ATOM 11428 C C . GLY E 3 276 ? 194.817 186.978 201.187 1.00 49.66 255 GLY Q C 1
ATOM 11429 O O . GLY E 3 276 ? 195.784 187.745 201.159 1.00 49.66 255 GLY Q O 1
ATOM 11430 N N . HIS E 3 277 ? 194.708 185.996 202.081 1.00 59.80 256 HIS Q N 1
ATOM 11431 C CA . HIS E 3 277 ? 195.737 185.790 203.094 1.00 59.80 256 HIS Q CA 1
ATOM 11432 C C . HIS E 3 277 ? 196.938 185.022 202.556 1.00 59.80 256 HIS Q C 1
ATOM 11433 O O . HIS E 3 277 ? 198.044 185.169 203.089 1.00 59.80 256 HIS Q O 1
ATOM 11440 N N . LYS E 3 278 ? 196.746 184.207 201.521 1.00 58.18 257 LYS Q N 1
ATOM 11441 C CA . LYS E 3 278 ? 197.817 183.437 200.910 1.00 58.18 257 LYS Q CA 1
ATOM 11442 C C . LYS E 3 278 ? 198.376 184.109 199.662 1.00 58.18 257 LYS Q C 1
ATOM 11443 O O . LYS E 3 278 ? 199.118 183.472 198.906 1.00 58.18 257 LYS Q O 1
ATOM 11449 N N . ARG F 1 11 ? 144.839 127.910 190.932 1.00 47.26 11 ARG R N 1
ATOM 11450 C CA . ARG F 1 11 ? 145.853 128.080 191.971 1.00 47.26 11 ARG R CA 1
ATOM 11451 C C . ARG F 1 11 ? 146.724 129.335 191.863 1.00 47.26 11 ARG R C 1
ATOM 11452 O O . ARG F 1 11 ? 147.003 129.817 190.764 1.00 47.26 11 ARG R O 1
ATOM 11460 N N . ARG F 1 12 ? 147.134 129.856 193.019 1.00 47.62 12 ARG R N 1
ATOM 11461 C CA . ARG F 1 12 ? 147.921 131.082 193.106 1.00 47.62 12 ARG R CA 1
ATOM 11462 C C . ARG F 1 12 ? 149.051 131.089 192.083 1.00 47.62 12 ARG R C 1
ATOM 11463 O O . ARG F 1 12 ? 149.061 131.904 191.149 1.00 47.62 12 ARG R O 1
ATOM 11471 N N . ASP F 1 13 ? 149.990 130.156 192.243 1.00 46.59 13 ASP R N 1
ATOM 11472 C CA . ASP F 1 13 ? 151.202 129.993 191.451 1.00 46.59 13 ASP R CA 1
ATOM 11473 C C . ASP F 1 13 ? 150.868 129.827 189.974 1.00 46.59 13 ASP R C 1
ATOM 11474 O O . ASP F 1 13 ? 151.369 130.566 189.119 1.00 46.59 13 ASP R O 1
ATOM 11479 N N . PHE F 1 14 ? 150.013 128.854 189.660 1.00 43.16 14 PHE R N 1
ATOM 11480 C CA . PHE F 1 14 ? 149.699 128.566 188.266 1.00 43.16 14 PHE R CA 1
ATOM 11481 C C . PHE F 1 14 ? 149.111 129.789 187.577 1.00 43.16 14 PHE R C 1
ATOM 11482 O O . PHE F 1 14 ? 149.582 130.205 186.514 1.00 43.16 14 PHE R O 1
ATOM 11490 N N . LEU F 1 15 ? 148.072 130.375 188.169 1.00 37.77 15 LEU R N 1
ATOM 11491 C CA . LEU F 1 15 ? 147.384 131.488 187.526 1.00 37.77 15 LEU R CA 1
ATOM 11492 C C . LEU F 1 15 ? 148.316 132.678 187.338 1.00 37.77 15 LEU R C 1
ATOM 11493 O O . LEU F 1 15 ? 148.392 133.258 186.248 1.00 37.77 15 LEU R O 1
ATOM 11498 N N . TYR F 1 16 ? 149.023 133.068 188.400 1.00 40.51 16 TYR R N 1
ATOM 11499 C CA . TYR F 1 16 ? 149.922 134.212 188.302 1.00 40.51 16 TYR R CA 1
ATOM 11500 C C . TYR F 1 16 ? 150.986 133.987 187.229 1.00 40.51 16 TYR R C 1
ATOM 11501 O O . TYR F 1 16 ? 151.191 134.832 186.341 1.00 40.51 16 TYR R O 1
ATOM 11510 N N . HIS F 1 17 ? 151.668 132.839 187.288 1.00 39.49 17 HIS R N 1
ATOM 11511 C CA . HIS F 1 17 ? 152.735 132.571 186.334 1.00 39.49 17 HIS R CA 1
ATOM 11512 C C . HIS F 1 17 ? 152.202 132.479 184.913 1.00 39.49 17 HIS R C 1
ATOM 11513 O O . HIS F 1 17 ? 152.881 132.899 183.969 1.00 39.49 17 HIS R O 1
ATOM 11520 N N . ALA F 1 18 ? 150.984 131.967 184.737 1.00 35.60 18 ALA R N 1
ATOM 11521 C CA . ALA F 1 18 ? 150.424 131.851 183.399 1.00 35.60 18 ALA R CA 1
ATOM 11522 C C . ALA F 1 18 ? 150.077 133.217 182.828 1.00 35.60 18 ALA R C 1
ATOM 11523 O O . ALA F 1 18 ? 150.291 133.471 181.637 1.00 35.60 18 ALA R O 1
ATOM 11525 N N . THR F 1 19 ? 149.523 134.103 183.655 1.00 33.74 19 THR R N 1
ATOM 11526 C CA . THR F 1 19 ? 149.277 135.465 183.199 1.00 33.74 19 THR R CA 1
ATOM 11527 C C . THR F 1 19 ? 150.578 136.120 182.758 1.00 33.74 19 THR R C 1
ATOM 11528 O O . THR F 1 19 ? 150.641 136.770 181.705 1.00 33.74 19 THR R O 1
ATOM 11532 N N . ALA F 1 20 ? 151.633 135.956 183.558 1.00 32.71 20 ALA R N 1
ATOM 11533 C CA . ALA F 1 20 ? 152.922 136.526 183.178 1.00 32.71 20 ALA R CA 1
ATOM 11534 C C . ALA F 1 20 ? 153.409 135.948 181.853 1.00 32.71 20 ALA R C 1
ATOM 11535 O O . ALA F 1 20 ? 153.906 136.682 180.988 1.00 32.71 20 ALA R O 1
ATOM 11537 N N . ALA F 1 21 ? 153.271 134.634 181.676 1.00 30.58 21 ALA R N 1
ATOM 11538 C CA . ALA F 1 21 ? 153.730 133.998 180.447 1.00 30.58 21 ALA R CA 1
ATOM 11539 C C . ALA F 1 21 ? 152.973 134.529 179.239 1.00 30.58 21 ALA R C 1
ATOM 11540 O O . ALA F 1 21 ? 153.563 134.789 178.183 1.00 30.58 21 ALA R O 1
ATOM 11542 N N . THR F 1 22 ? 151.656 134.679 179.370 1.00 27.74 22 THR R N 1
ATOM 11543 C CA . THR F 1 22 ? 150.864 135.181 178.256 1.00 27.74 22 THR R CA 1
ATOM 11544 C C . THR F 1 22 ? 151.253 136.610 177.912 1.00 27.74 22 THR R C 1
ATOM 11545 O O . THR F 1 22 ? 151.374 136.966 176.731 1.00 27.74 22 THR R O 1
ATOM 11549 N N . GLY F 1 23 ? 151.439 137.449 178.930 1.00 26.09 23 GLY R N 1
ATOM 11550 C CA . GLY F 1 23 ? 151.915 138.797 178.676 1.00 26.09 23 GLY R CA 1
ATOM 11551 C C . GLY F 1 23 ? 153.232 138.805 177.928 1.00 26.09 23 GLY R C 1
ATOM 11552 O O . GLY F 1 23 ? 153.417 139.573 176.981 1.00 26.09 23 GLY R O 1
ATOM 11553 N N . VAL F 1 24 ? 154.158 137.938 178.334 1.00 26.25 24 VAL R N 1
ATOM 11554 C CA . VAL F 1 24 ? 155.463 137.879 177.681 1.00 26.25 24 VAL R CA 1
ATOM 11555 C C . VAL F 1 24 ? 155.309 137.464 176.224 1.00 26.25 24 VAL R C 1
ATOM 11556 O O . VAL F 1 24 ? 155.945 138.027 175.323 1.00 26.25 24 VAL R O 1
ATOM 11560 N N . VAL F 1 25 ? 154.479 136.452 175.974 1.00 25.16 25 VAL R N 1
ATOM 11561 C CA . VAL F 1 25 ? 154.296 135.955 174.615 1.00 25.16 25 VAL R CA 1
ATOM 11562 C C . VAL F 1 25 ? 153.733 137.053 173.723 1.00 25.16 25 VAL R C 1
ATOM 11563 O O . VAL F 1 25 ? 154.192 137.262 172.594 1.00 25.16 25 VAL R O 1
ATOM 11567 N N . VAL F 1 26 ? 152.711 137.755 174.212 1.00 24.03 26 VAL R N 1
ATOM 11568 C CA . VAL F 1 26 ? 152.117 138.829 173.423 1.00 24.03 26 VAL R CA 1
ATOM 11569 C C . VAL F 1 26 ? 153.138 139.929 173.169 1.00 24.03 26 VAL R C 1
ATOM 11570 O O . VAL F 1 26 ? 153.234 140.468 172.057 1.00 24.03 26 VAL R O 1
ATOM 11574 N N . THR F 1 27 ? 153.916 140.283 174.192 1.00 23.34 27 THR R N 1
ATOM 11575 C CA . THR F 1 27 ? 154.948 141.298 174.024 1.00 23.34 27 THR R CA 1
ATOM 11576 C C . THR F 1 27 ? 155.921 140.909 172.920 1.00 23.34 27 THR R C 1
ATOM 11577 O O . THR F 1 27 ? 156.277 141.730 172.068 1.00 23.34 27 THR R O 1
ATOM 11581 N N . GLY F 1 28 ? 156.368 139.655 172.922 1.00 21.76 28 GLY R N 1
ATOM 11582 C CA . GLY F 1 28 ? 157.311 139.222 171.903 1.00 21.76 28 GLY R CA 1
ATOM 11583 C C . GLY F 1 28 ? 156.702 139.216 170.515 1.00 21.76 28 GLY R C 1
ATOM 11584 O O . GLY F 1 28 ? 157.353 139.597 169.533 1.00 21.76 28 GLY R O 1
ATOM 11585 N N . ALA F 1 29 ? 155.451 138.766 170.408 1.00 21.02 29 ALA R N 1
ATOM 11586 C CA . ALA F 1 29 ? 154.775 138.776 169.119 1.00 21.02 29 ALA R CA 1
ATOM 11587 C C . ALA F 1 29 ? 154.604 140.193 168.600 1.00 21.02 29 ALA R C 1
ATOM 11588 O O . ALA F 1 29 ? 154.542 140.409 167.384 1.00 21.02 29 ALA R O 1
ATOM 11590 N N . ALA F 1 30 ? 154.525 141.168 169.502 1.00 20.13 30 ALA R N 1
ATOM 11591 C CA . ALA F 1 30 ? 154.437 142.557 169.075 1.00 20.13 30 ALA R CA 1
ATOM 11592 C C . ALA F 1 30 ? 155.801 143.139 168.739 1.00 20.13 30 ALA R C 1
ATOM 11593 O O . ALA F 1 30 ? 155.896 144.046 167.907 1.00 20.13 30 ALA R O 1
ATOM 11595 N N . VAL F 1 31 ? 156.856 142.641 169.377 1.00 19.25 31 VAL R N 1
ATOM 11596 C CA . VAL F 1 31 ? 158.185 143.207 169.178 1.00 19.25 31 VAL R CA 1
ATOM 11597 C C . VAL F 1 31 ? 158.797 142.720 167.873 1.00 19.25 31 VAL R C 1
ATOM 11598 O O . VAL F 1 31 ? 159.400 143.500 167.129 1.00 19.25 31 VAL R O 1
ATOM 11602 N N . TRP F 1 32 ? 158.671 141.424 167.582 1.00 18.72 32 TRP R N 1
ATOM 11603 C CA . TRP F 1 32 ? 159.305 140.844 166.392 1.00 18.72 32 TRP R CA 1
ATOM 11604 C C . TRP F 1 32 ? 159.167 141.689 165.130 1.00 18.72 32 TRP R C 1
ATOM 11605 O O . TRP F 1 32 ? 160.176 141.889 164.443 1.00 18.72 32 TRP R O 1
ATOM 11616 N N . PRO F 1 33 ? 157.987 142.197 164.762 1.00 17.68 33 PRO R N 1
ATOM 11617 C CA . PRO F 1 33 ? 157.903 142.969 163.512 1.00 17.68 33 PRO R CA 1
ATOM 11618 C C . PRO F 1 33 ? 158.697 144.259 163.548 1.00 17.68 33 PRO R C 1
ATOM 11619 O O . PRO F 1 33 ? 159.228 144.684 162.514 1.00 17.68 33 PRO R O 1
ATOM 11623 N N . LEU F 1 34 ? 158.791 144.904 164.711 1.00 15.77 34 LEU R N 1
ATOM 11624 C CA . LEU F 1 34 ? 159.657 146.066 164.847 1.00 15.77 34 LEU R CA 1
ATOM 11625 C C . LEU F 1 34 ? 161.108 145.743 164.535 1.00 15.77 34 LEU R C 1
ATOM 11626 O O . LEU F 1 34 ? 161.911 146.667 164.376 1.00 15.77 34 LEU R O 1
ATOM 11631 N N . ILE F 1 35 ? 161.479 144.478 164.578 1.00 18.31 35 ILE R N 1
ATOM 11632 C CA . ILE F 1 35 ? 162.815 144.032 164.214 1.00 18.31 35 ILE R CA 1
ATOM 11633 C C . ILE F 1 35 ? 162.823 143.379 162.822 1.00 18.31 35 ILE R C 1
ATOM 11634 O O . ILE F 1 35 ? 163.891 143.131 162.262 1.00 18.31 35 ILE R O 1
ATOM 11639 N N . ASN F 1 36 ? 161.641 143.102 162.265 1.00 18.17 36 ASN R N 1
ATOM 11640 C CA . ASN F 1 36 ? 161.525 142.472 160.954 1.00 18.17 36 ASN R CA 1
ATOM 11641 C C . ASN F 1 36 ? 161.455 143.498 159.827 1.00 18.17 36 ASN R C 1
ATOM 11642 O O . ASN F 1 36 ? 161.976 143.260 158.737 1.00 18.17 36 ASN R O 1
ATOM 11647 N N . GLN F 1 37 ? 160.839 144.643 160.086 1.00 16.16 37 GLN R N 1
ATOM 11648 C CA . GLN F 1 37 ? 160.688 145.697 159.092 1.00 16.16 37 GLN R CA 1
ATOM 11649 C C . GLN F 1 37 ? 162.034 146.204 158.603 1.00 16.16 37 GLN R C 1
ATOM 11650 O O . GLN F 1 37 ? 162.162 146.617 157.445 1.00 16.16 37 GLN R O 1
ATOM 11656 N N . MET F 1 38 ? 163.050 146.176 159.464 1.00 17.80 38 MET R N 1
ATOM 11657 C CA . MET F 1 38 ? 164.371 146.636 159.065 1.00 17.80 38 MET R CA 1
ATOM 11658 C C . MET F 1 38 ? 165.063 145.660 158.126 1.00 17.80 38 MET R C 1
ATOM 11659 O O . MET F 1 38 ? 166.053 146.033 157.491 1.00 17.80 38 MET R O 1
ATOM 11664 N N . ASN F 1 39 ? 164.498 144.478 157.901 1.00 20.10 39 ASN R N 1
ATOM 11665 C CA . ASN F 1 39 ? 165.096 143.522 156.963 1.00 20.10 39 ASN R CA 1
ATOM 11666 C C . ASN F 1 39 ? 164.842 143.951 155.508 1.00 20.10 39 ASN R C 1
ATOM 11667 O O . ASN F 1 39 ? 164.024 144.849 155.236 1.00 20.10 39 ASN R O 1
ATOM 11672 N N . ALA F 1 40 ? 165.498 143.272 154.566 1.00 24.07 40 ALA R N 1
ATOM 11673 C CA . ALA F 1 40 ? 165.364 143.639 153.163 1.00 24.07 40 ALA R CA 1
ATOM 11674 C C . ALA F 1 40 ? 163.889 143.536 152.762 1.00 24.07 40 ALA R C 1
ATOM 11675 O O . ALA F 1 40 ? 163.243 142.516 153.007 1.00 24.07 40 ALA R O 1
ATOM 11677 N N . SER F 1 41 ? 163.360 144.595 152.146 1.00 24.16 41 SER R N 1
ATOM 11678 C CA . SER F 1 41 ? 161.961 144.640 151.758 1.00 24.16 41 SER R CA 1
ATOM 11679 C C . SER F 1 41 ? 161.810 143.961 150.410 1.00 24.16 41 SER R C 1
ATOM 11680 O O . SER F 1 41 ? 162.806 143.652 149.746 1.00 24.16 41 SER R O 1
ATOM 11683 N N . ALA F 1 42 ? 160.580 143.749 149.956 1.00 25.80 42 ALA R N 1
ATOM 11684 C CA . ALA F 1 42 ? 160.384 143.023 148.709 1.00 25.80 42 ALA R CA 1
ATOM 11685 C C . ALA F 1 42 ? 161.036 143.733 147.533 1.00 25.80 42 ALA R C 1
ATOM 11686 O O . ALA F 1 42 ? 161.487 143.078 146.589 1.00 25.80 42 ALA R O 1
ATOM 11688 N N . ASP F 1 43 ? 161.103 145.063 147.570 1.00 26.27 43 ASP R N 1
ATOM 11689 C CA . ASP F 1 43 ? 161.706 145.810 146.475 1.00 26.27 43 ASP R CA 1
ATOM 11690 C C . ASP F 1 43 ? 163.211 145.612 146.391 1.00 26.27 43 ASP R C 1
ATOM 11691 O O . ASP F 1 43 ? 163.835 146.136 145.464 1.00 26.27 43 ASP R O 1
ATOM 11696 N N . VAL F 1 44 ? 163.778 145.095 147.473 1.00 27.82 44 VAL R N 1
ATOM 11697 C CA . VAL F 1 44 ? 165.174 144.732 147.533 1.00 27.82 44 VAL R CA 1
ATOM 11698 C C . VAL F 1 44 ? 165.314 143.221 147.293 1.00 27.82 44 VAL R C 1
ATOM 11699 O O . VAL F 1 44 ? 166.409 142.737 147.007 1.00 27.82 44 VAL R O 1
ATOM 11703 N N . LYS F 1 45 ? 164.207 142.481 147.409 1.00 30.83 45 LYS R N 1
ATOM 11704 C CA . LYS F 1 45 ? 164.194 141.049 147.207 1.00 30.83 45 LYS R CA 1
ATOM 11705 C C . LYS F 1 45 ? 164.566 140.669 145.787 1.00 30.83 45 LYS R C 1
ATOM 11706 O O . LYS F 1 45 ? 165.195 139.631 145.610 1.00 30.83 45 LYS R O 1
ATOM 11712 N N . ALA F 1 46 ? 164.125 141.477 144.808 1.00 38.83 46 ALA R N 1
ATOM 11713 C CA . ALA F 1 46 ? 164.368 141.260 143.363 1.00 38.83 46 ALA R CA 1
ATOM 11714 C C . ALA F 1 46 ? 165.776 140.705 143.059 1.00 38.83 46 ALA R C 1
ATOM 11715 O O . ALA F 1 46 ? 165.823 139.531 142.657 1.00 38.83 46 ALA R O 1
ATOM 11717 N N . MET F 1 47 ? 166.857 141.518 143.187 1.00 49.02 47 MET R N 1
ATOM 11718 C CA . MET F 1 47 ? 168.237 141.036 143.124 1.00 49.02 47 MET R CA 1
ATOM 11719 C C . MET F 1 47 ? 168.458 140.103 141.935 1.00 49.02 47 MET R C 1
ATOM 11720 O O . MET F 1 47 ? 169.139 139.082 142.035 1.00 49.02 47 MET R O 1
ATOM 11725 N N . ALA F 1 48 ? 168.104 140.603 140.743 1.00 56.41 48 ALA R N 1
ATOM 11726 C CA . ALA F 1 48 ? 168.273 139.881 139.458 1.00 56.41 48 ALA R CA 1
ATOM 11727 C C . ALA F 1 48 ? 169.551 140.201 138.615 1.00 56.41 48 ALA R C 1
ATOM 11728 O O . ALA F 1 48 ? 170.433 140.937 139.059 1.00 56.41 48 ALA R O 1
ATOM 11730 N N . SER F 1 49 ? 169.616 139.628 137.404 1.00 64.20 49 SER R N 1
ATOM 11731 C CA . SER F 1 49 ? 170.744 139.733 136.431 1.00 64.20 49 SER R CA 1
ATOM 11732 C C . SER F 1 49 ? 170.909 140.960 135.485 1.00 64.20 49 SER R C 1
ATOM 11733 O O . SER F 1 49 ? 169.993 141.768 135.334 1.00 64.20 49 SER R O 1
ATOM 11736 N N . ILE F 1 50 ? 172.093 141.067 134.854 1.00 84.38 50 ILE R N 1
ATOM 11737 C CA . ILE F 1 50 ? 172.463 142.158 133.916 1.00 84.38 50 ILE R CA 1
ATOM 11738 C C . ILE F 1 50 ? 173.331 141.704 132.698 1.00 84.38 50 ILE R C 1
ATOM 11739 O O . ILE F 1 50 ? 174.306 140.973 132.875 1.00 84.38 50 ILE R O 1
ATOM 11744 N N . PHE F 1 51 ? 172.971 142.138 131.477 1.00 96.51 51 PHE R N 1
ATOM 11745 C CA . PHE F 1 51 ? 173.658 141.810 130.231 1.00 96.51 51 PHE R CA 1
ATOM 11746 C C . PHE F 1 51 ? 174.571 142.983 129.886 1.00 96.51 51 PHE R C 1
ATOM 11747 O O . PHE F 1 51 ? 174.101 144.047 129.471 1.00 96.51 51 PHE R O 1
ATOM 11755 N N . VAL F 1 52 ? 175.867 142.780 130.082 1.00 105.27 52 VAL R N 1
ATOM 11756 C CA . VAL F 1 52 ? 176.860 143.790 129.767 1.00 105.27 52 VAL R CA 1
ATOM 11757 C C . VAL F 1 52 ? 177.505 143.360 128.459 1.00 105.27 52 VAL R C 1
ATOM 11758 O O . VAL F 1 52 ? 177.905 142.206 128.312 1.00 105.27 52 VAL R O 1
ATOM 11762 N N . ASP F 1 53 ? 177.607 144.282 127.511 1.00 116.76 53 ASP R N 1
ATOM 11763 C CA . ASP F 1 53 ? 178.194 143.950 126.224 1.00 116.76 53 ASP R CA 1
ATOM 11764 C C . ASP F 1 53 ? 179.653 144.371 126.188 1.00 116.76 53 ASP R C 1
ATOM 11765 O O . ASP F 1 53 ? 179.981 145.539 126.402 1.00 116.76 53 ASP R O 1
ATOM 11770 N N . VAL F 1 54 ? 180.538 143.389 126.027 1.00 118.16 54 VAL R N 1
ATOM 11771 C CA . VAL F 1 54 ? 181.971 143.654 125.989 1.00 118.16 54 VAL R CA 1
ATOM 11772 C C . VAL F 1 54 ? 182.237 144.686 124.911 1.00 118.16 54 VAL R C 1
ATOM 11773 O O . VAL F 1 54 ? 182.950 145.666 125.135 1.00 118.16 54 VAL R O 1
ATOM 11777 N N . SER F 1 55 ? 181.620 144.448 123.757 1.00 119.16 55 SER R N 1
ATOM 11778 C CA . SER F 1 55 ? 181.686 145.301 122.573 1.00 119.16 55 SER R CA 1
ATOM 11779 C C . SER F 1 55 ? 182.962 146.093 122.340 1.00 119.16 55 SER R C 1
ATOM 11780 O O . SER F 1 55 ? 182.919 147.323 122.415 1.00 119.16 55 SER R O 1
ATOM 11783 N N . ALA F 1 56 ? 184.074 145.413 122.057 1.00 120.11 56 ALA R N 1
ATOM 11784 C CA . ALA F 1 56 ? 185.378 146.046 121.774 1.00 120.11 56 ALA R CA 1
ATOM 11785 C C . ALA F 1 56 ? 185.738 147.297 122.593 1.00 120.11 56 ALA R C 1
ATOM 11786 O O . ALA F 1 56 ? 185.730 148.417 122.076 1.00 120.11 56 ALA R O 1
ATOM 11788 N N . VAL F 1 57 ? 186.092 147.088 123.854 1.00 120.24 57 VAL R N 1
ATOM 11789 C CA . VAL F 1 57 ? 186.433 148.173 124.770 1.00 120.24 57 VAL R CA 1
ATOM 11790 C C . VAL F 1 57 ? 187.941 148.326 124.916 1.00 120.24 57 VAL R C 1
ATOM 11791 O O . VAL F 1 57 ? 188.413 148.837 125.936 1.00 120.24 57 VAL R O 1
ATOM 11795 N N . GLU F 1 58 ? 188.661 147.812 123.914 1.00 126.92 58 GLU R N 1
ATOM 11796 C CA . GLU F 1 58 ? 190.130 147.794 123.828 1.00 126.92 58 GLU R CA 1
ATOM 11797 C C . GLU F 1 58 ? 190.664 146.897 124.933 1.00 126.92 58 GLU R C 1
ATOM 11798 O O . GLU F 1 58 ? 191.064 147.355 126.004 1.00 126.92 58 GLU R O 1
ATOM 11804 N N . VAL F 1 59 ? 190.635 145.603 124.626 1.00 127.02 59 VAL R N 1
ATOM 11805 C CA . VAL F 1 59 ? 191.040 144.514 125.509 1.00 127.02 59 VAL R CA 1
ATOM 11806 C C . VAL F 1 59 ? 192.348 144.839 126.214 1.00 127.02 59 VAL R C 1
ATOM 11807 O O . VAL F 1 59 ? 193.345 145.196 125.576 1.00 127.02 59 VAL R O 1
ATOM 11811 N N . GLY F 1 60 ? 192.346 144.722 127.539 1.00 125.65 60 GLY R N 1
ATOM 11812 C CA . GLY F 1 60 ? 193.552 144.875 128.320 1.00 125.65 60 GLY R CA 1
ATOM 11813 C C . GLY F 1 60 ? 193.531 145.937 129.398 1.00 125.65 60 GLY R C 1
ATOM 11814 O O . GLY F 1 60 ? 194.425 145.936 130.252 1.00 125.65 60 GLY R O 1
ATOM 11815 N N . THR F 1 61 ? 192.557 146.850 129.395 1.00 121.03 61 THR R N 1
ATOM 11816 C CA . THR F 1 61 ? 192.590 147.881 130.423 1.00 121.03 61 THR R CA 1
ATOM 11817 C C . THR F 1 61 ? 191.609 147.616 131.563 1.00 121.03 61 THR R C 1
ATOM 11818 O O . THR F 1 61 ? 192.037 147.365 132.694 1.00 121.03 61 THR R O 1
ATOM 11822 N N . GLN F 1 62 ? 190.304 147.653 131.286 1.00 108.28 62 GLN R N 1
ATOM 11823 C CA . GLN F 1 62 ? 189.308 147.305 132.297 1.00 108.28 62 GLN R CA 1
ATOM 11824 C C . GLN F 1 62 ? 187.882 147.528 131.797 1.00 108.28 62 GLN R C 1
ATOM 11825 O O . GLN F 1 62 ? 187.676 148.120 130.732 1.00 108.28 62 GLN R O 1
ATOM 11831 N N . LEU F 1 63 ? 186.895 147.059 132.558 1.00 99.99 63 LEU R N 1
ATOM 11832 C CA . LEU F 1 63 ? 185.489 147.365 132.305 1.00 99.99 63 LEU R CA 1
ATOM 11833 C C . LEU F 1 63 ? 184.717 147.139 133.594 1.00 99.99 63 LEU R C 1
ATOM 11834 O O . LEU F 1 63 ? 184.771 146.047 134.167 1.00 99.99 63 LEU R O 1
ATOM 11839 N N . THR F 1 64 ? 184.001 148.165 134.051 1.00 82.90 64 THR R N 1
ATOM 11840 C CA . THR F 1 64 ? 183.246 148.115 135.295 1.00 82.90 64 THR R CA 1
ATOM 11841 C C . THR F 1 64 ? 181.783 148.434 135.018 1.00 82.90 64 THR R C 1
ATOM 11842 O O . THR F 1 64 ? 181.475 149.321 134.215 1.00 82.90 64 THR R O 1
ATOM 11846 N N . VAL F 1 65 ? 180.882 147.719 135.691 1.00 71.11 65 VAL R N 1
ATOM 11847 C CA . VAL F 1 65 ? 179.452 147.952 135.547 1.00 71.11 65 VAL R CA 1
ATOM 11848 C C . VAL F 1 65 ? 178.768 147.772 136.895 1.00 71.11 65 VAL R C 1
ATOM 11849 O O . VAL F 1 65 ? 179.132 146.900 137.691 1.00 71.11 65 VAL R O 1
ATOM 11853 N N . LYS F 1 66 ? 177.753 148.594 137.135 1.00 59.09 66 LYS R N 1
ATOM 11854 C CA . LYS F 1 66 ? 176.996 148.541 138.375 1.00 59.09 66 LYS R CA 1
ATOM 11855 C C . LYS F 1 66 ? 175.972 147.414 138.329 1.00 59.09 66 LYS R C 1
ATOM 11856 O O . LYS F 1 66 ? 175.381 147.130 137.282 1.00 59.09 66 LYS R O 1
ATOM 11862 N N . TRP F 1 67 ? 175.792 146.746 139.467 1.00 67.08 67 TRP R N 1
ATOM 11863 C CA . TRP F 1 67 ? 174.816 145.668 139.577 1.00 67.08 67 TRP R CA 1
ATOM 11864 C C . TRP F 1 67 ? 174.687 145.256 141.033 1.00 67.08 67 TRP R C 1
ATOM 11865 O O . TRP F 1 67 ? 175.697 145.088 141.723 1.00 67.08 67 TRP R O 1
ATOM 11876 N N . ARG F 1 68 ? 173.447 145.076 141.490 1.00 53.21 68 ARG R N 1
ATOM 11877 C CA . ARG F 1 68 ? 173.173 144.646 142.862 1.00 53.21 68 ARG R CA 1
ATOM 11878 C C . ARG F 1 68 ? 173.707 145.656 143.875 1.00 53.21 68 ARG R C 1
ATOM 11879 O O . ARG F 1 68 ? 173.837 145.369 145.066 1.00 53.21 68 ARG R O 1
ATOM 11887 N N . GLY F 1 69 ? 174.015 146.858 143.394 1.00 50.33 69 GLY R N 1
ATOM 11888 C CA . GLY F 1 69 ? 174.607 147.881 144.220 1.00 50.33 69 GLY R CA 1
ATOM 11889 C C . GLY F 1 69 ? 176.111 147.804 144.357 1.00 50.33 69 GLY R C 1
ATOM 11890 O O . GLY F 1 69 ? 176.695 148.639 145.059 1.00 50.33 69 GLY R O 1
ATOM 11891 N N . LYS F 1 70 ? 176.757 146.836 143.719 1.00 55.07 70 LYS R N 1
ATOM 11892 C CA . LYS F 1 70 ? 178.200 146.683 143.741 1.00 55.07 70 LYS R CA 1
ATOM 11893 C C . LYS F 1 70 ? 178.739 146.608 142.320 1.00 55.07 70 LYS R C 1
ATOM 11894 O O . LYS F 1 70 ? 178.011 146.246 141.388 1.00 55.07 70 LYS R O 1
ATOM 11900 N N . PRO F 1 71 ? 180.012 146.942 142.118 1.00 59.85 71 PRO R N 1
ATOM 11901 C CA . PRO F 1 71 ? 180.581 146.891 140.768 1.00 59.85 71 PRO R CA 1
ATOM 11902 C C . PRO F 1 71 ? 180.996 145.480 140.381 1.00 59.85 71 PRO R C 1
ATOM 11903 O O . PRO F 1 71 ? 181.421 144.682 141.220 1.00 59.85 71 PRO R O 1
ATOM 11907 N N . VAL F 1 72 ? 180.873 145.180 139.091 1.00 76.02 72 VAL R N 1
ATOM 11908 C CA . VAL F 1 72 ? 181.281 143.897 138.528 1.00 76.02 72 VAL R CA 1
ATOM 11909 C C . VAL F 1 72 ? 182.400 144.159 137.528 1.00 76.02 72 VAL R C 1
ATOM 11910 O O . VAL F 1 72 ? 182.164 144.719 136.451 1.00 76.02 72 VAL R O 1
ATOM 11914 N N . PHE F 1 73 ? 183.616 143.755 137.886 1.00 88.33 73 PHE R N 1
ATOM 11915 C CA . PHE F 1 73 ? 184.807 144.049 137.096 1.00 88.33 73 PHE R CA 1
ATOM 11916 C C . PHE F 1 73 ? 184.915 143.051 135.950 1.00 88.33 73 PHE R C 1
ATOM 11917 O O . PHE F 1 73 ? 184.972 141.838 136.175 1.00 88.33 73 PHE R O 1
ATOM 11925 N N . ILE F 1 74 ? 184.950 143.561 134.722 1.00 99.59 74 ILE R N 1
ATOM 11926 C CA . ILE F 1 74 ? 185.205 142.762 133.530 1.00 99.59 74 ILE R CA 1
ATOM 11927 C C . ILE F 1 74 ? 186.459 143.328 132.877 1.00 99.59 74 ILE R C 1
ATOM 11928 O O . ILE F 1 74 ? 186.411 144.384 132.235 1.00 99.59 74 ILE R O 1
ATOM 11933 N N . ARG F 1 75 ? 187.586 142.637 133.036 1.00 115.24 75 ARG R N 1
ATOM 11934 C CA . ARG F 1 75 ? 188.863 143.111 132.519 1.00 115.24 75 ARG R CA 1
ATOM 11935 C C . ARG F 1 75 ? 189.481 142.058 131.615 1.00 115.24 75 ARG R C 1
ATOM 11936 O O . ARG F 1 75 ? 189.574 140.887 131.994 1.00 115.24 75 ARG R O 1
ATOM 11944 N N . ARG F 1 76 ? 189.906 142.477 130.427 1.00 124.39 76 ARG R N 1
ATOM 11945 C CA . ARG F 1 76 ? 190.675 141.608 129.549 1.00 124.39 76 ARG R CA 1
ATOM 11946 C C . ARG F 1 76 ? 192.052 141.351 130.161 1.00 124.39 76 ARG R C 1
ATOM 11947 O O . ARG F 1 76 ? 192.412 141.903 131.206 1.00 124.39 76 ARG R O 1
ATOM 11955 N N . ARG F 1 77 ? 192.839 140.507 129.501 1.00 128.94 77 ARG R N 1
ATOM 11956 C CA . ARG F 1 77 ? 194.122 140.065 130.029 1.00 128.94 77 ARG R CA 1
ATOM 11957 C C . ARG F 1 77 ? 195.271 140.621 129.196 1.00 128.94 77 ARG R C 1
ATOM 11958 O O . ARG F 1 77 ? 195.193 140.682 127.965 1.00 128.94 77 ARG R O 1
ATOM 11966 N N . ASP F 1 78 ? 196.328 141.034 129.890 1.00 134.16 78 ASP R N 1
ATOM 11967 C CA . ASP F 1 78 ? 197.580 141.470 129.291 1.00 134.16 78 ASP R CA 1
ATOM 11968 C C . ASP F 1 78 ? 198.638 140.403 129.535 1.00 134.16 78 ASP R C 1
ATOM 11969 O O . ASP F 1 78 ? 198.839 139.971 130.674 1.00 134.16 78 ASP R O 1
ATOM 11974 N N . GLU F 1 79 ? 199.311 139.982 128.460 1.00 141.96 79 GLU R N 1
ATOM 11975 C CA . GLU F 1 79 ? 200.186 138.814 128.519 1.00 141.96 79 GLU R CA 1
ATOM 11976 C C . GLU F 1 79 ? 201.052 138.814 129.775 1.00 141.96 79 GLU R C 1
ATOM 11977 O O . GLU F 1 79 ? 201.097 137.825 130.515 1.00 141.96 79 GLU R O 1
ATOM 11983 N N . LYS F 1 80 ? 201.755 139.921 130.031 1.00 136.17 80 LYS R N 1
ATOM 11984 C CA . LYS F 1 80 ? 202.573 140.000 131.238 1.00 136.17 80 LYS R CA 1
ATOM 11985 C C . LYS F 1 80 ? 201.747 139.700 132.482 1.00 136.17 80 LYS R C 1
ATOM 11986 O O . LYS F 1 80 ? 202.195 138.973 133.377 1.00 136.17 80 LYS R O 1
ATOM 11992 N N . ASP F 1 81 ? 200.533 140.248 132.553 1.00 135.30 81 ASP R N 1
ATOM 11993 C CA . ASP F 1 81 ? 199.631 139.904 133.646 1.00 135.30 81 ASP R CA 1
ATOM 11994 C C . ASP F 1 81 ? 199.321 138.413 133.650 1.00 135.30 81 ASP R C 1
ATOM 11995 O O . ASP F 1 81 ? 199.265 137.781 134.712 1.00 135.30 81 ASP R O 1
ATOM 12000 N N . ILE F 1 82 ? 199.119 137.832 132.465 1.00 139.23 82 ILE R N 1
ATOM 12001 C CA . ILE F 1 82 ? 198.779 136.414 132.372 1.00 139.23 82 ILE R CA 1
ATOM 12002 C C . ILE F 1 82 ? 199.919 135.555 132.904 1.00 139.23 82 ILE R C 1
ATOM 12003 O O . ILE F 1 82 ? 199.736 134.745 133.820 1.00 139.23 82 ILE R O 1
ATOM 12008 N N . GLU F 1 83 ? 201.114 135.718 132.331 1.00 140.55 83 GLU R N 1
ATOM 12009 C CA . GLU F 1 83 ? 202.243 134.884 132.725 1.00 140.55 83 GLU R CA 1
ATOM 12010 C C . GLU F 1 83 ? 202.507 134.985 134.221 1.00 140.55 83 GLU R C 1
ATOM 12011 O O . GLU F 1 83 ? 202.805 133.978 134.876 1.00 140.55 83 GLU R O 1
ATOM 12017 N N . LEU F 1 84 ? 202.405 136.191 134.783 1.00 138.67 84 LEU R N 1
ATOM 12018 C CA . LEU F 1 84 ? 202.508 136.333 136.230 1.00 138.67 84 LEU R CA 1
ATOM 12019 C C . LEU F 1 84 ? 201.454 135.489 136.935 1.00 138.67 84 LEU R C 1
ATOM 12020 O O . LEU F 1 84 ? 201.728 134.882 137.976 1.00 138.67 84 LEU R O 1
ATOM 12025 N N . ALA F 1 85 ? 200.242 135.441 136.384 1.00 137.07 85 ALA R N 1
ATOM 12026 C CA . ALA F 1 85 ? 199.179 134.613 136.939 1.00 137.07 85 ALA R CA 1
ATOM 12027 C C . ALA F 1 85 ? 199.527 133.132 136.855 1.00 137.07 85 ALA R C 1
ATOM 12028 O O . ALA F 1 85 ? 199.663 132.460 137.883 1.00 137.07 85 ALA R O 1
ATOM 12030 N N . ARG F 1 86 ? 199.673 132.620 135.633 1.00 142.36 86 ARG R N 1
ATOM 12031 C CA . ARG F 1 86 ? 199.897 131.194 135.430 1.00 142.36 86 ARG R CA 1
ATOM 12032 C C . ARG F 1 86 ? 201.152 130.685 136.128 1.00 142.36 86 ARG R C 1
ATOM 12033 O O . ARG F 1 86 ? 201.307 129.467 136.273 1.00 142.36 86 ARG R O 1
ATOM 12041 N N . SER F 1 87 ? 202.044 131.577 136.557 1.00 145.06 87 SER R N 1
ATOM 12042 C CA . SER F 1 87 ? 203.275 131.198 137.240 1.00 145.06 87 SER R CA 1
ATOM 12043 C C . SER F 1 87 ? 203.153 131.309 138.756 1.00 145.06 87 SER R C 1
ATOM 12044 O O . SER F 1 87 ? 204.142 131.598 139.437 1.00 145.06 87 SER R O 1
ATOM 12047 N N . VAL F 1 88 ? 201.959 131.085 139.295 1.00 142.02 88 VAL R N 1
ATOM 12048 C CA . VAL F 1 88 ? 201.735 131.151 140.737 1.00 142.02 88 VAL R CA 1
ATOM 12049 C C . VAL F 1 88 ? 201.366 129.765 141.254 1.00 142.02 88 VAL R C 1
ATOM 12050 O O . VAL F 1 88 ? 200.222 129.321 141.070 1.00 142.02 88 VAL R O 1
ATOM 12054 N N . PRO F 1 89 ? 202.285 129.051 141.895 1.00 142.96 89 PRO R N 1
ATOM 12055 C CA . PRO F 1 89 ? 201.925 127.763 142.494 1.00 142.96 89 PRO R CA 1
ATOM 12056 C C . PRO F 1 89 ? 200.989 127.955 143.678 1.00 142.96 89 PRO R C 1
ATOM 12057 O O . PRO F 1 89 ? 201.037 128.969 144.380 1.00 142.96 89 PRO R O 1
ATOM 12061 N N . LEU F 1 90 ? 200.126 126.959 143.891 1.00 137.78 90 LEU R N 1
ATOM 12062 C CA . LEU F 1 90 ? 199.150 127.044 144.974 1.00 137.78 90 LEU R CA 1
ATOM 12063 C C . LEU F 1 90 ? 199.818 127.377 146.301 1.00 137.78 90 LEU R C 1
ATOM 12064 O O . LEU F 1 90 ? 199.220 128.033 147.160 1.00 137.78 90 LEU R O 1
ATOM 12069 N N . GLY F 1 91 ? 201.057 126.930 146.487 1.00 138.74 91 GLY R N 1
ATOM 12070 C CA . GLY F 1 91 ? 201.776 127.280 147.700 1.00 138.74 91 GLY R CA 1
ATOM 12071 C C . GLY F 1 91 ? 201.969 128.784 147.810 1.00 138.74 91 GLY R C 1
ATOM 12072 O O . GLY F 1 91 ? 202.142 129.483 146.809 1.00 138.74 91 GLY R O 1
ATOM 12073 N N . ALA F 1 92 ? 201.932 129.281 149.046 1.00 130.72 92 ALA R N 1
ATOM 12074 C CA . ALA F 1 92 ? 202.079 130.705 149.329 1.00 130.72 92 ALA R CA 1
ATOM 12075 C C . ALA F 1 92 ? 200.886 131.513 148.823 1.00 130.72 92 ALA R C 1
ATOM 12076 O O . ALA F 1 92 ? 200.994 132.722 148.604 1.00 130.72 92 ALA R O 1
ATOM 12078 N N . LEU F 1 93 ? 199.746 130.856 148.635 1.00 122.66 93 LEU R N 1
ATOM 12079 C CA . LEU F 1 93 ? 198.519 131.500 148.172 1.00 122.66 93 LEU R CA 1
ATOM 12080 C C . LEU F 1 93 ? 197.522 131.464 149.327 1.00 122.66 93 LEU R C 1
ATOM 12081 O O . LEU F 1 93 ? 197.061 130.389 149.724 1.00 122.66 93 LEU R O 1
ATOM 12086 N N . ARG F 1 94 ? 197.199 132.643 149.866 1.00 107.92 94 ARG R N 1
ATOM 12087 C CA . ARG F 1 94 ? 196.332 132.733 151.034 1.00 107.92 94 ARG R CA 1
ATOM 12088 C C . ARG F 1 94 ? 195.050 131.927 150.853 1.00 107.92 94 ARG R C 1
ATOM 12089 O O . ARG F 1 94 ? 194.772 130.996 151.617 1.00 107.92 94 ARG R O 1
ATOM 12097 N N . ASP F 1 95 ? 194.258 132.270 149.842 1.00 109.43 95 ASP R N 1
ATOM 12098 C CA . ASP F 1 95 ? 192.994 131.596 149.566 1.00 109.43 95 ASP R CA 1
ATOM 12099 C C . ASP F 1 95 ? 193.130 130.811 148.268 1.00 109.43 95 ASP R C 1
ATOM 12100 O O . ASP F 1 95 ? 193.194 131.401 147.183 1.00 109.43 95 ASP R O 1
ATOM 12105 N N . THR F 1 96 ? 193.170 129.483 148.382 1.00 116.07 96 THR R N 1
ATOM 12106 C CA . THR F 1 96 ? 193.279 128.591 147.235 1.00 116.07 96 THR R CA 1
ATOM 12107 C C . THR F 1 96 ? 191.957 127.905 146.909 1.00 116.07 96 THR R C 1
ATOM 12108 O O . THR F 1 96 ? 191.942 126.727 146.536 1.00 116.07 96 THR R O 1
ATOM 12112 N N . SER F 1 97 ? 190.842 128.622 147.042 1.00 114.77 97 SER R N 1
ATOM 12113 C CA . SER F 1 97 ? 189.524 128.029 146.863 1.00 114.77 97 SER R CA 1
ATOM 12114 C C . SER F 1 97 ? 188.850 128.424 145.557 1.00 114.77 97 SER R C 1
ATOM 12115 O O . SER F 1 97 ? 187.835 127.817 145.199 1.00 114.77 97 SER R O 1
ATOM 12118 N N . ALA F 1 98 ? 189.375 129.415 144.837 1.00 109.99 98 ALA R N 1
ATOM 12119 C CA . ALA F 1 98 ? 188.778 129.850 143.577 1.00 109.99 98 ALA R CA 1
ATOM 12120 C C . ALA F 1 98 ? 187.301 130.198 143.782 1.00 109.99 98 ALA R C 1
ATOM 12121 O O . ALA F 1 98 ? 186.397 129.561 143.240 1.00 109.99 98 ALA R O 1
ATOM 12123 N N . GLU F 1 99 ? 187.096 131.219 144.627 1.00 106.74 99 GLU R N 1
ATOM 12124 C CA . GLU F 1 99 ? 185.784 131.757 145.092 1.00 106.74 99 GLU R CA 1
ATOM 12125 C C . GLU F 1 99 ? 184.705 131.740 144.002 1.00 106.74 99 GLU R C 1
ATOM 12126 O O . GLU F 1 99 ? 183.515 131.792 144.373 1.00 106.74 99 GLU R O 1
ATOM 12132 N N . ASN F 1 100 ? 185.103 131.710 142.725 1.00 106.49 100 ASN R N 1
ATOM 12133 C CA . ASN F 1 100 ? 184.154 131.693 141.577 1.00 106.49 100 ASN R CA 1
ATOM 12134 C C . ASN F 1 100 ? 183.048 130.652 141.825 1.00 106.49 100 ASN R C 1
ATOM 12135 O O . ASN F 1 100 ? 183.383 129.465 142.013 1.00 106.49 100 ASN R O 1
ATOM 12140 N N . ALA F 1 101 ? 181.782 131.096 141.827 1.00 104.69 101 ALA R N 1
ATOM 12141 C CA . ALA F 1 101 ? 180.627 130.258 142.108 1.00 104.69 101 ALA R CA 1
ATOM 12142 C C . ALA F 1 101 ? 180.062 129.577 140.869 1.00 104.69 101 ALA R C 1
ATOM 12143 O O . ALA F 1 101 ? 179.087 128.828 140.981 1.00 104.69 101 ALA R O 1
ATOM 12145 N N . ASN F 1 102 ? 180.643 129.821 139.694 1.00 108.01 102 ASN R N 1
ATOM 12146 C CA . ASN F 1 102 ? 180.213 129.132 138.485 1.00 108.01 102 ASN R CA 1
ATOM 12147 C C . ASN F 1 102 ? 180.738 127.707 138.402 1.00 108.01 102 ASN R C 1
ATOM 12148 O O . ASN F 1 102 ? 180.457 127.018 137.416 1.00 108.01 102 ASN R O 1
ATOM 12153 N N . LYS F 1 103 ? 181.482 127.254 139.408 1.00 109.47 103 LYS R N 1
ATOM 12154 C CA . LYS F 1 103 ? 182.076 125.925 139.427 1.00 109.47 103 LYS R CA 1
ATOM 12155 C C . LYS F 1 103 ? 182.257 125.475 140.870 1.00 109.47 103 LYS R C 1
ATOM 12156 O O . LYS F 1 103 ? 181.994 126.247 141.799 1.00 109.47 103 LYS R O 1
ATOM 12162 N N . PRO F 1 104 ? 182.706 124.243 141.102 1.00 115.99 104 PRO R N 1
ATOM 12163 C CA . PRO F 1 104 ? 182.882 123.773 142.482 1.00 115.99 104 PRO R CA 1
ATOM 12164 C C . PRO F 1 104 ? 184.082 124.411 143.162 1.00 115.99 104 PRO R C 1
ATOM 12165 O O . PRO F 1 104 ? 184.694 125.337 142.622 1.00 115.99 104 PRO R O 1
ATOM 12169 N N . GLY F 1 105 ? 184.423 123.918 144.350 1.00 119.37 105 GLY R N 1
ATOM 12170 C CA . GLY F 1 105 ? 185.520 124.461 145.128 1.00 119.37 105 GLY R CA 1
ATOM 12171 C C . GLY F 1 105 ? 186.888 124.094 144.593 1.00 119.37 105 GLY R C 1
ATOM 12172 O O . GLY F 1 105 ? 187.866 124.058 145.346 1.00 119.37 105 GLY R O 1
ATOM 12173 N N . ALA F 1 106 ? 186.963 123.807 143.294 1.00 117.26 106 ALA R N 1
ATOM 12174 C CA . ALA F 1 106 ? 188.229 123.444 142.671 1.00 117.26 106 ALA R CA 1
ATOM 12175 C C . ALA F 1 106 ? 189.317 124.444 143.039 1.00 117.26 106 ALA R C 1
ATOM 12176 O O . ALA F 1 106 ? 189.046 125.613 143.329 1.00 117.26 106 ALA R O 1
ATOM 12178 N N . GLU F 1 107 ? 190.562 123.966 143.032 1.00 118.15 107 GLU R N 1
ATOM 12179 C CA . GLU F 1 107 ? 191.700 124.788 143.418 1.00 118.15 107 GLU R CA 1
ATOM 12180 C C . GLU F 1 107 ? 191.667 126.134 142.708 1.00 118.15 107 GLU R C 1
ATOM 12181 O O . GLU F 1 107 ? 191.196 126.248 141.573 1.00 118.15 107 GLU R O 1
ATOM 12187 N N . ALA F 1 108 ? 192.176 127.162 143.391 1.00 118.28 108 ALA R N 1
ATOM 12188 C CA . ALA F 1 108 ? 192.224 128.517 142.845 1.00 118.28 108 ALA R CA 1
ATOM 12189 C C . ALA F 1 108 ? 193.339 128.593 141.804 1.00 118.28 108 ALA R C 1
ATOM 12190 O O . ALA F 1 108 ? 194.403 129.182 142.006 1.00 118.28 108 ALA R O 1
ATOM 12192 N N . THR F 1 109 ? 193.072 127.970 140.664 1.00 118.68 109 THR R N 1
ATOM 12193 C CA . THR F 1 109 ? 194.012 127.919 139.558 1.00 118.68 109 THR R CA 1
ATOM 12194 C C . THR F 1 109 ? 193.529 128.819 138.432 1.00 118.68 109 THR R C 1
ATOM 12195 O O . THR F 1 109 ? 192.327 129.005 138.222 1.00 118.68 109 THR R O 1
ATOM 12199 N N . ASP F 1 110 ? 194.491 129.387 137.704 1.00 121.22 110 ASP R N 1
ATOM 12200 C CA . ASP F 1 110 ? 194.149 130.308 136.628 1.00 121.22 110 ASP R CA 1
ATOM 12201 C C . ASP F 1 110 ? 193.355 129.615 135.531 1.00 121.22 110 ASP R C 1
ATOM 12202 O O . ASP F 1 110 ? 192.511 130.237 134.879 1.00 121.22 110 ASP R O 1
ATOM 12207 N N . GLU F 1 111 ? 193.616 128.331 135.301 1.00 118.32 111 GLU R N 1
ATOM 12208 C CA . GLU F 1 111 ? 192.855 127.616 134.285 1.00 118.32 111 GLU R CA 1
ATOM 12209 C C . GLU F 1 111 ? 191.371 127.600 134.638 1.00 118.32 111 GLU R C 1
ATOM 12210 O O . GLU F 1 111 ? 190.509 127.826 133.780 1.00 118.32 111 GLU R O 1
ATOM 12216 N N . ASN F 1 112 ? 191.050 127.337 135.909 1.00 118.86 112 ASN R N 1
ATOM 12217 C CA . ASN F 1 112 ? 189.659 127.396 136.348 1.00 118.86 112 ASN R CA 1
ATOM 12218 C C . ASN F 1 112 ? 189.235 128.815 136.709 1.00 118.86 112 ASN R C 1
ATOM 12219 O O . ASN F 1 112 ? 188.049 129.150 136.615 1.00 118.86 112 ASN R O 1
ATOM 12224 N N . ARG F 1 113 ? 190.192 129.631 137.170 1.00 112.79 113 ARG R N 1
ATOM 12225 C CA . ARG F 1 113 ? 189.891 130.975 137.747 1.00 112.79 113 ARG R CA 1
ATOM 12226 C C . ARG F 1 113 ? 189.740 132.118 136.729 1.00 112.79 113 ARG R C 1
ATOM 12227 O O . ARG F 1 113 ? 189.263 133.186 137.153 1.00 112.79 113 ARG R O 1
ATOM 12235 N N . THR F 1 114 ? 190.116 131.939 135.460 1.00 121.84 114 THR R N 1
ATOM 12236 C CA . THR F 1 114 ? 190.001 133.067 134.543 1.00 121.84 114 THR R CA 1
ATOM 12237 C C . THR F 1 114 ? 188.560 133.323 134.113 1.00 121.84 114 THR R C 1
ATOM 12238 O O . THR F 1 114 ? 187.965 134.319 134.535 1.00 121.84 114 THR R O 1
ATOM 12242 N N . LEU F 1 115 ? 187.993 132.450 133.274 1.00 120.08 115 LEU R N 1
ATOM 12243 C CA . LEU F 1 115 ? 186.565 132.485 132.956 1.00 120.08 115 LEU R CA 1
ATOM 12244 C C . LEU F 1 115 ? 186.196 131.442 131.907 1.00 120.08 115 LEU R C 1
ATOM 12245 O O . LEU F 1 115 ? 187.081 130.818 131.307 1.00 120.08 115 LEU R O 1
ATOM 12250 N N . PRO F 1 116 ? 184.898 131.234 131.653 1.00 126.15 116 PRO R N 1
ATOM 12251 C CA . PRO F 1 116 ? 184.483 130.450 130.479 1.00 126.15 116 PRO R CA 1
ATOM 12252 C C . PRO F 1 116 ? 185.118 130.961 129.193 1.00 126.15 116 PRO R C 1
ATOM 12253 O O . PRO F 1 116 ? 185.747 132.023 129.183 1.00 126.15 116 PRO R O 1
ATOM 12257 N N . ALA F 1 117 ? 184.956 130.215 128.099 1.00 131.85 117 ALA R N 1
ATOM 12258 C CA . ALA F 1 117 ? 185.783 130.412 126.914 1.00 131.85 117 ALA R CA 1
ATOM 12259 C C . ALA F 1 117 ? 185.019 130.947 125.707 1.00 131.85 117 ALA R C 1
ATOM 12260 O O . ALA F 1 117 ? 185.195 130.445 124.592 1.00 131.85 117 ALA R O 1
ATOM 12262 N N . PHE F 1 118 ? 184.173 131.958 125.902 1.00 130.54 118 PHE R N 1
ATOM 12263 C CA . PHE F 1 118 ? 183.473 132.652 124.825 1.00 130.54 118 PHE R CA 1
ATOM 12264 C C . PHE F 1 118 ? 182.474 131.770 124.094 1.00 130.54 118 PHE R C 1
ATOM 12265 O O . PHE F 1 118 ? 181.992 132.165 123.026 1.00 130.54 118 PHE R O 1
ATOM 12273 N N . ASP F 1 119 ? 182.147 130.593 124.621 1.00 139.23 119 ASP R N 1
ATOM 12274 C CA . ASP F 1 119 ? 181.480 129.510 123.913 1.00 139.23 119 ASP R CA 1
ATOM 12275 C C . ASP F 1 119 ? 182.501 128.761 123.068 1.00 139.23 119 ASP R C 1
ATOM 12276 O O . ASP F 1 119 ? 182.130 127.811 122.365 1.00 139.23 119 ASP R O 1
ATOM 12281 N N . GLY F 1 120 ? 183.766 129.155 123.105 1.00 137.99 120 GLY R N 1
ATOM 12282 C CA . GLY F 1 120 ? 184.860 128.475 122.437 1.00 137.99 120 GLY R CA 1
ATOM 12283 C C . GLY F 1 120 ? 185.731 127.718 123.416 1.00 137.99 120 GLY R C 1
ATOM 12284 O O . GLY F 1 120 ? 185.241 127.126 124.385 1.00 137.99 120 GLY R O 1
ATOM 12285 N N . THR F 1 121 ? 187.042 127.738 123.167 1.00 137.19 121 THR R N 1
ATOM 12286 C CA . THR F 1 121 ? 188.010 127.016 124.000 1.00 137.19 121 THR R CA 1
ATOM 12287 C C . THR F 1 121 ? 189.223 127.916 124.232 1.00 137.19 121 THR R C 1
ATOM 12288 O O . THR F 1 121 ? 190.191 127.886 123.466 1.00 137.19 121 THR R O 1
ATOM 12292 N N . ASN F 1 122 ? 189.162 128.717 125.294 1.00 134.69 122 ASN R N 1
ATOM 12293 C CA . ASN F 1 122 ? 190.288 129.516 125.757 1.00 134.69 122 ASN R CA 1
ATOM 12294 C C . ASN F 1 122 ? 189.878 130.209 127.050 1.00 134.69 122 ASN R C 1
ATOM 12295 O O . ASN F 1 122 ? 188.711 130.566 127.237 1.00 134.69 122 ASN R O 1
ATOM 12300 N N . THR F 1 123 ? 190.852 130.401 127.938 1.00 127.22 123 THR R N 1
ATOM 12301 C CA . THR F 1 123 ? 190.592 130.985 129.250 1.00 127.22 123 THR R CA 1
ATOM 12302 C C . THR F 1 123 ? 191.514 132.135 129.631 1.00 127.22 123 THR R C 1
ATOM 12303 O O . THR F 1 123 ? 191.112 132.963 130.458 1.00 127.22 123 THR R O 1
ATOM 12307 N N . GLY F 1 124 ? 192.719 132.220 129.076 1.00 129.26 124 GLY R N 1
ATOM 12308 C CA . GLY F 1 124 ? 193.666 133.241 129.484 1.00 129.26 124 GLY R CA 1
ATOM 12309 C C . GLY F 1 124 ? 193.504 134.580 128.791 1.00 129.26 124 GLY R C 1
ATOM 12310 O O . GLY F 1 124 ? 194.496 135.172 128.353 1.00 129.26 124 GLY R O 1
ATOM 12311 N N . GLU F 1 125 ? 192.259 135.062 128.678 1.00 126.88 125 GLU R N 1
ATOM 12312 C CA . GLU F 1 125 ? 191.962 136.317 127.989 1.00 126.88 125 GLU R CA 1
ATOM 12313 C C . GLU F 1 125 ? 190.895 137.190 128.654 1.00 126.88 125 GLU R C 1
ATOM 12314 O O . GLU F 1 125 ? 190.851 138.390 128.356 1.00 126.88 125 GLU R O 1
ATOM 12320 N N . TRP F 1 126 ? 190.032 136.646 129.518 1.00 123.15 126 TRP R N 1
ATOM 12321 C CA . TRP F 1 126 ? 189.024 137.450 130.203 1.00 123.15 126 TRP R CA 1
ATOM 12322 C C . TRP F 1 126 ? 188.825 136.944 131.626 1.00 123.15 126 TRP R C 1
ATOM 12323 O O . TRP F 1 126 ? 188.979 135.754 131.906 1.00 123.15 126 TRP R O 1
ATOM 12334 N N . LEU F 1 127 ? 188.476 137.873 132.523 1.00 111.68 127 LEU R N 1
ATOM 12335 C CA . LEU F 1 127 ? 188.299 137.540 133.938 1.00 111.68 127 LEU R CA 1
ATOM 12336 C C . LEU F 1 127 ? 187.346 138.566 134.557 1.00 111.68 127 LEU R C 1
ATOM 12337 O O . LEU F 1 127 ? 187.746 139.706 134.808 1.00 111.68 127 LEU R O 1
ATOM 12342 N N . VAL F 1 128 ? 186.126 138.139 134.866 1.00 101.69 128 VAL R N 1
ATOM 12343 C CA . VAL F 1 128 ? 185.137 139.011 135.492 1.00 101.69 128 VAL R CA 1
ATOM 12344 C C . VAL F 1 128 ? 184.820 138.527 136.910 1.00 101.69 128 VAL R C 1
ATOM 12345 O O . VAL F 1 128 ? 184.266 137.443 137.092 1.00 101.69 128 VAL R O 1
ATOM 12349 N N . MET F 1 129 ? 185.188 139.375 137.868 0.25 94.63 129 MET R N 1
ATOM 12350 C CA . MET F 1 129 ? 185.032 139.120 139.291 0.25 95.16 129 MET R CA 1
ATOM 12351 C C . MET F 1 129 ? 184.235 140.236 139.972 0.25 94.83 129 MET R C 1
ATOM 12352 O O . MET F 1 129 ? 183.988 141.284 139.377 0.25 94.57 129 MET R O 1
ATOM 12357 N N . LEU F 1 130 ? 183.839 140.004 141.222 0.25 94.91 130 LEU R N 1
ATOM 12358 C CA . LEU F 1 130 ? 183.088 140.996 141.993 0.25 94.81 130 LEU R CA 1
ATOM 12359 C C . LEU F 1 130 ? 184.103 141.963 142.640 0.25 95.99 130 LEU R C 1
ATOM 12360 O O . LEU F 1 130 ? 184.846 141.543 143.527 0.25 97.18 130 LEU R O 1
ATOM 12365 N N . GLY F 1 131 ? 184.162 143.273 142.215 0.25 95.72 131 GLY R N 1
ATOM 12366 C CA . GLY F 1 131 ? 185.056 144.341 142.616 0.25 96.81 131 GLY R CA 1
ATOM 12367 C C . GLY F 1 131 ? 184.768 144.801 144.030 0.25 97.34 131 GLY R C 1
ATOM 12368 O O . GLY F 1 131 ? 184.516 145.985 144.268 0.25 97.41 131 GLY R O 1
ATOM 12369 N N . VAL F 1 132 ? 184.808 143.861 144.976 0.25 97.77 132 VAL R N 1
ATOM 12370 C CA . VAL F 1 132 ? 184.430 144.105 146.365 0.25 98.25 132 VAL R CA 1
ATOM 12371 C C . VAL F 1 132 ? 185.461 143.400 147.238 0.25 99.61 132 VAL R C 1
ATOM 12372 O O . VAL F 1 132 ? 185.535 142.167 147.239 0.25 99.54 132 VAL R O 1
ATOM 12376 N N . CYS F 1 133 ? 186.253 144.177 147.976 0.25 100.91 133 CYS R N 1
ATOM 12377 C CA . CYS F 1 133 ? 187.277 143.606 148.840 0.25 102.39 133 CYS R CA 1
ATOM 12378 C C . CYS F 1 133 ? 186.640 142.764 149.937 0.25 102.37 133 CYS R C 1
ATOM 12379 O O . CYS F 1 133 ? 185.713 143.208 150.620 0.25 101.98 133 CYS R O 1
ATOM 12382 N N . THR F 1 134 ? 187.145 141.540 150.105 0.25 102.84 134 THR R N 1
ATOM 12383 C CA . THR F 1 134 ? 186.580 140.616 151.083 0.25 102.82 134 THR R CA 1
ATOM 12384 C C . THR F 1 134 ? 186.859 141.022 152.526 0.25 104.14 134 THR R C 1
ATOM 12385 O O . THR F 1 134 ? 186.255 140.440 153.435 0.25 104.11 134 THR R O 1
ATOM 12389 N N . HIS F 1 135 ? 187.750 141.985 152.763 0.25 105.36 135 HIS R N 1
ATOM 12390 C CA . HIS F 1 135 ? 188.009 142.451 154.119 0.25 106.70 135 HIS R CA 1
ATOM 12391 C C . HIS F 1 135 ? 186.751 143.081 154.700 0.25 105.95 135 HIS R C 1
ATOM 12392 O O . HIS F 1 135 ? 186.174 142.554 155.658 0.25 106.03 135 HIS R O 1
ATOM 12399 N N . LEU F 1 136 ? 186.320 144.211 154.127 0.25 105.29 136 LEU R N 1
ATOM 12400 C CA . LEU F 1 136 ? 185.128 144.899 154.603 0.25 104.65 136 LEU R CA 1
ATOM 12401 C C . LEU F 1 136 ? 184.322 145.533 153.471 0.25 103.18 136 LEU R C 1
ATOM 12402 O O . LEU F 1 136 ? 183.407 146.321 153.751 0.25 102.78 136 LEU R O 1
ATOM 12407 N N . GLY F 1 137 ? 184.625 145.224 152.213 0.25 102.45 137 GLY R N 1
ATOM 12408 C CA . GLY F 1 137 ? 183.782 145.611 151.101 0.25 100.99 137 GLY R CA 1
ATOM 12409 C C . GLY F 1 137 ? 184.168 146.875 150.361 0.25 101.09 137 GLY R C 1
ATOM 12410 O O . GLY F 1 137 ? 183.302 147.466 149.707 0.25 100.03 137 GLY R O 1
ATOM 12411 N N . CYS F 1 138 ? 185.424 147.302 150.431 0.25 102.35 138 CYS R N 1
ATOM 12412 C CA . CYS F 1 138 ? 185.864 148.461 149.667 0.25 102.49 138 CYS R CA 1
ATOM 12413 C C . CYS F 1 138 ? 186.122 148.070 148.213 0.25 101.64 138 CYS R C 1
ATOM 12414 O O . CYS F 1 138 ? 186.107 146.891 147.843 0.25 101.14 138 CYS R O 1
ATOM 12417 N N . VAL F 1 139 ? 186.349 149.084 147.379 0.25 101.52 139 VAL R N 1
ATOM 12418 C CA . VAL F 1 139 ? 186.565 148.910 145.945 0.25 100.76 139 VAL R CA 1
ATOM 12419 C C . VAL F 1 139 ? 188.064 149.068 145.677 0.25 102.04 139 VAL R C 1
ATOM 12420 O O . VAL F 1 139 ? 188.574 150.198 145.765 0.25 102.82 139 VAL R O 1
ATOM 12424 N N . PRO F 1 140 ? 188.800 147.998 145.363 0.25 102.38 140 PRO R N 1
ATOM 12425 C CA . PRO F 1 140 ? 190.225 148.174 145.058 0.25 103.68 140 PRO R CA 1
ATOM 12426 C C . PRO F 1 140 ? 190.448 148.957 143.774 0.25 103.26 140 PRO R C 1
ATOM 12427 O O . PRO F 1 140 ? 189.628 148.942 142.854 0.25 101.89 140 PRO R O 1
ATOM 12431 N N . MET F 1 141 ? 191.585 149.646 143.723 0.25 104.55 141 MET R N 1
ATOM 12432 C CA . MET F 1 141 ? 191.977 150.405 142.539 0.25 104.39 141 MET R CA 1
ATOM 12433 C C . MET F 1 141 ? 192.641 149.460 141.547 0.25 104.42 141 MET R C 1
ATOM 12434 O O . MET F 1 141 ? 193.528 148.680 141.912 0.25 105.53 141 MET R O 1
ATOM 12439 N N . GLY F 1 142 ? 192.214 149.532 140.290 0.25 103.29 142 GLY R N 1
ATOM 12440 C CA . GLY F 1 142 ? 192.732 148.691 139.231 0.25 103.23 142 GLY R CA 1
ATOM 12441 C C . GLY F 1 142 ? 193.757 149.402 138.373 0.25 104.03 142 GLY R C 1
ATOM 12442 O O . GLY F 1 142 ? 194.387 150.384 138.782 0.25 105.04 142 GLY R O 1
ATOM 12443 N N . ASP F 1 143 ? 193.929 148.893 137.157 0.25 103.62 143 ASP R N 1
ATOM 12444 C CA . ASP F 1 143 ? 194.885 149.465 136.225 0.25 104.34 143 ASP R CA 1
ATOM 12445 C C . ASP F 1 143 ? 196.328 149.207 136.599 0.25 106.21 143 ASP R C 1
ATOM 12446 O O . ASP F 1 143 ? 197.157 150.124 136.513 0.25 107.23 143 ASP R O 1
ATOM 12451 N N . LYS F 1 144 ? 196.650 147.979 137.008 0.25 106.75 144 LYS R N 1
ATOM 12452 C CA . LYS F 1 144 ? 198.002 147.598 137.409 0.25 108.63 144 LYS R CA 1
ATOM 12453 C C . LYS F 1 144 ? 198.438 148.462 138.587 0.25 109.78 144 LYS R C 1
ATOM 12454 O O . LYS F 1 144 ? 198.998 149.549 138.402 0.25 110.46 144 LYS R O 1
ATOM 12460 N N . SER F 1 145 ? 198.186 147.981 139.804 0.25 110.05 145 SER R N 1
ATOM 12461 C CA . SER F 1 145 ? 198.539 148.696 141.020 0.25 111.20 145 SER R CA 1
ATOM 12462 C C . SER F 1 145 ? 198.956 147.688 142.082 0.25 112.30 145 SER R C 1
ATOM 12463 O O . SER F 1 145 ? 198.715 146.484 141.958 0.25 111.87 145 SER R O 1
ATOM 12466 N N . GLY F 1 146 ? 199.594 148.195 143.133 0.25 113.81 146 GLY R N 1
ATOM 12467 C CA . GLY F 1 146 ? 200.056 147.358 144.220 0.25 115.06 146 GLY R CA 1
ATOM 12468 C C . GLY F 1 146 ? 201.449 146.814 143.980 0.25 116.87 146 GLY R C 1
ATOM 12469 O O . GLY F 1 146 ? 202.175 147.224 143.071 0.25 117.38 146 GLY R O 1
ATOM 12470 N N . ASP F 1 147 ? 201.817 145.853 144.830 0.25 117.92 147 ASP R N 1
ATOM 12471 C CA . ASP F 1 147 ? 203.125 145.215 144.790 0.25 119.85 147 ASP R CA 1
ATOM 12472 C C . ASP F 1 147 ? 203.097 143.860 144.087 0.25 119.41 147 ASP R C 1
ATOM 12473 O O . ASP F 1 147 ? 204.039 143.073 144.240 0.25 121.00 147 ASP R O 1
ATOM 12478 N N . PHE F 1 148 ? 202.030 143.569 143.328 0.25 117.37 148 PHE R N 1
ATOM 12479 C CA . PHE F 1 148 ? 201.915 142.307 142.603 0.25 116.87 148 PHE R CA 1
ATOM 12480 C C . PHE F 1 148 ? 201.344 142.486 141.200 0.25 115.26 148 PHE R C 1
ATOM 12481 O O . PHE F 1 148 ? 200.972 141.487 140.569 0.25 114.49 148 PHE R O 1
ATOM 12489 N N . GLY F 1 149 ? 201.268 143.713 140.686 0.25 114.80 149 GLY R N 1
ATOM 12490 C CA . GLY F 1 149 ? 200.751 143.944 139.352 0.25 113.38 149 GLY R CA 1
ATOM 12491 C C . GLY F 1 149 ? 199.297 143.553 139.202 0.25 111.29 149 GLY R C 1
ATOM 12492 O O . GLY F 1 149 ? 198.935 142.845 138.256 0.25 110.42 149 GLY R O 1
ATOM 12493 N N . GLY F 1 150 ? 198.456 144.006 140.131 0.25 110.57 150 GLY R N 1
ATOM 12494 C CA . GLY F 1 150 ? 197.039 143.697 140.101 0.25 108.69 150 GLY R CA 1
ATOM 12495 C C . GLY F 1 150 ? 196.176 144.816 140.646 0.25 107.84 150 GLY R C 1
ATOM 12496 O O . GLY F 1 150 ? 196.076 145.886 140.034 0.25 107.42 150 GLY R O 1
ATOM 12497 N N . TRP F 1 151 ? 195.550 144.576 141.797 0.25 107.64 151 TRP R N 1
ATOM 12498 C CA . TRP F 1 151 ? 194.649 145.525 142.436 0.25 106.90 151 TRP R CA 1
ATOM 12499 C C . TRP F 1 151 ? 195.142 145.844 143.842 0.25 108.31 151 TRP R C 1
ATOM 12500 O O . TRP F 1 151 ? 195.778 145.014 144.498 0.25 109.45 151 TRP R O 1
ATOM 12511 N N . PHE F 1 152 ? 194.837 147.062 144.292 0.25 108.30 152 PHE R N 1
ATOM 12512 C CA . PHE F 1 152 ? 195.244 147.555 145.603 0.25 109.65 152 PHE R CA 1
ATOM 12513 C C . PHE F 1 152 ? 194.043 148.177 146.300 0.25 108.73 152 PHE R C 1
ATOM 12514 O O . PHE F 1 152 ? 193.373 149.046 145.731 0.25 107.70 152 PHE R O 1
ATOM 12522 N N . CYS F 1 153 ? 193.779 147.736 147.529 0.25 109.18 153 CYS R N 1
ATOM 12523 C CA . CYS F 1 153 ? 192.667 148.259 148.313 0.25 108.50 153 CYS R CA 1
ATOM 12524 C C . CYS F 1 153 ? 193.158 149.428 149.161 0.25 109.87 153 CYS R C 1
ATOM 12525 O O . CYS F 1 153 ? 194.046 149.228 150.001 0.25 111.50 153 CYS R O 1
ATOM 12528 N N . PRO F 1 154 ? 192.629 150.653 148.997 0.25 109.40 154 PRO R N 1
ATOM 12529 C CA . PRO F 1 154 ? 193.163 151.771 149.789 0.25 110.85 154 PRO R CA 1
ATOM 12530 C C . PRO F 1 154 ? 192.587 151.881 151.191 0.25 111.32 154 PRO R C 1
ATOM 12531 O O . PRO F 1 154 ? 193.054 152.729 151.963 0.25 112.70 154 PRO R O 1
ATOM 12535 N N . CYS F 1 155 ? 191.599 151.058 151.550 0.25 110.30 155 CYS R N 1
ATOM 12536 C CA . CYS F 1 155 ? 190.969 151.193 152.860 0.25 110.71 155 CYS R CA 1
ATOM 12537 C C . CYS F 1 155 ? 191.887 150.702 153.974 0.25 112.52 155 CYS R C 1
ATOM 12538 O O . CYS F 1 155 ? 191.938 151.310 155.049 0.25 113.67 155 CYS R O 1
ATOM 12541 N N . HIS F 1 156 ? 192.613 149.600 153.741 0.25 112.87 156 HIS R N 1
ATOM 12542 C CA . HIS F 1 156 ? 193.546 149.066 154.726 0.25 114.67 156 HIS R CA 1
ATOM 12543 C C . HIS F 1 156 ? 194.838 148.520 154.131 0.25 115.62 156 HIS R C 1
ATOM 12544 O O . HIS F 1 156 ? 195.718 148.119 154.897 0.25 117.30 156 HIS R O 1
ATOM 12551 N N . GLY F 1 157 ? 194.980 148.483 152.807 0.25 114.69 157 GLY R N 1
ATOM 12552 C CA . GLY F 1 157 ? 196.212 148.031 152.187 0.25 115.67 157 GLY R CA 1
ATOM 12553 C C . GLY F 1 157 ? 196.232 146.545 151.893 0.25 115.24 157 GLY R C 1
ATOM 12554 O O . GLY F 1 157 ? 197.098 145.820 152.392 0.25 116.68 157 GLY R O 1
ATOM 12555 N N . SER F 1 158 ? 195.389 146.010 151.012 0.25 113.34 158 SER R N 1
ATOM 12556 C CA . SER F 1 158 ? 195.351 144.593 150.715 0.25 112.77 158 SER R CA 1
ATOM 12557 C C . SER F 1 158 ? 195.798 144.467 149.273 0.25 112.39 158 SER R C 1
ATOM 12558 O O . SER F 1 158 ? 195.214 145.085 148.382 0.25 111.17 158 SER R O 1
ATOM 12561 N N . HIS F 1 159 ? 196.831 143.672 149.033 1.00 90.71 159 HIS R N 1
ATOM 12562 C CA . HIS F 1 159 ? 197.336 143.530 147.678 1.00 90.71 159 HIS R CA 1
ATOM 12563 C C . HIS F 1 159 ? 196.769 142.300 146.993 1.00 90.71 159 HIS R C 1
ATOM 12564 O O . HIS F 1 159 ? 196.927 141.174 147.465 1.00 90.71 159 HIS R O 1
ATOM 12571 N N . TYR F 1 160 ? 196.106 142.535 145.866 1.00 94.95 160 TYR R N 1
ATOM 12572 C CA . TYR F 1 160 ? 195.526 141.463 145.079 1.00 94.95 160 TYR R CA 1
ATOM 12573 C C . TYR F 1 160 ? 196.493 141.136 143.957 1.00 94.95 160 TYR R C 1
ATOM 12574 O O . TYR F 1 160 ? 197.367 141.937 143.626 1.00 94.95 160 TYR R O 1
ATOM 12583 N N . ASP F 1 161 ? 196.339 139.960 143.366 1.00 108.10 161 ASP R N 1
ATOM 12584 C CA . ASP F 1 161 ? 197.239 139.551 142.296 1.00 108.10 161 ASP R CA 1
ATOM 12585 C C . ASP F 1 161 ? 196.544 139.714 140.944 1.00 108.10 161 ASP R C 1
ATOM 12586 O O . ASP F 1 161 ? 195.476 140.322 140.832 1.00 108.10 161 ASP R O 1
ATOM 12591 N N . SER F 1 162 ? 197.158 139.164 139.896 1.00 117.31 162 SER R N 1
ATOM 12592 C CA . SER F 1 162 ? 196.613 139.316 138.553 1.00 117.31 162 SER R CA 1
ATOM 12593 C C . SER F 1 162 ? 195.253 138.642 138.428 1.00 117.31 162 SER R C 1
ATOM 12594 O O . SER F 1 162 ? 194.303 139.228 137.897 1.00 117.31 162 SER R O 1
ATOM 12597 N N . ALA F 1 163 ? 195.142 137.406 138.909 1.00 112.78 163 ALA R N 1
ATOM 12598 C CA . ALA F 1 163 ? 193.886 136.670 138.828 1.00 112.78 163 ALA R CA 1
ATOM 12599 C C . ALA F 1 163 ? 192.899 137.060 139.920 1.00 112.78 163 ALA R C 1
ATOM 12600 O O . ALA F 1 163 ? 191.782 136.536 139.934 1.00 112.78 163 ALA R O 1
ATOM 12602 N N . GLY F 1 164 ? 193.279 137.959 140.824 1.00 107.83 164 GLY R N 1
ATOM 12603 C CA . GLY F 1 164 ? 192.389 138.420 141.866 1.00 107.83 164 GLY R CA 1
ATOM 12604 C C . GLY F 1 164 ? 192.538 137.731 143.204 1.00 107.83 164 GLY R C 1
ATOM 12605 O O . GLY F 1 164 ? 191.790 138.059 144.134 1.00 107.83 164 GLY R O 1
ATOM 12606 N N . ARG F 1 165 ? 193.465 136.789 143.336 1.00 111.66 165 ARG R N 1
ATOM 12607 C CA . ARG F 1 165 ? 193.651 136.110 144.609 1.00 111.66 165 ARG R CA 1
ATOM 12608 C C . ARG F 1 165 ? 194.322 137.042 145.611 1.00 111.66 165 ARG R C 1
ATOM 12609 O O . ARG F 1 165 ? 195.260 137.770 145.275 1.00 111.66 165 ARG R O 1
ATOM 12617 N N . ILE F 1 166 ? 193.832 137.018 146.853 1.00 100.31 166 ILE R N 1
ATOM 12618 C CA . ILE F 1 166 ? 194.301 137.971 147.849 1.00 100.31 166 ILE R CA 1
ATOM 12619 C C . ILE F 1 166 ? 195.765 137.716 148.190 1.00 100.31 166 ILE R C 1
ATOM 12620 O O . ILE F 1 166 ? 196.240 136.572 148.203 1.00 100.31 166 ILE R O 1
ATOM 12625 N N . ARG F 1 167 ? 196.482 138.798 148.481 1.00 100.82 167 ARG R N 1
ATOM 12626 C CA . ARG F 1 167 ? 197.883 138.726 148.870 1.00 100.82 167 ARG R CA 1
ATOM 12627 C C . ARG F 1 167 ? 198.241 139.985 149.644 1.00 100.82 167 ARG R C 1
ATOM 12628 O O . ARG F 1 167 ? 197.728 141.072 149.367 1.00 100.82 167 ARG R O 1
ATOM 12636 N N . LYS F 1 168 ? 199.131 139.822 150.617 1.00 97.42 168 LYS R N 1
ATOM 12637 C CA . LYS F 1 168 ? 199.763 140.946 151.306 1.00 97.42 168 LYS R CA 1
ATOM 12638 C C . LYS F 1 168 ? 198.720 141.894 151.906 1.00 97.42 168 LYS R C 1
ATOM 12639 O O . LYS F 1 168 ? 198.583 143.050 151.510 1.00 97.42 168 LYS R O 1
ATOM 12645 N N . GLY F 1 169 ? 197.982 141.369 152.882 1.00 89.61 169 GLY R N 1
ATOM 12646 C CA . GLY F 1 169 ? 197.028 142.179 153.598 1.00 89.61 169 GLY R CA 1
ATOM 12647 C C . GLY F 1 169 ? 196.085 141.389 154.482 1.00 89.61 169 GLY R C 1
ATOM 12648 O O . GLY F 1 169 ? 196.169 140.162 154.592 1.00 89.61 169 GLY R O 1
ATOM 12649 N N . PRO F 1 170 ? 195.162 142.097 155.138 1.00 78.23 170 PRO R N 1
ATOM 12650 C CA . PRO F 1 170 ? 194.225 141.405 156.038 1.00 78.23 170 PRO R CA 1
ATOM 12651 C C . PRO F 1 170 ? 193.126 140.660 155.302 1.00 78.23 170 PRO R C 1
ATOM 12652 O O . PRO F 1 170 ? 192.589 139.682 155.836 1.00 78.23 170 PRO R O 1
ATOM 12656 N N . ALA F 1 171 ? 192.761 141.107 154.101 1.00 85.75 171 ALA R N 1
ATOM 12657 C CA . ALA F 1 171 ? 191.721 140.459 153.311 1.00 85.75 171 ALA R CA 1
ATOM 12658 C C . ALA F 1 171 ? 191.941 138.952 153.287 1.00 85.75 171 ALA R C 1
ATOM 12659 O O . ALA F 1 171 ? 192.985 138.482 152.816 1.00 85.75 171 ALA R O 1
ATOM 12661 N N . PRO F 1 172 ? 190.990 138.164 153.791 1.00 85.81 172 PRO R N 1
ATOM 12662 C CA . PRO F 1 172 ? 191.227 136.721 153.937 1.00 85.81 172 PRO R CA 1
ATOM 12663 C C . PRO F 1 172 ? 191.180 135.944 152.630 1.00 85.81 172 PRO R C 1
ATOM 12664 O O . PRO F 1 172 ? 191.993 135.038 152.418 1.00 85.81 172 PRO R O 1
ATOM 12668 N N . ARG F 1 173 ? 190.247 136.285 151.744 1.00 94.34 173 ARG R N 1
ATOM 12669 C CA . ARG F 1 173 ? 190.025 135.501 150.537 1.00 94.34 173 ARG R CA 1
ATOM 12670 C C . ARG F 1 173 ? 190.144 136.393 149.311 1.00 94.34 173 ARG R C 1
ATOM 12671 O O . ARG F 1 173 ? 190.185 137.622 149.408 1.00 94.34 173 ARG R O 1
ATOM 12679 N N . ASN F 1 174 ? 190.205 135.749 148.145 1.00 103.46 174 ASN R N 1
ATOM 12680 C CA . ASN F 1 174 ? 190.377 136.446 146.877 1.00 103.46 174 ASN R CA 1
ATOM 12681 C C . ASN F 1 174 ? 189.077 137.107 146.434 1.00 103.46 174 ASN R C 1
ATOM 12682 O O . ASN F 1 174 ? 188.085 137.095 147.166 1.00 103.46 174 ASN R O 1
ATOM 12687 N N . LEU F 1 175 ? 189.077 137.673 145.230 1.00 97.80 175 LEU R N 1
ATOM 12688 C CA . LEU F 1 175 ? 187.880 138.294 144.678 1.00 97.80 175 LEU R CA 1
ATOM 12689 C C . LEU F 1 175 ? 186.965 137.231 144.083 1.00 97.80 175 LEU R C 1
ATOM 12690 O O . LEU F 1 175 ? 187.338 136.542 143.128 1.00 97.80 175 LEU R O 1
ATOM 12695 N N . ASP F 1 176 ? 185.765 137.109 144.643 1.00 101.25 176 ASP R N 1
ATOM 12696 C CA . ASP F 1 176 ? 184.812 136.115 144.173 1.00 101.25 176 ASP R CA 1
ATOM 12697 C C . ASP F 1 176 ? 184.494 136.323 142.694 1.00 101.25 176 ASP R C 1
ATOM 12698 O O . ASP F 1 176 ? 184.780 137.368 142.104 1.00 101.25 176 ASP R O 1
ATOM 12703 N N . ILE F 1 177 ? 183.896 135.298 142.096 1.00 101.27 177 ILE R N 1
ATOM 12704 C CA . ILE F 1 177 ? 183.493 135.340 140.695 1.00 101.27 177 ILE R CA 1
ATOM 12705 C C . ILE F 1 177 ? 182.030 134.923 140.597 1.00 101.27 177 ILE R C 1
ATOM 12706 O O . ILE F 1 177 ? 181.703 133.755 140.855 1.00 101.27 177 ILE R O 1
ATOM 12711 N N . PRO F 1 178 ? 181.123 135.829 140.240 1.00 100.06 178 PRO R N 1
ATOM 12712 C CA . PRO F 1 178 ? 179.706 135.464 140.156 1.00 100.06 178 PRO R CA 1
ATOM 12713 C C . PRO F 1 178 ? 179.459 134.462 139.040 1.00 100.06 178 PRO R C 1
ATOM 12714 O O . PRO F 1 178 ? 180.343 134.124 138.249 1.00 100.06 178 PRO R O 1
ATOM 12718 N N . VAL F 1 179 ? 178.222 133.976 138.984 1.00 105.07 179 VAL R N 1
ATOM 12719 C CA . VAL F 1 179 ? 177.808 133.039 137.946 1.00 105.07 179 VAL R CA 1
ATOM 12720 C C . VAL F 1 179 ? 177.573 133.814 136.656 1.00 105.07 179 VAL R C 1
ATOM 12721 O O . VAL F 1 179 ? 176.705 134.691 136.596 1.00 105.07 179 VAL R O 1
ATOM 12725 N N . ALA F 1 180 ? 178.347 133.491 135.620 1.00 115.83 180 ALA R N 1
ATOM 12726 C CA . ALA F 1 180 ? 178.258 134.211 134.358 1.00 115.83 180 ALA R CA 1
ATOM 12727 C C . ALA F 1 180 ? 178.617 133.285 133.206 1.00 115.83 180 ALA R C 1
ATOM 12728 O O . ALA F 1 180 ? 179.541 132.475 133.312 1.00 115.83 180 ALA R O 1
ATOM 12730 N N . ALA F 1 181 ? 177.880 133.422 132.106 1.00 120.97 181 ALA R N 1
ATOM 12731 C CA . ALA F 1 181 ? 178.145 132.691 130.877 1.00 120.97 181 ALA R CA 1
ATOM 12732 C C . ALA F 1 181 ? 178.091 133.668 129.712 1.00 120.97 181 ALA R C 1
ATOM 12733 O O . ALA F 1 181 ? 177.611 134.797 129.845 1.00 120.97 181 ALA R O 1
ATOM 12735 N N . PHE F 1 182 ? 178.589 133.227 128.561 1.00 126.36 182 PHE R N 1
ATOM 12736 C CA . PHE F 1 182 ? 178.707 134.137 127.434 1.00 126.36 182 PHE R CA 1
ATOM 12737 C C . PHE F 1 182 ? 177.493 134.043 126.512 1.00 126.36 182 PHE R C 1
ATOM 12738 O O . PHE F 1 182 ? 176.697 133.103 126.572 1.00 126.36 182 PHE R O 1
ATOM 12746 N N . VAL F 1 183 ? 177.368 135.049 125.647 1.00 127.64 183 VAL R N 1
ATOM 12747 C CA . VAL F 1 183 ? 176.206 135.234 124.783 1.00 127.64 183 VAL R CA 1
ATOM 12748 C C . VAL F 1 183 ? 176.651 135.130 123.328 1.00 127.64 183 VAL R C 1
ATOM 12749 O O . VAL F 1 183 ? 176.166 135.865 122.461 1.00 127.64 183 VAL R O 1
ATOM 12753 N N . ASP F 1 184 ? 177.589 134.223 123.057 1.00 131.26 184 ASP R N 1
ATOM 12754 C CA . ASP F 1 184 ? 178.138 134.045 121.718 1.00 131.26 184 ASP R CA 1
ATOM 12755 C C . ASP F 1 184 ? 178.986 135.225 121.252 1.00 131.26 184 ASP R C 1
ATOM 12756 O O . ASP F 1 184 ? 178.653 135.906 120.278 1.00 131.26 184 ASP R O 1
ATOM 12761 N N . GLU F 1 185 ? 180.086 135.460 121.962 1.00 129.17 185 GLU R N 1
ATOM 12762 C CA . GLU F 1 185 ? 181.279 136.205 121.571 1.00 129.17 185 GLU R CA 1
ATOM 12763 C C . GLU F 1 185 ? 181.132 137.727 121.639 1.00 129.17 185 GLU R C 1
ATOM 12764 O O . GLU F 1 185 ? 182.142 138.420 121.528 1.00 129.17 185 GLU R O 1
ATOM 12770 N N . THR F 1 186 ? 179.931 138.283 121.844 1.00 125.42 186 THR R N 1
ATOM 12771 C CA . THR F 1 186 ? 179.898 139.691 122.256 1.00 125.42 186 THR R CA 1
ATOM 12772 C C . THR F 1 186 ? 178.710 139.881 123.203 1.00 125.42 186 THR R C 1
ATOM 12773 O O . THR F 1 186 ? 177.629 140.326 122.813 1.00 125.42 186 THR R O 1
ATOM 12777 N N . THR F 1 187 ? 178.930 139.551 124.475 1.00 118.80 187 THR R N 1
ATOM 12778 C CA . THR F 1 187 ? 178.013 139.882 125.560 1.00 118.80 187 THR R CA 1
ATOM 12779 C C . THR F 1 187 ? 178.519 139.213 126.832 1.00 118.80 187 THR R C 1
ATOM 12780 O O . THR F 1 187 ? 179.373 138.321 126.764 1.00 118.80 187 THR R O 1
ATOM 12784 N N . ILE F 1 188 ? 178.019 139.625 127.991 1.00 105.72 188 ILE R N 1
ATOM 12785 C CA . ILE F 1 188 ? 178.224 138.895 129.233 1.00 105.72 188 ILE R CA 1
ATOM 12786 C C . ILE F 1 188 ? 176.917 138.891 130.013 1.00 105.72 188 ILE R C 1
ATOM 12787 O O . ILE F 1 188 ? 176.205 139.900 130.056 1.00 105.72 188 ILE R O 1
ATOM 12792 N N . LYS F 1 189 ? 176.601 137.749 130.620 1.00 96.09 189 LYS R N 1
ATOM 12793 C CA . LYS F 1 189 ? 175.373 137.564 131.386 1.00 96.09 189 LYS R CA 1
ATOM 12794 C C . LYS F 1 189 ? 175.741 137.458 132.862 1.00 96.09 189 LYS R C 1
ATOM 12795 O O . LYS F 1 189 ? 176.410 136.503 133.272 1.00 96.09 189 LYS R O 1
ATOM 12801 N N . LEU F 1 190 ? 175.302 138.434 133.653 1.00 87.16 190 LEU R N 1
ATOM 12802 C CA . LEU F 1 190 ? 175.622 138.513 135.077 1.00 87.16 190 LEU R CA 1
ATOM 12803 C C . LEU F 1 190 ? 174.368 138.169 135.872 1.00 87.16 190 LEU R C 1
ATOM 12804 O O . LEU F 1 190 ? 173.530 139.034 136.134 1.00 87.16 190 LEU R O 1
ATOM 12809 N N . GLY F 1 191 ? 174.243 136.905 136.258 1.00 89.05 191 GLY R N 1
ATOM 12810 C CA . GLY F 1 191 ? 173.082 136.447 136.998 1.00 89.05 191 GLY R CA 1
ATOM 12811 C C . GLY F 1 191 ? 172.477 135.185 136.418 1.00 89.05 191 GLY R C 1
ATOM 12812 O O . GLY F 1 191 ? 173.093 134.505 135.595 1.00 89.05 191 GLY R O 1
#

Sequence (1678 aa):
RRDFLYHATAATGVVVTGAAVWPLINQMNASADVKAMASIFVDVSAVEVGTQLTVKWRGKPVFIRRRDEKDIELARSVPLGALRDTSAENANKPGAEATDENRTLPAFDGTNTGEWLVMLGVCTHLGCVPMGDKSGDFGGWFCPCHGSHYDSAGRIRKGPAPRNLDIPVAAFVDETTIKLGSGIPHDHYEPKTGIEKWLHDRLPIVGLVYDTIMIPTPKNLNWWWIWGIVLAFTLVLQIVTGIVLAMHYTPHVDLAFASVEHIMRDVNGGWAMRYIHANGASLFFLAVYIHIFRGLYYGSYKAPREITWIVGMVIYLLMMGTAFMGYVLPWGQMSFWGATVITGLFGAIPGIGPSIQAWLLGGPAVDNATLNRFFSLHYLLPFVIAALVAIHIWAFHTTGNNNPTGVEVRRTAEKDTLPFWPYFVIKDLFALALVLLGFFAVVAYMPNYLGHPDNYVQANPLSTPAHIVPEWYFLPFYAILRAFAADVWVVILVDGLTFGIVDAKFFGVIAMFGAIAVMALAPWLDTSKVRSGAYRPKFRMWFWFLVLDFVVLTWVGAMPTEYPYDWISLIASTYWFAYFLVILPLLGATEKPEPIPASIEEDFPDHAFSFEGIFGKYDQAQLRRGFQVYNEVCSACHGMKFVPIRTLADDGGPQLDPTFVREYAAGLDTIIDKDSGEERDRKETDMFPTRVGDGMGPDLSVMAKARGGPEYIYNYVIGFEENPECAPEGIDGYYYNKTFQIGGVPDTCKDAAGVKITHGSWARMPPPLVDDQVTYEDGTPATVDQMAQDVSAFLMWAAEPKLVARKQMGLVAMVMLGLLSVMLYLTNKRLWAPYKGHKSGIPHDHYEPKTGIEKWLHDRLPIVGLVYDTIMIPTPKNLNWWWIWGIVLAFTLVLQIVTGIVLAMHYTPHVDLAFASVEHIMRDVNGGWAMRYIHANGASLFFLAVYIHIFRGLYYGSYKAPREITWIVGMVIYLLMMGTAFMGYVLPWGQMSFWGATVITGLFGAIPGIGPSIQAWLLGGPAVDNATLNRFFSLHYLLPFVIAALVAIHIWAFHTTGNNNPTGVEVRRTAEKDTLPFWPYFVIKDLFALALVLLGFFAVVAYMPNYLGHPDNYVQANPLSTPAHIVPEWYFLPFYAILRAFAADVWVVILVDGLTFGIVDAKFFGVIAMFGAIAVMALAPWLDTSKVRSGAYRPKFRMWFWFLVLDFVVLTWVGAMPTEYPYDWISLIASTYWFAYFLVILPLLGATEKPEPIPASIEEDFPDHAFSFEGIFGKYDQAQLRRGFQVYNEVCSACHGMKFVPIRTLADDGGPQLDPTFVREYAAGLDTIIDKDSGEERDRKETDMFPTRVGDGMGPDLSVMAKARGGPEYIYNYVIGFEENPECAPEGIDGYYYNKTFQIGGVPDTCKDAAGVKITHGSWARMPPPLVDDQVTYEDGTPATVDQMAQDVSAFLMWAAEPKLVARKQMGLVAMVMLGLLSVMLYLTNKRLWAPYKGHKRRDFLYHATAATGVVVTGAAVWPLINQMNASADVKAMASIFVDVSAVEVGTQLTVKWRGKPVFIRRRDEKDIELARSVPLGALRDTSAENANKPGAEATDENRTLPAFDGTNTGEWLVMLGVCTHLGCVPMGDKSGDFGGWFCPCHGSHYDSAGRIRKGPAPRNLDIPVAAFVDETTIKLG

Organism: Rhodobacter capsulatus (strain ATCC BAA-309 / NBRC 16581 / SB1003) (NCBI:txid272942)

Foldseek 3Di:
DVVVVVVVVVVVVVVVVVVVVVVVVVVPDQDVVLVCQDKDKAWPPCPPAAFWDWDDGSNFIKIKHWADVVLLVLQQPDPLPPFLAQQLLAPQDHSPGVHQVPLQDDDLVDDDRRTIHIFTQFQQPHGAGWDAGQDDPAGGTFGPPWTWDAHSSFFTDDGDRRGGTHHARWDHDRNTIIMGD/DQQLPLVVLPPDVVSVVCVVPSVVSCCRSFVFFQFAFPQDDPLPQLLVVLVVLLVLLLVLLVVLVVQADQFQVCRLVSLVCQCPVDDCRLVSVLSNLCSLVVNLVSVVSVLLVCLQFVCCAPPNLLLLLLSLVLVVLSVLLVLLVLLRSQFALNQVSCQVVLVLQLLAPDCRQVVSCVQCVHNGHGSVNRVVSSVSSSPSSVVSVVSVVVSSVRCSVPPDRRLFQDDQPVPPSPGGGTCPPVVVVVSVVVSVVVVVVSVVCSVPPRCPQDDCSRSHHHDPVDHDPQSPNGQSCLLLLLLQVLQDPDDPPRCQVVVCVPVRCHNSNVSSVLSVVLSVLSSCQNVQQLAPGGRCVFFVVSVVLSVVLVVLVVLSSVLSRPDCDPPSSVSSVVSSVSSCCCSHPVNNVCNVPTGPGDGDDDSVPPD/DLPDAQLPDLARLEPALLQVLLVVVCVVFVLVFEKAQVAQLCVCCPPSYNNDDVVVSQVVQLVDAFDADDPDGGGDSRGSRGGIDGRDDDLHDYYLLAQQPVPCRLSLQLQFLVAQDQDDVQCNVDDPQWGDGQDAAPADADPSQADPPGHGVGNHYIDNDDNGDDQDPDDDPVDDRRGSNSNSSSNSSNSVCSNCVCSNVVSVVVVVVVVVVVVVVVVVVVVVCVVCVVVPPPD/DQQLPLVVLPPDVVSVVCVVPSVVSCCRSFVFFQFAFPQDDPLPQLLVVLVVLLVLLLVLLVVLVVQADQFQVCRLVSLVCQCPVDDCRLVSVLSNLCSLVVNLVSVVSVLLVCLQFVCCAPPNLLLLLLSLVLVVLSVLLVLLVLLRSQFALNQVSCQVVLVLQLLAPDCRQVVSCVQCVHNGHGSVNRVVSSVSSSPSSVVSVVSVVVSSVRCSVPPDRGLAQDDQPVPPSPGGGTCPPVVVVVSVVVSVVVVVVSVVCSVPPRCPQDDCSRSHHHDPVDHDPQSPNGQSCLLLLLLQVLQDPDDPPRCQVVVCVPVRCHNSNVSSVLSVVLSVLSSCQNVQQLAPGGRCVFFVVSVVLSVVLVVLVVLSSVLSRPDCDPPSSVSSVVSSVSSCCCSHPVNNVCNVPTGPGDGDDDSVPPD/DLPDAQLPDLARLEPALLQVLLVVCCVVFVLVFEKAQVAFLVVCCPPSYNNDDVVVSQVVQLVDAFDADDPDGGGDSRGRRGGIDGRDDDLHDYYLLAQQPVPCRLSLQLQFLVAQDQDDVQCNVDDPQWGFGQDAAPADADPSQADPPGHGVGNHYIDNDDNGDDQDPDDDPVDDRPGSNSNSSSNSSNSVCSNCVCSNVVSVVVVVVVVVVVVVVVVVVVVVCVVCVVVPPPD/DVVVVVVVVVVVVVVVVVVVVVVVVVVPDQDVVLVCQDKDKAWPPCPPAAFWDWDDGSNFIKIKHWADVVLLVLQQPDPLPPFLAQQLLAPQDHSPGVHQVPLQDDDLVDDDRRTIHIFTQFQQPHGAGWDAGQDDPAGGTFGPPWTWDAHSSFFTDDGDRRGGTHHARWDHDRNTIIMGD

Radius of gyration: 37.96 Å; Cα contacts (8 Å, |Δi|>4): 2639; chains: 6; bounding box: 98×80×89 Å

InterPro domains:
  IPR005797 Cytochrome b/b6, N-terminal domain [PF00033] (35-220)
  IPR005797 Cytochrome b/b6, N-terminal domain [PS51002] (15-225)
  IPR005798 Cytochrome b/b6, C-terminal [PF00032] (282-401)
  IPR005798 Cytochrome b/b6, C-terminal [PS51003] (234-422)
  IPR016174 Di-haem cytochrome, transmembrane [SSF81342] (17-284)
  IPR027387 Cytochrome b/b6-like domain superfamily [G3DSA:1.20.810.10] (1-437)
  IPR030689 Cytochrome b [PIRSF038885] (8-430)
  IPR036150 Cytochrome b/b6, C-terminal domain superfamily [SSF81648] (285-418)
  IPR048259 Cytochrome b/b6, N-terminal domain, eukaryotic/bacterial [cd00284] (33-222)
  IPR048260 Cytochrome b/b6, C-terminal domain, eukaryotic/bacterial [cd00290] (239-396)

Secondary structure (DSSP, 8-state):
--------S-S-SHHHHTTSS-HHHHIIIIIIS----S---TTS-HHHHHHHHHHHHHHHHHHHTTT---STTTHHHHHHHHHHTSSSTHHHHHHHHHHHHHHHHHHHHHHHHHHHTTSSSTT-HHHHHHHHHHHHHHHHHHHHHHTTT--SHHHHHHHHHHHHHHHSSSSHHHHHHHHHTSSS-SHHHHHHHHHHHTTHHHHHHHHHHHHHHHHHHS----SSS--------SS---IIIIIHHHHHHHHHHHHHHHHHHHHHSTTSSS-GGGGS---TT---S-----SSSHHHHHHHHH-SS-STT-THHHHTTSTT--HHHHHHHHHHHHHHHHHHGGGT---S---GGG-HHHHHHHHHHHHHHHHHHHHTTS-SSTTHHHHHHHHHHHHHHIIIIIHHHHHHH---S-----S----/-----SSSSS-----HHHHHHHHHHHHHTGGGT-B-TT-BGGGGTSTTS----HHHHHHHHHTS-----SSS-------TTSB-----SSS---B-SSTTT----HHHHHHHHS--PPP-TT-TT--SS-EEESS--SSB--TTTB-TTS-B-SSSEEESSPP---SS----SS-----HHHHHHHHHHHHHHHH-TTHHHHHHHHHHHHHHHHHHHHHHHHHHHHHTSTTSS--/-HHHHHHHHHHHHHHHHHHHHHHHHHTTSPPHHHH----EEE------TTS--EEEETTEEEEEEE--HHHHHHHHT--STT-S--S---TTS-S----HHHHS---TTSS--TTEEEEE---TTT----EEEEETTTTEEEETTTTEEE-TT--EESSS--S------EEESSSS-EEE-/--------S-S-SHHHHTTSS-HHHHIIIIIIS----S---TTS-HHHHHHHHHHHHHHHHHHHTTT---STTTHHHHHHHHHHTSSSTHHHHHHHHHHHHHHHHHHHHHHHHHHHTTSSSTT-HHHHHHHHHHHHHHHHHHHHHHTTT--SHHHHHHHHHHHHHHHSSSSHHHHHHHHHTSSS-SHHHHHHHHHHHTTHHHHHHHHHHHHHHHHHHS----SSS--------SS---IIIIIHHHHHHHHHHHHHHHHHHHHHSTTSSS-GGGGS---TT---S-----SSSHHHHHHHHH-SS-STT-THHHHTTSTT--HHHHHHHHHHHHHHHHHHGGGT---S---GGG-HHHHHHHHHHHHHHHHHHHHTTS-SSTTHHHHHHHHHHHHHHIIIIIHHHHHHH---S-----S----/-----SSSSS-----HHHHHHHHHHHHHTGGGT-B-TT-BGGGGTSTTS----HHHHHHHHHTS-----SSS-------TTSB-----SSS---B-SSTTT----HHHHHHHHS--PPP-TT-TT--SS-EEESS--SSB--TTTB-TTS-B-SSSEEESSPP---SS----SS-----HHHHHHHHHHHHHHHH-TTHHHHHHHHHHHHHHHHHHHHHHHHHHHHHTSTTSS--/-HHHHHHHHHHHHHHHHHHHHHHHHHTTSPPHHHH----EEE------TTS--EEEETTEEEEEEE--HHHHHHHHT--STT-S--S---TTS-S----HHHHS---TTSS--TTEEEEE---TTT----EEEEETTTTEEEETTTTEEE-TT--EESSS--S------EEESSSS-EEE-